Protein 2J2M (pdb70)

Structure (mmCIF, N/CA/C/O backbone):
data_2J2M
#
_entry.id   2J2M
#
_cell.length_a   94.267
_cell.length_b   131.935
_cell.length_c   110.642
_cell.angle_alpha   90.00
_cell.angle_beta   107.61
_cell.angle_gamma   90.00
#
_symmetry.space_group_name_H-M   'P 1 21 1'
#
loop_
_entity.id
_entity.type
_entity.pdbx_description
1 polymer CATALASE
2 non-polymer 'PROTOPORPHYRIN IX CONTAINING FE'
3 water water
#
loop_
_atom_site.group_PDB
_atom_site.id
_atom_site.type_symbol
_atom_site.label_atom_id
_atom_site.label_alt_id
_atom_site.label_comp_id
_atom_site.label_asym_id
_atom_site.label_entity_id
_atom_site.label_seq_id
_atom_site.pdbx_PDB_ins_code
_atom_site.Cartn_x
_atom_site.Cartn_y
_atom_site.Cartn_z
_atom_site.occupancy
_atom_site.B_iso_or_equiv
_atom_site.auth_seq_id
_atom_site.auth_comp_id
_atom_site.auth_asym_id
_atom_site.auth_atom_id
_atom_site.pdbx_PDB_model_num
ATOM 1 N N . LYS A 1 6 ? 37.122 -33.316 31.089 1.00 20.24 6 LYS A N 1
ATOM 2 C CA . LYS A 1 6 ? 36.759 -32.087 30.325 1.00 20.50 6 LYS A CA 1
ATOM 3 C C . LYS A 1 6 ? 38.022 -31.303 29.960 1.00 19.32 6 LYS A C 1
ATOM 4 O O . LYS A 1 6 ? 38.740 -30.820 30.850 1.00 19.25 6 LYS A O 1
ATOM 10 N N . LYS A 1 7 ? 38.294 -31.196 28.658 1.00 17.79 7 LYS A N 1
ATOM 11 C CA . LYS A 1 7 ? 39.467 -30.465 28.144 1.00 16.41 7 LYS A CA 1
ATOM 12 C C . LYS A 1 7 ? 39.252 -28.944 28.093 1.00 15.09 7 LYS A C 1
ATOM 13 O O . LYS A 1 7 ? 38.276 -28.465 27.504 1.00 14.07 7 LYS A O 1
ATOM 19 N N . LEU A 1 8 ? 40.183 -28.210 28.714 1.00 13.64 8 LEU A N 1
ATOM 20 C CA . LEU A 1 8 ? 40.316 -26.769 28.555 1.00 11.87 8 LEU A CA 1
ATOM 21 C C . LEU A 1 8 ? 40.681 -26.433 27.106 1.00 11.62 8 LEU A C 1
ATOM 22 O O . LEU A 1 8 ? 41.601 -27.042 26.538 1.00 11.04 8 LEU A O 1
ATOM 27 N N . THR A 1 9 ? 39.958 -25.472 26.514 1.00 10.72 9 THR A N 1
ATOM 28 C CA . THR A 1 9 ? 40.144 -25.102 25.103 1.00 10.31 9 THR A CA 1
ATOM 29 C C . THR A 1 9 ? 40.262 -23.590 24.989 1.00 10.60 9 THR A C 1
ATOM 30 O O . THR A 1 9 ? 39.928 -22.877 25.938 1.00 10.62 9 THR A O 1
ATOM 34 N N . THR A 1 10 ? 40.749 -23.118 23.835 1.00 10.52 10 THR A N 1
ATOM 35 C CA . THR A 1 10 ? 40.601 -21.718 23.408 1.00 10.46 10 THR A CA 1
ATOM 36 C C . THR A 1 10 ? 39.169 -21.497 22.865 1.00 10.77 10 THR A C 1
ATOM 37 O O . THR A 1 10 ? 38.392 -22.446 22.741 1.00 10.38 10 THR A O 1
ATOM 41 N N . ASN A 1 11 ? 38.818 -20.256 22.530 1.00 10.59 11 ASN A N 1
ATOM 42 C CA . ASN A 1 11 ? 37.476 -19.979 22.018 1.00 11.02 11 ASN A CA 1
ATOM 43 C C . ASN A 1 11 ? 37.319 -20.608 20.621 1.00 11.57 11 ASN A C 1
ATOM 44 O O . ASN A 1 11 ? 36.226 -20.584 20.042 1.00 10.75 11 ASN A O 1
ATOM 49 N N . GLN A 1 12 ? 38.443 -21.148 20.115 1.00 11.40 12 GLN A N 1
ATOM 50 C CA . GLN A 1 12 ? 38.540 -21.771 18.808 1.00 11.28 12 GLN A CA 1
ATOM 51 C C . GLN A 1 12 ? 38.346 -23.281 18.937 1.00 11.52 12 GLN A C 1
ATOM 52 O O . GLN A 1 12 ? 38.376 -23.991 17.935 1.00 11.96 12 GLN A O 1
ATOM 58 N N . GLY A 1 13 ? 38.139 -23.762 20.165 1.00 11.12 13 GLY A N 1
ATOM 59 C CA . GLY A 1 13 ? 38.022 -25.188 20.429 1.00 10.61 13 GLY A CA 1
ATOM 60 C C . GLY A 1 13 ? 39.303 -26.006 20.294 1.00 10.82 13 GLY A C 1
ATOM 61 O O . GLY A 1 13 ? 39.249 -27.239 20.217 1.00 10.93 13 GLY A O 1
ATOM 62 N N . VAL A 1 14 ? 40.451 -25.332 20.246 1.00 10.90 14 VAL A N 1
ATOM 63 C CA . VAL A 1 14 ? 41.748 -25.995 20.246 1.00 10.96 14 VAL A CA 1
ATOM 64 C C . VAL A 1 14 ? 42.102 -26.305 21.690 1.00 11.77 14 VAL A C 1
ATOM 65 O O . VAL A 1 14 ? 42.097 -25.390 22.521 1.00 12.89 14 VAL A O 1
ATOM 69 N N . PRO A 1 15 ? 42.424 -27.579 22.002 1.00 11.95 15 PRO A N 1
ATOM 70 C CA . PRO A 1 15 ? 42.816 -27.937 23.364 1.00 12.06 15 PRO A CA 1
ATOM 71 C C . PRO A 1 15 ? 44.081 -27.212 23.849 1.00 11.99 15 PRO A C 1
ATOM 72 O O . PRO A 1 15 ? 45.060 -27.142 23.134 1.00 11.98 15 PRO A O 1
ATOM 76 N N . ILE A 1 16 ? 44.034 -26.697 25.070 1.00 12.23 16 ILE A N 1
ATOM 77 C CA . ILE A 1 16 ? 45.170 -26.055 25.705 1.00 11.82 16 ILE A CA 1
ATOM 78 C C . ILE A 1 16 ? 46.057 -27.073 26.430 1.00 11.65 16 ILE A C 1
ATOM 79 O O . ILE A 1 16 ? 45.581 -27.879 27.227 1.00 11.67 16 ILE A O 1
ATOM 84 N N . GLY A 1 17 ? 47.354 -27.028 26.141 1.00 11.77 17 GLY A N 1
ATOM 85 C CA . GLY A 1 17 ? 48.319 -27.910 26.780 1.00 11.86 17 GLY A CA 1
ATOM 86 C C . GLY A 1 17 ? 48.938 -27.328 28.040 1.00 12.28 17 GLY A C 1
ATOM 87 O O . GLY A 1 17 ? 49.180 -28.049 29.020 1.00 12.20 17 GLY A O 1
ATOM 88 N N . ASP A 1 18 ? 49.202 -26.024 28.016 1.00 12.25 18 ASP A N 1
ATOM 89 C CA . ASP A 1 18 ? 49.848 -25.356 29.133 1.00 12.93 18 ASP A CA 1
ATOM 90 C C . ASP A 1 18 ? 49.107 -24.047 29.400 1.00 12.85 18 ASP A C 1
ATOM 91 O O . ASP A 1 18 ? 49.237 -23.070 28.657 1.00 13.25 18 ASP A O 1
ATOM 96 N N . ASN A 1 19 ? 48.316 -24.040 30.462 1.00 12.46 19 ASN A N 1
ATOM 97 C CA . ASN A 1 19 ? 47.562 -22.858 30.861 1.00 11.96 19 ASN A CA 1
ATOM 98 C C . ASN A 1 19 ? 48.283 -22.023 31.932 1.00 11.89 19 ASN A C 1
ATOM 99 O O . ASN A 1 19 ? 47.649 -21.228 32.629 1.00 11.65 19 ASN A O 1
ATOM 104 N N . GLN A 1 20 ? 49.603 -22.209 32.060 1.00 11.55 20 GLN A N 1
ATOM 105 C CA . GLN A 1 20 ? 50.385 -21.572 33.143 1.00 10.74 20 GLN A CA 1
ATOM 106 C C . GLN A 1 20 ? 51.528 -20.670 32.647 1.00 10.60 20 GLN A C 1
ATOM 107 O O . GLN A 1 20 ? 51.976 -19.771 33.365 1.00 10.15 20 GLN A O 1
ATOM 113 N N . ASN A 1 21 ? 52.008 -20.918 31.432 1.00 10.18 21 ASN A N 1
ATOM 114 C CA . ASN A 1 21 ? 53.175 -20.206 30.922 1.00 10.06 21 ASN A CA 1
ATOM 115 C C . ASN A 1 21 ? 52.921 -19.527 29.580 1.00 9.90 21 ASN A C 1
ATOM 116 O O . ASN A 1 21 ? 52.398 -20.146 28.646 1.00 9.90 21 ASN A O 1
ATOM 121 N N . SER A 1 22 ? 53.300 -18.257 29.473 1.00 9.40 22 SER A N 1
ATOM 122 C CA . SER A 1 22 ? 53.302 -17.589 28.175 1.00 9.10 22 SER A CA 1
ATOM 123 C C . SER A 1 22 ? 54.388 -18.172 27.271 1.00 9.46 22 SER A C 1
ATOM 124 O O . SER A 1 22 ? 55.353 -18.765 27.749 1.00 9.49 22 SER A O 1
ATOM 127 N N . ARG A 1 23 ? 54.220 -18.017 25.959 1.00 9.90 23 ARG A N 1
ATOM 128 C CA . ARG A 1 23 ? 55.272 -18.374 25.028 1.00 10.00 23 ARG A CA 1
ATOM 129 C C . ARG A 1 23 ? 56.274 -17.224 24.950 1.00 10.09 23 ARG A C 1
ATOM 130 O O . ARG A 1 23 ? 55.919 -16.110 24.586 1.00 9.87 23 ARG A O 1
ATOM 138 N N . THR A 1 24 ? 57.521 -17.505 25.310 1.00 10.25 24 THR A N 1
ATOM 139 C CA . THR A 1 24 ? 58.544 -16.460 25.407 1.00 10.24 24 THR A CA 1
ATOM 140 C C . THR A 1 24 ? 59.769 -16.756 24.556 1.00 10.46 24 THR A C 1
ATOM 141 O O . THR A 1 24 ? 60.015 -17.911 24.182 1.00 10.80 24 THR A O 1
ATOM 145 N N . ALA A 1 25 ? 60.535 -15.708 24.248 1.00 10.42 25 ALA A N 1
ATOM 146 C CA . ALA A 1 25 ? 61.706 -15.853 23.400 1.00 10.30 25 ALA A CA 1
ATOM 147 C C . ALA A 1 25 ? 62.880 -16.337 24.255 1.00 10.54 25 ALA A C 1
ATOM 148 O O . ALA A 1 25 ? 63.852 -15.612 24.499 1.00 10.23 25 ALA A O 1
ATOM 150 N N . GLY A 1 26 ? 62.770 -17.581 24.716 1.00 10.87 26 GLY A N 1
ATOM 151 C CA . GLY A 1 26 ? 63.695 -18.137 25.696 1.00 10.80 26 GLY A CA 1
ATOM 152 C C . GLY A 1 26 ? 63.024 -18.207 27.048 1.00 11.05 26 GLY A C 1
ATOM 153 O O . GLY A 1 26 ? 62.010 -17.536 27.293 1.00 11.61 26 GLY A O 1
ATOM 154 N N . ARG A 1 27 ? 63.586 -19.022 27.931 1.00 10.78 27 ARG A N 1
ATOM 155 C CA . ARG A 1 27 ? 63.038 -19.223 29.265 1.00 10.45 27 ARG A CA 1
ATOM 156 C C . ARG A 1 27 ? 62.905 -17.892 30.015 1.00 10.55 27 ARG A C 1
ATOM 157 O O . ARG A 1 27 ? 61.973 -17.718 30.782 1.00 9.88 27 ARG A O 1
ATOM 165 N N . ARG A 1 28 ? 63.850 -16.974 29.805 1.00 10.40 28 ARG A N 1
ATOM 166 C CA . ARG A 1 28 ? 63.833 -15.700 30.515 1.00 11.18 28 ARG A CA 1
ATOM 167 C C . ARG A 1 28 ? 63.805 -14.515 29.557 1.00 10.34 28 ARG A C 1
ATOM 168 O O . ARG A 1 28 ? 64.270 -13.421 29.892 1.00 10.86 28 ARG A O 1
ATOM 176 N N . GLY A 1 29 ? 63.255 -14.740 28.369 1.00 9.44 29 GLY A N 1
ATOM 177 C CA . GLY A 1 29 ? 63.155 -13.705 27.360 1.00 8.73 29 GLY A CA 1
ATOM 178 C C . GLY A 1 29 ? 61.759 -13.140 27.175 1.00 8.61 29 GLY A C 1
ATOM 179 O O . GLY A 1 29 ? 60.778 -13.644 27.735 1.00 9.21 29 GLY A O 1
ATOM 180 N N . PRO A 1 30 ? 61.641 -12.101 26.351 1.00 8.37 30 PRO A N 1
ATOM 181 C CA . PRO A 1 30 ? 60.329 -11.463 26.220 1.00 7.76 30 PRO A CA 1
ATOM 182 C C . PRO A 1 30 ? 59.239 -12.328 25.528 1.00 7.10 30 PRO A C 1
ATOM 183 O O . PRO A 1 30 ? 59.537 -13.288 24.812 1.00 6.89 30 PRO A O 1
ATOM 187 N N . THR A 1 31 ? 57.987 -11.964 25.792 1.00 6.51 31 THR A N 1
ATOM 188 C CA . THR A 1 31 ? 56.811 -12.664 25.333 1.00 5.87 31 THR A CA 1
ATOM 189 C C . THR A 1 31 ? 56.589 -12.463 23.829 1.00 6.31 31 THR A C 1
ATOM 190 O O . THR A 1 31 ? 56.906 -11.396 23.272 1.00 6.30 31 THR A O 1
ATOM 194 N N . LEU A 1 32 ? 56.065 -13.501 23.182 1.00 5.62 32 LEU A N 1
ATOM 195 C CA . LEU A 1 32 ? 55.872 -13.479 21.738 1.00 6.37 32 LEU A CA 1
ATOM 196 C C . LEU A 1 32 ? 54.482 -12.987 21.329 1.00 6.86 32 LEU A C 1
ATOM 197 O O . LEU A 1 32 ? 53.457 -13.363 21.936 1.00 6.71 32 LEU A O 1
ATOM 202 N N . LEU A 1 33 ? 54.458 -12.152 20.297 1.00 7.18 33 LEU A N 1
ATOM 203 C CA . LEU A 1 33 ? 53.198 -11.716 19.704 1.00 8.35 33 LEU A CA 1
ATOM 204 C C . LEU A 1 33 ? 52.385 -12.912 19.209 1.00 8.90 33 LEU A C 1
ATOM 205 O O . LEU A 1 33 ? 51.169 -12.835 19.138 1.00 9.44 33 LEU A O 1
ATOM 210 N N . GLU A 1 34 ? 53.060 -14.005 18.862 1.00 8.85 34 GLU A N 1
ATOM 211 C CA . GLU A 1 34 ? 52.373 -15.180 18.319 1.00 9.57 34 GLU A CA 1
ATOM 212 C C . GLU A 1 34 ? 51.674 -16.059 19.364 1.00 8.68 34 GLU A C 1
ATOM 213 O O . GLU A 1 34 ? 51.071 -17.056 19.006 1.00 8.66 34 GLU A O 1
ATOM 219 N N . ASP A 1 35 ? 51.738 -15.693 20.640 1.00 8.49 35 ASP A N 1
ATOM 220 C CA . ASP A 1 35 ? 50.998 -16.436 21.669 1.00 8.22 35 ASP A CA 1
ATOM 221 C C . ASP A 1 35 ? 49.493 -16.198 21.546 1.00 8.01 35 ASP A C 1
ATOM 222 O O . ASP A 1 35 ? 48.927 -15.435 22.318 1.00 8.55 35 ASP A O 1
ATOM 227 N N . TYR A 1 36 ? 48.856 -16.845 20.567 1.00 8.55 36 TYR A N 1
ATOM 228 C CA . TYR A 1 36 ? 47.417 -16.677 20.343 1.00 8.93 36 TYR A CA 1
ATOM 229 C C . TYR A 1 36 ? 46.630 -16.989 21.622 1.00 9.15 36 TYR A C 1
ATOM 230 O O . TYR A 1 36 ? 45.691 -16.264 21.981 1.00 9.61 36 TYR A O 1
ATOM 239 N N . GLN A 1 37 ? 47.028 -18.053 22.316 1.00 8.93 37 GLN A N 1
ATOM 240 C CA . GLN A 1 37 ? 46.297 -18.502 23.497 1.00 8.93 37 GLN A CA 1
ATOM 241 C C . GLN A 1 37 ? 46.258 -17.431 24.599 1.00 8.60 37 GLN A C 1
ATOM 242 O O . GLN A 1 37 ? 45.202 -17.167 25.184 1.00 7.98 37 GLN A O 1
ATOM 248 N N . LEU A 1 38 ? 47.411 -16.823 24.868 1.00 8.33 38 LEU A N 1
ATOM 249 C CA . LEU A 1 38 ? 47.504 -15.730 25.838 1.00 7.97 38 LEU A CA 1
ATOM 250 C C . LEU A 1 38 ? 46.670 -14.509 25.410 1.00 8.08 38 LEU A C 1
ATOM 251 O O . LEU A 1 38 ? 45.846 -14.004 26.179 1.00 7.15 38 LEU A O 1
ATOM 256 N N . ILE A 1 39 ? 46.894 -14.040 24.181 1.00 8.27 39 ILE A N 1
ATOM 257 C CA . ILE A 1 39 ? 46.243 -12.828 23.700 1.00 8.33 39 ILE A CA 1
ATOM 258 C C . ILE A 1 39 ? 44.721 -13.000 23.633 1.00 9.15 39 ILE A C 1
ATOM 259 O O . ILE A 1 39 ? 43.980 -12.092 24.010 1.00 9.61 39 ILE A O 1
ATOM 264 N N . GLU A 1 40 ? 44.253 -14.164 23.184 1.00 8.95 40 GLU A N 1
ATOM 265 C CA . GLU A 1 40 ? 42.815 -14.442 23.199 1.00 8.40 40 GLU A CA 1
ATOM 266 C C . GLU A 1 40 ? 42.261 -14.357 24.609 1.00 7.63 40 GLU A C 1
ATOM 267 O O . GLU A 1 40 ? 41.199 -13.795 24.817 1.00 8.41 40 GLU A O 1
ATOM 273 N N . LYS A 1 41 ? 42.987 -14.925 25.560 1.00 6.94 41 LYS A N 1
ATOM 274 C CA . LYS A 1 41 ? 42.587 -14.967 26.970 1.00 7.25 41 LYS A CA 1
ATOM 275 C C . LYS A 1 41 ? 42.610 -13.568 27.602 1.00 6.90 41 LYS A C 1
ATOM 276 O O . LYS A 1 41 ? 41.619 -13.146 28.211 1.00 7.40 41 LYS A O 1
ATOM 282 N N . ILE A 1 42 ? 43.733 -12.861 27.455 1.00 6.32 42 ILE A N 1
ATOM 283 C CA . ILE A 1 42 ? 43.864 -11.492 27.943 1.00 5.89 42 ILE A CA 1
ATOM 284 C C . ILE A 1 42 ? 42.918 -10.520 27.218 1.00 6.23 42 ILE A C 1
ATOM 285 O O . ILE A 1 42 ? 42.289 -9.666 27.868 1.00 6.35 42 ILE A O 1
ATOM 290 N N . ALA A 1 43 ? 42.818 -10.636 25.892 1.00 5.72 43 ALA A N 1
ATOM 291 C CA . ALA A 1 43 ? 41.922 -9.753 25.131 1.00 5.51 43 ALA A CA 1
ATOM 292 C C . ALA A 1 43 ? 40.458 -9.894 25.545 1.00 5.98 43 ALA A C 1
ATOM 293 O O . ALA A 1 43 ? 39.742 -8.887 25.608 1.00 6.80 43 ALA A O 1
ATOM 295 N N . HIS A 1 44 ? 40.001 -11.106 25.874 1.00 5.87 44 HIS A N 1
ATOM 296 C CA . HIS A 1 44 ? 38.608 -11.241 26.328 1.00 5.60 44 HIS A CA 1
ATOM 297 C C . HIS A 1 44 ? 38.427 -10.670 27.742 1.00 5.99 44 HIS A C 1
ATOM 298 O O . HIS A 1 44 ? 37.453 -9.972 28.026 1.00 5.51 44 HIS A O 1
ATOM 305 N N . PHE A 1 45 ? 39.379 -10.981 28.622 1.00 6.59 45 PHE A N 1
ATOM 306 C CA . PHE A 1 45 ? 39.437 -10.410 29.974 1.00 6.73 45 PHE A CA 1
ATOM 307 C C . PHE A 1 45 ? 39.309 -8.900 29.927 1.00 7.10 45 PHE A C 1
ATOM 308 O O . PHE A 1 45 ? 38.516 -8.328 30.678 1.00 7.41 45 PHE A O 1
ATOM 316 N N . ASP A 1 46 ? 40.080 -8.273 29.022 1.00 7.42 46 ASP A N 1
ATOM 317 C CA . ASP A 1 46 ? 40.090 -6.808 28.795 1.00 6.91 46 ASP A CA 1
ATOM 318 C C . ASP A 1 46 ? 38.730 -6.240 28.405 1.00 6.55 46 ASP A C 1
ATOM 319 O O . ASP A 1 46 ? 38.495 -5.036 28.538 1.00 6.47 46 ASP A O 1
ATOM 324 N N . ARG A 1 47 ? 37.843 -7.121 27.949 1.00 6.03 47 ARG A N 1
ATOM 325 C CA . ARG A 1 47 ? 36.555 -6.735 27.369 1.00 5.84 47 ARG A CA 1
ATOM 326 C C . ARG A 1 47 ? 35.337 -7.212 28.177 1.00 6.14 47 ARG A C 1
ATOM 327 O O . ARG A 1 47 ? 34.202 -7.124 27.695 1.00 6.54 47 ARG A O 1
ATOM 335 N N . GLU A 1 48 ? 35.574 -7.694 29.404 1.00 5.39 48 GLU A N 1
ATOM 336 C CA . GLU A 1 48 ? 34.535 -8.294 30.213 1.00 4.74 48 GLU A CA 1
ATOM 337 C C . GLU A 1 48 ? 33.458 -7.327 30.608 1.00 4.65 48 GLU A C 1
ATOM 338 O O . GLU A 1 48 ? 32.300 -7.724 30.684 1.00 3.39 48 GLU A O 1
ATOM 344 N N . ARG A 1 49 ? 33.856 -6.075 30.892 1.00 4.85 49 ARG A N 1
ATOM 345 C CA . ARG A 1 49 ? 32.947 -5.044 31.409 1.00 4.65 49 ARG A CA 1
ATOM 346 C C . ARG A 1 49 ? 32.094 -4.321 30.366 1.00 4.68 49 ARG A C 1
ATOM 347 O O . ARG A 1 49 ? 32.513 -4.064 29.232 1.00 4.68 49 ARG A O 1
ATOM 355 N N . VAL A 1 50 ? 30.876 -4.004 30.793 1.00 4.89 50 VAL A N 1
ATOM 356 C CA . VAL A 1 50 ? 29.912 -3.231 30.035 1.00 4.52 50 VAL A CA 1
ATOM 357 C C . VAL A 1 50 ? 29.491 -2.103 30.971 1.00 4.39 50 VAL A C 1
ATOM 358 O O . VAL A 1 50 ? 29.734 -2.197 32.159 1.00 3.18 50 VAL A O 1
ATOM 362 N N . PRO A 1 51 ? 28.834 -1.042 30.443 1.00 4.93 51 PRO A N 1
ATOM 363 C CA . PRO A 1 51 ? 28.348 0.049 31.304 1.00 4.25 51 PRO A CA 1
ATOM 364 C C . PRO A 1 51 ? 27.369 -0.454 32.374 1.00 4.81 51 PRO A C 1
ATOM 365 O O . PRO A 1 51 ? 26.541 -1.305 32.088 1.00 4.40 51 PRO A O 1
ATOM 369 N N . GLU A 1 52 ? 27.462 0.080 33.590 1.00 5.01 52 GLU A N 1
ATOM 370 C CA . GLU A 1 52 ? 26.472 -0.172 34.617 1.00 5.39 52 GLU A CA 1
ATOM 371 C C . GLU A 1 52 ? 25.208 0.646 34.270 1.00 4.93 52 GLU A C 1
ATOM 372 O O . GLU A 1 52 ? 25.253 1.514 33.397 1.00 5.14 52 GLU A O 1
ATOM 378 N N . ARG A 1 53 ? 24.081 0.330 34.908 1.00 3.82 53 ARG A N 1
ATOM 379 C CA . ARG A 1 53 ? 22.850 1.062 34.721 1.00 3.62 53 ARG A CA 1
ATOM 380 C C . ARG A 1 53 ? 23.080 2.524 35.086 1.00 4.27 53 ARG A C 1
ATOM 381 O O . ARG A 1 53 ? 23.769 2.825 36.077 1.00 4.74 53 ARG A O 1
ATOM 389 N N . VAL A 1 54 ? 22.503 3.437 34.313 1.00 4.40 54 VAL A N 1
ATOM 390 C CA . VAL A 1 54 ? 22.661 4.879 34.586 1.00 4.71 54 VAL A CA 1
ATOM 391 C C . VAL A 1 54 ? 22.209 5.193 36.012 1.00 5.05 54 VAL A C 1
ATOM 392 O O . VAL A 1 54 ? 22.888 5.956 36.747 1.00 5.72 54 VAL A O 1
ATOM 396 N N . VAL A 1 55 ? 21.079 4.588 36.413 1.00 4.33 55 VAL A N 1
ATOM 397 C CA . VAL A 1 55 ? 20.653 4.587 37.825 1.00 3.57 55 VAL A CA 1
ATOM 398 C C . VAL A 1 55 ? 20.273 3.156 38.165 1.00 3.96 55 VAL A C 1
ATOM 399 O O . VAL A 1 55 ? 20.062 2.342 37.273 1.00 3.82 55 VAL A O 1
ATOM 403 N N . HIS A 1 56 ? 20.198 2.849 39.450 1.00 4.32 56 HIS A N 1
ATOM 404 C CA . HIS A 1 56 ? 19.835 1.515 39.923 1.00 5.24 56 HIS A CA 1
ATOM 405 C C . HIS A 1 56 ? 20.857 0.474 39.542 1.00 5.54 56 HIS A C 1
ATOM 406 O O . HIS A 1 56 ? 20.488 -0.679 39.292 1.00 5.50 56 HIS A O 1
ATOM 413 N N . ALA A 1 57 ? 22.122 0.889 39.463 1.00 6.04 57 ALA A N 1
ATOM 414 C CA . ALA A 1 57 ? 23.235 -0.015 39.099 1.00 6.06 57 ALA A CA 1
ATOM 415 C C . ALA A 1 57 ? 23.439 -1.112 40.132 1.00 5.74 57 ALA A C 1
ATOM 416 O O . ALA A 1 57 ? 23.761 -2.256 39.779 1.00 6.36 57 ALA A O 1
ATOM 418 N N . ARG A 1 58 ? 23.272 -0.770 41.404 1.00 5.54 58 ARG A N 1
ATOM 419 C CA . ARG A 1 58 ? 23.409 -1.776 42.482 1.00 4.84 58 ARG A CA 1
ATOM 420 C C . ARG A 1 58 ? 22.105 -2.566 42.644 1.00 4.17 58 ARG A C 1
ATOM 421 O O . ARG A 1 58 ? 21.052 -1.997 42.907 1.00 3.96 58 ARG A O 1
ATOM 429 N N . GLY A 1 59 ? 22.174 -3.875 42.463 1.00 4.39 59 GLY A N 1
ATOM 430 C CA . GLY A 1 59 ? 20.975 -4.704 42.508 1.00 4.78 59 GLY A CA 1
ATOM 431 C C . GLY A 1 59 ? 21.143 -6.217 42.634 1.00 5.56 59 GLY A C 1
ATOM 432 O O . GLY A 1 59 ? 22.269 -6.751 42.590 1.00 4.64 59 GLY A O 1
ATOM 433 N N . PHE A 1 60 ? 19.991 -6.896 42.756 1.00 5.39 60 PHE A N 1
ATOM 434 C CA . PHE A 1 60 ? 19.908 -8.324 43.008 1.00 5.95 60 PHE A CA 1
ATOM 435 C C . PHE A 1 60 ? 18.718 -8.917 42.271 1.00 5.88 60 PHE A C 1
ATOM 436 O O . PHE A 1 60 ? 17.589 -8.436 42.417 1.00 6.55 60 PHE A O 1
ATOM 444 N N . GLY A 1 61 ? 18.967 -9.982 41.517 1.00 5.29 61 GLY A N 1
ATOM 445 C CA . GLY A 1 61 ? 17.931 -10.626 40.725 1.00 5.39 61 GLY A CA 1
ATOM 446 C C . GLY A 1 61 ? 17.717 -12.092 41.025 1.00 5.43 61 GLY A C 1
ATOM 447 O O . GLY A 1 61 ? 18.673 -12.829 41.345 1.00 4.03 61 GLY A O 1
ATOM 448 N N . ALA A 1 62 ? 16.451 -12.510 40.926 1.00 5.66 62 ALA A N 1
ATOM 449 C CA . ALA A 1 62 ? 16.090 -13.931 41.090 1.00 6.63 62 ALA A CA 1
ATOM 450 C C . ALA A 1 62 ? 14.920 -14.346 40.233 1.00 7.18 62 ALA A C 1
ATOM 451 O O . ALA A 1 62 ? 14.123 -13.503 39.799 1.00 8.64 62 ALA A O 1
ATOM 453 N N . HIS A 1 63 ? 14.846 -15.647 39.972 1.00 7.60 63 HIS A N 1
ATOM 454 C CA . HIS A 1 63 ? 13.754 -16.265 39.231 1.00 7.90 63 HIS A CA 1
ATOM 455 C C . HIS A 1 63 ? 12.652 -16.734 40.159 1.00 8.47 63 HIS A C 1
ATOM 456 O O . HIS A 1 63 ? 12.903 -17.096 41.313 1.00 9.13 63 HIS A O 1
ATOM 463 N N . GLY A 1 64 ? 11.433 -16.739 39.633 1.00 8.34 64 GLY A N 1
ATOM 464 C CA . GLY A 1 64 ? 10.308 -17.354 40.304 1.00 8.74 64 GLY A CA 1
ATOM 465 C C . GLY A 1 64 ? 9.095 -17.494 39.400 1.00 9.24 64 GLY A C 1
ATOM 466 O O . GLY A 1 64 ? 9.203 -17.569 38.161 1.00 9.04 64 GLY A O 1
ATOM 467 N N . VAL A 1 65 ? 7.929 -17.490 40.029 1.00 9.56 65 VAL A N 1
ATOM 468 C CA . VAL A 1 65 ? 6.690 -17.760 39.337 1.00 10.21 65 VAL A CA 1
ATOM 469 C C . VAL A 1 65 ? 5.657 -16.758 39.862 1.00 10.14 65 VAL A C 1
ATOM 470 O O . VAL A 1 65 ? 5.697 -16.397 41.035 1.00 9.76 65 VAL A O 1
ATOM 474 N N . PHE A 1 66 ? 4.776 -16.266 38.988 1.00 10.32 66 PHE A N 1
ATOM 475 C CA . PHE A 1 66 ? 3.627 -15.516 39.456 1.00 10.35 66 PHE A CA 1
ATOM 476 C C . PHE A 1 66 ? 2.360 -16.357 39.303 1.00 11.33 66 PHE A C 1
ATOM 477 O O . PHE A 1 66 ? 2.166 -17.000 38.270 1.00 10.93 66 PHE A O 1
ATOM 485 N N . LYS A 1 67 ? 1.512 -16.354 40.334 1.00 12.48 67 LYS A N 1
ATOM 486 C CA . LYS A 1 67 ? 0.297 -17.173 40.334 1.00 14.05 67 LYS A CA 1
ATOM 487 C C . LYS A 1 67 ? -0.954 -16.336 40.542 1.00 14.15 67 LYS A C 1
ATOM 488 O O . LYS A 1 67 ? -1.132 -15.691 41.581 1.00 12.61 67 LYS A O 1
ATOM 494 N N . VAL A 1 68 ? -1.811 -16.333 39.522 1.00 15.09 68 VAL A N 1
ATOM 495 C CA . VAL A 1 68 ? -3.032 -15.556 39.607 1.00 15.95 68 VAL A CA 1
ATOM 496 C C . VAL A 1 68 ? -4.091 -16.238 40.476 1.00 17.09 68 VAL A C 1
ATOM 497 O O . VAL A 1 68 ? -4.382 -17.440 40.323 1.00 17.45 68 VAL A O 1
ATOM 501 N N . LYS A 1 69 ? -4.598 -15.461 41.437 1.00 17.37 69 LYS A N 1
ATOM 502 C CA . LYS A 1 69 ? -5.598 -15.931 42.365 1.00 17.93 69 LYS A CA 1
ATOM 503 C C . LYS A 1 69 ? -7.008 -15.504 41.925 1.00 17.36 69 LYS A C 1
ATOM 504 O O . LYS A 1 69 ? -7.919 -16.314 41.931 1.00 17.55 69 LYS A O 1
ATOM 510 N N . ASN A 1 70 ? -7.159 -14.237 41.536 1.00 16.56 70 ASN A N 1
ATOM 511 C CA . ASN A 1 70 ? -8.420 -13.673 41.082 1.00 15.32 70 ASN A CA 1
ATOM 512 C C . ASN A 1 70 ? -8.324 -13.200 39.649 1.00 14.86 70 ASN A C 1
ATOM 513 O O . ASN A 1 70 ? -7.481 -12.357 39.304 1.00 14.66 70 ASN A O 1
ATOM 518 N N . SER A 1 71 ? -9.209 -13.746 38.822 1.00 14.57 71 SER A N 1
ATOM 519 C CA . SER A 1 71 ? -9.480 -13.248 37.478 1.00 14.19 71 SER A CA 1
ATOM 520 C C . SER A 1 71 ? -9.660 -11.736 37.453 1.00 13.86 71 SER A C 1
ATOM 521 O O . SER A 1 71 ? -10.251 -11.157 38.369 1.00 13.41 71 SER A O 1
ATOM 524 N N . MET A 1 72 ? -9.129 -11.110 36.408 1.00 13.94 72 MET A N 1
ATOM 525 C CA . MET A 1 72 ? -9.125 -9.651 36.265 1.00 14.39 72 MET A CA 1
ATOM 526 C C . MET A 1 72 ? -9.814 -9.269 34.955 1.00 14.88 72 MET A C 1
ATOM 527 O O . MET A 1 72 ? -9.706 -8.123 34.475 1.00 14.58 72 MET A O 1
ATOM 532 N N . LYS A 1 73 ? -10.548 -10.233 34.391 1.00 15.23 73 LYS A N 1
ATOM 533 C CA . LYS A 1 73 ? -11.202 -10.053 33.099 1.00 15.91 73 LYS A CA 1
ATOM 534 C C . LYS A 1 73 ? -12.182 -8.867 33.051 1.00 14.26 73 LYS A C 1
ATOM 535 O O . LYS A 1 73 ? -12.383 -8.286 32.000 1.00 14.26 73 LYS A O 1
ATOM 541 N N . LYS A 1 74 ? -12.795 -8.552 34.185 1.00 13.17 74 LYS A N 1
ATOM 542 C CA . LYS A 1 74 ? -13.600 -7.345 34.386 1.00 12.46 74 LYS A CA 1
ATOM 543 C C . LYS A 1 74 ? -12.855 -6.085 33.913 1.00 11.97 74 LYS A C 1
ATOM 544 O O . LYS A 1 74 ? -13.440 -5.218 33.260 1.00 12.36 74 LYS A O 1
ATOM 550 N N . TYR A 1 75 ? -11.559 -6.038 34.202 1.00 11.30 75 TYR A N 1
ATOM 551 C CA . TYR A 1 75 ? -10.695 -4.868 33.968 1.00 11.07 75 TYR A CA 1
ATOM 552 C C . TYR A 1 75 ? -9.699 -4.981 32.797 1.00 11.15 75 TYR A C 1
ATOM 553 O O . TYR A 1 75 ? -9.328 -3.975 32.202 1.00 11.46 75 TYR A O 1
ATOM 562 N N . THR A 1 76 ? -9.218 -6.184 32.515 1.00 10.87 76 THR A N 1
ATOM 563 C CA . THR A 1 76 ? -8.252 -6.347 31.464 1.00 11.57 76 THR A CA 1
ATOM 564 C C . THR A 1 76 ? -8.440 -7.654 30.730 1.00 12.11 76 THR A C 1
ATOM 565 O O . THR A 1 76 ? -8.850 -8.662 31.312 1.00 11.54 76 THR A O 1
ATOM 569 N N . LYS A 1 77 ? -8.103 -7.608 29.450 1.00 12.69 77 LYS A N 1
ATOM 570 C CA . LYS A 1 77 ? -8.132 -8.773 28.591 1.00 14.01 77 LYS A CA 1
ATOM 571 C C . LYS A 1 77 ? -6.722 -9.336 28.458 1.00 14.14 77 LYS A C 1
ATOM 572 O O . LYS A 1 77 ? -6.450 -10.077 27.512 1.00 15.50 77 LYS A O 1
ATOM 578 N N . ALA A 1 78 ? -5.832 -8.975 29.388 1.00 14.02 78 ALA A N 1
ATOM 579 C CA . ALA A 1 78 ? -4.499 -9.558 29.445 1.00 13.82 78 ALA A CA 1
ATOM 580 C C . ALA A 1 78 ? -4.650 -11.056 29.593 1.00 14.20 78 ALA A C 1
ATOM 581 O O . ALA A 1 78 ? -5.297 -11.516 30.550 1.00 14.44 78 ALA A O 1
ATOM 583 N N . ALA A 1 79 ? -4.067 -11.800 28.641 1.00 14.03 79 ALA A N 1
ATOM 584 C CA . ALA A 1 79 ? -4.176 -13.273 28.577 1.00 13.96 79 ALA A CA 1
ATOM 585 C C . ALA A 1 79 ? -3.854 -13.986 29.884 1.00 14.03 79 ALA A C 1
ATOM 586 O O . ALA A 1 79 ? -4.629 -14.850 30.329 1.00 14.46 79 ALA A O 1
ATOM 588 N N . PHE A 1 80 ? -2.736 -13.626 30.518 1.00 13.45 80 PHE A N 1
ATOM 589 C CA . PHE A 1 80 ? -2.333 -14.351 31.718 1.00 13.22 80 PHE A CA 1
ATOM 590 C C . PHE A 1 80 ? -3.262 -14.123 32.919 1.00 12.77 80 PHE A C 1
ATOM 591 O O . PHE A 1 80 ? -3.265 -14.906 33.860 1.00 11.57 80 PHE A O 1
ATOM 599 N N . LEU A 1 81 ? -4.070 -13.069 32.858 1.00 12.87 81 LEU A N 1
ATOM 600 C CA . LEU A 1 81 ? -4.898 -12.680 34.002 1.00 13.38 81 LEU A CA 1
ATOM 601 C C . LEU A 1 81 ? -6.359 -13.101 33.894 1.00 13.85 81 LEU A C 1
ATOM 602 O O . LEU A 1 81 ? -7.178 -12.709 34.726 1.00 14.22 81 LEU A O 1
ATOM 607 N N . GLN A 1 82 ? -6.685 -13.892 32.871 1.00 14.40 82 GLN A N 1
ATOM 608 C CA . GLN A 1 82 ? -8.068 -14.356 32.643 1.00 15.09 82 GLN A CA 1
ATOM 609 C C . GLN A 1 82 ? -8.589 -15.390 33.666 1.00 16.15 82 GLN A C 1
ATOM 610 O O . GLN A 1 82 ? -9.742 -15.301 34.098 1.00 15.67 82 GLN A O 1
ATOM 616 N N . GLU A 1 83 ? -7.740 -16.343 34.063 1.00 16.71 83 GLU A N 1
ATOM 617 C CA . GLU A 1 83 ? -8.195 -17.506 34.819 1.00 18.34 83 GLU A CA 1
ATOM 618 C C . GLU A 1 83 ? -7.382 -17.689 36.095 1.00 18.43 83 GLU A C 1
ATOM 619 O O . GLU A 1 83 ? -6.154 -17.678 36.059 1.00 17.73 83 GLU A O 1
ATOM 625 N N . GLU A 1 84 ? -8.055 -17.870 37.224 1.00 19.33 84 GLU A N 1
ATOM 626 C CA . GLU A 1 84 ? -7.313 -18.104 38.457 1.00 20.99 84 GLU A CA 1
ATOM 627 C C . GLU A 1 84 ? -6.511 -19.386 38.307 1.00 20.36 84 GLU A C 1
ATOM 628 O O . GLU A 1 84 ? -6.916 -20.291 37.587 1.00 20.52 84 GLU A O 1
ATOM 634 N N . GLY A 1 85 ? -5.350 -19.435 38.942 1.00 19.70 85 GLY A N 1
ATOM 635 C CA . GLY A 1 85 ? -4.537 -20.631 38.895 1.00 18.90 85 GLY A CA 1
ATOM 636 C C . GLY A 1 85 ? -3.459 -20.604 37.837 1.00 18.56 85 GLY A C 1
ATOM 637 O O . GLY A 1 85 ? -2.554 -21.439 37.869 1.00 17.87 85 GLY A O 1
ATOM 638 N N . THR A 1 86 ? -3.525 -19.661 36.894 1.00 18.20 86 THR A N 1
ATOM 639 C CA . THR A 1 86 ? -2.457 -19.626 35.879 1.00 17.92 86 THR A CA 1
ATOM 640 C C . THR A 1 86 ? -1.128 -19.151 36.498 1.00 16.91 86 THR A C 1
ATOM 641 O O . THR A 1 86 ? -1.119 -18.272 37.337 1.00 16.14 86 THR A O 1
ATOM 645 N N . GLU A 1 87 ? -0.031 -19.787 36.092 1.00 16.34 87 GLU A N 1
ATOM 646 C CA . GLU A 1 87 ? 1.294 -19.478 36.589 1.00 16.32 87 GLU A CA 1
ATOM 647 C C . GLU A 1 87 ? 2.149 -18.945 35.444 1.00 15.26 87 GLU A C 1
ATOM 648 O O . GLU A 1 87 ? 2.152 -19.489 34.343 1.00 14.93 87 GLU A O 1
ATOM 654 N N . VAL A 1 88 ? 2.879 -17.874 35.713 1.00 14.08 88 VAL A N 1
ATOM 655 C CA . VAL A 1 88 ? 3.757 -17.310 34.711 1.00 13.34 88 VAL A CA 1
ATOM 656 C C . VAL A 1 88 ? 5.171 -17.195 35.257 1.00 12.34 88 VAL A C 1
ATOM 657 O O . VAL A 1 88 ? 5.372 -16.720 36.382 1.00 12.35 88 VAL A O 1
ATOM 661 N N . PRO A 1 89 ? 6.163 -17.648 34.464 1.00 11.30 89 PRO A N 1
ATOM 662 C CA . PRO A 1 89 ? 7.544 -17.489 34.935 1.00 10.68 89 PRO A CA 1
ATOM 663 C C . PRO A 1 89 ? 7.827 -15.983 35.025 1.00 10.32 89 PRO A C 1
ATOM 664 O O . PRO A 1 89 ? 7.350 -15.221 34.174 1.00 9.95 89 PRO A O 1
ATOM 668 N N . VAL A 1 90 ? 8.538 -15.581 36.079 1.00 9.08 90 VAL A N 1
ATOM 669 C CA . VAL A 1 90 ? 9.031 -14.226 36.251 1.00 8.25 90 VAL A CA 1
ATOM 670 C C . VAL A 1 90 ? 10.531 -14.228 36.594 1.00 8.10 90 VAL A C 1
ATOM 671 O O . VAL A 1 90 ? 11.073 -15.190 37.179 1.00 6.69 90 VAL A O 1
ATOM 675 N N . PHE A 1 91 ? 11.188 -13.138 36.203 1.00 7.74 91 PHE A N 1
ATOM 676 C CA . PHE A 1 91 ? 12.517 -12.812 36.719 1.00 7.73 91 PHE A CA 1
ATOM 677 C C . PHE A 1 91 ? 12.414 -11.434 37.391 1.00 7.08 91 PHE A C 1
ATOM 678 O O . PHE A 1 91 ? 11.816 -10.516 36.849 1.00 6.92 91 PHE A O 1
ATOM 686 N N . ALA A 1 92 ? 12.943 -11.323 38.598 1.00 7.34 92 ALA A N 1
ATOM 687 C CA . ALA A 1 92 ? 12.841 -10.083 39.356 1.00 7.28 92 ALA A CA 1
ATOM 688 C C . ALA A 1 92 ? 14.207 -9.496 39.656 1.00 6.76 92 ALA A C 1
ATOM 689 O O . ALA A 1 92 ? 15.190 -10.232 39.756 1.00 7.95 92 ALA A O 1
ATOM 691 N N . ARG A 1 93 ? 14.265 -8.176 39.773 1.00 5.55 93 ARG A N 1
ATOM 692 C CA . ARG A 1 93 ? 15.494 -7.472 40.142 1.00 5.22 93 ARG A CA 1
ATOM 693 C C . ARG A 1 93 ? 15.131 -6.337 41.090 1.00 4.44 93 ARG A C 1
ATOM 694 O O . ARG A 1 93 ? 14.266 -5.521 40.784 1.00 4.38 93 ARG A O 1
ATOM 702 N N . PHE A 1 94 ? 15.803 -6.312 42.229 1.00 4.01 94 PHE A N 1
ATOM 703 C CA . PHE A 1 94 ? 15.638 -5.287 43.235 1.00 5.17 94 PHE A CA 1
ATOM 704 C C . PHE A 1 94 ? 16.943 -4.530 43.272 1.00 5.33 94 PHE A C 1
ATOM 705 O O . PHE A 1 94 ? 17.977 -5.072 42.923 1.00 5.59 94 PHE A O 1
ATOM 713 N N . SER A 1 95 ? 16.904 -3.274 43.680 1.00 6.48 95 SER A N 1
ATOM 714 C CA . SER A 1 95 ? 18.042 -2.382 43.450 1.00 7.26 95 SER A CA 1
ATOM 715 C C . SER A 1 95 ? 17.989 -1.167 44.344 1.00 7.60 95 SER A C 1
ATOM 716 O O . SER A 1 95 ? 16.938 -0.884 44.917 1.00 9.25 95 SER A O 1
ATOM 719 N N . THR A 1 96 ? 19.125 -0.488 44.518 1.00 7.34 96 THR A N 1
ATOM 720 C CA . THR A 1 96 ? 19.111 0.880 45.038 1.00 6.96 96 THR A CA 1
ATOM 721 C C . THR A 1 96 ? 19.066 1.789 43.824 1.00 6.91 96 THR A C 1
ATOM 722 O O . THR A 1 96 ? 18.797 1.295 42.748 1.00 7.37 96 THR A O 1
ATOM 726 N N . VAL A 1 97 ? 19.311 3.092 43.983 1.00 7.00 97 VAL A N 1
ATOM 727 C CA . VAL A 1 97 ? 19.178 4.052 42.873 1.00 6.64 97 VAL A CA 1
ATOM 728 C C . VAL A 1 97 ? 20.471 4.775 42.499 1.00 6.94 97 VAL A C 1
ATOM 729 O O . VAL A 1 97 ? 20.971 4.654 41.379 1.00 7.00 97 VAL A O 1
ATOM 733 N N . ILE A 1 98 ? 20.979 5.577 43.428 1.00 7.42 98 ILE A N 1
ATOM 734 C CA . ILE A 1 98 ? 21.908 6.625 43.064 1.00 7.71 98 ILE A CA 1
ATOM 735 C C . ILE A 1 98 ? 23.324 6.089 42.843 1.00 8.88 98 ILE A C 1
ATOM 736 O O . ILE A 1 98 ? 23.928 6.367 41.800 1.00 9.91 98 ILE A O 1
ATOM 741 N N . HIS A 1 99 ? 23.836 5.305 43.790 1.00 8.87 99 HIS A N 1
ATOM 742 C CA . HIS A 1 99 ? 25.219 4.883 43.719 1.00 9.72 99 HIS A CA 1
ATOM 743 C C . HIS A 1 99 ? 25.482 3.640 42.834 1.00 10.01 99 HIS A C 1
ATOM 744 O O . HIS A 1 99 ? 24.571 3.029 42.338 1.00 10.30 99 HIS A O 1
ATOM 751 N N . GLY A 1 100 ? 26.739 3.290 42.633 1.00 11.00 100 GLY A N 1
ATOM 752 C CA . GLY A 1 100 ? 27.116 2.345 41.587 1.00 12.56 100 GLY A CA 1
ATOM 753 C C . GLY A 1 100 ? 27.190 0.876 41.996 1.00 13.24 100 GLY A C 1
ATOM 754 O O . GLY A 1 100 ? 26.750 0.480 43.074 1.00 12.68 100 GLY A O 1
ATOM 755 N N . THR A 1 101 ? 27.750 0.071 41.100 1.00 14.13 101 THR A N 1
ATOM 756 C CA . THR A 1 101 ? 27.915 -1.360 41.326 1.00 14.46 101 THR A CA 1
ATOM 757 C C . THR A 1 101 ? 28.813 -1.416 42.548 1.00 13.89 101 THR A C 1
ATOM 758 O O . THR A 1 101 ? 29.762 -0.608 42.661 1.00 14.78 101 THR A O 1
ATOM 762 N N . HIS A 1 102 ? 28.500 -2.306 43.476 1.00 12.48 102 HIS A N 1
ATOM 763 C CA . HIS A 1 102 ? 29.299 -2.510 44.705 1.00 11.76 102 HIS A CA 1
ATOM 764 C C . HIS A 1 102 ? 29.193 -1.401 45.758 1.00 11.15 102 HIS A C 1
ATOM 765 O O . HIS A 1 102 ? 29.940 -1.361 46.733 1.00 12.39 102 HIS A O 1
ATOM 772 N N . SER A 1 103 ? 28.254 -0.500 45.553 1.00 10.20 103 SER A N 1
ATOM 773 C CA . SER A 1 103 ? 27.858 0.478 46.523 1.00 9.83 103 SER A CA 1
ATOM 774 C C . SER A 1 103 ? 27.136 -0.212 47.707 1.00 9.53 103 SER A C 1
ATOM 775 O O . SER A 1 103 ? 26.429 -1.215 47.519 1.00 8.74 103 SER A O 1
ATOM 778 N N . PRO A 1 104 ? 27.286 0.330 48.933 1.00 9.57 104 PRO A N 1
ATOM 779 C CA . PRO A 1 104 ? 26.627 -0.383 50.025 1.00 9.87 104 PRO A CA 1
ATOM 780 C C . PRO A 1 104 ? 25.110 -0.454 49.828 1.00 10.26 104 PRO A C 1
ATOM 781 O O . PRO A 1 104 ? 24.518 0.437 49.208 1.00 9.79 104 PRO A O 1
ATOM 785 N N . GLU A 1 105 ? 24.503 -1.532 50.320 1.00 10.14 105 GLU A N 1
ATOM 786 C CA . GLU A 1 105 ? 23.049 -1.651 50.284 1.00 10.36 105 GLU A CA 1
ATOM 787 C C . GLU A 1 105 ? 22.367 -1.016 51.518 1.00 10.74 105 GLU A C 1
ATOM 788 O O . GLU A 1 105 ? 21.165 -1.202 51.746 1.00 10.52 105 GLU A O 1
ATOM 794 N N . THR A 1 106 ? 23.137 -0.244 52.288 1.00 10.54 106 THR A N 1
ATOM 795 C CA . THR A 1 106 ? 22.638 0.357 53.518 1.00 11.10 106 THR A CA 1
ATOM 796 C C . THR A 1 106 ? 22.376 1.845 53.353 1.00 10.79 106 THR A C 1
ATOM 797 O O . THR A 1 106 ? 22.098 2.529 54.327 1.00 11.00 106 THR A O 1
ATOM 801 N N . LEU A 1 107 ? 22.483 2.352 52.130 1.00 10.58 107 LEU A N 1
ATOM 802 C CA . LEU A 1 107 ? 22.222 3.782 51.882 1.00 9.70 107 LEU A CA 1
ATOM 803 C C . LEU A 1 107 ? 20.741 4.073 51.737 1.00 9.50 107 LEU A C 1
ATOM 804 O O . LEU A 1 107 ? 19.962 3.208 51.283 1.00 9.28 107 LEU A O 1
ATOM 809 N N . ARG A 1 108 ? 20.382 5.302 52.106 1.00 8.68 108 ARG A N 1
ATOM 810 C CA . ARG A 1 108 ? 19.069 5.857 51.887 1.00 8.58 108 ARG A CA 1
ATOM 811 C C . ARG A 1 108 ? 18.799 6.075 50.390 1.00 8.55 108 ARG A C 1
ATOM 812 O O . ARG A 1 108 ? 19.547 6.779 49.691 1.00 8.69 108 ARG A O 1
ATOM 820 N N . ASP A 1 109 ? 17.721 5.485 49.895 1.00 8.28 109 ASP A N 1
ATOM 821 C CA . ASP A 1 109 ? 17.358 5.566 48.467 1.00 7.33 109 ASP A CA 1
ATOM 822 C C . ASP A 1 109 ? 16.026 4.900 48.332 1.00 6.88 109 ASP A C 1
ATOM 823 O O . ASP A 1 109 ? 15.687 4.021 49.147 1.00 6.46 109 ASP A O 1
ATOM 828 N N . PRO A 1 110 ? 15.253 5.295 47.303 1.00 6.69 110 PRO A N 1
ATOM 829 C CA . PRO A 1 110 ? 14.120 4.422 46.998 1.00 6.24 110 PRO A CA 1
ATOM 830 C C . PRO A 1 110 ? 14.745 3.073 46.675 1.00 7.29 110 PRO A C 1
ATOM 831 O O . PRO A 1 110 ? 15.954 3.003 46.405 1.00 7.39 110 PRO A O 1
ATOM 835 N N . ARG A 1 111 ? 13.964 1.999 46.744 1.00 7.50 111 ARG A N 1
ATOM 836 C CA . ARG A 1 111 ? 14.446 0.698 46.315 1.00 7.31 111 ARG A CA 1
ATOM 837 C C . ARG A 1 111 ? 13.669 0.250 45.087 1.00 6.97 111 ARG A C 1
ATOM 838 O O . ARG A 1 111 ? 12.440 0.130 45.153 1.00 6.12 111 ARG A O 1
ATOM 846 N N . GLY A 1 112 ? 14.391 -0.032 43.999 1.00 6.38 112 GLY A N 1
ATOM 847 C CA . GLY A 1 112 ? 13.788 -0.553 42.775 1.00 5.72 112 GLY A CA 1
ATOM 848 C C . GLY A 1 112 ? 13.173 -1.934 42.968 1.00 6.22 112 GLY A C 1
ATOM 849 O O . GLY A 1 112 ? 13.721 -2.776 43.700 1.00 5.73 112 GLY A O 1
ATOM 850 N N . PHE A 1 113 ? 12.037 -2.147 42.299 1.00 5.81 113 PHE A N 1
ATOM 851 C CA . PHE A 1 113 ? 11.240 -3.373 42.362 1.00 6.21 113 PHE A CA 1
ATOM 852 C C . PHE A 1 113 ? 10.768 -3.742 40.927 1.00 6.12 113 PHE A C 1
ATOM 853 O O . PHE A 1 113 ? 9.741 -3.265 40.441 1.00 5.82 113 PHE A O 1
ATOM 861 N N . SER A 1 114 ? 11.546 -4.571 40.246 1.00 5.96 114 SER A N 1
ATOM 862 C CA . SER A 1 114 ? 11.310 -4.863 38.836 1.00 5.54 114 SER A CA 1
ATOM 863 C C . SER A 1 114 ? 10.971 -6.350 38.629 1.00 5.85 114 SER A C 1
ATOM 864 O O . SER A 1 114 ? 11.671 -7.240 39.134 1.00 5.33 114 SER A O 1
ATOM 867 N N . VAL A 1 115 ? 9.915 -6.602 37.861 1.00 5.97 115 VAL A N 1
ATOM 868 C CA . VAL A 1 115 ? 9.451 -7.965 37.563 1.00 6.32 115 VAL A CA 1
ATOM 869 C C . VAL A 1 115 ? 9.090 -8.126 36.075 1.00 6.46 115 VAL A C 1
ATOM 870 O O . VAL A 1 115 ? 8.191 -7.451 35.563 1.00 6.02 115 VAL A O 1
ATOM 874 N N . LYS A 1 116 ? 9.828 -9.013 35.403 1.00 6.88 116 LYS A N 1
ATOM 875 C CA . LYS A 1 116 ? 9.582 -9.402 34.007 1.00 7.33 116 LYS A CA 1
ATOM 876 C C . LYS A 1 116 ? 8.721 -10.667 33.989 1.00 7.38 116 LYS A C 1
ATOM 877 O O . LYS A 1 116 ? 9.104 -11.702 34.574 1.00 7.22 116 LYS A O 1
ATOM 883 N N . PHE A 1 117 ? 7.565 -10.567 33.329 1.00 8.11 117 PHE A N 1
ATOM 884 C CA . PHE A 1 117 ? 6.585 -11.661 33.229 1.00 8.11 117 PHE A CA 1
ATOM 885 C C . PHE A 1 117 ? 6.686 -12.191 31.833 1.00 9.01 117 PHE A C 1
ATOM 886 O O . PHE A 1 117 ? 6.436 -11.460 30.884 1.00 9.58 117 PHE A O 1
ATOM 894 N N . TYR A 1 118 ? 7.056 -13.460 31.705 1.00 9.70 118 TYR A N 1
ATOM 895 C CA . TYR A 1 118 ? 7.195 -14.080 30.404 1.00 9.77 118 TYR A CA 1
ATOM 896 C C . TYR A 1 118 ? 5.886 -14.726 30.096 1.00 10.56 118 TYR A C 1
ATOM 897 O O . TYR A 1 118 ? 5.681 -15.885 30.384 1.00 10.66 118 TYR A O 1
ATOM 906 N N . THR A 1 119 ? 4.999 -13.930 29.515 1.00 12.00 119 THR A N 1
ATOM 907 C CA . THR A 1 119 ? 3.600 -14.278 29.235 1.00 13.27 119 THR A CA 1
ATOM 908 C C . THR A 1 119 ? 3.376 -14.977 27.874 1.00 13.21 119 THR A C 1
ATOM 909 O O . THR A 1 119 ? 4.178 -14.831 26.962 1.00 13.04 119 THR A O 1
ATOM 913 N N . GLU A 1 120 ? 2.266 -15.696 27.736 1.00 13.74 120 GLU A N 1
ATOM 914 C CA . GLU A 1 120 ? 1.894 -16.312 26.440 1.00 14.96 120 GLU A CA 1
ATOM 915 C C . GLU A 1 120 ? 1.658 -15.298 25.278 1.00 13.47 120 GLU A C 1
ATOM 916 O O . GLU A 1 120 ? 1.813 -15.645 24.111 1.00 12.92 120 GLU A O 1
ATOM 922 N N . GLU A 1 121 ? 1.319 -14.052 25.618 1.00 12.34 121 GLU A N 1
ATOM 923 C CA . GLU A 1 121 ? 1.169 -12.953 24.639 1.00 11.90 121 GLU A CA 1
ATOM 924 C C . GLU A 1 121 ? 2.282 -11.900 24.717 1.00 10.56 121 GLU A C 1
ATOM 925 O O . GLU A 1 121 ? 2.035 -10.716 24.448 1.00 10.00 121 GLU A O 1
ATOM 931 N N . GLY A 1 122 ? 3.492 -12.317 25.097 1.00 9.50 122 GLY A N 1
ATOM 932 C CA . GLY A 1 122 ? 4.619 -11.377 25.244 1.00 8.90 122 GLY A CA 1
ATOM 933 C C . GLY A 1 122 ? 5.109 -11.086 26.662 1.00 8.88 122 GLY A C 1
ATOM 934 O O . GLY A 1 122 ? 4.526 -11.544 27.670 1.00 8.01 122 GLY A O 1
ATOM 935 N N . ASN A 1 123 ? 6.208 -10.342 26.742 1.00 8.53 123 ASN A N 1
ATOM 936 C CA . ASN A 1 123 ? 6.722 -9.888 28.042 1.00 8.21 123 ASN A CA 1
ATOM 937 C C . ASN A 1 123 ? 5.995 -8.630 28.531 1.00 8.37 123 ASN A C 1
ATOM 938 O O . ASN A 1 123 ? 5.756 -7.687 27.746 1.00 8.15 123 ASN A O 1
ATOM 943 N N . TRP A 1 124 ? 5.653 -8.640 29.824 1.00 7.82 124 TRP A N 1
ATOM 944 C CA . TRP A 1 124 ? 5.223 -7.464 30.536 1.00 7.69 124 TRP A CA 1
ATOM 945 C C . TRP A 1 124 ? 6.230 -7.130 31.611 1.00 8.27 124 TRP A C 1
ATOM 946 O O . TRP A 1 124 ? 6.531 -7.969 32.491 1.00 9.98 124 TRP A O 1
ATOM 957 N N . ASP A 1 125 ? 6.741 -5.908 31.600 1.00 7.16 125 ASP A N 1
ATOM 958 C CA . ASP A 1 125 ? 7.628 -5.521 32.686 1.00 6.52 125 ASP A CA 1
ATOM 959 C C . ASP A 1 125 ? 6.888 -4.668 33.694 1.00 6.09 125 ASP A C 1
ATOM 960 O O . ASP A 1 125 ? 6.320 -3.644 33.310 1.00 6.32 125 ASP A O 1
ATOM 965 N N . PHE A 1 126 ? 6.856 -5.116 34.950 1.00 4.68 126 PHE A N 1
ATOM 966 C CA . PHE A 1 126 ? 6.574 -4.233 36.078 1.00 4.84 126 PHE A CA 1
ATOM 967 C C . PHE A 1 126 ? 7.887 -3.583 36.543 1.00 4.59 126 PHE A C 1
ATOM 968 O O . PHE A 1 126 ? 8.848 -4.277 36.858 1.00 4.86 126 PHE A O 1
ATOM 976 N N . VAL A 1 127 ? 7.940 -2.255 36.552 1.00 4.29 127 VAL A N 1
ATOM 977 C CA . VAL A 1 127 ? 9.172 -1.552 36.949 1.00 3.80 127 VAL A CA 1
ATOM 978 C C . VAL A 1 127 ? 8.763 -0.435 37.907 1.00 4.40 127 VAL A C 1
ATOM 979 O O . VAL A 1 127 ? 8.361 0.648 37.489 1.00 4.35 127 VAL A O 1
ATOM 983 N N . GLY A 1 128 ? 8.784 -0.744 39.199 1.00 5.42 128 GLY A N 1
ATOM 984 C CA . GLY A 1 128 ? 8.384 0.201 40.226 1.00 6.15 128 GLY A CA 1
ATOM 985 C C . GLY A 1 128 ? 9.462 0.405 41.290 1.00 7.15 128 GLY A C 1
ATOM 986 O O . GLY A 1 128 ? 10.578 -0.077 41.143 1.00 6.94 128 GLY A O 1
ATOM 987 N N . ASN A 1 129 ? 9.099 1.139 42.349 1.00 7.53 129 ASN A N 1
ATOM 988 C CA . ASN A 1 129 ? 9.921 1.358 43.539 1.00 7.65 129 ASN A CA 1
ATOM 989 C C . ASN A 1 129 ? 9.109 0.927 44.773 1.00 8.29 129 ASN A C 1
ATOM 990 O O . ASN A 1 129 ? 7.890 0.736 44.675 1.00 8.73 129 ASN A O 1
ATOM 995 N N . ASN A 1 130 ? 9.758 0.772 45.929 1.00 8.32 130 ASN A N 1
ATOM 996 C CA . ASN A 1 130 ? 9.005 0.477 47.148 1.00 8.22 130 ASN A CA 1
ATOM 997 C C . ASN A 1 130 ? 8.075 1.627 47.511 1.00 7.63 130 ASN A C 1
ATOM 998 O O . ASN A 1 130 ? 6.898 1.420 47.817 1.00 7.00 130 ASN A O 1
ATOM 1003 N N . LEU A 1 131 ? 8.614 2.837 47.405 1.00 7.74 131 LEU A N 1
ATOM 1004 C CA . LEU A 1 131 ? 7.926 4.053 47.792 1.00 7.63 131 LEU A CA 1
ATOM 1005 C C . LEU A 1 131 ? 6.884 4.409 46.732 1.00 7.56 131 LEU A C 1
ATOM 1006 O O . LEU A 1 131 ? 7.158 4.285 45.541 1.00 7.30 131 LEU A O 1
ATOM 1011 N N . PRO A 1 132 ? 5.680 4.805 47.178 1.00 7.70 132 PRO A N 1
ATOM 1012 C CA . PRO A 1 132 ? 4.493 4.914 46.341 1.00 8.07 132 PRO A CA 1
ATOM 1013 C C . PRO A 1 132 ? 4.399 6.202 45.502 1.00 7.92 132 PRO A C 1
ATOM 1014 O O . PRO A 1 132 ? 3.522 6.293 44.639 1.00 7.76 132 PRO A O 1
ATOM 1018 N N . VAL A 1 133 ? 5.319 7.148 45.717 1.00 7.46 133 VAL A N 1
ATOM 1019 C CA . VAL A 1 133 ? 5.346 8.392 44.938 1.00 6.72 133 VAL A CA 1
ATOM 1020 C C . VAL A 1 133 ? 6.748 8.686 44.411 1.00 7.18 133 VAL A C 1
ATOM 1021 O O . VAL A 1 133 ? 7.690 7.934 44.727 1.00 6.98 133 VAL A O 1
ATOM 1025 N N . PHE A 1 134 ? 6.870 9.746 43.588 1.00 7.08 134 PHE A N 1
ATOM 1026 C CA . PHE A 1 134 ? 8.160 10.220 43.091 1.00 6.88 134 PHE A CA 1
ATOM 1027 C C . PHE A 1 134 ? 8.439 11.700 43.382 1.00 7.65 134 PHE A C 1
ATOM 1028 O O . PHE A 1 134 ? 7.521 12.455 43.771 1.00 8.38 134 PHE A O 1
ATOM 1036 N N . PHE A 1 135 ? 9.701 12.107 43.209 1.00 6.97 135 PHE A N 1
ATOM 1037 C CA . PHE A 1 135 ? 10.124 13.482 43.504 1.00 7.08 135 PHE A CA 1
ATOM 1038 C C . PHE A 1 135 ? 9.551 14.489 42.505 1.00 7.32 135 PHE A C 1
ATOM 1039 O O . PHE A 1 135 ? 9.365 15.648 42.845 1.00 8.12 135 PHE A O 1
ATOM 1047 N N . ILE A 1 136 ? 9.286 14.039 41.283 1.00 7.05 136 ILE A N 1
ATOM 1048 C CA . ILE A 1 136 ? 9.007 14.905 40.125 1.00 7.12 136 ILE A CA 1
ATOM 1049 C C . ILE A 1 136 ? 7.851 14.311 39.300 1.00 7.45 136 ILE A C 1
ATOM 1050 O O . ILE A 1 136 ? 7.482 13.154 39.477 1.00 8.20 136 ILE A O 1
ATOM 1055 N N . ARG A 1 137 ? 7.274 15.090 38.408 1.00 8.32 137 ARG A N 1
ATOM 1056 C CA . ARG A 1 137 ? 6.092 14.624 37.676 1.00 9.75 137 ARG A CA 1
ATOM 1057 C C . ARG A 1 137 ? 6.203 14.704 36.152 1.00 9.85 137 ARG A C 1
ATOM 1058 O O . ARG A 1 137 ? 5.225 14.454 35.460 1.00 10.53 137 ARG A O 1
ATOM 1066 N N . ASP A 1 138 ? 7.386 15.064 35.647 1.00 9.90 138 ASP A N 1
ATOM 1067 C CA . ASP A 1 138 ? 7.637 15.158 34.210 1.00 9.44 138 ASP A CA 1
ATOM 1068 C C . ASP A 1 138 ? 9.078 14.674 33.937 1.00 9.31 138 ASP A C 1
ATOM 1069 O O . ASP A 1 138 ? 10.018 15.029 34.666 1.00 8.99 138 ASP A O 1
ATOM 1074 N N . ALA A 1 139 ? 9.230 13.867 32.883 1.00 9.04 139 ALA A N 1
ATOM 1075 C CA . ALA A 1 139 ? 10.488 13.233 32.527 1.00 8.50 139 ALA A CA 1
ATOM 1076 C C . ALA A 1 139 ? 11.568 14.265 32.199 1.00 8.67 139 ALA A C 1
ATOM 1077 O O . ALA A 1 139 ? 12.763 13.981 32.339 1.00 8.35 139 ALA A O 1
ATOM 1079 N N . MET A 1 140 ? 11.133 15.464 31.791 1.00 8.59 140 MET A N 1
ATOM 1080 C CA . MET A 1 140 ? 12.019 16.596 31.461 1.00 8.73 140 MET A CA 1
ATOM 1081 C C . MET A 1 140 ? 12.991 16.915 32.593 1.00 8.33 140 MET A C 1
ATOM 1082 O O . MET A 1 140 ? 14.096 17.409 32.344 1.00 8.36 140 MET A O 1
ATOM 1087 N N . LYS A 1 141 ? 12.586 16.620 33.830 1.00 7.66 141 LYS A N 1
ATOM 1088 C CA . LYS A 1 141 ? 13.398 16.978 34.996 1.00 6.79 141 LYS A CA 1
ATOM 1089 C C . LYS A 1 141 ? 14.280 15.871 35.512 1.00 6.46 141 LYS A C 1
ATOM 1090 O O . LYS A 1 141 ? 15.097 16.120 36.378 1.00 6.37 141 LYS A O 1
ATOM 1096 N N . PHE A 1 142 ? 14.117 14.660 34.981 1.00 6.59 142 PHE A N 1
ATOM 1097 C CA . PHE A 1 142 ? 14.758 13.464 35.559 1.00 7.19 142 PHE A CA 1
ATOM 1098 C C . PHE A 1 142 ? 16.302 13.507 35.536 1.00 6.87 142 PHE A C 1
ATOM 1099 O O . PHE A 1 142 ? 16.944 13.221 36.552 1.00 6.42 142 PHE A O 1
ATOM 1107 N N . PRO A 1 143 ? 16.901 13.865 34.376 1.00 6.87 143 PRO A N 1
ATOM 1108 C CA . PRO A 1 143 ? 18.371 14.023 34.378 1.00 7.18 143 PRO A CA 1
ATOM 1109 C C . PRO A 1 143 ? 18.862 15.023 35.418 1.00 7.20 143 PRO A C 1
ATOM 1110 O O . PRO A 1 143 ? 19.807 14.707 36.136 1.00 7.78 143 PRO A O 1
ATOM 1114 N N . ASP A 1 144 ? 18.186 16.169 35.548 1.00 7.16 144 ASP A N 1
ATOM 1115 C CA . ASP A 1 144 ? 18.510 17.159 36.574 1.00 7.80 144 ASP A CA 1
ATOM 1116 C C . ASP A 1 144 ? 18.439 16.601 37.991 1.00 8.14 144 ASP A C 1
ATOM 1117 O O . ASP A 1 144 ? 19.363 16.772 38.793 1.00 8.04 144 ASP A O 1
ATOM 1122 N N . MET A 1 145 ? 17.333 15.932 38.301 1.00 8.87 145 MET A N 1
ATOM 1123 C CA . MET A 1 145 ? 17.123 15.386 39.635 1.00 9.37 145 MET A CA 1
ATOM 1124 C C . MET A 1 145 ? 18.260 14.416 39.970 1.00 8.83 145 MET A C 1
ATOM 1125 O O . MET A 1 145 ? 18.899 14.542 41.003 1.00 9.38 145 MET A O 1
ATOM 1130 N N . VAL A 1 146 ? 18.494 13.457 39.076 1.00 8.53 146 VAL A N 1
ATOM 1131 C CA . VAL A 1 146 ? 19.551 12.454 39.203 1.00 7.84 146 VAL A CA 1
ATOM 1132 C C . VAL A 1 146 ? 20.926 13.087 39.322 1.00 7.73 146 VAL A C 1
ATOM 1133 O O . VAL A 1 146 ? 21.697 12.715 40.197 1.00 7.88 146 VAL A O 1
ATOM 1137 N N . HIS A 1 147 ? 21.226 14.061 38.461 1.00 7.75 147 HIS A N 1
ATOM 1138 C CA . HIS A 1 147 ? 22.512 14.786 38.527 1.00 7.25 147 HIS A CA 1
ATOM 1139 C C . HIS A 1 147 ? 22.706 15.454 39.850 1.00 7.15 147 HIS A C 1
ATOM 1140 O O . HIS A 1 147 ? 23.822 15.457 40.372 1.00 8.03 147 HIS A O 1
ATOM 1147 N N . SER A 1 148 ? 21.615 15.989 40.413 1.00 6.84 148 SER A N 1
ATOM 1148 C CA . SER A 1 148 ? 21.658 16.624 41.726 1.00 5.98 148 SER A CA 1
ATOM 1149 C C . SER A 1 148 ? 21.886 15.633 42.888 1.00 5.53 148 SER A C 1
ATOM 1150 O O . SER A 1 148 ? 22.473 15.973 43.907 1.00 5.48 148 SER A O 1
ATOM 1153 N N . LEU A 1 149 ? 21.395 14.418 42.730 1.00 5.63 149 LEU A N 1
ATOM 1154 C CA . LEU A 1 149 ? 21.449 13.418 43.792 1.00 5.82 149 LEU A CA 1
ATOM 1155 C C . LEU A 1 149 ? 22.729 12.620 43.667 1.00 6.55 149 LEU A C 1
ATOM 1156 O O . LEU A 1 149 ? 23.272 12.164 44.669 1.00 7.68 149 LEU A O 1
ATOM 1161 N N . LYS A 1 150 ? 23.217 12.463 42.435 1.00 6.24 150 LYS A N 1
ATOM 1162 C CA . LYS A 1 150 ? 24.461 11.739 42.167 1.00 6.31 150 LYS A CA 1
ATOM 1163 C C . LYS A 1 150 ? 25.645 12.391 42.869 1.00 6.64 150 LYS A C 1
ATOM 1164 O O . LYS A 1 150 ? 25.618 13.591 43.159 1.00 5.46 150 LYS A O 1
ATOM 1170 N N . PRO A 1 151 ? 26.694 11.594 43.158 1.00 6.84 151 PRO A N 1
ATOM 1171 C CA . PRO A 1 151 ? 27.908 12.192 43.660 1.00 6.70 151 PRO A CA 1
ATOM 1172 C C . PRO A 1 151 ? 28.253 13.474 42.923 1.00 7.16 151 PRO A C 1
ATOM 1173 O O . PRO A 1 151 ? 28.107 13.568 41.691 1.00 6.99 151 PRO A O 1
ATOM 1177 N N . ASP A 1 152 ? 28.683 14.463 43.689 1.00 8.07 152 ASP A N 1
ATOM 1178 C CA . ASP A 1 152 ? 29.287 15.683 43.148 1.00 9.07 152 ASP A CA 1
ATOM 1179 C C . ASP A 1 152 ? 30.317 15.318 42.075 1.00 8.83 152 ASP A C 1
ATOM 1180 O O . ASP A 1 152 ? 31.174 14.506 42.338 1.00 9.01 152 ASP A O 1
ATOM 1185 N N . PRO A 1 153 ? 30.207 15.906 40.867 1.00 9.14 153 PRO A N 1
ATOM 1186 C CA . PRO A 1 153 ? 31.012 15.555 39.687 1.00 9.38 153 PRO A CA 1
ATOM 1187 C C . PRO A 1 153 ? 32.507 15.882 39.781 1.00 10.21 153 PRO A C 1
ATOM 1188 O O . PRO A 1 153 ? 33.300 15.448 38.919 1.00 9.76 153 PRO A O 1
ATOM 1192 N N . ARG A 1 154 ? 32.870 16.645 40.814 1.00 10.72 154 ARG A N 1
ATOM 1193 C CA . ARG A 1 154 ? 34.259 16.967 41.129 1.00 11.12 154 ARG A CA 1
ATOM 1194 C C . ARG A 1 154 ? 34.771 16.084 42.273 1.00 11.14 154 ARG A C 1
ATOM 1195 O O . ARG A 1 154 ? 35.830 15.454 42.166 1.00 11.19 154 ARG A O 1
ATOM 1203 N N . THR A 1 155 ? 34.016 16.032 43.370 1.00 11.01 155 THR A N 1
ATOM 1204 C CA . THR A 1 155 ? 34.446 15.261 44.544 1.00 11.12 155 THR A CA 1
ATOM 1205 C C . THR A 1 155 ? 34.136 13.752 44.457 1.00 10.81 155 THR A C 1
ATOM 1206 O O . THR A 1 155 ? 34.765 12.940 45.149 1.00 11.11 155 THR A O 1
ATOM 1210 N N . ASN A 1 156 ? 33.187 13.375 43.606 1.00 9.81 156 ASN A N 1
ATOM 1211 C CA . ASN A 1 156 ? 32.699 11.982 43.559 1.00 9.64 156 ASN A CA 1
ATOM 1212 C C . ASN A 1 156 ? 32.021 11.520 44.849 1.00 9.15 156 ASN A C 1
ATOM 1213 O O . ASN A 1 156 ? 32.058 10.330 45.184 1.00 9.12 156 ASN A O 1
ATOM 1218 N N . ILE A 1 157 ? 31.405 12.458 45.570 1.00 8.53 157 ILE A N 1
ATOM 1219 C CA . ILE A 1 157 ? 30.780 12.154 46.848 1.00 8.37 157 ILE A CA 1
ATOM 1220 C C . ILE A 1 157 ? 29.420 12.831 46.853 1.00 8.49 157 ILE A C 1
ATOM 1221 O O . ILE A 1 157 ? 29.297 13.989 46.420 1.00 8.60 157 ILE A O 1
ATOM 1226 N N . GLN A 1 158 ? 28.390 12.102 47.284 1.00 7.63 158 GLN A N 1
ATOM 1227 C CA . GLN A 1 158 ? 27.040 12.658 47.309 1.00 7.41 158 GLN A CA 1
ATOM 1228 C C . GLN A 1 158 ? 26.992 13.836 48.267 1.00 6.92 158 GLN A C 1
ATOM 1229 O O . GLN A 1 158 ? 27.511 13.749 49.350 1.00 6.82 158 GLN A O 1
ATOM 1235 N N . ASP A 1 159 ? 26.361 14.930 47.873 1.00 7.24 159 ASP A N 1
ATOM 1236 C CA . ASP A 1 159 ? 26.345 16.115 48.731 1.00 7.63 159 ASP A CA 1
ATOM 1237 C C . ASP A 1 159 ? 24.924 16.650 48.810 1.00 7.51 159 ASP A C 1
ATOM 1238 O O . ASP A 1 159 ? 24.381 17.080 47.807 1.00 7.55 159 ASP A O 1
ATOM 1243 N N . PRO A 1 160 ? 24.318 16.600 50.014 1.00 7.90 160 PRO A N 1
ATOM 1244 C CA . PRO A 1 160 ? 22.978 17.097 50.258 1.00 8.05 160 PRO A CA 1
ATOM 1245 C C . PRO A 1 160 ? 22.814 18.562 49.898 1.00 8.48 160 PRO A C 1
ATOM 1246 O O . PRO A 1 160 ? 21.722 18.991 49.537 1.00 8.64 160 PRO A O 1
ATOM 1250 N N . ASP A 1 161 ? 23.881 19.337 50.010 1.00 9.21 161 ASP A N 1
ATOM 1251 C CA . ASP A 1 161 ? 23.820 20.736 49.594 1.00 9.96 161 ASP A CA 1
ATOM 1252 C C . ASP A 1 161 ? 23.368 20.838 48.136 1.00 9.88 161 ASP A C 1
ATOM 1253 O O . ASP A 1 161 ? 22.663 21.786 47.765 1.00 10.07 161 ASP A O 1
ATOM 1258 N N . ARG A 1 162 ? 23.761 19.852 47.324 1.00 9.35 162 ARG A N 1
ATOM 1259 C CA . ARG A 1 162 ? 23.428 19.828 45.905 1.00 9.47 162 ARG A CA 1
ATOM 1260 C C . ARG A 1 162 ? 21.975 19.355 45.617 1.00 10.01 162 ARG A C 1
ATOM 1261 O O . ARG A 1 162 ? 21.237 20.014 44.886 1.00 9.82 162 ARG A O 1
ATOM 1269 N N . TYR A 1 163 ? 21.568 18.227 46.206 1.00 9.81 163 TYR A N 1
ATOM 1270 C CA 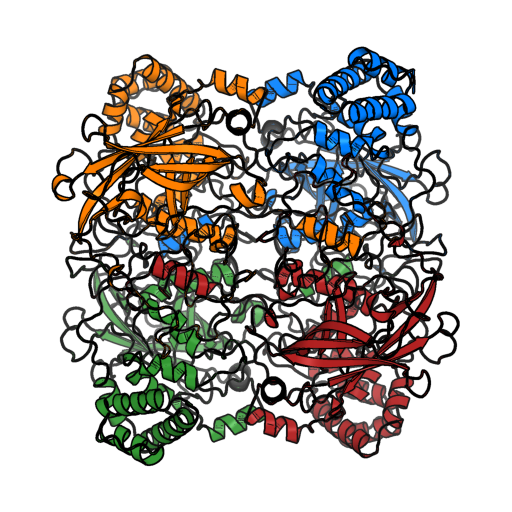. TYR A 1 163 ? 20.224 17.712 45.991 1.00 9.60 163 TYR A CA 1
ATOM 1271 C C . TYR A 1 163 ? 19.080 18.463 46.694 1.00 8.94 163 TYR A C 1
ATOM 1272 O O . TYR A 1 163 ? 17.988 18.593 46.133 1.00 8.03 163 TYR A O 1
ATOM 1281 N N . TRP A 1 164 ? 19.331 18.959 47.901 1.00 8.76 164 TRP A N 1
ATOM 1282 C CA . TRP A 1 164 ? 18.384 19.856 48.566 1.00 8.26 164 TRP A CA 1
ATOM 1283 C C . TRP A 1 164 ? 18.153 21.161 47.794 1.00 8.64 164 TRP A C 1
ATOM 1284 O O . TRP A 1 164 ? 17.047 21.698 47.850 1.00 8.15 164 TRP A O 1
ATOM 1295 N N . ASP A 1 165 ? 19.184 21.635 47.067 1.00 8.60 165 ASP A N 1
ATOM 1296 C CA . ASP A 1 165 ? 19.060 22.755 46.125 1.00 9.06 165 ASP A CA 1
ATOM 1297 C C . ASP A 1 165 ? 17.985 22.451 45.073 1.00 9.23 165 ASP A C 1
ATOM 1298 O O . ASP A 1 165 ? 16.972 23.155 44.987 1.00 10.00 165 ASP A O 1
ATOM 1303 N N . PHE A 1 166 ? 18.223 21.416 44.264 1.00 8.97 166 PHE A N 1
ATOM 1304 C CA . PHE A 1 166 ? 17.247 20.973 43.269 1.00 8.11 166 PHE A CA 1
ATOM 1305 C C . PHE A 1 166 ? 15.856 20.760 43.863 1.00 8.33 166 PHE A C 1
ATOM 1306 O O . PHE A 1 166 ? 14.869 21.270 43.334 1.00 8.32 166 PHE A O 1
ATOM 1314 N N . MET A 1 167 ? 15.790 20.011 44.964 1.00 9.17 167 MET A N 1
ATOM 1315 C CA . MET A 1 167 ? 14.508 19.613 45.574 1.00 9.22 167 MET A CA 1
ATOM 1316 C C . MET A 1 167 ? 13.667 20.778 46.113 1.00 9.36 167 MET A C 1
ATOM 1317 O O . MET A 1 167 ? 12.460 20.835 45.878 1.00 8.84 167 MET A O 1
ATOM 1322 N N . THR A 1 168 ? 14.308 21.702 46.828 1.00 9.56 168 THR A N 1
ATOM 1323 C CA . THR A 1 168 ? 13.607 22.889 47.372 1.00 9.16 168 THR A CA 1
ATOM 1324 C C . THR A 1 168 ? 13.030 23.742 46.255 1.00 9.84 168 THR A C 1
ATOM 1325 O O . THR A 1 168 ? 11.931 24.300 46.396 1.00 9.96 168 THR A O 1
ATOM 1329 N N . LEU A 1 169 ? 13.765 23.811 45.142 1.00 9.98 169 LEU A N 1
ATOM 1330 C CA . LEU A 1 169 ? 13.367 24.623 43.989 1.00 10.50 169 LEU A CA 1
ATOM 1331 C C . LEU A 1 169 ? 12.396 23.893 43.073 1.00 10.93 169 LEU A C 1
ATOM 1332 O O . LEU A 1 169 ? 11.840 24.487 42.154 1.00 11.30 169 LEU A O 1
ATOM 1337 N N . ARG A 1 170 ? 12.213 22.595 43.320 1.00 11.41 170 ARG A N 1
ATOM 1338 C CA . ARG A 1 170 ? 11.176 21.779 42.664 1.00 11.15 170 ARG A CA 1
ATOM 1339 C C . ARG A 1 170 ? 10.237 21.251 43.733 1.00 11.10 170 ARG A C 1
ATOM 1340 O O . ARG A 1 170 ? 10.296 20.063 44.086 1.00 11.54 170 ARG A O 1
ATOM 1348 N N . PRO A 1 171 ? 9.392 22.146 44.294 1.00 10.51 171 PRO A N 1
ATOM 1349 C CA . PRO A 1 171 ? 8.645 21.844 45.530 1.00 9.86 171 PRO A CA 1
ATOM 1350 C C . PRO A 1 171 ? 7.618 20.724 45.433 1.00 9.78 171 PRO A C 1
ATOM 1351 O O . PRO A 1 171 ? 7.163 20.250 46.472 1.00 10.01 171 PRO A O 1
ATOM 1355 N N . GLU A 1 172 ? 7.275 20.269 44.228 1.00 9.81 172 GLU A N 1
ATOM 1356 C CA . GLU A 1 172 ? 6.498 19.005 44.087 1.00 10.34 172 GLU A CA 1
ATOM 1357 C C . GLU A 1 172 ? 7.179 17.782 44.736 1.00 10.13 172 GLU A C 1
ATOM 1358 O O . GLU A 1 172 ? 6.540 16.750 44.973 1.00 10.48 172 GLU A O 1
ATOM 1364 N N . SER A 1 173 ? 8.475 17.904 45.007 1.00 10.15 173 SER A N 1
ATOM 1365 C CA . SER A 1 173 ? 9.259 16.840 45.630 1.00 10.35 173 SER A CA 1
ATOM 1366 C C . SER A 1 173 ? 8.952 16.632 47.117 1.00 10.15 173 SER A C 1
ATOM 1367 O O . SER A 1 173 ? 9.443 15.662 47.728 1.00 11.38 173 SER A O 1
ATOM 1370 N N . THR A 1 174 ? 8.157 17.525 47.696 1.00 9.28 174 THR A N 1
ATOM 1371 C CA . THR A 1 174 ? 7.874 17.511 49.129 1.00 9.15 174 THR A CA 1
ATOM 1372 C C . THR A 1 174 ? 7.315 16.153 49.588 1.00 9.35 174 THR A C 1
ATOM 1373 O O . THR A 1 174 ? 7.870 15.525 50.468 1.00 9.91 174 THR A O 1
ATOM 1377 N N . ASN A 1 175 ? 6.225 15.706 48.981 1.00 9.36 175 ASN A N 1
ATOM 1378 C CA . ASN A 1 175 ? 5.635 14.402 49.270 1.00 9.77 175 ASN A CA 1
ATOM 1379 C C . ASN A 1 175 ? 6.618 13.214 49.298 1.00 9.82 175 ASN A C 1
ATOM 1380 O O . ASN A 1 175 ? 6.572 12.409 50.216 1.00 8.90 175 ASN A O 1
ATOM 1385 N N . MET A 1 176 ? 7.481 13.100 48.280 1.00 10.03 176 MET A N 1
ATOM 1386 C CA . MET A 1 176 ? 8.510 12.062 48.232 1.00 9.79 176 MET A CA 1
ATOM 1387 C C . MET A 1 176 ? 9.507 12.207 49.395 1.00 10.62 176 MET A C 1
ATOM 1388 O O . MET A 1 176 ? 9.880 11.223 50.085 1.00 11.07 176 MET A O 1
ATOM 1393 N N . LEU A 1 177 ? 9.919 13.446 49.637 1.00 10.67 177 LEU A N 1
ATOM 1394 C CA . LEU A 1 177 ? 10.760 13.736 50.781 1.00 10.30 177 LEU A CA 1
ATOM 1395 C C . LEU A 1 177 ? 10.135 13.199 52.063 1.00 11.16 177 LEU A C 1
ATOM 1396 O O . LEU A 1 177 ? 10.848 12.613 52.864 1.00 11.89 177 LEU A O 1
ATOM 1401 N N . MET A 1 178 ? 8.813 13.362 52.244 1.00 11.54 178 MET A N 1
ATOM 1402 C CA . MET A 1 178 ? 8.106 12.813 53.415 1.00 11.89 178 MET A CA 1
ATOM 1403 C C . MET A 1 178 ? 8.282 11.311 53.583 1.00 12.18 178 MET A C 1
ATOM 1404 O O . MET A 1 178 ? 8.342 10.837 54.711 1.00 13.02 178 MET A O 1
ATOM 1409 N N . HIS A 1 179 ? 8.358 10.570 52.476 1.00 11.63 179 HIS A N 1
ATOM 1410 C CA . HIS A 1 179 ? 8.504 9.103 52.509 1.00 11.65 179 HIS A CA 1
ATOM 1411 C C . HIS A 1 179 ? 9.950 8.619 52.697 1.00 11.85 179 HIS A C 1
ATOM 1412 O O . HIS A 1 179 ? 10.233 7.699 53.463 1.00 11.62 179 HIS A O 1
ATOM 1419 N N . ILE A 1 180 ? 10.851 9.268 51.978 1.00 12.27 180 ILE A N 1
ATOM 1420 C CA . ILE A 1 180 ? 12.218 8.832 51.816 1.00 12.76 180 ILE A CA 1
ATOM 1421 C C . ILE A 1 180 ? 13.015 9.070 53.102 1.00 12.96 180 ILE A C 1
ATOM 1422 O O . ILE A 1 180 ? 13.956 8.327 53.421 1.00 12.44 180 ILE A O 1
ATOM 1427 N N . PHE A 1 181 ? 12.626 10.106 53.851 1.00 13.36 181 PHE A N 1
ATOM 1428 C CA . PHE A 1 181 ? 13.299 10.411 55.113 1.00 13.00 181 PHE A CA 1
ATOM 1429 C C . PHE A 1 181 ? 12.635 9.818 56.349 1.00 13.31 181 PHE A C 1
ATOM 1430 O O . PHE A 1 181 ? 13.069 10.103 57.467 1.00 14.53 181 PHE A O 1
ATOM 1438 N N . THR A 1 182 ? 11.605 8.987 56.169 1.00 13.07 182 THR A N 1
ATOM 1439 C CA . THR A 1 182 ? 11.233 8.035 57.215 1.00 13.51 182 THR A CA 1
ATOM 1440 C C . THR A 1 182 ? 12.314 6.940 57.219 1.00 13.75 182 THR A C 1
ATOM 1441 O O . THR A 1 182 ? 13.261 6.986 56.416 1.00 14.25 182 THR A O 1
ATOM 1445 N N . ASP A 1 183 ? 12.190 5.956 58.099 1.00 13.23 183 ASP A N 1
ATOM 1446 C CA . ASP A 1 183 ? 13.119 4.821 58.062 1.00 12.97 183 ASP A CA 1
ATOM 1447 C C . ASP A 1 183 ? 12.839 3.898 56.852 1.00 13.06 183 ASP A C 1
ATOM 1448 O O . ASP A 1 183 ? 13.680 3.039 56.501 1.00 13.60 183 ASP A O 1
ATOM 1453 N N . GLU A 1 184 ? 11.699 4.104 56.183 1.00 12.65 184 GLU A N 1
ATOM 1454 C CA . GLU A 1 184 ? 11.411 3.362 54.938 1.00 12.52 184 GLU A CA 1
ATOM 1455 C C . GLU A 1 184 ? 12.374 3.712 53.802 1.00 11.70 184 GLU A C 1
ATOM 1456 O O . GLU A 1 184 ? 12.409 3.032 52.759 1.00 11.68 184 GLU A O 1
ATOM 1462 N N . GLY A 1 185 ? 13.159 4.763 54.021 1.00 10.69 185 GLY A N 1
ATOM 1463 C CA . GLY A 1 185 ? 14.272 5.089 53.141 1.00 10.54 185 GLY A CA 1
ATOM 1464 C C . GLY A 1 185 ? 15.413 4.079 53.169 1.00 10.16 185 GLY A C 1
ATOM 1465 O O . GLY A 1 185 ? 16.199 4.024 52.236 1.00 10.51 185 GLY A O 1
ATOM 1466 N N . ILE A 1 186 ? 15.522 3.288 54.231 1.00 10.34 186 ILE A N 1
ATOM 1467 C CA . ILE A 1 186 ? 16.494 2.187 54.265 1.00 10.65 186 ILE A CA 1
ATOM 1468 C C . ILE A 1 186 ? 15.822 0.855 54.641 1.00 11.09 186 ILE A C 1
ATOM 1469 O O . ILE A 1 186 ? 15.806 0.485 55.813 1.00 11.72 186 ILE A O 1
ATOM 1474 N N . PRO A 1 187 ? 15.234 0.144 53.658 1.00 11.33 187 PRO A N 1
ATOM 1475 C CA . PRO A 1 187 ? 14.745 -1.206 53.954 1.00 11.97 187 PRO A CA 1
ATOM 1476 C C . PRO A 1 187 ? 15.832 -2.119 54.530 1.00 12.04 187 PRO A C 1
ATOM 1477 O O . PRO A 1 187 ? 17.009 -1.962 54.194 1.00 12.30 187 PRO A O 1
ATOM 1481 N N . ALA A 1 188 ? 15.435 -3.063 55.375 1.00 11.97 188 ALA A N 1
ATOM 1482 C CA . ALA A 1 188 ? 16.372 -4.006 55.992 1.00 12.82 188 ALA A CA 1
ATOM 1483 C C . ALA A 1 188 ? 16.843 -5.056 54.984 1.00 13.35 188 ALA A C 1
ATOM 1484 O O . ALA A 1 188 ? 17.956 -5.608 55.092 1.00 12.93 188 ALA A O 1
ATOM 1486 N N . SER A 1 189 ? 15.956 -5.368 54.041 1.00 13.36 189 SER A N 1
ATOM 1487 C CA . SER A 1 189 ? 16.363 -6.031 52.820 1.00 13.67 189 SER A CA 1
ATOM 1488 C C . SER A 1 189 ? 15.294 -5.987 51.730 1.00 13.16 189 SER A C 1
ATOM 1489 O O . SER A 1 189 ? 14.143 -5.549 51.936 1.00 12.59 189 SER A O 1
ATOM 1492 N N . TYR A 1 190 ? 15.726 -6.454 50.564 1.00 12.38 190 TYR A N 1
ATOM 1493 C CA . TYR A 1 190 ? 14.883 -6.605 49.399 1.00 12.16 190 TYR A CA 1
ATOM 1494 C C . TYR A 1 190 ? 13.608 -7.416 49.654 1.00 12.48 190 TYR A C 1
ATOM 1495 O O . TYR A 1 190 ? 12.553 -7.090 49.097 1.00 12.97 190 TYR A O 1
ATOM 1504 N N . ARG A 1 191 ? 13.698 -8.442 50.506 1.00 12.45 191 ARG A N 1
ATOM 1505 C CA . ARG A 1 191 ? 12.567 -9.327 50.764 1.00 13.14 191 ARG A CA 1
ATOM 1506 C C . ARG A 1 191 ? 11.631 -8.741 51.825 1.00 13.20 191 ARG A C 1
ATOM 1507 O O . ARG A 1 191 ? 10.494 -9.216 52.019 1.00 12.99 191 ARG A O 1
ATOM 1515 N N . LYS A 1 192 ? 12.100 -7.688 52.493 1.00 12.68 192 LYS A N 1
ATOM 1516 C CA . LYS A 1 192 ? 11.303 -7.043 53.530 1.00 12.22 192 LYS A CA 1
ATOM 1517 C C . LYS A 1 192 ? 10.862 -5.634 53.146 1.00 11.40 192 L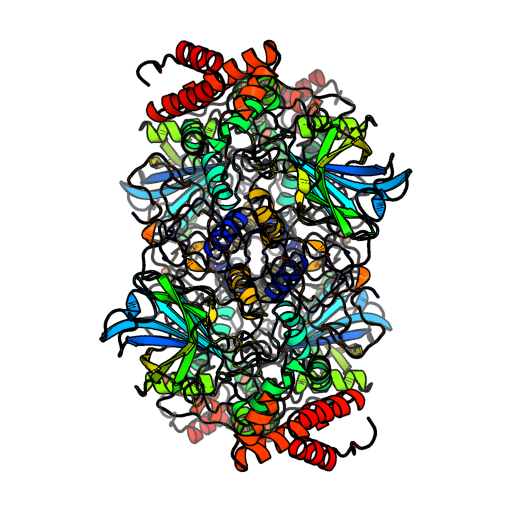YS A C 1
ATOM 1518 O O . LYS A 1 192 ? 10.904 -4.715 53.959 1.00 11.62 192 LYS A O 1
ATOM 1524 N N . MET A 1 193 ? 10.425 -5.490 51.904 1.00 10.46 193 MET A N 1
ATOM 1525 C CA . MET A 1 193 ? 9.956 -4.219 51.375 1.00 9.96 193 MET A CA 1
ATOM 1526 C C . MET A 1 193 ? 8.778 -4.432 50.440 1.00 9.70 193 MET A C 1
ATOM 1527 O O . MET A 1 193 ? 8.566 -5.528 49.898 1.00 10.06 193 MET A O 1
ATOM 1532 N N . ARG A 1 194 ? 8.025 -3.362 50.238 1.00 9.16 194 ARG A N 1
ATOM 1533 C CA . ARG A 1 194 ? 6.867 -3.388 49.358 1.00 8.58 194 ARG A CA 1
ATOM 1534 C C . ARG A 1 194 ? 7.263 -2.944 47.951 1.00 8.52 194 ARG A C 1
ATOM 1535 O O . ARG A 1 194 ? 8.440 -2.596 47.699 1.00 7.91 194 ARG A O 1
ATOM 1543 N N . GLY A 1 195 ? 6.285 -2.972 47.034 1.00 8.26 195 GLY A N 1
ATOM 1544 C CA . GLY A 1 195 ? 6.465 -2.481 45.666 1.00 7.61 195 GLY A CA 1
ATOM 1545 C C . GLY A 1 195 ? 5.295 -1.601 45.271 1.00 8.18 195 GLY A C 1
ATOM 1546 O O . GLY A 1 195 ? 4.186 -1.771 45.799 1.00 8.18 195 GLY A O 1
ATOM 1547 N N . SER A 1 196 ? 5.537 -0.664 44.341 1.00 7.95 196 SER A N 1
ATOM 1548 C CA . SER A 1 196 ? 4.535 0.305 43.922 1.00 7.78 196 SER A CA 1
ATOM 1549 C C . SER A 1 196 ? 4.726 0.655 42.447 1.00 8.77 196 SER A C 1
ATOM 1550 O O . SER A 1 196 ? 5.848 0.944 42.025 1.00 9.44 196 SER A O 1
ATOM 1553 N N . SER A 1 197 ? 3.656 0.620 41.649 1.00 8.83 197 SER A N 1
ATOM 1554 C CA . SER A 1 197 ? 3.788 1.073 40.250 1.00 8.60 197 SER A CA 1
ATOM 1555 C C . SER A 1 197 ? 4.131 2.554 40.206 1.00 8.15 197 SER A C 1
ATOM 1556 O O . SER A 1 197 ? 4.744 3.037 39.248 1.00 7.47 197 SER A O 1
ATOM 1559 N N . VAL A 1 198 ? 3.741 3.252 41.277 1.00 7.99 198 VAL A N 1
ATOM 1560 C CA . VAL A 1 198 ? 3.839 4.713 41.388 1.00 7.16 198 VAL A CA 1
ATOM 1561 C C . VAL A 1 198 ? 2.903 5.451 40.405 1.00 7.69 198 VAL A C 1
ATOM 1562 O O . VAL A 1 198 ? 2.093 6.281 40.839 1.00 8.04 198 VAL A O 1
ATOM 1566 N N . HIS A 1 199 ? 3.039 5.171 39.103 1.00 7.19 199 HIS A N 1
ATOM 1567 C CA . HIS A 1 199 ? 2.134 5.684 38.068 1.00 7.25 199 HIS A CA 1
ATOM 1568 C C . HIS A 1 199 ? 0.827 4.891 37.991 1.00 6.88 199 HIS A C 1
ATOM 1569 O O . HIS A 1 199 ? 0.780 3.716 38.366 1.00 6.79 199 HIS A O 1
ATOM 1576 N N . SER A 1 200 ? -0.220 5.546 37.483 1.00 6.47 200 SER A N 1
ATOM 1577 C CA . SER A 1 200 ? -1.381 4.864 36.978 1.00 6.35 200 SER A CA 1
ATOM 1578 C C . SER A 1 200 ? -0.998 4.326 35.606 1.00 6.71 200 SER A C 1
ATOM 1579 O O . SER A 1 200 ? -0.163 4.916 34.895 1.00 5.62 200 SER A O 1
ATOM 1582 N N . PHE A 1 201 ? -1.595 3.187 35.265 1.00 6.59 201 PHE A N 1
ATOM 1583 C CA . PHE A 1 201 ? -1.593 2.663 33.904 1.00 6.60 201 PHE A CA 1
ATOM 1584 C C . PHE A 1 201 ? -3.034 2.523 33.454 1.00 6.96 201 PHE A C 1
ATOM 1585 O O . PHE A 1 201 ? -3.982 2.876 34.210 1.00 6.87 201 PHE A O 1
ATOM 1593 N N . LYS A 1 202 ? -3.210 2.043 32.221 1.00 7.27 202 LYS A N 1
ATOM 1594 C CA . LYS A 1 202 ? -4.541 1.757 31.701 1.00 7.90 202 LYS A CA 1
ATOM 1595 C C . LYS A 1 202 ? -4.688 0.259 31.480 1.00 8.86 202 LYS A C 1
ATOM 1596 O O . LYS A 1 202 ? -3.809 -0.393 30.897 1.00 9.55 202 LYS A O 1
ATOM 1602 N N . TRP A 1 203 ? -5.799 -0.289 31.958 1.00 9.09 203 TRP A N 1
ATOM 1603 C CA . TRP A 1 203 ? -6.180 -1.644 31.617 1.00 8.89 203 TRP A CA 1
ATOM 1604 C C . TRP A 1 203 ? -7.477 -1.537 30.830 1.00 9.97 203 TRP A C 1
ATOM 1605 O O . TRP A 1 203 ? -8.402 -0.797 31.221 1.00 11.01 203 TRP A O 1
ATOM 1616 N N . VAL A 1 204 ? -7.518 -2.242 29.703 1.00 10.60 204 VAL A N 1
ATOM 1617 C CA . VAL A 1 204 ? -8.645 -2.257 28.791 1.00 10.64 204 VAL A CA 1
ATOM 1618 C C . VAL A 1 204 ? -9.160 -3.696 28.772 1.00 11.50 204 VAL A C 1
ATOM 1619 O O . VAL A 1 204 ? -8.351 -4.631 28.647 1.00 11.13 204 VAL A O 1
ATOM 1623 N N . ASN A 1 205 ? -10.481 -3.885 28.914 1.00 12.23 205 ASN A N 1
ATOM 1624 C CA . ASN A 1 205 ? -11.066 -5.238 28.812 1.00 12.86 205 ASN A CA 1
ATOM 1625 C C . ASN A 1 205 ? -11.477 -5.607 27.397 1.00 13.69 205 ASN A C 1
ATOM 1626 O O . ASN A 1 205 ? -11.238 -4.836 26.439 1.00 13.19 205 ASN A O 1
ATOM 1631 N N . ALA A 1 206 ? -12.083 -6.796 27.278 1.00 14.87 206 ALA A N 1
ATOM 1632 C CA . ALA A 1 206 ? -12.395 -7.410 25.989 1.00 15.82 206 ALA A CA 1
ATOM 1633 C C . ALA A 1 206 ? -13.393 -6.584 25.194 1.00 16.91 206 ALA A C 1
ATOM 1634 O O . ALA A 1 206 ? -13.460 -6.690 23.967 1.00 17.65 206 ALA A O 1
ATOM 1636 N N . HIS A 1 207 ? -14.158 -5.750 25.891 1.00 17.68 207 HIS A N 1
ATOM 1637 C CA . HIS A 1 207 ? -15.090 -4.854 25.222 1.00 18.62 207 HIS A CA 1
ATOM 1638 C C . HIS A 1 207 ? -14.552 -3.439 24.997 1.00 18.02 207 HIS A C 1
ATOM 1639 O O . HIS A 1 207 ? -15.237 -2.592 24.419 1.00 18.43 207 HIS A O 1
ATOM 1646 N N . GLY A 1 208 ? -13.321 -3.186 25.420 1.00 17.26 208 GLY A N 1
ATOM 1647 C CA . GLY A 1 208 ? -12.711 -1.887 25.168 1.00 16.26 208 GLY A CA 1
ATOM 1648 C C . GLY A 1 208 ? -13.031 -0.809 26.190 1.00 15.37 208 GLY A C 1
ATOM 1649 O O . GLY A 1 208 ? -12.814 0.369 25.932 1.00 15.55 208 GLY A O 1
ATOM 1650 N N . ASN A 1 209 ? -13.551 -1.209 27.350 1.00 14.50 209 ASN A N 1
ATOM 1651 C CA . ASN A 1 209 ? -13.638 -0.306 28.488 1.00 13.23 209 ASN A CA 1
ATOM 1652 C C . ASN A 1 209 ? -12.283 -0.152 29.157 1.00 12.49 209 ASN A C 1
ATOM 1653 O O . ASN A 1 209 ? -11.658 -1.148 29.567 1.00 11.91 209 ASN A O 1
ATOM 1658 N N . THR A 1 210 ? -11.837 1.088 29.305 1.00 11.51 210 THR A N 1
ATOM 1659 C CA . THR A 1 210 ? -10.556 1.307 29.996 1.00 10.64 210 THR A CA 1
ATOM 1660 C C . THR A 1 210 ? -10.716 1.876 31.396 1.00 10.18 210 THR A C 1
ATOM 1661 O O . THR A 1 210 ? -11.530 2.745 31.608 1.00 9.72 210 THR A O 1
ATOM 1665 N N . VAL A 1 211 ? -9.983 1.315 32.359 1.00 10.26 211 VAL A N 1
ATOM 1666 C CA . VAL A 1 211 ? -9.867 1.920 33.695 1.00 10.63 211 VAL A CA 1
ATOM 1667 C C . VAL A 1 211 ? -8.405 2.308 33.975 1.00 10.78 211 VAL A C 1
ATOM 1668 O O . VAL A 1 211 ? -7.482 1.706 33.408 1.00 11.80 211 VAL A O 1
ATOM 1672 N N . TYR A 1 212 ? -8.206 3.303 34.836 1.00 10.97 212 TYR A N 1
ATOM 1673 C CA . TYR A 1 212 ? -6.892 3.601 35.425 1.00 11.01 212 TYR A CA 1
ATOM 1674 C C . TYR A 1 212 ? -6.562 2.690 36.601 1.00 10.68 212 TYR A C 1
ATOM 1675 O O . TYR A 1 212 ? -7.371 2.503 37.512 1.00 9.55 212 TYR A O 1
ATOM 1684 N N . ILE A 1 213 ? -5.341 2.162 36.596 1.00 10.63 213 ILE A N 1
ATOM 1685 C CA . ILE A 1 213 ? -4.942 1.217 37.635 1.00 10.58 213 ILE A CA 1
ATOM 1686 C C . ILE A 1 213 ? -3.585 1.584 38.233 1.00 10.49 213 ILE A C 1
ATOM 1687 O O . ILE A 1 213 ? -2.709 2.099 37.533 1.00 10.25 213 ILE A O 1
ATOM 1692 N N . LYS A 1 214 ? -3.451 1.321 39.532 1.00 10.56 214 LYS A N 1
ATOM 1693 C CA . LYS A 1 214 ? -2.182 1.374 40.252 1.00 10.40 214 LYS A CA 1
ATOM 1694 C C . LYS A 1 214 ? -1.909 -0.079 40.703 1.00 10.58 214 LYS A C 1
ATOM 1695 O O . LYS A 1 214 ? -2.858 -0.872 40.941 1.00 9.52 214 LYS A O 1
ATOM 1701 N N . LEU A 1 215 ? -0.621 -0.422 40.806 1.00 10.28 215 LEU A N 1
ATOM 1702 C CA . LEU A 1 215 ? -0.207 -1.766 41.180 1.00 10.00 215 LEU A CA 1
ATOM 1703 C C . LEU A 1 215 ? 0.554 -1.728 42.479 1.00 10.06 215 LEU A C 1
ATOM 1704 O O . LEU A 1 215 ? 1.317 -0.801 42.721 1.00 10.65 215 LEU A O 1
ATOM 1709 N N . ARG A 1 216 ? 0.382 -2.777 43.274 1.00 9.97 216 ARG A N 1
ATOM 1710 C CA . ARG A 1 216 ? 0.766 -2.799 44.676 1.00 10.27 216 ARG A CA 1
ATOM 1711 C C . ARG A 1 216 ? 1.331 -4.180 45.069 1.00 9.73 216 ARG A C 1
ATOM 1712 O O . ARG A 1 216 ? 0.630 -5.189 44.952 1.00 9.82 216 ARG A O 1
ATOM 1720 N N . TRP A 1 217 ? 2.592 -4.234 45.497 1.00 8.88 217 TRP A N 1
ATOM 1721 C CA . TRP A 1 217 ? 3.156 -5.472 46.069 1.00 9.05 217 TRP A CA 1
ATOM 1722 C C . TRP A 1 217 ? 3.289 -5.395 47.591 1.00 9.32 217 TRP A C 1
ATOM 1723 O O . TRP A 1 217 ? 3.789 -4.400 48.121 1.00 8.89 217 TRP A O 1
ATOM 1734 N N . VAL A 1 218 ? 2.845 -6.451 48.280 1.00 10.43 218 VAL A N 1
ATOM 1735 C CA . VAL A 1 218 ? 2.800 -6.497 49.746 1.00 11.06 218 VAL A CA 1
ATOM 1736 C C . VAL A 1 218 ? 3.588 -7.728 50.178 1.00 12.07 218 VAL A C 1
ATOM 1737 O O . VAL A 1 218 ? 3.219 -8.830 49.809 1.00 12.36 218 VAL A O 1
ATOM 1741 N N . PRO A 1 219 ? 4.693 -7.553 50.947 1.00 13.04 219 PRO A N 1
ATOM 1742 C CA . PRO A 1 219 ? 5.553 -8.699 51.228 1.00 13.74 219 PRO A CA 1
ATOM 1743 C C . PRO A 1 219 ? 5.008 -9.594 52.320 1.00 15.11 219 PRO A C 1
ATOM 1744 O O . PRO A 1 219 ? 4.543 -9.094 53.347 1.00 15.80 219 PRO A O 1
ATOM 1748 N N . LYS A 1 220 ? 5.092 -10.905 52.128 1.00 16.17 220 LYS A N 1
ATOM 1749 C CA . LYS A 1 220 ? 4.655 -11.830 53.178 1.00 18.28 220 LYS A CA 1
ATOM 1750 C C . LYS A 1 220 ? 5.531 -11.722 54.454 1.00 18.43 220 LYS A C 1
ATOM 1751 O O . LYS A 1 220 ? 5.036 -11.942 55.559 1.00 18.49 220 LYS A O 1
ATOM 1757 N N . GLU A 1 221 ? 6.811 -11.361 54.279 1.00 18.57 221 GLU A N 1
ATOM 1758 C CA . GLU A 1 221 ? 7.750 -11.119 55.394 1.00 18.34 221 GLU A CA 1
ATOM 1759 C C . GLU A 1 221 ? 7.534 -9.778 56.111 1.00 17.58 221 GLU A C 1
ATOM 1760 O O . GLU A 1 221 ? 8.213 -9.499 57.104 1.00 18.39 221 GLU A O 1
ATOM 1766 N N . GLY A 1 222 ? 6.615 -8.949 55.622 1.00 16.13 222 GLY A N 1
ATOM 1767 C CA . GLY A 1 222 ? 6.415 -7.623 56.198 1.00 14.83 222 GLY A CA 1
ATOM 1768 C C . GLY A 1 222 ? 7.449 -6.601 55.730 1.00 14.30 222 GLY A C 1
ATOM 1769 O O . GLY A 1 222 ? 8.537 -6.964 55.265 1.00 13.51 222 GLY A O 1
ATOM 1770 N N . VAL A 1 223 ? 7.083 -5.326 55.831 1.00 13.64 223 VAL A N 1
ATOM 1771 C CA . VAL A 1 223 ? 7.987 -4.194 55.629 1.00 13.75 223 VAL A CA 1
ATOM 1772 C C . VAL A 1 223 ? 8.869 -3.997 56.869 1.00 14.28 223 VAL A C 1
ATOM 1773 O O . VAL A 1 223 ? 8.363 -3.672 57.953 1.00 14.46 223 VAL A O 1
ATOM 1777 N N . HIS A 1 224 ? 10.176 -4.194 56.721 1.00 13.91 224 HIS A N 1
ATOM 1778 C CA . HIS A 1 224 ? 11.096 -3.958 57.829 1.00 14.34 224 HIS A CA 1
ATOM 1779 C C . HIS A 1 224 ? 12.221 -2.994 57.420 1.00 14.11 224 HIS A C 1
ATOM 1780 O O . HIS A 1 224 ? 12.865 -3.180 56.398 1.00 15.01 224 HIS A O 1
ATOM 1787 N N . ASN A 1 225 ? 12.436 -1.959 58.218 1.00 13.84 225 ASN A N 1
ATOM 1788 C CA . ASN A 1 225 ? 13.372 -0.900 57.881 1.00 13.46 225 ASN A CA 1
ATOM 1789 C C . ASN A 1 225 ? 14.524 -0.821 58.874 1.00 13.64 225 ASN A C 1
ATOM 1790 O O . ASN A 1 225 ? 14.477 -1.442 59.943 1.00 13.38 225 ASN A O 1
ATOM 1795 N N . LEU A 1 226 ? 15.549 -0.039 58.526 1.00 13.42 226 LEU A N 1
ATOM 1796 C CA . LEU A 1 226 ? 16.650 0.232 59.440 1.00 13.36 226 LEU A CA 1
ATOM 1797 C C . LEU A 1 226 ? 16.638 1.707 59.803 1.00 13.72 226 LEU A C 1
ATOM 1798 O O . LEU A 1 226 ? 16.385 2.550 58.936 1.00 14.34 226 LEU A O 1
ATOM 1803 N N . SER A 1 227 ? 16.899 2.021 61.072 1.00 13.30 227 SER A N 1
ATOM 1804 C CA . SER A 1 227 ? 17.156 3.406 61.483 1.00 13.74 227 SER A CA 1
ATOM 1805 C C . SER A 1 227 ? 18.533 3.796 60.942 1.00 13.39 227 SER A C 1
ATOM 1806 O O . SER A 1 227 ? 19.287 2.918 60.517 1.00 13.83 227 SER A O 1
ATOM 1809 N N . ALA A 1 228 ? 18.874 5.082 60.962 1.00 12.89 228 ALA A N 1
ATOM 1810 C CA . ALA A 1 228 ? 20.208 5.524 60.516 1.00 13.36 228 ALA A CA 1
ATOM 1811 C C . ALA A 1 228 ? 21.377 4.808 61.227 1.00 13.65 228 ALA A C 1
ATOM 1812 O O . ALA A 1 228 ? 22.346 4.424 60.573 1.00 13.79 228 ALA A O 1
ATOM 1814 N N . ASP A 1 229 ? 21.276 4.617 62.543 1.00 14.40 229 ASP A N 1
ATOM 1815 C CA . ASP A 1 229 ? 22.342 3.982 63.316 1.00 15.39 229 ASP A CA 1
ATOM 1816 C C . ASP A 1 229 ? 22.448 2.494 63.060 1.00 15.54 229 ASP A C 1
ATOM 1817 O O . ASP A 1 229 ? 23.553 1.946 63.120 1.00 15.50 229 ASP A O 1
ATOM 1822 N N . GLU A 1 230 ? 21.305 1.840 62.821 1.00 15.55 230 GLU A N 1
ATOM 1823 C CA . GLU A 1 230 ? 21.273 0.432 62.413 1.00 16.43 230 GLU A CA 1
ATOM 1824 C C . GLU A 1 230 ? 21.950 0.260 61.052 1.00 15.91 230 GLU A C 1
ATOM 1825 O O . GLU A 1 230 ? 22.767 -0.651 60.865 1.00 15.60 230 GLU A O 1
ATOM 1831 N N . ALA A 1 231 ? 21.632 1.164 60.126 1.00 15.37 231 ALA A N 1
ATOM 1832 C CA . ALA A 1 231 ? 22.217 1.163 58.787 1.00 15.45 231 ALA A CA 1
ATOM 1833 C C . ALA A 1 231 ? 23.752 1.305 58.822 1.00 15.65 231 ALA A C 1
ATOM 1834 O O . ALA A 1 231 ? 24.457 0.606 58.099 1.00 15.02 231 ALA A O 1
ATOM 1836 N N . THR A 1 232 ? 24.246 2.198 59.676 1.00 15.89 232 THR A N 1
ATOM 1837 C CA . THR A 1 232 ? 25.671 2.395 59.888 1.00 17.04 232 THR A CA 1
ATOM 1838 C C . THR A 1 232 ? 26.333 1.134 60.453 1.00 17.36 232 THR A C 1
ATOM 1839 O O . THR A 1 232 ? 27.401 0.728 59.996 1.00 17.72 232 THR A O 1
ATOM 1843 N N . GLU A 1 233 ? 25.694 0.528 61.452 1.00 18.00 233 GLU A N 1
ATOM 1844 C CA . GLU A 1 233 ? 26.191 -0.691 62.073 1.00 18.96 233 GLU A CA 1
ATOM 1845 C C . GLU A 1 233 ? 26.322 -1.760 61.007 1.00 17.62 233 GLU A C 1
ATOM 1846 O O . GLU A 1 233 ? 27.382 -2.366 60.876 1.00 18.30 233 GLU A O 1
ATOM 1852 N N . VAL A 1 234 ? 25.267 -1.955 60.222 1.00 16.39 234 VAL A N 1
ATOM 1853 C CA . VAL A 1 234 ? 25.282 -2.968 59.165 1.00 15.30 234 VAL A CA 1
ATOM 1854 C C . VAL A 1 234 ? 26.350 -2.683 58.098 1.00 15.10 234 VAL A C 1
ATOM 1855 O O . VAL A 1 234 ? 27.094 -3.590 57.694 1.00 15.11 234 VAL A O 1
ATOM 1859 N N . GLN A 1 235 ? 26.434 -1.420 57.676 1.00 14.69 235 GLN A N 1
ATOM 1860 C CA . GLN A 1 235 ? 27.371 -0.994 56.627 1.00 14.02 235 GLN A CA 1
ATOM 1861 C C . GLN A 1 235 ? 28.812 -1.394 56.946 1.00 14.17 235 GLN A C 1
ATOM 1862 O O . GLN A 1 235 ? 29.547 -1.849 56.064 1.00 13.75 235 GLN A O 1
ATOM 1868 N N . GLY A 1 236 ? 29.196 -1.242 58.217 1.00 14.56 236 GLY A N 1
ATOM 1869 C CA . GLY A 1 236 ? 30.557 -1.527 58.661 1.00 15.08 236 GLY A CA 1
ATOM 1870 C C . GLY A 1 236 ? 30.921 -2.994 58.550 1.00 15.75 236 GLY A C 1
ATOM 1871 O O . GLY A 1 236 ? 32.077 -3.340 58.288 1.00 16.12 236 GLY A O 1
ATOM 1872 N N . LYS A 1 237 ? 29.926 -3.855 58.738 1.00 16.37 237 LYS A N 1
ATOM 1873 C CA . LYS A 1 237 ? 30.120 -5.296 58.665 1.00 17.05 237 LYS A CA 1
ATOM 1874 C C . LYS A 1 237 ? 29.881 -5.895 57.276 1.00 16.39 237 LYS A C 1
ATOM 1875 O O . LYS A 1 237 ? 30.577 -6.820 56.883 1.00 16.22 237 LYS A O 1
ATOM 1881 N N . ASP A 1 238 ? 28.900 -5.371 56.540 1.00 15.86 238 ASP A N 1
ATOM 1882 C CA . ASP A 1 238 ? 28.461 -5.970 55.270 1.00 15.21 238 ASP A CA 1
ATOM 1883 C C . ASP A 1 238 ? 27.946 -4.901 54.282 1.00 14.21 238 ASP A C 1
ATOM 1884 O O . ASP A 1 238 ? 26.862 -4.379 54.484 1.00 14.29 238 ASP A O 1
ATOM 1889 N N . PHE A 1 239 ? 28.711 -4.581 53.228 1.00 13.25 239 PHE A N 1
ATOM 1890 C CA . PHE A 1 239 ? 28.244 -3.636 52.173 1.00 12.21 239 PHE A CA 1
ATOM 1891 C C . PHE A 1 239 ? 27.366 -4.312 51.124 1.00 12.17 239 PHE A C 1
ATOM 1892 O O . PHE A 1 239 ? 26.839 -3.642 50.233 1.00 13.30 239 PHE A O 1
ATOM 1900 N N . ASN A 1 240 ? 27.186 -5.625 51.258 1.00 12.03 240 ASN A N 1
ATOM 1901 C CA . ASN A 1 240 ? 26.308 -6.418 50.394 1.00 11.65 240 ASN A CA 1
ATOM 1902 C C . ASN A 1 240 ? 25.146 -7.088 51.140 1.00 11.75 240 ASN A C 1
ATOM 1903 O O . ASN A 1 240 ? 24.765 -8.203 50.769 1.00 12.06 240 ASN A O 1
ATOM 1908 N N . HIS A 1 241 ? 24.581 -6.442 52.170 1.00 11.48 241 HIS A N 1
ATOM 1909 C CA . HIS A 1 241 ? 23.696 -7.165 53.110 1.00 11.53 241 HIS A CA 1
ATOM 1910 C C . HIS A 1 241 ? 22.376 -7.625 52.502 1.00 11.38 241 HIS A C 1
ATOM 1911 O O . HIS A 1 241 ? 21.946 -8.755 52.750 1.00 11.32 241 HIS A O 1
ATOM 1918 N N . ALA A 1 242 ? 21.746 -6.769 51.696 1.00 11.20 242 ALA A N 1
ATOM 1919 C CA . ALA A 1 242 ? 20.417 -7.079 51.176 1.00 10.62 242 ALA A CA 1
ATOM 1920 C C . ALA A 1 242 ? 20.506 -8.217 50.176 1.00 10.71 242 ALA A C 1
ATOM 1921 O O . ALA A 1 242 ? 19.710 -9.152 50.232 1.00 10.26 242 ALA A O 1
ATOM 1923 N N . SER A 1 243 ? 21.505 -8.142 49.295 1.00 11.16 243 SER A N 1
ATOM 1924 C CA . SER A 1 243 ? 21.800 -9.203 48.310 1.00 11.91 243 SER A CA 1
ATOM 1925 C C . SER A 1 243 ? 22.094 -10.532 49.010 1.00 11.85 243 SER A C 1
ATOM 1926 O O . SER A 1 243 ? 21.474 -11.547 48.701 1.00 11.96 243 SER A O 1
ATOM 1929 N N . ASN A 1 244 ? 23.061 -10.500 49.926 1.00 11.58 244 ASN A N 1
ATOM 1930 C CA . ASN A 1 244 ? 23.395 -11.618 50.791 1.00 12.12 244 ASN A CA 1
ATOM 1931 C C . ASN A 1 244 ? 22.170 -12.291 51.435 1.00 12.47 244 ASN A C 1
ATOM 1932 O O . ASN A 1 244 ? 21.987 -13.501 51.287 1.00 12.44 244 ASN A O 1
ATOM 1937 N N . ASP A 1 245 ? 21.345 -11.493 52.125 1.00 12.72 245 ASP A N 1
ATOM 1938 C CA . ASP A 1 245 ? 20.167 -11.979 52.847 1.00 13.73 245 ASP A CA 1
ATOM 1939 C C . ASP A 1 245 ? 19.119 -12.588 51.906 1.00 13.87 245 ASP A C 1
ATOM 1940 O O . ASP A 1 245 ? 18.556 -13.637 52.207 1.00 13.88 245 ASP A O 1
ATOM 1945 N N . THR A 1 246 ? 18.871 -11.929 50.768 1.00 13.80 246 THR A N 1
ATOM 1946 C CA . THR A 1 246 ? 17.893 -12.428 49.785 1.00 13.58 246 THR A CA 1
ATOM 1947 C C . THR A 1 246 ? 18.404 -13.673 49.059 1.00 13.88 246 THR A C 1
ATOM 1948 O O . THR A 1 246 ? 17.619 -14.601 48.760 1.00 13.63 246 THR A O 1
ATOM 1952 N N . PHE A 1 247 ? 19.703 -13.688 48.753 1.00 13.32 247 PHE A N 1
ATOM 1953 C CA . PHE A 1 247 ? 20.297 -14.899 48.192 1.00 13.81 247 PHE A CA 1
ATOM 1954 C C . PHE A 1 247 ? 20.218 -16.110 49.139 1.00 14.39 247 PHE A C 1
ATOM 1955 O O . PHE A 1 247 ? 19.846 -17.201 48.701 1.00 15.04 247 PHE A O 1
ATOM 1963 N N . GLN A 1 248 ? 20.564 -15.920 50.411 1.00 14.82 248 GLN A N 1
ATOM 1964 C CA . GLN A 1 248 ? 20.530 -17.004 51.400 1.00 16.01 248 GLN A CA 1
ATOM 1965 C C . GLN A 1 248 ? 19.112 -17.551 51.653 1.00 15.87 248 GLN A C 1
ATOM 1966 O O . GLN A 1 248 ? 18.912 -18.763 51.698 1.00 16.04 248 GLN A O 1
ATOM 1972 N N . ALA A 1 249 ? 18.142 -16.652 51.815 1.00 15.82 249 ALA A N 1
ATOM 1973 C CA . ALA A 1 249 ? 16.738 -17.022 51.979 1.00 16.06 249 ALA A CA 1
ATOM 1974 C C . ALA A 1 249 ? 16.224 -17.929 50.866 1.00 16.52 249 ALA A C 1
ATOM 1975 O O . ALA A 1 249 ? 15.507 -18.879 51.133 1.00 16.34 249 ALA A O 1
ATOM 1977 N N . ILE A 1 250 ? 16.570 -17.633 49.618 1.00 17.34 250 ILE A N 1
ATOM 1978 C CA . ILE A 1 250 ? 16.128 -18.483 48.499 1.00 18.49 250 ILE A CA 1
ATOM 1979 C C . ILE A 1 250 ? 16.872 -19.825 48.506 1.00 19.39 250 ILE A C 1
ATOM 1980 O O . ILE A 1 250 ? 16.277 -20.883 48.256 1.00 19.41 250 ILE A O 1
ATOM 1985 N N . GLU A 1 251 ? 18.168 -19.766 48.814 1.00 20.12 251 GLU A N 1
ATOM 1986 C CA . GLU A 1 251 ? 19.022 -20.944 48.831 1.00 21.04 251 GLU A CA 1
ATOM 1987 C C . GLU A 1 251 ? 18.621 -21.888 49.964 1.00 20.95 251 GLU A C 1
ATOM 1988 O O . GLU A 1 251 ? 18.752 -23.105 49.829 1.00 20.97 251 GLU A O 1
ATOM 1994 N N . ASN A 1 252 ? 18.144 -21.310 51.068 1.00 20.98 252 ASN A N 1
ATOM 1995 C CA . ASN A 1 252 ? 17.672 -22.059 52.242 1.00 21.24 252 ASN A CA 1
ATOM 1996 C C . ASN A 1 252 ? 16.211 -22.543 52.134 1.00 21.18 252 ASN A C 1
ATOM 1997 O O . ASN A 1 252 ? 15.718 -23.255 53.017 1.00 20.85 252 ASN A O 1
ATOM 2002 N N . GLY A 1 253 ? 15.516 -22.130 51.072 1.00 20.90 253 GLY A N 1
ATOM 2003 C CA . GLY A 1 253 ? 14.124 -22.522 50.857 1.00 19.96 253 GLY A CA 1
ATOM 2004 C C . GLY A 1 253 ? 13.132 -21.713 51.673 1.00 19.42 253 GLY A C 1
ATOM 2005 O O . GLY A 1 253 ? 12.010 -22.145 51.885 1.00 20.13 253 GLY A O 1
ATOM 2006 N N . ASP A 1 254 ? 13.539 -20.546 52.152 1.00 18.70 254 ASP A N 1
ATOM 2007 C CA . ASP A 1 254 ? 12.605 -19.582 52.742 1.00 17.89 254 ASP A CA 1
ATOM 2008 C C . ASP A 1 254 ? 12.285 -18.587 51.624 1.00 16.94 254 ASP A C 1
ATOM 2009 O O . ASP A 1 254 ? 12.759 -17.459 51.634 1.00 16.64 254 ASP A O 1
ATOM 2014 N N . PHE A 1 255 ? 11.509 -19.037 50.633 1.00 15.61 255 PHE A N 1
ATOM 2015 C CA . PHE A 1 255 ? 11.232 -18.267 49.419 1.00 14.03 255 PHE A CA 1
ATOM 2016 C C . PHE A 1 255 ? 10.520 -16.923 49.645 1.00 14.11 255 PHE A C 1
ATOM 2017 O O . PHE A 1 255 ? 9.415 -16.882 50.185 1.00 14.27 255 PHE A O 1
ATOM 2025 N N . PRO A 1 256 ? 11.146 -15.807 49.224 1.00 14.14 256 PRO A N 1
ATOM 2026 C CA . PRO A 1 256 ? 10.471 -14.510 49.315 1.00 13.67 256 PRO A CA 1
ATOM 2027 C C . PRO A 1 256 ? 9.177 -14.506 48.475 1.00 13.57 256 PRO A C 1
ATOM 2028 O O . PRO A 1 256 ? 9.193 -14.955 47.323 1.00 13.74 256 PRO A O 1
ATOM 2032 N N . GLU A 1 257 ? 8.082 -14.006 49.052 1.00 12.81 257 GLU A N 1
ATOM 2033 C CA . GLU A 1 257 ? 6.803 -13.967 48.388 1.00 13.01 257 GLU A CA 1
ATOM 2034 C C . GLU A 1 257 ? 6.193 -12.604 48.562 1.00 12.52 257 GLU A C 1
ATOM 2035 O O . GLU A 1 257 ? 6.385 -11.984 49.592 1.00 12.60 257 GLU A O 1
ATOM 2041 N N . TRP A 1 258 ? 5.453 -12.136 47.558 1.00 12.13 258 TRP A N 1
ATOM 2042 C CA . TRP A 1 258 ? 4.666 -10.918 47.692 1.00 12.21 258 TRP A CA 1
ATOM 2043 C C . TRP A 1 258 ? 3.290 -11.151 47.098 1.00 12.72 258 TRP A C 1
ATOM 2044 O O . TRP A 1 258 ? 3.142 -11.887 46.098 1.00 12.55 258 TRP A O 1
ATOM 2055 N N . ASP A 1 259 ? 2.287 -10.481 47.670 1.00 12.64 259 ASP A N 1
ATOM 2056 C CA . ASP A 1 259 ? 0.983 -10.391 47.018 1.00 13.31 259 ASP A CA 1
ATOM 2057 C C . ASP A 1 259 ? 0.809 -9.151 46.121 1.00 13.03 259 ASP A C 1
ATOM 2058 O O . ASP A 1 259 ? 1.219 -8.045 46.480 1.00 12.97 259 ASP A O 1
ATOM 2063 N N . LEU A 1 260 ? 0.215 -9.352 44.952 1.00 12.97 260 LEU A N 1
ATOM 2064 C CA . LEU A 1 260 ? -0.100 -8.247 44.013 1.00 12.79 260 LEU A CA 1
ATOM 2065 C C . LEU A 1 260 ? -1.561 -7.779 44.140 1.00 12.78 260 LEU A C 1
ATOM 2066 O O . LEU A 1 260 ? -2.494 -8.573 44.001 1.00 12.56 260 LEU A O 1
ATOM 2071 N N . PHE A 1 261 ? -1.736 -6.488 44.410 1.00 11.84 261 PHE A N 1
ATOM 2072 C CA . PHE A 1 261 ? -3.036 -5.887 44.479 1.00 11.24 261 PHE A CA 1
ATOM 2073 C C . PHE A 1 261 ? -3.133 -4.803 43.396 1.00 11.03 261 PHE A C 1
ATOM 2074 O O . PHE A 1 261 ? -2.113 -4.293 42.884 1.00 9.77 261 PHE A O 1
ATOM 2082 N N . VAL A 1 262 ? -4.379 -4.450 43.071 1.00 10.44 262 VAL A N 1
ATOM 2083 C CA . VAL A 1 262 ? -4.663 -3.499 42.032 1.00 9.79 262 VAL A CA 1
ATOM 2084 C C . VAL A 1 262 ? -5.632 -2.455 42.565 1.00 9.48 262 VAL A C 1
ATOM 2085 O O . VAL A 1 262 ? -6.601 -2.788 43.227 1.00 10.05 262 VAL A O 1
ATOM 2089 N N . GLN A 1 263 ? -5.342 -1.190 42.291 1.00 9.74 263 GLN A N 1
ATOM 2090 C CA . GLN A 1 263 ? -6.290 -0.096 42.526 1.00 9.49 263 GLN A CA 1
ATOM 2091 C C . GLN A 1 263 ? -6.863 0.399 41.204 1.00 9.72 263 GLN A C 1
ATOM 2092 O O . GLN A 1 263 ? -6.132 0.631 40.235 1.00 9.12 263 GLN A O 1
ATOM 2098 N N . VAL A 1 264 ? -8.185 0.559 41.196 1.00 10.50 264 VAL A N 1
ATOM 2099 C CA . VAL A 1 264 ? -8.947 0.879 39.997 1.00 10.68 264 VAL A CA 1
ATOM 2100 C C . VAL A 1 264 ? -9.740 2.182 40.152 1.00 10.88 264 VAL A C 1
ATOM 2101 O O . VAL A 1 264 ? -10.530 2.367 41.082 1.00 10.18 264 VAL A O 1
ATOM 2105 N N . LEU A 1 265 ? -9.502 3.069 39.200 1.00 11.31 265 LEU A N 1
ATOM 2106 C CA . LEU A 1 265 ? -10.070 4.390 39.171 1.00 12.10 265 LEU A CA 1
ATOM 2107 C C . LEU A 1 265 ? -10.656 4.617 37.793 1.00 12.28 265 LEU A C 1
ATOM 2108 O O . LEU A 1 265 ? -9.930 4.611 36.795 1.00 12.09 265 LEU A O 1
ATOM 2113 N N . ASP A 1 266 ? -11.968 4.821 37.745 1.00 12.72 266 ASP A N 1
ATOM 2114 C CA . ASP A 1 266 ? -12.658 5.008 36.482 1.00 13.13 266 ASP A CA 1
ATOM 2115 C C . ASP A 1 266 ? -12.254 6.358 35.874 1.00 13.51 266 ASP A C 1
ATOM 2116 O O . ASP A 1 266 ? -12.178 7.376 36.584 1.00 14.26 266 ASP A O 1
ATOM 2121 N N . PRO A 1 267 ? -11.949 6.376 34.567 1.00 13.63 267 PRO A N 1
ATOM 2122 C CA . PRO A 1 267 ? -11.574 7.649 33.931 1.00 13.92 267 PRO A CA 1
ATOM 2123 C C . PRO A 1 267 ? -12.562 8.813 34.146 1.00 13.71 267 PRO A C 1
ATOM 2124 O O . PRO A 1 267 ? -12.132 9.975 34.161 1.00 13.57 267 PRO A O 1
ATOM 2128 N N . ALA A 1 268 ? -13.842 8.503 34.370 1.00 13.56 268 ALA A N 1
ATOM 2129 C CA . ALA A 1 268 ? -14.856 9.555 34.543 1.00 13.65 268 ALA A CA 1
ATOM 2130 C C . ALA A 1 268 ? -14.767 10.219 35.897 1.00 14.29 268 ALA A C 1
ATOM 2131 O O . ALA A 1 268 ? -15.426 11.224 36.111 1.00 15.04 268 ALA A O 1
ATOM 2133 N N . ASP A 1 269 ? -13.937 9.682 36.793 1.00 14.78 269 ASP A N 1
ATOM 2134 C CA . ASP A 1 269 ? -13.840 10.182 38.155 1.00 15.69 269 ASP A CA 1
ATOM 2135 C C . ASP A 1 269 ? -12.571 11.003 38.452 1.00 16.03 269 ASP A C 1
ATOM 2136 O O . ASP A 1 269 ? -12.336 11.327 39.615 1.00 16.19 269 ASP A O 1
ATOM 2141 N N . VAL A 1 270 ? -11.761 11.326 37.440 1.00 16.78 270 VAL A N 1
ATOM 2142 C CA . VAL A 1 270 ? -10.396 11.886 37.667 1.00 17.48 270 VAL A CA 1
ATOM 2143 C C . VAL A 1 270 ? -10.326 13.299 38.268 1.00 18.37 270 VAL A C 1
ATOM 2144 O O . VAL A 1 270 ? -9.364 13.640 38.979 1.00 18.50 270 VAL A O 1
ATOM 2148 N N . GLU A 1 271 ? -11.356 14.096 38.001 1.00 19.25 271 GLU A N 1
ATOM 2149 C CA . GLU A 1 271 ? -11.492 15.443 38.554 1.00 20.59 271 GLU A CA 1
ATOM 2150 C C . GLU A 1 271 ? -11.998 15.446 40.006 1.00 19.84 271 GLU A C 1
ATOM 2151 O O . GLU A 1 271 ? -12.124 16.509 40.614 1.00 20.27 271 GLU A O 1
ATOM 2157 N N . ASN A 1 272 ? -12.285 14.267 40.553 1.00 19.34 272 ASN A N 1
ATOM 2158 C CA . ASN A 1 272 ? -12.942 14.138 41.864 1.00 19.26 272 ASN A CA 1
ATOM 2159 C C . ASN A 1 272 ? -12.069 14.327 43.134 1.00 19.31 272 ASN A C 1
ATOM 2160 O O . ASN A 1 272 ? -12.566 14.217 44.261 1.00 19.83 272 ASN A O 1
ATOM 2165 N N . PHE A 1 273 ? -10.782 14.611 42.966 1.00 18.86 273 PHE A N 1
ATOM 2166 C CA . PHE A 1 273 ? -9.867 14.656 44.093 1.00 18.51 273 PHE A CA 1
ATOM 2167 C C . PHE A 1 273 ? -9.248 16.047 44.170 1.00 18.51 273 PHE A C 1
ATOM 2168 O O . PHE A 1 273 ? -9.464 16.853 43.274 1.00 18.09 273 PHE A O 1
ATOM 2176 N N . ASP A 1 274 ? -8.478 16.329 45.230 1.00 18.53 274 ASP A N 1
ATOM 2177 C CA . ASP A 1 274 ? -7.809 17.625 45.351 1.00 18.63 274 ASP A CA 1
ATOM 2178 C C . ASP A 1 274 ? -6.426 17.536 44.712 1.00 18.43 274 ASP A C 1
ATOM 2179 O O . ASP A 1 274 ? -5.579 18.421 44.888 1.00 19.00 274 ASP A O 1
ATOM 2184 N N . PHE A 1 275 ? -6.220 16.450 43.966 1.00 17.61 275 PHE A N 1
ATOM 2185 C CA . PHE A 1 275 ? -4.985 16.185 43.263 1.00 16.45 275 PHE A CA 1
ATOM 2186 C C . PHE A 1 275 ? -5.307 15.582 41.885 1.00 16.28 275 PHE A C 1
ATOM 2187 O O . PHE A 1 275 ? -6.361 14.970 41.729 1.00 16.48 275 PHE A O 1
ATOM 2195 N N . ASP A 1 276 ? -4.424 15.778 40.901 1.00 15.57 276 ASP A N 1
ATOM 2196 C CA . ASP A 1 276 ? -4.478 15.050 39.629 1.00 15.45 276 ASP A CA 1
ATOM 2197 C C . ASP A 1 276 ? -3.973 13.597 39.791 1.00 16.00 276 ASP A C 1
ATOM 2198 O O . ASP A 1 276 ? -2.785 13.365 40.065 1.00 16.14 276 ASP A O 1
ATOM 2203 N N . PRO A 1 277 ? -4.875 12.608 39.628 1.00 15.94 277 PRO A N 1
ATOM 2204 C CA . PRO A 1 277 ? -4.493 11.193 39.812 1.00 16.03 277 PRO A CA 1
ATOM 2205 C C . PRO A 1 277 ? -3.372 10.660 38.886 1.00 15.50 277 PRO A C 1
ATOM 2206 O O . PRO A 1 277 ? -2.810 9.623 39.178 1.00 15.25 277 PRO A O 1
ATOM 2210 N N . LEU A 1 278 ? -3.087 11.377 37.795 1.00 15.23 278 LEU A N 1
ATOM 2211 C CA . LEU A 1 278 ? -1.978 11.150 36.852 1.00 14.50 278 LEU A CA 1
ATOM 2212 C C . LEU A 1 278 ? -0.653 11.830 37.267 1.00 13.75 278 LEU A C 1
ATOM 2213 O O . LEU A 1 278 ? 0.367 11.702 36.568 1.00 13.49 278 LEU A O 1
ATOM 2218 N N . ASP A 1 279 ? -0.681 12.591 38.359 1.00 12.34 279 ASP A N 1
ATOM 2219 C CA . ASP A 1 279 ? 0.531 13.211 38.921 1.00 11.17 279 ASP A CA 1
ATOM 2220 C C . ASP A 1 279 ? 1.334 12.158 39.732 1.00 9.86 279 ASP A C 1
ATOM 2221 O O . ASP A 1 279 ? 0.855 11.655 40.736 1.00 9.24 279 ASP A O 1
ATOM 2226 N N . ALA A 1 280 ? 2.560 11.862 39.310 1.00 8.92 280 ALA A N 1
ATOM 2227 C CA . ALA A 1 280 ? 3.418 10.874 39.994 1.00 8.54 280 ALA A CA 1
ATOM 2228 C C . ALA A 1 280 ? 3.970 11.274 41.388 1.00 8.57 280 ALA A C 1
ATOM 2229 O O . ALA A 1 280 ? 4.602 10.449 42.103 1.00 7.99 280 ALA A O 1
ATOM 2231 N N . THR A 1 281 ? 3.753 12.532 41.762 1.00 8.60 281 THR A N 1
ATOM 2232 C CA . THR A 1 281 ? 4.043 12.993 43.129 1.00 9.04 281 THR A CA 1
ATOM 2233 C C . THR A 1 281 ? 2.886 12.685 44.063 1.00 9.48 281 THR A C 1
ATOM 2234 O O . THR A 1 281 ? 2.949 13.028 45.261 1.00 10.98 281 THR A O 1
ATOM 2238 N N . LYS A 1 282 ? 1.853 12.016 43.534 1.00 8.94 282 LYS A N 1
ATOM 2239 C CA . LYS A 1 282 ? 0.607 11.750 44.282 1.00 8.94 282 LYS A CA 1
ATOM 2240 C C . LYS A 1 282 ? 0.346 10.268 44.528 1.00 8.56 282 LYS A C 1
ATOM 2241 O O . LYS A 1 282 ? 0.552 9.451 43.654 1.00 8.04 282 LYS A O 1
ATOM 2247 N N . ASP A 1 283 ? -0.108 9.951 45.736 1.00 8.83 283 ASP A N 1
ATOM 2248 C CA . ASP A 1 283 ? -0.483 8.595 46.131 1.00 9.57 283 ASP A CA 1
ATOM 2249 C C . ASP A 1 283 ? -2.005 8.415 46.076 1.00 10.03 283 ASP A C 1
ATOM 2250 O O . ASP A 1 283 ? -2.758 9.409 46.059 1.00 9.37 283 ASP A O 1
ATOM 2255 N N . TRP A 1 284 ? -2.431 7.148 45.990 1.00 10.26 284 TRP A N 1
ATOM 2256 C CA . TRP A 1 284 ? -3.842 6.769 46.046 1.00 10.89 284 TRP A CA 1
ATOM 2257 C C . TRP A 1 284 ? -3.952 5.992 47.306 1.00 11.71 284 TRP A C 1
ATOM 2258 O O . TRP A 1 284 ? -3.588 4.809 47.337 1.00 12.44 284 TRP A O 1
ATOM 2269 N N . PHE A 1 285 ? -4.435 6.653 48.345 1.00 12.38 285 PHE A N 1
ATOM 2270 C CA . PHE A 1 285 ? -4.531 6.040 49.658 1.00 13.45 285 PHE A CA 1
ATOM 2271 C C . PHE A 1 285 ? -5.477 4.849 49.601 1.00 14.22 285 PHE A C 1
ATOM 2272 O O . PHE A 1 285 ? -6.492 4.909 48.915 1.00 13.12 285 PHE A O 1
ATOM 2280 N N . GLU A 1 286 ? -5.112 3.764 50.290 1.00 15.90 286 GLU A N 1
ATOM 2281 C CA . GLU A 1 286 ? -5.930 2.544 50.299 1.00 17.74 286 GLU A CA 1
ATOM 2282 C C . GLU A 1 286 ? -7.312 2.882 50.837 1.00 18.66 286 GLU A C 1
ATOM 2283 O O . GLU A 1 286 ? -8.315 2.264 50.451 1.00 19.23 286 GLU A O 1
ATOM 2289 N N . ASP A 1 287 ? -7.321 3.885 51.715 1.00 19.80 287 ASP A N 1
ATOM 2290 C CA . ASP A 1 287 ? -8.502 4.509 52.294 1.00 21.14 287 ASP A CA 1
ATOM 2291 C C . ASP A 1 287 ? -9.454 5.050 51.243 1.00 20.32 287 ASP A C 1
ATOM 2292 O O . ASP A 1 287 ? -10.679 4.998 51.413 1.00 20.69 287 ASP A O 1
ATOM 2297 N N . VAL A 1 288 ? -8.899 5.637 50.193 1.00 19.13 288 VAL A N 1
ATOM 2298 C CA . VAL A 1 288 ? -9.754 6.269 49.209 1.00 18.60 288 VAL A CA 1
ATOM 2299 C C . VAL A 1 288 ? -10.020 5.332 48.030 1.00 18.23 288 VAL A C 1
ATOM 2300 O O . VAL A 1 288 ? -11.115 5.357 47.472 1.00 18.79 288 VAL A O 1
ATOM 2304 N N . ILE A 1 289 ? -9.037 4.508 47.674 1.00 17.18 289 ILE A N 1
ATOM 2305 C CA . ILE A 1 289 ? -9.196 3.514 46.618 1.00 17.39 289 ILE A CA 1
ATOM 2306 C C . ILE A 1 289 ? -8.674 2.121 47.049 1.00 17.36 289 ILE A C 1
ATOM 2307 O O . ILE A 1 289 ? -7.460 1.906 47.167 1.00 16.86 289 ILE A O 1
ATOM 2312 N N . PRO A 1 290 ? -9.602 1.158 47.232 1.00 17.02 290 PRO A N 1
ATOM 2313 C CA . PRO A 1 290 ? -9.267 -0.153 47.809 1.00 16.48 290 PRO A CA 1
ATOM 2314 C C . PRO A 1 290 ? -8.249 -0.942 46.964 1.00 15.89 290 PRO A C 1
ATOM 2315 O O . PRO A 1 290 ? -8.193 -0.779 45.735 1.00 15.84 290 PRO A O 1
ATOM 2319 N N . PHE A 1 291 ? -7.453 -1.773 47.634 1.00 14.94 291 PHE A N 1
ATOM 2320 C CA . PHE A 1 291 ? -6.587 -2.751 46.974 1.00 14.50 291 PHE A CA 1
ATOM 2321 C C . PHE A 1 291 ? -7.458 -3.968 46.626 1.00 13.76 291 PHE A C 1
ATOM 2322 O O . PHE A 1 291 ? -8.290 -4.393 47.418 1.00 13.61 291 PHE A O 1
ATOM 2330 N N . GLN A 1 292 ? -7.296 -4.522 45.437 1.00 13.31 292 GLN A N 1
ATOM 2331 C CA . GLN A 1 292 ? -8.005 -5.755 45.105 1.00 12.63 292 GLN A CA 1
ATOM 2332 C C . GLN A 1 292 ? -6.964 -6.798 44.753 1.00 12.38 292 GLN A C 1
ATOM 2333 O O . GLN A 1 292 ? -6.144 -6.577 43.862 1.00 12.50 292 GLN A O 1
ATOM 2339 N N . HIS A 1 293 ? -7.005 -7.925 45.457 1.00 12.55 293 HIS A N 1
ATOM 2340 C CA . HIS A 1 293 ? -6.020 -8.998 45.303 1.00 13.06 293 HIS A CA 1
ATOM 2341 C C . HIS A 1 293 ? -6.005 -9.561 43.897 1.00 12.42 293 HIS A C 1
ATOM 2342 O O . HIS A 1 293 ? -7.060 -9.829 43.335 1.00 13.36 293 HIS A O 1
ATOM 2349 N N . VAL A 1 294 ? -4.813 -9.713 43.329 1.00 11.56 294 VAL A N 1
ATOM 2350 C CA . VAL A 1 294 ? -4.635 -10.298 41.987 1.00 11.06 294 VAL A CA 1
ATOM 2351 C C . VAL A 1 294 ? -4.009 -11.707 42.097 1.00 11.18 294 VAL A C 1
ATOM 2352 O O . VAL A 1 294 ? -4.500 -12.689 41.528 1.00 10.80 294 VAL A O 1
ATOM 2356 N N . GLY A 1 295 ? -2.912 -11.788 42.839 1.00 11.17 295 GLY A N 1
ATOM 2357 C CA . GLY A 1 295 ? -2.148 -13.017 42.921 1.00 11.25 295 GLY A CA 1
ATOM 2358 C C . GLY A 1 295 ? -0.930 -12.831 43.786 1.00 11.00 295 GLY A C 1
ATOM 2359 O O . GLY A 1 295 ? -0.852 -11.878 44.572 1.00 10.65 295 GLY A O 1
ATOM 2360 N N . THR A 1 296 ? -0.001 -13.777 43.653 1.00 11.07 296 THR A N 1
ATOM 2361 C CA . THR A 1 296 ? 1.196 -13.832 44.471 1.00 10.83 296 THR A CA 1
ATOM 2362 C C . THR A 1 296 ? 2.453 -14.316 43.726 1.00 11.17 296 THR A C 1
ATOM 2363 O O . THR A 1 296 ? 2.423 -15.277 42.945 1.00 11.34 296 THR A O 1
ATOM 2367 N N . MET A 1 297 ? 3.551 -13.598 43.947 1.00 10.37 297 MET A N 1
ATOM 2368 C CA . MET A 1 297 ? 4.819 -13.953 43.356 1.00 9.54 297 MET A CA 1
ATOM 2369 C C . MET A 1 297 ? 5.670 -14.671 44.394 1.00 9.76 297 MET A C 1
ATOM 2370 O O . MET A 1 297 ? 5.767 -14.227 45.553 1.00 9.49 297 MET A O 1
ATOM 2375 N N . THR A 1 298 ? 6.277 -15.779 43.965 1.00 9.35 298 THR A N 1
ATOM 2376 C CA . THR A 1 298 ? 7.233 -16.527 44.765 1.00 9.20 298 THR A CA 1
ATOM 2377 C C . THR A 1 298 ? 8.561 -16.568 44.005 1.00 9.22 298 THR A C 1
ATOM 2378 O O . THR A 1 298 ? 8.591 -17.025 42.874 1.00 9.24 298 THR A O 1
ATOM 2382 N N . LEU A 1 299 ? 9.631 -16.046 44.602 1.00 9.12 299 LEU A N 1
ATOM 2383 C CA . LEU A 1 299 ? 10.989 -16.201 44.055 1.00 9.31 299 LEU A CA 1
ATOM 2384 C C . LEU A 1 299 ? 11.699 -17.434 44.681 1.00 9.58 299 LEU A C 1
ATOM 2385 O O . LEU A 1 299 ? 12.070 -17.445 45.855 1.00 7.97 299 LEU A O 1
ATOM 2390 N N . ASN A 1 300 ? 11.889 -18.465 43.866 1.00 10.55 300 ASN A N 1
ATOM 2391 C CA . ASN A 1 300 ? 12.314 -19.762 44.369 1.00 11.36 300 ASN A CA 1
ATOM 2392 C C . ASN A 1 300 ? 13.618 -20.319 43.752 1.00 11.93 300 ASN A C 1
ATOM 2393 O O . ASN A 1 300 ? 14.023 -21.440 44.048 1.00 12.83 300 ASN A O 1
ATOM 2398 N N . LYS A 1 301 ? 14.280 -19.533 42.917 1.00 11.59 301 LYS A N 1
ATOM 2399 C CA . LYS A 1 301 ? 15.495 -19.987 42.301 1.00 11.77 301 LYS A CA 1
ATOM 2400 C C . LYS A 1 301 ? 16.465 -18.841 42.114 1.00 11.41 301 LYS A C 1
ATOM 2401 O O . LYS A 1 301 ? 16.170 -17.865 41.437 1.00 11.77 301 LYS A O 1
ATOM 2407 N N . ASN A 1 302 ? 17.648 -18.972 42.688 1.00 10.83 302 ASN A N 1
ATOM 2408 C CA . ASN A 1 302 ? 18.679 -17.995 42.439 1.00 9.88 302 ASN A CA 1
ATOM 2409 C C . ASN A 1 302 ? 19.144 -18.026 40.981 1.00 9.61 302 ASN A C 1
ATOM 2410 O O . ASN A 1 302 ? 18.898 -18.990 40.260 1.00 9.63 302 ASN A O 1
ATOM 2415 N N . VAL A 1 303 ? 19.807 -16.963 40.538 1.00 9.17 303 VAL A N 1
ATOM 2416 C CA . VAL A 1 303 ? 20.465 -17.008 39.228 1.00 8.90 303 VAL A CA 1
ATOM 2417 C C . VAL A 1 303 ? 21.538 -18.111 39.182 1.00 9.39 303 VAL A C 1
ATOM 2418 O O . VAL A 1 303 ? 22.110 -18.486 40.219 1.00 8.95 303 VAL A O 1
ATOM 2422 N N . ASP A 1 304 ? 21.781 -18.632 37.986 1.00 9.77 304 ASP A N 1
ATOM 2423 C CA . ASP A 1 304 ? 22.979 -19.436 37.702 1.00 10.91 304 ASP A CA 1
ATOM 2424 C C . ASP A 1 304 ? 24.199 -18.546 37.496 1.00 10.89 304 ASP A C 1
ATOM 2425 O O . ASP A 1 304 ? 25.310 -18.911 37.865 1.00 12.11 304 ASP A O 1
ATOM 2430 N N . ASN A 1 305 ? 23.993 -17.372 36.902 1.00 9.98 305 ASN A N 1
ATOM 2431 C CA . ASN A 1 305 ? 25.091 -16.471 36.608 1.00 9.30 305 ASN A CA 1
ATOM 2432 C C . ASN A 1 305 ? 24.612 -15.022 36.667 1.00 9.18 305 ASN A C 1
ATOM 2433 O O . ASN A 1 305 ? 23.638 -14.629 35.982 1.00 9.03 305 ASN A O 1
ATOM 2438 N N . TYR A 1 306 ? 25.297 -14.226 37.478 1.00 8.10 306 TYR A N 1
ATOM 2439 C CA . TYR A 1 306 ? 24.826 -12.871 37.772 1.00 7.58 306 TYR A CA 1
ATOM 2440 C C . TYR A 1 306 ? 24.914 -11.973 36.528 1.00 6.74 306 TYR A C 1
ATOM 2441 O O . TYR A 1 306 ? 23.951 -11.320 36.154 1.00 5.33 306 TYR A O 1
ATOM 2450 N N . PHE A 1 307 ? 26.081 -11.973 35.889 1.00 7.26 307 PHE A N 1
ATOM 2451 C CA . PHE A 1 307 ? 26.290 -11.141 34.743 1.00 7.40 307 PHE A CA 1
ATOM 2452 C C . PHE A 1 307 ? 25.250 -11.367 33.646 1.00 8.33 307 PHE A C 1
ATOM 2453 O O . PHE A 1 307 ? 24.659 -10.391 33.150 1.00 8.42 307 PHE A O 1
ATOM 2461 N N . ALA A 1 308 ? 25.044 -12.638 33.280 1.00 8.46 308 ALA A N 1
ATOM 2462 C CA . ALA A 1 308 ? 24.162 -13.019 32.180 1.00 9.38 308 ALA A CA 1
ATOM 2463 C C . ALA A 1 308 ? 22.695 -12.878 32.525 1.00 9.86 308 ALA A C 1
ATOM 2464 O O . ALA A 1 308 ? 21.844 -12.846 31.630 1.00 10.93 308 ALA A O 1
ATOM 2466 N N . GLU A 1 309 ? 22.379 -12.809 33.806 1.00 9.64 309 GLU A N 1
ATOM 2467 C CA . GLU A 1 309 ? 20.981 -12.741 34.180 1.00 9.42 309 GLU A CA 1
ATOM 2468 C C . GLU A 1 309 ? 20.684 -11.396 34.806 1.00 9.37 309 GLU A C 1
ATOM 2469 O O . GLU A 1 309 ? 20.042 -10.572 34.176 1.00 9.98 309 GLU A O 1
ATOM 2475 N N . THR A 1 310 ? 21.180 -11.150 36.018 1.00 9.08 310 THR A N 1
ATOM 2476 C CA . THR A 1 310 ? 20.900 -9.904 36.723 1.00 8.14 310 THR A CA 1
ATOM 2477 C C . THR A 1 310 ? 21.479 -8.671 35.996 1.00 8.57 310 THR A C 1
ATOM 2478 O O . THR A 1 310 ? 20.790 -7.634 35.854 1.00 7.70 310 THR A O 1
ATOM 2482 N N . GLU A 1 311 ? 22.714 -8.773 35.510 1.00 8.17 311 GLU A N 1
ATOM 2483 C CA . GLU A 1 311 ? 23.329 -7.582 34.940 1.00 8.72 311 GLU A CA 1
ATOM 2484 C C . GLU A 1 311 ? 22.770 -7.295 33.549 1.00 8.97 311 GLU A C 1
ATOM 2485 O O . GLU A 1 311 ? 22.591 -6.142 33.188 1.00 9.67 311 GLU A O 1
ATOM 2491 N N . SER A 1 312 ? 22.445 -8.350 32.808 1.00 9.03 312 SER A N 1
ATOM 2492 C CA . SER A 1 312 ? 22.058 -8.237 31.401 1.00 8.74 312 SER A CA 1
ATOM 2493 C C . SER A 1 312 ? 20.549 -8.045 31.128 1.00 8.87 312 SER A C 1
ATOM 2494 O O . SER A 1 312 ? 20.172 -7.653 30.011 1.00 9.57 312 SER A O 1
ATOM 2497 N N . VAL A 1 313 ? 19.687 -8.327 32.107 1.00 7.78 313 VAL A N 1
ATOM 2498 C CA . VAL A 1 313 ? 18.276 -8.026 31.946 1.00 7.21 313 VAL A CA 1
ATOM 2499 C C . VAL A 1 313 ? 18.024 -6.533 31.719 1.00 7.60 313 VAL A C 1
ATOM 2500 O O . VAL A 1 313 ? 18.694 -5.677 32.303 1.00 7.81 313 VAL A O 1
ATOM 2504 N N . GLY A 1 314 ? 17.058 -6.237 30.863 1.00 7.28 314 GLY A N 1
ATOM 2505 C CA . GLY A 1 314 ? 16.499 -4.906 30.775 1.00 7.45 314 GLY A CA 1
ATOM 2506 C C . GLY A 1 314 ? 14.996 -4.926 30.949 1.00 7.55 314 GLY A C 1
ATOM 2507 O O . GLY A 1 314 ? 14.320 -5.803 30.409 1.00 8.02 314 GLY A O 1
ATOM 2508 N N . PHE A 1 315 ? 14.469 -3.969 31.715 1.00 7.54 315 PHE A N 1
ATOM 2509 C CA . PHE A 1 315 ? 13.028 -3.811 31.874 1.00 7.01 315 PHE A CA 1
ATOM 2510 C C . PHE A 1 315 ? 12.571 -2.429 31.397 1.00 7.12 315 PHE A C 1
ATOM 2511 O O . PHE A 1 315 ? 13.346 -1.475 31.385 1.00 6.90 315 PHE A O 1
ATOM 2519 N N . ASN A 1 316 ? 11.295 -2.327 31.037 1.00 7.22 316 ASN A N 1
ATOM 2520 C CA . ASN A 1 316 ? 10.692 -1.064 30.597 1.00 7.31 316 ASN A CA 1
ATOM 2521 C C . ASN A 1 316 ? 9.222 -1.079 30.995 1.00 7.14 316 ASN A C 1
ATOM 2522 O O . ASN A 1 316 ? 8.512 -2.008 30.629 1.00 7.10 316 ASN A O 1
ATOM 2527 N N . PRO A 1 317 ? 8.776 -0.080 31.786 1.00 7.64 317 PRO A N 1
ATOM 2528 C CA . PRO A 1 317 ? 7.354 -0.026 32.233 1.00 7.79 317 PRO A CA 1
ATOM 2529 C C . PRO A 1 317 ? 6.353 0.081 31.080 1.00 7.82 317 PRO A C 1
ATOM 2530 O O . PRO A 1 317 ? 5.179 -0.206 31.250 1.00 7.91 317 PRO A O 1
ATOM 2534 N N . GLY A 1 318 ? 6.815 0.509 29.917 1.00 8.07 318 GLY A N 1
ATOM 2535 C CA . GLY A 1 318 ? 5.942 0.580 28.773 1.00 7.92 318 GLY A CA 1
ATOM 2536 C C . GLY A 1 318 ? 6.103 -0.635 27.897 1.00 8.16 318 GLY A C 1
ATOM 2537 O O . GLY A 1 318 ? 5.671 -0.611 26.745 1.00 8.75 318 GLY A O 1
ATOM 2538 N N . VAL A 1 319 ? 6.765 -1.676 28.416 1.00 8.39 319 VAL A N 1
ATOM 2539 C CA . VAL A 1 319 ? 6.728 -3.007 27.808 1.00 8.56 319 VAL A CA 1
ATOM 2540 C C . VAL A 1 319 ? 5.511 -3.744 28.413 1.00 8.79 319 VAL A C 1
ATOM 2541 O O . VAL A 1 319 ? 5.571 -4.337 29.494 1.00 7.96 319 VAL A O 1
ATOM 2545 N N . LEU A 1 320 ? 4.389 -3.656 27.699 1.00 9.11 320 LEU A N 1
ATOM 2546 C CA . LEU A 1 320 ? 3.096 -4.123 28.219 1.00 9.37 320 LEU A CA 1
ATOM 2547 C C . LEU A 1 320 ? 2.485 -5.150 27.301 1.00 8.97 320 LEU A C 1
ATOM 2548 O O . LEU A 1 320 ? 2.798 -5.160 26.124 1.00 10.14 320 LEU A O 1
ATOM 2553 N N . VAL A 1 321 ? 1.610 -5.997 27.829 1.00 8.26 321 VAL A N 1
ATOM 2554 C CA . VAL A 1 321 ? 0.928 -6.997 27.011 1.00 7.99 321 VAL A CA 1
ATOM 2555 C C . VAL A 1 321 ? -0.453 -6.486 26.581 1.00 8.12 321 VAL A C 1
ATOM 2556 O O . VAL A 1 321 ? -0.944 -5.527 27.153 1.00 7.90 321 VAL A O 1
ATOM 2560 N N . PRO A 1 322 ? -1.072 -7.099 25.546 1.00 8.47 322 PRO A N 1
ATOM 2561 C CA . PRO A 1 322 ? -2.381 -6.544 25.145 1.00 8.38 322 PRO A CA 1
ATOM 2562 C C . PRO A 1 322 ? -3.331 -6.582 26.336 1.00 9.28 322 PRO A C 1
ATOM 2563 O O . PRO A 1 322 ? -3.317 -7.555 27.111 1.00 9.71 322 PRO A O 1
ATOM 2567 N N . GLY A 1 323 ? -4.119 -5.523 26.514 1.00 9.00 323 GLY A N 1
ATOM 2568 C CA . GLY A 1 323 ? -4.984 -5.396 27.675 1.00 8.25 323 GLY A CA 1
ATOM 2569 C C . GLY A 1 323 ? -4.413 -4.334 28.596 1.00 9.46 323 GLY A C 1
ATOM 2570 O O . GLY A 1 323 ? -5.038 -3.947 29.587 1.00 8.75 323 GLY A O 1
ATOM 2571 N N . MET A 1 324 ? -3.211 -3.856 28.253 1.00 9.99 324 MET A N 1
ATOM 2572 C CA . MET A 1 324 ? -2.475 -2.906 29.076 1.00 10.43 324 MET A CA 1
ATOM 2573 C C . MET A 1 324 ? -1.964 -1.771 28.224 1.00 10.49 324 MET A C 1
ATOM 2574 O O . MET A 1 324 ? -1.446 -2.010 27.135 1.00 10.53 324 MET A O 1
ATOM 2579 N N . LEU A 1 325 ? -2.112 -0.543 28.725 1.00 10.17 325 LEU A N 1
ATOM 2580 C CA . LEU A 1 325 ? -1.621 0.649 28.031 1.00 10.15 325 LEU A CA 1
ATOM 2581 C C . LEU A 1 325 ? -1.017 1.637 29.033 1.00 9.60 325 LEU A C 1
ATOM 2582 O O . LEU A 1 325 ? -1.380 1.615 30.195 1.00 9.40 325 LEU A O 1
ATOM 2587 N N . PRO A 1 326 ? -0.079 2.502 28.588 1.00 9.58 326 PRO A N 1
ATOM 2588 C CA . PRO A 1 326 ? 0.419 3.505 29.525 1.00 9.11 326 PRO A CA 1
ATOM 2589 C C . PRO A 1 326 ? -0.600 4.616 29.788 1.00 9.48 326 PRO A C 1
ATOM 2590 O O . PRO A 1 326 ? -1.437 4.907 28.931 1.00 8.80 326 PRO A O 1
ATOM 2594 N N . SER A 1 327 ? -0.536 5.220 30.976 1.00 9.57 327 SER A N 1
ATOM 2595 C CA . SER A 1 327 ? -1.284 6.430 31.207 1.00 9.96 327 SER A CA 1
ATOM 2596 C C . SER A 1 327 ? -0.547 7.660 30.662 1.00 10.17 327 SER A C 1
ATOM 2597 O O . SER A 1 327 ? 0.662 7.612 30.391 1.00 9.61 327 SER A O 1
ATOM 2600 N N . GLU A 1 328 ? -1.302 8.753 30.534 1.00 10.50 328 GLU A N 1
ATOM 2601 C CA . GLU A 1 328 ? -0.802 10.068 30.142 1.00 10.89 328 GLU A CA 1
ATOM 2602 C C . GLU A 1 328 ? 0.193 10.682 31.164 1.00 10.82 328 GLU A C 1
ATOM 2603 O O . GLU A 1 328 ? 0.891 11.657 30.861 1.00 10.86 328 GLU A O 1
ATOM 2609 N N . ASP A 1 329 ? 0.284 10.098 32.355 1.00 11.07 329 ASP A N 1
ATOM 2610 C CA . ASP A 1 329 ? 1.308 10.489 33.370 1.00 11.48 329 ASP A CA 1
ATOM 2611 C C . ASP A 1 329 ? 2.613 10.974 32.706 1.00 11.18 329 ASP A C 1
ATOM 2612 O O . ASP A 1 329 ? 3.278 10.200 32.004 1.00 11.72 329 ASP A O 1
ATOM 2617 N N . LYS A 1 330 ? 2.970 12.244 32.908 1.00 10.75 330 LYS A N 1
ATOM 2618 C CA . LYS A 1 330 ? 4.111 12.830 32.171 1.00 10.43 330 LYS A CA 1
ATOM 2619 C C . LYS A 1 330 ? 5.497 12.348 32.611 1.00 9.82 330 LYS A C 1
ATOM 2620 O O . LYS A 1 330 ? 6.467 12.466 31.862 1.00 10.17 330 LYS A O 1
ATOM 2626 N N . LEU A 1 331 ? 5.609 11.819 33.816 1.00 8.65 331 LEU A N 1
ATOM 2627 C CA . LEU A 1 331 ? 6.853 11.190 34.199 1.00 8.27 331 LEU A CA 1
ATOM 2628 C C . LEU A 1 331 ? 6.949 9.798 33.500 1.00 8.07 331 LEU A C 1
ATOM 2629 O O . LEU A 1 331 ? 7.955 9.480 32.876 1.00 7.44 331 LEU A O 1
ATOM 2634 N N . LEU A 1 332 ? 5.864 9.025 33.541 1.00 7.56 332 LEU A N 1
ATOM 2635 C CA . LEU A 1 332 ? 5.815 7.697 32.922 1.00 7.18 332 LEU A CA 1
ATOM 2636 C C . LEU A 1 332 ? 6.096 7.758 31.423 1.00 7.67 332 LEU A C 1
ATOM 2637 O O . LEU A 1 332 ? 6.820 6.909 30.867 1.00 7.91 332 LEU A O 1
ATOM 2642 N N . GLN A 1 333 ? 5.526 8.761 30.772 1.00 7.24 333 GLN A N 1
ATOM 2643 C CA . GLN A 1 333 ? 5.691 8.915 29.336 1.00 8.04 333 GLN A CA 1
ATOM 2644 C C . GLN A 1 333 ? 7.159 8.941 28.815 1.00 8.30 333 GLN A C 1
ATOM 2645 O O . GLN A 1 333 ? 7.458 8.384 27.737 1.00 8.69 333 GLN A O 1
ATOM 2651 N N . GLY A 1 334 ? 8.055 9.577 29.573 1.00 8.28 334 GLY A N 1
ATOM 2652 C CA . GLY A 1 334 ? 9.471 9.633 29.214 1.00 8.77 334 GLY A CA 1
ATOM 2653 C C . GLY A 1 334 ? 10.165 8.300 29.443 1.00 9.12 334 GLY A C 1
ATOM 2654 O O . GLY A 1 334 ? 11.029 7.890 28.667 1.00 9.20 334 GLY A O 1
ATOM 2655 N N . ARG A 1 335 ? 9.776 7.617 30.513 1.00 9.13 335 ARG A N 1
ATOM 2656 C CA . ARG A 1 335 ? 10.272 6.277 30.785 1.00 9.30 335 ARG A CA 1
ATOM 2657 C C . ARG A 1 335 ? 10.008 5.316 29.614 1.00 9.70 335 ARG A C 1
ATOM 2658 O O . ARG A 1 335 ? 10.902 4.529 29.244 1.00 10.76 335 ARG A O 1
ATOM 2666 N N . LEU A 1 336 ? 8.822 5.395 28.999 1.00 8.91 336 LEU A N 1
ATOM 2667 C CA . LEU A 1 336 ? 8.511 4.516 27.879 1.00 8.16 336 LEU A CA 1
ATOM 2668 C C . LEU A 1 336 ? 9.653 4.456 26.872 1.00 8.08 336 LEU A C 1
ATOM 2669 O O . LEU A 1 336 ? 9.999 3.379 26.403 1.00 8.17 336 LEU A O 1
ATOM 2674 N N . PHE A 1 337 ? 10.242 5.617 26.577 1.00 7.91 337 PHE A N 1
ATOM 2675 C CA . PHE A 1 337 ? 11.374 5.754 25.660 1.00 7.37 337 PHE A CA 1
ATOM 2676 C C . PHE A 1 337 ? 12.706 5.362 26.288 1.00 7.33 337 PHE A C 1
ATOM 2677 O O . PHE A 1 337 ? 13.492 4.634 25.685 1.00 7.45 337 PHE A O 1
ATOM 2685 N N . SER A 1 338 ? 12.943 5.872 27.488 1.00 7.57 338 SER A N 1
ATOM 2686 C CA . SER A 1 338 ? 14.268 5.900 28.119 1.00 7.49 338 SER A CA 1
ATOM 2687 C C . SER A 1 338 ? 14.887 4.536 28.335 1.00 7.40 338 SER A C 1
ATOM 2688 O O . SER A 1 338 ? 16.056 4.346 28.025 1.00 8.05 338 SER A O 1
ATOM 2691 N N . TYR A 1 339 ? 14.098 3.596 28.862 1.00 7.49 339 TYR A N 1
ATOM 2692 C CA . TYR A 1 339 ? 14.582 2.275 29.274 1.00 6.95 339 TYR A CA 1
ATOM 2693 C C . TYR A 1 339 ? 15.167 1.466 28.127 1.00 7.18 339 TYR A C 1
ATOM 2694 O O . TYR A 1 339 ? 16.341 1.081 28.177 1.00 7.98 339 TYR A O 1
ATOM 2703 N N . SER A 1 340 ? 14.359 1.239 27.097 1.00 6.70 340 SER A N 1
ATOM 2704 C CA . SER A 1 340 ? 14.763 0.496 25.921 1.00 7.24 340 SER A CA 1
ATOM 2705 C C . SER A 1 340 ? 15.892 1.229 25.195 1.00 7.13 340 SER A C 1
ATOM 2706 O O . SER A 1 340 ? 16.788 0.593 24.615 1.00 6.30 340 SER A O 1
ATOM 2709 N N . ASP A 1 341 ? 15.833 2.564 25.240 1.00 7.21 341 ASP A N 1
ATOM 2710 C CA . ASP A 1 341 ? 16.815 3.418 24.569 1.00 7.27 341 ASP A CA 1
ATOM 2711 C C . ASP A 1 341 ? 18.171 3.244 25.192 1.00 7.07 341 ASP A C 1
ATOM 2712 O O . ASP A 1 341 ? 19.146 3.119 24.486 1.00 6.82 341 ASP A O 1
ATOM 2717 N N . THR A 1 342 ? 18.224 3.267 26.524 1.00 7.58 342 THR A N 1
ATOM 2718 C CA . THR A 1 342 ? 19.476 3.076 27.255 1.00 7.56 342 THR A CA 1
ATOM 2719 C C . THR A 1 342 ? 19.988 1.641 27.163 1.00 7.71 342 THR A C 1
ATOM 2720 O O . THR A 1 342 ? 21.177 1.416 27.207 1.00 8.24 342 THR A O 1
ATOM 2724 N N . GLN A 1 343 ? 19.078 0.676 27.040 1.00 7.46 343 GLN A N 1
ATOM 2725 C CA . GLN A 1 343 ? 19.441 -0.727 26.909 1.00 6.64 343 GLN A CA 1
ATOM 2726 C C . GLN A 1 343 ? 20.088 -1.029 25.553 1.00 6.73 343 GLN A C 1
ATOM 2727 O O . GLN A 1 343 ? 20.967 -1.889 25.457 1.00 7.43 343 GLN A O 1
ATOM 2733 N N . ARG A 1 344 ? 19.695 -0.314 24.514 1.00 5.97 344 ARG A N 1
ATOM 2734 C CA . ARG A 1 344 ? 20.337 -0.494 23.199 1.00 5.64 344 ARG A CA 1
ATOM 2735 C C . ARG A 1 344 ? 21.819 -0.095 23.257 1.00 5.66 344 ARG A C 1
ATOM 2736 O O . ARG A 1 344 ? 22.648 -0.618 22.506 1.00 4.47 344 ARG A O 1
ATOM 2744 N N . HIS A 1 345 ? 22.132 0.820 24.179 1.00 5.67 345 HIS A N 1
ATOM 2745 C CA . HIS A 1 345 ? 23.503 1.262 24.400 1.00 5.83 345 HIS A CA 1
ATOM 2746 C C . HIS A 1 345 ? 24.178 0.347 25.430 1.00 5.62 345 HIS A C 1
ATOM 2747 O O . HIS A 1 345 ? 25.221 -0.238 25.154 1.00 6.10 345 HIS A O 1
ATOM 2754 N N . ARG A 1 346 ? 23.549 0.173 26.591 1.00 5.36 346 ARG A N 1
ATOM 2755 C CA . ARG A 1 346 ? 24.127 -0.617 27.684 1.00 5.02 346 ARG A CA 1
ATOM 2756 C C . ARG A 1 346 ? 24.302 -2.127 27.388 1.00 5.10 346 ARG A C 1
ATOM 2757 O O . ARG A 1 346 ? 25.290 -2.736 27.789 1.00 5.00 346 ARG A O 1
ATOM 2765 N N . ILE A 1 347 ? 23.341 -2.746 26.724 1.00 5.27 347 ILE A N 1
ATOM 2766 C CA . ILE A 1 347 ? 23.403 -4.193 26.580 1.00 5.84 347 ILE A CA 1
ATOM 2767 C C . ILE A 1 347 ? 23.692 -4.460 25.130 1.00 6.55 347 ILE A C 1
ATOM 2768 O O . ILE A 1 347 ? 24.436 -5.384 24.813 1.00 7.78 347 ILE A O 1
ATOM 2773 N N . GLY A 1 348 ? 23.100 -3.654 24.242 1.00 6.74 348 GLY A N 1
ATOM 2774 C CA . GLY A 1 348 ? 23.294 -3.811 22.803 1.00 6.68 348 GLY A CA 1
ATOM 2775 C C . GLY A 1 348 ? 22.015 -3.741 21.967 1.00 6.75 348 GLY A C 1
ATOM 2776 O O . GLY A 1 348 ? 20.912 -3.896 22.494 1.00 7.25 348 GLY A O 1
ATOM 2777 N N . PRO A 1 349 ? 22.160 -3.465 20.655 1.00 5.93 349 PRO A N 1
ATOM 2778 C CA . PRO A 1 349 ? 21.025 -3.392 19.742 1.00 5.83 349 PRO A CA 1
ATOM 2779 C C . PRO A 1 349 ? 20.131 -4.632 19.698 1.00 6.09 349 PRO A C 1
ATOM 2780 O O . PRO A 1 349 ? 18.915 -4.500 19.522 1.00 5.96 349 PRO A O 1
ATOM 2784 N N . ASN A 1 350 ? 20.717 -5.820 19.865 1.00 6.13 350 ASN A N 1
ATOM 2785 C CA . ASN A 1 350 ? 19.945 -7.054 19.872 1.00 5.43 350 ASN A CA 1
ATOM 2786 C C . ASN A 1 350 ? 19.753 -7.583 21.313 1.00 5.77 350 ASN A C 1
ATOM 2787 O O . ASN A 1 350 ? 19.661 -8.800 21.540 1.00 5.38 350 ASN A O 1
ATOM 2792 N N . TYR A 1 351 ? 19.682 -6.666 22.287 1.00 5.14 351 TYR A N 1
ATOM 2793 C CA . TYR A 1 351 ? 19.558 -7.051 23.671 1.00 4.99 351 TYR A CA 1
ATOM 2794 C C . TYR A 1 351 ? 18.366 -7.981 23.913 1.00 5.42 351 TYR A C 1
ATOM 2795 O O . TYR A 1 351 ? 18.431 -8.856 24.771 1.00 4.60 351 TYR A O 1
ATOM 2804 N N . GLN A 1 352 ? 17.294 -7.798 23.142 1.00 5.89 352 GLN A N 1
ATOM 2805 C CA . GLN A 1 352 ? 16.098 -8.635 23.265 1.00 6.96 352 GLN A CA 1
ATOM 2806 C C . GLN A 1 352 ? 16.284 -10.092 22.828 1.00 7.23 352 GLN A C 1
ATOM 2807 O O . GLN A 1 352 ? 15.393 -10.914 23.061 1.00 7.64 352 GLN A O 1
ATOM 2813 N N . GLN A 1 353 ? 17.428 -10.407 22.207 1.00 7.20 353 GLN A N 1
ATOM 2814 C CA . GLN A 1 353 ? 17.761 -11.785 21.831 1.00 6.75 353 GLN A CA 1
ATOM 2815 C C . GLN A 1 353 ? 18.472 -12.599 22.930 1.00 6.74 353 GLN A C 1
ATOM 2816 O O . GLN A 1 353 ? 18.589 -13.817 22.833 1.00 5.74 353 GLN A O 1
ATOM 2822 N N . LEU A 1 354 ? 18.978 -11.923 23.955 1.00 7.13 354 LEU A N 1
ATOM 2823 C CA . LEU A 1 354 ? 19.651 -12.588 25.072 1.00 7.03 354 LEU A CA 1
ATOM 2824 C C . LEU A 1 354 ? 18.703 -13.472 25.877 1.00 6.86 354 LEU A C 1
ATOM 2825 O O . LEU A 1 354 ? 17.593 -13.051 26.172 1.00 7.74 354 LEU A O 1
ATOM 2830 N N . PRO A 1 355 ? 19.137 -14.691 26.241 1.00 6.95 355 PRO A N 1
ATOM 2831 C CA . PRO A 1 355 ? 18.271 -15.608 27.029 1.00 7.70 355 PRO A CA 1
ATOM 2832 C C . PRO A 1 355 ? 17.393 -14.975 28.142 1.00 8.07 355 PRO A C 1
ATOM 2833 O O . PRO A 1 355 ? 16.194 -15.273 28.233 1.00 8.00 355 PRO A O 1
ATOM 2837 N N . ILE A 1 356 ? 17.970 -14.076 28.940 1.00 8.94 356 ILE A N 1
ATOM 2838 C CA . ILE A 1 356 ? 17.248 -13.460 30.055 1.00 8.65 356 ILE A CA 1
ATOM 2839 C C . ILE A 1 356 ? 16.155 -12.489 29.577 1.00 9.54 356 ILE A C 1
ATOM 2840 O O . ILE A 1 356 ? 15.190 -12.238 30.315 1.00 9.29 356 ILE A O 1
ATOM 2845 N N . ASN A 1 357 ? 16.291 -11.963 28.353 1.00 9.64 357 ASN A N 1
ATOM 2846 C CA . ASN A 1 357 ? 15.316 -10.997 27.836 1.00 10.86 357 ASN A CA 1
ATOM 2847 C C . ASN A 1 357 ? 14.299 -11.587 26.857 1.00 11.83 357 ASN A C 1
ATOM 2848 O O . ASN A 1 357 ? 13.229 -10.992 26.608 1.00 12.22 357 ASN A O 1
ATOM 2853 N N . CYS A 1 358 ? 14.635 -12.756 26.314 1.00 13.37 358 CYS A N 1
ATOM 2854 C CA . CYS A 1 358 ? 13.819 -13.433 25.306 1.00 12.99 358 CYS A CA 1
ATOM 2855 C C . CYS A 1 358 ? 12.396 -13.722 25.833 1.00 12.90 358 CYS A C 1
ATOM 2856 O O . CYS A 1 358 ? 12.233 -14.238 26.950 1.00 12.40 358 CYS A O 1
ATOM 2859 N N . PRO A 1 359 ? 11.358 -13.400 25.032 1.00 13.00 359 PRO A N 1
ATOM 2860 C CA . PRO A 1 359 ? 9.979 -13.725 25.434 1.00 12.85 359 PRO A CA 1
ATOM 2861 C C . PRO A 1 359 ? 9.766 -15.242 25.490 1.00 13.48 359 PRO A C 1
ATOM 2862 O O . PRO A 1 359 ? 10.575 -15.993 24.952 1.00 12.61 359 PRO A O 1
ATOM 2866 N N . PHE A 1 360 ? 8.700 -15.682 26.161 1.00 14.40 360 PHE A N 1
ATOM 2867 C CA . PHE A 1 360 ? 8.291 -17.071 26.099 1.00 15.36 360 PHE A CA 1
ATOM 2868 C C . PHE A 1 360 ? 7.558 -17.286 24.778 1.00 15.72 360 PHE A C 1
ATOM 2869 O O . PHE A 1 360 ? 7.650 -18.369 24.176 1.00 15.62 360 PHE A O 1
ATOM 2877 N N . ALA A 1 361 ? 6.813 -16.262 24.358 1.00 15.35 361 ALA A N 1
ATOM 2878 C CA . ALA A 1 361 ? 6.123 -16.249 23.072 1.00 15.74 361 ALA A CA 1
ATOM 2879 C C . ALA A 1 361 ? 7.136 -16.134 21.932 1.00 16.39 361 ALA A C 1
ATOM 2880 O O . ALA A 1 361 ? 8.111 -15.382 22.046 1.00 17.17 361 ALA A O 1
ATOM 2882 N N . GLN A 1 362 ? 6.916 -16.863 20.840 1.00 17.21 362 GLN A N 1
ATOM 2883 C CA . GLN A 1 362 ? 7.793 -16.781 19.672 1.00 17.08 362 GLN A CA 1
ATOM 2884 C C . GLN A 1 362 ? 7.795 -15.357 19.099 1.00 16.74 362 GLN A C 1
ATOM 2885 O O . GLN A 1 362 ? 6.775 -14.643 19.135 1.00 16.62 362 GLN A O 1
ATOM 2891 N N . VAL A 1 363 ? 8.966 -14.932 18.630 1.00 16.03 363 VAL A N 1
ATOM 2892 C CA . VAL A 1 363 ? 9.148 -13.602 18.030 1.00 15.02 363 VAL A CA 1
ATOM 2893 C C . VAL A 1 363 ? 9.220 -13.822 16.543 1.00 14.23 363 VAL A C 1
ATOM 2894 O O . VAL A 1 363 ? 10.083 -14.557 16.084 1.00 13.97 363 VAL A O 1
ATOM 2898 N N . ASN A 1 364 ? 8.302 -13.218 15.801 1.00 13.69 364 ASN A N 1
ATOM 2899 C CA . ASN A 1 364 ? 8.257 -13.389 14.346 1.00 13.73 364 ASN A CA 1
ATOM 2900 C C . ASN A 1 364 ? 8.053 -12.063 13.658 1.00 13.38 364 ASN A C 1
ATOM 2901 O O . ASN A 1 364 ? 6.922 -11.557 13.599 1.00 13.25 364 ASN A O 1
ATOM 2906 N N . ASN A 1 365 ? 9.144 -11.491 13.145 1.00 12.96 365 ASN A N 1
ATOM 2907 C CA . ASN A 1 365 ? 9.046 -10.219 12.426 1.00 11.67 365 ASN A CA 1
ATOM 2908 C C . ASN A 1 365 ? 10.097 -9.985 11.351 1.00 11.40 365 ASN A C 1
ATOM 2909 O O . ASN A 1 365 ? 10.900 -10.861 11.031 1.00 10.86 365 ASN A O 1
ATOM 2914 N N . TYR A 1 366 ? 10.084 -8.765 10.826 1.00 11.26 366 TYR A N 1
ATOM 2915 C CA . TYR A 1 366 ? 10.871 -8.372 9.680 1.00 10.40 366 TYR A CA 1
ATOM 2916 C C . TYR A 1 366 ? 12.107 -7.546 10.044 1.00 10.37 366 TYR A C 1
ATOM 2917 O O . TYR A 1 366 ? 12.771 -7.019 9.149 1.00 10.53 366 TYR A O 1
ATOM 2926 N N . GLN A 1 367 ? 12.406 -7.434 11.346 1.00 9.20 367 GLN A N 1
ATOM 2927 C CA . GLN A 1 367 ? 13.619 -6.778 11.819 1.00 9.45 367 GLN A CA 1
ATOM 2928 C C . GLN A 1 367 ? 14.836 -7.668 11.536 1.00 9.59 367 GLN A C 1
ATOM 2929 O O . GLN A 1 367 ? 14.748 -8.908 11.607 1.00 9.68 367 GLN A O 1
ATOM 2935 N N . ARG A 1 368 ? 15.974 -7.038 11.235 1.00 9.06 368 ARG A N 1
ATOM 2936 C CA . ARG A 1 368 ? 17.144 -7.771 10.772 1.00 8.68 368 ARG A CA 1
ATOM 2937 C C . ARG A 1 368 ? 18.441 -7.153 11.269 1.00 8.64 368 ARG A C 1
ATOM 2938 O O . ARG A 1 368 ? 18.502 -5.957 11.558 1.00 7.69 368 ARG A O 1
ATOM 2946 N N . ASP A 1 369 ? 19.489 -7.981 11.315 1.00 8.81 369 ASP A N 1
ATOM 2947 C CA . ASP A 1 369 ? 20.881 -7.519 11.448 1.00 8.93 369 ASP A CA 1
ATOM 2948 C C . ASP A 1 369 ? 21.193 -6.958 12.844 1.00 8.49 369 ASP A C 1
ATOM 2949 O O . ASP A 1 369 ? 20.709 -7.505 13.852 1.00 8.43 369 ASP A O 1
ATOM 2954 N N . GLY A 1 370 ? 21.979 -5.876 12.906 1.00 7.88 370 GLY A N 1
ATOM 2955 C CA . GLY A 1 370 ? 22.460 -5.325 14.186 1.00 7.50 370 GLY A CA 1
ATOM 2956 C C . GLY A 1 370 ? 23.575 -6.171 14.808 1.00 7.81 370 GLY A C 1
ATOM 2957 O O . GLY A 1 370 ? 23.637 -7.396 14.606 1.00 7.70 370 GLY A O 1
ATOM 2958 N N . ALA A 1 371 ? 24.459 -5.526 15.573 1.00 7.50 371 ALA A N 1
ATOM 2959 C CA . ALA A 1 371 ? 25.645 -6.180 16.121 1.00 7.15 371 ALA A CA 1
ATOM 2960 C C . ALA A 1 371 ? 25.292 -7.459 16.878 1.00 7.10 371 ALA A C 1
ATOM 2961 O O . ALA A 1 371 ? 24.297 -7.532 17.600 1.00 6.31 371 ALA A O 1
ATOM 2963 N N . MET A 1 372 ? 26.130 -8.469 16.681 1.00 7.69 372 MET A N 1
ATOM 2964 C CA . MET A 1 372 ? 26.024 -9.730 17.376 1.00 8.16 372 MET A CA 1
ATOM 2965 C C . MET A 1 372 ? 24.641 -10.344 17.161 1.00 8.45 372 MET A C 1
ATOM 2966 O O . MET A 1 372 ? 23.886 -10.519 18.115 1.00 8.40 372 MET A O 1
ATOM 2971 N N . PRO A 1 373 ? 24.314 -10.666 15.894 1.00 8.69 373 PRO A N 1
ATOM 2972 C CA . PRO A 1 373 ? 23.005 -11.129 15.461 1.00 9.66 373 PRO A CA 1
ATOM 2973 C C . PRO A 1 373 ? 22.730 -12.614 15.763 1.00 10.52 373 PRO A C 1
ATOM 2974 O O . PRO A 1 373 ? 22.353 -13.374 14.871 1.00 10.88 373 PRO A O 1
ATOM 2978 N N . PHE A 1 374 ? 22.873 -13.009 17.017 1.00 12.46 374 PHE A N 1
ATOM 2979 C CA . PHE A 1 374 ? 22.779 -14.428 17.387 1.00 14.37 374 PHE A CA 1
ATOM 2980 C C . PHE A 1 374 ? 21.503 -15.203 16.981 1.00 14.28 374 PHE A C 1
ATOM 2981 O O . PHE A 1 374 ? 21.599 -16.377 16.629 1.00 13.60 374 PHE A O 1
ATOM 2989 N N . LYS A 1 375 ? 20.335 -14.552 17.054 1.00 14.73 375 LYS A N 1
ATOM 2990 C CA . LYS A 1 375 ? 19.037 -15.150 16.686 1.00 15.01 375 LYS A CA 1
ATOM 2991 C C . LYS A 1 375 ? 18.436 -14.491 15.421 1.00 14.67 375 LYS A C 1
ATOM 2992 O O . LYS A 1 375 ? 17.204 -14.283 15.315 1.00 14.35 375 LYS A O 1
ATOM 2998 N N . GLN A 1 376 ? 19.310 -14.135 14.483 1.00 13.87 376 GLN A N 1
ATOM 2999 C CA . GLN A 1 376 ? 18.892 -13.635 13.170 1.00 13.20 376 GLN A CA 1
ATOM 3000 C C . GLN A 1 376 ? 17.816 -14.537 12.545 1.00 13.18 376 GLN A C 1
ATOM 3001 O O . GLN A 1 376 ? 18.011 -15.747 12.412 1.00 12.84 376 GLN A O 1
ATOM 3007 N N . GLN A 1 377 ? 16.679 -13.946 12.188 1.00 13.59 377 GLN A N 1
ATOM 3008 C CA . GLN A 1 377 ? 15.652 -14.643 11.402 1.00 14.39 377 GLN A CA 1
ATOM 3009 C C . GLN A 1 377 ? 16.176 -14.745 9.973 1.00 14.15 377 GLN A C 1
ATOM 3010 O O . GLN A 1 377 ? 16.613 -13.764 9.385 1.00 14.32 377 GLN A O 1
ATOM 3016 N N . THR A 1 378 ? 16.166 -15.946 9.421 1.00 14.89 378 THR A N 1
ATOM 3017 C CA . THR A 1 378 ? 16.869 -16.189 8.164 1.00 15.17 378 THR A CA 1
ATOM 3018 C C . THR A 1 378 ? 16.035 -16.078 6.879 1.00 15.01 378 THR A C 1
ATOM 3019 O O . THR A 1 378 ? 16.602 -16.075 5.782 1.00 15.26 378 THR A O 1
ATOM 3023 N N . SER A 1 379 ? 14.714 -15.998 6.991 1.00 14.99 379 SER A N 1
ATOM 3024 C CA . SER A 1 379 ? 13.895 -15.841 5.785 1.00 15.69 379 SER A CA 1
ATOM 3025 C C . SER A 1 379 ? 14.377 -14.616 5.032 1.00 15.76 379 SER A C 1
ATOM 3026 O O . SER A 1 379 ? 14.614 -13.565 5.640 1.00 15.85 379 SER A O 1
ATOM 3029 N N . SER A 1 380 ? 14.504 -14.748 3.714 1.00 15.78 380 SER A N 1
ATOM 3030 C CA . SER A 1 380 ? 14.946 -13.636 2.871 1.00 16.03 380 SER A CA 1
ATOM 3031 C C . SER A 1 380 ? 13.844 -12.576 2.745 1.00 15.17 380 SER A C 1
ATOM 3032 O O . SER A 1 380 ? 14.104 -11.438 2.408 1.00 15.14 380 SER A O 1
ATOM 3035 N N . VAL A 1 381 ? 12.614 -12.977 3.052 1.00 14.98 381 VAL A N 1
ATOM 3036 C CA . VAL A 1 381 ? 11.468 -12.078 3.105 1.00 14.07 381 VAL A CA 1
ATOM 3037 C C . VAL A 1 381 ? 11.508 -11.237 4.371 1.00 14.07 381 VAL A C 1
ATOM 3038 O O . VAL A 1 381 ? 10.918 -11.596 5.411 1.00 13.52 381 VAL A O 1
ATOM 3042 N N . ASN A 1 382 ? 12.190 -10.096 4.257 1.00 13.94 382 ASN A N 1
ATOM 3043 C CA . ASN A 1 382 ? 12.377 -9.170 5.377 1.00 13.92 382 ASN A CA 1
ATOM 3044 C C . ASN A 1 382 ? 11.544 -7.869 5.257 1.00 14.14 382 ASN A C 1
ATOM 3045 O O . ASN A 1 382 ? 11.872 -6.839 5.852 1.00 13.95 382 ASN A O 1
ATOM 3050 N N . TYR A 1 383 ? 10.453 -7.929 4.496 1.00 14.25 383 TYR A N 1
ATOM 3051 C CA . TYR A 1 383 ? 9.604 -6.749 4.284 1.00 14.40 383 TYR A CA 1
ATOM 3052 C C . TYR A 1 383 ? 8.149 -7.162 4.358 1.00 13.91 383 TYR A C 1
ATOM 3053 O O . TYR A 1 383 ? 7.813 -8.270 3.938 1.00 14.35 383 TYR A O 1
ATOM 3062 N N . GLU A 1 384 ? 7.304 -6.277 4.894 1.00 13.22 384 GLU A N 1
ATOM 3063 C CA . GLU A 1 384 ? 5.838 -6.455 4.934 1.00 12.83 384 GLU A CA 1
ATOM 3064 C C . GLU A 1 384 ? 5.142 -5.150 4.522 1.00 13.04 384 GLU A C 1
ATOM 3065 O O . GLU A 1 384 ? 5.590 -4.075 4.895 1.00 13.38 384 GLU A O 1
ATOM 3071 N N . PRO A 1 385 ? 4.061 -5.220 3.731 1.00 13.28 385 PRO A N 1
ATOM 3072 C CA . PRO A 1 385 ? 3.421 -6.383 3.105 1.00 13.63 385 PRO A CA 1
ATOM 3073 C C . PRO A 1 385 ? 4.316 -7.093 2.091 1.00 13.53 385 PRO A C 1
ATOM 3074 O O . PRO A 1 385 ? 5.260 -6.510 1.555 1.00 13.35 385 PRO A O 1
ATOM 3078 N N . ASN A 1 386 ? 4.020 -8.370 1.897 1.00 14.38 386 ASN A N 1
ATOM 3079 C CA . ASN A 1 386 ? 4.659 -9.214 0.895 1.00 15.14 386 ASN A CA 1
ATOM 3080 C C . ASN A 1 386 ? 3.592 -10.178 0.340 1.00 15.52 386 ASN A C 1
ATOM 3081 O O . ASN A 1 386 ? 2.440 -10.146 0.814 1.00 14.86 386 ASN A O 1
ATOM 3086 N N . ARG A 1 387 ? 3.976 -11.009 -0.637 1.00 16.22 387 ARG A N 1
ATOM 3087 C CA . ARG A 1 387 ? 3.059 -11.916 -1.346 1.00 17.54 387 ARG A CA 1
ATOM 3088 C C . ARG A 1 387 ? 2.857 -13.282 -0.687 1.00 18.96 387 ARG A C 1
ATOM 3089 O O . ARG A 1 387 ? 1.989 -14.065 -1.094 1.00 19.48 387 ARG A O 1
ATOM 3097 N N . TYR A 1 388 ? 3.666 -13.579 0.316 1.00 20.16 388 TYR A N 1
ATOM 3098 C CA . TYR A 1 388 ? 3.737 -14.927 0.848 1.00 20.59 388 TYR A CA 1
ATOM 3099 C C . TYR A 1 388 ? 2.797 -15.071 2.037 1.00 21.41 388 TYR A C 1
ATOM 3100 O O . TYR A 1 388 ? 2.785 -14.247 2.954 1.00 21.78 388 TYR A O 1
ATOM 3109 N N . GLN A 1 389 ? 1.983 -16.114 1.999 1.00 22.23 389 GLN A N 1
ATOM 3110 C CA . GLN A 1 389 ? 0.947 -16.319 3.004 1.00 23.15 389 GLN A CA 1
ATOM 3111 C C . GLN A 1 389 ? 1.509 -16.888 4.305 1.00 22.49 389 GLN A C 1
ATOM 3112 O O . GLN A 1 389 ? 0.907 -16.704 5.352 1.00 21.88 389 GLN A O 1
ATOM 3118 N N . ASP A 1 390 ? 2.650 -17.573 4.225 1.00 22.38 390 ASP A N 1
ATOM 3119 C CA . ASP A 1 390 ? 3.243 -18.218 5.390 1.00 22.93 390 ASP A CA 1
ATOM 3120 C C . ASP A 1 390 ? 4.255 -17.372 6.166 1.00 21.84 390 ASP A C 1
ATOM 3121 O O . ASP A 1 390 ? 4.818 -17.835 7.163 1.00 21.94 390 ASP A O 1
ATOM 3126 N N . GLU A 1 391 ? 4.465 -16.125 5.754 1.00 20.41 391 GLU A N 1
ATOM 3127 C CA . GLU A 1 391 ? 5.308 -15.221 6.563 1.00 19.00 391 GLU A CA 1
ATOM 3128 C C . GLU A 1 391 ? 4.454 -14.484 7.608 1.00 17.61 391 GLU A C 1
ATOM 3129 O O . GLU A 1 391 ? 3.215 -14.525 7.540 1.00 17.42 391 GLU A O 1
ATOM 3135 N N . PRO A 1 392 ? 5.101 -13.861 8.617 1.00 16.58 392 PRO A N 1
ATOM 3136 C CA . PRO A 1 392 ? 4.337 -13.171 9.676 1.00 15.27 392 PRO A CA 1
ATOM 3137 C C . PRO A 1 392 ? 3.355 -12.083 9.189 1.00 14.46 392 PRO A C 1
ATOM 3138 O O . PRO A 1 392 ? 3.722 -11.198 8.401 1.00 14.41 392 PRO A O 1
ATOM 3142 N N . LYS A 1 393 ? 2.119 -12.151 9.672 1.00 13.08 393 LYS A N 1
ATOM 3143 C CA . LYS A 1 393 ? 1.102 -11.158 9.350 1.00 12.53 393 LYS A CA 1
ATOM 3144 C C . LYS A 1 393 ? 0.533 -10.511 10.608 1.00 12.38 393 LYS A C 1
ATOM 3145 O O . LYS A 1 393 ? 0.466 -11.139 11.665 1.00 11.18 393 LYS A O 1
ATOM 3151 N N . GLN A 1 394 ? 0.107 -9.256 10.473 1.00 12.60 394 GLN A N 1
ATOM 3152 C CA . GLN A 1 394 ? -0.619 -8.558 11.534 1.00 13.53 394 GLN A CA 1
ATOM 3153 C C . GLN A 1 394 ? -1.938 -9.266 11.877 1.00 13.34 394 GLN A C 1
ATOM 3154 O O . GLN A 1 394 ? -2.568 -9.834 11.014 1.00 12.86 394 GLN A O 1
ATOM 3160 N N . THR A 1 395 ? -2.324 -9.207 13.153 1.00 13.82 395 THR A N 1
ATOM 3161 C CA . THR A 1 395 ? -3.547 -9.783 13.666 1.00 13.71 395 THR A CA 1
ATOM 3162 C C . THR A 1 395 ? -4.392 -8.615 14.189 1.00 14.61 395 THR A C 1
ATOM 3163 O O . THR A 1 395 ? -4.253 -8.217 15.330 1.00 14.85 395 THR A O 1
ATOM 3167 N N . PRO A 1 396 ? -5.254 -8.037 13.323 1.00 15.89 396 PRO A N 1
ATOM 3168 C CA . PRO A 1 396 ? -6.019 -6.799 13.599 1.00 16.19 396 PRO A CA 1
ATOM 3169 C C . PRO A 1 396 ? -6.695 -6.720 14.961 1.00 17.04 396 PRO A C 1
ATOM 3170 O O . PRO A 1 396 ? -6.788 -5.624 15.531 1.00 17.50 396 PRO A O 1
ATOM 3174 N N . GLU A 1 397 ? -7.137 -7.859 15.497 1.00 17.91 397 GLU A N 1
ATOM 3175 C CA . GLU A 1 397 ? -7.773 -7.898 16.824 1.00 18.88 397 GLU A CA 1
ATOM 3176 C C . GLU A 1 397 ? -6.782 -7.508 17.915 1.00 17.73 397 GLU A C 1
ATOM 3177 O O . GLU A 1 397 ? -7.147 -7.282 19.067 1.00 17.59 397 GLU A O 1
ATOM 3183 N N . TYR A 1 398 ? -5.516 -7.414 17.550 1.00 17.39 398 TYR A N 1
ATOM 3184 C CA . TYR A 1 398 ? -4.497 -7.056 18.541 1.00 17.12 398 TYR A CA 1
ATOM 3185 C C . TYR A 1 398 ? -4.112 -5.570 18.545 1.00 16.87 398 TYR A C 1
ATOM 3186 O O . TYR A 1 398 ? -3.321 -5.148 19.380 1.00 17.14 398 TYR A O 1
ATOM 3195 N N . THR A 1 399 ? -4.680 -4.790 17.619 1.00 16.29 399 THR A N 1
ATOM 3196 C CA . THR A 1 399 ? -4.453 -3.354 17.554 1.00 16.36 399 THR A CA 1
ATOM 3197 C C . THR A 1 399 ? -4.868 -2.708 18.864 1.00 16.34 399 THR A C 1
ATOM 3198 O O . THR A 1 399 ? -5.900 -3.058 19.437 1.00 15.11 399 THR A O 1
ATOM 3202 N N . GLU A 1 400 ? -4.025 -1.792 19.336 1.00 17.31 400 GLU A N 1
ATOM 3203 C CA . GLU A 1 400 ? -4.272 -1.024 20.568 1.00 18.42 400 GLU A CA 1
ATOM 3204 C C . GLU A 1 400 ? -5.415 -0.066 20.298 1.00 19.01 400 GLU A C 1
ATOM 3205 O O . GLU A 1 400 ? -5.350 0.725 19.356 1.00 19.26 400 GLU A O 1
ATOM 3211 N N . ASP A 1 401 ? -6.470 -0.133 21.107 1.00 20.03 401 ASP A N 1
ATOM 3212 C CA . ASP A 1 401 ? -7.616 0.734 20.854 1.00 20.92 401 ASP A CA 1
ATOM 3213 C C . ASP A 1 401 ? -7.291 2.207 21.018 1.00 19.91 401 ASP A C 1
ATOM 3214 O O . ASP A 1 401 ? -6.318 2.585 21.702 1.00 19.72 401 ASP A O 1
ATOM 3219 N N . THR A 1 402 ? -8.072 3.022 20.305 1.00 18.71 402 THR A N 1
ATOM 3220 C CA . THR A 1 402 ? -8.026 4.473 20.438 1.00 16.87 402 THR A CA 1
ATOM 3221 C C . THR A 1 402 ? -8.249 4.870 21.908 1.00 16.28 402 THR A C 1
ATOM 3222 O O . THR A 1 402 ? -8.943 4.188 22.647 1.00 15.74 402 THR A O 1
ATOM 3226 N N . GLN A 1 403 ? -7.644 5.973 22.324 1.00 16.27 403 GLN A N 1
ATOM 3227 C CA . GLN A 1 403 ? -7.895 6.534 23.647 1.00 16.19 403 GLN A CA 1
ATOM 3228 C C . GLN A 1 403 ? -8.338 7.996 23.467 1.00 16.51 403 GLN A C 1
ATOM 3229 O O . GLN A 1 403 ? -8.110 8.557 22.401 1.00 16.43 403 GLN A O 1
ATOM 3235 N N . PRO A 1 404 ? -8.978 8.609 24.484 1.00 16.52 404 PRO A N 1
ATOM 3236 C CA . PRO A 1 404 ? -9.488 9.974 24.284 1.00 16.81 404 PRO A CA 1
ATOM 3237 C C . PRO A 1 404 ? -8.435 11.059 24.346 1.00 17.02 404 PRO A C 1
ATOM 3238 O O . PRO A 1 404 ? -7.421 10.907 25.016 1.00 16.93 404 PRO A O 1
ATOM 3242 N N . LEU A 1 405 ? -8.696 12.152 23.634 1.00 17.88 405 LEU A N 1
ATOM 3243 C CA . LEU A 1 405 ? -7.943 13.401 23.776 1.00 18.35 405 LEU A CA 1
ATOM 3244 C C . LEU A 1 405 ? -8.896 14.461 24.270 1.00 18.94 405 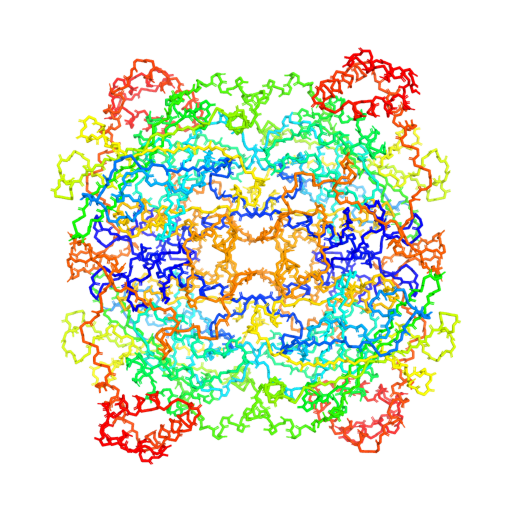LEU A C 1
ATOM 3245 O O . LEU A 1 405 ? -10.023 14.560 23.758 1.00 19.67 405 LEU A O 1
ATOM 3250 N N . HIS A 1 406 ? -8.436 15.271 25.216 1.00 18.88 406 HIS A N 1
ATOM 3251 C CA . HIS A 1 406 ? -9.293 16.228 25.907 1.00 19.62 406 HIS A CA 1
ATOM 3252 C C . HIS A 1 406 ? -8.864 17.703 25.762 1.00 19.50 406 HIS A C 1
ATOM 3253 O O . HIS A 1 406 ? -9.299 18.545 26.528 1.00 20.20 406 HIS A O 1
ATOM 3260 N N . ASP A 1 407 ? -8.002 18.014 24.807 1.00 19.39 407 ASP A N 1
ATOM 3261 C CA . ASP A 1 407 ? -7.516 19.381 24.644 1.00 19.07 407 ASP A CA 1
ATOM 3262 C C . ASP A 1 407 ? -7.488 19.765 23.169 1.00 18.80 407 ASP A C 1
ATOM 3263 O O . ASP A 1 407 ? -7.405 18.883 22.283 1.00 18.25 407 ASP A O 1
ATOM 3268 N N . ASP A 1 408 ? -7.578 21.078 22.924 1.00 18.42 408 ASP A N 1
ATOM 3269 C CA . ASP A 1 408 ? -7.540 21.645 21.578 1.00 18.31 408 ASP A CA 1
ATOM 3270 C C . ASP A 1 408 ? -6.150 22.129 21.153 1.00 18.06 408 ASP A C 1
ATOM 3271 O O . ASP A 1 408 ? -5.946 22.550 19.996 1.00 18.27 408 ASP A O 1
ATOM 3276 N N . ILE A 1 409 ? -5.179 22.047 22.064 1.00 16.78 409 ILE A N 1
ATOM 3277 C CA . ILE A 1 409 ? -3.817 22.460 21.729 1.00 15.44 409 ILE A CA 1
ATOM 3278 C C . ILE A 1 409 ? -2.798 21.416 22.157 1.00 15.24 409 ILE A C 1
ATOM 3279 O O . ILE A 1 409 ? -3.027 20.652 23.091 1.00 14.55 409 ILE A O 1
ATOM 3284 N N . HIS A 1 410 ? -1.671 21.368 21.451 1.00 14.96 410 HIS A N 1
ATOM 3285 C CA . HIS A 1 410 ? -0.517 20.624 21.969 1.00 14.31 410 HIS A CA 1
ATOM 3286 C C . HIS A 1 410 ? 0.625 21.587 22.195 1.00 13.86 410 HIS A C 1
ATOM 3287 O O . HIS A 1 410 ? 0.747 22.578 21.466 1.00 13.71 410 HIS A O 1
ATOM 3294 N N . GLY A 1 411 ? 1.404 21.314 23.245 1.00 13.27 411 GLY A N 1
ATOM 3295 C CA . GLY A 1 411 ? 2.551 22.138 23.632 1.00 13.24 411 GLY A CA 1
ATOM 3296 C C . GLY A 1 411 ? 3.053 21.830 25.038 1.00 13.31 411 GLY A C 1
ATOM 3297 O O . GLY A 1 411 ? 2.627 20.831 25.663 1.00 12.91 411 GLY A O 1
ATOM 3298 N N . ARG A 1 412 ? 3.953 22.690 25.532 1.00 13.10 412 ARG A N 1
ATOM 3299 C CA . ARG A 1 412 ? 4.538 22.558 26.878 1.00 12.84 412 ARG A CA 1
ATOM 3300 C C . ARG A 1 412 ? 3.611 23.209 27.890 1.00 13.47 412 ARG A C 1
ATOM 3301 O O . ARG A 1 412 ? 3.642 24.436 28.089 1.00 13.00 412 ARG A O 1
ATOM 3309 N N . LEU A 1 413 ? 2.791 22.373 28.531 1.00 13.94 413 LEU A N 1
ATOM 3310 C CA . LEU A 1 413 ? 1.643 22.832 29.312 1.00 14.28 413 LEU A CA 1
ATOM 3311 C C . LEU A 1 413 ? 1.566 22.093 30.634 1.00 15.11 413 LEU A C 1
ATOM 3312 O O . LEU A 1 413 ? 1.105 20.952 30.684 1.00 15.68 413 LEU A O 1
ATOM 3317 N N . GLU A 1 414 ? 1.991 22.758 31.704 1.00 16.02 414 GLU A N 1
ATOM 3318 C CA . GLU A 1 414 ? 1.973 22.189 33.044 1.00 17.11 414 GLU A CA 1
ATOM 3319 C C . GLU A 1 414 ? 0.557 21.932 33.542 1.00 17.64 414 GLU A C 1
ATOM 3320 O O . GLU A 1 414 ? -0.338 22.779 33.364 1.00 19.03 414 GLU A O 1
ATOM 3326 N N . ILE A 1 415 ? 0.357 20.788 34.189 1.00 17.76 415 ILE A N 1
ATOM 3327 C CA . ILE A 1 415 ? -0.951 20.444 34.761 1.00 18.05 415 ILE A CA 1
ATOM 3328 C C . ILE A 1 415 ? -1.474 21.529 35.722 1.00 19.44 415 ILE A C 1
ATOM 3329 O O . ILE A 1 415 ? -0.696 22.240 36.336 1.00 18.97 415 ILE A O 1
ATOM 3334 N N . GLU A 1 416 ? -2.796 21.631 35.838 1.00 21.26 416 GLU A N 1
ATOM 3335 C CA . GLU A 1 416 ? -3.450 22.700 36.613 1.00 22.75 416 GLU A CA 1
ATOM 3336 C C . GLU A 1 416 ? -3.386 22.515 38.131 1.00 22.20 416 GLU A C 1
ATOM 3337 O O . GLU A 1 416 ? -2.955 23.424 38.836 1.00 22.87 416 GLU A O 1
ATOM 3343 N N . LYS A 1 417 ? -3.822 21.370 38.655 1.00 21.73 417 LYS A N 1
ATOM 3344 C CA . LYS A 1 417 ? -3.790 21.233 40.117 1.00 20.72 417 LYS A CA 1
ATOM 3345 C C . LYS A 1 417 ? -2.595 20.452 40.637 1.00 20.43 417 LYS A C 1
ATOM 3346 O O . LYS A 1 417 ? -2.598 19.209 40.734 1.00 20.50 417 LYS A O 1
ATOM 3352 N N . THR A 1 418 ? -1.572 21.227 40.979 1.00 19.36 418 THR A N 1
ATOM 3353 C CA . THR A 1 418 ? -0.285 20.696 41.384 1.00 18.13 418 THR A CA 1
ATOM 3354 C C . THR A 1 418 ? -0.321 20.196 42.796 1.00 17.34 418 THR A C 1
ATOM 3355 O O . THR A 1 418 ? 0.232 19.156 43.084 1.00 17.32 418 THR A O 1
ATOM 3359 N N . ASN A 1 419 ? -0.981 20.938 43.675 1.00 16.97 419 ASN A N 1
ATOM 3360 C CA . ASN A 1 419 ? -1.132 20.533 45.070 1.00 16.46 419 ASN A CA 1
ATOM 3361 C C . ASN A 1 419 ? 0.188 19.942 45.602 1.00 15.96 419 ASN A C 1
ATOM 3362 O O . ASN A 1 419 ? 0.256 18.765 46.005 1.00 15.71 419 ASN A O 1
ATOM 3367 N N . ASN A 1 420 ? 1.226 20.779 45.577 1.00 14.87 420 ASN A N 1
ATOM 3368 C CA . ASN A 1 420 ? 2.591 20.395 45.953 1.00 14.56 420 ASN A CA 1
ATOM 3369 C C . ASN A 1 420 ? 2.795 20.024 47.428 1.00 14.18 420 ASN A C 1
ATOM 3370 O O . ASN A 1 420 ? 3.751 19.293 47.761 1.00 14.03 420 ASN A O 1
ATOM 3375 N N . PHE A 1 421 ? 1.910 20.529 48.293 1.00 13.43 421 PHE A N 1
ATOM 3376 C CA . PHE A 1 421 ? 2.102 20.491 49.753 1.00 12.86 421 PHE A CA 1
ATOM 3377 C C . PHE A 1 421 ? 0.954 19.807 50.505 1.00 12.96 421 PHE A C 1
ATOM 3378 O O . PHE A 1 421 ? 1.132 19.321 51.628 1.00 12.95 421 PHE A O 1
ATOM 3386 N N . GLY A 1 422 ? -0.217 19.770 49.874 1.00 13.34 422 GLY A N 1
ATOM 3387 C CA . GLY A 1 422 ? -1.444 19.313 50.516 1.00 13.13 422 GLY A CA 1
ATOM 3388 C C . GLY A 1 422 ? -1.380 17.838 50.816 1.00 13.58 422 GLY A C 1
ATOM 3389 O O . GLY A 1 422 ? -1.613 17.423 51.962 1.00 14.30 422 GLY A O 1
ATOM 3390 N N . GLN A 1 423 ? -1.061 17.028 49.805 1.00 13.18 423 GLN A N 1
ATOM 3391 C CA . GLN A 1 423 ? -1.019 15.586 50.039 1.00 12.68 423 GLN A CA 1
ATOM 3392 C C . GLN A 1 423 ? 0.170 15.168 50.924 1.00 12.63 423 GLN A C 1
ATOM 3393 O O . GLN A 1 423 ? 0.039 14.272 51.784 1.00 12.42 423 GLN A O 1
ATOM 3399 N N . ALA A 1 424 ? 1.311 15.828 50.710 1.00 12.49 424 ALA A N 1
ATOM 3400 C CA . ALA A 1 424 ? 2.483 15.681 51.577 1.00 12.87 424 ALA A CA 1
ATOM 3401 C C . ALA A 1 424 ? 2.111 15.867 53.051 1.00 12.90 424 ALA A C 1
ATOM 3402 O O . ALA A 1 424 ? 2.513 15.067 53.909 1.00 12.49 424 ALA A O 1
ATOM 3404 N N . GLY A 1 425 ? 1.327 16.910 53.335 1.00 13.29 425 GLY A N 1
ATOM 3405 C CA . GLY A 1 425 ? 0.806 17.135 54.690 1.00 13.63 425 GLY A CA 1
ATOM 3406 C C . GLY A 1 425 ? -0.019 15.973 55.202 1.00 14.04 425 GLY A C 1
ATOM 3407 O O . GLY A 1 425 ? 0.222 15.485 56.301 1.00 14.07 425 GLY A O 1
ATOM 3408 N N . GLU A 1 426 ? -0.993 15.527 54.406 1.00 14.79 426 GLU A N 1
ATOM 3409 C CA . GLU A 1 426 ? -1.808 14.353 54.745 1.00 16.04 426 GLU A CA 1
ATOM 3410 C C . GLU A 1 426 ? -0.943 13.133 55.026 1.00 15.72 426 GLU A C 1
ATOM 3411 O O . GLU A 1 426 ? -1.177 12.428 56.007 1.00 16.22 426 GLU A O 1
ATOM 3417 N N . VAL A 1 427 ? 0.060 12.891 54.174 1.00 15.48 427 VAL A N 1
ATOM 3418 C CA . VAL A 1 427 ? 1.021 11.801 54.406 1.00 14.78 427 VAL A CA 1
ATOM 3419 C C . VAL A 1 427 ? 1.701 11.971 55.760 1.00 15.14 427 VAL A C 1
ATOM 3420 O O . VAL A 1 427 ? 1.777 11.008 56.531 1.00 15.19 427 VAL A O 1
ATOM 3424 N N . TYR A 1 428 ? 2.169 13.180 56.076 1.00 15.16 428 TYR A N 1
ATOM 3425 C CA . TYR A 1 428 ? 2.767 13.388 57.399 1.00 15.98 428 TYR A CA 1
ATOM 3426 C C . TYR A 1 428 ? 1.796 13.003 58.546 1.00 16.36 428 TYR A C 1
ATOM 3427 O O . TYR A 1 428 ? 2.156 12.233 59.456 1.00 16.26 428 TYR A O 1
ATOM 3436 N N . ARG A 1 429 ? 0.569 13.520 58.478 1.00 16.43 429 ARG A N 1
ATOM 3437 C CA . ARG A 1 429 ? -0.415 13.310 59.544 1.00 17.23 429 ARG A CA 1
ATOM 3438 C C . ARG A 1 429 ? -0.944 11.874 59.626 1.00 17.82 429 ARG A C 1
ATOM 3439 O O . ARG A 1 429 ? -1.397 11.446 60.682 1.00 17.12 429 ARG A O 1
ATOM 3447 N N . ARG A 1 430 ? -0.847 11.127 58.522 1.00 18.45 430 ARG A N 1
ATOM 3448 C CA . ARG A 1 430 ? -1.164 9.696 58.526 1.00 18.88 430 ARG A CA 1
ATOM 3449 C C . ARG A 1 430 ? -0.127 8.802 59.243 1.00 19.23 430 ARG A C 1
ATOM 3450 O O . ARG A 1 430 ? -0.394 7.629 59.500 1.00 18.88 430 ARG A O 1
ATOM 3458 N N . MET A 1 431 ? 1.036 9.366 59.572 1.00 19.88 431 MET A N 1
ATOM 3459 C CA . MET A 1 431 ? 2.147 8.620 60.205 1.00 20.73 431 MET A CA 1
ATOM 3460 C C . MET A 1 431 ? 1.927 8.416 61.706 1.00 21.50 431 MET A C 1
ATOM 3461 O O . MET A 1 431 ? 1.332 9.271 62.364 1.00 21.13 431 MET A O 1
ATOM 3466 N N . THR A 1 432 ? 2.441 7.307 62.246 1.00 22.41 432 THR A N 1
ATOM 3467 C CA . THR A 1 432 ? 2.512 7.130 63.690 1.00 23.76 432 THR A CA 1
ATOM 3468 C C . THR A 1 432 ? 3.550 8.106 64.264 1.00 24.86 432 THR A C 1
ATOM 3469 O O . THR A 1 432 ? 4.349 8.682 63.520 1.00 24.87 432 THR A O 1
ATOM 3473 N N . GLU A 1 433 ? 3.542 8.275 65.585 1.00 26.00 433 GLU A N 1
ATOM 3474 C CA . GLU A 1 433 ? 4.491 9.150 66.269 1.00 27.61 433 GLU A CA 1
ATOM 3475 C C . GLU A 1 433 ? 5.947 8.723 66.043 1.00 26.77 433 GLU A C 1
ATOM 3476 O O . GLU A 1 433 ? 6.822 9.566 65.833 1.00 26.82 433 GLU A O 1
ATOM 3482 N N . GLU A 1 434 ? 6.189 7.416 66.080 1.00 26.63 434 GLU A N 1
ATOM 3483 C CA . GLU A 1 434 ? 7.505 6.846 65.805 1.00 26.51 434 GLU A CA 1
ATOM 3484 C C . GLU A 1 434 ? 8.002 7.258 64.411 1.00 25.42 434 GLU A C 1
ATOM 3485 O O . GLU A 1 434 ? 9.141 7.699 64.265 1.00 25.35 434 GLU A O 1
ATOM 3491 N N . GLU A 1 435 ? 7.141 7.124 63.401 1.00 24.11 435 GLU A N 1
ATOM 3492 C CA . GLU A 1 435 ? 7.464 7.551 62.037 1.00 23.17 435 GLU A CA 1
ATOM 3493 C C . GLU A 1 435 ? 7.755 9.061 61.950 1.00 22.25 435 GLU A C 1
ATOM 3494 O O . GLU A 1 435 ? 8.735 9.475 61.312 1.00 21.99 435 GLU A O 1
ATOM 3500 N N . GLN A 1 436 ? 6.923 9.871 62.607 1.00 21.14 436 GLN A N 1
ATOM 3501 C CA . GLN A 1 436 ? 7.096 11.322 62.596 1.00 20.90 436 GLN A CA 1
ATOM 3502 C C . GLN A 1 436 ? 8.388 11.760 63.274 1.00 20.51 436 GLN A C 1
ATOM 3503 O O . GLN A 1 436 ? 8.997 12.749 62.866 1.00 20.48 436 GLN A O 1
ATOM 3509 N N . MET A 1 437 ? 8.798 11.024 64.306 1.00 20.17 437 MET A N 1
ATOM 3510 C CA . MET A 1 437 ? 10.039 11.326 65.012 1.00 20.42 437 MET A CA 1
ATOM 3511 C C . MET A 1 437 ? 11.273 10.859 64.218 1.00 19.10 437 MET A C 1
ATOM 3512 O O . MET A 1 437 ? 12.281 11.569 64.172 1.00 18.78 437 MET A O 1
ATOM 3517 N N . ALA A 1 438 ? 11.177 9.689 63.582 1.00 17.47 438 ALA A N 1
ATOM 3518 C CA . ALA A 1 438 ? 12.214 9.211 62.656 1.00 16.39 438 ALA A CA 1
ATOM 3519 C C . ALA A 1 438 ? 12.413 10.200 61.515 1.00 15.39 438 ALA A C 1
ATOM 3520 O O . ALA A 1 438 ? 13.550 10.521 61.163 1.00 15.20 438 ALA A O 1
ATOM 3522 N N . LEU A 1 439 ? 11.304 10.684 60.952 1.00 14.73 439 LEU A N 1
ATOM 3523 C CA . LEU A 1 439 ? 11.349 11.629 59.831 1.00 14.20 439 LEU A CA 1
ATOM 3524 C C . LEU A 1 439 ? 12.061 12.920 60.218 1.00 14.47 439 LEU A C 1
ATOM 3525 O O . LEU A 1 439 ? 12.884 13.427 59.457 1.00 14.28 439 LEU A O 1
ATOM 3530 N N . LEU A 1 440 ? 11.733 13.444 61.401 1.00 14.95 440 LEU A N 1
ATOM 3531 C CA . LEU A 1 440 ? 12.349 14.670 61.910 1.00 15.12 440 LEU A CA 1
ATOM 3532 C C . LEU A 1 440 ? 13.850 14.488 62.122 1.00 15.06 440 LEU A C 1
ATOM 3533 O O . LEU A 1 440 ? 14.632 15.307 61.670 1.00 15.88 440 LEU A O 1
ATOM 3538 N N . ASN A 1 441 ? 14.260 13.404 62.767 1.00 15.47 441 ASN A N 1
ATOM 3539 C CA . ASN A 1 441 ? 15.688 13.174 62.999 1.00 16.21 441 ASN A CA 1
ATOM 3540 C C . ASN A 1 441 ? 16.495 12.969 61.705 1.00 15.71 441 ASN A C 1
ATOM 3541 O O . ASN A 1 441 ? 17.617 13.460 61.599 1.00 15.69 441 ASN A O 1
ATOM 3546 N N . ASN A 1 442 ? 15.914 12.289 60.714 1.00 15.08 442 ASN A N 1
ATOM 3547 C CA . ASN A 1 442 ? 16.584 12.095 59.414 1.00 14.71 442 ASN A CA 1
ATOM 3548 C C . ASN A 1 442 ? 16.694 13.384 58.582 1.00 13.84 442 ASN A C 1
ATOM 3549 O O . ASN A 1 442 ? 17.744 13.678 58.021 1.00 12.96 442 ASN A O 1
ATOM 3554 N N . LEU A 1 443 ? 15.602 14.146 58.523 1.00 13.68 443 LEU A N 1
ATOM 3555 C CA . LEU A 1 443 ? 15.593 15.466 57.872 1.00 13.86 443 LEU A CA 1
ATOM 3556 C C . LEU A 1 443 ? 16.589 16.438 58.494 1.00 13.83 443 LEU A C 1
ATOM 3557 O O . LEU A 1 443 ? 17.333 17.132 57.788 1.00 14.14 443 LEU A O 1
ATOM 3562 N N . VAL A 1 444 ? 16.591 16.486 59.814 1.00 13.47 444 VAL A N 1
ATOM 3563 C CA . VAL A 1 444 ? 17.498 17.367 60.515 1.00 14.01 444 VAL A CA 1
ATOM 3564 C C . VAL A 1 444 ? 18.949 16.975 60.196 1.00 14.53 444 VAL A C 1
ATOM 3565 O O . VAL A 1 444 ? 19.712 17.809 59.688 1.00 14.77 444 VAL A O 1
ATOM 3569 N N . ASN A 1 445 ? 19.306 15.716 60.453 1.00 14.74 445 ASN A N 1
ATOM 3570 C CA . ASN A 1 445 ? 20.626 15.179 60.079 1.00 16.10 445 ASN A CA 1
ATOM 3571 C C . ASN A 1 445 ? 21.066 15.486 58.651 1.00 15.80 445 ASN A C 1
ATOM 3572 O O . ASN A 1 445 ? 22.250 15.696 58.401 1.00 16.04 445 ASN A O 1
ATOM 3577 N N . ASP A 1 446 ? 20.111 15.482 57.721 1.00 15.63 446 ASP A N 1
ATOM 3578 C CA . ASP A 1 446 ? 20.395 15.772 56.326 1.00 15.17 446 ASP A CA 1
ATOM 3579 C C . ASP A 1 446 ? 20.503 17.275 56.057 1.00 15.08 446 ASP A C 1
ATOM 3580 O O . ASP A 1 446 ? 21.387 17.730 55.296 1.00 14.76 446 ASP A O 1
ATOM 3585 N N . LEU A 1 447 ? 19.614 18.057 56.678 1.00 14.67 447 LEU A N 1
ATOM 3586 C CA . LEU A 1 447 ? 19.642 19.509 56.454 1.00 14.28 447 LEU A CA 1
ATOM 3587 C C . LEU A 1 447 ? 20.801 20.199 57.161 1.00 14.18 447 LEU A C 1
ATOM 3588 O O . LEU A 1 447 ? 21.221 21.273 56.744 1.00 14.59 447 LEU A O 1
ATOM 3593 N N . GLN A 1 448 ? 21.333 19.568 58.205 1.00 14.82 448 GLN A N 1
ATOM 3594 C CA . GLN A 1 448 ? 22.539 20.063 58.895 1.00 16.00 448 GLN A CA 1
ATOM 3595 C C . GLN A 1 448 ? 23.749 20.060 57.968 1.00 15.72 448 GLN A C 1
ATOM 3596 O O . GLN A 1 448 ? 24.735 20.753 58.244 1.00 16.19 448 GLN A O 1
ATOM 3602 N N . GLN A 1 449 ? 23.662 19.285 56.877 1.00 15.13 449 GLN A N 1
ATOM 3603 C CA . GLN A 1 449 ? 24.746 19.158 55.899 1.00 14.39 449 GLN A CA 1
ATOM 3604 C C . GLN A 1 449 ? 24.641 20.125 54.713 1.00 13.97 449 GLN A C 1
ATOM 3605 O O . GLN A 1 449 ? 25.564 20.193 53.896 1.00 13.83 449 GLN A O 1
ATOM 3611 N N . VAL A 1 450 ? 23.520 20.843 54.608 1.00 13.32 450 VAL A N 1
ATOM 3612 C CA . VAL A 1 450 ? 23.337 21.897 53.602 1.00 13.12 450 VAL A CA 1
ATOM 3613 C C . VAL A 1 450 ? 24.131 23.144 54.047 1.00 13.63 450 VAL A C 1
ATOM 3614 O O . VAL A 1 450 ? 24.155 23.463 55.236 1.00 13.65 450 VAL A O 1
ATOM 3618 N N . ARG A 1 451 ? 24.788 23.826 53.105 1.00 13.83 451 ARG A N 1
ATOM 3619 C CA . ARG A 1 451 ? 25.747 24.898 53.440 1.00 14.64 451 ARG A CA 1
ATOM 3620 C C . ARG A 1 451 ? 25.260 26.259 52.938 1.00 15.16 451 ARG A C 1
ATOM 3621 O O . ARG A 1 451 ? 25.974 27.258 53.013 1.00 15.00 451 ARG A O 1
ATOM 3629 N N . HIS A 1 452 ? 24.040 26.282 52.413 1.00 15.93 452 HIS A N 1
ATOM 3630 C CA . HIS A 1 452 ? 23.451 27.497 51.903 1.00 16.54 452 HIS A CA 1
ATOM 3631 C C . HIS A 1 452 ? 22.168 27.729 52.666 1.00 17.27 452 HIS A C 1
ATOM 3632 O O . HIS A 1 452 ? 21.227 26.935 52.574 1.00 16.62 452 HIS A O 1
ATOM 3639 N N . GLU A 1 453 ? 22.144 28.825 53.427 1.00 18.12 453 GLU A N 1
ATOM 3640 C CA . GLU A 1 453 ? 21.013 29.158 54.294 1.00 19.72 453 GLU A CA 1
ATOM 3641 C C . GLU A 1 453 ? 19.655 29.231 53.559 1.00 18.40 453 GLU A C 1
ATOM 3642 O O . GLU A 1 453 ? 18.667 28.654 54.020 1.00 18.47 453 GLU A O 1
ATOM 3648 N N . ASN A 1 454 ? 19.614 29.922 52.425 1.00 17.23 454 ASN A N 1
ATOM 3649 C CA . ASN A 1 454 ? 18.369 30.045 51.661 1.00 16.78 454 ASN A CA 1
ATOM 3650 C C . ASN A 1 454 ? 17.716 28.682 51.323 1.00 16.19 454 ASN A C 1
ATOM 3651 O O . ASN A 1 454 ? 16.487 28.534 51.395 1.00 16.25 454 ASN A O 1
ATOM 3656 N N . THR A 1 455 ? 18.543 27.693 50.984 1.00 14.99 455 THR A N 1
ATOM 3657 C CA . THR A 1 455 ? 18.063 26.334 50.722 1.00 14.39 455 THR A CA 1
ATOM 3658 C C . THR A 1 455 ? 17.422 25.707 51.965 1.00 14.38 455 THR A C 1
ATOM 3659 O O . THR A 1 455 ? 16.325 25.149 51.878 1.00 14.58 455 THR A O 1
ATOM 3663 N N . VAL A 1 456 ? 18.091 25.814 53.117 1.00 14.40 456 VAL A N 1
ATOM 3664 C CA . VAL A 1 456 ? 17.515 25.342 54.392 1.00 14.39 456 VAL A CA 1
ATOM 3665 C C . VAL A 1 456 ? 16.165 26.001 54.702 1.00 14.85 456 VAL A C 1
ATOM 3666 O O . VAL A 1 456 ? 15.186 25.297 54.944 1.00 15.02 456 VAL A O 1
ATOM 3670 N N . LEU A 1 457 ? 16.128 27.341 54.675 1.00 15.27 457 LEU A N 1
ATOM 3671 C CA . LEU A 1 457 ? 14.903 28.143 54.839 1.00 15.66 457 LEU A CA 1
ATOM 3672 C C . LEU A 1 457 ? 13.788 27.643 53.910 1.00 15.79 457 LEU A C 1
ATOM 3673 O O . LEU A 1 457 ? 12.650 27.405 54.346 1.00 15.95 457 LEU A O 1
ATOM 3678 N N . LEU A 1 458 ? 14.124 27.481 52.630 1.00 15.81 458 LEU A N 1
ATOM 3679 C CA . LEU A 1 458 ? 13.162 27.005 51.641 1.00 16.36 458 LEU A CA 1
ATOM 3680 C C . LEU A 1 458 ? 12.700 25.584 51.974 1.00 15.97 458 LEU A C 1
ATOM 3681 O O . LEU A 1 458 ? 11.529 25.269 51.821 1.00 15.99 458 LEU A O 1
ATOM 3686 N N . ALA A 1 459 ? 13.610 24.726 52.432 1.00 15.60 459 ALA A N 1
ATOM 3687 C CA . ALA A 1 459 ? 13.206 23.365 52.786 1.00 15.32 459 ALA A CA 1
ATOM 3688 C C . ALA A 1 459 ? 12.184 23.388 53.916 1.00 15.24 459 ALA A C 1
ATOM 3689 O O . ALA A 1 459 ? 11.138 22.770 53.801 1.00 14.55 459 ALA A O 1
ATOM 3691 N N . ILE A 1 460 ? 12.480 24.144 54.980 1.00 15.75 460 ILE A N 1
ATOM 3692 C CA . ILE A 1 460 ? 11.597 24.242 56.149 1.00 15.86 460 ILE A CA 1
ATOM 3693 C C . ILE A 1 460 ? 10.259 24.843 55.742 1.00 15.80 460 ILE A C 1
ATOM 3694 O O . ILE A 1 460 ? 9.217 24.369 56.172 1.00 15.61 460 ILE A O 1
ATOM 3699 N N . CYS A 1 461 ? 10.297 25.870 54.897 1.00 16.31 461 CYS A N 1
ATOM 3700 C CA . CYS A 1 461 ? 9.069 26.468 54.363 1.00 17.12 461 CYS A CA 1
ATOM 3701 C C . CYS A 1 461 ? 8.212 25.481 53.573 1.00 16.39 461 CYS A C 1
ATOM 3702 O O . CYS A 1 461 ? 7.000 25.428 53.784 1.00 16.64 461 CYS A O 1
ATOM 3705 N N . ASN A 1 462 ? 8.831 24.703 52.684 1.00 15.67 462 ASN A N 1
ATOM 3706 C CA . ASN A 1 462 ? 8.108 23.674 51.932 1.00 15.20 462 ASN A CA 1
ATOM 3707 C C . ASN A 1 462 ? 7.433 22.670 52.878 1.00 15.25 462 ASN A C 1
ATOM 3708 O O . ASN A 1 462 ? 6.248 22.398 52.745 1.00 15.45 462 ASN A O 1
ATOM 3713 N N . PHE A 1 463 ? 8.177 22.141 53.840 1.00 14.98 463 PHE A N 1
ATOM 3714 C CA . PHE A 1 463 ? 7.589 21.277 54.857 1.00 15.41 463 PHE A CA 1
ATOM 3715 C C . PHE A 1 463 ? 6.495 21.964 55.712 1.00 15.87 463 PHE A C 1
ATOM 3716 O O . PHE A 1 463 ? 5.460 21.351 56.027 1.00 15.10 463 PHE A O 1
ATOM 3724 N N . TYR A 1 464 ? 6.717 23.236 56.064 1.00 16.46 464 TYR A N 1
ATOM 3725 C CA . TYR A 1 464 ? 5.748 24.002 56.862 1.00 16.95 464 TYR A CA 1
ATOM 3726 C C . TYR A 1 464 ? 4.377 24.050 56.174 1.00 16.45 464 TYR A C 1
ATOM 3727 O O . TYR A 1 464 ? 3.372 23.773 56.798 1.00 15.60 464 TYR A O 1
ATOM 3736 N N . ARG A 1 465 ? 4.367 24.380 54.883 1.00 16.90 465 ARG A N 1
ATOM 3737 C CA . ARG A 1 465 ? 3.145 24.431 54.063 1.00 17.51 465 ARG A CA 1
ATOM 3738 C C . ARG A 1 465 ? 2.378 23.115 54.024 1.00 17.35 465 ARG A C 1
ATOM 3739 O O . ARG A 1 465 ? 1.162 23.101 53.834 1.00 16.77 465 ARG A O 1
ATOM 3747 N N . ALA A 1 466 ? 3.119 22.017 54.158 1.00 17.68 466 ALA A N 1
ATOM 3748 C CA . ALA A 1 466 ? 2.546 20.685 54.193 1.00 17.94 466 ALA A CA 1
ATOM 3749 C C . ALA A 1 466 ? 1.932 20.440 55.563 1.00 18.00 466 ALA A C 1
ATOM 3750 O O . ALA A 1 466 ? 0.780 20.033 55.681 1.00 17.76 466 ALA A O 1
ATOM 3752 N N . ASP A 1 467 ? 2.719 20.695 56.598 1.00 18.11 467 ASP A N 1
ATOM 3753 C CA . ASP A 1 467 ? 2.240 20.586 57.948 1.00 18.56 467 ASP A CA 1
ATOM 3754 C C . ASP A 1 467 ? 2.977 21.597 58.810 1.00 18.44 467 ASP A C 1
ATOM 3755 O O . ASP A 1 467 ? 4.205 21.555 58.910 1.00 19.38 467 ASP A O 1
ATOM 3760 N N . ALA A 1 468 ? 2.217 22.490 59.432 1.00 17.96 468 ALA A N 1
ATOM 3761 C CA . ALA A 1 468 ? 2.758 23.600 60.210 1.00 17.51 468 ALA A CA 1
ATOM 3762 C C . ALA A 1 468 ? 3.600 23.149 61.398 1.00 17.27 468 ALA A C 1
ATOM 3763 O O . ALA A 1 468 ? 4.640 23.743 61.662 1.00 17.58 468 ALA A O 1
ATOM 3765 N N . SER A 1 469 ? 3.168 22.103 62.104 1.00 17.26 469 SER A N 1
ATOM 3766 C CA . SER A 1 469 ? 3.919 21.624 63.272 1.00 17.61 469 SER A CA 1
ATOM 3767 C C . SER A 1 469 ? 5.244 20.952 62.903 1.00 17.40 469 SER A C 1
ATOM 3768 O O . SER A 1 469 ? 6.241 21.131 63.610 1.00 18.31 469 SER A O 1
ATOM 3771 N N . LEU A 1 470 ? 5.273 20.204 61.797 1.00 16.87 470 LEU A N 1
ATOM 3772 C CA . LEU A 1 470 ? 6.542 19.663 61.300 1.00 15.77 470 LEU A CA 1
ATOM 3773 C C . LEU A 1 470 ? 7.508 20.797 60.978 1.00 16.00 470 LEU A C 1
ATOM 3774 O O . LEU A 1 470 ? 8.690 20.740 61.343 1.00 15.52 470 LEU A O 1
ATOM 3779 N N . GLY A 1 471 ? 7.006 21.808 60.270 1.00 16.18 471 GLY A N 1
ATOM 3780 C CA . GLY A 1 471 ? 7.818 22.959 59.909 1.00 17.25 471 GLY A CA 1
ATOM 3781 C C . GLY A 1 471 ? 8.351 23.694 61.132 1.00 17.76 471 GLY A C 1
ATOM 3782 O O . GLY A 1 471 ? 9.494 24.143 61.128 1.00 17.63 471 GLY A O 1
ATOM 3783 N N . GLU A 1 472 ? 7.526 23.806 62.175 1.00 18.22 472 GLU A N 1
ATOM 3784 C CA . GLU A 1 472 ? 7.956 24.407 63.442 1.00 20.04 472 GLU A CA 1
ATOM 3785 C C . GLU A 1 472 ? 9.068 23.598 64.133 1.00 19.26 472 GLU A C 1
ATOM 3786 O O . GLU A 1 472 ? 10.057 24.166 64.619 1.00 19.57 472 GLU A O 1
ATOM 3792 N N . LYS A 1 473 ? 8.902 22.278 64.182 1.00 18.66 473 LYS A N 1
ATOM 3793 C CA . LYS A 1 473 ? 9.918 21.408 64.776 1.00 18.14 473 LYS A CA 1
ATOM 3794 C C . LYS A 1 473 ? 11.252 21.489 64.044 1.00 17.76 473 LYS A C 1
ATOM 3795 O O . LYS A 1 473 ? 12.292 21.617 64.674 1.00 17.27 473 LYS A O 1
ATOM 3801 N N . LEU A 1 474 ? 11.204 21.450 62.714 1.00 17.95 474 LEU A N 1
ATOM 3802 C CA . LEU A 1 474 ? 12.399 21.589 61.883 1.00 17.95 474 LEU A CA 1
ATOM 3803 C C . LEU A 1 474 ? 13.079 22.938 62.123 1.00 18.30 474 LEU A C 1
ATOM 3804 O O . LEU A 1 474 ? 14.296 23.014 62.219 1.00 17.91 474 LEU A O 1
ATOM 3809 N N . SER A 1 475 ? 12.270 23.989 62.207 1.00 19.16 475 SER A N 1
ATOM 3810 C CA . SER A 1 475 ? 12.723 25.352 62.499 1.00 20.50 475 SER A CA 1
ATOM 3811 C C . SER A 1 475 ? 13.480 25.439 63.827 1.00 20.97 475 SER A C 1
ATOM 3812 O O . SER A 1 475 ? 14.524 26.072 63.904 1.00 20.69 475 SER A O 1
ATOM 3815 N N . GLU A 1 476 ? 12.939 24.796 64.861 1.00 22.05 476 GLU A N 1
ATOM 3816 C CA . GLU A 1 476 ? 13.548 24.789 66.185 1.00 23.35 476 GLU A CA 1
ATOM 3817 C C . GLU A 1 476 ? 14.851 24.012 66.185 1.00 23.29 476 GLU A C 1
ATOM 3818 O O . GLU A 1 476 ? 15.872 24.508 66.672 1.00 23.26 476 GLU A O 1
ATOM 3824 N N . ALA A 1 477 ? 14.818 22.809 65.613 1.00 23.48 477 ALA A N 1
ATOM 3825 C CA . ALA A 1 477 ? 15.986 21.936 65.586 1.00 23.86 477 ALA A CA 1
ATOM 3826 C C . ALA A 1 477 ? 17.140 22.494 64.744 1.00 24.41 477 ALA A C 1
ATOM 3827 O O . ALA A 1 477 ? 18.272 22.082 64.923 1.00 24.31 477 ALA A O 1
ATOM 3829 N N . LEU A 1 478 ? 16.861 23.463 63.874 1.00 25.65 478 LEU A N 1
ATOM 3830 C CA . LEU A 1 478 ? 17.827 23.860 62.832 1.00 26.81 478 LEU A CA 1
ATOM 3831 C C . LEU A 1 478 ? 18.837 25.024 62.983 1.00 27.49 478 LEU A C 1
ATOM 3832 O O . LEU A 1 478 ? 19.721 25.109 62.154 1.00 28.74 478 LEU A O 1
ATOM 3837 N N . ASN A 1 479 ? 18.744 25.974 63.910 1.00 28.52 479 ASN A N 1
ATOM 3838 C CA . ASN A 1 479 ? 17.573 26.644 64.403 1.00 29.02 479 ASN A CA 1
ATOM 3839 C C . ASN A 1 479 ? 17.452 27.834 63.444 1.00 29.06 479 ASN A C 1
ATOM 3840 O O . ASN A 1 479 ? 18.331 28.700 63.400 1.00 28.42 479 ASN A O 1
ATOM 3845 N N . VAL A 1 480 ? 16.394 27.852 62.645 1.00 29.54 480 VAL A N 1
ATOM 3846 C CA . VAL A 1 480 ? 16.188 28.886 61.633 1.00 30.15 480 VAL A CA 1
ATOM 3847 C C . VAL A 1 480 ? 14.766 29.433 61.792 1.00 30.76 480 VAL A C 1
ATOM 3848 O O . VAL A 1 480 ? 13.799 28.676 61.650 1.00 30.77 480 VAL A O 1
ATOM 3852 N N . ASP A 1 481 ? 14.619 30.724 62.101 1.00 31.24 481 ASP A N 1
ATOM 3853 C CA . ASP A 1 481 ? 13.258 31.246 62.284 1.00 31.87 481 ASP A CA 1
ATOM 3854 C C . ASP A 1 481 ? 12.591 31.582 60.958 1.00 31.16 481 ASP A C 1
ATOM 3855 O O . ASP A 1 481 ? 13.099 32.366 60.159 1.00 30.76 481 ASP A O 1
ATOM 3860 N N . ILE A 1 482 ? 11.454 30.935 60.745 1.00 30.62 482 ILE A N 1
ATOM 3861 C CA . ILE A 1 482 ? 10.662 31.068 59.530 1.00 30.42 482 ILE A CA 1
ATOM 3862 C C . ILE A 1 482 ? 9.518 32.052 59.735 1.00 30.11 482 ILE A C 1
ATOM 3863 O O . ILE A 1 482 ? 8.803 32.371 58.787 1.00 29.78 482 ILE A O 1
ATOM 3868 N N . LYS A 1 483 ? 9.358 32.509 60.979 1.00 30.00 483 LYS A N 1
ATOM 3869 C CA . LYS A 1 483 ? 8.321 33.478 61.377 1.00 30.11 483 LYS A CA 1
ATOM 3870 C C . LYS A 1 483 ? 8.277 34.742 60.517 1.00 29.26 483 LYS A C 1
ATOM 3871 O O . LYS A 1 483 ? 7.192 35.120 60.078 1.00 29.33 483 LYS A O 1
ATOM 3877 N N . PRO A 1 484 ? 9.447 35.400 60.280 1.00 28.45 484 PRO A N 1
ATOM 3878 C CA . PRO A 1 484 ? 9.494 36.596 59.418 1.00 27.73 484 PRO A CA 1
ATOM 3879 C C . PRO A 1 484 ? 8.905 36.341 58.039 1.00 27.36 484 PRO A C 1
ATOM 3880 O O . PRO A 1 484 ? 8.399 37.260 57.398 1.00 26.94 484 PRO A O 1
ATOM 3884 N N . PHE A 1 485 ? 8.986 35.091 57.595 1.00 27.06 485 PHE A N 1
ATOM 3885 C CA . PHE A 1 485 ? 8.403 34.655 56.332 1.00 26.53 485 PHE A CA 1
ATOM 3886 C C . PHE A 1 485 ? 7.097 33.935 56.680 1.00 26.89 485 PHE A C 1
ATOM 3887 O O . PHE A 1 485 ? 6.326 33.556 55.805 1.00 27.48 485 PHE A O 1
ATOM 3895 N N . LYS B 1 6 ? 23.645 33.814 30.924 1.00 22.05 6 LYS B N 1
ATOM 3896 C CA . LYS B 1 6 ? 23.981 32.620 30.088 1.00 22.46 6 LYS B CA 1
ATOM 3897 C C . LYS B 1 6 ? 22.746 31.789 29.731 1.00 20.73 6 LYS B C 1
ATOM 3898 O O . LYS B 1 6 ? 22.052 31.274 30.614 1.00 20.74 6 LYS B O 1
ATOM 3904 N N . LYS B 1 7 ? 22.501 31.660 28.432 1.00 19.19 7 LYS B N 1
ATOM 3905 C CA . LYS B 1 7 ? 21.358 30.907 27.896 1.00 18.05 7 LYS B CA 1
ATOM 3906 C C . LYS B 1 7 ? 21.569 29.390 27.902 1.00 16.73 7 LYS B C 1
ATOM 3907 O O . LYS B 1 7 ? 22.558 28.878 27.360 1.00 16.15 7 LYS B O 1
ATOM 3913 N N . LEU B 1 8 ? 20.622 28.693 28.531 1.00 15.46 8 LEU B N 1
ATOM 3914 C CA . LEU B 1 8 ? 20.445 27.252 28.391 1.00 13.93 8 LEU B CA 1
ATOM 3915 C C . LEU B 1 8 ? 20.089 26.906 26.942 1.00 13.88 8 LEU B C 1
ATOM 3916 O O . LEU B 1 8 ? 19.162 27.493 26.362 1.00 13.76 8 LEU B O 1
ATOM 3921 N N . THR B 1 9 ? 20.835 25.962 26.365 1.00 13.05 9 THR B N 1
ATOM 3922 C CA . THR B 1 9 ? 20.668 25.547 24.976 1.00 12.31 9 THR B CA 1
ATOM 3923 C C . THR B 1 9 ? 20.613 24.014 24.840 1.00 12.47 9 THR B C 1
ATOM 3924 O O . THR B 1 9 ? 21.056 23.289 25.731 1.00 12.36 9 THR B O 1
ATOM 3928 N N . THR B 1 10 ? 20.069 23.537 23.720 1.00 11.55 10 THR B N 1
ATOM 3929 C CA . THR B 1 10 ? 20.197 22.152 23.327 1.00 11.54 10 THR B CA 1
ATOM 3930 C C . THR B 1 10 ? 21.643 21.925 22.807 1.00 11.74 10 THR B C 1
ATOM 3931 O O . THR B 1 10 ? 22.429 22.874 22.748 1.00 11.75 10 THR B O 1
ATOM 3935 N N . ASN B 1 11 ? 21.990 20.689 22.428 1.00 11.08 11 ASN B N 1
ATOM 3936 C CA . ASN B 1 11 ? 23.312 20.400 21.868 1.00 11.16 11 ASN B CA 1
ATOM 3937 C C . ASN B 1 11 ? 23.446 20.975 20.458 1.00 11.77 11 ASN B C 1
ATOM 3938 O O . ASN B 1 11 ? 24.534 20.958 19.865 1.00 11.50 11 ASN B O 1
ATOM 3943 N N . GLN B 1 12 ? 22.314 21.445 19.930 1.00 11.66 12 GLN B N 1
ATOM 3944 C CA . GLN B 1 12 ? 22.242 22.129 18.648 1.00 11.47 12 GLN B CA 1
ATOM 3945 C C . GLN B 1 12 ? 22.493 23.646 18.770 1.00 11.32 12 GLN B C 1
ATOM 3946 O O . GLN B 1 12 ? 22.558 24.339 17.771 1.00 11.45 12 GLN B O 1
ATOM 3952 N N . GLY B 1 13 ? 22.639 24.164 19.983 1.00 11.33 13 GLY B N 1
ATOM 3953 C CA . GLY B 1 13 ? 22.868 25.591 20.144 1.00 11.22 13 GLY B CA 1
ATOM 3954 C C . GLY B 1 13 ? 21.600 26.436 20.123 1.00 11.56 13 GLY B C 1
ATOM 3955 O O . GLY B 1 13 ? 21.665 27.683 20.039 1.00 11.23 13 GLY B O 1
ATOM 3956 N N . VAL B 1 14 ? 20.447 25.770 20.217 1.00 11.50 14 VAL B N 1
ATOM 3957 C CA . VAL B 1 14 ? 19.148 26.448 20.208 1.00 11.50 14 VAL B CA 1
ATOM 3958 C C . VAL B 1 14 ? 18.748 26.805 21.636 1.00 11.86 14 VAL B C 1
ATOM 3959 O O . VAL B 1 14 ? 18.718 25.913 22.493 1.00 12.56 14 VAL B O 1
ATOM 3963 N N . PRO B 1 15 ? 18.443 28.100 21.907 1.00 11.51 15 PRO B N 1
ATOM 3964 C CA . PRO B 1 15 ? 18.004 28.460 23.258 1.00 11.20 15 PRO B CA 1
ATOM 3965 C C . PRO B 1 15 ? 16.739 27.697 23.669 1.00 11.22 15 PRO B C 1
ATOM 3966 O O . PRO B 1 15 ? 15.791 27.616 22.891 1.00 11.45 15 PRO B O 1
ATOM 3970 N N . ILE B 1 16 ? 16.764 27.121 24.870 1.00 11.18 16 ILE B N 1
ATOM 3971 C CA . ILE B 1 16 ? 15.612 26.488 25.507 1.00 10.49 16 ILE B CA 1
ATOM 3972 C C . ILE B 1 16 ? 14.809 27.568 26.256 1.00 10.74 16 ILE B C 1
ATOM 3973 O O . ILE B 1 16 ? 15.371 28.439 26.939 1.00 11.39 16 ILE B O 1
ATOM 3978 N N . GLY B 1 17 ? 13.493 27.514 26.110 1.00 10.39 17 GLY B N 1
ATOM 3979 C CA . GLY B 1 17 ? 12.607 28.439 26.769 1.00 9.93 17 GLY B CA 1
ATOM 3980 C C . GLY B 1 17 ? 11.921 27.825 27.955 1.00 10.09 17 GLY B C 1
ATOM 3981 O O . GLY B 1 17 ? 11.694 28.508 28.957 1.00 10.37 17 GLY B O 1
ATOM 3982 N N . ASP B 1 18 ? 11.580 26.537 27.847 1.00 10.39 18 ASP B N 1
ATOM 3983 C CA . ASP B 1 18 ? 10.968 25.786 28.962 1.00 10.60 18 ASP B CA 1
ATOM 3984 C C . ASP B 1 18 ? 11.697 24.448 29.214 1.00 10.36 18 ASP B C 1
ATOM 3985 O O . ASP B 1 18 ? 11.549 23.497 28.453 1.00 9.88 18 ASP B O 1
ATOM 3990 N N . ASN B 1 19 ? 12.472 24.394 30.295 1.00 11.07 19 ASN B N 1
ATOM 3991 C CA . ASN B 1 19 ? 13.242 23.196 30.696 1.00 11.34 19 ASN B CA 1
ATOM 3992 C C . ASN B 1 19 ? 12.529 22.410 31.778 1.00 11.44 19 ASN B C 1
ATOM 3993 O O . ASN B 1 19 ? 13.155 21.596 32.486 1.00 11.76 19 ASN B O 1
ATOM 3998 N N . GLN B 1 20 ? 11.224 22.659 31.911 1.00 11.07 20 GLN B N 1
ATOM 3999 C CA . GLN B 1 20 ? 10.420 22.077 32.988 1.00 10.68 20 GLN B CA 1
ATOM 4000 C C . GLN B 1 20 ? 9.287 21.187 32.476 1.00 10.47 20 GLN B C 1
ATOM 4001 O O . GLN B 1 20 ? 8.863 20.287 33.183 1.00 10.48 20 GLN B O 1
ATOM 4007 N N . ASN B 1 21 ? 8.787 21.453 31.267 1.00 10.43 21 ASN B N 1
ATOM 4008 C CA . ASN B 1 21 ? 7.654 20.706 30.705 1.00 10.53 21 ASN B CA 1
ATOM 4009 C C . ASN B 1 21 ? 7.915 20.021 29.353 1.00 10.69 21 ASN B C 1
ATOM 4010 O O . ASN B 1 21 ? 8.426 20.636 28.402 1.00 9.67 21 ASN B O 1
ATOM 4015 N N . SER B 1 22 ? 7.546 18.743 29.274 1.00 10.89 22 SER B N 1
ATOM 4016 C CA . SER B 1 22 ? 7.526 18.019 27.993 1.00 10.99 22 SER B CA 1
ATOM 4017 C C . SER B 1 22 ? 6.429 18.572 27.082 1.00 11.02 22 SER B C 1
ATOM 4018 O O . SER B 1 22 ? 5.422 19.091 27.564 1.00 10.91 22 SER B O 1
ATOM 4021 N N . ARG B 1 23 ? 6.623 18.462 25.771 1.00 11.21 23 ARG B N 1
ATOM 4022 C CA . ARG B 1 23 ? 5.555 18.782 24.839 1.00 11.63 23 ARG B CA 1
ATOM 4023 C C . ARG B 1 23 ? 4.604 17.576 24.758 1.00 11.73 23 ARG B C 1
ATOM 4024 O O . ARG B 1 23 ? 5.014 16.467 24.433 1.00 11.77 23 ARG B O 1
ATOM 4032 N N . THR B 1 24 ? 3.340 17.816 25.087 1.00 11.94 24 THR B N 1
ATOM 4033 C CA . THR B 1 24 ? 2.337 16.778 25.202 1.00 12.30 24 THR B CA 1
ATOM 4034 C C . THR B 1 24 ? 1.089 17.101 24.367 1.00 12.63 24 THR B C 1
ATOM 4035 O O . THR B 1 24 ? 0.783 18.279 24.089 1.00 12.95 24 THR B O 1
ATOM 4039 N N . ALA B 1 25 ? 0.366 16.052 23.971 1.00 12.06 25 ALA B N 1
ATOM 4040 C CA . ALA B 1 25 ? -0.811 16.218 23.159 1.00 11.63 25 ALA B CA 1
ATOM 4041 C C . ALA B 1 25 ? -1.955 16.694 24.060 1.00 11.84 25 ALA B C 1
ATOM 4042 O O . ALA B 1 25 ? -2.894 15.943 24.354 1.00 11.61 25 ALA B O 1
ATOM 4044 N N . GLY B 1 26 ? -1.854 17.955 24.487 1.00 12.11 26 GLY B N 1
ATOM 4045 C CA . GLY B 1 26 ? -2.765 18.547 25.466 1.00 11.59 26 GLY B CA 1
ATOM 4046 C C . GLY B 1 26 ? -2.130 18.645 26.844 1.00 11.87 26 GLY B C 1
ATOM 4047 O O . GLY B 1 26 ? -1.154 17.957 27.136 1.00 12.37 26 GLY B O 1
ATOM 4048 N N . ARG B 1 27 ? -2.699 19.494 27.696 1.00 11.63 27 ARG B N 1
ATOM 4049 C CA . ARG B 1 27 ? -2.223 19.691 29.037 1.00 11.29 27 ARG B CA 1
ATOM 4050 C C . ARG B 1 27 ? -2.126 18.377 29.844 1.00 11.40 27 ARG B C 1
ATOM 4051 O O . ARG B 1 27 ? -1.184 18.191 30.618 1.00 10.72 27 ARG B O 1
ATOM 4059 N N . ARG B 1 28 ? -3.096 17.482 29.678 1.00 11.03 28 ARG B N 1
ATOM 4060 C CA . ARG B 1 28 ? -3.076 16.221 30.418 1.00 11.62 28 ARG B CA 1
ATOM 4061 C C . ARG B 1 28 ? -3.000 14.994 29.491 1.00 11.25 28 ARG B C 1
ATOM 4062 O O . ARG B 1 28 ? -3.376 13.878 29.882 1.00 11.57 28 ARG B O 1
ATOM 4070 N N . GLY B 1 29 ? -2.501 15.212 28.274 1.00 11.00 29 GLY B N 1
ATOM 4071 C CA . GLY B 1 29 ? -2.392 14.167 27.257 1.00 10.28 29 GLY B CA 1
ATOM 4072 C C . GLY B 1 29 ? -0.990 13.629 27.070 1.00 10.15 29 GLY B C 1
ATOM 4073 O O . GLY B 1 29 ? -0.047 14.084 27.705 1.00 10.82 29 GLY B O 1
ATOM 4074 N N . PRO B 1 30 ? -0.829 12.677 26.161 1.00 10.19 30 PRO B N 1
ATOM 4075 C CA . PRO B 1 30 ? 0.464 11.982 26.029 1.00 10.08 30 PRO B CA 1
ATOM 4076 C C . PRO B 1 30 ? 1.592 12.787 25.313 1.00 9.62 30 PRO B C 1
ATOM 4077 O O . PRO B 1 30 ? 1.319 13.714 24.564 1.00 9.25 30 PRO B O 1
ATOM 4081 N N . THR B 1 31 ? 2.840 12.407 25.585 1.00 9.09 31 THR B N 1
ATOM 4082 C CA . THR B 1 31 ? 4.032 13.138 25.189 1.00 8.51 31 THR B CA 1
ATOM 4083 C C . THR B 1 31 ? 4.237 12.946 23.684 1.00 8.79 31 THR B C 1
ATOM 4084 O O . THR B 1 31 ? 3.901 11.891 23.135 1.00 8.59 31 THR B O 1
ATOM 4088 N N . LEU B 1 32 ? 4.803 13.962 23.033 1.00 8.47 32 LEU B N 1
ATOM 4089 C CA . LEU B 1 32 ? 5.020 13.944 21.591 1.00 8.55 32 LEU B CA 1
ATOM 4090 C C . LEU B 1 32 ? 6.428 13.495 21.188 1.00 8.88 32 LEU B C 1
ATOM 4091 O O . LEU B 1 32 ? 7.442 13.959 21.734 1.00 8.73 32 LEU B O 1
ATOM 4096 N N . LEU B 1 33 ? 6.480 12.596 20.213 1.00 8.74 33 LEU B N 1
ATOM 4097 C CA . LEU B 1 33 ? 7.744 12.172 19.640 1.00 9.13 33 LEU B CA 1
ATOM 4098 C C . LEU B 1 33 ? 8.559 13.383 19.127 1.00 9.79 33 LEU B C 1
ATOM 4099 O O . LEU B 1 33 ? 9.788 13.336 19.045 1.00 10.22 33 LEU B O 1
ATOM 4104 N N . GLU B 1 34 ? 7.874 14.465 18.773 1.00 9.41 34 GLU B N 1
ATOM 4105 C CA . GLU B 1 34 ? 8.567 15.632 18.248 1.00 9.66 34 GLU B CA 1
ATOM 4106 C C . GLU B 1 34 ? 9.219 16.510 19.298 1.00 9.06 34 GLU B C 1
ATOM 4107 O O . GLU B 1 34 ? 9.785 17.537 18.953 1.00 9.29 34 GLU B O 1
ATOM 4113 N N . ASP B 1 35 ? 9.140 16.138 20.568 1.00 8.73 35 ASP B N 1
ATOM 4114 C CA . ASP B 1 35 ? 9.855 16.916 21.594 1.00 8.10 35 ASP B CA 1
ATOM 4115 C C . ASP B 1 35 ? 11.361 16.650 21.475 1.00 8.32 35 ASP B C 1
ATOM 4116 O O . ASP B 1 35 ? 11.933 15.835 22.225 1.00 8.06 35 ASP B O 1
ATOM 4121 N N . TYR B 1 36 ? 11.989 17.329 20.509 1.00 8.61 36 TYR B N 1
ATOM 4122 C CA . TYR B 1 36 ? 13.410 17.120 20.230 1.00 9.04 36 TYR B CA 1
ATOM 4123 C C . TYR B 1 36 ? 14.244 17.414 21.467 1.00 9.48 36 TYR B C 1
ATOM 4124 O O . TYR B 1 36 ? 15.215 16.699 21.738 1.00 10.24 36 TYR B O 1
ATOM 4133 N N . GLN B 1 37 ? 13.847 18.452 22.207 1.00 9.16 37 GLN B N 1
ATOM 4134 C CA . GLN B 1 37 ? 14.575 18.931 23.377 1.00 9.07 37 GLN B CA 1
ATOM 4135 C C . GLN B 1 37 ? 14.613 17.843 24.459 1.00 8.97 37 GLN B C 1
ATOM 4136 O O . GLN B 1 37 ? 15.674 17.572 25.024 1.00 8.80 37 GLN B O 1
ATOM 4142 N N . LEU B 1 38 ? 13.455 17.226 24.733 1.00 8.82 38 LEU B N 1
ATOM 4143 C CA . LEU B 1 38 ? 13.340 16.160 25.731 1.00 8.09 38 LEU B CA 1
ATOM 4144 C C . LEU B 1 38 ? 14.178 14.943 25.340 1.00 8.51 38 LEU B C 1
ATOM 4145 O O . LEU B 1 38 ? 14.931 14.409 26.148 1.00 7.81 38 LEU B O 1
ATOM 4150 N N . ILE B 1 39 ? 14.050 14.525 24.082 1.00 9.38 39 ILE B N 1
ATOM 4151 C CA . ILE B 1 39 ? 14.667 13.293 23.610 1.00 9.34 39 ILE B CA 1
ATOM 4152 C C . ILE B 1 39 ? 16.178 13.425 23.537 1.00 10.35 39 ILE B C 1
ATOM 4153 O O . ILE B 1 39 ? 16.898 12.507 23.961 1.00 11.11 39 ILE B O 1
ATOM 4158 N N . GLU B 1 40 ? 16.675 14.569 23.059 1.00 10.08 40 GLU B N 1
ATOM 4159 C CA . GLU B 1 40 ? 18.123 14.825 23.089 1.00 9.64 40 GLU B CA 1
ATOM 4160 C C . GLU B 1 40 ? 18.655 14.740 24.505 1.00 8.95 40 GLU B C 1
ATOM 4161 O O . GLU B 1 40 ? 19.685 14.143 24.744 1.00 9.61 40 GLU B O 1
ATOM 4167 N N . LYS B 1 41 ? 17.936 15.346 25.433 1.00 8.74 41 LYS B N 1
ATOM 4168 C CA . LYS B 1 41 ? 18.295 15.347 26.847 1.00 9.57 41 LYS B CA 1
ATOM 4169 C C . LYS B 1 41 ? 18.271 13.942 27.487 1.00 9.09 41 LYS B C 1
ATOM 4170 O O . LYS B 1 41 ? 19.274 13.514 28.075 1.00 9.79 41 LYS B O 1
ATOM 4176 N N . ILE B 1 42 ? 17.134 13.248 27.404 1.00 8.13 42 ILE B N 1
ATOM 4177 C CA . ILE B 1 42 ? 17.017 11.903 27.965 1.00 7.74 42 ILE B CA 1
ATOM 4178 C C . ILE B 1 42 ? 17.962 10.936 27.266 1.00 7.80 42 ILE B C 1
ATOM 4179 O O . ILE B 1 42 ? 18.561 10.069 27.905 1.00 8.24 42 ILE B O 1
ATOM 4184 N N . ALA B 1 43 ? 18.096 11.092 25.954 1.00 7.43 43 ALA B N 1
ATOM 4185 C CA . ALA B 1 43 ? 18.895 10.161 25.163 1.00 7.22 43 ALA B CA 1
ATOM 4186 C C . ALA B 1 43 ? 20.384 10.300 25.454 1.00 6.72 43 ALA B C 1
ATOM 4187 O O . ALA B 1 43 ? 21.122 9.332 25.304 1.00 7.08 43 ALA B O 1
ATOM 4189 N N . HIS B 1 44 ? 20.819 11.481 25.892 1.00 6.10 44 HIS B N 1
ATOM 4190 C CA . HIS B 1 44 ? 22.229 11.643 26.262 1.00 5.62 44 HIS B CA 1
ATOM 4191 C C . HIS B 1 44 ? 22.462 11.132 27.679 1.00 5.74 44 HIS B C 1
ATOM 4192 O O . HIS B 1 44 ? 23.498 10.536 27.989 1.00 5.65 44 HIS B O 1
ATOM 4199 N N . PHE B 1 45 ? 21.489 11.410 28.542 1.00 5.76 45 PHE B N 1
ATOM 4200 C CA . PHE B 1 45 ? 21.444 10.853 29.887 1.00 5.61 45 PHE B CA 1
ATOM 4201 C C . PHE B 1 45 ? 21.479 9.343 29.855 1.00 5.56 45 PHE B C 1
ATOM 4202 O O . PHE B 1 45 ? 22.110 8.741 30.704 1.00 5.30 45 PHE B O 1
ATOM 4210 N N . ASP B 1 46 ? 20.799 8.746 28.860 1.00 6.05 46 ASP B N 1
ATOM 4211 C CA . ASP B 1 46 ? 20.717 7.280 28.710 1.00 5.82 46 ASP B CA 1
ATOM 4212 C C . ASP B 1 46 ? 22.068 6.679 28.357 1.00 5.10 46 ASP B C 1
ATOM 4213 O O . ASP B 1 46 ? 22.250 5.489 28.476 1.00 5.09 46 ASP B O 1
ATOM 4218 N N . ARG B 1 47 ? 23.004 7.535 27.942 1.00 5.39 47 ARG B N 1
ATOM 4219 C CA . ARG B 1 47 ? 24.302 7.152 27.361 1.00 5.31 47 ARG B CA 1
ATOM 4220 C C . ARG B 1 47 ? 25.525 7.650 28.157 1.00 5.30 47 ARG B C 1
ATOM 4221 O O . ARG B 1 47 ? 26.680 7.502 27.704 1.00 4.54 47 ARG B O 1
ATOM 4229 N N . GLU B 1 48 ? 25.261 8.223 29.345 1.00 5.00 48 GLU B N 1
ATOM 4230 C CA . GLU B 1 48 ? 26.300 8.795 30.224 1.00 4.71 48 GLU B CA 1
ATOM 4231 C C . GLU B 1 48 ? 27.373 7.818 30.622 1.00 4.32 48 GLU B C 1
ATOM 4232 O O . GLU B 1 48 ? 28.536 8.192 30.719 1.00 3.21 48 GLU B O 1
ATOM 4238 N N . ARG B 1 49 ? 26.956 6.579 30.878 1.00 4.49 49 ARG B N 1
ATOM 4239 C CA . ARG B 1 49 ? 27.854 5.518 31.378 1.00 5.03 49 ARG B CA 1
ATOM 4240 C C . ARG B 1 49 ? 28.679 4.769 30.333 1.00 5.09 49 ARG B C 1
ATOM 4241 O O . ARG B 1 49 ? 28.251 4.520 29.204 1.00 5.31 49 ARG B O 1
ATOM 4249 N N . VAL B 1 50 ? 29.892 4.432 30.761 1.00 5.90 50 VAL B N 1
ATOM 4250 C CA . VAL B 1 50 ? 30.875 3.685 29.992 1.00 5.41 50 VAL B CA 1
ATOM 4251 C C . VAL B 1 50 ? 31.320 2.551 30.923 1.00 5.21 50 VAL B C 1
ATOM 4252 O O . VAL B 1 50 ? 31.058 2.622 32.106 1.00 4.83 50 VAL B O 1
ATOM 4256 N N . PRO B 1 51 ? 31.979 1.495 30.395 1.00 5.44 51 PRO B N 1
ATOM 4257 C CA . PRO B 1 51 ? 32.422 0.387 31.253 1.00 5.11 51 PRO B CA 1
ATOM 4258 C C . PRO B 1 51 ? 33.392 0.852 32.349 1.00 6.32 51 PRO B C 1
ATOM 4259 O O . PRO B 1 51 ? 34.235 1.729 32.088 1.00 5.52 51 PRO B O 1
ATOM 4263 N N . GLU B 1 52 ? 33.291 0.277 33.559 1.00 6.05 52 GLU B N 1
ATOM 4264 C CA . GLU B 1 52 ? 34.277 0.581 34.576 1.00 6.33 52 GLU B CA 1
ATOM 4265 C C . GLU B 1 52 ? 35.533 -0.232 34.240 1.00 6.07 52 GLU B C 1
ATOM 4266 O O . GLU B 1 52 ? 35.463 -1.177 33.431 1.00 5.89 52 GLU B O 1
ATOM 4272 N N . ARG B 1 53 ? 36.672 0.146 34.837 1.00 4.96 53 ARG B N 1
ATOM 4273 C CA . ARG B 1 53 ? 37.919 -0.625 34.724 1.00 4.22 53 ARG B CA 1
ATOM 4274 C C . ARG B 1 53 ? 37.702 -2.090 35.113 1.00 4.07 53 ARG B C 1
ATOM 4275 O O . ARG B 1 53 ? 37.054 -2.384 36.131 1.00 4.04 53 ARG B O 1
ATOM 4283 N N . VAL B 1 54 ? 38.218 -3.010 34.304 1.00 4.36 54 VAL B N 1
ATOM 4284 C CA . VAL B 1 54 ? 38.111 -4.449 34.634 1.00 4.71 54 VAL B CA 1
ATOM 4285 C C . VAL B 1 54 ? 38.602 -4.733 36.054 1.00 4.58 54 VAL B C 1
ATOM 4286 O O . VAL B 1 54 ? 37.920 -5.439 36.806 1.00 4.85 54 VAL B O 1
ATOM 4290 N N . VAL B 1 55 ? 39.747 -4.140 36.430 1.00 4.17 55 VAL B N 1
ATOM 4291 C CA . VAL B 1 55 ? 40.180 -4.114 37.838 1.00 3.29 55 VAL B CA 1
ATOM 4292 C C . VAL B 1 55 ? 40.546 -2.678 38.153 1.00 3.61 55 VAL B C 1
ATOM 4293 O O . VAL B 1 55 ? 40.747 -1.886 37.247 1.00 3.52 55 VAL B O 1
ATOM 4297 N N . HIS B 1 56 ? 40.660 -2.359 39.437 1.00 4.38 56 HIS B N 1
ATOM 4298 C CA . HIS B 1 56 ? 40.994 -1.004 39.929 1.00 4.53 56 HIS B CA 1
ATOM 4299 C C . HIS B 1 56 ? 39.963 0.032 39.531 1.00 4.77 56 HIS B C 1
ATOM 4300 O O . HIS B 1 56 ? 40.318 1.202 39.322 1.00 4.96 56 HIS B O 1
ATOM 4307 N N . ALA B 1 57 ? 38.705 -0.395 39.401 1.00 5.21 57 ALA B N 1
ATOM 4308 C CA . ALA B 1 57 ? 37.597 0.520 39.051 1.00 5.77 57 ALA B CA 1
ATOM 4309 C C . ALA B 1 57 ? 37.387 1.615 40.119 1.00 5.51 57 ALA B C 1
ATOM 4310 O O . ALA B 1 57 ? 37.080 2.751 39.795 1.00 6.17 57 ALA B O 1
ATOM 4312 N N . ARG B 1 58 ? 37.565 1.272 41.388 1.00 5.73 58 ARG B N 1
ATOM 4313 C CA . ARG B 1 58 ? 37.426 2.259 42.460 1.00 5.40 58 ARG B CA 1
ATOM 4314 C C . ARG B 1 58 ? 38.729 3.076 42.624 1.00 4.88 58 ARG B C 1
ATOM 4315 O O . ARG B 1 58 ? 39.763 2.542 42.959 1.00 4.23 58 ARG B O 1
ATOM 4323 N N . GLY B 1 59 ? 38.659 4.374 42.356 1.00 5.24 59 GLY B N 1
ATOM 4324 C CA . GLY B 1 59 ? 39.853 5.218 42.371 1.00 6.38 59 GLY B CA 1
ATOM 4325 C C . GLY B 1 59 ? 39.641 6.718 42.581 1.00 6.79 59 GLY B C 1
ATOM 4326 O O . GLY B 1 59 ? 38.500 7.207 42.622 1.00 6.60 59 GLY B O 1
ATOM 4327 N N . PHE B 1 60 ? 40.762 7.435 42.681 1.00 6.92 60 PHE B N 1
ATOM 4328 C CA . PHE B 1 60 ? 40.808 8.866 42.952 1.00 7.27 60 PHE B CA 1
ATOM 4329 C C . PHE B 1 60 ? 41.983 9.471 42.206 1.00 7.56 60 PHE B C 1
ATOM 4330 O O . PHE B 1 60 ? 43.115 8.999 42.346 1.00 8.73 60 PHE B O 1
ATOM 4338 N N . GLY B 1 61 ? 41.743 10.537 41.448 1.00 7.75 61 GLY B N 1
ATOM 4339 C CA . GLY B 1 61 ? 42.808 11.186 40.671 1.00 6.96 61 GLY B CA 1
ATOM 4340 C C . GLY B 1 61 ? 43.041 12.633 41.043 1.00 7.03 61 GLY B C 1
ATOM 4341 O O . GLY B 1 61 ? 42.099 13.330 41.467 1.00 6.66 61 GLY B O 1
ATOM 4342 N N . ALA B 1 62 ? 44.295 13.077 40.883 1.00 7.00 62 ALA B N 1
ATOM 4343 C CA . ALA B 1 62 ? 44.669 14.501 41.018 1.00 7.48 62 ALA B CA 1
ATOM 4344 C C . ALA B 1 62 ? 45.871 14.899 40.169 1.00 8.07 62 ALA B C 1
ATOM 4345 O O . ALA B 1 62 ? 46.701 14.055 39.799 1.00 8.81 62 ALA B O 1
ATOM 4347 N N . HIS B 1 63 ? 45.951 16.196 39.871 1.00 8.28 63 HIS B N 1
ATOM 4348 C CA . HIS B 1 63 ? 47.071 16.796 39.155 1.00 8.43 63 HIS B CA 1
ATOM 4349 C C . HIS B 1 63 ? 48.211 17.269 40.056 1.00 8.88 63 HIS B C 1
ATOM 4350 O O . HIS B 1 63 ? 48.003 17.630 41.229 1.00 9.29 63 HIS B O 1
ATOM 4357 N N . GLY B 1 64 ? 49.408 17.308 39.481 1.00 8.51 64 GLY B N 1
ATOM 4358 C CA . GLY B 1 64 ? 50.549 17.850 40.166 1.00 9.14 64 GLY B CA 1
ATOM 4359 C C . GLY B 1 64 ? 51.798 17.871 39.321 1.00 9.83 64 GLY B C 1
ATOM 4360 O O . GLY B 1 64 ? 51.744 17.835 38.082 1.00 10.54 64 GLY B O 1
ATOM 4361 N N . VAL B 1 65 ? 52.936 17.902 40.004 1.00 9.90 65 VAL B N 1
ATOM 4362 C CA . VAL B 1 65 ? 54.215 18.177 39.371 1.00 10.20 65 VAL B CA 1
ATOM 4363 C C . VAL B 1 65 ? 55.243 17.206 39.930 1.00 10.33 65 VAL B C 1
ATOM 4364 O O . VAL B 1 65 ? 55.197 16.842 41.105 1.00 10.40 65 VAL B O 1
ATOM 4368 N N . PHE B 1 66 ? 56.112 16.722 39.054 1.00 10.63 66 PHE B N 1
ATOM 4369 C CA . PHE B 1 66 ? 57.275 15.982 39.494 1.00 10.62 66 PHE B CA 1
ATOM 4370 C C . PHE B 1 66 ? 58.522 16.852 39.321 1.00 11.14 66 PHE B C 1
ATOM 4371 O O . PHE B 1 66 ? 58.721 17.499 38.268 1.00 10.54 66 PHE B O 1
ATOM 4379 N N . LYS B 1 67 ? 59.343 16.878 40.366 1.00 11.79 67 LYS B N 1
ATOM 4380 C CA . LYS B 1 67 ? 60.579 17.657 40.340 1.00 13.16 67 LYS B CA 1
ATOM 4381 C C . LYS B 1 67 ? 61.811 16.765 40.500 1.00 13.07 67 LYS B C 1
ATOM 4382 O O . LYS B 1 67 ? 61.962 16.051 41.497 1.00 12.27 67 LYS B O 1
ATOM 4388 N N . VAL B 1 68 ? 62.661 16.773 39.480 1.00 13.66 68 VAL B N 1
ATOM 4389 C CA . VAL B 1 68 ? 63.885 15.997 39.554 1.00 14.61 68 VAL B CA 1
ATOM 4390 C C . VAL B 1 68 ? 64.963 16.711 40.401 1.00 15.97 68 VAL B C 1
ATOM 4391 O O . VAL B 1 68 ? 65.333 17.870 40.152 1.00 16.17 68 VAL B O 1
ATOM 4395 N N . LYS B 1 69 ? 65.389 16.007 41.448 1.00 16.72 69 LYS B N 1
ATOM 4396 C CA . LYS B 1 69 ? 66.361 16.468 42.411 1.00 17.68 69 LYS B CA 1
ATOM 4397 C C . LYS B 1 69 ? 67.781 16.057 41.980 1.00 17.83 69 LYS B C 1
ATOM 4398 O O . LYS B 1 69 ? 68.723 16.828 42.128 1.00 18.58 69 LYS B O 1
ATOM 4404 N N . ASN B 1 70 ? 67.916 14.853 41.429 1.00 17.23 70 ASN B N 1
ATOM 4405 C CA . ASN B 1 70 ? 69.206 14.294 41.028 1.00 16.56 70 ASN B CA 1
ATOM 4406 C C . ASN B 1 70 ? 69.139 13.758 39.604 1.00 15.99 70 ASN B C 1
ATOM 4407 O O . ASN B 1 70 ? 68.301 12.895 39.288 1.00 15.31 70 ASN B O 1
ATOM 4412 N N . SER B 1 71 ? 70.028 14.288 38.761 1.00 15.63 71 SER B N 1
ATOM 4413 C CA . SER B 1 71 ? 70.320 13.760 37.424 1.00 15.25 71 SER B CA 1
ATOM 4414 C C . SER B 1 71 ? 70.498 12.242 37.398 1.00 14.20 71 SER B C 1
ATOM 4415 O O . SER B 1 71 ? 71.108 11.668 38.279 1.00 14.32 71 SER B O 1
ATOM 4418 N N . MET B 1 72 ? 69.937 11.604 36.385 1.00 13.90 72 MET B N 1
ATOM 4419 C CA . MET B 1 72 ? 69.946 10.149 36.252 1.00 13.40 72 MET B CA 1
ATOM 4420 C C . MET B 1 72 ? 70.655 9.780 34.972 1.00 13.46 72 MET B C 1
ATOM 4421 O O . MET B 1 72 ? 70.558 8.634 34.512 1.00 13.63 72 MET B O 1
ATOM 4426 N N . LYS B 1 73 ? 71.407 10.739 34.424 1.00 13.47 73 LYS B N 1
ATOM 4427 C CA . LYS B 1 73 ? 72.071 10.564 33.141 1.00 13.90 73 LYS B CA 1
ATOM 4428 C C . LYS B 1 73 ? 73.021 9.370 33.104 1.00 13.23 73 LYS B C 1
ATOM 4429 O O . LYS B 1 73 ? 73.218 8.762 32.065 1.00 13.54 73 LYS B O 1
ATOM 4435 N N . LYS B 1 74 ? 73.602 9.057 34.243 1.00 12.94 74 LYS B N 1
ATOM 4436 C CA . LYS B 1 74 ? 74.394 7.838 34.428 1.00 13.13 74 LYS B CA 1
ATOM 4437 C C . LYS B 1 74 ? 73.663 6.579 33.936 1.00 12.61 74 LYS B C 1
ATOM 4438 O O . LYS B 1 74 ? 74.288 5.693 33.353 1.00 13.06 74 LYS B O 1
ATOM 4444 N N . TYR B 1 75 ? 72.343 6.538 34.129 1.00 12.15 75 TYR B N 1
ATOM 4445 C CA . TYR B 1 75 ? 71.539 5.317 33.909 1.00 11.51 75 TYR B CA 1
ATOM 4446 C C . TYR B 1 75 ? 70.538 5.421 32.775 1.00 11.20 75 TYR B C 1
ATOM 4447 O O . TYR B 1 75 ? 70.204 4.417 32.154 1.00 11.54 75 TYR B O 1
ATOM 4456 N N . THR B 1 76 ? 70.015 6.616 32.544 1.00 10.89 76 THR B N 1
ATOM 4457 C CA . THR B 1 76 ? 69.085 6.811 31.448 1.00 10.75 76 THR B CA 1
ATOM 4458 C C . THR B 1 76 ? 69.278 8.126 30.699 1.00 11.50 76 THR B C 1
ATOM 4459 O O . THR B 1 76 ? 69.647 9.173 31.277 1.00 10.90 76 THR B O 1
ATOM 4463 N N . LYS B 1 77 ? 68.988 8.059 29.405 1.00 11.44 77 LYS B N 1
ATOM 4464 C CA . LYS B 1 77 ? 69.017 9.235 28.557 1.00 12.30 77 LYS B CA 1
ATOM 4465 C C . LYS B 1 77 ? 67.617 9.864 28.441 1.00 12.23 77 LYS B C 1
ATOM 4466 O O . LYS B 1 77 ? 67.439 10.759 27.624 1.00 13.15 77 LYS B O 1
ATOM 4472 N N . ALA B 1 78 ? 66.647 9.386 29.234 1.00 11.87 78 ALA B N 1
ATOM 4473 C CA . ALA B 1 78 ? 65.326 10.026 29.347 1.00 11.78 78 ALA B CA 1
ATOM 4474 C C . ALA B 1 78 ? 65.479 11.532 29.546 1.00 11.52 78 ALA B C 1
ATOM 4475 O O . ALA B 1 78 ? 66.133 11.958 30.511 1.00 11.02 78 ALA B O 1
ATOM 4477 N N . ALA B 1 79 ? 64.901 12.311 28.618 1.00 11.47 79 ALA B N 1
ATOM 4478 C CA . ALA B 1 79 ? 65.090 13.777 28.558 1.00 11.92 79 ALA B CA 1
ATOM 4479 C C . ALA B 1 79 ? 64.764 14.488 29.878 1.00 11.99 79 ALA B C 1
ATOM 4480 O O . ALA B 1 79 ? 65.565 15.302 30.371 1.00 11.71 79 ALA B O 1
ATOM 4482 N N . PHE B 1 80 ? 63.634 14.139 30.487 1.00 11.76 80 PHE B N 1
ATOM 4483 C CA . PHE B 1 80 ? 63.237 14.835 31.710 1.00 11.69 80 PHE B CA 1
ATOM 4484 C C . PHE B 1 80 ? 64.157 14.592 32.917 1.00 11.61 80 PHE B C 1
ATOM 4485 O O . PHE B 1 80 ? 64.152 15.369 33.849 1.00 10.87 80 PHE B O 1
ATOM 4493 N N . LEU B 1 81 ? 64.956 13.529 32.877 1.00 12.01 81 LEU B N 1
ATOM 4494 C CA . LEU B 1 81 ? 65.768 13.123 34.027 1.00 12.38 81 LEU B CA 1
ATOM 4495 C C . LEU B 1 81 ? 67.241 13.593 33.964 1.00 13.23 81 LEU B C 1
ATOM 4496 O O . LEU B 1 81 ? 68.045 13.291 34.850 1.00 12.33 81 LEU B O 1
ATOM 4501 N N . GLN B 1 82 ? 67.576 14.350 32.917 1.00 14.85 82 GLN B N 1
ATOM 4502 C CA . GLN B 1 82 ? 68.954 14.863 32.696 1.00 16.35 82 GLN B CA 1
ATOM 4503 C C . GLN B 1 82 ? 69.420 15.941 33.699 1.00 17.42 82 GLN B C 1
ATOM 4504 O O . GLN B 1 82 ? 70.575 15.943 34.118 1.00 17.04 82 GLN B O 1
ATOM 4510 N N . GLU B 1 83 ? 68.517 16.846 34.068 1.00 18.79 83 GLU B N 1
ATOM 4511 C CA . GLU B 1 83 ? 68.904 18.057 34.790 1.00 20.49 83 GLU B CA 1
ATOM 4512 C C . GLU B 1 83 ? 68.118 18.220 36.080 1.00 20.28 83 GLU B C 1
ATOM 4513 O O . GLU B 1 83 ? 66.884 18.226 36.085 1.00 19.71 83 GLU B O 1
ATOM 4519 N N . GLU B 1 84 ? 68.858 18.345 37.173 1.00 20.93 84 GLU B N 1
ATOM 4520 C CA . GLU B 1 84 ? 68.300 18.707 38.464 1.00 21.80 84 GLU B CA 1
ATOM 4521 C C . GLU B 1 84 ? 67.380 19.927 38.268 1.00 20.28 84 GLU B C 1
ATOM 4522 O O . GLU B 1 84 ? 67.715 20.847 37.534 1.00 20.39 84 GLU B O 1
ATOM 4528 N N . GLY B 1 85 ? 66.197 19.894 38.868 1.00 19.42 85 GLY B N 1
ATOM 4529 C CA . GLY B 1 85 ? 65.291 21.042 38.841 1.00 18.04 85 GLY B CA 1
ATOM 4530 C C . GLY B 1 85 ? 64.246 21.086 37.743 1.00 16.82 85 GLY B C 1
ATOM 4531 O O . GLY B 1 85 ? 63.331 21.896 37.799 1.00 16.28 85 GLY B O 1
ATOM 4532 N N . THR B 1 86 ? 64.383 20.247 36.726 1.00 16.43 86 THR B N 1
ATOM 4533 C CA . THR B 1 86 ? 63.338 20.165 35.693 1.00 15.78 86 THR B CA 1
ATOM 4534 C C . THR B 1 86 ? 62.032 19.632 36.304 1.00 15.58 86 THR B C 1
ATOM 4535 O O . THR B 1 86 ? 62.053 18.735 37.150 1.00 13.95 86 THR B O 1
ATOM 4539 N N . GLU B 1 87 ? 60.928 20.271 35.908 1.00 15.21 87 GLU B N 1
ATOM 4540 C CA . GLU B 1 87 ? 59.606 19.985 36.422 1.00 15.39 87 GLU B CA 1
ATOM 4541 C C . GLU B 1 87 ? 58.728 19.466 35.308 1.00 14.13 87 GLU B C 1
ATOM 4542 O O . GLU B 1 87 ? 58.680 20.056 34.232 1.00 13.96 87 GLU B O 1
ATOM 4548 N N . VAL B 1 88 ? 58.029 18.367 35.579 1.00 12.93 88 VAL B N 1
ATOM 4549 C CA . VAL B 1 88 ? 57.092 17.808 34.615 1.00 12.47 88 VAL B CA 1
ATOM 4550 C C . VAL B 1 88 ? 55.673 17.701 35.200 1.00 12.03 88 VAL B C 1
ATOM 4551 O O . VAL B 1 88 ? 55.493 17.264 36.352 1.00 11.77 88 VAL B O 1
ATOM 4555 N N . PRO B 1 89 ? 54.658 18.130 34.419 1.00 11.66 89 PRO B N 1
ATOM 4556 C CA . PRO B 1 89 ? 53.270 17.939 34.882 1.00 11.06 89 PRO B CA 1
ATOM 4557 C C . PRO B 1 89 ? 52.952 16.443 35.030 1.00 10.73 89 PRO B C 1
ATOM 4558 O O . PRO B 1 89 ? 53.441 15.619 34.246 1.00 10.33 89 PRO B O 1
ATOM 4562 N N . VAL B 1 90 ? 52.195 16.102 36.074 1.00 10.15 90 VAL B N 1
ATOM 4563 C CA . VAL B 1 90 ? 51.709 14.741 36.257 1.00 9.69 90 VAL B CA 1
ATOM 4564 C C . VAL B 1 90 ? 50.210 14.719 36.568 1.00 9.38 90 VAL B C 1
ATOM 4565 O O . VAL B 1 90 ? 49.657 15.675 37.119 1.00 8.21 90 VAL B O 1
ATOM 4569 N N . PHE B 1 91 ? 49.573 13.611 36.187 1.00 9.13 91 PHE B N 1
ATOM 4570 C CA . PHE B 1 91 ? 48.245 13.256 36.693 1.00 8.72 91 PHE B CA 1
ATOM 4571 C C . PHE B 1 91 ? 48.375 11.898 37.402 1.00 8.51 91 PHE B C 1
ATOM 4572 O O . PHE B 1 91 ? 48.898 10.943 36.840 1.00 8.78 91 PHE B O 1
ATOM 4580 N N . ALA B 1 92 ? 47.946 11.829 38.652 1.00 8.42 92 ALA B N 1
ATOM 4581 C CA . ALA B 1 92 ? 48.042 10.579 39.390 1.00 8.38 92 ALA B CA 1
ATOM 4582 C C . ALA B 1 92 ? 46.649 9.986 39.655 1.00 8.56 92 ALA B C 1
ATOM 4583 O O . ALA B 1 92 ? 45.669 10.733 39.805 1.00 9.23 92 ALA B O 1
ATOM 4585 N N . ARG B 1 93 ? 46.564 8.657 39.691 1.00 7.10 93 ARG B N 1
ATOM 4586 C CA . ARG B 1 93 ? 45.341 8.001 40.112 1.00 6.59 93 ARG B CA 1
ATOM 4587 C C . ARG B 1 93 ? 45.707 6.874 41.079 1.00 5.92 93 ARG B C 1
ATOM 4588 O O . ARG B 1 93 ? 46.592 6.061 40.781 1.00 6.39 93 ARG B O 1
ATOM 4596 N N . PHE B 1 94 ? 45.039 6.856 42.226 1.00 4.49 94 PHE B N 1
ATOM 4597 C CA . PHE B 1 94 ? 45.181 5.816 43.215 1.00 4.68 94 PHE B CA 1
ATOM 4598 C C . PHE B 1 94 ? 43.867 5.082 43.276 1.00 4.52 94 PHE B C 1
ATOM 4599 O O . PHE B 1 94 ? 42.820 5.652 42.970 1.00 4.25 94 PHE B O 1
ATOM 4607 N N . SER B 1 95 ? 43.911 3.826 43.692 1.00 5.22 95 SER B N 1
ATOM 4608 C CA . SER B 1 95 ? 42.772 2.927 43.503 1.00 6.16 95 SER B CA 1
ATOM 4609 C C . SER B 1 95 ? 42.832 1.689 44.384 1.00 7.00 95 SER B C 1
ATOM 4610 O O . SER B 1 95 ? 43.904 1.324 44.864 1.00 8.21 95 SER B O 1
ATOM 4613 N N . THR B 1 96 ? 41.698 1.022 44.577 1.00 6.88 96 THR B N 1
ATOM 4614 C CA . THR B 1 96 ? 41.716 -0.329 45.114 1.00 7.38 96 THR B CA 1
ATOM 4615 C C . THR B 1 96 ? 41.802 -1.262 43.894 1.00 7.62 96 THR B C 1
ATOM 4616 O O . THR B 1 96 ? 42.176 -0.798 42.826 1.00 8.15 96 THR B O 1
ATOM 4620 N N . VAL B 1 97 ? 41.464 -2.546 44.034 1.00 7.69 97 VAL B N 1
ATOM 4621 C CA . VAL B 1 97 ? 41.673 -3.499 42.946 1.00 7.85 97 VAL B CA 1
ATOM 4622 C C . VAL B 1 97 ? 40.391 -4.219 42.493 1.00 7.98 97 VAL B C 1
ATOM 4623 O O . VAL B 1 97 ? 39.948 -4.095 41.337 1.00 7.82 97 VAL B O 1
ATOM 4627 N N . ILE B 1 98 ? 39.808 -4.976 43.416 1.00 7.83 98 ILE B N 1
ATOM 4628 C CA . ILE B 1 98 ? 38.872 -6.031 43.060 1.00 8.01 98 ILE B CA 1
ATOM 4629 C C . ILE B 1 98 ? 37.453 -5.533 42.869 1.00 8.17 98 ILE B C 1
ATOM 4630 O O . ILE B 1 98 ? 36.813 -5.862 41.880 1.00 8.79 98 ILE B O 1
ATOM 4635 N N . HIS B 1 99 ? 36.962 -4.728 43.789 1.00 8.17 99 HIS B N 1
ATOM 4636 C CA . HIS B 1 99 ? 35.579 -4.331 43.685 1.00 9.32 99 HIS B CA 1
ATOM 4637 C C . HIS B 1 99 ? 35.334 -3.127 42.745 1.00 9.97 99 HIS B C 1
ATOM 4638 O O . HIS B 1 99 ? 36.268 -2.479 42.292 1.00 9.87 99 HIS B O 1
ATOM 4645 N N . GLY B 1 100 ? 34.066 -2.867 42.444 1.00 10.95 100 GLY B N 1
ATOM 4646 C CA . GLY B 1 100 ? 33.678 -1.875 41.452 1.00 11.85 100 GLY B CA 1
ATOM 4647 C C . GLY B 1 100 ? 33.516 -0.448 41.959 1.00 12.50 100 GLY B C 1
ATOM 4648 O O . GLY B 1 100 ? 33.796 -0.122 43.114 1.00 11.96 100 GLY B O 1
ATOM 4649 N N . THR B 1 101 ? 33.068 0.404 41.051 1.00 13.09 101 THR B N 1
ATOM 4650 C CA . THR B 1 101 ? 32.864 1.811 41.315 1.00 13.11 101 THR B CA 1
ATOM 4651 C C . THR B 1 101 ? 32.018 1.883 42.586 1.00 12.80 101 THR B C 1
ATOM 4652 O O . THR B 1 101 ? 31.132 1.037 42.797 1.00 13.66 101 THR B O 1
ATOM 4656 N N . HIS B 1 102 ? 32.307 2.842 43.453 1.00 12.34 102 HIS B N 1
ATOM 4657 C CA . HIS B 1 102 ? 31.503 3.070 44.681 1.00 12.01 102 HIS B CA 1
ATOM 4658 C C . HIS B 1 102 ? 31.602 1.947 45.726 1.00 11.41 102 HIS B C 1
ATOM 4659 O O . HIS B 1 102 ? 30.871 1.906 46.703 1.00 11.82 102 HIS B O 1
ATOM 4666 N N . SER B 1 103 ? 32.557 1.065 45.518 1.00 10.65 103 SER B N 1
ATOM 4667 C CA . SER B 1 103 ? 32.990 0.067 46.474 1.00 10.55 103 SER B CA 1
ATOM 4668 C C . SER B 1 103 ? 33.624 0.738 47.720 1.00 9.64 103 SER B C 1
ATOM 4669 O O . SER B 1 103 ? 34.231 1.800 47.608 1.00 9.17 103 SER B O 1
ATOM 4672 N N . PRO B 1 104 ? 33.481 0.132 48.915 1.00 9.11 104 PRO B N 1
ATOM 4673 C CA . PRO B 1 104 ? 34.148 0.798 50.016 1.00 8.98 104 PRO B CA 1
ATOM 4674 C C . PRO B 1 104 ? 35.669 0.890 49.804 1.00 9.05 104 PRO B C 1
ATOM 4675 O O . PRO B 1 104 ? 36.274 0.053 49.128 1.00 8.53 104 PRO B O 1
ATOM 4679 N N . GLU B 1 105 ? 36.252 1.948 50.354 1.00 9.17 105 GLU B N 1
ATOM 4680 C CA . GLU B 1 105 ? 37.684 2.140 50.308 1.00 9.30 105 GLU B CA 1
ATOM 4681 C C . GLU B 1 105 ? 38.401 1.523 51.515 1.00 9.14 105 GLU B C 1
ATOM 4682 O O . GLU B 1 105 ? 39.598 1.704 51.666 1.00 8.69 105 GLU B O 1
ATOM 4688 N N . THR B 1 106 ? 37.662 0.756 52.325 1.00 9.31 106 THR B N 1
ATOM 4689 C CA . THR B 1 106 ? 38.173 0.155 53.571 1.00 9.81 106 THR B CA 1
ATOM 4690 C C . THR B 1 106 ? 38.487 -1.338 53.439 1.00 9.53 106 THR B C 1
ATOM 4691 O O . THR B 1 106 ? 38.852 -2.007 54.414 1.00 8.88 106 THR B O 1
ATOM 4695 N N . LEU B 1 107 ? 38.326 -1.847 52.223 1.00 9.28 107 LEU B N 1
ATOM 4696 C CA . LEU B 1 107 ? 38.578 -3.251 51.909 1.00 8.15 107 LEU B CA 1
ATOM 4697 C C . LEU B 1 107 ? 40.059 -3.559 51.745 1.00 7.64 107 LEU B C 1
ATOM 4698 O O . LEU B 1 107 ? 40.844 -2.712 51.324 1.00 7.19 107 LEU B O 1
ATOM 4703 N N . ARG B 1 108 ? 40.406 -4.799 52.072 1.00 7.78 108 ARG B N 1
ATOM 4704 C CA . ARG B 1 108 ? 41.734 -5.360 51.910 1.00 8.02 108 ARG B CA 1
ATOM 4705 C C . ARG B 1 108 ? 42.034 -5.651 50.435 1.00 7.84 108 ARG B C 1
ATOM 4706 O O . ARG B 1 108 ? 41.329 -6.396 49.784 1.00 8.22 108 ARG B O 1
ATOM 4714 N N . ASP B 1 109 ? 43.122 -5.098 49.931 1.00 7.94 109 ASP B N 1
ATOM 4715 C CA . ASP B 1 109 ? 43.439 -5.109 48.499 1.00 7.05 109 ASP B CA 1
ATOM 4716 C C . ASP B 1 109 ? 44.775 -4.431 48.372 1.00 6.53 109 ASP B C 1
ATOM 4717 O O . ASP B 1 109 ? 45.145 -3.569 49.209 1.00 5.82 109 ASP B O 1
ATOM 4722 N N . PRO B 1 110 ? 45.530 -4.803 47.335 1.00 6.35 110 PRO B N 1
ATOM 4723 C CA . PRO B 1 110 ? 46.668 -3.930 47.035 1.00 6.20 110 PRO B CA 1
ATOM 4724 C C . PRO B 1 110 ? 46.075 -2.556 46.693 1.00 6.81 110 PRO B C 1
ATOM 4725 O O . PRO B 1 110 ? 44.869 -2.445 46.452 1.00 6.59 110 PRO B O 1
ATOM 4729 N N . ARG B 1 111 ? 46.887 -1.504 46.702 1.00 7.11 111 ARG B N 1
ATOM 4730 C CA . ARG B 1 111 ? 46.389 -0.187 46.291 1.00 6.48 111 ARG B CA 1
ATOM 4731 C C . ARG B 1 111 ? 47.185 0.261 45.091 1.00 6.36 111 ARG B C 1
ATOM 4732 O O . ARG B 1 111 ? 48.412 0.312 45.151 1.00 5.75 111 ARG B O 1
ATOM 4740 N N . GLY B 1 112 ? 46.478 0.582 44.006 1.00 5.86 112 GLY B N 1
ATOM 4741 C CA . GLY B 1 112 ? 47.111 1.044 42.788 1.00 5.26 112 GLY B CA 1
ATOM 4742 C C . GLY B 1 112 ? 47.694 2.441 42.953 1.00 5.60 112 GLY B C 1
ATOM 4743 O O . GLY B 1 112 ? 47.128 3.285 43.673 1.00 4.78 112 GLY B O 1
ATOM 4744 N N . PHE B 1 113 ? 48.821 2.661 42.273 1.00 4.67 113 PHE B N 1
ATOM 4745 C CA . PHE B 1 113 ? 49.588 3.894 42.343 1.00 5.06 113 PHE B CA 1
ATOM 4746 C C . PHE B 1 113 ? 50.024 4.214 40.916 1.00 4.46 113 PHE B C 1
ATOM 4747 O O . PHE B 1 113 ? 51.019 3.711 40.442 1.00 4.53 113 PHE B O 1
ATOM 4755 N N . SER B 1 114 ? 49.251 5.029 40.221 1.00 5.06 114 SER B N 1
ATOM 4756 C CA . SER B 1 114 ? 49.499 5.303 38.805 1.00 5.61 114 SER B CA 1
ATOM 4757 C C . SER B 1 114 ? 49.847 6.770 38.601 1.00 6.29 114 SER B C 1
ATOM 4758 O O . SER B 1 114 ? 49.184 7.654 39.153 1.00 7.28 114 SER B O 1
ATOM 4761 N N . VAL B 1 115 ? 50.876 7.026 37.803 1.00 7.09 115 VAL B N 1
ATOM 4762 C CA . VAL B 1 115 ? 51.327 8.398 37.521 1.00 7.52 115 VAL B CA 1
ATOM 4763 C C . VAL B 1 115 ? 51.687 8.584 36.042 1.00 7.95 115 VAL B C 1
ATOM 4764 O O . VAL B 1 115 ? 52.573 7.894 35.505 1.00 7.91 115 VAL B O 1
ATOM 4768 N N . LYS B 1 116 ? 50.980 9.512 35.400 1.00 8.00 116 LYS B N 1
ATOM 4769 C CA . LYS B 1 116 ? 51.238 9.896 34.022 1.00 8.19 116 LYS B CA 1
ATOM 4770 C C . LYS B 1 116 ? 52.143 11.127 34.009 1.00 8.72 116 LYS B C 1
ATOM 4771 O O . LYS B 1 116 ? 51.789 12.161 34.593 1.00 9.01 116 LYS B O 1
ATOM 4777 N N . PHE B 1 117 ? 53.296 11.008 33.354 1.00 8.97 117 PHE B N 1
ATOM 4778 C CA . PHE B 1 117 ? 54.258 12.124 33.196 1.00 9.14 117 PHE B CA 1
ATOM 4779 C C . PHE B 1 117 ? 54.143 12.666 31.797 1.00 9.31 117 PHE B C 1
ATOM 4780 O O . PHE B 1 117 ? 54.358 11.930 30.846 1.00 9.92 117 PHE B O 1
ATOM 4788 N N . TYR B 1 118 ? 53.811 13.942 31.672 1.00 9.37 118 TYR B N 1
ATOM 4789 C CA . TYR B 1 118 ? 53.680 14.556 30.358 1.00 9.63 118 TYR B CA 1
ATOM 4790 C C . TYR B 1 118 ? 54.984 15.213 30.029 1.00 10.89 118 TYR B C 1
ATOM 4791 O O . TYR B 1 118 ? 55.248 16.353 30.412 1.00 11.21 118 TYR B O 1
ATOM 4800 N N . THR B 1 119 ? 55.796 14.469 29.292 1.00 12.84 119 THR B N 1
ATOM 4801 C CA . THR B 1 119 ? 57.220 14.743 29.109 1.00 13.63 119 THR B CA 1
ATOM 4802 C C . THR B 1 119 ? 57.432 15.448 27.782 1.00 13.81 119 THR B C 1
ATOM 4803 O O . THR B 1 119 ? 56.607 15.332 26.888 1.00 13.64 119 THR B O 1
ATOM 4807 N N . GLU B 1 120 ? 58.541 16.171 27.665 1.00 14.48 120 GLU B N 1
ATOM 4808 C CA . GLU B 1 120 ? 58.963 16.780 26.400 1.00 16.05 120 GLU B CA 1
ATOM 4809 C C . GLU B 1 120 ? 59.253 15.748 25.271 1.00 15.15 120 GLU B C 1
ATOM 4810 O O . GLU B 1 120 ? 59.280 16.108 24.095 1.00 15.23 120 GLU B O 1
ATOM 4816 N N . GLU B 1 121 ? 59.462 14.479 25.627 1.00 14.06 121 GLU B N 1
ATOM 4817 C CA . GLU B 1 121 ? 59.643 13.410 24.630 1.00 13.35 121 GLU B CA 1
ATOM 4818 C C . GLU B 1 121 ? 58.547 12.334 24.685 1.00 12.19 121 GLU B C 1
ATOM 4819 O O . GLU B 1 121 ? 58.805 11.150 24.414 1.00 10.95 121 GLU B O 1
ATOM 4825 N N . GLY B 1 122 ? 57.335 12.757 25.059 1.00 11.04 122 GLY B N 1
ATOM 4826 C CA . GLY B 1 122 ? 56.196 11.856 25.212 1.00 9.83 122 GLY B CA 1
ATOM 4827 C C . GLY B 1 122 ? 55.699 11.594 26.628 1.00 9.86 122 GLY B C 1
ATOM 4828 O O . GLY B 1 122 ? 56.277 12.068 27.634 1.00 8.57 122 GLY B O 1
ATOM 4829 N N . ASN B 1 123 ? 54.604 10.839 26.716 1.00 9.47 123 ASN B N 1
ATOM 4830 C CA . ASN B 1 123 ? 54.101 10.414 28.019 1.00 9.08 123 ASN B CA 1
ATOM 4831 C C . ASN B 1 123 ? 54.822 9.174 28.545 1.00 9.07 123 ASN B C 1
ATOM 4832 O O . ASN B 1 123 ? 55.094 8.226 27.784 1.00 8.92 123 ASN B O 1
ATOM 4837 N N . TRP B 1 124 ? 55.165 9.214 29.836 1.00 8.64 124 TRP B N 1
ATOM 4838 C CA . TRP B 1 124 ? 55.578 8.027 30.564 1.00 8.80 124 TRP B CA 1
ATOM 4839 C C . TRP B 1 124 ? 54.554 7.724 31.647 1.00 9.24 124 TRP B C 1
ATOM 4840 O O . TRP B 1 124 ? 54.156 8.610 32.417 1.00 10.15 124 TRP B O 1
ATOM 4851 N N . ASP B 1 125 ? 54.123 6.473 31.715 1.00 8.92 125 ASP B N 1
ATOM 4852 C CA . ASP B 1 125 ? 53.240 6.057 32.788 1.00 8.73 125 ASP B CA 1
ATOM 4853 C C . ASP B 1 125 ? 53.995 5.203 33.784 1.00 8.66 125 ASP B C 1
ATOM 4854 O O . ASP B 1 125 ? 54.524 4.151 33.415 1.00 8.95 125 ASP B O 1
ATOM 4859 N N . PHE B 1 126 ? 54.019 5.636 35.044 1.00 7.99 126 PHE B N 1
ATOM 4860 C CA . PHE B 1 126 ? 54.269 4.716 36.159 1.00 7.51 126 PHE B CA 1
ATOM 4861 C C . PHE B 1 126 ? 52.944 4.078 36.580 1.00 7.48 126 PHE B C 1
ATOM 4862 O O . PHE B 1 126 ? 51.974 4.785 36.859 1.00 7.49 126 PHE B O 1
ATOM 4870 N N . VAL B 1 127 ? 52.888 2.744 36.577 1.00 6.84 127 VAL B N 1
ATOM 4871 C CA . VAL B 1 127 ? 51.674 2.028 36.978 1.00 6.15 127 VAL B CA 1
ATOM 4872 C C . VAL B 1 127 ? 52.087 0.931 37.963 1.00 6.86 127 VAL B C 1
ATOM 4873 O O . VAL B 1 127 ? 52.440 -0.176 37.553 1.00 6.93 127 VAL B O 1
ATOM 4877 N N . GLY B 1 128 ? 52.089 1.262 39.255 1.00 6.88 128 GLY B N 1
ATOM 4878 C CA . GLY B 1 128 ? 52.490 0.330 40.284 1.00 7.29 128 GLY B CA 1
ATOM 4879 C C . GLY B 1 128 ? 51.404 0.128 41.338 1.00 8.28 128 GLY B C 1
ATOM 4880 O O . GLY B 1 128 ? 50.269 0.612 41.178 1.00 8.52 128 GLY B O 1
ATOM 4881 N N . ASN B 1 129 ? 51.758 -0.589 42.408 1.00 7.81 129 ASN B N 1
ATOM 4882 C CA . ASN B 1 129 ? 50.878 -0.814 43.548 1.00 8.20 129 ASN B CA 1
ATOM 4883 C C . ASN B 1 129 ? 51.682 -0.379 44.751 1.00 8.14 129 ASN B C 1
ATOM 4884 O O . ASN B 1 129 ? 52.892 -0.232 44.633 1.00 8.17 129 ASN B O 1
ATOM 4889 N N . ASN B 1 130 ? 51.039 -0.198 45.904 1.00 7.65 130 ASN B N 1
ATOM 4890 C CA . ASN B 1 130 ? 51.786 0.033 47.126 1.00 7.49 130 ASN B CA 1
ATOM 4891 C C . ASN B 1 130 ? 52.688 -1.139 47.510 1.00 7.17 130 ASN B C 1
ATOM 4892 O O . ASN B 1 130 ? 53.877 -0.934 47.767 1.00 7.41 130 ASN B O 1
ATOM 4897 N N . LEU B 1 131 ? 52.133 -2.350 47.522 1.00 6.59 131 LEU B N 1
ATOM 4898 C CA . LEU B 1 131 ? 52.891 -3.552 47.886 1.00 6.86 131 LEU B CA 1
ATOM 4899 C C . LEU B 1 131 ? 53.948 -3.881 46.815 1.00 6.45 131 LEU B C 1
ATOM 4900 O O . LEU B 1 131 ? 53.689 -3.672 45.632 1.00 6.10 131 LEU B O 1
ATOM 4905 N N . PRO B 1 132 ? 55.139 -4.361 47.242 1.00 6.32 132 PRO B N 1
ATOM 4906 C CA . PRO B 1 132 ? 56.341 -4.463 46.402 1.00 6.69 132 PRO B CA 1
ATOM 4907 C C . PRO B 1 132 ? 56.475 -5.749 45.583 1.00 6.88 132 PRO B C 1
ATOM 4908 O O . PRO B 1 132 ? 57.456 -5.913 44.839 1.00 6.96 132 PRO B O 1
ATOM 4912 N N . VAL B 1 133 ? 55.489 -6.641 45.710 1.00 6.95 133 VAL B N 1
ATOM 4913 C CA . VAL B 1 133 ? 55.488 -7.891 44.980 1.00 6.61 133 VAL B CA 1
ATOM 4914 C C . VAL B 1 133 ? 54.076 -8.184 44.457 1.00 6.90 133 VAL B C 1
ATOM 4915 O O . VAL B 1 133 ? 53.122 -7.488 44.817 1.00 6.40 133 VAL B O 1
ATOM 4919 N N . PHE B 1 134 ? 53.954 -9.207 43.600 1.00 6.94 134 PHE B N 1
ATOM 4920 C CA . PHE B 1 134 ? 52.653 -9.666 43.138 1.00 6.80 134 PHE B CA 1
ATOM 4921 C C . PHE B 1 134 ? 52.392 -11.146 43.447 1.00 6.93 134 PHE B C 1
ATOM 4922 O O . PHE B 1 134 ? 53.316 -11.886 43.807 1.00 7.27 134 PHE B O 1
ATOM 4930 N N . PHE B 1 135 ? 51.132 -11.555 43.301 1.00 6.81 135 PHE B N 1
ATOM 4931 C CA . PHE B 1 135 ? 50.697 -12.935 43.583 1.00 7.06 135 PHE B CA 1
ATOM 4932 C C . PHE B 1 135 ? 51.216 -13.975 42.572 1.00 6.93 135 PHE B C 1
ATOM 4933 O O . PHE B 1 135 ? 51.265 -15.165 42.875 1.00 6.75 135 PHE B O 1
ATOM 4941 N N . ILE B 1 136 ? 51.551 -13.534 41.361 1.00 7.05 136 ILE B N 1
ATOM 4942 C CA . ILE B 1 136 ? 51.846 -14.441 40.240 1.00 7.49 136 ILE B CA 1
ATOM 4943 C C . ILE B 1 136 ? 52.989 -13.874 39.404 1.00 8.37 136 ILE B C 1
ATOM 4944 O O . ILE B 1 136 ? 53.353 -12.703 39.561 1.00 9.61 136 ILE B O 1
ATOM 4949 N N . ARG B 1 137 ? 53.558 -14.669 38.512 1.00 8.49 137 ARG B N 1
ATOM 4950 C CA . ARG B 1 137 ? 54.753 -14.210 37.824 1.00 9.43 137 ARG B CA 1
ATOM 4951 C C . ARG B 1 137 ? 54.698 -14.235 36.295 1.00 9.61 137 ARG B C 1
ATOM 4952 O O . ARG B 1 137 ? 55.720 -14.005 35.636 1.00 10.22 137 ARG B O 1
ATOM 4960 N N . ASP B 1 138 ? 53.507 -14.491 35.754 1.00 8.81 138 ASP B N 1
ATOM 4961 C CA . ASP B 1 138 ? 53.303 -14.640 34.318 1.00 8.40 138 ASP B CA 1
ATOM 4962 C C . ASP B 1 138 ? 51.871 -14.147 34.004 1.00 8.50 138 ASP B C 1
ATOM 4963 O O . ASP B 1 138 ? 50.914 -14.466 34.730 1.00 8.49 138 ASP B O 1
ATOM 4968 N N . ALA B 1 139 ? 51.730 -13.368 32.938 1.00 7.35 139 ALA B N 1
ATOM 4969 C CA . ALA B 1 139 ? 50.438 -12.803 32.560 1.00 6.97 139 ALA B CA 1
ATOM 4970 C C . ALA B 1 139 ? 49.356 -13.862 32.273 1.00 6.99 139 ALA B C 1
ATOM 4971 O O . ALA B 1 139 ? 48.151 -13.594 32.426 1.00 6.96 139 ALA B O 1
ATOM 4973 N N . MET B 1 140 ? 49.786 -15.059 31.868 1.00 6.75 140 MET B N 1
ATOM 4974 C CA . MET B 1 140 ? 48.868 -16.166 31.553 1.00 6.73 140 MET B CA 1
ATOM 4975 C C . MET B 1 140 ? 47.886 -16.429 32.687 1.00 6.46 140 MET B C 1
ATOM 4976 O O . MET B 1 140 ? 46.772 -16.897 32.443 1.00 6.73 140 MET B O 1
ATOM 4981 N N . LYS B 1 141 ? 48.290 -16.121 33.921 1.00 6.14 141 LYS B N 1
ATOM 4982 C CA . LYS B 1 141 ? 47.478 -16.477 35.089 1.00 6.04 141 LYS B CA 1
ATOM 4983 C C . LYS B 1 141 ? 46.586 -15.365 35.625 1.00 6.09 141 LYS B C 1
ATOM 4984 O O . LYS B 1 141 ? 45.833 -15.602 36.563 1.00 6.33 141 LYS B O 1
ATOM 4990 N N . PHE B 1 142 ? 46.669 -14.165 35.042 1.00 6.30 142 PHE B N 1
ATOM 4991 C CA . PHE B 1 142 ? 46.030 -12.974 35.634 1.00 6.81 142 PHE B CA 1
ATOM 4992 C C . PHE B 1 142 ? 44.493 -13.008 35.655 1.00 6.72 142 PHE B C 1
ATOM 4993 O O . PHE B 1 142 ? 43.871 -12.692 36.695 1.00 6.57 142 PHE B O 1
ATOM 5001 N N . PRO B 1 143 ? 43.877 -13.380 34.512 1.00 6.41 143 PRO B N 1
ATOM 5002 C CA . PRO B 1 143 ? 42.428 -13.506 34.482 1.00 6.35 143 PRO B CA 1
ATOM 5003 C C . PRO B 1 143 ? 41.940 -14.478 35.520 1.00 6.26 143 PRO B C 1
ATOM 5004 O O . PRO B 1 143 ? 40.988 -14.161 36.226 1.00 6.26 143 PRO B O 1
ATOM 5008 N N . ASP B 1 144 ? 42.607 -15.625 35.635 1.00 6.63 144 ASP B N 1
ATOM 5009 C CA . ASP B 1 144 ? 42.286 -16.633 36.635 1.00 7.43 144 ASP B CA 1
ATOM 5010 C C . ASP B 1 144 ? 42.391 -16.060 38.040 1.00 7.82 144 ASP B C 1
ATOM 5011 O O . ASP B 1 144 ? 41.450 -16.154 38.838 1.00 7.72 144 ASP B O 1
ATOM 5016 N N . MET B 1 145 ? 43.532 -15.443 38.346 1.00 8.41 145 MET B N 1
ATOM 5017 C CA . MET B 1 145 ? 43.725 -14.873 39.672 1.00 9.14 145 MET B CA 1
ATOM 5018 C C . MET B 1 145 ? 42.589 -13.898 39.964 1.00 8.84 145 MET B C 1
ATOM 5019 O O . MET B 1 145 ? 41.927 -14.019 40.985 1.00 9.30 145 MET B O 1
ATOM 5024 N N . VAL B 1 146 ? 42.354 -12.961 39.045 1.00 8.72 146 VAL B N 1
ATOM 5025 C CA . VAL B 1 146 ? 41.300 -11.952 39.194 1.00 8.43 146 VAL B CA 1
ATOM 5026 C C . VAL B 1 146 ? 39.900 -12.558 39.319 1.00 8.61 146 VAL B C 1
ATOM 5027 O O . VAL B 1 146 ? 39.093 -12.116 40.138 1.00 8.79 146 VAL B O 1
ATOM 5031 N N . HIS B 1 147 ? 39.614 -13.584 38.524 1.00 8.53 147 HIS B N 1
ATOM 5032 C CA . HIS B 1 147 ? 38.333 -14.318 38.650 1.00 8.58 147 HIS B CA 1
ATOM 5033 C C . HIS B 1 147 ? 38.107 -14.966 40.002 1.00 8.87 147 HIS B C 1
ATOM 5034 O O . HIS B 1 147 ? 36.980 -15.022 40.483 1.00 9.01 147 HIS B O 1
ATOM 5041 N N . SER B 1 148 ? 39.189 -15.464 40.599 1.00 9.16 148 SER B N 1
ATOM 5042 C CA . SER B 1 148 ? 39.113 -16.135 41.871 1.00 8.67 148 SER B CA 1
ATOM 5043 C C . SER B 1 148 ? 38.884 -15.114 43.006 1.00 8.36 148 SER B C 1
ATOM 5044 O O . SER B 1 148 ? 38.182 -15.407 43.983 1.00 8.60 148 SER B O 1
ATOM 5047 N N . LEU B 1 149 ? 39.471 -13.926 42.853 1.00 7.91 149 LEU B N 1
ATOM 5048 C CA . LEU B 1 149 ? 39.348 -12.839 43.840 1.00 7.34 149 LEU B CA 1
ATOM 5049 C C . LEU B 1 149 ? 38.062 -12.043 43.673 1.00 7.63 149 LEU B C 1
ATOM 5050 O O . LEU B 1 149 ? 37.504 -11.560 44.662 1.00 8.31 149 LEU B O 1
ATOM 5055 N N . LYS B 1 150 ? 37.592 -11.892 42.436 1.00 6.82 150 LYS B N 1
ATOM 5056 C CA . LYS B 1 150 ? 36.313 -11.212 42.177 1.00 7.25 150 LYS B CA 1
ATOM 5057 C C . LYS B 1 150 ? 35.112 -11.870 42.887 1.00 6.93 150 LYS B C 1
ATOM 5058 O O . LYS B 1 150 ? 35.157 -13.055 43.212 1.00 6.04 150 LYS B O 1
ATOM 5064 N N . PRO B 1 151 ? 34.053 -11.090 43.165 1.00 6.72 151 PRO B N 1
ATOM 5065 C CA . PRO B 1 151 ? 32.823 -11.694 43.665 1.00 6.61 151 PRO B CA 1
ATOM 5066 C C . PRO B 1 151 ? 32.479 -12.992 42.953 1.00 6.66 151 PRO B C 1
ATOM 5067 O O . PRO B 1 151 ? 32.627 -13.108 41.725 1.00 6.39 151 PRO B O 1
ATOM 5071 N N . ASP B 1 152 ? 32.058 -13.977 43.735 1.00 7.49 152 ASP B N 1
ATOM 5072 C CA . ASP B 1 152 ? 31.504 -15.206 43.193 1.00 8.08 152 ASP B CA 1
ATOM 5073 C C . ASP B 1 152 ? 30.485 -14.792 42.137 1.00 8.11 152 ASP B C 1
ATOM 5074 O O . ASP B 1 152 ? 29.683 -13.915 42.405 1.00 8.45 152 ASP B O 1
ATOM 5079 N N . PRO B 1 153 ? 30.547 -15.395 40.925 1.00 8.47 153 PRO B N 1
ATOM 5080 C CA . PRO B 1 153 ? 29.736 -14.946 39.777 1.00 8.56 153 PRO B CA 1
ATOM 5081 C C . PRO B 1 153 ? 28.256 -15.354 39.839 1.00 9.19 153 PRO B C 1
ATOM 5082 O O . PRO B 1 153 ? 27.488 -15.036 38.921 1.00 9.20 153 PRO B O 1
ATOM 5086 N N . ARG B 1 154 ? 27.880 -16.049 40.910 1.00 9.29 154 ARG B N 1
ATOM 5087 C CA . ARG B 1 154 ? 26.498 -16.367 41.210 1.00 9.75 154 ARG B CA 1
ATOM 5088 C C . ARG B 1 154 ? 25.977 -15.487 42.372 1.00 10.09 154 ARG B C 1
ATOM 5089 O O . ARG B 1 154 ? 24.872 -14.907 42.291 1.00 10.25 154 ARG B O 1
ATOM 5097 N N . THR B 1 155 ? 26.761 -15.381 43.453 1.00 9.83 155 THR B N 1
ATOM 5098 C CA . THR B 1 155 ? 26.301 -14.635 44.656 1.00 9.58 155 THR B CA 1
ATOM 5099 C C . THR B 1 155 ? 26.624 -13.157 44.548 1.00 8.75 155 THR B C 1
ATOM 5100 O O . THR B 1 155 ? 26.029 -12.352 45.239 1.00 8.51 155 THR B O 1
ATOM 5104 N N . ASN B 1 156 ? 27.544 -12.800 43.654 1.00 8.28 156 ASN B N 1
ATOM 5105 C CA . ASN B 1 156 ? 28.057 -11.426 43.588 1.00 8.13 156 ASN B CA 1
ATOM 5106 C C . ASN B 1 156 ? 28.753 -10.987 44.891 1.00 7.89 156 ASN B C 1
ATOM 5107 O O . ASN B 1 156 ? 28.763 -9.788 45.257 1.00 6.71 156 ASN B O 1
ATOM 5112 N N . ILE B 1 157 ? 29.339 -11.969 45.588 1.00 7.99 157 ILE B N 1
ATOM 5113 C CA . ILE B 1 157 ? 30.047 -11.696 46.849 1.00 8.37 157 ILE B CA 1
ATOM 5114 C C . ILE B 1 157 ? 31.390 -12.399 46.844 1.00 8.16 157 ILE B C 1
ATOM 5115 O O . ILE B 1 157 ? 31.498 -13.556 46.422 1.00 8.14 157 ILE B O 1
ATOM 5120 N N . GLN B 1 158 ? 32.422 -11.664 47.250 1.00 7.82 158 GLN B N 1
ATOM 5121 C CA . GLN B 1 158 ? 33.775 -12.189 47.294 1.00 7.66 158 GLN B CA 1
ATOM 5122 C C . GLN B 1 158 ? 33.812 -13.335 48.289 1.00 7.63 158 GLN B C 1
ATOM 5123 O O . GLN B 1 158 ? 33.202 -13.262 49.344 1.00 8.18 158 GLN B O 1
ATOM 5129 N N . ASP B 1 159 ? 34.521 -14.393 47.959 1.00 7.27 159 ASP B N 1
ATOM 5130 C CA . ASP B 1 159 ? 34.501 -15.558 48.816 1.00 7.88 159 ASP B CA 1
ATOM 5131 C C . ASP B 1 159 ? 35.921 -16.101 48.902 1.00 7.68 159 ASP B C 1
ATOM 5132 O O . ASP B 1 159 ? 36.489 -16.514 47.898 1.00 7.48 159 ASP B O 1
ATOM 5137 N N . PRO B 1 160 ? 36.508 -16.050 50.104 1.00 7.82 160 PRO B N 1
ATOM 5138 C CA . PRO B 1 160 ? 37.856 -16.552 50.363 1.00 8.07 160 PRO B CA 1
ATOM 5139 C C . PRO B 1 160 ? 38.030 -18.030 49.998 1.00 8.14 160 PRO B C 1
ATOM 5140 O O . PRO B 1 160 ? 39.134 -18.468 49.678 1.00 8.25 160 PRO B O 1
ATOM 5144 N N . ASP B 1 161 ? 36.946 -18.788 50.022 1.00 8.33 161 ASP B N 1
ATOM 5145 C CA . ASP B 1 161 ? 37.025 -20.195 49.650 1.00 8.70 161 ASP B CA 1
ATOM 5146 C C . ASP B 1 161 ? 37.463 -20.332 48.191 1.00 8.70 161 ASP B C 1
ATOM 5147 O O . ASP B 1 161 ? 38.099 -21.318 47.819 1.00 9.33 161 ASP B O 1
ATOM 5152 N N . ARG B 1 162 ? 37.117 -19.334 47.369 1.00 8.21 162 ARG B N 1
ATOM 5153 C CA . ARG B 1 162 ? 37.418 -19.345 45.954 1.00 7.37 162 ARG B CA 1
ATOM 5154 C C . ARG B 1 162 ? 38.853 -18.866 45.706 1.00 7.60 162 ARG B C 1
ATOM 5155 O O . ARG B 1 162 ? 39.637 -19.552 45.043 1.00 6.91 162 ARG B O 1
ATOM 5163 N N . TYR B 1 163 ? 39.211 -17.711 46.270 1.00 7.61 163 TYR B N 1
ATOM 5164 C CA . TYR B 1 163 ? 40.560 -17.170 46.068 1.00 7.50 163 TYR B CA 1
ATOM 5165 C C . TYR B 1 163 ? 41.691 -17.913 46.799 1.00 7.01 163 TYR B C 1
ATOM 5166 O O . TYR B 1 163 ? 42.812 -17.971 46.301 1.00 6.39 163 TYR B O 1
ATOM 5175 N N . TRP B 1 164 ? 41.389 -18.525 47.942 1.00 7.15 164 TRP B N 1
ATOM 5176 C CA . TRP B 1 164 ? 42.359 -19.425 48.588 1.00 7.25 164 TRP B CA 1
ATOM 5177 C C . TRP B 1 164 ? 42.570 -20.706 47.794 1.00 7.76 164 TRP B C 1
ATOM 5178 O O . TRP B 1 164 ? 43.664 -21.263 47.812 1.00 7.33 164 TRP B O 1
ATOM 5189 N N . ASP B 1 165 ? 41.526 -21.160 47.096 1.00 8.29 165 ASP B N 1
ATOM 5190 C CA . ASP B 1 165 ? 41.659 -22.299 46.193 1.00 9.07 165 ASP B CA 1
ATOM 5191 C C . ASP B 1 165 ? 42.774 -22.010 45.181 1.00 9.14 165 ASP B C 1
ATOM 5192 O O . ASP B 1 165 ? 43.804 -22.690 45.180 1.00 9.55 165 ASP B O 1
ATOM 5197 N N . PHE B 1 166 ? 42.570 -20.986 44.351 1.00 9.08 166 PHE B N 1
ATOM 5198 C CA . PHE B 1 166 ? 43.570 -20.530 43.382 1.00 8.50 166 PHE B CA 1
ATOM 5199 C C . PHE B 1 166 ? 44.946 -20.273 44.011 1.00 8.78 166 PHE B C 1
ATOM 5200 O O . PHE B 1 166 ? 45.962 -20.730 43.482 1.00 8.51 166 PHE B O 1
ATOM 5208 N N . MET B 1 167 ? 44.978 -19.525 45.120 1.00 8.92 167 MET B N 1
ATOM 5209 C CA . MET B 1 167 ? 46.248 -19.085 45.698 1.00 9.08 167 MET B CA 1
ATOM 5210 C C . MET B 1 167 ? 47.093 -20.242 46.213 1.00 9.21 167 MET B C 1
ATOM 5211 O O . MET B 1 167 ? 48.276 -20.334 45.904 1.00 9.34 167 MET B O 1
ATOM 5216 N N . THR B 1 168 ? 46.482 -21.138 46.982 1.00 9.02 168 THR B N 1
ATOM 5217 C CA . THR B 1 168 ? 47.197 -22.313 47.507 1.00 8.44 168 THR B CA 1
ATOM 5218 C C . THR B 1 168 ? 47.774 -23.169 46.369 1.00 8.68 168 THR B C 1
ATOM 5219 O O . THR B 1 168 ? 48.898 -23.666 46.462 1.00 8.58 168 THR B O 1
ATOM 5223 N N . LEU B 1 169 ? 47.010 -23.304 45.288 1.00 8.94 169 LEU B N 1
ATOM 5224 C CA . LEU B 1 169 ? 47.411 -24.113 44.126 1.00 9.75 169 LEU B CA 1
ATOM 5225 C C . LEU B 1 169 ? 48.397 -23.376 43.222 1.00 10.59 169 LEU B C 1
ATOM 5226 O O . LEU B 1 169 ? 48.967 -23.958 42.300 1.00 11.06 169 LEU B O 1
ATOM 5231 N N . ARG B 1 170 ? 48.599 -22.092 43.497 1.00 10.93 170 ARG B N 1
ATOM 5232 C CA . ARG B 1 170 ? 49.624 -21.326 42.829 1.00 11.45 170 ARG B CA 1
ATOM 5233 C C . ARG B 1 170 ? 50.557 -20.760 43.897 1.00 11.19 170 ARG B C 1
ATOM 5234 O O . ARG B 1 170 ? 50.504 -19.547 44.206 1.00 11.71 170 ARG B O 1
ATOM 5242 N N . PRO B 1 171 ? 51.408 -21.635 44.484 1.00 10.56 171 PRO B N 1
ATOM 5243 C CA . PRO B 1 171 ? 52.159 -21.293 45.701 1.00 9.67 171 PRO B CA 1
ATOM 5244 C C . PRO B 1 171 ? 53.185 -20.173 45.548 1.00 9.31 171 PRO B C 1
ATOM 5245 O O . PRO B 1 171 ? 53.670 -19.685 46.561 1.00 9.41 171 PRO B O 1
ATOM 5249 N N . GLU B 1 172 ? 53.488 -19.740 44.323 1.00 9.18 172 GLU B N 1
ATOM 5250 C CA . GLU B 1 172 ? 54.303 -18.524 44.122 1.00 9.49 172 GLU B CA 1
ATOM 5251 C C . GLU B 1 172 ? 53.661 -17.274 44.743 1.00 9.85 172 GLU B C 1
ATOM 5252 O O . GLU B 1 172 ? 54.322 -16.231 44.898 1.00 10.09 172 GLU B O 1
ATOM 5258 N N . SER B 1 173 ? 52.372 -17.389 45.067 1.00 9.62 173 SER B N 1
ATOM 5259 C CA . SER B 1 173 ? 51.581 -16.313 45.668 1.00 9.92 173 SER B CA 1
ATOM 5260 C C . SER B 1 173 ? 51.929 -16.050 47.129 1.00 10.03 173 SER B C 1
ATOM 5261 O O . SER B 1 173 ? 51.537 -15.031 47.698 1.00 10.48 173 SER B O 1
ATOM 5264 N N . THR B 1 174 ? 52.661 -16.975 47.736 1.00 10.57 174 THR B N 1
ATOM 5265 C CA . THR B 1 174 ? 52.891 -16.975 49.179 1.00 10.47 174 THR B CA 1
ATOM 5266 C C . THR B 1 174 ? 53.489 -15.649 49.658 1.00 10.87 174 THR B C 1
ATOM 5267 O O . THR B 1 174 ? 52.994 -15.052 50.612 1.00 11.54 174 THR B O 1
ATOM 5271 N N . ASN B 1 175 ? 54.532 -15.180 48.981 1.00 10.82 175 ASN B N 1
ATOM 5272 C CA . ASN B 1 175 ? 55.170 -13.904 49.308 1.00 11.12 175 ASN B CA 1
ATOM 5273 C C . ASN B 1 175 ? 54.205 -12.699 49.383 1.00 11.13 175 ASN B C 1
ATOM 5274 O O . ASN B 1 175 ? 54.294 -11.907 50.315 1.00 11.14 175 ASN B O 1
ATOM 5279 N N . MET B 1 176 ? 53.314 -12.561 48.395 1.00 11.09 176 MET B N 1
ATOM 5280 C CA . MET B 1 176 ? 52.297 -11.499 48.370 1.00 10.83 176 MET B CA 1
ATOM 5281 C C . MET B 1 176 ? 51.297 -11.627 49.515 1.00 11.28 176 MET B C 1
ATOM 5282 O O . MET B 1 176 ? 50.931 -10.637 50.147 1.00 11.94 176 MET B O 1
ATOM 5287 N N . LEU B 1 177 ? 50.869 -12.855 49.790 1.00 11.41 177 LEU B N 1
ATOM 5288 C CA . LEU B 1 177 ? 49.993 -13.147 50.917 1.00 11.23 177 LEU B CA 1
ATOM 5289 C C . LEU B 1 177 ? 50.597 -12.631 52.216 1.00 11.72 177 LEU B C 1
ATOM 5290 O O . LEU B 1 177 ? 49.878 -12.050 53.030 1.00 11.28 177 LEU B O 1
ATOM 5295 N N . MET B 1 178 ? 51.914 -12.835 52.399 1.00 11.94 178 MET B N 1
ATOM 5296 C CA . MET B 1 178 ? 52.642 -12.293 53.556 1.00 12.29 178 MET B CA 1
ATOM 5297 C C . MET B 1 178 ? 52.502 -10.775 53.696 1.00 12.02 178 MET B C 1
ATOM 5298 O O . MET B 1 178 ? 52.610 -10.244 54.797 1.00 12.16 178 MET B O 1
ATOM 5303 N N . HIS B 1 179 ? 52.296 -10.086 52.581 1.00 11.21 179 HIS B N 1
ATOM 5304 C CA . HIS B 1 179 ? 52.281 -8.619 52.586 1.00 10.98 179 HIS B CA 1
ATOM 5305 C C . HIS B 1 179 ? 50.878 -8.080 52.809 1.00 10.59 179 HIS B C 1
ATOM 5306 O O . HIS B 1 179 ? 50.654 -7.178 53.632 1.00 9.44 179 HIS B O 1
ATOM 5313 N N . ILE B 1 180 ? 49.959 -8.684 52.059 1.00 10.44 180 ILE B N 1
ATOM 5314 C CA . ILE B 1 180 ? 48.612 -8.223 51.863 1.00 10.73 180 ILE B CA 1
ATOM 5315 C C . ILE B 1 180 ? 47.836 -8.489 53.145 1.00 10.99 180 ILE B C 1
ATOM 5316 O O . ILE B 1 180 ? 46.901 -7.759 53.468 1.00 10.97 180 ILE B O 1
ATOM 5321 N N . PHE B 1 181 ? 48.238 -9.529 53.887 1.00 11.13 181 PHE B N 1
ATOM 5322 C CA . PHE B 1 181 ? 47.554 -9.877 55.131 1.00 11.00 181 PHE B CA 1
ATOM 5323 C C . PHE B 1 181 ? 48.169 -9.270 56.395 1.00 11.68 181 PHE B C 1
ATOM 5324 O O . PHE B 1 181 ? 47.674 -9.523 57.506 1.00 12.33 181 PHE B O 1
ATOM 5332 N N . THR B 1 182 ? 49.207 -8.441 56.239 1.00 11.56 182 THR B N 1
ATOM 5333 C CA . THR B 1 182 ? 49.553 -7.500 57.299 1.00 12.53 182 THR B CA 1
ATOM 5334 C C . THR B 1 182 ? 48.481 -6.409 57.292 1.00 12.95 182 THR B C 1
ATOM 5335 O O . THR B 1 182 ? 47.527 -6.470 56.502 1.00 13.76 182 THR B O 1
ATOM 5339 N N . ASP B 1 183 ? 48.617 -5.402 58.144 1.00 13.07 183 ASP B N 1
ATOM 5340 C CA . ASP B 1 183 ? 47.666 -4.286 58.103 1.00 13.33 183 ASP B CA 1
ATOM 5341 C C . ASP B 1 183 ? 47.897 -3.407 56.860 1.00 13.27 183 ASP B C 1
ATOM 5342 O O . ASP B 1 183 ? 47.047 -2.558 56.510 1.00 13.46 183 ASP B O 1
ATOM 5347 N N . GLU B 1 184 ? 49.030 -3.615 56.180 1.00 12.84 184 GLU B N 1
ATOM 5348 C CA . GLU B 1 184 ? 49.302 -2.875 54.942 1.00 13.10 184 GLU B CA 1
ATOM 5349 C C . GLU B 1 184 ? 48.352 -3.281 53.815 1.00 12.23 184 GLU B C 1
ATOM 5350 O O . GLU B 1 184 ? 48.307 -2.620 52.765 1.00 11.98 184 GLU B O 1
ATOM 5356 N N . GLY B 1 185 ? 47.598 -4.363 54.045 1.00 11.16 185 GLY B N 1
ATOM 5357 C CA . GLY B 1 185 ? 46.462 -4.690 53.204 1.00 10.07 185 GLY B CA 1
ATOM 5358 C C . GLY B 1 185 ? 45.389 -3.602 53.182 1.00 9.76 185 GLY B C 1
ATOM 5359 O O . GLY B 1 185 ? 44.599 -3.545 52.242 1.00 9.29 185 GLY B O 1
ATOM 5360 N N . ILE B 1 186 ? 45.342 -2.757 54.217 1.00 9.67 186 ILE B N 1
ATOM 5361 C CA . ILE B 1 186 ? 44.373 -1.658 54.275 1.00 9.98 186 ILE B CA 1
ATOM 5362 C C . ILE B 1 186 ? 45.012 -0.297 54.626 1.00 10.60 186 ILE B C 1
ATOM 5363 O O . ILE B 1 186 ? 44.968 0.143 55.789 1.00 11.17 186 ILE B O 1
ATOM 5368 N N . PRO B 1 187 ? 45.601 0.385 53.630 1.00 10.38 187 PRO B N 1
ATOM 5369 C CA . PRO B 1 187 ? 46.128 1.711 53.940 1.00 10.66 187 PRO B CA 1
ATOM 5370 C C . PRO B 1 187 ? 45.036 2.657 54.501 1.00 10.57 187 PRO B C 1
ATOM 5371 O O . PRO B 1 187 ? 43.868 2.503 54.145 1.00 9.99 187 PRO B O 1
ATOM 5375 N N . ALA B 1 188 ? 45.426 3.598 55.370 1.00 10.22 188 ALA B N 1
ATOM 5376 C CA . ALA B 1 188 ? 44.492 4.567 55.974 1.00 10.80 188 ALA B CA 1
ATOM 5377 C C . ALA B 1 188 ? 44.023 5.599 54.958 1.00 10.98 188 ALA B C 1
ATOM 5378 O O . ALA B 1 188 ? 42.918 6.147 55.076 1.00 10.73 188 ALA B O 1
ATOM 5380 N N . SER B 1 189 ? 44.875 5.870 53.972 1.00 11.19 189 SER B N 1
ATOM 5381 C CA . SER B 1 189 ? 44.452 6.603 52.787 1.00 11.65 189 SER B CA 1
ATOM 5382 C C . SER B 1 189 ? 45.497 6.545 51.692 1.00 11.59 189 SER B C 1
ATOM 5383 O O . SER B 1 189 ? 46.630 6.071 51.893 1.00 12.33 189 SER B O 1
ATOM 5386 N N . TYR B 1 190 ? 45.097 7.029 50.527 1.00 11.10 190 TYR B N 1
ATOM 5387 C CA . TYR B 1 190 ? 45.983 7.143 49.379 1.00 11.14 190 TYR B CA 1
ATOM 5388 C C . TYR B 1 190 ? 47.253 7.971 49.638 1.00 11.63 190 TYR B C 1
ATOM 5389 O O . TYR B 1 190 ? 48.313 7.660 49.093 1.00 12.25 190 TYR B O 1
ATOM 5398 N N . ARG B 1 191 ? 47.158 8.997 50.481 1.00 11.89 191 ARG B N 1
ATOM 5399 C CA . ARG B 1 191 ? 48.301 9.880 50.740 1.00 12.97 191 ARG B CA 1
ATOM 5400 C C . ARG B 1 191 ? 49.221 9.296 51.827 1.00 12.46 191 ARG B C 1
ATOM 5401 O O . ARG B 1 191 ? 50.309 9.817 52.072 1.00 12.51 191 ARG B O 1
ATOM 5409 N N . LYS B 1 192 ? 48.783 8.206 52.461 1.00 11.69 192 LYS B N 1
ATOM 5410 C CA . LYS B 1 192 ? 49.543 7.586 53.550 1.00 10.89 192 LYS B CA 1
ATOM 5411 C C . LYS B 1 192 ? 50.017 6.163 53.200 1.00 10.42 192 LYS B C 1
ATOM 5412 O O . LYS B 1 192 ? 50.000 5.252 54.032 1.00 10.11 192 LYS B O 1
ATOM 5418 N N . MET B 1 193 ? 50.459 6.008 51.952 1.00 9.63 193 MET B N 1
ATOM 5419 C CA . MET B 1 193 ? 50.917 4.730 51.409 1.00 8.53 193 MET B CA 1
ATOM 5420 C C . MET B 1 193 ? 52.097 4.922 50.488 1.00 7.98 193 MET B C 1
ATOM 5421 O O . MET B 1 193 ? 52.344 6.010 49.960 1.00 8.00 193 MET B O 1
ATOM 5426 N N . ARG B 1 194 ? 52.819 3.840 50.281 1.00 7.98 194 ARG B N 1
ATOM 5427 C CA . ARG B 1 194 ? 53.976 3.844 49.400 1.00 7.46 194 ARG B CA 1
ATOM 5428 C C . ARG B 1 194 ? 53.534 3.414 48.005 1.00 7.24 194 ARG B C 1
ATOM 5429 O O . ARG B 1 194 ? 52.339 3.089 47.783 1.00 6.58 194 ARG B O 1
ATOM 5437 N N . GLY B 1 195 ? 54.490 3.448 47.067 1.00 7.00 195 GLY B N 1
ATOM 5438 C CA . GLY B 1 195 ? 54.314 2.882 45.725 1.00 6.90 195 GLY B CA 1
ATOM 5439 C C . GLY B 1 195 ? 55.531 2.070 45.306 1.00 7.69 195 GLY B C 1
ATOM 5440 O O . GLY B 1 195 ? 56.675 2.350 45.735 1.00 7.78 195 GLY B O 1
ATOM 5441 N N . SER B 1 196 ? 55.294 1.064 44.463 1.00 6.89 196 SER B N 1
ATOM 5442 C CA . SER B 1 196 ? 56.337 0.141 44.063 1.00 7.03 196 SER B CA 1
ATOM 5443 C C . SER B 1 196 ? 56.141 -0.174 42.589 1.00 7.82 196 SER B C 1
ATOM 5444 O O . SER B 1 196 ? 54.988 -0.410 42.144 1.00 7.74 196 SER B O 1
ATOM 5447 N N . SER B 1 197 ? 57.229 -0.178 41.810 1.00 7.09 197 SER B N 1
ATOM 5448 C CA . SER B 1 197 ? 57.070 -0.595 40.408 1.00 7.03 197 SER B CA 1
ATOM 5449 C C . SER B 1 197 ? 56.750 -2.103 40.318 1.00 7.13 197 SER B C 1
ATOM 5450 O O . SER B 1 197 ? 56.172 -2.573 39.321 1.00 6.45 197 SER B O 1
ATOM 5453 N N . VAL B 1 198 ? 57.068 -2.823 41.401 1.00 6.96 198 VAL B N 1
ATOM 5454 C CA . VAL B 1 198 ? 56.977 -4.294 41.489 1.00 6.75 198 VAL B CA 1
ATOM 5455 C C . VAL B 1 198 ? 57.942 -4.951 40.469 1.00 7.67 198 VAL B C 1
ATOM 5456 O O . VAL B 1 198 ? 58.837 -5.719 40.854 1.00 8.18 198 VAL B O 1
ATOM 5460 N N . HIS B 1 199 ? 57.755 -4.649 39.187 1.00 7.30 199 HIS B N 1
ATOM 5461 C CA . HIS B 1 199 ? 58.641 -5.134 38.133 1.00 7.89 199 HIS B CA 1
ATOM 5462 C C . HIS B 1 199 ? 59.959 -4.365 38.063 1.00 8.27 199 HIS B C 1
ATOM 5463 O O . HIS B 1 199 ? 60.017 -3.164 38.400 1.00 8.17 199 HIS B O 1
ATOM 5470 N N . SER B 1 200 ? 61.000 -5.038 37.565 1.00 7.83 200 SER B N 1
ATOM 5471 C CA . SER B 1 200 ? 62.134 -4.312 37.112 1.00 8.31 200 SER B CA 1
ATOM 5472 C C . SER B 1 200 ? 61.780 -3.831 35.707 1.00 9.10 200 SER B C 1
ATOM 5473 O O . SER B 1 200 ? 60.957 -4.436 35.016 1.00 9.35 200 SER B O 1
ATOM 5476 N N . PHE B 1 201 ? 62.419 -2.740 35.311 1.00 9.09 201 PHE B N 1
ATOM 5477 C CA . PHE B 1 201 ? 62.376 -2.215 33.968 1.00 9.04 201 PHE B CA 1
ATOM 5478 C C . PHE B 1 201 ? 63.819 -2.045 33.537 1.00 9.33 201 PHE B C 1
ATOM 5479 O O . PHE B 1 201 ? 64.756 -2.394 34.283 1.00 10.29 201 PHE B O 1
ATOM 5487 N N . LYS B 1 202 ? 64.025 -1.540 32.332 1.00 9.56 202 LYS B N 1
ATOM 5488 C CA . LYS B 1 202 ? 65.376 -1.301 31.845 1.00 9.73 202 LYS B CA 1
ATOM 5489 C C . LYS B 1 202 ? 65.559 0.181 31.566 1.00 9.97 202 LYS B C 1
ATOM 5490 O O . LYS B 1 202 ? 64.702 0.841 30.966 1.00 10.00 202 LYS B O 1
ATOM 5496 N N . TRP B 1 203 ? 66.691 0.705 32.001 1.00 10.11 203 TRP B N 1
ATOM 5497 C CA . TRP B 1 203 ? 67.053 2.070 31.675 1.00 9.96 203 TRP B CA 1
ATOM 5498 C C . TRP B 1 203 ? 68.315 1.994 30.851 1.00 10.85 203 TRP B C 1
ATOM 5499 O O . TRP B 1 203 ? 69.237 1.244 31.183 1.00 10.64 203 TRP B O 1
ATOM 5510 N N . VAL B 1 204 ? 68.331 2.765 29.770 1.00 11.99 204 VAL B N 1
ATOM 5511 C CA . VAL B 1 204 ? 69.402 2.751 28.800 1.00 13.05 204 VAL B CA 1
ATOM 5512 C C . VAL B 1 204 ? 69.916 4.171 28.745 1.00 14.04 204 VAL B C 1
ATOM 5513 O O . VAL B 1 204 ? 69.109 5.096 28.575 1.00 14.69 204 VAL B O 1
ATOM 5517 N N . ASN B 1 205 ? 71.236 4.348 28.900 1.00 14.53 205 ASN B N 1
ATOM 5518 C CA . ASN B 1 205 ? 71.854 5.681 28.865 1.00 14.56 205 ASN B CA 1
ATOM 5519 C C . ASN B 1 205 ? 72.300 6.068 27.453 1.00 14.87 205 ASN B C 1
ATOM 5520 O O . ASN B 1 205 ? 72.151 5.272 26.522 1.00 14.61 205 ASN B O 1
ATOM 5525 N N . ALA B 1 206 ? 72.861 7.275 27.305 1.00 15.64 206 ALA B N 1
ATOM 5526 C CA . ALA B 1 206 ? 73.292 7.806 25.988 1.00 16.57 206 ALA B CA 1
ATOM 5527 C C . ALA B 1 206 ? 74.277 6.911 25.234 1.00 17.30 206 ALA B C 1
ATOM 5528 O O . ALA B 1 206 ? 74.409 7.011 24.011 1.00 18.16 206 ALA B O 1
ATOM 5530 N N . HIS B 1 207 ? 74.979 6.044 25.950 1.00 18.19 207 HIS B N 1
ATOM 5531 C CA . HIS B 1 207 ? 75.929 5.161 25.283 1.00 19.02 207 HIS B CA 1
ATOM 5532 C C . HIS B 1 207 ? 75.410 3.767 24.931 1.00 18.33 207 HIS B C 1
ATOM 5533 O O . HIS B 1 207 ? 76.121 2.967 24.293 1.00 18.47 207 HIS B O 1
ATOM 5540 N N . GLY B 1 208 ? 74.158 3.502 25.294 1.00 16.71 208 GLY B N 1
ATOM 5541 C CA . GLY B 1 208 ? 73.565 2.202 25.036 1.00 15.16 208 GLY B CA 1
ATOM 5542 C C . GLY B 1 208 ? 73.811 1.180 26.130 1.00 13.84 208 GLY B C 1
ATOM 5543 O O . GLY B 1 208 ? 73.523 0.007 25.953 1.00 14.40 208 GLY B O 1
ATOM 5544 N N . ASN B 1 209 ? 74.347 1.616 27.262 1.00 12.70 209 ASN B N 1
ATOM 5545 C CA . ASN B 1 209 ? 74.428 0.747 28.430 1.00 12.01 209 ASN B CA 1
ATOM 5546 C C . ASN B 1 209 ? 73.076 0.648 29.125 1.00 11.00 209 ASN B C 1
ATOM 5547 O O . ASN B 1 209 ? 72.410 1.666 29.369 1.00 10.58 209 ASN B O 1
ATOM 5552 N N . THR B 1 210 ? 72.673 -0.573 29.442 1.00 9.99 210 THR B N 1
ATOM 5553 C CA . THR B 1 210 ? 71.395 -0.771 30.126 1.00 9.43 210 THR B CA 1
ATOM 5554 C C . THR B 1 210 ? 71.553 -1.340 31.521 1.00 8.65 210 THR B C 1
ATOM 5555 O O . THR B 1 210 ? 72.424 -2.145 31.750 1.00 9.51 210 THR B O 1
ATOM 5559 N N . VAL B 1 211 ? 70.739 -0.884 32.462 1.00 8.05 211 VAL B N 1
ATOM 5560 C CA . VAL B 1 211 ? 70.681 -1.495 33.786 1.00 7.45 211 VAL B CA 1
ATOM 5561 C C . VAL B 1 211 ? 69.236 -1.846 34.052 1.00 8.15 211 VAL B C 1
ATOM 5562 O O . VAL B 1 211 ? 68.341 -1.222 33.474 1.00 9.10 211 VAL B O 1
ATOM 5566 N N . TYR B 1 212 ? 69.002 -2.828 34.917 1.00 8.62 212 TYR B N 1
ATOM 5567 C CA . TYR B 1 212 ? 67.665 -3.094 35.472 1.00 9.24 212 TYR B CA 1
ATOM 5568 C C . TYR B 1 212 ? 67.355 -2.185 36.651 1.00 9.59 212 TYR B C 1
ATOM 5569 O O . TYR B 1 212 ? 68.151 -2.033 37.571 1.00 9.49 212 TYR B O 1
ATOM 5578 N N . ILE B 1 213 ? 66.168 -1.605 36.644 1.00 10.03 213 ILE B N 1
ATOM 5579 C CA . ILE B 1 213 ? 65.830 -0.679 37.709 1.00 10.00 213 ILE B CA 1
ATOM 5580 C C . ILE B 1 213 ? 64.526 -1.096 38.326 1.00 10.06 213 ILE B C 1
ATOM 5581 O O . ILE B 1 213 ? 63.688 -1.694 37.655 1.00 9.45 213 ILE B O 1
ATOM 5586 N N . LYS B 1 214 ? 64.380 -0.784 39.609 1.00 10.34 214 LYS B N 1
ATOM 5587 C CA . LYS B 1 214 ? 63.086 -0.848 40.266 1.00 10.89 214 LYS B CA 1
ATOM 5588 C C . LYS B 1 214 ? 62.782 0.580 40.750 1.00 11.13 214 LYS B C 1
ATOM 5589 O O . LYS B 1 214 ? 63.726 1.363 41.012 1.00 10.21 214 LYS B O 1
ATOM 5595 N N . LEU B 1 215 ? 61.482 0.915 40.829 1.00 11.07 215 LEU B N 1
ATOM 5596 C CA . LEU B 1 215 ? 61.024 2.260 41.242 1.00 10.97 215 LEU B CA 1
ATOM 5597 C C . LEU B 1 215 ? 60.262 2.232 42.544 1.00 10.46 215 LEU B C 1
ATOM 5598 O O . LEU B 1 215 ? 59.474 1.327 42.792 1.00 10.97 215 LEU B O 1
ATOM 5603 N N . ARG B 1 216 ? 60.473 3.271 43.338 1.00 10.01 216 ARG B N 1
ATOM 5604 C CA . ARG B 1 216 ? 60.040 3.328 44.718 1.00 9.80 216 ARG B CA 1
ATOM 5605 C C . ARG B 1 216 ? 59.448 4.708 45.058 1.00 9.12 216 ARG B C 1
ATOM 5606 O O . ARG B 1 216 ? 60.095 5.750 44.844 1.00 8.61 216 ARG B O 1
ATOM 5614 N N . TRP B 1 217 ? 58.226 4.717 45.583 1.00 8.13 217 TRP B N 1
ATOM 5615 C CA . TRP B 1 217 ? 57.610 5.958 46.088 1.00 7.84 217 TRP B CA 1
ATOM 5616 C C . TRP B 1 217 ? 57.482 5.922 47.606 1.00 7.53 217 TRP B C 1
ATOM 5617 O O . TRP B 1 217 ? 56.944 4.964 48.134 1.00 7.26 217 TRP B O 1
ATOM 5628 N N . VAL B 1 218 ? 58.000 6.953 48.290 1.00 8.08 218 VAL B N 1
ATOM 5629 C CA . VAL B 1 218 ? 58.030 7.045 49.767 1.00 8.27 218 VAL B CA 1
ATOM 5630 C C . VAL B 1 218 ? 57.216 8.274 50.182 1.00 9.35 218 VAL B C 1
ATOM 5631 O O . VAL B 1 218 ? 57.518 9.388 49.752 1.00 9.10 218 VAL B O 1
ATOM 5635 N N . PRO B 1 219 ? 56.149 8.075 50.983 1.00 10.29 219 PRO B N 1
ATOM 5636 C CA . PRO B 1 219 ? 55.278 9.212 51.255 1.00 11.37 219 PRO B CA 1
ATOM 5637 C C . PRO B 1 219 ? 55.803 10.106 52.379 1.00 13.05 219 PRO B C 1
ATOM 5638 O O . PRO B 1 219 ? 56.248 9.603 53.425 1.00 13.26 219 PRO B O 1
ATOM 5642 N N . LYS B 1 220 ? 55.757 11.419 52.151 1.00 14.53 220 LYS B N 1
ATOM 5643 C CA . LYS B 1 220 ? 56.136 12.408 53.156 1.00 17.20 220 LYS B CA 1
ATOM 5644 C C . LYS B 1 220 ? 55.281 12.205 54.414 1.00 17.19 220 LYS B C 1
ATOM 5645 O O . LYS B 1 220 ? 55.799 12.243 55.536 1.00 17.39 220 LYS B O 1
ATOM 5651 N N . GLU B 1 221 ? 53.982 11.976 54.195 1.00 17.27 221 GLU B N 1
ATOM 5652 C CA . GLU B 1 221 ? 53.000 11.643 55.251 1.00 17.66 221 GLU B CA 1
ATOM 5653 C C . GLU B 1 221 ? 53.241 10.320 56.002 1.00 17.09 221 GLU B C 1
ATOM 5654 O O . GLU B 1 221 ? 52.579 10.067 57.014 1.00 17.70 221 GLU B O 1
ATOM 5660 N N . GLY B 1 222 ? 54.159 9.483 55.526 1.00 16.16 222 GLY B N 1
ATOM 5661 C CA . GLY B 1 222 ? 54.396 8.185 56.168 1.00 15.10 222 GLY B CA 1
ATOM 5662 C C . GLY B 1 222 ? 53.394 7.122 55.731 1.00 14.61 222 GLY B C 1
ATOM 5663 O O . GLY B 1 222 ? 52.339 7.438 55.198 1.00 14.71 222 GLY B O 1
ATOM 5664 N N . VAL B 1 223 ? 53.741 5.860 55.947 1.00 14.01 223 VAL B N 1
ATOM 5665 C CA . VAL B 1 223 ? 52.844 4.745 55.724 1.00 13.76 223 VAL B CA 1
ATOM 5666 C C . VAL B 1 223 ? 51.959 4.585 56.962 1.00 14.59 223 VAL B C 1
ATOM 5667 O O . VAL B 1 223 ? 52.477 4.341 58.068 1.00 14.71 223 VAL B O 1
ATOM 5671 N N . HIS B 1 224 ? 50.640 4.729 56.787 1.00 14.05 224 HIS B N 1
ATOM 5672 C CA . HIS B 1 224 ? 49.710 4.509 57.886 1.00 14.36 224 HIS B CA 1
ATOM 5673 C C . HIS B 1 224 ? 48.576 3.562 57.464 1.00 14.23 224 HIS B C 1
ATOM 5674 O O . HIS B 1 224 ? 47.928 3.762 56.434 1.00 15.23 224 HIS B O 1
ATOM 5681 N N . ASN B 1 225 ? 48.340 2.548 58.277 1.00 13.08 225 ASN B N 1
ATOM 5682 C CA . ASN B 1 225 ? 47.407 1.507 57.964 1.00 12.87 225 ASN B CA 1
ATOM 5683 C C . ASN B 1 225 ? 46.275 1.462 58.978 1.00 12.91 225 ASN B C 1
ATOM 5684 O O . ASN B 1 225 ? 46.305 2.172 60.000 1.00 12.89 225 ASN B O 1
ATOM 5689 N N . LEU B 1 226 ? 45.285 0.622 58.671 1.00 12.63 226 LEU B N 1
ATOM 5690 C CA . LEU B 1 226 ? 44.148 0.355 59.533 1.00 12.68 226 LEU B CA 1
ATOM 5691 C C . LEU B 1 226 ? 44.129 -1.131 59.799 1.00 13.07 226 LEU B C 1
ATOM 5692 O O . LEU B 1 226 ? 44.371 -1.927 58.889 1.00 13.25 226 LEU B O 1
ATOM 5697 N N . SER B 1 227 ? 43.852 -1.501 61.050 1.00 13.23 227 SER B N 1
ATOM 5698 C CA . SER B 1 227 ? 43.600 -2.887 61.424 1.00 13.13 227 SER B CA 1
ATOM 5699 C C . SER B 1 227 ? 42.208 -3.249 60.930 1.00 13.68 227 SER B C 1
ATOM 5700 O O . SER B 1 227 ? 41.463 -2.360 60.471 1.00 13.98 227 SER B O 1
ATOM 5703 N N . ALA B 1 228 ? 41.833 -4.525 61.035 1.00 13.87 228 ALA B N 1
ATOM 5704 C CA . ALA B 1 228 ? 40.517 -4.964 60.550 1.00 14.52 228 ALA B CA 1
ATOM 5705 C C . ALA B 1 228 ? 39.334 -4.270 61.259 1.00 15.13 228 ALA B C 1
ATOM 5706 O O . ALA B 1 228 ? 38.360 -3.875 60.612 1.00 15.72 228 ALA B O 1
ATOM 5708 N N . ASP B 1 229 ? 39.427 -4.115 62.576 1.00 16.07 229 ASP B N 1
ATOM 5709 C CA . ASP B 1 229 ? 38.388 -3.453 63.366 1.00 17.05 229 ASP B CA 1
ATOM 5710 C C . ASP B 1 229 ? 38.319 -1.959 63.081 1.00 17.43 229 ASP B C 1
ATOM 5711 O O . ASP B 1 229 ? 37.223 -1.389 63.040 1.00 17.56 229 ASP B O 1
ATOM 5716 N N . GLU B 1 230 ? 39.484 -1.321 62.910 1.00 17.04 230 GLU B N 1
ATOM 5717 C CA . GLU B 1 230 ? 39.521 0.077 62.506 1.00 17.28 230 GLU B CA 1
ATOM 5718 C C . GLU B 1 230 ? 38.844 0.262 61.148 1.00 16.94 230 GLU B C 1
ATOM 5719 O O . GLU B 1 230 ? 38.057 1.200 60.957 1.00 16.42 230 GLU B O 1
ATOM 5725 N N . ALA B 1 231 ? 39.136 -0.658 60.226 1.00 16.17 231 ALA B N 1
ATOM 5726 C CA . ALA B 1 231 ? 38.577 -0.605 58.880 1.00 15.94 231 ALA B CA 1
ATOM 5727 C C . ALA B 1 231 ? 37.060 -0.775 58.919 1.00 15.55 231 ALA B C 1
ATOM 5728 O O . ALA B 1 231 ? 36.344 -0.095 58.208 1.00 14.61 231 ALA B O 1
ATOM 5730 N N . THR B 1 232 ? 36.592 -1.691 59.761 1.00 15.96 232 THR B N 1
ATOM 5731 C CA . THR B 1 232 ? 35.163 -1.890 60.013 1.00 16.50 232 THR B CA 1
ATOM 5732 C C . THR B 1 232 ? 34.471 -0.612 60.544 1.00 16.27 232 THR B C 1
ATOM 5733 O O . THR B 1 232 ? 33.417 -0.205 60.040 1.00 16.13 232 THR B O 1
ATOM 5737 N N . GLU B 1 233 ? 35.074 0.014 61.550 1.00 16.57 233 GLU B N 1
ATOM 5738 C CA . GLU B 1 233 ? 34.570 1.280 62.080 1.00 17.19 233 GLU B CA 1
ATOM 5739 C C . GLU B 1 233 ? 34.525 2.373 61.017 1.00 16.16 233 GLU B C 1
ATOM 5740 O O . GLU B 1 233 ? 33.519 3.067 60.895 1.00 16.92 233 GLU B O 1
ATOM 5746 N N . VAL B 1 234 ? 35.595 2.539 60.246 1.00 15.08 234 VAL B N 1
ATOM 5747 C CA . VAL B 1 234 ? 35.578 3.559 59.202 1.00 14.13 234 VAL B CA 1
ATOM 5748 C C . VAL B 1 234 ? 34.494 3.249 58.148 1.00 13.80 234 VAL B C 1
ATOM 5749 O O . VAL B 1 234 ? 33.730 4.136 57.760 1.00 13.44 234 VAL B O 1
ATOM 5753 N N . GLN B 1 235 ? 34.409 1.983 57.733 1.00 13.51 235 GLN B N 1
ATOM 5754 C CA . GLN B 1 235 ? 33.456 1.546 56.695 1.00 13.56 235 GLN B CA 1
ATOM 5755 C C . GLN B 1 235 ? 31.988 1.932 56.970 1.00 13.57 235 GLN B C 1
ATOM 5756 O O . GLN B 1 235 ? 31.260 2.333 56.053 1.00 13.05 235 GLN B O 1
ATOM 5762 N N . GLY B 1 236 ? 31.571 1.830 58.231 1.00 13.65 236 GLY B N 1
ATOM 5763 C CA . GLY B 1 236 ? 30.200 2.136 58.608 1.00 14.45 236 GLY B CA 1
ATOM 5764 C C . GLY B 1 236 ? 29.831 3.597 58.457 1.00 14.97 236 GLY B C 1
ATOM 5765 O O . GLY B 1 236 ? 28.693 3.910 58.149 1.00 14.90 236 GLY B O 1
ATOM 5766 N N . LYS B 1 237 ? 30.809 4.471 58.677 1.00 15.77 237 LYS B N 1
ATOM 5767 C CA . LYS B 1 237 ? 30.663 5.921 58.615 1.00 16.84 237 LYS B CA 1
ATOM 5768 C C . LYS B 1 237 ? 30.918 6.537 57.219 1.00 16.76 237 LYS B C 1
ATOM 5769 O O . LYS B 1 237 ? 30.238 7.494 56.814 1.00 16.20 237 LYS B O 1
ATOM 5775 N N . ASP B 1 238 ? 31.906 5.998 56.491 1.00 15.68 238 ASP B N 1
ATOM 5776 C CA . ASP B 1 238 ? 32.329 6.577 55.214 1.00 14.52 238 ASP B CA 1
ATOM 5777 C C . ASP B 1 238 ? 32.858 5.485 54.254 1.00 13.51 238 ASP B C 1
ATOM 5778 O O . ASP B 1 238 ? 33.919 4.904 54.495 1.00 13.36 238 ASP B O 1
ATOM 5783 N N . PHE B 1 239 ? 32.127 5.209 53.176 1.00 12.64 239 PHE B N 1
ATOM 5784 C CA . PHE B 1 239 ? 32.588 4.246 52.146 1.00 12.19 239 PHE B CA 1
ATOM 5785 C C . PHE B 1 239 ? 33.444 4.918 51.061 1.00 12.41 239 PHE B C 1
ATOM 5786 O O . PHE B 1 239 ? 33.938 4.244 50.131 1.00 12.88 239 PHE B O 1
ATOM 5794 N N . ASN B 1 240 ? 33.642 6.226 51.207 1.00 12.12 240 ASN B N 1
ATOM 5795 C CA . ASN B 1 240 ? 34.531 6.989 50.332 1.00 12.07 240 ASN B CA 1
ATOM 5796 C C . ASN B 1 240 ? 35.685 7.644 51.092 1.00 12.27 240 ASN B C 1
ATOM 5797 O O . ASN B 1 240 ? 36.133 8.717 50.703 1.00 12.78 240 ASN B O 1
ATOM 5802 N N . HIS B 1 241 ? 36.189 7.012 52.152 1.00 12.43 241 HIS B N 1
ATOM 5803 C CA . HIS B 1 241 ? 37.044 7.737 53.104 1.00 12.14 241 HIS B CA 1
ATOM 5804 C C . HIS B 1 241 ? 38.350 8.199 52.489 1.00 11.89 241 HIS B C 1
ATOM 5805 O O . HIS B 1 241 ? 38.800 9.315 52.769 1.00 11.69 241 HIS B O 1
ATOM 5812 N N . ALA B 1 242 ? 38.952 7.360 51.647 1.00 11.57 242 ALA B N 1
ATOM 5813 C CA . ALA B 1 242 ? 40.285 7.654 51.132 1.00 11.42 242 ALA B CA 1
ATOM 5814 C C . ALA B 1 242 ? 40.243 8.760 50.090 1.00 11.86 242 ALA B C 1
ATOM 5815 O O . ALA B 1 242 ? 41.088 9.660 50.098 1.00 12.07 242 ALA B O 1
ATOM 5817 N N . SER B 1 243 ? 39.262 8.676 49.190 1.00 11.65 243 SER B N 1
ATOM 5818 C CA . SER B 1 243 ? 38.964 9.739 48.229 1.00 11.55 243 SER B CA 1
ATOM 5819 C C . SER B 1 243 ? 38.644 11.047 48.944 1.00 11.57 243 SER B C 1
ATOM 5820 O O . SER B 1 243 ? 39.141 12.101 48.551 1.00 11.52 243 SER B O 1
ATOM 5823 N N . ASN B 1 244 ? 37.786 10.960 49.962 1.00 11.41 244 ASN B N 1
ATOM 5824 C CA . ASN B 1 244 ? 37.383 12.095 50.776 1.00 11.97 244 ASN B CA 1
ATOM 5825 C C . ASN B 1 244 ? 38.614 12.783 51.378 1.00 12.05 244 ASN B C 1
ATOM 5826 O O . ASN B 1 244 ? 38.808 13.984 51.199 1.00 12.12 244 ASN B O 1
ATOM 5831 N N . ASP B 1 245 ? 39.441 11.995 52.068 1.00 12.18 245 ASP B N 1
ATOM 5832 C CA . ASP B 1 245 ? 40.625 12.481 52.782 1.00 13.00 245 ASP B CA 1
ATOM 5833 C C . ASP B 1 245 ? 41.671 13.111 51.859 1.00 12.73 245 ASP B C 1
ATOM 5834 O O . ASP B 1 245 ? 42.244 14.141 52.187 1.00 12.20 245 ASP B O 1
ATOM 5839 N N . THR B 1 246 ? 41.929 12.471 50.718 1.00 12.61 246 THR B N 1
ATOM 5840 C CA . THR B 1 246 ? 42.926 12.973 49.770 1.00 12.65 246 THR B CA 1
ATOM 5841 C C . THR B 1 246 ? 42.429 14.239 49.057 1.00 12.78 246 THR B C 1
ATOM 5842 O O . THR B 1 246 ? 43.221 15.172 48.828 1.00 12.08 246 THR B O 1
ATOM 5846 N N . PHE B 1 247 ? 41.137 14.272 48.707 1.00 12.56 247 PHE B N 1
ATOM 5847 C CA . PHE B 1 247 ? 40.563 15.469 48.071 1.00 12.73 247 PHE B CA 1
ATOM 5848 C C . PHE B 1 247 ? 40.607 16.654 49.040 1.00 13.64 247 PHE B C 1
ATOM 5849 O O . PHE B 1 247 ? 40.994 17.768 48.642 1.00 14.34 247 PHE B O 1
ATOM 5857 N N . GLN B 1 248 ? 40.208 16.431 50.292 1.00 13.79 248 GLN B N 1
ATOM 5858 C CA . GLN B 1 248 ? 40.264 17.500 51.293 1.00 15.00 248 GLN B CA 1
ATOM 5859 C C . GLN B 1 248 ? 41.696 17.994 51.582 1.00 15.02 248 GLN B C 1
ATOM 5860 O O . GLN B 1 248 ? 41.908 19.200 51.678 1.00 15.54 248 GLN B O 1
ATOM 5866 N N . ALA B 1 249 ? 42.663 17.086 51.725 1.00 14.40 249 ALA B N 1
ATOM 5867 C CA . ALA B 1 249 ? 44.054 17.504 51.915 1.00 14.87 249 ALA B CA 1
ATOM 5868 C C . ALA B 1 249 ? 44.515 18.486 50.844 1.00 15.13 249 ALA B C 1
ATOM 5869 O O . ALA B 1 249 ? 45.097 19.521 51.155 1.00 15.33 249 ALA B O 1
ATOM 5871 N N . ILE B 1 250 ? 44.269 18.148 49.580 1.00 15.09 250 ILE B N 1
ATOM 5872 C CA . ILE B 1 250 ? 44.662 19.005 48.478 1.00 15.01 250 ILE B CA 1
ATOM 5873 C C . ILE B 1 250 ? 43.914 20.337 48.517 1.00 15.87 250 ILE B C 1
ATOM 5874 O O . ILE B 1 250 ? 44.511 21.400 48.300 1.00 15.75 250 ILE B O 1
ATOM 5879 N N . GLU B 1 251 ? 42.614 20.268 48.813 1.00 16.53 251 GLU B N 1
ATOM 5880 C CA . GLU B 1 251 ? 41.746 21.438 48.817 1.00 17.26 251 GLU B CA 1
ATOM 5881 C C . GLU B 1 251 ? 42.131 22.412 49.937 1.00 17.28 251 GLU B C 1
ATOM 5882 O O . GLU B 1 251 ? 42.020 23.626 49.778 1.00 17.60 251 GLU B O 1
ATOM 5888 N N . ASN B 1 252 ? 42.596 21.863 51.054 1.00 17.75 252 ASN B N 1
ATOM 5889 C CA . ASN B 1 252 ? 43.096 22.643 52.190 1.00 18.41 252 ASN B CA 1
ATOM 5890 C C . ASN B 1 252 ? 44.541 23.137 52.049 1.00 18.33 252 ASN B C 1
ATOM 5891 O O . ASN B 1 252 ? 45.022 23.875 52.896 1.00 18.17 252 ASN B O 1
ATOM 5896 N N . GLY B 1 253 ? 45.228 22.719 50.990 1.00 18.35 253 GLY B N 1
ATOM 5897 C CA . GLY B 1 253 ? 46.616 23.123 50.758 1.00 18.52 253 GLY B CA 1
ATOM 5898 C C . GLY B 1 253 ? 47.636 22.247 51.470 1.00 18.59 253 GLY B C 1
ATOM 5899 O O . GLY B 1 253 ? 48.802 22.621 51.598 1.00 19.20 253 GLY B O 1
ATOM 5900 N N . ASP B 1 254 ? 47.199 21.089 51.951 1.00 18.12 254 ASP B N 1
ATOM 5901 C CA . ASP B 1 254 ? 48.119 20.117 52.540 1.00 18.04 254 ASP B CA 1
ATOM 5902 C C . ASP B 1 254 ? 48.444 19.052 51.483 1.00 17.11 254 ASP B C 1
ATOM 5903 O O . ASP B 1 254 ? 47.940 17.928 51.524 1.00 17.30 254 ASP B O 1
ATOM 5908 N N . PHE B 1 255 ? 49.298 19.427 50.537 1.00 15.49 255 PHE B N 1
ATOM 5909 C CA . PHE B 1 255 ? 49.527 18.634 49.356 1.00 13.32 255 PHE B CA 1
ATOM 5910 C C . PHE B 1 255 ? 50.242 17.313 49.642 1.00 12.87 255 PHE B C 1
ATOM 5911 O O . PHE B 1 255 ? 51.328 17.312 50.195 1.00 12.35 255 PHE B O 1
ATOM 5919 N N . PRO B 1 256 ? 49.628 16.180 49.253 1.00 12.55 256 PRO B N 1
ATOM 5920 C CA . PRO B 1 256 ? 50.347 14.914 49.329 1.00 12.36 256 PRO B CA 1
ATOM 5921 C C . PRO B 1 256 ? 51.670 14.952 48.516 1.00 12.44 256 PRO B C 1
ATOM 5922 O O . PRO B 1 256 ? 51.686 15.393 47.366 1.00 11.93 256 PRO B O 1
ATOM 5926 N N . GLU B 1 257 ? 52.761 14.505 49.131 1.00 12.38 257 GLU B N 1
ATOM 5927 C CA . GLU B 1 257 ? 54.035 14.444 48.452 1.00 13.42 257 GLU B CA 1
ATOM 5928 C C . GLU B 1 257 ? 54.664 13.069 48.550 1.00 12.44 257 GLU B C 1
ATOM 5929 O O . GLU B 1 257 ? 54.556 12.392 49.571 1.00 11.86 257 GLU B O 1
ATOM 5935 N N . TRP B 1 258 ? 55.350 12.669 47.490 1.00 11.92 258 TRP B N 1
ATOM 5936 C CA . TRP B 1 258 ? 56.148 11.470 47.556 1.00 11.89 258 TRP B CA 1
ATOM 5937 C C . TRP B 1 258 ? 57.534 11.733 46.993 1.00 12.21 258 TRP B C 1
ATOM 5938 O O . TRP B 1 258 ? 57.695 12.468 46.012 1.00 11.85 258 TRP B O 1
ATOM 5949 N N . ASP B 1 259 ? 58.539 11.105 47.601 1.00 12.51 259 ASP B N 1
ATOM 5950 C CA . ASP B 1 259 ? 59.846 11.004 46.968 1.00 12.81 259 ASP B CA 1
ATOM 5951 C C . ASP B 1 259 ? 59.967 9.743 46.118 1.00 12.49 259 ASP B C 1
ATOM 5952 O O . ASP B 1 259 ? 59.579 8.645 46.551 1.00 11.56 259 ASP B O 1
ATOM 5957 N N . LEU B 1 260 ? 60.479 9.932 44.902 1.00 12.03 260 LEU B N 1
ATOM 5958 C CA . LEU B 1 260 ? 60.814 8.826 43.998 1.00 12.06 260 LEU B CA 1
ATOM 5959 C C . LEU B 1 260 ? 62.259 8.344 44.191 1.00 12.21 260 LEU B C 1
ATOM 5960 O O . LEU B 1 260 ? 63.202 9.134 44.165 1.00 12.66 260 LEU B O 1
ATOM 5965 N N . PHE B 1 261 ? 62.414 7.045 44.394 1.00 12.11 261 PHE B N 1
ATOM 5966 C CA . PHE B 1 261 ? 63.714 6.418 44.468 1.00 12.05 261 PHE B CA 1
ATOM 5967 C C . PHE B 1 261 ? 63.818 5.337 43.397 1.00 11.93 261 PHE B C 1
ATOM 5968 O O . PHE B 1 261 ? 62.802 4.797 42.923 1.00 11.40 261 PHE B O 1
ATOM 5976 N N . VAL B 1 262 ? 65.064 5.015 43.039 1.00 11.82 262 VAL B N 1
ATOM 5977 C CA . VAL B 1 262 ? 65.370 3.989 42.076 1.00 10.66 262 VAL B CA 1
ATOM 5978 C C . VAL B 1 262 ? 66.428 3.068 42.644 1.00 10.50 262 VAL B C 1
ATOM 5979 O O . VAL B 1 262 ? 67.335 3.507 43.348 1.00 10.74 262 VAL B O 1
ATOM 5983 N N . GLN B 1 263 ? 66.289 1.787 42.324 1.00 10.83 263 GLN B N 1
ATOM 5984 C CA . GLN B 1 263 ? 67.244 0.728 42.654 1.00 10.55 263 GLN B CA 1
ATOM 5985 C C . GLN B 1 263 ? 67.811 0.224 41.332 1.00 10.83 263 GLN B C 1
ATOM 5986 O O . GLN B 1 263 ? 67.068 0.084 40.351 1.00 10.42 263 GLN B O 1
ATOM 5992 N N . VAL B 1 264 ? 69.121 -0.023 41.313 1.00 10.88 264 VAL B N 1
ATOM 5993 C CA . VAL B 1 264 ? 69.850 -0.369 40.093 1.00 11.13 264 VAL B CA 1
ATOM 5994 C C . VAL B 1 264 ? 70.624 -1.683 40.236 1.00 10.91 264 VAL B C 1
ATOM 5995 O O . VAL B 1 264 ? 71.405 -1.874 41.169 1.00 10.47 264 VAL B O 1
ATOM 5999 N N . LEU B 1 265 ? 70.380 -2.579 39.295 1.00 10.62 265 LEU B N 1
ATOM 6000 C CA . LEU B 1 265 ? 71.006 -3.881 39.266 1.00 11.30 265 LEU B CA 1
ATOM 6001 C C . LEU B 1 265 ? 71.601 -4.093 37.888 1.00 11.64 265 LEU B C 1
ATOM 6002 O O . LEU B 1 265 ? 70.888 -4.001 36.874 1.00 11.27 265 LEU B O 1
ATOM 6007 N N . ASP B 1 266 ? 72.901 -4.369 37.846 1.00 11.69 266 ASP B N 1
ATOM 6008 C CA . ASP B 1 266 ? 73.580 -4.542 36.572 1.00 12.41 266 ASP B CA 1
ATOM 6009 C C . ASP B 1 266 ? 73.112 -5.871 35.982 1.00 12.83 266 ASP B C 1
ATOM 6010 O O . ASP B 1 266 ? 73.009 -6.874 36.711 1.00 13.28 266 ASP B O 1
ATOM 6015 N N . PRO B 1 267 ? 72.807 -5.897 34.677 1.00 13.03 267 PRO B N 1
ATOM 6016 C CA . PRO B 1 267 ? 72.388 -7.178 34.067 1.00 13.82 267 PRO B CA 1
ATOM 6017 C C . PRO B 1 267 ? 73.381 -8.349 34.286 1.00 14.35 267 PRO B C 1
ATOM 6018 O O . PRO B 1 267 ? 72.957 -9.534 34.316 1.00 14.16 267 PRO B O 1
ATOM 6022 N N . ALA B 1 268 ? 74.665 -8.029 34.501 1.00 14.00 268 ALA B N 1
ATOM 6023 C CA . ALA B 1 268 ? 75.651 -9.085 34.758 1.00 13.94 268 ALA B CA 1
ATOM 6024 C C . ALA B 1 268 ? 75.570 -9.723 36.143 1.00 14.35 268 ALA B C 1
ATOM 6025 O O . ALA B 1 268 ? 76.244 -10.729 36.382 1.00 14.73 268 ALA B O 1
ATOM 6027 N N . ASP B 1 269 ? 74.727 -9.189 37.034 1.00 14.80 269 ASP B N 1
ATOM 6028 C CA . ASP B 1 269 ? 74.586 -9.736 38.392 1.00 15.35 269 ASP B CA 1
ATOM 6029 C C . ASP B 1 269 ? 73.320 -10.541 38.668 1.00 15.80 269 ASP B C 1
ATOM 6030 O O . ASP B 1 269 ? 73.122 -10.997 39.808 1.00 16.46 269 ASP B O 1
ATOM 6035 N N . VAL B 1 270 ? 72.471 -10.733 37.662 1.00 16.20 270 VAL B N 1
ATOM 6036 C CA . VAL B 1 270 ? 71.137 -11.364 37.870 1.00 16.60 270 VAL B CA 1
ATOM 6037 C C . VAL B 1 270 ? 71.146 -12.820 38.410 1.00 17.54 270 VAL B C 1
ATOM 6038 O O . VAL B 1 270 ? 70.166 -13.281 39.017 1.00 17.40 270 VAL B O 1
ATOM 6042 N N . GLU B 1 271 ? 72.249 -13.533 38.189 1.00 18.13 271 GLU B N 1
ATOM 6043 C CA . GLU B 1 271 ? 72.364 -14.927 38.616 1.00 19.38 271 GLU B CA 1
ATOM 6044 C C . GLU B 1 271 ? 72.833 -15.030 40.066 1.00 18.59 271 GLU B C 1
ATOM 6045 O O . GLU B 1 271 ? 72.905 -16.126 40.623 1.00 18.95 271 GLU B O 1
ATOM 6051 N N . ASN B 1 272 ? 73.125 -13.877 40.665 1.00 18.33 272 ASN B N 1
ATOM 6052 C CA . ASN B 1 272 ? 73.793 -13.769 41.959 1.00 17.78 272 ASN B CA 1
ATOM 6053 C C . ASN B 1 272 ? 72.902 -13.923 43.196 1.00 17.61 272 ASN B C 1
ATOM 6054 O O . ASN B 1 272 ? 73.381 -13.815 44.326 1.00 17.81 272 ASN B O 1
ATOM 6059 N N . PHE B 1 273 ? 71.616 -14.181 42.998 1.00 17.07 273 PHE B N 1
ATOM 6060 C CA . PHE B 1 273 ? 70.674 -14.199 44.116 1.00 16.20 273 PHE B CA 1
ATOM 6061 C C . PHE B 1 273 ? 70.049 -15.583 44.272 1.00 16.31 273 PHE B C 1
ATOM 6062 O O . PHE B 1 273 ? 70.210 -16.437 43.401 1.00 15.81 273 PHE B O 1
ATOM 6070 N N . ASP B 1 274 ? 69.342 -15.813 45.384 1.00 16.72 274 ASP B N 1
ATOM 6071 C CA . ASP B 1 274 ? 68.626 -17.072 45.557 1.00 17.16 274 ASP B CA 1
ATOM 6072 C C . ASP B 1 274 ? 67.235 -16.990 44.907 1.00 17.00 274 ASP B C 1
ATOM 6073 O O . ASP B 1 274 ? 66.412 -17.887 45.061 1.00 17.70 274 ASP B O 1
ATOM 6078 N N . PHE B 1 275 ? 67.003 -15.909 44.167 1.00 16.73 275 PHE B N 1
ATOM 6079 C CA . PHE B 1 275 ? 65.772 -15.694 43.425 1.00 16.54 275 PHE B CA 1
ATOM 6080 C C . PHE B 1 275 ? 66.086 -15.120 42.028 1.00 16.43 275 PHE B C 1
ATOM 6081 O O . PHE B 1 275 ? 67.143 -14.520 41.846 1.00 16.72 275 PHE B O 1
ATOM 6089 N N . ASP B 1 276 ? 65.180 -15.320 41.064 1.00 15.50 276 ASP B N 1
ATOM 6090 C CA . ASP B 1 276 ? 65.215 -14.630 39.779 1.00 15.00 276 ASP B CA 1
ATOM 6091 C C . ASP B 1 276 ? 64.743 -13.170 39.913 1.00 14.96 276 ASP B C 1
ATOM 6092 O O . ASP B 1 276 ? 63.575 -12.904 40.200 1.00 14.54 276 ASP B O 1
ATOM 6097 N N . PRO B 1 277 ? 65.659 -12.211 39.702 1.00 14.80 277 PRO B N 1
ATOM 6098 C CA . PRO B 1 277 ? 65.320 -10.801 39.948 1.00 15.07 277 PRO B CA 1
ATOM 6099 C C . PRO B 1 277 ? 64.157 -10.238 39.113 1.00 14.81 277 PRO B C 1
ATOM 6100 O O . PRO B 1 277 ? 63.635 -9.179 39.447 1.00 14.47 277 PRO B O 1
ATOM 6104 N N . LEU B 1 278 ? 63.779 -10.977 38.064 1.00 14.66 278 LEU B N 1
ATOM 6105 C CA . LEU B 1 278 ? 62.707 -10.676 37.111 1.00 14.05 278 LEU B CA 1
ATOM 6106 C C . LEU B 1 278 ? 61.367 -11.375 37.447 1.00 13.40 278 LEU B C 1
ATOM 6107 O O . LEU B 1 278 ? 60.380 -11.249 36.695 1.00 13.69 278 LEU B O 1
ATOM 6112 N N . ASP B 1 279 ? 61.370 -12.152 38.528 1.00 11.87 279 ASP B N 1
ATOM 6113 C CA . ASP B 1 279 ? 60.188 -12.787 39.092 1.00 10.48 279 ASP B CA 1
ATOM 6114 C C . ASP B 1 279 ? 59.444 -11.717 39.911 1.00 10.13 279 ASP B C 1
ATOM 6115 O O . ASP B 1 279 ? 59.968 -11.222 40.918 1.00 9.13 279 ASP B O 1
ATOM 6120 N N . ALA B 1 280 ? 58.225 -11.376 39.476 1.00 9.89 280 ALA B N 1
ATOM 6121 C CA . ALA B 1 280 ? 57.382 -10.353 40.122 1.00 9.25 280 ALA B CA 1
ATOM 6122 C C . ALA B 1 280 ? 56.863 -10.751 41.522 1.00 8.85 280 ALA B C 1
ATOM 6123 O O . ALA B 1 280 ? 56.226 -9.948 42.224 1.00 7.33 280 ALA B O 1
ATOM 6125 N N . THR B 1 281 ? 57.112 -12.001 41.908 1.00 8.81 281 THR B N 1
ATOM 6126 C CA . THR B 1 281 ? 56.827 -12.436 43.287 1.00 9.28 281 THR B CA 1
ATOM 6127 C C . THR B 1 281 ? 58.005 -12.120 44.201 1.00 9.50 281 THR B C 1
ATOM 6128 O O . THR B 1 281 ? 57.947 -12.369 45.408 1.00 10.73 281 THR B O 1
ATOM 6132 N N . LYS B 1 282 ? 59.065 -11.552 43.627 1.00 9.17 282 LYS B N 1
ATOM 6133 C CA . LYS B 1 282 ? 60.289 -11.219 44.377 1.00 8.89 282 LYS B CA 1
ATOM 6134 C C . LYS B 1 282 ? 60.521 -9.710 44.630 1.00 8.52 282 LYS B C 1
ATOM 6135 O O . LYS B 1 282 ? 60.360 -8.891 43.738 1.00 6.83 282 LYS B O 1
ATOM 6141 N N . ASP B 1 283 ? 60.878 -9.389 45.877 1.00 8.80 283 ASP B N 1
ATOM 6142 C CA . ASP B 1 283 ? 61.261 -8.046 46.292 1.00 9.84 283 ASP B CA 1
ATOM 6143 C C . ASP B 1 283 ? 62.775 -7.920 46.179 1.00 10.53 283 ASP B C 1
ATOM 6144 O O . ASP B 1 283 ? 63.498 -8.942 46.151 1.00 10.30 283 ASP B O 1
ATOM 6149 N N . TRP B 1 284 ? 63.223 -6.672 46.052 1.00 10.25 284 TRP B N 1
ATOM 6150 C CA . TRP B 1 284 ? 64.630 -6.323 46.089 1.00 10.92 284 TRP B CA 1
ATOM 6151 C C . TRP B 1 284 ? 64.786 -5.522 47.358 1.00 11.53 284 TRP B C 1
ATOM 6152 O O . TRP B 1 284 ? 64.466 -4.336 47.389 1.00 11.57 284 TRP B O 1
ATOM 6163 N N . PHE B 1 285 ? 65.262 -6.164 48.410 1.00 12.37 285 PHE B N 1
ATOM 6164 C CA . PHE B 1 285 ? 65.311 -5.518 49.714 1.00 13.12 285 PHE B CA 1
ATOM 6165 C C . PHE B 1 285 ? 66.219 -4.306 49.670 1.00 13.56 285 PHE B C 1
ATOM 6166 O O . PHE B 1 285 ? 67.225 -4.322 48.959 1.00 12.73 285 PHE B O 1
ATOM 6174 N N . GLU B 1 286 ? 65.834 -3.242 50.387 1.00 14.35 286 GLU B N 1
ATOM 6175 C CA . GLU B 1 286 ? 66.626 -2.004 50.396 1.00 15.29 286 GLU B CA 1
ATOM 6176 C C . GLU B 1 286 ? 68.054 -2.243 50.867 1.00 15.27 286 GLU B C 1
ATOM 6177 O O . GLU B 1 286 ? 68.983 -1.590 50.377 1.00 16.03 286 GLU B O 1
ATOM 6183 N N . ASP B 1 287 ? 68.219 -3.188 51.789 1.00 15.18 287 ASP B N 1
ATOM 6184 C CA . ASP B 1 287 ? 69.536 -3.555 52.305 1.00 16.38 287 ASP B CA 1
ATOM 6185 C C . ASP B 1 287 ? 70.352 -4.416 51.342 1.00 16.07 287 ASP B C 1
ATOM 6186 O O . ASP B 1 287 ? 71.564 -4.552 51.537 1.00 16.53 287 ASP B O 1
ATOM 6191 N N . VAL B 1 288 ? 69.720 -5.009 50.325 1.00 15.59 288 VAL B N 1
ATOM 6192 C CA . VAL B 1 288 ? 70.500 -5.688 49.298 1.00 14.98 288 VAL B CA 1
ATOM 6193 C C . VAL B 1 288 ? 70.833 -4.762 48.103 1.00 14.84 288 VAL B C 1
ATOM 6194 O O . VAL B 1 288 ? 71.982 -4.720 47.651 1.00 14.81 288 VAL B O 1
ATOM 6198 N N . ILE B 1 289 ? 69.854 -3.999 47.624 1.00 14.56 289 ILE B N 1
ATOM 6199 C CA . ILE B 1 289 ? 70.090 -3.005 46.575 1.00 14.39 289 ILE B CA 1
ATOM 6200 C C . ILE B 1 289 ? 69.602 -1.636 47.082 1.00 14.87 289 ILE B C 1
ATOM 6201 O O . ILE B 1 289 ? 68.405 -1.451 47.324 1.00 14.24 289 ILE B O 1
ATOM 6206 N N . PRO B 1 290 ? 70.539 -0.669 47.242 1.00 15.22 290 PRO B N 1
ATOM 6207 C CA . PRO B 1 290 ? 70.180 0.624 47.863 1.00 15.02 290 PRO B CA 1
ATOM 6208 C C . PRO B 1 290 ? 69.182 1.428 47.021 1.00 15.03 290 PRO B C 1
ATOM 6209 O O . PRO B 1 290 ? 69.172 1.301 45.787 1.00 15.70 290 PRO B O 1
ATOM 6213 N N . PHE B 1 291 ? 68.342 2.221 47.687 1.00 14.47 291 PHE B N 1
ATOM 6214 C CA . PHE B 1 291 ? 67.435 3.165 47.033 1.00 14.40 291 PHE B CA 1
ATOM 6215 C C . PHE B 1 291 ? 68.239 4.426 46.666 1.00 13.94 291 PHE B C 1
ATOM 6216 O O . PHE B 1 291 ? 68.988 4.929 47.483 1.00 13.62 291 PHE B O 1
ATOM 6224 N N . GLN B 1 292 ? 68.084 4.957 45.456 1.00 13.52 292 GLN B N 1
ATOM 6225 C CA . GLN B 1 292 ? 68.745 6.226 45.125 1.00 12.92 292 GLN B CA 1
ATOM 6226 C C . GLN B 1 292 ? 67.746 7.318 44.743 1.00 12.96 292 GLN B C 1
ATOM 6227 O O . GLN B 1 292 ? 66.960 7.167 43.781 1.00 12.55 292 GLN B O 1
ATOM 6233 N N . HIS B 1 293 ? 67.795 8.416 45.491 1.00 13.11 293 HIS B N 1
ATOM 6234 C CA . HIS B 1 293 ? 66.837 9.496 45.340 1.00 13.99 293 HIS B CA 1
ATOM 6235 C C . HIS B 1 293 ? 66.801 10.012 43.926 1.00 13.68 293 HIS B C 1
ATOM 6236 O O . HIS B 1 293 ? 67.847 10.223 43.311 1.00 14.52 293 HIS B O 1
ATOM 6243 N N . VAL B 1 294 ? 65.593 10.180 43.400 1.00 13.43 294 VAL B N 1
ATOM 6244 C CA . VAL B 1 294 ? 65.413 10.725 42.055 1.00 13.28 294 VAL B CA 1
ATOM 6245 C C . VAL B 1 294 ? 64.784 12.118 42.113 1.00 13.21 294 VAL B C 1
ATOM 6246 O O . VAL B 1 294 ? 65.313 13.062 41.555 1.00 13.79 294 VAL B O 1
ATOM 6250 N N . GLY B 1 295 ? 63.653 12.236 42.791 1.00 13.26 295 GLY B N 1
ATOM 6251 C CA . GLY B 1 295 ? 62.971 13.521 42.913 1.00 13.08 295 GLY B CA 1
ATOM 6252 C C . GLY B 1 295 ? 61.755 13.401 43.798 1.00 12.69 295 GLY B C 1
ATOM 6253 O O . GLY B 1 295 ? 61.617 12.428 44.551 1.00 12.14 295 GLY B O 1
ATOM 6254 N N . THR B 1 296 ? 60.889 14.409 43.718 1.00 12.73 296 THR B N 1
ATOM 6255 C CA . THR B 1 296 ? 59.646 14.404 44.477 1.00 12.60 296 THR B CA 1
ATOM 6256 C C . THR B 1 296 ? 58.401 14.761 43.639 1.00 12.27 296 THR B C 1
ATOM 6257 O O . THR B 1 296 ? 58.438 15.605 42.730 1.00 12.19 296 THR B O 1
ATOM 6261 N N . MET B 1 297 ? 57.302 14.081 43.937 1.00 11.39 297 MET B N 1
ATOM 6262 C CA . MET B 1 297 ? 56.027 14.407 43.338 1.00 10.56 297 MET B CA 1
ATOM 6263 C C . MET B 1 297 ? 55.188 15.166 44.353 1.00 10.63 297 MET B C 1
ATOM 6264 O O . MET B 1 297 ? 55.089 14.760 45.514 1.00 10.64 297 MET B O 1
ATOM 6269 N N . THR B 1 298 ? 54.569 16.256 43.906 1.00 10.46 298 THR B N 1
ATOM 6270 C CA . THR B 1 298 ? 53.612 17.002 44.723 1.00 10.09 298 THR B CA 1
ATOM 6271 C C . THR B 1 298 ? 52.268 17.020 43.996 1.00 9.93 298 THR B C 1
ATOM 6272 O O . THR B 1 298 ? 52.216 17.370 42.811 1.00 9.63 298 THR B O 1
ATOM 6276 N N . LEU B 1 299 ? 51.203 16.619 44.688 1.00 9.12 299 LEU B N 1
ATOM 6277 C CA . LEU B 1 299 ? 49.860 16.693 44.134 1.00 9.03 299 LEU B CA 1
ATOM 6278 C C . LEU B 1 299 ? 49.134 17.920 44.724 1.00 9.90 299 LEU B C 1
ATOM 6279 O O . LEU B 1 299 ? 48.780 17.946 45.912 1.00 8.89 299 LEU B O 1
ATOM 6284 N N . ASN B 1 300 ? 48.931 18.931 43.877 1.00 10.27 300 ASN B N 1
ATOM 6285 C CA . ASN B 1 300 ? 48.492 20.228 44.333 1.00 11.54 300 ASN B CA 1
ATOM 6286 C C . ASN B 1 300 ? 47.186 20.752 43.735 1.00 12.47 300 ASN B C 1
ATOM 6287 O O . ASN B 1 300 ? 46.770 21.862 44.047 1.00 14.05 300 ASN B O 1
ATOM 6292 N N . LYS B 1 301 ? 46.529 19.962 42.895 1.00 12.46 301 LYS B N 1
ATOM 6293 C CA . LYS B 1 301 ? 45.344 20.439 42.216 1.00 12.39 301 LYS B CA 1
ATOM 6294 C C . LYS B 1 301 ? 44.342 19.313 41.976 1.00 11.70 301 LYS B C 1
ATOM 6295 O O . LYS B 1 301 ? 44.605 18.337 41.269 1.00 12.00 301 LYS B O 1
ATOM 6301 N N . ASN B 1 302 ? 43.179 19.449 42.578 1.00 10.97 302 ASN B N 1
ATOM 6302 C CA . ASN B 1 302 ? 42.134 18.488 42.347 1.00 9.90 302 ASN B CA 1
ATOM 6303 C C . ASN B 1 302 ? 41.660 18.598 40.904 1.00 10.24 302 ASN B C 1
ATOM 6304 O O . ASN B 1 302 ? 41.928 19.593 40.216 1.00 10.16 302 ASN B O 1
ATOM 6309 N N . VAL B 1 303 ? 40.962 17.568 40.455 1.00 9.67 303 VAL B N 1
ATOM 6310 C CA . VAL B 1 303 ? 40.335 17.588 39.154 1.00 9.85 303 VAL B CA 1
ATOM 6311 C C . VAL B 1 303 ? 39.244 18.669 39.106 1.00 10.56 303 VAL B C 1
ATOM 6312 O O . VAL B 1 303 ? 38.669 19.020 40.134 1.00 10.18 303 VAL B O 1
ATOM 6316 N N . ASP B 1 304 ? 38.967 19.194 37.916 1.00 11.74 304 ASP B N 1
ATOM 6317 C CA . ASP B 1 304 ? 37.734 19.953 37.676 1.00 12.53 304 ASP B CA 1
ATOM 6318 C C . ASP B 1 304 ? 36.559 19.009 37.458 1.00 12.94 304 ASP B C 1
ATOM 6319 O O . ASP B 1 304 ? 35.434 19.311 37.851 1.00 14.06 304 ASP B O 1
ATOM 6324 N N . ASN B 1 305 ? 36.811 17.872 36.804 1.00 12.12 305 ASN B N 1
ATOM 6325 C CA . ASN B 1 305 ? 35.753 16.934 36.507 1.00 10.97 305 ASN B CA 1
ATOM 6326 C C . ASN B 1 305 ? 36.253 15.498 36.565 1.00 10.68 305 ASN B C 1
ATOM 6327 O O . ASN B 1 305 ? 37.129 15.107 35.791 1.00 11.01 305 ASN B O 1
ATOM 6332 N N . TYR B 1 306 ? 35.672 14.722 37.474 1.00 9.86 306 TYR B N 1
ATOM 6333 C CA . TYR B 1 306 ? 36.044 13.330 37.702 1.00 9.18 306 TYR B CA 1
ATOM 6334 C C . TYR B 1 306 ? 35.908 12.438 36.448 1.00 8.59 306 TYR B C 1
ATOM 6335 O O . TYR B 1 306 ? 36.813 11.672 36.093 1.00 6.18 306 TYR B O 1
ATOM 6344 N N . PHE B 1 307 ? 34.763 12.548 35.782 1.00 9.31 307 PHE B N 1
ATOM 6345 C CA . PHE B 1 307 ? 34.516 11.698 34.640 1.00 9.58 307 PHE B CA 1
ATOM 6346 C C . PHE B 1 307 ? 35.556 11.902 33.540 1.00 10.33 307 PHE B C 1
ATOM 6347 O O . PHE B 1 307 ? 36.117 10.916 33.017 1.00 11.71 307 PHE B O 1
ATOM 6355 N N . ALA B 1 308 ? 35.809 13.162 33.185 1.00 9.63 308 ALA B N 1
ATOM 6356 C CA . ALA B 1 308 ? 36.693 13.466 32.070 1.00 9.72 308 ALA B CA 1
ATOM 6357 C C . ALA B 1 308 ? 38.165 13.312 32.444 1.00 9.82 308 ALA B C 1
ATOM 6358 O O . ALA B 1 308 ? 39.036 13.229 31.569 1.00 10.01 308 ALA B O 1
ATOM 6360 N N . GLU B 1 309 ? 38.456 13.270 33.733 1.00 9.47 309 GLU B N 1
ATOM 6361 C CA . GLU B 1 309 ? 39.838 13.230 34.136 1.00 9.59 309 GLU B CA 1
ATOM 6362 C C . GLU B 1 309 ? 40.158 11.868 34.729 1.00 9.85 309 GLU B C 1
ATOM 6363 O O . GLU B 1 309 ? 40.718 11.007 34.039 1.00 10.43 309 GLU B O 1
ATOM 6369 N N . THR B 1 310 ? 39.753 11.644 35.976 1.00 10.13 310 THR B N 1
ATOM 6370 C CA . THR B 1 310 ? 40.003 10.386 36.680 1.00 9.36 310 THR B CA 1
ATOM 6371 C C . THR B 1 310 ? 39.401 9.156 35.988 1.00 9.23 310 THR B C 1
ATOM 6372 O O . THR B 1 310 ? 40.054 8.111 35.913 1.00 9.13 310 THR B O 1
ATOM 6376 N N . GLU B 1 311 ? 38.171 9.261 35.487 1.00 9.01 311 GLU B N 1
ATOM 6377 C CA . GLU B 1 311 ? 37.540 8.079 34.912 1.00 9.15 311 GLU B CA 1
ATOM 6378 C C . GLU B 1 311 ? 38.141 7.729 33.540 1.00 8.90 311 GLU B C 1
ATOM 6379 O O . GLU B 1 311 ? 38.389 6.565 33.260 1.00 9.35 311 GLU B O 1
ATOM 6385 N N . SER B 1 312 ? 38.418 8.753 32.735 1.00 8.43 312 SER B N 1
ATOM 6386 C CA . SER B 1 312 ? 38.812 8.616 31.330 1.00 7.26 312 SER B CA 1
ATOM 6387 C C . SER B 1 312 ? 40.325 8.530 31.087 1.00 7.51 312 SER B C 1
ATOM 6388 O O . SER B 1 312 ? 40.769 8.278 29.947 1.00 8.02 312 SER B O 1
ATOM 6391 N N . VAL B 1 313 ? 41.128 8.776 32.115 1.00 6.71 313 VAL B N 1
ATOM 6392 C CA . VAL B 1 313 ? 42.559 8.555 31.953 1.00 6.07 313 VAL B CA 1
ATOM 6393 C C . VAL B 1 313 ? 42.822 7.059 31.707 1.00 6.88 313 VAL B C 1
ATOM 6394 O O . VAL B 1 313 ? 42.142 6.191 32.277 1.00 6.59 313 VAL B O 1
ATOM 6398 N N . GLY B 1 314 ? 43.778 6.774 30.823 1.00 7.07 314 GLY B N 1
ATOM 6399 C CA . GLY B 1 314 ? 44.346 5.439 30.711 1.00 7.61 314 GLY B CA 1
ATOM 6400 C C . GLY B 1 314 ? 45.853 5.456 30.921 1.00 7.82 314 GLY B C 1
ATOM 6401 O O . GLY B 1 314 ? 46.552 6.316 30.368 1.00 8.15 314 GLY B O 1
ATOM 6402 N N . PHE B 1 315 ? 46.354 4.511 31.725 1.00 7.72 315 PHE B N 1
ATOM 6403 C CA . PHE B 1 315 ? 47.794 4.325 31.905 1.00 7.44 315 PHE B CA 1
ATOM 6404 C C . PHE B 1 315 ? 48.255 2.959 31.404 1.00 7.64 315 PHE B C 1
ATOM 6405 O O . PHE B 1 315 ? 47.479 2.001 31.411 1.00 7.91 315 PHE B O 1
ATOM 6413 N N . ASN B 1 316 ? 49.526 2.868 31.006 1.00 7.73 316 ASN B N 1
ATOM 6414 C CA . ASN B 1 316 ? 50.140 1.584 30.621 1.00 8.23 316 ASN B CA 1
ATOM 6415 C C . ASN B 1 316 ? 51.600 1.581 31.039 1.00 7.46 316 ASN B C 1
ATOM 6416 O O . ASN B 1 316 ? 52.314 2.500 30.663 1.00 8.33 316 ASN B O 1
ATOM 6421 N N . PRO B 1 317 ? 52.044 0.579 31.828 1.00 6.76 317 PRO B N 1
ATOM 6422 C CA . PRO B 1 317 ? 53.454 0.588 32.261 1.00 6.80 317 PRO B CA 1
ATOM 6423 C C . PRO B 1 317 ? 54.467 0.481 31.103 1.00 6.44 317 PRO B C 1
ATOM 6424 O O . PRO B 1 317 ? 55.629 0.855 31.267 1.00 6.01 317 PRO B O 1
ATOM 6428 N N . GLY B 1 318 ? 54.001 0.001 29.951 1.00 6.15 318 GLY B N 1
ATOM 6429 C CA . GLY B 1 318 ? 54.815 -0.118 28.772 1.00 5.65 318 GLY B CA 1
ATOM 6430 C C . GLY B 1 318 ? 54.737 1.126 27.921 1.00 6.27 318 GLY B C 1
ATOM 6431 O O . GLY B 1 318 ? 55.257 1.140 26.791 1.00 6.25 318 GLY B O 1
ATOM 6432 N N . VAL B 1 319 ? 54.058 2.156 28.429 1.00 6.53 319 VAL B N 1
ATOM 6433 C CA . VAL B 1 319 ? 54.104 3.488 27.811 1.00 7.66 319 VAL B CA 1
ATOM 6434 C C . VAL B 1 319 ? 55.323 4.209 28.429 1.00 8.57 319 VAL B C 1
ATOM 6435 O O . VAL B 1 319 ? 55.257 4.772 29.530 1.00 8.29 319 VAL B O 1
ATOM 6439 N N . LEU B 1 320 ? 56.450 4.128 27.719 1.00 9.44 320 LEU B N 1
ATOM 6440 C CA . LEU B 1 320 ? 57.752 4.565 28.257 1.00 9.67 320 LEU B CA 1
ATOM 6441 C C . LEU B 1 320 ? 58.366 5.608 27.355 1.00 9.35 320 LEU B C 1
ATOM 6442 O O . LEU B 1 320 ? 58.018 5.678 26.192 1.00 10.15 320 LEU B O 1
ATOM 6447 N N . VAL B 1 321 ? 59.254 6.436 27.890 1.00 9.05 321 VAL B N 1
ATOM 6448 C CA . VAL B 1 321 ? 59.960 7.420 27.073 1.00 8.78 321 VAL B CA 1
ATOM 6449 C C . VAL B 1 321 ? 61.332 6.889 26.635 1.00 8.68 321 VAL B C 1
ATOM 6450 O O . VAL B 1 321 ? 61.841 5.945 27.224 1.00 8.05 321 VAL B O 1
ATOM 6454 N N . PRO B 1 322 ? 61.931 7.493 25.587 1.00 8.82 322 PRO B N 1
ATOM 6455 C CA . PRO B 1 322 ? 63.287 7.045 25.236 1.00 8.49 322 PRO B CA 1
ATOM 6456 C C . PRO B 1 322 ? 64.211 7.105 26.447 1.00 8.50 322 PRO B C 1
ATOM 6457 O O . PRO B 1 322 ? 64.154 8.046 27.221 1.00 9.04 322 PRO B O 1
ATOM 6461 N N . GLY B 1 323 ? 65.041 6.085 26.619 1.00 9.06 323 GLY B N 1
ATOM 6462 C CA . GLY B 1 323 ? 65.853 5.930 27.819 1.00 8.11 323 GLY B CA 1
ATOM 6463 C C . GLY B 1 323 ? 65.307 4.822 28.699 1.00 8.80 323 GLY B C 1
ATOM 6464 O O . GLY B 1 323 ? 65.965 4.414 29.647 1.00 8.82 323 GLY B O 1
ATOM 6465 N N . MET B 1 324 ? 64.114 4.324 28.349 1.00 9.00 324 MET B N 1
ATOM 6466 C CA . MET B 1 324 ? 63.360 3.340 29.131 1.00 9.82 324 MET B CA 1
ATOM 6467 C C . MET B 1 324 ? 62.802 2.210 28.265 1.00 9.00 324 MET B C 1
ATOM 6468 O O . MET B 1 324 ? 62.287 2.436 27.172 1.00 8.91 324 MET B O 1
ATOM 6473 N N . LEU B 1 325 ? 62.894 0.993 28.786 1.00 8.83 325 LEU B N 1
ATOM 6474 C CA . LEU B 1 325 ? 62.407 -0.199 28.107 1.00 8.90 325 LEU B CA 1
ATOM 6475 C C . LEU B 1 325 ? 61.850 -1.171 29.125 1.00 7.98 325 LEU B C 1
ATOM 6476 O O . LEU B 1 325 ? 62.268 -1.148 30.277 1.00 7.75 325 LEU B O 1
ATOM 6481 N N . PRO B 1 326 ? 60.922 -2.049 28.696 1.00 7.90 326 PRO B N 1
ATOM 6482 C CA . PRO B 1 326 ? 60.382 -3.046 29.630 1.00 7.68 326 PRO B CA 1
ATOM 6483 C C . PRO B 1 326 ? 61.408 -4.167 29.875 1.00 7.92 326 PRO B C 1
ATOM 6484 O O . PRO B 1 326 ? 62.256 -4.427 29.015 1.00 7.26 326 PRO B O 1
ATOM 6488 N N . SER B 1 327 ? 61.335 -4.797 31.048 1.00 7.85 327 SER B N 1
ATOM 6489 C CA . SER B 1 327 ? 62.143 -5.972 31.333 1.00 8.43 327 SER B CA 1
ATOM 6490 C C . SER B 1 327 ? 61.425 -7.166 30.755 1.00 8.71 327 SER B C 1
ATOM 6491 O O . SER B 1 327 ? 60.233 -7.093 30.474 1.00 8.51 327 SER B O 1
ATOM 6494 N N . GLU B 1 328 ? 62.147 -8.273 30.621 1.00 9.55 328 GLU B N 1
ATOM 6495 C CA . GLU B 1 328 ? 61.549 -9.518 30.179 1.00 10.40 328 GLU B CA 1
ATOM 6496 C C . GLU B 1 328 ? 60.648 -10.233 31.230 1.00 9.82 328 GLU B C 1
ATOM 6497 O O . GLU B 1 328 ? 60.107 -11.284 30.940 1.00 9.83 328 GLU B O 1
ATOM 6503 N N . ASP B 1 329 ? 60.433 -9.617 32.400 1.00 9.67 329 ASP B N 1
ATOM 6504 C CA . ASP B 1 329 ? 59.402 -10.036 33.391 1.00 9.86 329 ASP B CA 1
ATOM 6505 C C . ASP B 1 329 ? 58.108 -10.488 32.715 1.00 10.03 329 ASP B C 1
ATOM 6506 O O . ASP B 1 329 ? 57.436 -9.693 32.045 1.00 10.06 329 ASP B O 1
ATOM 6511 N N . LYS B 1 330 ? 57.758 -11.764 32.879 1.00 10.09 330 LYS B N 1
ATOM 6512 C CA . LYS B 1 330 ? 56.616 -12.361 32.156 1.00 9.51 330 LYS B CA 1
ATOM 6513 C C . LYS B 1 330 ? 55.275 -11.815 32.638 1.00 9.13 330 LYS B C 1
ATOM 6514 O O . LYS B 1 330 ? 54.280 -11.853 31.893 1.00 9.06 330 LYS B O 1
ATOM 6520 N N . LEU B 1 331 ? 55.228 -11.306 33.869 1.00 7.56 331 LEU B N 1
ATOM 6521 C CA . LEU B 1 331 ? 54.017 -10.631 34.297 1.00 6.96 331 LEU B CA 1
ATOM 6522 C C . LEU B 1 331 ? 53.888 -9.274 33.574 1.00 7.18 331 LEU B C 1
ATOM 6523 O O . LEU B 1 331 ? 52.852 -8.980 32.988 1.00 7.09 331 LEU B O 1
ATOM 6528 N N . LEU B 1 332 ? 54.957 -8.480 33.600 1.00 7.14 332 LEU B N 1
ATOM 6529 C CA . LEU B 1 332 ? 55.009 -7.169 32.965 1.00 7.19 332 LEU B CA 1
ATOM 6530 C C . LEU B 1 332 ? 54.695 -7.252 31.470 1.00 7.85 332 LEU B C 1
ATOM 6531 O O . LEU B 1 332 ? 53.973 -6.380 30.919 1.00 8.92 332 LEU B O 1
ATOM 6536 N N . GLN B 1 333 ? 55.189 -8.313 30.830 1.00 7.29 333 GLN B N 1
ATOM 6537 C CA . GLN B 1 333 ? 55.037 -8.520 29.392 1.00 7.28 333 GLN B CA 1
ATOM 6538 C C . GLN B 1 333 ? 53.596 -8.515 28.861 1.00 7.93 333 GLN B C 1
ATOM 6539 O O . GLN B 1 333 ? 53.317 -7.903 27.804 1.00 8.37 333 GLN B O 1
ATOM 6545 N N . GLY B 1 334 ? 52.698 -9.212 29.561 1.00 7.56 334 GLY B N 1
ATOM 6546 C CA . GLY B 1 334 ? 51.287 -9.220 29.218 1.00 7.62 334 GLY B CA 1
ATOM 6547 C C . GLY B 1 334 ? 50.655 -7.866 29.480 1.00 8.29 334 GLY B C 1
ATOM 6548 O O . GLY B 1 334 ? 49.786 -7.428 28.726 1.00 8.71 334 GLY B O 1
ATOM 6549 N N . ARG B 1 335 ? 51.113 -7.173 30.525 1.00 8.44 335 ARG B N 1
ATOM 6550 C CA . ARG B 1 335 ? 50.606 -5.820 30.817 1.00 8.21 335 ARG B CA 1
ATOM 6551 C C . ARG B 1 335 ? 50.905 -4.819 29.691 1.00 8.44 335 ARG B C 1
ATOM 6552 O O . ARG B 1 335 ? 50.087 -3.923 29.417 1.00 8.86 335 ARG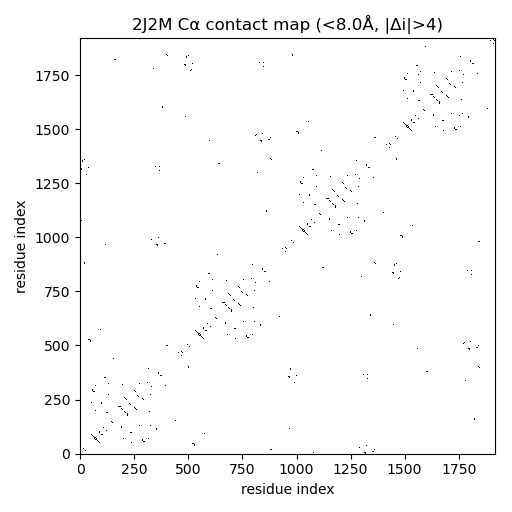 B O 1
ATOM 6560 N N . LEU B 1 336 ? 52.057 -4.955 29.035 1.00 7.98 336 LEU B N 1
ATOM 6561 C CA . LEU B 1 336 ? 52.370 -4.080 27.903 1.00 7.31 336 LEU B CA 1
ATOM 6562 C C . LEU B 1 336 ? 51.213 -4.054 26.889 1.00 7.61 336 LEU B C 1
ATOM 6563 O O . LEU B 1 336 ? 50.821 -2.981 26.409 1.00 7.81 336 LEU B O 1
ATOM 6568 N N . PHE B 1 337 ? 50.665 -5.231 26.582 1.00 7.54 337 PHE B N 1
ATOM 6569 C CA . PHE B 1 337 ? 49.539 -5.367 25.663 1.00 7.20 337 PHE B CA 1
ATOM 6570 C C . PHE B 1 337 ? 48.230 -4.899 26.276 1.00 7.11 337 PHE B C 1
ATOM 6571 O O . PHE B 1 337 ? 47.502 -4.105 25.678 1.00 7.40 337 PHE B O 1
ATOM 6579 N N . SER B 1 338 ? 47.938 -5.421 27.462 1.00 7.17 338 SER B N 1
ATOM 6580 C CA . SER B 1 338 ? 46.603 -5.377 28.073 1.00 7.38 338 SER B CA 1
ATOM 6581 C C . SER B 1 338 ? 45.980 -3.993 28.338 1.00 6.83 338 SER B C 1
ATOM 6582 O O . SER B 1 338 ? 44.814 -3.759 28.012 1.00 7.18 338 SER B O 1
ATOM 6585 N N . TYR B 1 339 ? 46.746 -3.090 28.940 1.00 6.46 339 TYR B N 1
ATOM 6586 C CA . TYR B 1 339 ? 46.254 -1.753 29.324 1.00 6.36 339 TYR B CA 1
ATOM 6587 C C . TYR B 1 339 ? 45.676 -0.953 28.160 1.00 6.55 339 TYR B C 1
ATOM 6588 O O . TYR B 1 339 ? 44.529 -0.537 28.209 1.00 7.34 339 TYR B O 1
ATOM 6597 N N . SER B 1 340 ? 46.463 -0.788 27.100 1.00 6.91 340 SER B N 1
ATOM 6598 C CA . SER B 1 340 ? 46.055 -0.077 25.907 1.00 6.85 340 SER B CA 1
ATOM 6599 C C . SER B 1 340 ? 44.956 -0.861 25.183 1.00 6.63 340 SER B C 1
ATOM 6600 O O . SER B 1 340 ? 44.103 -0.272 24.496 1.00 5.44 340 SER B O 1
ATOM 6603 N N . ASP B 1 341 ? 44.986 -2.186 25.325 1.00 6.28 341 ASP B N 1
ATOM 6604 C CA . ASP B 1 341 ? 43.981 -3.029 24.681 1.00 6.47 341 ASP B CA 1
ATOM 6605 C C . ASP B 1 341 ? 42.607 -2.771 25.289 1.00 6.07 341 ASP B C 1
ATOM 6606 O O . ASP B 1 341 ? 41.661 -2.482 24.590 1.00 4.86 341 ASP B O 1
ATOM 6611 N N . THR B 1 342 ? 42.530 -2.851 26.610 1.00 6.25 342 THR B N 1
ATOM 6612 C CA . THR B 1 342 ? 41.282 -2.617 27.323 1.00 6.26 342 THR B CA 1
ATOM 6613 C C . THR B 1 342 ? 40.764 -1.177 27.164 1.00 6.62 342 THR B C 1
ATOM 6614 O O . THR B 1 342 ? 39.561 -0.963 27.038 1.00 7.66 342 THR B O 1
ATOM 6618 N N . GLN B 1 343 ? 41.668 -0.201 27.167 1.00 6.47 343 GLN B N 1
ATOM 6619 C CA . GLN B 1 343 ? 41.318 1.210 26.984 1.00 6.49 343 GLN B CA 1
ATOM 6620 C C . GLN B 1 343 ? 40.692 1.507 25.595 1.00 7.21 343 GLN B C 1
ATOM 6621 O O . GLN B 1 343 ? 39.755 2.299 25.489 1.00 7.83 343 GLN B O 1
ATOM 6627 N N . ARG B 1 344 ? 41.184 0.857 24.545 1.00 6.95 344 ARG B N 1
ATOM 6628 C CA . ARG B 1 344 ? 40.530 0.935 23.239 1.00 7.12 344 ARG B CA 1
ATOM 6629 C C . ARG B 1 344 ? 39.036 0.576 23.327 1.00 7.50 344 ARG B C 1
ATOM 6630 O O . ARG B 1 344 ? 38.201 1.165 22.622 1.00 7.15 344 ARG B O 1
ATOM 6638 N N . HIS B 1 345 ? 38.715 -0.369 24.214 1.00 7.00 345 HIS B N 1
ATOM 6639 C CA . HIS B 1 345 ? 37.333 -0.804 24.434 1.00 6.98 345 HIS B CA 1
ATOM 6640 C C . HIS B 1 345 ? 36.625 0.086 25.455 1.00 5.94 345 HIS B C 1
ATOM 6641 O O . HIS B 1 345 ? 35.570 0.619 25.183 1.00 5.50 345 HIS B O 1
ATOM 6648 N N . ARG B 1 346 ? 37.250 0.285 26.605 1.00 5.50 346 ARG B N 1
ATOM 6649 C CA . ARG B 1 346 ? 36.664 1.050 27.708 1.00 4.98 346 ARG B CA 1
ATOM 6650 C C . ARG B 1 346 ? 36.512 2.573 27.435 1.00 5.34 346 ARG B C 1
ATOM 6651 O O . ARG B 1 346 ? 35.530 3.206 27.849 1.00 4.36 346 ARG B O 1
ATOM 6659 N N . ILE B 1 347 ? 37.506 3.169 26.789 1.00 5.57 347 ILE B N 1
ATOM 6660 C CA . ILE B 1 347 ? 37.467 4.602 26.580 1.00 5.62 347 ILE B CA 1
ATOM 6661 C C . ILE B 1 347 ? 37.121 4.877 25.128 1.00 6.13 347 ILE B C 1
ATOM 6662 O O . ILE B 1 347 ? 36.250 5.701 24.841 1.00 6.45 347 ILE B O 1
ATOM 6667 N N . GLY B 1 348 ? 37.807 4.192 24.206 1.00 6.59 348 GLY B N 1
ATOM 6668 C CA . GLY B 1 348 ? 37.540 4.349 22.788 1.00 6.60 348 GLY B CA 1
ATOM 6669 C C . GLY B 1 348 ? 38.789 4.245 21.956 1.00 7.26 348 GLY B C 1
ATOM 6670 O O . GLY B 1 348 ? 39.878 4.490 22.467 1.00 8.82 348 GLY B O 1
ATOM 6671 N N . PRO B 1 349 ? 38.653 3.855 20.672 1.00 6.71 349 PRO B N 1
ATOM 6672 C CA . PRO B 1 349 ? 39.799 3.768 19.780 1.00 6.64 349 PRO B CA 1
ATOM 6673 C C . PRO B 1 349 ? 40.680 5.018 19.750 1.00 7.35 349 PRO B C 1
ATOM 6674 O O . PRO B 1 349 ? 41.907 4.907 19.568 1.00 7.48 349 PRO B O 1
ATOM 6678 N N . ASN B 1 350 ? 40.066 6.190 19.916 1.00 7.39 350 ASN B N 1
ATOM 6679 C CA . ASN B 1 350 ? 40.807 7.449 19.893 1.00 7.45 350 ASN B CA 1
ATOM 6680 C C . ASN B 1 350 ? 41.034 8.003 21.325 1.00 7.88 350 ASN B C 1
ATOM 6681 O O . ASN B 1 350 ? 41.112 9.219 21.533 1.00 7.50 350 ASN B O 1
ATOM 6686 N N . TYR B 1 351 ? 41.163 7.092 22.300 1.00 7.91 351 TYR B N 1
ATOM 6687 C CA . TYR B 1 351 ? 41.302 7.476 23.702 1.00 7.88 351 TYR B CA 1
ATOM 6688 C C . TYR B 1 351 ? 42.493 8.402 23.946 1.00 7.96 351 TYR B C 1
ATOM 6689 O O . TYR B 1 351 ? 42.415 9.302 24.773 1.00 7.71 351 TYR B O 1
ATOM 6698 N N . GLN B 1 352 ? 43.583 8.188 23.212 1.00 8.41 352 GLN B N 1
ATOM 6699 C CA . GLN B 1 352 ? 44.759 9.072 23.285 1.00 8.75 352 GLN B CA 1
ATOM 6700 C C . GLN B 1 352 ? 44.526 10.529 22.856 1.00 9.42 352 GLN B C 1
ATOM 6701 O O . GLN B 1 352 ? 45.410 11.372 23.048 1.00 9.78 352 GLN B O 1
ATOM 6707 N N . GLN B 1 353 ? 43.347 10.822 22.288 1.00 9.67 353 GLN B N 1
ATOM 6708 C CA . GLN B 1 353 ? 43.004 12.175 21.829 1.00 9.35 353 GLN B CA 1
ATOM 6709 C C . GLN B 1 353 ? 42.333 13.007 22.925 1.00 8.81 353 GLN B C 1
ATOM 6710 O O . GLN B 1 353 ? 42.245 14.221 22.814 1.00 7.95 353 GLN B O 1
ATOM 6716 N N . LEU B 1 354 ? 41.858 12.352 23.985 1.00 8.67 354 LEU B N 1
ATOM 6717 C CA . LEU B 1 354 ? 41.211 13.064 25.102 1.00 7.99 354 LEU B CA 1
ATOM 6718 C C . LEU B 1 354 ? 42.214 13.881 25.900 1.00 7.60 354 LEU B C 1
ATOM 6719 O O . LEU B 1 354 ? 43.334 13.416 26.110 1.00 7.98 354 LEU B O 1
ATOM 6724 N N . PRO B 1 355 ? 41.829 15.107 26.309 1.00 7.33 355 PRO B N 1
ATOM 6725 C CA . PRO B 1 355 ? 42.679 16.044 27.089 1.00 7.59 355 PRO B CA 1
ATOM 6726 C C . PRO B 1 355 ? 43.549 15.433 28.215 1.00 7.92 355 PRO B C 1
ATOM 6727 O O . PRO B 1 355 ? 44.726 15.770 28.342 1.00 7.83 355 PRO B O 1
ATOM 6731 N N . ILE B 1 356 ? 42.964 14.541 29.010 1.00 8.60 356 ILE B N 1
ATOM 6732 C CA . ILE B 1 356 ? 43.666 13.875 30.087 1.00 8.59 356 ILE B CA 1
ATOM 6733 C C . ILE B 1 356 ? 44.720 12.877 29.574 1.00 9.74 356 ILE B C 1
ATOM 6734 O O . ILE B 1 356 ? 45.744 12.652 30.251 1.00 10.45 356 ILE B O 1
ATOM 6739 N N . ASN B 1 357 ? 44.510 12.310 28.382 1.00 9.34 357 ASN B N 1
ATOM 6740 C CA . ASN B 1 357 ? 45.497 11.376 27.830 1.00 9.83 357 ASN B CA 1
ATOM 6741 C C . ASN B 1 357 ? 46.509 11.974 26.852 1.00 10.61 357 ASN B C 1
ATOM 6742 O O . ASN B 1 357 ? 47.551 11.376 26.553 1.00 10.09 357 ASN B O 1
ATOM 6747 N N . CYS B 1 358 ? 46.175 13.151 26.346 1.00 12.54 358 CYS B N 1
ATOM 6748 C CA . CYS B 1 358 ? 46.948 13.812 25.320 1.00 12.62 358 CYS B CA 1
ATOM 6749 C C . CYS B 1 358 ? 48.367 14.141 25.802 1.00 12.30 358 CYS B C 1
ATOM 6750 O O . CYS B 1 358 ? 48.539 14.680 26.897 1.00 11.84 358 CYS B O 1
ATOM 6753 N N . PRO B 1 359 ? 49.390 13.820 24.981 1.00 12.23 359 PRO B N 1
ATOM 6754 C CA . PRO B 1 359 ? 50.788 14.169 25.318 1.00 12.29 359 PRO B CA 1
ATOM 6755 C C . PRO B 1 359 ? 51.019 15.680 25.464 1.00 12.58 359 PRO B C 1
ATOM 6756 O O . PRO B 1 359 ? 50.267 16.453 24.903 1.00 11.49 359 PRO B O 1
ATOM 6760 N N . PHE B 1 360 ? 52.057 16.082 26.208 1.00 13.77 360 PHE B N 1
ATOM 6761 C CA . PHE B 1 360 ? 52.555 17.456 26.120 1.00 15.17 360 PHE B CA 1
ATOM 6762 C C . PHE B 1 360 ? 53.215 17.681 24.750 1.00 15.43 360 PHE B C 1
ATOM 6763 O O . PHE B 1 360 ? 52.927 18.675 24.067 1.00 15.13 360 PHE B O 1
ATOM 6771 N N . ALA B 1 361 ? 54.092 16.746 24.375 1.00 15.16 361 ALA B N 1
ATOM 6772 C CA . ALA B 1 361 ? 54.782 16.753 23.097 1.00 15.65 361 ALA B CA 1
ATOM 6773 C C . ALA B 1 361 ? 53.763 16.634 21.971 1.00 16.31 361 ALA B C 1
ATOM 6774 O O . ALA B 1 361 ? 52.713 16.021 22.146 1.00 17.07 361 ALA B O 1
ATOM 6776 N N . GLN B 1 362 ? 54.062 17.212 20.815 1.00 17.17 362 GLN B N 1
ATOM 6777 C CA . GLN B 1 362 ? 53.114 17.169 19.718 1.00 17.00 362 GLN B CA 1
ATOM 6778 C C . GLN B 1 362 ? 53.055 15.768 19.128 1.00 16.18 362 GLN B C 1
ATOM 6779 O O . GLN B 1 362 ? 54.040 15.029 19.150 1.00 16.68 362 GLN B O 1
ATOM 6785 N N . VAL B 1 363 ? 51.867 15.392 18.665 1.00 14.87 363 VAL B N 1
ATOM 6786 C CA . VAL B 1 363 ? 51.641 14.115 18.005 1.00 13.50 363 VAL B CA 1
ATOM 6787 C C . VAL B 1 363 ? 51.546 14.330 16.504 1.00 12.70 363 VAL B C 1
ATOM 6788 O O . VAL B 1 363 ? 50.674 15.057 16.044 1.00 12.31 363 VAL B O 1
ATOM 6792 N N . ASN B 1 364 ? 52.447 13.687 15.763 1.00 11.96 364 ASN B N 1
ATOM 6793 C CA . ASN B 1 364 ? 52.536 13.824 14.309 1.00 11.81 364 ASN B CA 1
ATOM 6794 C C . ASN B 1 364 ? 52.791 12.474 13.679 1.00 11.31 364 ASN B C 1
ATOM 6795 O O . ASN B 1 364 ? 53.907 11.953 13.747 1.00 11.50 364 ASN B O 1
ATOM 6800 N N . ASN B 1 365 ? 51.769 11.899 13.063 1.00 10.44 365 ASN B N 1
ATOM 6801 C CA . ASN B 1 365 ? 51.948 10.628 12.394 1.00 9.75 365 ASN B CA 1
ATOM 6802 C C . ASN B 1 365 ? 50.905 10.377 11.348 1.00 9.50 365 ASN B C 1
ATOM 6803 O O . ASN B 1 365 ? 50.114 11.262 11.015 1.00 9.80 365 ASN B O 1
ATOM 6808 N N . TYR B 1 366 ? 50.882 9.140 10.872 1.00 9.48 366 TYR B N 1
ATOM 6809 C CA . TYR B 1 366 ? 50.061 8.753 9.732 1.00 9.33 366 TYR B CA 1
ATOM 6810 C C . TYR B 1 366 ? 48.793 7.967 10.051 1.00 9.13 366 TYR B C 1
ATOM 6811 O O . TYR B 1 366 ? 48.092 7.559 9.127 1.00 8.86 366 TYR B O 1
ATOM 6820 N N . GLN B 1 367 ? 48.498 7.773 11.346 1.00 8.64 367 GLN B N 1
ATOM 6821 C CA . GLN B 1 367 ? 47.238 7.155 11.782 1.00 8.93 367 GLN B CA 1
ATOM 6822 C C . GLN B 1 367 ? 46.020 8.065 11.481 1.00 9.17 367 GLN B C 1
ATOM 6823 O O . GLN B 1 367 ? 46.129 9.295 11.558 1.00 9.34 367 GLN B O 1
ATOM 6829 N N . ARG B 1 368 ? 44.871 7.457 11.162 1.00 8.49 368 ARG B N 1
ATOM 6830 C CA . ARG B 1 368 ? 43.677 8.184 10.755 1.00 8.44 368 ARG B CA 1
ATOM 6831 C C . ARG B 1 368 ? 42.374 7.553 11.239 1.00 8.56 368 ARG B C 1
ATOM 6832 O O . ARG B 1 368 ? 42.314 6.370 11.561 1.00 8.87 368 ARG B O 1
ATOM 6840 N N . ASP B 1 369 ? 41.325 8.367 11.271 1.00 8.71 369 ASP B N 1
ATOM 6841 C CA . ASP B 1 369 ? 39.952 7.893 11.401 1.00 9.02 369 ASP B CA 1
ATOM 6842 C C . ASP B 1 369 ? 39.682 7.294 12.798 1.00 9.36 369 ASP B C 1
ATOM 6843 O O . ASP B 1 369 ? 40.205 7.793 13.811 1.00 9.56 369 ASP B O 1
ATOM 6848 N N . GLY B 1 370 ? 38.868 6.244 12.864 1.00 9.06 370 GLY B N 1
ATOM 6849 C CA . GLY B 1 370 ? 38.422 5.719 14.151 1.00 9.16 370 GLY B CA 1
ATOM 6850 C C . GLY B 1 370 ? 37.308 6.602 14.727 1.00 9.47 370 GLY B C 1
ATOM 6851 O O . GLY B 1 370 ? 37.246 7.813 14.442 1.00 9.03 370 GLY B O 1
ATOM 6852 N N . ALA B 1 371 ? 36.442 5.988 15.538 1.00 8.93 371 ALA B N 1
ATOM 6853 C CA . ALA B 1 371 ? 35.270 6.639 16.084 1.00 9.34 371 ALA B CA 1
ATOM 6854 C C . ALA B 1 371 ? 35.633 7.911 16.867 1.00 9.68 371 ALA B C 1
ATOM 6855 O O . ALA B 1 371 ? 36.605 7.942 17.625 1.00 9.71 371 ALA B O 1
ATOM 6857 N N . MET B 1 372 ? 34.839 8.953 16.651 1.00 9.67 372 MET B N 1
ATOM 6858 C CA . MET B 1 372 ? 34.976 10.223 17.334 1.00 10.27 372 MET B CA 1
ATOM 6859 C C . MET B 1 372 ? 36.356 10.830 17.086 1.00 10.77 372 MET B C 1
ATOM 6860 O O . MET B 1 372 ? 37.141 11.025 18.027 1.00 10.11 372 MET B O 1
ATOM 6865 N N . PRO B 1 373 ? 36.645 11.149 15.805 1.00 11.30 373 PRO B N 1
ATOM 6866 C CA . PRO B 1 373 ? 37.961 11.603 15.387 1.00 11.66 373 PRO B CA 1
ATOM 6867 C C . PRO B 1 373 ? 38.171 13.092 15.654 1.00 12.40 373 PRO B C 1
ATOM 6868 O O . PRO B 1 373 ? 38.460 13.841 14.734 1.00 13.11 373 PRO B O 1
ATOM 6872 N N . PHE B 1 374 ? 38.052 13.509 16.909 1.00 13.57 374 PHE B N 1
ATOM 6873 C CA . PHE B 1 374 ? 38.173 14.922 17.291 1.00 14.82 374 PHE B CA 1
ATOM 6874 C C . PHE B 1 374 ? 39.429 15.633 16.834 1.00 14.93 374 PHE B C 1
ATOM 6875 O O . PHE B 1 374 ? 39.375 16.809 16.461 1.00 14.67 374 PHE B O 1
ATOM 6883 N N . LYS B 1 375 ? 40.555 14.925 16.935 1.00 15.07 375 LYS B N 1
ATOM 6884 C CA . LYS B 1 375 ? 41.871 15.467 16.644 1.00 15.39 375 LYS B CA 1
ATOM 6885 C C . LYS B 1 375 ? 42.425 14.889 15.364 1.00 14.82 375 LYS B C 1
ATOM 6886 O O . LYS B 1 375 ? 43.640 14.799 15.198 1.00 14.62 375 LYS B O 1
ATOM 6892 N N . GLN B 1 376 ? 41.531 14.493 14.461 1.00 14.56 376 GLN B N 1
ATOM 6893 C CA . GLN B 1 376 ? 41.926 14.008 13.133 1.00 14.24 376 GLN B CA 1
ATOM 6894 C C . GLN B 1 376 ? 43.044 14.874 12.547 1.00 14.46 376 GLN B C 1
ATOM 6895 O O . GLN B 1 376 ? 42.901 16.100 12.465 1.00 14.25 376 GLN B O 1
ATOM 6901 N N . GLN B 1 377 ? 44.149 14.243 12.152 1.00 14.45 377 GLN B N 1
ATOM 6902 C CA . GLN B 1 377 ? 45.185 14.942 11.391 1.00 15.05 377 GLN B CA 1
ATOM 6903 C C . GLN B 1 377 ? 44.704 15.091 9.956 1.00 15.30 377 GLN B C 1
ATOM 6904 O O . GLN B 1 377 ? 44.400 14.093 9.310 1.00 15.91 377 GLN B O 1
ATOM 6910 N N . THR B 1 378 ? 44.645 16.322 9.448 1.00 15.67 378 THR B N 1
ATOM 6911 C CA . THR B 1 378 ? 44.029 16.575 8.133 1.00 16.41 378 THR B CA 1
ATOM 6912 C C . THR B 1 378 ? 44.889 16.372 6.879 1.00 16.51 378 THR B C 1
ATOM 6913 O O . THR B 1 378 ? 44.339 16.278 5.780 1.00 17.40 378 THR B O 1
ATOM 6917 N N . SER B 1 379 ? 46.207 16.319 7.008 1.00 16.36 379 SER B N 1
ATOM 6918 C CA . SER B 1 379 ? 47.044 16.111 5.827 1.00 17.09 379 SER B CA 1
ATOM 6919 C C . SER B 1 379 ? 46.614 14.862 5.051 1.00 17.44 379 SER B C 1
ATOM 6920 O O . SER B 1 379 ? 46.397 13.806 5.650 1.00 17.43 379 SER B O 1
ATOM 6923 N N . SER B 1 380 ? 46.510 14.985 3.725 1.00 17.54 380 SER B N 1
ATOM 6924 C CA . SER B 1 380 ? 46.072 13.872 2.889 1.00 17.94 380 SER B CA 1
ATOM 6925 C C . SER B 1 380 ? 47.194 12.846 2.673 1.00 17.84 380 SER B C 1
ATOM 6926 O O . SER B 1 380 ? 46.946 11.716 2.221 1.00 18.19 380 SER B O 1
ATOM 6929 N N . VAL B 1 381 ? 48.420 13.240 3.010 1.00 17.44 381 VAL B N 1
ATOM 6930 C CA . VAL B 1 381 ? 49.541 12.313 3.038 1.00 16.82 381 VAL B CA 1
ATOM 6931 C C . VAL B 1 381 ? 49.450 11.473 4.311 1.00 17.18 381 VAL B C 1
ATOM 6932 O O . VAL B 1 381 ? 50.011 11.843 5.361 1.00 16.85 381 VAL B O 1
ATOM 6936 N N . ASN B 1 382 ? 48.743 10.344 4.213 1.00 16.82 382 ASN B N 1
ATOM 6937 C CA . ASN B 1 382 ? 48.532 9.455 5.371 1.00 16.83 382 ASN B CA 1
ATOM 6938 C C . ASN B 1 382 ? 49.334 8.133 5.322 1.00 16.74 382 ASN B C 1
ATOM 6939 O O . ASN B 1 382 ? 49.006 7.183 6.020 1.00 17.27 382 ASN B O 1
ATOM 6944 N N . TYR B 1 383 ? 50.387 8.098 4.509 1.00 16.44 383 TYR B N 1
ATOM 6945 C CA . TYR B 1 383 ? 51.236 6.909 4.313 1.00 15.83 383 TYR B CA 1
ATOM 6946 C C . TYR B 1 383 ? 52.685 7.371 4.383 1.00 15.82 383 TYR B C 1
ATOM 6947 O O . TYR B 1 383 ? 52.987 8.531 4.031 1.00 15.97 383 TYR B O 1
ATOM 6956 N N . GLU B 1 384 ? 53.568 6.473 4.826 1.00 15.29 384 GLU B N 1
ATOM 6957 C CA . GLU B 1 384 ? 55.009 6.728 4.921 1.00 15.26 384 GLU B CA 1
ATOM 6958 C C . GLU B 1 384 ? 55.723 5.431 4.541 1.00 15.64 384 GLU B C 1
ATOM 6959 O O . GLU B 1 384 ? 55.294 4.369 4.973 1.00 15.39 384 GLU B O 1
ATOM 6965 N N . PRO B 1 385 ? 56.814 5.493 3.751 1.00 16.16 385 PRO B N 1
ATOM 6966 C CA . PRO B 1 385 ? 57.526 6.634 3.160 1.00 16.57 385 PRO B CA 1
ATOM 6967 C C . PRO B 1 385 ? 56.699 7.398 2.139 1.00 16.87 385 PRO B C 1
ATOM 6968 O O . PRO B 1 385 ? 55.774 6.857 1.545 1.00 17.01 385 PRO B O 1
ATOM 6972 N N . ASN B 1 386 ? 57.013 8.675 1.990 1.00 17.87 386 ASN B N 1
ATOM 6973 C CA . ASN B 1 386 ? 56.373 9.522 0.991 1.00 18.55 386 ASN B CA 1
ATOM 6974 C C . ASN B 1 386 ? 57.392 10.545 0.441 1.00 19.12 386 ASN B C 1
ATOM 6975 O O . ASN B 1 386 ? 58.549 10.575 0.909 1.00 19.11 386 ASN B O 1
ATOM 6980 N N . ARG B 1 387 ? 56.973 11.365 -0.528 1.00 19.66 387 ARG B N 1
ATOM 6981 C CA . ARG B 1 387 ? 57.891 12.235 -1.294 1.00 20.66 387 ARG B CA 1
ATOM 6982 C C . ARG B 1 387 ? 58.141 13.603 -0.660 1.00 21.65 387 ARG B C 1
ATOM 6983 O O . ARG B 1 387 ? 59.004 14.358 -1.125 1.00 22.29 387 ARG B O 1
ATOM 6991 N N . TYR B 1 388 ? 57.394 13.923 0.393 1.00 22.53 388 TYR B N 1
ATOM 6992 C CA . TYR B 1 388 ? 57.355 15.289 0.926 1.00 22.69 388 TYR B CA 1
ATOM 6993 C C . TYR B 1 388 ? 58.263 15.438 2.113 1.00 23.21 388 TYR B C 1
ATOM 6994 O O . TYR B 1 388 ? 58.176 14.679 3.071 1.00 23.30 388 TYR B O 1
ATOM 7003 N N . GLN B 1 389 ? 59.141 16.428 2.045 1.00 24.00 389 GLN B N 1
ATOM 7004 C CA . GLN B 1 389 ? 60.114 16.657 3.097 1.00 24.67 389 GLN B CA 1
ATOM 7005 C C . GLN B 1 389 ? 59.522 17.311 4.356 1.00 23.76 389 GLN B C 1
ATOM 7006 O O . GLN B 1 389 ? 60.128 17.271 5.409 1.00 23.35 389 GLN B O 1
ATOM 7012 N N . ASP B 1 390 ? 58.332 17.896 4.239 1.00 23.69 390 ASP B N 1
ATOM 7013 C CA . ASP B 1 390 ? 57.682 18.580 5.349 1.00 23.01 390 ASP B CA 1
ATOM 7014 C C . ASP B 1 390 ? 56.781 17.645 6.171 1.00 22.33 390 ASP B C 1
ATOM 7015 O O . ASP B 1 390 ? 56.343 18.001 7.273 1.00 22.27 390 ASP B O 1
ATOM 7020 N N . GLU B 1 391 ? 56.515 16.443 5.661 1.00 21.02 391 GLU B N 1
ATOM 7021 C CA . GLU B 1 391 ? 55.642 15.512 6.394 1.00 19.59 391 GLU B CA 1
ATOM 7022 C C . GLU B 1 391 ? 56.425 14.783 7.500 1.00 18.52 391 GLU B C 1
ATOM 7023 O O . GLU B 1 391 ? 57.662 14.776 7.457 1.00 18.29 391 GLU B O 1
ATOM 7029 N N . PRO B 1 392 ? 55.723 14.215 8.514 1.00 17.18 392 PRO B N 1
ATOM 7030 C CA . PRO B 1 392 ? 56.455 13.610 9.638 1.00 15.91 392 PRO B CA 1
ATOM 7031 C C . PRO B 1 392 ? 57.480 12.580 9.185 1.00 15.22 392 PRO B C 1
ATOM 7032 O O . PRO B 1 392 ? 57.163 11.693 8.384 1.00 15.00 392 PRO B O 1
ATOM 7036 N N . LYS B 1 393 ? 58.702 12.702 9.691 1.00 14.16 393 LYS B N 1
ATOM 7037 C CA . LYS B 1 393 ? 59.752 11.727 9.389 1.00 13.56 393 LYS B CA 1
ATOM 7038 C C . LYS B 1 393 ? 60.302 11.032 10.656 1.00 13.20 393 LYS B C 1
ATOM 7039 O O . LYS B 1 393 ? 60.299 11.604 11.769 1.00 12.27 393 LYS B O 1
ATOM 7045 N N . GLN B 1 394 ? 60.788 9.807 10.473 1.00 12.77 394 GLN B N 1
ATOM 7046 C CA . GLN B 1 394 ? 61.452 9.076 11.569 1.00 12.95 394 GLN B CA 1
ATOM 7047 C C . GLN B 1 394 ? 62.794 9.716 11.937 1.00 12.54 394 GLN B C 1
ATOM 7048 O O . GLN B 1 394 ? 63.436 10.326 11.100 1.00 11.54 394 GLN B O 1
ATOM 7054 N N . THR B 1 395 ? 63.203 9.554 13.197 1.00 13.07 395 THR B N 1
ATOM 7055 C CA . THR B 1 395 ? 64.404 10.179 13.726 1.00 13.04 395 THR B CA 1
ATOM 7056 C C . THR B 1 395 ? 65.291 9.069 14.295 1.00 14.20 395 THR B C 1
ATOM 7057 O O . THR B 1 395 ? 65.239 8.792 15.488 1.00 14.80 395 THR B O 1
ATOM 7061 N N . PRO B 1 396 ? 66.101 8.413 13.430 1.00 15.40 396 PRO B N 1
ATOM 7062 C CA . PRO B 1 396 ? 66.829 7.144 13.740 1.00 16.15 396 PRO B CA 1
ATOM 7063 C C . PRO B 1 396 ? 67.589 7.081 15.079 1.00 17.24 396 PRO B C 1
ATOM 7064 O O . PRO B 1 396 ? 67.786 5.976 15.616 1.00 17.42 396 PRO B O 1
ATOM 7068 N N . GLU B 1 397 ? 67.999 8.236 15.609 1.00 17.45 397 GLU B N 1
ATOM 7069 C CA . GLU B 1 397 ? 68.625 8.298 16.927 1.00 18.53 397 GLU B CA 1
ATOM 7070 C C . GLU B 1 397 ? 67.660 7.800 18.016 1.00 18.36 397 GLU B C 1
ATOM 7071 O O . GLU B 1 397 ? 68.080 7.325 19.081 1.00 18.10 397 GLU B O 1
ATOM 7077 N N . TYR B 1 398 ? 66.365 7.858 17.734 1.00 18.29 398 TYR B N 1
ATOM 7078 C CA . TYR B 1 398 ? 65.359 7.434 18.728 1.00 18.33 398 TYR B CA 1
ATOM 7079 C C . TYR B 1 398 ? 65.022 5.936 18.671 1.00 18.27 398 TYR B C 1
ATOM 7080 O O . TYR B 1 398 ? 64.207 5.457 19.449 1.00 18.97 398 TYR B O 1
ATOM 7089 N N . THR B 1 399 ? 65.644 5.207 17.748 1.00 18.26 399 THR B N 1
ATOM 7090 C CA . THR B 1 399 ? 65.382 3.792 17.586 1.00 18.04 399 THR B CA 1
ATOM 7091 C C . THR B 1 399 ? 65.755 3.071 18.870 1.00 18.30 399 THR B C 1
ATOM 7092 O O . THR B 1 399 ? 66.826 3.310 19.435 1.00 17.87 399 THR B O 1
ATOM 7096 N N . GLU B 1 400 ? 64.850 2.222 19.340 1.00 18.62 400 GLU B N 1
ATOM 7097 C CA . GLU B 1 400 ? 65.105 1.455 20.549 1.00 19.73 400 GLU B CA 1
ATOM 7098 C C . GLU B 1 400 ? 66.241 0.481 20.292 1.00 20.33 400 GLU B C 1
ATOM 7099 O O . GLU B 1 400 ? 66.186 -0.351 19.368 1.00 19.59 400 GLU B O 1
ATOM 7105 N N . ASP B 1 401 ? 67.266 0.595 21.130 1.00 20.89 401 ASP B N 1
ATOM 7106 C CA . ASP B 1 401 ? 68.466 -0.222 21.015 1.00 21.99 401 ASP B CA 1
ATOM 7107 C C . ASP B 1 401 ? 68.157 -1.710 21.142 1.00 21.26 401 ASP B C 1
ATOM 7108 O O . ASP B 1 401 ? 67.183 -2.119 21.783 1.00 20.90 401 ASP B O 1
ATOM 7113 N N . THR B 1 402 ? 68.987 -2.514 20.485 1.00 20.38 402 THR B N 1
ATOM 7114 C CA . THR B 1 402 ? 68.882 -3.953 20.558 1.00 18.78 402 THR B CA 1
ATOM 7115 C C . THR B 1 402 ? 69.146 -4.394 21.999 1.00 18.42 402 THR B C 1
ATOM 7116 O O . THR B 1 402 ? 69.851 -3.721 22.744 1.00 17.67 402 THR B O 1
ATOM 7120 N N . GLN B 1 403 ? 68.569 -5.524 22.395 1.00 18.10 403 GLN B N 1
ATOM 7121 C CA . GLN B 1 403 ? 68.833 -6.084 23.719 1.00 17.49 403 GLN B CA 1
ATOM 7122 C C . GLN B 1 403 ? 69.272 -7.538 23.550 1.00 17.54 403 GLN B C 1
ATOM 7123 O O . GLN B 1 403 ? 69.117 -8.092 22.472 1.00 17.53 403 GLN B O 1
ATOM 7129 N N . PRO B 1 404 ? 69.836 -8.157 24.600 1.00 17.82 404 PRO B N 1
ATOM 7130 C CA . PRO B 1 404 ? 70.276 -9.554 24.448 1.00 17.76 404 PRO B CA 1
ATOM 7131 C C . PRO B 1 404 ? 69.185 -10.622 24.463 1.00 17.90 404 PRO B C 1
ATOM 7132 O O . PRO B 1 404 ? 68.156 -10.477 25.107 1.00 17.41 404 PRO B O 1
ATOM 7136 N N . LEU B 1 405 ? 69.430 -11.684 23.712 1.00 18.76 405 LEU B N 1
ATOM 7137 C CA . LEU B 1 405 ? 68.698 -12.928 23.849 1.00 19.93 405 LEU B CA 1
ATOM 7138 C C . LEU B 1 405 ? 69.658 -13.917 24.487 1.00 20.67 405 LEU B C 1
ATOM 7139 O O . LEU B 1 405 ? 70.858 -13.807 24.285 1.00 21.53 405 LEU B O 1
ATOM 7144 N N . HIS B 1 406 ? 69.147 -14.870 25.260 1.00 21.10 406 HIS B N 1
ATOM 7145 C CA . HIS B 1 406 ? 70.025 -15.744 26.043 1.00 21.55 406 HIS B CA 1
ATOM 7146 C C . HIS B 1 406 ? 69.666 -17.230 25.939 1.00 21.44 406 HIS B C 1
ATOM 7147 O O . HIS B 1 406 ? 70.174 -18.053 26.710 1.00 22.47 406 HIS B O 1
ATOM 7154 N N . ASP B 1 407 ? 68.787 -17.584 25.017 1.00 20.58 407 ASP B N 1
ATOM 7155 C CA . ASP B 1 407 ? 68.367 -18.970 24.901 1.00 19.91 407 ASP B CA 1
ATOM 7156 C C . ASP B 1 407 ? 68.430 -19.350 23.430 1.00 19.57 407 ASP B C 1
ATOM 7157 O O . ASP B 1 407 ? 68.535 -18.466 22.560 1.00 19.45 407 ASP B O 1
ATOM 7162 N N . ASP B 1 408 ? 68.387 -20.650 23.149 1.00 19.00 408 ASP B N 1
ATOM 7163 C CA . ASP B 1 408 ? 68.391 -21.115 21.761 1.00 18.79 408 ASP B CA 1
ATOM 7164 C C . ASP B 1 408 ? 67.034 -21.695 21.349 1.00 18.26 408 ASP B C 1
ATOM 7165 O O . ASP B 1 408 ? 66.875 -22.274 20.259 1.00 18.20 408 ASP B O 1
ATOM 7170 N N . ILE B 1 409 ? 66.046 -21.535 22.227 1.00 17.48 409 ILE B N 1
ATOM 7171 C CA . ILE B 1 409 ? 64.680 -21.950 21.919 1.00 16.24 409 ILE B CA 1
ATOM 7172 C C . ILE B 1 409 ? 63.685 -20.902 22.379 1.00 15.99 409 ILE B C 1
ATOM 7173 O O . ILE B 1 409 ? 63.951 -20.144 23.313 1.00 15.51 409 ILE B O 1
ATOM 7178 N N . HIS B 1 410 ? 62.550 -20.843 21.684 1.00 15.67 410 HIS B N 1
ATOM 7179 C CA . HIS B 1 410 ? 61.375 -20.165 22.213 1.00 14.51 410 HIS B CA 1
ATOM 7180 C C . HIS B 1 410 ? 60.236 -21.171 22.401 1.00 14.24 410 HIS B C 1
ATOM 7181 O O . HIS B 1 410 ? 60.142 -22.151 21.650 1.00 14.03 410 HIS B O 1
ATOM 7188 N N . GLY B 1 411 ? 59.401 -20.924 23.416 1.00 13.43 411 GLY B N 1
ATOM 7189 C CA . GLY B 1 411 ? 58.263 -21.770 23.746 1.00 12.81 411 GLY B CA 1
ATOM 7190 C C . GLY B 1 411 ? 57.770 -21.450 25.142 1.00 13.20 411 GLY B C 1
ATOM 7191 O O . GLY B 1 411 ? 58.172 -20.417 25.729 1.00 12.74 411 GLY B O 1
ATOM 7192 N N . ARG B 1 412 ? 56.908 -22.321 25.680 1.00 12.75 412 ARG B N 1
ATOM 7193 C CA . ARG B 1 412 ? 56.345 -22.140 27.037 1.00 12.80 412 ARG B CA 1
ATOM 7194 C C . ARG B 1 412 ? 57.275 -22.759 28.082 1.00 13.68 412 ARG B C 1
ATOM 7195 O O . ARG B 1 412 ? 57.290 -23.978 28.277 1.00 13.35 412 ARG B O 1
ATOM 7203 N N . LEU B 1 413 ? 58.035 -21.904 28.770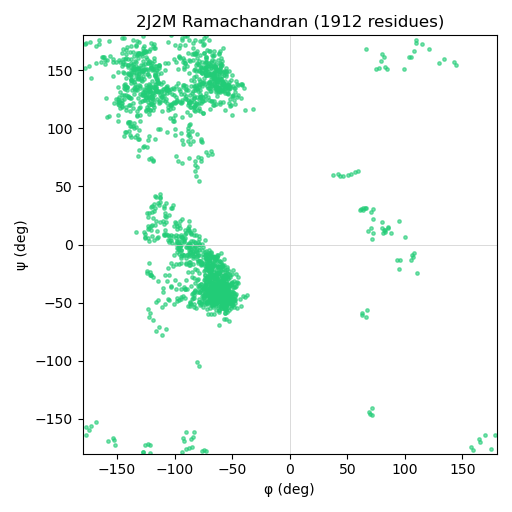 1.00 14.64 413 LEU B N 1
ATOM 7204 C CA . LEU B 1 413 ? 59.236 -22.335 29.490 1.00 15.26 413 LEU B CA 1
ATOM 7205 C C . LEU B 1 413 ? 59.359 -21.636 30.842 1.00 16.15 413 LEU B C 1
ATOM 7206 O O . LEU B 1 413 ? 59.855 -20.502 30.915 1.00 16.08 413 LEU B O 1
ATOM 7211 N N . GLU B 1 414 ? 58.926 -22.323 31.905 1.00 16.73 414 GLU B N 1
ATOM 7212 C CA . GLU B 1 414 ? 58.901 -21.760 33.249 1.00 17.85 414 GLU B CA 1
ATOM 7213 C C . GLU B 1 414 ? 60.301 -21.446 33.740 1.00 17.55 414 GLU B C 1
ATOM 7214 O O . GLU B 1 414 ? 61.205 -22.259 33.598 1.00 17.55 414 GLU B O 1
ATOM 7220 N N . ILE B 1 415 ? 60.475 -20.265 34.320 1.00 18.06 415 ILE B N 1
ATOM 7221 C CA . ILE B 1 415 ? 61.763 -19.895 34.938 1.00 18.64 415 ILE B CA 1
ATOM 7222 C C . ILE B 1 415 ? 62.224 -20.957 35.948 1.00 19.68 415 ILE B C 1
ATOM 7223 O O . ILE B 1 415 ? 61.406 -21.613 36.597 1.00 19.46 415 ILE B O 1
ATOM 7228 N N . GLU B 1 416 ? 63.532 -21.107 36.094 1.00 21.15 416 GLU B N 1
ATOM 7229 C CA . GLU B 1 416 ? 64.074 -22.216 36.886 1.00 22.66 416 GLU B CA 1
ATOM 7230 C C . GLU B 1 416 ? 64.167 -22.008 38.398 1.00 22.22 416 GLU B C 1
ATOM 7231 O O . GLU B 1 416 ? 63.771 -22.901 39.153 1.00 23.29 416 GLU B O 1
ATOM 7237 N N . LYS B 1 417 ? 64.664 -20.867 38.867 1.00 21.39 417 LYS B N 1
ATOM 7238 C CA . LYS B 1 417 ? 64.671 -20.678 40.326 1.00 20.65 417 LYS B CA 1
ATOM 7239 C C . LYS B 1 417 ? 63.428 -19.937 40.834 1.00 19.88 417 LYS B C 1
ATOM 7240 O O . LYS B 1 417 ? 63.378 -18.709 40.919 1.00 20.40 417 LYS B O 1
ATOM 7246 N N . THR B 1 418 ? 62.409 -20.725 41.147 1.00 18.65 418 THR B N 1
ATOM 7247 C CA . THR B 1 418 ? 61.116 -20.210 41.531 1.00 17.33 418 THR B CA 1
ATOM 7248 C C . THR B 1 418 ? 61.149 -19.681 42.949 1.00 16.91 418 THR B C 1
ATOM 7249 O O . THR B 1 418 ? 60.544 -18.655 43.231 1.00 16.64 418 THR B O 1
ATOM 7253 N N . ASN B 1 419 ? 61.876 -20.370 43.829 1.00 16.52 419 ASN B N 1
ATOM 7254 C CA . ASN B 1 419 ? 62.010 -19.972 45.236 1.00 16.02 419 ASN B CA 1
ATOM 7255 C C . ASN B 1 419 ? 60.677 -19.391 45.782 1.00 15.63 419 ASN B C 1
ATOM 7256 O O . ASN B 1 419 ? 60.617 -18.225 46.218 1.00 15.67 419 ASN B O 1
ATOM 7261 N N . ASN B 1 420 ? 59.623 -20.218 45.747 1.00 14.36 420 ASN B N 1
ATOM 7262 C CA . ASN B 1 420 ? 58.258 -19.801 46.093 1.00 14.14 420 ASN B CA 1
ATOM 7263 C C . ASN B 1 420 ? 58.015 -19.452 47.573 1.00 13.77 420 ASN B C 1
ATOM 7264 O O . ASN B 1 420 ? 57.042 -18.736 47.897 1.00 12.67 420 ASN B O 1
ATOM 7269 N N . PHE B 1 421 ? 58.892 -19.977 48.441 1.00 13.60 421 PHE B N 1
ATOM 7270 C CA . PHE B 1 421 ? 58.717 -19.966 49.899 1.00 13.31 421 PHE B CA 1
ATOM 7271 C C . PHE B 1 421 ? 59.837 -19.265 50.656 1.00 14.03 421 PHE B C 1
ATOM 7272 O O . PHE B 1 421 ? 59.620 -18.730 51.763 1.00 14.41 421 PHE B O 1
ATOM 7280 N N . GLY B 1 422 ? 61.023 -19.251 50.052 1.00 14.23 422 GLY B N 1
ATOM 7281 C CA . GLY B 1 422 ? 62.235 -18.772 50.707 1.00 14.62 422 GLY B CA 1
ATOM 7282 C C . GLY B 1 422 ? 62.144 -17.302 51.003 1.00 15.42 422 GLY B C 1
ATOM 7283 O O . GLY B 1 422 ? 62.194 -16.901 52.174 1.00 16.20 422 GLY B O 1
ATOM 7284 N N . GLN B 1 423 ? 61.978 -16.488 49.956 1.00 15.46 423 GLN B N 1
ATOM 7285 C CA . GLN B 1 423 ? 61.844 -15.044 50.171 1.00 15.32 423 GLN B CA 1
ATOM 7286 C C . GLN B 1 423 ? 60.640 -14.666 51.047 1.00 14.75 423 GLN B C 1
ATOM 7287 O O . GLN B 1 423 ? 60.747 -13.779 51.903 1.00 14.75 423 GLN B O 1
ATOM 7293 N N . ALA B 1 424 ? 59.513 -15.348 50.835 1.00 14.34 424 ALA B N 1
ATOM 7294 C CA . ALA B 1 424 ? 58.342 -15.216 51.713 1.00 13.94 424 ALA B CA 1
ATOM 7295 C C . ALA B 1 424 ? 58.740 -15.396 53.178 1.00 13.89 424 ALA B C 1
ATOM 7296 O O . ALA B 1 424 ? 58.279 -14.655 54.050 1.00 13.02 424 ALA B O 1
ATOM 7298 N N . GLY B 1 425 ? 59.625 -16.370 53.431 1.00 14.57 425 GLY B N 1
ATOM 7299 C CA . GLY B 1 425 ? 60.143 -16.625 54.779 1.00 14.54 425 GLY B CA 1
ATOM 7300 C C . GLY B 1 425 ? 60.872 -15.422 55.326 1.00 15.08 425 GLY B C 1
ATOM 7301 O O . GLY B 1 425 ? 60.549 -14.947 56.416 1.00 15.79 425 GLY B O 1
ATOM 7302 N N . GLU B 1 426 ? 61.832 -14.906 54.554 1.00 15.36 426 GLU B N 1
ATOM 7303 C CA . GLU B 1 426 ? 62.607 -13.706 54.927 1.00 16.15 426 GLU B CA 1
ATOM 7304 C C . GLU B 1 426 ? 61.728 -12.482 55.176 1.00 15.85 426 GLU B C 1
ATOM 7305 O O . GLU B 1 426 ? 61.994 -11.696 56.088 1.00 16.39 426 GLU B O 1
ATOM 7311 N N . VAL B 1 427 ? 60.686 -12.318 54.361 1.00 15.69 427 VAL B N 1
ATOM 7312 C CA . VAL B 1 427 ? 59.749 -11.208 54.526 1.00 14.69 427 VAL B CA 1
ATOM 7313 C C . VAL B 1 427 ? 59.099 -11.336 55.884 1.00 14.50 427 VAL B C 1
ATOM 7314 O O . VAL B 1 427 ? 59.042 -10.365 56.636 1.00 15.00 427 VAL B O 1
ATOM 7318 N N . TYR B 1 428 ? 58.640 -12.538 56.224 1.00 14.56 428 TYR B N 1
ATOM 7319 C CA . TYR B 1 428 ? 58.041 -12.756 57.542 1.00 14.68 428 TYR B CA 1
ATOM 7320 C C . TYR B 1 428 ? 59.024 -12.448 58.674 1.00 14.97 428 TYR B C 1
ATOM 7321 O O . TYR B 1 428 ? 58.676 -11.765 59.650 1.00 14.76 428 TYR B O 1
ATOM 7330 N N . ARG B 1 429 ? 60.245 -12.962 58.529 1.00 15.18 429 ARG B N 1
ATOM 7331 C CA . ARG B 1 429 ? 61.301 -12.770 59.522 1.00 15.84 429 ARG B CA 1
ATOM 7332 C C . ARG B 1 429 ? 61.805 -11.335 59.611 1.00 16.43 429 ARG B C 1
ATOM 7333 O O . ARG B 1 429 ? 62.319 -10.953 60.643 1.00 16.04 429 ARG B O 1
ATOM 7341 N N . ARG B 1 430 ? 61.609 -10.535 58.551 1.00 17.43 430 ARG B N 1
ATOM 7342 C CA . ARG B 1 430 ? 61.907 -9.085 58.573 1.00 18.07 430 ARG B CA 1
ATOM 7343 C C . ARG B 1 430 ? 60.858 -8.236 59.288 1.00 18.59 430 ARG B C 1
ATOM 7344 O O . ARG B 1 430 ? 61.112 -7.079 59.617 1.00 18.83 430 ARG B O 1
ATOM 7352 N N . MET B 1 431 ? 59.689 -8.812 59.539 1.00 19.17 431 MET B N 1
ATOM 7353 C CA . MET B 1 431 ? 58.583 -8.090 60.181 1.00 19.56 431 MET B CA 1
ATOM 7354 C C . MET B 1 431 ? 58.839 -7.834 61.659 1.00 20.62 431 MET B C 1
ATOM 7355 O O . MET B 1 431 ? 59.490 -8.637 62.326 1.00 20.60 431 MET B O 1
ATOM 7360 N N . THR B 1 432 ? 58.296 -6.733 62.175 1.00 21.51 432 THR B N 1
ATOM 7361 C CA . THR B 1 432 ? 58.207 -6.553 63.618 1.00 22.55 432 THR B CA 1
ATOM 7362 C C . THR B 1 432 ? 57.238 -7.601 64.204 1.00 23.52 432 THR B C 1
ATOM 7363 O O . THR B 1 432 ? 56.490 -8.256 63.480 1.00 23.47 432 THR B O 1
ATOM 7367 N N . GLU B 1 433 ? 57.263 -7.747 65.521 1.00 24.82 433 GLU B N 1
ATOM 7368 C CA . GLU B 1 433 ? 56.373 -8.657 66.226 1.00 26.45 433 GLU B CA 1
ATOM 7369 C C . GLU B 1 433 ? 54.889 -8.246 66.106 1.00 25.78 433 GLU B C 1
ATOM 7370 O O . GLU B 1 433 ? 54.012 -9.100 65.987 1.00 25.65 433 GLU B O 1
ATOM 7376 N N . GLU B 1 434 ? 54.631 -6.942 66.107 1.00 25.69 434 GLU B N 1
ATOM 7377 C CA . GLU B 1 434 ? 53.286 -6.410 65.907 1.00 25.82 434 GLU B CA 1
ATOM 7378 C C . GLU B 1 434 ? 52.796 -6.732 64.487 1.00 24.92 434 GLU B C 1
ATOM 7379 O O . GLU B 1 434 ? 51.677 -7.220 64.324 1.00 24.62 434 GLU B O 1
ATOM 7385 N N . GLU B 1 435 ? 53.635 -6.486 63.472 1.00 23.70 435 GLU B N 1
ATOM 7386 C CA . GLU B 1 435 ? 53.324 -6.900 62.093 1.00 22.89 435 GLU B CA 1
ATOM 7387 C C . GLU B 1 435 ? 53.029 -8.391 62.021 1.00 22.11 435 GLU B C 1
ATOM 7388 O O . GLU B 1 435 ? 52.044 -8.797 61.397 1.00 21.66 435 GLU B O 1
ATOM 7394 N N . GLN B 1 436 ? 53.859 -9.198 62.691 1.00 21.55 436 GLN B N 1
ATOM 7395 C CA . GLN B 1 436 ? 53.654 -10.651 62.732 1.00 21.33 436 GLN B CA 1
ATOM 7396 C C . GLN B 1 436 ? 52.354 -11.099 63.411 1.00 21.21 436 GLN B C 1
ATOM 7397 O O . GLN B 1 436 ? 51.742 -12.062 62.967 1.00 21.10 436 GLN B O 1
ATOM 7403 N N . MET B 1 437 ? 51.943 -10.410 64.475 1.00 21.41 437 MET B N 1
ATOM 7404 C CA . MET B 1 437 ? 50.672 -10.697 65.150 1.00 22.87 437 MET B CA 1
ATOM 7405 C C . MET B 1 437 ? 49.478 -10.320 64.255 1.00 20.95 437 MET B C 1
ATOM 7406 O O . MET B 1 437 ? 48.558 -11.125 64.064 1.00 20.73 437 MET B O 1
ATOM 7411 N N . ALA B 1 438 ? 49.506 -9.105 63.707 1.00 19.76 438 ALA B N 1
ATOM 7412 C CA . ALA B 1 438 ? 48.509 -8.652 62.718 1.00 18.78 438 ALA B CA 1
ATOM 7413 C C . ALA B 1 438 ? 48.373 -9.633 61.553 1.00 18.04 438 ALA B C 1
ATOM 7414 O O . ALA B 1 438 ? 47.256 -10.016 61.191 1.00 18.20 438 ALA B O 1
ATOM 7416 N N . LEU B 1 439 ? 49.505 -10.052 60.979 1.00 17.03 439 LEU B N 1
ATOM 7417 C CA . LEU B 1 439 ? 49.484 -11.023 59.878 1.00 16.07 439 LEU B CA 1
ATOM 7418 C C . LEU B 1 439 ? 48.723 -12.287 60.269 1.00 15.74 439 LEU B C 1
ATOM 7419 O O . LEU B 1 439 ? 47.899 -12.774 59.510 1.00 15.25 439 LEU B O 1
ATOM 7424 N N . LEU B 1 440 ? 49.007 -12.795 61.466 1.00 15.63 440 LEU B N 1
ATOM 7425 C CA . LEU B 1 440 ? 48.407 -14.026 61.961 1.00 15.50 440 LEU B CA 1
ATOM 7426 C C . LEU B 1 440 ? 46.921 -13.827 62.182 1.00 15.24 440 LEU B C 1
ATOM 7427 O O . LEU B 1 440 ? 46.114 -14.638 61.737 1.00 15.42 440 LEU B O 1
ATOM 7432 N N . ASN B 1 441 ? 46.555 -12.730 62.835 1.00 15.52 441 ASN B N 1
ATOM 7433 C CA . ASN B 1 441 ? 45.146 -12.434 63.055 1.00 16.13 441 ASN B CA 1
ATOM 7434 C C . ASN B 1 441 ? 44.379 -12.374 61.733 1.00 15.60 441 ASN B C 1
ATOM 7435 O O . ASN B 1 441 ? 43.298 -12.950 61.629 1.00 15.70 441 ASN B O 1
ATOM 7440 N N . ASN B 1 442 ? 44.943 -11.689 60.736 1.00 14.50 442 ASN B N 1
ATOM 7441 C CA . ASN B 1 442 ? 44.267 -11.480 59.456 1.00 14.05 442 ASN B CA 1
ATOM 7442 C C . ASN B 1 442 ? 44.128 -12.768 58.641 1.00 13.71 442 ASN B C 1
ATOM 7443 O O . ASN B 1 442 ? 43.045 -13.062 58.133 1.00 13.52 442 ASN B O 1
ATOM 7448 N N . LEU B 1 443 ? 45.215 -13.535 58.547 1.00 13.26 443 LEU B N 1
ATOM 7449 C CA . LEU B 1 443 ? 45.200 -14.850 57.903 1.00 13.34 443 LEU B CA 1
ATOM 7450 C C . LEU B 1 443 ? 44.186 -15.795 58.544 1.00 13.49 443 LEU B C 1
ATOM 7451 O O . LEU B 1 443 ? 43.481 -16.521 57.840 1.00 13.09 443 LEU B O 1
ATOM 7456 N N . VAL B 1 444 ? 44.142 -15.806 59.876 1.00 13.58 444 VAL B N 1
ATOM 7457 C CA . VAL B 1 444 ? 43.257 -16.715 60.591 1.00 13.99 444 VAL B CA 1
ATOM 7458 C C . VAL B 1 444 ? 41.816 -16.301 60.326 1.00 14.24 444 VAL B C 1
ATOM 7459 O O . VAL B 1 444 ? 41.004 -17.131 59.908 1.00 14.40 444 VAL B O 1
ATOM 7463 N N . ASN B 1 445 ? 41.512 -15.020 60.516 1.00 14.42 445 ASN B N 1
ATOM 7464 C CA . ASN B 1 445 ? 40.190 -14.499 60.141 1.00 15.56 445 ASN B CA 1
ATOM 7465 C C . ASN B 1 445 ? 39.774 -14.883 58.703 1.00 15.00 445 ASN B C 1
ATOM 7466 O O . ASN B 1 445 ? 38.618 -15.217 58.456 1.00 15.33 445 ASN B O 1
ATOM 7471 N N . ASP B 1 446 ? 40.726 -14.835 57.773 1.00 14.47 446 ASP B N 1
ATOM 7472 C CA . ASP B 1 446 ? 40.464 -15.186 56.382 1.00 14.34 446 ASP B CA 1
ATOM 7473 C C . ASP B 1 446 ? 40.309 -16.686 56.141 1.00 13.92 446 ASP B C 1
ATOM 7474 O O . ASP B 1 446 ? 39.403 -17.114 55.407 1.00 13.62 446 ASP B O 1
ATOM 7479 N N . LEU B 1 447 ? 41.181 -17.484 56.759 1.00 13.52 447 LEU B N 1
ATOM 7480 C CA . LEU B 1 447 ? 41.158 -18.931 56.537 1.00 13.43 447 LEU B CA 1
ATOM 7481 C C . LEU B 1 447 ? 40.026 -19.662 57.282 1.00 13.64 447 LEU B C 1
ATOM 7482 O O . LEU B 1 447 ? 39.676 -20.770 56.917 1.00 14.07 447 LEU B O 1
ATOM 7487 N N . GLN B 1 448 ? 39.437 -19.027 58.294 1.00 14.08 448 GLN B N 1
ATOM 7488 C CA . GLN B 1 448 ? 38.253 -19.561 58.964 1.00 14.33 448 GLN B CA 1
ATOM 7489 C C . GLN B 1 448 ? 37.032 -19.513 58.046 1.00 14.58 448 GLN B C 1
ATOM 7490 O O . GLN B 1 448 ? 36.011 -20.156 58.328 1.00 14.59 448 GLN B O 1
ATOM 7496 N N . GLN B 1 449 ? 37.129 -18.731 56.967 1.00 14.14 449 GLN B N 1
ATOM 7497 C CA . GLN B 1 449 ? 36.034 -18.591 55.999 1.00 13.97 449 GLN B CA 1
ATOM 7498 C C . GLN B 1 449 ? 36.208 -19.529 54.790 1.00 12.90 449 GLN B C 1
ATOM 7499 O O . GLN B 1 449 ? 35.342 -19.593 53.932 1.00 12.08 449 GLN B O 1
ATOM 7505 N N . VAL B 1 450 ? 37.327 -20.253 54.727 1.00 12.29 450 VAL B N 1
ATOM 7506 C CA . VAL B 1 450 ? 37.504 -21.282 53.708 1.00 11.83 450 VAL B CA 1
ATOM 7507 C C . VAL B 1 450 ? 36.696 -22.537 54.141 1.00 12.48 450 VAL B C 1
ATOM 7508 O O . VAL B 1 450 ? 36.638 -22.854 55.328 1.00 12.51 450 VAL B O 1
ATOM 7512 N N . ARG B 1 451 ? 36.043 -23.212 53.196 1.00 12.75 451 ARG B N 1
ATOM 7513 C CA . ARG B 1 451 ? 35.061 -24.264 53.546 1.00 13.71 451 ARG B CA 1
ATOM 7514 C C . ARG B 1 451 ? 35.526 -25.654 53.084 1.00 14.32 451 ARG B C 1
ATOM 7515 O O . ARG B 1 451 ? 34.796 -26.634 53.181 1.00 14.35 451 ARG B O 1
ATOM 7523 N N . HIS B 1 452 ? 36.753 -25.720 52.581 1.00 14.95 452 HIS B N 1
ATOM 7524 C CA . HIS B 1 452 ? 37.315 -26.947 52.081 1.00 15.75 452 HIS B CA 1
ATOM 7525 C C . HIS B 1 452 ? 38.574 -27.234 52.888 1.00 16.74 452 HIS B C 1
ATOM 7526 O O . HIS B 1 452 ? 39.488 -26.399 52.933 1.00 17.14 452 HIS B O 1
ATOM 7533 N N . GLU B 1 453 ? 38.608 -28.387 53.561 1.00 17.60 453 GLU B N 1
ATOM 7534 C CA . GLU B 1 453 ? 39.735 -28.724 54.451 1.00 18.27 453 GLU B CA 1
ATOM 7535 C C . GLU B 1 453 ? 41.096 -28.756 53.708 1.00 16.84 453 GLU B C 1
ATOM 7536 O O . GLU B 1 453 ? 42.101 -28.252 54.220 1.00 16.40 453 GLU B O 1
ATOM 7542 N N . ASN B 1 454 ? 41.114 -29.324 52.506 1.00 15.75 454 ASN B N 1
ATOM 7543 C CA . ASN B 1 454 ? 42.362 -29.460 51.750 1.00 15.53 454 ASN B CA 1
ATOM 7544 C C . ASN B 1 454 ? 43.059 -28.116 51.418 1.00 14.94 454 ASN B C 1
ATOM 7545 O O . ASN B 1 454 ? 44.298 -28.009 51.430 1.00 15.06 454 ASN B O 1
ATOM 7550 N N . THR B 1 455 ? 42.253 -27.100 51.146 1.00 13.72 455 THR B N 1
ATOM 7551 C CA . THR B 1 455 ? 42.751 -25.767 50.879 1.00 13.26 455 THR B CA 1
ATOM 7552 C C . THR B 1 455 ? 43.375 -25.160 52.144 1.00 13.28 455 THR B C 1
ATOM 7553 O O . THR B 1 455 ? 44.471 -24.603 52.088 1.00 13.00 455 THR B O 1
ATOM 7557 N N . VAL B 1 456 ? 42.686 -25.260 53.279 1.00 13.37 456 VAL B N 1
ATOM 7558 C CA . VAL B 1 456 ? 43.249 -24.760 54.544 1.00 14.08 456 VAL B CA 1
ATOM 7559 C C . VAL B 1 456 ? 44.597 -25.441 54.868 1.00 14.47 456 VAL B C 1
ATOM 7560 O O . VAL B 1 456 ? 45.574 -24.773 55.165 1.00 14.10 456 VAL B O 1
ATOM 7564 N N . LEU B 1 457 ? 44.642 -26.764 54.742 1.00 15.21 457 LEU B N 1
ATOM 7565 C CA . LEU B 1 457 ? 45.873 -27.534 54.894 1.00 15.42 457 LEU B CA 1
ATOM 7566 C C . LEU B 1 457 ? 46.967 -27.052 53.942 1.00 15.36 457 LEU B C 1
ATOM 7567 O O . LEU B 1 457 ? 48.120 -26.904 54.344 1.00 15.76 457 LEU B O 1
ATOM 7572 N N . LEU B 1 458 ? 46.617 -26.835 52.674 1.00 15.30 458 LEU B N 1
ATOM 7573 C CA . LEU B 1 458 ? 47.604 -26.372 51.685 1.00 15.09 458 LEU B CA 1
ATOM 7574 C C . LEU B 1 458 ? 48.159 -24.995 52.066 1.00 14.27 458 LEU B C 1
ATOM 7575 O O . LEU B 1 458 ? 49.370 -24.768 51.991 1.00 13.87 458 LEU B O 1
ATOM 7580 N N . ALA B 1 459 ? 47.261 -24.088 52.459 1.00 13.18 459 ALA B N 1
ATOM 7581 C CA . ALA B 1 459 ? 47.631 -22.741 52.867 1.00 12.18 459 ALA B CA 1
ATOM 7582 C C . ALA B 1 459 ? 48.610 -22.816 54.022 1.00 11.66 459 ALA B C 1
ATOM 7583 O O . ALA B 1 459 ? 49.683 -22.224 53.951 1.00 11.05 459 ALA B O 1
ATOM 7585 N N . ILE B 1 460 ? 48.248 -23.582 55.056 1.00 11.67 460 ILE B N 1
ATOM 7586 C CA . ILE B 1 460 ? 49.096 -23.772 56.244 1.00 11.99 460 ILE B CA 1
ATOM 7587 C C . ILE B 1 460 ? 50.475 -24.364 55.877 1.00 12.19 460 ILE B C 1
ATOM 7588 O O . ILE B 1 460 ? 51.498 -23.839 56.307 1.00 11.76 460 ILE B O 1
ATOM 7593 N N . CYS B 1 461 ? 50.490 -25.417 55.061 1.00 12.56 461 CYS B N 1
ATOM 7594 C CA . CYS B 1 461 ? 51.737 -25.966 54.518 1.00 14.02 461 CYS B CA 1
ATOM 7595 C C . CYS B 1 461 ? 52.560 -24.950 53.705 1.00 13.88 461 CYS B C 1
ATOM 7596 O O . CYS B 1 461 ? 53.790 -24.911 53.803 1.00 14.08 461 CYS B O 1
ATOM 7599 N N . ASN B 1 462 ? 51.889 -24.122 52.914 1.00 14.00 462 ASN B N 1
ATOM 7600 C CA . ASN B 1 462 ? 52.589 -23.105 52.148 1.00 13.79 462 ASN B CA 1
ATOM 7601 C C . ASN B 1 462 ? 53.276 -22.103 53.094 1.00 13.84 462 ASN B C 1
ATOM 7602 O O . ASN B 1 462 ? 54.447 -21.771 52.912 1.00 13.64 462 ASN B O 1
ATOM 7607 N N . PHE B 1 463 ? 52.574 -21.667 54.130 1.00 13.98 463 PHE B N 1
ATOM 7608 C CA . PHE B 1 463 ? 53.187 -20.754 55.088 1.00 14.93 463 PHE B CA 1
ATOM 7609 C C . PHE B 1 463 ? 54.312 -21.410 55.920 1.00 15.57 463 PHE B C 1
ATOM 7610 O O . PHE B 1 463 ? 55.392 -20.819 56.097 1.00 15.00 463 PHE B O 1
ATOM 7618 N N . TYR B 1 464 ? 54.065 -22.644 56.372 1.00 16.19 464 TYR B N 1
ATOM 7619 C CA . TYR B 1 464 ? 55.071 -23.452 57.070 1.00 16.68 464 TYR B CA 1
ATOM 7620 C C . TYR B 1 464 ? 56.398 -23.529 56.309 1.00 16.23 464 TYR B C 1
ATOM 7621 O O . TYR B 1 464 ? 57.449 -23.341 56.884 1.00 15.65 464 TYR B O 1
ATOM 7630 N N . ARG B 1 465 ? 56.332 -23.804 55.010 1.00 16.85 465 ARG B N 1
ATOM 7631 C CA . ARG B 1 465 ? 57.529 -23.891 54.163 1.00 17.38 465 ARG B CA 1
ATOM 7632 C C . ARG B 1 465 ? 58.356 -22.608 54.136 1.00 16.98 465 ARG B C 1
ATOM 7633 O O . ARG B 1 465 ? 59.579 -22.656 53.954 1.00 16.56 465 ARG B O 1
ATOM 7641 N N . ALA B 1 466 ? 57.668 -21.476 54.289 1.00 16.89 466 ALA B N 1
ATOM 7642 C CA . ALA B 1 466 ? 58.305 -20.174 54.366 1.00 17.08 466 ALA B CA 1
ATOM 7643 C C . ALA B 1 466 ? 58.919 -19.946 55.745 1.00 17.10 466 ALA B C 1
ATOM 7644 O O . ALA B 1 466 ? 60.085 -19.551 55.872 1.00 16.93 466 ALA B O 1
ATOM 7646 N N . ASP B 1 467 ? 58.112 -20.177 56.771 1.00 16.83 467 ASP B N 1
ATOM 7647 C CA . ASP B 1 467 ? 58.558 -20.053 58.140 1.00 16.96 467 ASP B CA 1
ATOM 7648 C C . ASP B 1 467 ? 57.819 -21.039 59.040 1.00 16.98 467 ASP B C 1
ATOM 7649 O O . ASP B 1 467 ? 56.582 -20.992 59.164 1.00 17.75 467 ASP B O 1
ATOM 7654 N N . ALA B 1 468 ? 58.588 -21.922 59.669 1.00 16.88 468 ALA B N 1
ATOM 7655 C CA . ALA B 1 468 ? 58.043 -22.976 60.519 1.00 16.86 468 ALA B CA 1
ATOM 7656 C C . ALA B 1 468 ? 57.154 -22.442 61.657 1.00 16.79 468 ALA B C 1
ATOM 7657 O O . ALA B 1 468 ? 56.010 -22.873 61.787 1.00 17.34 468 ALA B O 1
ATOM 7659 N N . SER B 1 469 ? 57.639 -21.484 62.442 1.00 16.72 469 SER B N 1
ATOM 7660 C CA . SER B 1 469 ? 56.807 -20.921 63.528 1.00 17.36 469 SER B CA 1
ATOM 7661 C C . SER B 1 469 ? 55.494 -20.260 63.081 1.00 17.33 469 SER B C 1
ATOM 7662 O O . SER B 1 469 ? 54.510 -20.332 63.815 1.00 17.97 469 SER B O 1
ATOM 7665 N N . LEU B 1 470 ? 55.470 -19.615 61.907 1.00 16.77 470 LEU B N 1
ATOM 7666 C CA . LEU B 1 470 ? 54.204 -19.150 61.323 1.00 16.38 470 LEU B CA 1
ATOM 7667 C C . LEU B 1 470 ? 53.294 -20.329 60.991 1.00 16.72 470 LEU B C 1
ATOM 7668 O O . LEU B 1 470 ? 52.105 -20.311 61.286 1.00 16.20 470 LEU B O 1
ATOM 7673 N N . GLY B 1 471 ? 53.865 -21.347 60.356 1.00 17.83 471 GLY B N 1
ATOM 7674 C CA . GLY B 1 471 ? 53.118 -22.567 60.051 1.00 19.10 471 GLY B CA 1
ATOM 7675 C C . GLY B 1 471 ? 52.499 -23.204 61.286 1.00 19.25 471 GLY B C 1
ATOM 7676 O O . GLY B 1 471 ? 51.352 -23.644 61.238 1.00 18.89 471 GLY B O 1
ATOM 7677 N N . GLU B 1 472 ? 53.259 -23.244 62.384 1.00 19.52 472 GLU B N 1
ATOM 7678 C CA . GLU B 1 472 ? 52.771 -23.814 63.638 1.00 20.99 472 GLU B CA 1
ATOM 7679 C C . GLU B 1 472 ? 51.672 -22.942 64.257 1.00 20.42 472 GLU B C 1
ATOM 7680 O O . GLU B 1 472 ? 50.624 -23.447 64.677 1.00 20.78 472 GLU B O 1
ATOM 7686 N N . LYS B 1 473 ? 51.917 -21.637 64.314 1.00 20.01 473 LYS B N 1
ATOM 7687 C CA . LYS B 1 473 ? 50.955 -20.699 64.876 1.00 20.09 473 LYS B CA 1
ATOM 7688 C C . LYS B 1 473 ? 49.604 -20.768 64.149 1.00 20.19 473 LYS B C 1
ATOM 7689 O O . LYS B 1 473 ? 48.555 -20.870 64.783 1.00 19.46 473 LYS B O 1
ATOM 7695 N N . LEU B 1 474 ? 49.648 -20.762 62.816 1.00 20.38 474 LEU B N 1
ATOM 7696 C CA . LEU B 1 474 ? 48.460 -20.986 61.999 1.00 20.21 474 LEU B CA 1
ATOM 7697 C C . LEU B 1 474 ? 47.781 -22.338 62.307 1.00 20.74 474 LEU B C 1
ATOM 7698 O O . LEU B 1 474 ? 46.563 -22.412 62.484 1.00 19.76 474 LEU B O 1
ATOM 7703 N N . SER B 1 475 ? 48.583 -23.398 62.369 1.00 21.52 475 SER B N 1
ATOM 7704 C CA . SER B 1 475 ? 48.085 -24.746 62.637 1.00 22.88 475 SER B CA 1
ATOM 7705 C C . SER B 1 475 ? 47.332 -24.827 63.964 1.00 23.93 475 SER B C 1
ATOM 7706 O O . SER B 1 475 ? 46.250 -25.397 64.023 1.00 23.92 475 SER B O 1
ATOM 7709 N N . GLU B 1 476 ? 47.910 -24.235 65.008 1.00 25.57 476 GLU B N 1
ATOM 7710 C CA . GLU B 1 476 ? 47.329 -24.210 66.350 1.00 27.41 476 GLU B CA 1
ATOM 7711 C C . GLU B 1 476 ? 46.013 -23.437 66.356 1.00 27.48 476 GLU B C 1
ATOM 7712 O O . GLU B 1 476 ? 44.986 -23.925 66.873 1.00 27.43 476 GLU B O 1
ATOM 7718 N N . ALA B 1 477 ? 46.049 -22.241 65.764 1.00 27.68 477 ALA B N 1
ATOM 7719 C CA . ALA B 1 477 ? 44.897 -21.337 65.732 1.00 28.12 477 ALA B CA 1
ATOM 7720 C C . ALA B 1 477 ? 43.741 -21.846 64.863 1.00 28.63 477 ALA B C 1
ATOM 7721 O O . ALA B 1 477 ? 42.591 -21.450 65.069 1.00 28.30 477 ALA B O 1
ATOM 7723 N N . LEU B 1 478 ? 44.039 -22.752 63.930 1.00 29.63 478 LEU B N 1
ATOM 7724 C CA . LEU B 1 478 ? 43.049 -23.156 62.925 1.00 30.75 478 LEU B CA 1
ATOM 7725 C C . LEU B 1 478 ? 41.890 -24.149 63.175 1.00 31.79 478 LEU B C 1
ATOM 7726 O O . LEU B 1 478 ? 40.841 -23.897 62.588 1.00 33.33 478 LEU B O 1
ATOM 7731 N N . ASN B 1 479 ? 41.958 -25.251 63.937 1.00 32.48 479 ASN B N 1
ATOM 7732 C CA . ASN B 1 479 ? 43.092 -25.980 64.495 1.00 32.98 479 ASN B CA 1
ATOM 7733 C C . ASN B 1 479 ? 43.301 -27.175 63.559 1.00 32.90 479 ASN B C 1
ATOM 7734 O O . ASN B 1 479 ? 42.461 -28.085 63.509 1.00 32.24 479 ASN B O 1
ATOM 7739 N N . VAL B 1 480 ? 44.402 -27.190 62.818 1.00 32.89 480 VAL B N 1
ATOM 7740 C CA . VAL B 1 480 ? 44.592 -28.184 61.767 1.00 32.65 480 VAL B CA 1
ATOM 7741 C C . VAL B 1 480 ? 45.948 -28.843 61.963 1.00 32.91 480 VAL B C 1
ATOM 7742 O O . VAL B 1 480 ? 46.959 -28.149 62.095 1.00 33.26 480 VAL B O 1
ATOM 7746 N N . ASP B 1 481 ? 45.975 -30.173 61.992 1.00 32.82 481 ASP B N 1
ATOM 7747 C CA . ASP B 1 481 ? 47.227 -30.892 62.218 1.00 32.83 481 ASP B CA 1
ATOM 7748 C C . ASP B 1 481 ? 48.026 -31.053 60.936 1.00 32.30 481 ASP B C 1
ATOM 7749 O O . ASP B 1 481 ? 47.592 -31.712 59.990 1.00 32.11 481 ASP B O 1
ATOM 7754 N N . ILE B 1 482 ? 49.199 -30.435 60.926 1.00 31.86 482 ILE B N 1
ATOM 7755 C CA . ILE B 1 482 ? 50.106 -30.473 59.780 1.00 31.77 482 ILE B CA 1
ATOM 7756 C C . ILE B 1 482 ? 51.245 -31.467 59.961 1.00 31.60 482 ILE B C 1
ATOM 7757 O O . ILE B 1 482 ? 51.999 -31.708 59.022 1.00 31.26 482 ILE B O 1
ATOM 7762 N N . LYS B 1 483 ? 51.372 -32.016 61.169 1.00 31.80 483 LYS B N 1
ATOM 7763 C CA . LYS B 1 483 ? 52.455 -32.948 61.494 1.00 32.47 483 LYS B CA 1
ATOM 7764 C C . LYS B 1 483 ? 52.498 -34.143 60.532 1.00 31.78 483 LYS B C 1
ATOM 7765 O O . LYS B 1 483 ? 53.549 -34.390 59.949 1.00 31.64 483 LYS B O 1
ATOM 7771 N N . PRO B 1 484 ? 51.352 -34.853 60.327 1.00 31.43 484 PRO B N 1
ATOM 7772 C CA . PRO B 1 484 ? 51.325 -36.009 59.412 1.00 31.13 484 PRO B CA 1
ATOM 7773 C C . PRO B 1 484 ? 51.942 -35.708 58.046 1.00 31.30 484 PRO B C 1
ATOM 7774 O O . PRO B 1 484 ? 52.353 -36.624 57.333 1.00 31.26 484 PRO B O 1
ATOM 7778 N N . PHE B 1 485 ? 51.986 -34.425 57.693 1.00 31.20 485 PHE B N 1
ATOM 7779 C CA . PHE B 1 485 ? 52.654 -33.953 56.487 1.00 30.97 485 PHE B CA 1
ATOM 7780 C C . PHE B 1 485 ? 53.873 -33.138 56.935 1.00 31.08 485 PHE B C 1
ATOM 7781 O O . PHE B 1 485 ? 54.905 -33.111 56.269 1.00 31.27 485 PHE B O 1
ATOM 7789 N N . LYS C 1 6 ? 1.450 -17.748 11.042 1.00 20.04 6 LYS C N 1
ATOM 7790 C CA . LYS C 1 6 ? 2.463 -17.003 11.841 1.00 20.13 6 LYS C CA 1
ATOM 7791 C C . LYS C 1 6 ? 2.025 -15.581 12.177 1.00 18.83 6 LYS C C 1
ATOM 7792 O O . LYS C 1 6 ? 1.795 -14.768 11.277 1.00 18.35 6 LYS C O 1
ATOM 7798 N N . LYS C 1 7 ? 1.927 -15.287 13.472 1.00 17.50 7 LYS C N 1
ATOM 7799 C CA . LYS C 1 7 ? 1.615 -13.938 13.947 1.00 17.11 7 LYS C CA 1
ATOM 7800 C C . LYS C 1 7 ? 2.855 -13.043 13.926 1.00 16.23 7 LYS C C 1
ATOM 7801 O O . LYS C 1 7 ? 3.931 -13.458 14.371 1.00 17.06 7 LYS C O 1
ATOM 7807 N N . LEU C 1 8 ? 2.702 -11.842 13.362 1.00 14.26 8 LEU C N 1
ATOM 7808 C CA . LEU C 1 8 ? 3.700 -10.792 13.414 1.00 12.53 8 LEU C CA 1
ATOM 7809 C C . LEU C 1 8 ? 3.802 -10.270 14.848 1.00 12.27 8 LEU C C 1
ATOM 7810 O O . LEU C 1 8 ? 2.781 -9.997 15.457 1.00 12.51 8 LEU C O 1
ATOM 7815 N N . THR C 1 9 ? 5.021 -10.135 15.379 1.00 11.63 9 THR C N 1
ATOM 7816 C CA . THR C 1 9 ? 5.237 -9.710 16.783 1.00 11.32 9 THR C CA 1
ATOM 7817 C C . THR C 1 9 ? 6.345 -8.656 16.962 1.00 10.97 9 THR C C 1
ATOM 7818 O O . THR C 1 9 ? 7.301 -8.609 16.186 1.00 10.83 9 THR C O 1
ATOM 7822 N N . THR C 1 10 ? 6.214 -7.819 17.990 1.00 10.56 10 THR C N 1
ATOM 7823 C CA . THR C 1 10 ? 7.365 -7.043 18.512 1.00 10.55 10 THR C CA 1
ATOM 7824 C C . THR C 1 10 ? 8.480 -8.003 19.016 1.00 10.74 10 THR C C 1
ATOM 7825 O O . THR C 1 10 ? 8.241 -9.216 19.225 1.00 10.72 10 THR C O 1
ATOM 7829 N N . ASN C 1 11 ? 9.676 -7.464 19.251 1.00 10.52 11 ASN C N 1
ATOM 7830 C CA . ASN C 1 11 ? 10.764 -8.238 19.880 1.00 10.30 11 ASN C CA 1
ATOM 7831 C C . ASN C 1 11 ? 10.404 -8.753 21.276 1.00 10.47 11 ASN C C 1
ATOM 7832 O O . ASN C 1 11 ? 11.168 -9.511 21.881 1.00 10.61 11 ASN C O 1
ATOM 7837 N N . GLN C 1 12 ? 9.248 -8.317 21.786 1.00 10.41 12 GLN C N 1
ATOM 7838 C CA . GLN C 1 12 ? 8.754 -8.689 23.119 1.00 10.04 12 GLN C CA 1
ATOM 7839 C C . GLN C 1 12 ? 7.770 -9.854 23.039 1.00 9.71 12 GLN C C 1
ATOM 7840 O O . GLN C 1 12 ? 7.289 -10.320 24.062 1.00 10.65 12 GLN C O 1
ATOM 7846 N N . GLY C 1 13 ? 7.480 -10.333 21.840 1.00 8.99 13 GLY C N 1
ATOM 7847 C CA . GLY C 1 13 ? 6.526 -11.427 21.681 1.00 8.14 13 GLY C CA 1
ATOM 7848 C C . GLY C 1 13 ? 5.078 -10.979 21.746 1.00 7.41 13 GLY C C 1
ATOM 7849 O O . GLY C 1 13 ? 4.198 -11.793 21.895 1.00 7.13 13 GLY C O 1
ATOM 7850 N N . VAL C 1 14 ? 4.830 -9.676 21.644 1.00 7.88 14 VAL C N 1
ATOM 7851 C CA . VAL C 1 14 ? 3.451 -9.161 21.589 1.00 7.48 14 VAL C CA 1
ATOM 7852 C C . VAL C 1 14 ? 3.005 -9.139 20.130 1.00 7.87 14 VAL C C 1
ATOM 7853 O O . VAL C 1 14 ? 3.699 -8.555 19.288 1.00 8.46 14 VAL C O 1
ATOM 7857 N N . PRO C 1 15 ? 1.869 -9.807 19.824 1.00 7.71 15 PRO C N 1
ATOM 7858 C CA . PRO C 1 15 ? 1.325 -9.840 18.495 1.00 7.82 15 PRO C CA 1
ATOM 7859 C C . PRO C 1 15 ? 0.958 -8.419 18.065 1.00 9.03 15 PRO C C 1
ATOM 7860 O O . PRO C 1 15 ? 0.296 -7.706 18.838 1.00 9.66 15 PRO C O 1
ATOM 7864 N N . ILE C 1 16 ? 1.394 -8.027 16.860 1.00 8.84 16 ILE C N 1
ATOM 7865 C CA . ILE C 1 16 ? 1.098 -6.729 16.263 1.00 9.07 16 ILE C CA 1
ATOM 7866 C C . ILE C 1 16 ? -0.280 -6.690 15.545 1.00 9.66 16 ILE C C 1
ATOM 7867 O O . ILE C 1 16 ? -0.543 -7.502 14.628 1.00 9.20 16 ILE C O 1
ATOM 7872 N N . GLY C 1 17 ? -1.145 -5.760 15.970 1.00 9.38 17 GLY C N 1
ATOM 7873 C CA . GLY C 1 17 ? -2.426 -5.515 15.307 1.00 9.93 17 GLY C CA 1
ATOM 7874 C C . GLY C 1 17 ? -2.326 -4.730 13.997 1.00 11.08 17 GLY C C 1
ATOM 7875 O O . GLY C 1 17 ? -2.978 -5.066 13.012 1.00 12.22 17 GLY C O 1
ATOM 7876 N N . ASP C 1 18 ? -1.529 -3.671 13.971 1.00 11.36 18 ASP C N 1
ATOM 7877 C CA . ASP C 1 18 ? -1.483 -2.775 12.824 1.00 11.94 18 ASP C CA 1
ATOM 7878 C C . ASP C 1 18 ? -0.044 -2.376 12.527 1.00 11.54 18 ASP C C 1
ATOM 7879 O O . ASP C 1 18 ? 0.525 -1.533 13.215 1.00 12.13 18 ASP C O 1
ATOM 7884 N N . ASN C 1 19 ? 0.530 -3.004 11.508 1.00 11.03 19 ASN C N 1
ATOM 7885 C CA . ASN C 1 19 ? 1.894 -2.756 11.066 1.00 10.21 19 ASN C CA 1
ATOM 7886 C C . ASN C 1 19 ? 2.015 -1.654 10.042 1.00 9.87 19 ASN C C 1
ATOM 7887 O O . ASN C 1 19 ? 3.052 -1.539 9.384 1.00 10.63 19 ASN C O 1
ATOM 7892 N N . GLN C 1 20 ? 0.975 -0.855 9.859 1.00 10.02 20 GLN C N 1
ATOM 7893 C CA . GLN C 1 20 ? 1.009 0.153 8.788 1.00 10.32 20 GLN C CA 1
ATOM 7894 C C . GLN C 1 20 ? 0.800 1.586 9.293 1.00 10.23 20 GLN C C 1
ATOM 7895 O O . GLN C 1 20 ? 1.083 2.541 8.567 1.00 9.50 20 GLN C O 1
ATOM 7901 N N . ASN C 1 21 ? 0.300 1.745 10.522 1.00 10.15 21 ASN C N 1
ATOM 7902 C CA . ASN C 1 21 ? 0.016 3.097 11.007 1.00 10.65 21 ASN C CA 1
ATOM 7903 C C . ASN C 1 21 ? 0.658 3.411 12.337 1.00 11.14 21 ASN C C 1
ATOM 7904 O O . ASN C 1 21 ? 0.574 2.608 13.269 1.00 11.71 21 ASN C O 1
ATOM 7909 N N . SER C 1 22 ? 1.279 4.592 12.410 1.00 10.89 22 SER C N 1
ATOM 7910 C CA . SER C 1 22 ? 1.821 5.131 13.649 1.00 10.64 22 SER C CA 1
ATOM 7911 C C . SER C 1 22 ? 0.664 5.533 14.556 1.00 11.17 22 SER C C 1
ATOM 7912 O O . SER C 1 22 ? -0.448 5.828 14.083 1.00 11.07 22 SER C O 1
ATOM 7915 N N . ARG C 1 23 ? 0.914 5.522 15.859 1.00 11.35 23 ARG C N 1
ATOM 7916 C CA . ARG C 1 23 ? -0.060 6.048 16.791 1.00 11.67 23 ARG C CA 1
ATOM 7917 C C . ARG C 1 23 ? 0.179 7.567 16.891 1.00 12.26 23 ARG C C 1
ATOM 7918 O O . ARG C 1 23 ? 1.298 8.023 17.220 1.00 12.33 23 ARG C O 1
ATOM 7926 N N . THR C 1 24 ? -0.874 8.328 16.590 1.00 11.92 24 THR C N 1
ATOM 7927 C CA . THR C 1 24 ? -0.782 9.771 16.458 1.00 12.06 24 THR C CA 1
ATOM 7928 C C . THR C 1 24 ? -1.825 10.420 17.339 1.00 12.49 24 THR C C 1
ATOM 7929 O O . THR C 1 24 ? -2.827 9.767 17.693 1.00 12.82 24 THR C O 1
ATOM 7933 N N . ALA C 1 25 ? -1.598 11.690 17.696 1.00 12.18 25 ALA C N 1
ATOM 7934 C CA . ALA C 1 25 ? -2.558 12.440 18.492 1.00 12.15 25 ALA C CA 1
ATOM 7935 C C . ALA C 1 25 ? -3.638 12.980 17.561 1.00 12.59 25 ALA C C 1
ATOM 7936 O O . ALA C 1 25 ? -3.711 14.171 17.266 1.00 12.01 25 ALA C O 1
ATOM 7938 N N . GLY C 1 26 ? -4.476 12.066 17.089 1.00 12.95 26 GLY C N 1
ATOM 7939 C CA . GLY C 1 26 ? -5.456 12.395 16.081 1.00 13.41 26 GLY C CA 1
ATOM 7940 C C . GLY C 1 26 ? -5.095 11.809 14.743 1.00 13.92 26 GLY C C 1
ATOM 7941 O O . GLY C 1 26 ? -3.968 11.344 14.523 1.00 13.62 26 GLY C O 1
ATOM 7942 N N . ARG C 1 27 ? -6.074 11.837 13.844 1.00 14.70 27 ARG C N 1
ATOM 7943 C CA . ARG C 1 27 ? -5.971 11.148 12.574 1.00 14.80 27 ARG C CA 1
ATOM 7944 C C . ARG C 1 27 ? -4.994 11.875 11.701 1.00 14.64 27 ARG C C 1
ATOM 7945 O O . ARG C 1 27 ? -4.352 11.262 10.848 1.00 15.06 27 ARG C O 1
ATOM 7953 N N . ARG C 1 28 ? -4.876 13.182 11.922 1.00 14.74 28 ARG C N 1
ATOM 7954 C CA . ARG C 1 28 ? -3.897 14.007 11.186 1.00 14.64 28 ARG C CA 1
ATOM 7955 C C . ARG C 1 28 ? -2.983 14.741 12.168 1.00 14.89 28 ARG C C 1
ATOM 7956 O O . ARG C 1 28 ? -2.448 15.820 11.859 1.00 15.24 28 ARG C O 1
ATOM 7964 N N . GLY C 1 29 ? -2.817 14.139 13.351 1.00 13.94 29 GLY C N 1
ATOM 7965 C CA . GLY C 1 29 ? -2.025 14.705 14.438 1.00 12.54 29 GLY C CA 1
ATOM 7966 C C . GLY C 1 29 ? -0.627 14.097 14.536 1.00 11.45 29 GLY C C 1
ATOM 7967 O O . GLY C 1 29 ? -0.322 13.124 13.836 1.00 10.98 29 GLY C O 1
ATOM 7968 N N . PRO C 1 30 ? 0.218 14.684 15.405 1.00 10.42 30 PRO C N 1
ATOM 7969 C CA . PRO C 1 30 ? 1.618 14.324 15.687 1.00 9.72 30 PRO C CA 1
ATOM 7970 C C . PRO C 1 30 ? 1.760 12.944 16.358 1.00 9.31 30 PRO C C 1
ATOM 7971 O O . PRO C 1 30 ? 0.902 12.546 17.162 1.00 9.22 30 PRO C O 1
ATOM 7975 N N . THR C 1 31 ? 2.834 12.237 16.017 1.00 8.68 31 THR C N 1
ATOM 7976 C CA . THR C 1 31 ? 3.126 10.907 16.563 1.00 8.30 31 THR C CA 1
ATOM 7977 C C . THR C 1 31 ? 3.483 10.872 18.068 1.00 8.33 31 THR C C 1
ATOM 7978 O O . THR C 1 31 ? 4.193 11.741 18.593 1.00 7.22 31 THR C O 1
ATOM 7982 N N . LEU C 1 32 ? 2.978 9.837 18.736 1.00 8.58 32 LEU C N 1
ATOM 7983 C CA . LEU C 1 32 ? 3.124 9.652 20.183 1.00 8.85 32 LEU C CA 1
ATOM 7984 C C . LEU C 1 32 ? 4.395 8.900 20.591 1.00 9.37 32 LEU C C 1
ATOM 7985 O O . LEU C 1 32 ? 4.712 7.856 20.037 1.00 9.24 32 LEU C O 1
ATOM 7990 N N . LEU C 1 33 ? 5.098 9.435 21.586 1.00 9.30 33 LEU C N 1
ATOM 7991 C CA . LEU C 1 33 ? 6.297 8.790 22.118 1.00 9.49 33 LEU C CA 1
ATOM 7992 C C . LEU C 1 33 ? 5.992 7.397 22.726 1.00 10.12 33 LEU C C 1
ATOM 7993 O O . LEU C 1 33 ? 6.862 6.522 22.791 1.00 10.48 33 LEU C O 1
ATOM 7998 N N . GLU C 1 34 ? 4.747 7.191 23.139 1.00 10.31 34 GLU C N 1
ATOM 7999 C CA . GLU C 1 34 ? 4.305 5.888 23.6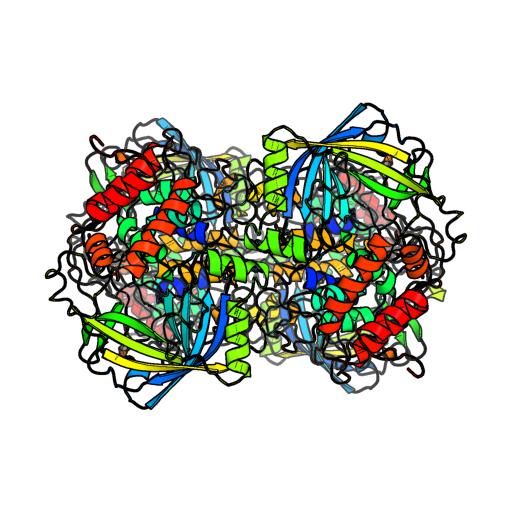17 1.00 10.48 34 GLU C CA 1
ATOM 8000 C C . GLU C 1 34 ? 4.080 4.838 22.512 1.00 10.15 34 GLU C C 1
ATOM 8001 O O . GLU C 1 34 ? 3.755 3.691 22.804 1.00 10.19 34 GLU C O 1
ATOM 8007 N N . ASP C 1 35 ? 4.259 5.206 21.247 1.00 9.89 35 ASP C N 1
ATOM 8008 C CA . ASP C 1 35 ? 4.244 4.180 20.186 1.00 9.37 35 ASP C CA 1
ATOM 8009 C C . ASP C 1 35 ? 5.483 3.248 20.281 1.00 8.78 35 ASP C C 1
ATOM 8010 O O . ASP C 1 35 ? 6.472 3.437 19.566 1.00 8.62 35 ASP C O 1
ATOM 8015 N N . TYR C 1 36 ? 5.412 2.264 21.185 1.00 8.76 36 TYR C N 1
ATOM 8016 C CA . TYR C 1 36 ? 6.533 1.369 21.500 1.00 9.07 36 TYR C CA 1
ATOM 8017 C C . TYR C 1 36 ? 6.899 0.516 20.309 1.00 10.23 36 TYR C C 1
ATOM 8018 O O . TYR C 1 36 ? 8.075 0.289 20.036 1.00 10.96 36 TYR C O 1
ATOM 8027 N N . GLN C 1 37 ? 5.873 -0.010 19.638 1.00 10.96 37 GLN C N 1
ATOM 8028 C CA . GLN C 1 37 ? 6.036 -0.797 18.425 1.00 10.99 37 GLN C CA 1
ATOM 8029 C C . GLN C 1 37 ? 6.814 -0.033 17.346 1.00 10.91 37 GLN C C 1
ATOM 8030 O O . GLN C 1 37 ? 7.747 -0.590 16.721 1.00 10.42 37 GLN C O 1
ATOM 8036 N N . LEU C 1 38 ? 6.419 1.225 17.126 1.00 10.37 38 LEU C N 1
ATOM 8037 C CA . LEU C 1 38 ? 7.098 2.087 16.143 1.00 10.65 38 LEU C CA 1
ATOM 8038 C C . LEU C 1 38 ? 8.547 2.339 16.531 1.00 9.96 38 LEU C C 1
ATOM 8039 O O . LEU C 1 38 ? 9.458 2.204 15.709 1.00 9.84 38 LEU C O 1
ATOM 8044 N N . ILE C 1 39 ? 8.748 2.711 17.793 1.00 9.74 39 ILE C N 1
ATOM 8045 C CA . ILE C 1 39 ? 10.079 3.067 18.274 1.00 9.22 39 ILE C CA 1
ATOM 8046 C C . ILE C 1 39 ? 11.009 1.857 18.337 1.00 9.85 39 ILE C C 1
ATOM 8047 O O . ILE C 1 39 ? 12.161 1.962 17.922 1.00 10.34 39 ILE C O 1
ATOM 8052 N N . GLU C 1 40 ? 10.512 0.704 18.794 1.00 9.95 40 GLU C N 1
ATOM 8053 C CA . GLU C 1 40 ? 11.323 -0.519 18.743 1.00 10.79 40 GLU C CA 1
ATOM 8054 C C . GLU C 1 40 ? 11.801 -0.835 17.314 1.00 10.50 40 GLU C C 1
ATOM 8055 O O . GLU C 1 40 ? 12.999 -1.046 17.077 1.00 10.82 40 GLU C O 1
ATOM 8061 N N . LYS C 1 41 ? 10.847 -0.832 16.384 1.00 10.19 41 LYS C N 1
ATOM 8062 C CA . LYS C 1 41 ? 11.067 -1.155 14.976 1.00 9.94 41 LYS C CA 1
ATOM 8063 C C . LYS C 1 41 ? 12.086 -0.202 14.294 1.00 9.03 41 LYS C C 1
ATOM 8064 O O . LYS C 1 41 ? 13.057 -0.641 13.671 1.00 7.88 41 LYS C O 1
ATOM 8070 N N . ILE C 1 42 ? 11.852 1.096 14.434 1.00 8.57 42 ILE C N 1
ATOM 8071 C CA . ILE C 1 42 ? 12.734 2.117 13.878 1.00 8.21 42 ILE C CA 1
ATOM 8072 C C . ILE C 1 42 ? 14.118 2.100 14.576 1.00 7.71 42 ILE C C 1
ATOM 8073 O O . ILE C 1 42 ? 15.167 2.165 13.922 1.00 6.95 42 ILE C O 1
ATOM 8078 N N . ALA C 1 43 ? 14.119 2.043 15.909 1.00 6.96 43 ALA C N 1
ATOM 8079 C CA . ALA C 1 43 ? 15.398 1.999 16.642 1.00 6.69 43 ALA C CA 1
ATOM 8080 C C . ALA C 1 43 ? 16.273 0.797 16.246 1.00 5.97 43 ALA C C 1
ATOM 8081 O O . ALA C 1 43 ? 17.495 0.937 16.147 1.00 4.68 43 ALA C O 1
ATOM 8083 N N . HIS C 1 44 ? 15.654 -0.372 16.024 1.00 6.18 44 HIS C N 1
ATOM 8084 C CA . HIS C 1 44 ? 16.435 -1.528 15.567 1.00 6.62 44 HIS C CA 1
ATOM 8085 C C . HIS C 1 44 ? 16.957 -1.311 14.155 1.00 6.74 44 HIS C C 1
ATOM 8086 O O . HIS C 1 44 ? 18.161 -1.532 13.876 1.00 6.86 44 HIS C O 1
ATOM 8093 N N . PHE C 1 45 ? 16.046 -0.885 13.278 1.00 6.54 45 PHE C N 1
ATOM 8094 C CA . PHE C 1 45 ? 16.406 -0.433 11.944 1.00 6.96 45 PHE C CA 1
ATOM 8095 C C . PHE C 1 45 ? 17.583 0.535 12.012 1.00 6.60 45 PHE C C 1
ATOM 8096 O O . PHE C 1 45 ? 18.523 0.433 11.204 1.00 6.87 45 PHE C O 1
ATOM 8104 N N . ASP C 1 46 ? 17.531 1.455 12.973 1.00 5.93 46 ASP C N 1
ATOM 8105 C CA . ASP C 1 46 ? 18.596 2.462 13.177 1.00 6.65 46 ASP C CA 1
ATOM 8106 C C . ASP C 1 46 ? 20.000 1.873 13.520 1.00 6.53 46 ASP C C 1
ATOM 8107 O O . ASP C 1 46 ? 21.022 2.574 13.441 1.00 6.75 46 ASP C O 1
ATOM 8112 N N . ARG C 1 47 ? 20.028 0.597 13.882 1.00 6.13 47 ARG C N 1
ATOM 8113 C CA . ARG C 1 47 ? 21.200 -0.040 14.433 1.00 6.80 47 ARG C CA 1
ATOM 8114 C C . ARG C 1 47 ? 21.607 -1.254 13.598 1.00 7.60 47 ARG C C 1
ATOM 8115 O O . ARG C 1 47 ? 22.441 -2.056 14.010 1.00 8.01 47 ARG C O 1
ATOM 8123 N N . GLU C 1 48 ? 21.047 -1.375 12.399 1.00 8.16 48 GLU C N 1
ATOM 8124 C CA . GLU C 1 48 ? 21.301 -2.566 11.594 1.00 8.55 48 GLU C CA 1
ATOM 8125 C C . GLU C 1 48 ? 22.768 -2.750 11.248 1.00 8.25 48 GLU C C 1
ATOM 8126 O O . GLU C 1 48 ? 23.243 -3.892 11.218 1.00 7.58 48 GLU C O 1
ATOM 8132 N N . ARG C 1 49 ? 23.458 -1.628 11.008 1.00 7.90 49 ARG C N 1
ATOM 8133 C CA . ARG C 1 49 ? 24.817 -1.626 10.434 1.00 7.78 49 ARG C CA 1
ATOM 8134 C C . ARG C 1 49 ? 25.955 -1.744 11.435 1.00 8.24 49 ARG C C 1
ATOM 8135 O O . ARG C 1 49 ? 25.873 -1.254 12.567 1.00 7.97 49 ARG C O 1
ATOM 8143 N N . VAL C 1 50 ? 27.024 -2.403 10.980 1.00 8.30 50 VAL C N 1
ATOM 8144 C CA . VAL C 1 50 ? 28.245 -2.567 11.751 1.00 8.34 50 VAL C CA 1
ATOM 8145 C C . VAL C 1 50 ? 29.416 -2.101 10.877 1.00 8.04 50 VAL C C 1
ATOM 8146 O O . VAL C 1 50 ? 29.245 -1.935 9.690 1.00 7.17 50 VAL C O 1
ATOM 8150 N N . PRO C 1 51 ? 30.613 -1.894 11.457 1.00 8.85 51 PRO C N 1
ATOM 8151 C CA . PRO C 1 51 ? 31.699 -1.414 10.590 1.00 9.16 51 PRO C CA 1
ATOM 8152 C C . PRO C 1 51 ? 32.057 -2.475 9.565 1.00 9.73 51 PRO C C 1
ATOM 8153 O O . PRO C 1 51 ? 31.928 -3.686 9.853 1.00 9.92 51 PRO C O 1
ATOM 8157 N N . GLU C 1 52 ? 32.467 -2.039 8.373 1.00 9.27 52 GLU C N 1
ATOM 8158 C CA . GLU C 1 52 ? 32.907 -2.994 7.363 1.00 9.54 52 GLU C CA 1
ATOM 8159 C C . GLU C 1 52 ? 34.363 -3.370 7.680 1.00 9.09 52 GLU C C 1
ATOM 8160 O O . GLU C 1 52 ? 35.036 -2.716 8.481 1.00 8.54 52 GLU C O 1
ATOM 8166 N N . ARG C 1 53 ? 34.826 -4.449 7.081 1.00 9.33 53 ARG C N 1
ATOM 8167 C CA . ARG C 1 53 ? 36.217 -4.844 7.225 1.00 9.75 53 ARG C CA 1
ATOM 8168 C C . ARG C 1 53 ? 37.141 -3.706 6.771 1.00 10.61 53 ARG C C 1
ATOM 8169 O O . ARG C 1 53 ? 36.896 -3.069 5.737 1.00 10.66 53 ARG C O 1
ATOM 8177 N N . VAL C 1 54 ? 38.189 -3.429 7.552 1.00 11.18 54 VAL C N 1
ATOM 8178 C CA . VAL C 1 54 ? 39.037 -2.268 7.258 1.00 11.47 54 VAL C CA 1
ATOM 8179 C C . VAL C 1 54 ? 39.659 -2.451 5.865 1.00 11.88 54 VAL C C 1
ATOM 8180 O O . VAL C 1 54 ? 39.875 -1.474 5.143 1.00 11.78 54 VAL C O 1
ATOM 8184 N N . VAL C 1 55 ? 39.893 -3.725 5.509 1.00 11.89 55 VAL C N 1
ATOM 8185 C CA . VAL C 1 55 ? 40.241 -4.169 4.162 1.00 11.67 55 VAL C CA 1
ATOM 8186 C C . VAL C 1 55 ? 39.430 -5.435 3.831 1.00 12.33 55 VAL C C 1
ATOM 8187 O O . VAL C 1 55 ? 38.995 -6.160 4.749 1.00 12.53 55 VAL C O 1
ATOM 8191 N N . HIS C 1 56 ? 39.226 -5.672 2.527 1.00 12.20 56 HIS C N 1
ATOM 8192 C CA . HIS C 1 56 ? 38.462 -6.796 1.982 1.00 12.61 56 HIS C CA 1
ATOM 8193 C C . HIS C 1 56 ? 36.987 -6.703 2.335 1.00 13.34 56 HIS C C 1
ATOM 8194 O O . HIS C 1 56 ? 36.303 -7.732 2.483 1.00 13.68 56 HIS C O 1
ATOM 8201 N N . ALA C 1 57 ? 36.485 -5.474 2.448 1.00 13.65 57 ALA C N 1
ATOM 8202 C CA . ALA C 1 57 ? 35.097 -5.267 2.825 1.00 13.61 57 ALA C CA 1
ATOM 8203 C C . ALA C 1 57 ? 34.207 -5.977 1.830 1.00 13.89 57 ALA C C 1
ATOM 8204 O O . ALA C 1 57 ? 33.158 -6.531 2.201 1.00 14.52 57 ALA C O 1
ATOM 8206 N N . ARG C 1 58 ? 34.629 -5.974 0.568 1.00 13.78 58 ARG C N 1
ATOM 8207 C CA . ARG C 1 58 ? 33.781 -6.484 -0.502 1.00 13.74 58 ARG C CA 1
ATOM 8208 C C . ARG C 1 58 ? 34.092 -7.950 -0.692 1.00 13.90 58 ARG C C 1
ATOM 8209 O O . ARG C 1 58 ? 35.266 -8.344 -0.804 1.00 13.90 58 ARG C O 1
ATOM 8217 N N . GLY C 1 59 ? 33.037 -8.756 -0.699 1.00 13.92 59 GLY C N 1
ATOM 8218 C CA . GLY C 1 59 ? 33.196 -10.198 -0.654 1.00 14.23 59 GLY C CA 1
ATOM 8219 C C . GLY C 1 59 ? 31.936 -11.034 -0.817 1.00 14.17 59 GLY C C 1
ATOM 8220 O O . GLY C 1 59 ? 30.814 -10.516 -0.885 1.00 13.31 59 GLY C O 1
ATOM 8221 N N . PHE C 1 60 ? 32.165 -12.346 -0.883 1.00 13.97 60 PHE C N 1
ATOM 8222 C CA . PHE C 1 60 ? 31.134 -13.331 -1.102 1.00 14.20 60 PHE C CA 1
ATOM 8223 C C . PHE C 1 60 ? 31.480 -14.573 -0.277 1.00 14.05 60 PHE C C 1
ATOM 8224 O O . PHE C 1 60 ? 32.628 -15.000 -0.282 1.00 14.40 60 PHE C O 1
ATOM 8232 N N . GLY C 1 61 ? 30.492 -15.175 0.392 1.00 13.96 61 GLY C N 1
ATOM 8233 C CA . GLY C 1 61 ? 30.718 -16.412 1.145 1.00 13.49 61 GLY C CA 1
ATOM 8234 C C . GLY C 1 61 ? 29.863 -17.614 0.761 1.00 13.54 61 GLY C C 1
ATOM 8235 O O . GLY C 1 61 ? 28.805 -17.467 0.188 1.00 12.98 61 GLY C O 1
ATOM 8236 N N . ALA C 1 62 ? 30.335 -18.817 1.078 1.00 13.89 62 ALA C N 1
ATOM 8237 C CA . ALA C 1 62 ? 29.503 -20.010 0.984 1.00 14.19 62 ALA C CA 1
ATOM 8238 C C . ALA C 1 62 ? 30.080 -21.213 1.745 1.00 14.50 62 ALA C C 1
ATOM 8239 O O . ALA C 1 62 ? 31.292 -21.303 1.992 1.00 14.24 62 ALA C O 1
ATOM 8241 N N . HIS C 1 63 ? 29.184 -22.136 2.097 1.00 14.88 63 HIS C N 1
ATOM 8242 C CA . HIS C 1 63 ? 29.517 -23.351 2.838 1.00 14.78 63 HIS C CA 1
ATOM 8243 C C . HIS C 1 63 ? 29.945 -24.454 1.883 1.00 15.08 63 HIS C C 1
ATOM 8244 O O . HIS C 1 63 ? 29.582 -24.459 0.692 1.00 15.08 63 HIS C O 1
ATOM 8251 N N . GLY C 1 64 ? 30.691 -25.416 2.407 1.00 15.20 64 GLY C N 1
ATOM 8252 C CA . GLY C 1 64 ? 31.108 -26.538 1.606 1.00 15.33 64 GLY C CA 1
ATOM 8253 C C . GLY C 1 64 ? 31.796 -27.585 2.434 1.00 15.64 64 GLY C C 1
ATOM 8254 O O . GLY C 1 64 ? 31.586 -27.662 3.635 1.00 15.54 64 GLY C O 1
ATOM 8255 N N . VAL C 1 65 ? 32.630 -28.383 1.784 1.00 16.11 65 VAL C N 1
ATOM 8256 C CA . VAL C 1 65 ? 33.284 -29.497 2.448 1.00 17.27 65 VAL C CA 1
ATOM 8257 C C . VAL C 1 65 ? 34.740 -29.567 1.992 1.00 17.44 65 VAL C C 1
ATOM 8258 O O . VAL C 1 65 ? 35.057 -29.202 0.873 1.00 17.62 65 VAL C O 1
ATOM 8262 N N . PHE C 1 66 ? 35.632 -29.974 2.886 1.00 18.25 66 PHE C N 1
ATOM 8263 C CA . PHE C 1 66 ? 36.979 -30.332 2.484 1.00 18.94 66 PHE C CA 1
ATOM 8264 C C . PHE C 1 66 ? 37.191 -31.824 2.653 1.00 19.68 66 PHE C C 1
ATOM 8265 O O . PHE C 1 66 ? 36.949 -32.383 3.717 1.00 19.76 66 PHE C O 1
ATOM 8273 N N . LYS C 1 67 ? 37.639 -32.464 1.585 1.00 21.30 67 LYS C N 1
ATOM 8274 C CA . LYS C 1 67 ? 37.881 -33.902 1.589 1.00 22.95 67 LYS C CA 1
ATOM 8275 C C . LYS C 1 67 ? 39.384 -34.126 1.510 1.00 23.33 67 LYS C C 1
ATOM 8276 O O . LYS C 1 67 ? 40.010 -33.768 0.506 1.00 23.44 67 LYS C O 1
ATOM 8282 N N . VAL C 1 68 ? 39.976 -34.700 2.555 1.00 23.81 68 VAL C N 1
ATOM 8283 C CA . VAL C 1 68 ? 41.393 -35.014 2.447 1.00 24.86 68 VAL C CA 1
ATOM 8284 C C . VAL C 1 68 ? 41.603 -36.285 1.619 1.00 25.59 68 VAL C C 1
ATOM 8285 O O . VAL C 1 68 ? 40.987 -37.330 1.875 1.00 25.44 68 VAL C O 1
ATOM 8289 N N . LYS C 1 69 ? 42.449 -36.152 0.603 1.00 26.38 69 LYS C N 1
ATOM 8290 C CA . LYS C 1 69 ? 42.757 -37.247 -0.302 1.00 27.77 69 LYS C CA 1
ATOM 8291 C C . LYS C 1 69 ? 44.020 -38.007 0.121 1.00 27.55 69 LYS C C 1
ATOM 8292 O O . LYS C 1 69 ? 44.070 -39.222 0.022 1.00 27.72 69 LYS C O 1
ATOM 8298 N N . ASN C 1 70 ? 45.023 -37.284 0.610 1.00 27.59 70 ASN C N 1
ATOM 8299 C CA . ASN C 1 70 ? 46.303 -37.879 0.971 1.00 27.29 70 ASN C CA 1
ATOM 8300 C C . ASN C 1 70 ? 46.633 -37.594 2.427 1.00 27.26 70 ASN C C 1
ATOM 8301 O O . ASN C 1 70 ? 46.493 -36.449 2.872 1.00 27.53 70 ASN C O 1
ATOM 8306 N N . SER C 1 71 ? 47.065 -38.623 3.163 1.00 26.74 71 SER C N 1
ATOM 8307 C CA . SER C 1 71 ? 47.437 -38.471 4.572 1.00 26.43 71 SER C CA 1
ATOM 8308 C C . SER C 1 71 ? 48.681 -37.619 4.737 1.00 26.63 71 SER C C 1
ATOM 8309 O O . SER C 1 71 ? 49.652 -37.786 3.990 1.00 27.12 71 SER C O 1
ATOM 8312 N N . MET C 1 72 ? 48.657 -36.721 5.724 1.00 26.60 72 MET C N 1
ATOM 8313 C CA . MET C 1 72 ? 49.772 -35.786 5.942 1.00 26.40 72 MET C CA 1
ATOM 8314 C C . MET C 1 72 ? 50.608 -36.105 7.191 1.00 26.19 72 MET C C 1
ATOM 8315 O O . MET C 1 72 ? 51.443 -35.297 7.618 1.00 26.13 72 MET C O 1
ATOM 8320 N N . LYS C 1 73 ? 50.382 -37.298 7.745 1.00 25.80 73 LYS C N 1
ATOM 8321 C CA . LYS C 1 73 ? 51.136 -37.835 8.881 1.00 25.84 73 LYS C CA 1
ATOM 8322 C C . LYS C 1 73 ? 52.635 -37.496 8.867 1.00 25.25 73 LYS C C 1
ATOM 8323 O O . LYS C 1 73 ? 53.200 -37.127 9.901 1.00 25.38 73 LYS C O 1
ATOM 8329 N N . LYS C 1 74 ? 53.257 -37.618 7.694 1.00 24.62 74 LYS C N 1
ATOM 8330 C CA . LYS C 1 74 ? 54.685 -37.341 7.494 1.00 24.29 74 LYS C CA 1
ATOM 8331 C C . LYS C 1 74 ? 55.091 -35.993 8.066 1.00 22.76 74 LYS C C 1
ATOM 8332 O O . LYS C 1 74 ? 56.126 -35.877 8.702 1.00 22.64 74 LYS C O 1
ATOM 8338 N N . TYR C 1 75 ? 54.252 -34.986 7.833 1.00 21.67 75 TYR C N 1
ATOM 8339 C CA . TYR C 1 75 ? 54.616 -33.584 8.038 1.00 20.49 75 TYR C CA 1
ATOM 8340 C C . TYR C 1 75 ? 53.963 -32.911 9.238 1.00 19.55 75 TYR C C 1
ATOM 8341 O O . TYR C 1 75 ? 54.519 -31.966 9.796 1.00 19.04 75 TYR C O 1
ATOM 8350 N N . THR C 1 76 ? 52.795 -33.405 9.632 1.00 18.38 76 THR C N 1
ATOM 8351 C CA . THR C 1 76 ? 52.003 -32.764 10.669 1.00 17.71 76 THR C CA 1
ATOM 8352 C C . THR C 1 76 ? 51.165 -33.753 11.485 1.00 17.76 76 THR C C 1
ATOM 8353 O O . THR C 1 76 ? 50.710 -34.791 10.985 1.00 17.85 76 THR C O 1
ATOM 8357 N N . LYS C 1 77 ? 50.949 -33.427 12.747 1.00 17.48 77 LYS C N 1
ATOM 8358 C CA . LYS C 1 77 ? 50.096 -34.253 13.570 1.00 17.28 77 LYS C CA 1
ATOM 8359 C C . LYS C 1 77 ? 48.633 -33.786 13.545 1.00 16.71 77 LYS C C 1
ATOM 8360 O O . LYS C 1 77 ? 47.797 -34.364 14.235 1.00 16.73 77 LYS C O 1
ATOM 8366 N N . ALA C 1 78 ? 48.329 -32.782 12.724 1.00 16.12 78 ALA C N 1
ATOM 8367 C CA . ALA C 1 78 ? 46.981 -32.229 12.640 1.00 16.40 78 ALA C CA 1
ATOM 8368 C C . ALA C 1 78 ? 45.934 -33.334 12.419 1.00 16.66 78 ALA C C 1
ATOM 8369 O O . ALA C 1 78 ? 45.995 -34.047 11.413 1.00 16.76 78 ALA C O 1
ATOM 8371 N N . ALA C 1 79 ? 44.984 -33.462 13.351 1.00 16.60 79 ALA C N 1
ATOM 8372 C CA . ALA C 1 79 ? 44.048 -34.612 13.382 1.00 16.81 79 ALA C CA 1
ATOM 8373 C C . ALA C 1 79 ? 43.284 -34.872 12.077 1.00 16.72 79 ALA C C 1
ATOM 8374 O O . ALA C 1 79 ? 43.223 -36.007 11.626 1.00 16.45 79 ALA C O 1
ATOM 8376 N N . PHE C 1 80 ? 42.730 -33.820 11.474 1.00 17.23 80 PHE C N 1
ATOM 8377 C CA . PHE C 1 80 ? 41.883 -33.950 10.281 1.00 17.51 80 PHE C CA 1
ATOM 8378 C C . PHE C 1 80 ? 42.657 -34.415 9.043 1.00 17.95 80 PHE C C 1
ATOM 8379 O O . PHE C 1 80 ? 42.065 -34.909 8.076 1.00 17.40 80 PHE C O 1
ATOM 8387 N N . LEU C 1 81 ? 43.974 -34.240 9.110 1.00 18.48 81 LEU C N 1
ATOM 8388 C CA . LEU C 1 81 ? 44.908 -34.544 8.033 1.00 19.49 81 LEU C CA 1
ATOM 8389 C C . LEU C 1 81 ? 45.556 -35.938 8.175 1.00 20.53 81 LEU C C 1
ATOM 8390 O O . LEU C 1 81 ? 46.394 -36.332 7.351 1.00 21.46 81 LEU C O 1
ATOM 8395 N N . GLN C 1 82 ? 45.154 -36.693 9.193 1.00 21.14 82 GLN C N 1
ATOM 8396 C CA . GLN C 1 82 ? 45.761 -37.997 9.469 1.00 22.26 82 GLN C CA 1
ATOM 8397 C C . GLN C 1 82 ? 45.302 -39.162 8.541 1.00 23.51 82 GLN C C 1
ATOM 8398 O O . GLN C 1 82 ? 46.093 -40.064 8.209 1.00 23.43 82 GLN C O 1
ATOM 8404 N N . GLU C 1 83 ? 44.038 -39.119 8.121 1.00 24.55 83 GLU C N 1
ATOM 8405 C CA . GLU C 1 83 ? 43.416 -40.214 7.385 1.00 25.56 83 GLU C CA 1
ATOM 8406 C C . GLU C 1 83 ? 42.778 -39.725 6.104 1.00 25.67 83 GLU C C 1
ATOM 8407 O O . GLU C 1 83 ? 42.015 -38.765 6.117 1.00 25.33 83 GLU C O 1
ATOM 8413 N N . GLU C 1 84 ? 43.111 -40.388 4.997 1.00 26.30 84 GLU C N 1
ATOM 8414 C CA . GLU C 1 84 ? 42.451 -40.174 3.714 1.00 26.89 84 GLU C CA 1
ATOM 8415 C C . GLU C 1 84 ? 40.953 -40.390 3.866 1.00 26.23 84 GLU C C 1
ATOM 8416 O O . GLU C 1 84 ? 40.513 -41.295 4.581 1.00 25.88 84 GLU C O 1
ATOM 8422 N N . GLY C 1 85 ? 40.172 -39.550 3.195 1.00 25.89 85 GLY C N 1
ATOM 8423 C CA . GLY C 1 85 ? 38.728 -39.681 3.225 1.00 25.55 85 GLY C CA 1
ATOM 8424 C C . GLY C 1 85 ? 38.019 -38.829 4.262 1.00 25.60 85 GLY C C 1
ATOM 8425 O O . GLY C 1 85 ? 36.821 -38.569 4.103 1.00 25.57 85 GLY C O 1
ATOM 8426 N N . THR C 1 86 ? 38.724 -38.388 5.314 1.00 25.15 86 THR C N 1
ATOM 8427 C CA . THR C 1 86 ? 38.075 -37.513 6.316 1.00 25.31 86 THR C CA 1
ATOM 8428 C C . THR C 1 86 ? 37.535 -36.208 5.687 1.00 24.40 86 THR C C 1
ATOM 8429 O O . THR C 1 86 ? 38.175 -35.601 4.825 1.00 23.97 86 THR C O 1
ATOM 8433 N N . GLU C 1 87 ? 36.338 -35.824 6.119 1.00 23.57 87 GLU C N 1
ATOM 8434 C CA . GLU C 1 87 ? 35.635 -34.661 5.593 1.00 23.36 87 GLU C CA 1
ATOM 8435 C C . GLU C 1 87 ? 35.446 -33.629 6.691 1.00 21.74 87 GLU C C 1
ATOM 8436 O O . GLU C 1 87 ? 35.043 -33.947 7.814 1.00 21.56 87 GLU C O 1
ATOM 8442 N N . VAL C 1 88 ? 35.746 -32.384 6.362 1.00 20.28 88 VAL C N 1
ATOM 8443 C CA . VAL C 1 88 ? 35.582 -31.293 7.306 1.00 18.68 88 VAL C CA 1
ATOM 8444 C C . VAL C 1 88 ? 34.670 -30.231 6.678 1.00 17.46 88 VAL C C 1
ATOM 8445 O O . VAL C 1 88 ? 34.892 -29.835 5.525 1.00 16.72 88 VAL C O 1
ATOM 8449 N N . PRO C 1 89 ? 33.627 -29.784 7.428 1.00 16.37 89 PRO C N 1
ATOM 8450 C CA . PRO C 1 89 ? 32.814 -28.675 6.923 1.00 15.21 89 PRO C CA 1
ATOM 8451 C C . PRO C 1 89 ? 33.683 -27.419 6.841 1.00 14.82 89 PRO C C 1
ATOM 8452 O O . PRO C 1 89 ? 34.599 -27.222 7.683 1.00 13.86 89 PRO C O 1
ATOM 8456 N N . VAL C 1 90 ? 33.437 -26.607 5.809 1.00 13.71 90 VAL C N 1
ATOM 8457 C CA . VAL C 1 90 ? 34.168 -25.358 5.659 1.00 13.12 90 VAL C CA 1
ATOM 8458 C C . VAL C 1 90 ? 33.238 -24.178 5.369 1.00 13.20 90 VAL C C 1
ATOM 8459 O O . VAL C 1 90 ? 32.059 -24.349 5.035 1.00 12.56 90 VAL C O 1
ATOM 8463 N N . PHE C 1 91 ? 33.775 -22.975 5.544 1.00 12.83 91 PHE C N 1
ATOM 8464 C CA . PHE C 1 91 ? 33.082 -21.779 5.113 1.00 12.79 91 PHE C CA 1
ATOM 8465 C C . PHE C 1 91 ? 34.134 -20.862 4.503 1.00 12.46 91 PHE C C 1
ATOM 8466 O O . PHE C 1 91 ? 35.178 -20.591 5.108 1.00 12.72 91 PHE C O 1
ATOM 8474 N N . ALA C 1 92 ? 33.867 -20.420 3.284 1.00 11.80 92 ALA C N 1
ATOM 8475 C CA . ALA C 1 92 ? 34.855 -19.692 2.526 1.00 11.17 92 ALA C CA 1
ATOM 8476 C C . ALA C 1 92 ? 34.334 -18.303 2.277 1.00 10.89 92 ALA C C 1
ATOM 8477 O O . ALA C 1 92 ? 33.131 -18.106 2.123 1.00 10.64 92 ALA C O 1
ATOM 8479 N N . ARG C 1 93 ? 35.241 -17.338 2.256 1.00 10.60 93 ARG C N 1
ATOM 8480 C CA . ARG C 1 93 ? 34.897 -16.009 1.791 1.00 10.75 93 ARG C CA 1
ATOM 8481 C C . ARG C 1 93 ? 35.992 -15.545 0.857 1.00 10.85 93 ARG C C 1
ATOM 8482 O O . ARG C 1 93 ? 37.184 -15.688 1.145 1.00 10.10 93 ARG C O 1
ATOM 8490 N N . PHE C 1 94 ? 35.560 -15.024 -0.284 1.00 11.62 94 PHE C N 1
ATOM 8491 C CA . PHE C 1 94 ? 36.455 -14.468 -1.289 1.00 12.75 94 PHE C CA 1
ATOM 8492 C C . PHE C 1 94 ? 36.161 -12.980 -1.345 1.00 13.28 94 PHE C C 1
ATOM 8493 O O . PHE C 1 94 ? 35.044 -12.577 -1.018 1.00 13.77 94 PHE C O 1
ATOM 8501 N N . SER C 1 95 ? 37.152 -12.188 -1.767 1.00 13.61 95 SER C N 1
ATOM 8502 C CA . SER C 1 95 ? 37.123 -10.741 -1.616 1.00 14.07 95 SER C CA 1
ATOM 8503 C C . SER C 1 95 ? 38.068 -9.960 -2.542 1.00 14.48 95 SER C C 1
ATOM 8504 O O . SER C 1 95 ? 39.103 -10.477 -3.013 1.00 14.29 95 SER C O 1
ATOM 8507 N N . THR C 1 96 ? 37.700 -8.702 -2.778 1.00 14.04 96 THR C N 1
ATOM 8508 C CA . THR C 1 96 ? 38.638 -7.705 -3.252 1.00 13.98 96 THR C CA 1
ATOM 8509 C C . THR C 1 96 ? 39.347 -7.114 -2.005 1.00 14.84 96 THR C C 1
ATOM 8510 O O . THR C 1 96 ? 39.250 -7.693 -0.904 1.00 15.74 96 THR C O 1
ATOM 8514 N N . VAL C 1 97 ? 40.075 -6.004 -2.148 1.00 14.78 97 VAL C N 1
ATOM 8515 C CA . VAL C 1 97 ? 40.889 -5.528 -1.033 1.00 14.63 97 VAL C CA 1
ATOM 8516 C C . VAL C 1 97 ? 40.596 -4.096 -0.579 1.00 14.60 97 VAL C C 1
ATOM 8517 O O . VAL C 1 97 ? 40.299 -3.871 0.597 1.00 13.88 97 VAL C O 1
ATOM 8521 N N . ILE C 1 98 ? 40.679 -3.141 -1.502 1.00 14.32 98 ILE C N 1
ATOM 8522 C CA . ILE C 1 98 ? 40.795 -1.729 -1.131 1.00 14.48 98 ILE C CA 1
ATOM 8523 C C . ILE C 1 98 ? 39.441 -1.037 -0.891 1.00 15.21 98 ILE C C 1
ATOM 8524 O O . ILE C 1 98 ? 39.222 -0.426 0.161 1.00 15.28 98 ILE C O 1
ATOM 8529 N N . HIS C 1 99 ? 38.536 -1.142 -1.863 1.00 15.50 99 HIS C N 1
ATOM 8530 C CA . HIS C 1 99 ? 37.260 -0.436 -1.785 1.00 16.08 99 HIS C CA 1
ATOM 8531 C C . HIS C 1 99 ? 36.213 -1.141 -0.896 1.00 16.20 99 HIS C C 1
ATOM 8532 O O . HIS C 1 99 ? 36.371 -2.294 -0.493 1.00 15.71 99 HIS C O 1
ATOM 8539 N N . GLY C 1 100 ? 35.155 -0.413 -0.570 1.00 17.08 100 GLY C N 1
ATOM 8540 C CA . GLY C 1 100 ? 34.244 -0.843 0.471 1.00 17.96 100 GLY C CA 1
ATOM 8541 C C . GLY C 1 100 ? 33.197 -1.833 0.015 1.00 18.75 100 GLY C C 1
ATOM 8542 O O . GLY C 1 100 ? 33.327 -2.500 -1.021 1.00 19.31 100 GLY C O 1
ATOM 8543 N N . THR C 1 101 ? 32.157 -1.923 0.823 1.00 19.25 101 THR C N 1
ATOM 8544 C CA . THR C 1 101 ? 30.978 -2.710 0.547 1.00 19.99 101 THR C CA 1
ATOM 8545 C C . THR C 1 101 ? 30.277 -2.155 -0.740 1.00 20.49 101 THR C C 1
ATOM 8546 O O . THR C 1 101 ? 30.169 -0.929 -0.924 1.00 20.97 101 THR C O 1
ATOM 8550 N N . HIS C 1 102 ? 29.857 -3.042 -1.647 1.00 20.13 102 HIS C N 1
ATOM 8551 C CA . HIS C 1 102 ? 29.170 -2.643 -2.904 1.00 20.02 102 HIS C CA 1
ATOM 8552 C C . HIS C 1 102 ? 30.060 -1.975 -3.963 1.00 19.65 102 HIS C C 1
ATOM 8553 O O . HIS C 1 102 ? 29.593 -1.479 -4.971 1.00 19.26 102 HIS C O 1
ATOM 8560 N N . SER C 1 103 ? 31.347 -1.934 -3.659 1.00 19.77 103 SER C N 1
ATOM 8561 C CA . SER C 1 103 ? 32.449 -1.744 -4.586 1.00 19.36 103 SER C CA 1
ATOM 8562 C C . SER C 1 103 ? 32.308 -2.656 -5.823 1.00 19.11 103 SER C C 1
ATOM 8563 O O . SER C 1 103 ? 31.982 -3.829 -5.684 1.00 18.93 103 SER C O 1
ATOM 8566 N N . PRO C 1 104 ? 32.519 -2.119 -7.037 1.00 18.96 104 PRO C N 1
ATOM 8567 C CA . PRO C 1 104 ? 32.650 -3.003 -8.197 1.00 18.71 104 PRO C CA 1
ATOM 8568 C C . PRO C 1 104 ? 33.629 -4.148 -7.986 1.00 18.75 104 PRO C C 1
ATOM 8569 O O . PRO C 1 104 ? 34.729 -3.931 -7.458 1.00 18.64 104 PRO C O 1
ATOM 8573 N N . GLU C 1 105 ? 33.237 -5.350 -8.424 1.00 18.73 105 GLU C N 1
ATOM 8574 C CA . GLU C 1 105 ? 34.118 -6.537 -8.394 1.00 18.86 105 GLU C CA 1
ATOM 8575 C C . GLU C 1 105 ? 35.060 -6.708 -9.629 1.00 18.77 105 GLU C C 1
ATOM 8576 O O . GLU C 1 105 ? 35.761 -7.724 -9.795 1.00 17.82 105 GLU C O 1
ATOM 8582 N N . THR C 1 106 ? 35.097 -5.669 -10.455 1.00 18.67 106 THR C N 1
ATOM 8583 C CA . THR C 1 106 ? 35.889 -5.631 -11.681 1.00 18.74 106 THR C CA 1
ATOM 8584 C C . THR C 1 106 ? 37.160 -4.807 -11.492 1.00 18.81 106 THR C C 1
ATOM 8585 O O . THR C 1 106 ? 37.945 -4.639 -12.441 1.00 18.42 106 THR C O 1
ATOM 8589 N N . LEU C 1 107 ? 37.363 -4.293 -10.271 1.00 18.54 107 LEU C N 1
ATOM 8590 C CA . LEU C 1 107 ? 38.560 -3.489 -9.956 1.00 18.57 107 LEU C CA 1
ATOM 8591 C C . LEU C 1 107 ? 39.846 -4.329 -9.853 1.00 18.78 107 LEU C C 1
ATOM 8592 O O . LEU C 1 107 ? 39.798 -5.526 -9.524 1.00 19.14 107 LEU C O 1
ATOM 8597 N N . ARG C 1 108 ? 40.986 -3.703 -10.136 1.00 18.38 108 ARG C N 1
ATOM 8598 C CA . ARG C 1 108 ? 42.275 -4.364 -9.998 1.00 18.18 108 ARG C CA 1
ATOM 8599 C C . ARG C 1 108 ? 42.658 -4.422 -8.514 1.00 18.39 108 ARG C C 1
ATOM 8600 O O . ARG C 1 108 ? 42.773 -3.392 -7.838 1.00 18.09 108 ARG C O 1
ATOM 8608 N N . ASP C 1 109 ? 42.870 -5.638 -8.025 1.00 18.17 109 ASP C N 1
ATOM 8609 C CA . ASP C 1 109 ? 43.202 -5.888 -6.626 1.00 17.51 109 ASP C CA 1
ATOM 8610 C C . ASP C 1 109 ? 43.662 -7.338 -6.506 1.00 16.87 109 ASP C C 1
ATOM 8611 O O . ASP C 1 109 ? 43.302 -8.176 -7.335 1.00 16.91 109 ASP C O 1
ATOM 8616 N N . PRO C 1 110 ? 44.452 -7.649 -5.468 1.00 16.43 110 PRO C N 1
ATOM 8617 C CA . PRO C 1 110 ? 44.530 -9.064 -5.158 1.00 16.11 110 PRO C CA 1
ATOM 8618 C C . PRO C 1 110 ? 43.115 -9.521 -4.795 1.00 16.09 110 PRO C C 1
ATOM 8619 O O . PRO C 1 110 ? 42.238 -8.671 -4.570 1.00 15.93 110 PRO C O 1
ATOM 8623 N N . ARG C 1 111 ? 42.884 -10.834 -4.772 1.00 15.55 111 ARG C N 1
ATOM 8624 C CA . ARG C 1 111 ? 41.612 -11.381 -4.318 1.00 14.46 111 ARG C CA 1
ATOM 8625 C C . ARG C 1 111 ? 41.837 -12.282 -3.126 1.00 13.96 111 ARG C C 1
ATOM 8626 O O . ARG C 1 111 ? 42.692 -13.165 -3.150 1.00 13.48 111 ARG C O 1
ATOM 8634 N N . GLY C 1 112 ? 41.068 -12.031 -2.071 1.00 13.53 112 GLY C N 1
ATOM 8635 C CA . GLY C 1 112 ? 41.181 -12.783 -0.848 1.00 12.06 112 GLY C CA 1
ATOM 8636 C C . GLY C 1 112 ? 40.652 -14.181 -1.019 1.00 11.88 112 GLY C C 1
ATOM 8637 O O . GLY C 1 112 ? 39.744 -14.436 -1.810 1.00 11.72 112 GLY C O 1
ATOM 8638 N N . PHE C 1 113 ? 41.233 -15.094 -0.268 1.00 11.18 113 PHE C N 1
ATOM 8639 C CA . PHE C 1 113 ? 40.848 -16.464 -0.363 1.00 11.87 113 PHE C CA 1
ATOM 8640 C C . PHE C 1 113 ? 40.904 -17.002 1.058 1.00 12.07 113 PHE C C 1
ATOM 8641 O O . PHE C 1 113 ? 41.977 -17.375 1.540 1.00 12.58 113 PHE C O 1
ATOM 8649 N N . SER C 1 114 ? 39.752 -17.032 1.721 1.00 11.66 114 SER C N 1
ATOM 8650 C CA . SER C 1 114 ? 39.684 -17.409 3.136 1.00 11.86 114 SER C CA 1
ATOM 8651 C C . SER C 1 114 ? 38.780 -18.609 3.398 1.00 11.37 114 SER C C 1
ATOM 8652 O O . SER C 1 114 ? 37.633 -18.664 2.913 1.00 10.50 114 SER C O 1
ATOM 8655 N N . VAL C 1 115 ? 39.308 -19.555 4.180 1.00 10.84 115 VAL C N 1
ATOM 8656 C CA . VAL C 1 115 ? 38.627 -20.800 4.473 1.00 10.41 115 VAL C CA 1
ATOM 8657 C C . VAL C 1 115 ? 38.726 -21.161 5.938 1.00 10.84 115 VAL C C 1
ATOM 8658 O O . VAL C 1 115 ? 39.823 -21.329 6.484 1.00 10.92 115 VAL C O 1
ATOM 8662 N N . LYS C 1 116 ? 37.573 -21.313 6.575 1.00 11.05 116 LYS C N 1
ATOM 8663 C CA . LYS C 1 116 ? 37.527 -21.721 7.975 1.00 11.18 116 LYS C CA 1
ATOM 8664 C C . LYS C 1 116 ? 37.231 -23.210 7.978 1.00 11.66 116 LYS C C 1
ATOM 8665 O O . LYS C 1 116 ? 36.217 -23.631 7.425 1.00 12.28 116 LYS C O 1
ATOM 8671 N N . PHE C 1 117 ? 38.113 -24.001 8.581 1.00 11.80 117 PHE C N 1
ATOM 8672 C CA . PHE C 1 117 ? 37.918 -25.445 8.681 1.00 11.79 117 PHE C CA 1
ATOM 8673 C C . PHE C 1 117 ? 37.435 -25.754 10.069 1.00 12.05 117 PHE C C 1
ATOM 8674 O O . PHE C 1 117 ? 38.167 -25.511 11.031 1.00 11.87 117 PHE C O 1
ATOM 8682 N N . TYR C 1 118 ? 36.219 -26.297 10.185 1.00 12.46 118 TYR C N 1
ATOM 8683 C CA . TYR C 1 118 ? 35.669 -26.677 11.505 1.00 12.63 118 TYR C CA 1
ATOM 8684 C C . TYR C 1 118 ? 36.094 -28.084 11.890 1.00 13.02 118 TYR C C 1
ATOM 8685 O O . TYR C 1 118 ? 35.426 -29.085 11.577 1.00 13.45 118 TYR C O 1
ATOM 8694 N N . THR C 1 119 ? 37.204 -28.136 12.611 1.00 13.82 119 THR C N 1
ATOM 8695 C CA . THR C 1 119 ? 37.949 -29.366 12.885 1.00 14.43 119 THR C CA 1
ATOM 8696 C C . THR C 1 119 ? 37.614 -30.007 14.246 1.00 14.99 119 THR C C 1
ATOM 8697 O O . THR C 1 119 ? 37.248 -29.317 15.209 1.00 14.97 119 THR C O 1
ATOM 8701 N N . GLU C 1 120 ? 37.753 -31.330 14.303 1.00 15.79 120 GLU C N 1
ATOM 8702 C CA . GLU C 1 120 ? 37.681 -32.129 15.532 1.00 16.84 120 GLU C CA 1
ATOM 8703 C C . GLU C 1 120 ? 38.570 -31.597 16.671 1.00 16.57 120 GLU C C 1
ATOM 8704 O O . GLU C 1 120 ? 38.305 -31.859 17.851 1.00 16.60 120 GLU C O 1
ATOM 8710 N N . GLU C 1 121 ? 39.637 -30.882 16.325 1.00 16.00 121 GLU C N 1
ATOM 8711 C CA . GLU C 1 121 ? 40.513 -30.281 17.337 1.00 15.94 121 GLU C CA 1
ATOM 8712 C C . GLU C 1 121 ? 40.551 -28.751 17.249 1.00 15.17 121 GLU C C 1
ATOM 8713 O O . GLU C 1 121 ? 41.553 -28.122 17.575 1.00 15.22 121 GLU C O 1
ATOM 8719 N N . GLY C 1 122 ? 39.462 -28.158 16.780 1.00 14.61 122 GLY C N 1
ATOM 8720 C CA . GLY C 1 122 ? 39.343 -26.715 16.771 1.00 14.38 122 GLY C CA 1
ATOM 8721 C C . GLY C 1 122 ? 39.267 -26.096 15.401 1.00 13.90 122 GLY C C 1
ATOM 8722 O O . GLY C 1 122 ? 39.425 -26.770 14.401 1.00 14.51 122 GLY C O 1
ATOM 8723 N N . ASN C 1 123 ? 38.999 -24.800 15.342 1.00 13.51 123 ASN C N 1
ATOM 8724 C CA . ASN C 1 123 ? 38.949 -24.136 14.044 1.00 12.98 123 ASN C CA 1
ATOM 8725 C C . ASN C 1 123 ? 40.335 -23.824 13.499 1.00 12.40 123 ASN C C 1
ATOM 8726 O O . ASN C 1 123 ? 41.248 -23.473 14.262 1.00 11.74 123 ASN C O 1
ATOM 8731 N N . TRP C 1 124 ? 40.475 -23.975 12.184 1.00 11.98 124 TRP C N 1
ATOM 8732 C CA . TRP C 1 124 ? 41.668 -23.541 11.465 1.00 12.22 124 TRP C CA 1
ATOM 8733 C C . TRP C 1 124 ? 41.252 -22.629 10.317 1.00 11.58 124 TRP C C 1
ATOM 8734 O O . TRP C 1 124 ? 40.418 -22.994 9.492 1.00 11.00 124 TRP C O 1
ATOM 8745 N N . ASP C 1 125 ? 41.823 -21.430 10.298 1.00 11.46 125 ASP C N 1
ATOM 8746 C CA . ASP C 1 125 ? 41.567 -20.461 9.231 1.00 11.14 125 ASP C CA 1
ATOM 8747 C C . ASP C 1 125 ? 42.753 -20.428 8.270 1.00 11.08 125 ASP C C 1
ATOM 8748 O O . ASP C 1 125 ? 43.903 -20.192 8.674 1.00 10.43 125 ASP C O 1
ATOM 8753 N N . PHE C 1 126 ? 42.461 -20.722 7.009 1.00 10.95 126 PHE C N 1
ATOM 8754 C CA . PHE C 1 126 ? 43.359 -20.417 5.929 1.00 11.15 126 PHE C CA 1
ATOM 8755 C C . PHE C 1 126 ? 42.937 -19.038 5.490 1.00 11.44 126 PHE C C 1
ATOM 8756 O O . PHE C 1 126 ? 41.766 -18.820 5.186 1.00 11.87 126 PHE C O 1
ATOM 8764 N N . VAL C 1 127 ? 43.882 -18.106 5.453 1.00 11.76 127 VAL C N 1
ATOM 8765 C CA . VAL C 1 127 ? 43.599 -16.751 5.005 1.00 11.97 127 VAL C CA 1
ATOM 8766 C C . VAL C 1 127 ? 44.682 -16.328 4.018 1.00 13.04 127 VAL C C 1
ATOM 8767 O O . VAL C 1 127 ? 45.755 -15.863 4.419 1.00 13.53 127 VAL C O 1
ATOM 8771 N N . GLY C 1 128 ? 44.398 -16.519 2.728 1.00 13.49 128 GLY C N 1
ATOM 8772 C CA . GLY C 1 128 ? 45.324 -16.169 1.656 1.00 14.43 128 GLY C CA 1
ATOM 8773 C C . GLY C 1 128 ? 44.713 -15.278 0.582 1.00 15.28 128 GLY C C 1
ATOM 8774 O O . GLY C 1 128 ? 43.551 -14.853 0.697 1.00 15.24 128 GLY C O 1
ATOM 8775 N N . ASN C 1 129 ? 45.516 -14.965 -0.440 1.00 15.47 129 ASN C N 1
ATOM 8776 C CA . ASN C 1 129 ? 45.073 -14.229 -1.633 1.00 15.89 129 ASN C CA 1
ATOM 8777 C C . ASN C 1 129 ? 45.283 -15.133 -2.850 1.00 16.31 129 ASN C C 1
ATOM 8778 O O . ASN C 1 129 ? 45.929 -16.184 -2.743 1.00 16.11 129 ASN C O 1
ATOM 8783 N N . ASN C 1 130 ? 44.774 -14.729 -4.010 1.00 16.66 130 ASN C N 1
ATOM 8784 C CA . ASN C 1 130 ? 45.058 -15.471 -5.236 1.00 17.51 130 ASN C CA 1
ATOM 8785 C C . ASN C 1 130 ? 46.551 -15.418 -5.575 1.00 18.12 130 ASN C C 1
ATOM 8786 O O . ASN C 1 130 ? 47.203 -16.457 -5.801 1.00 18.14 130 ASN C O 1
ATOM 8791 N N . LEU C 1 131 ? 47.092 -14.202 -5.523 1.00 18.36 131 LEU C N 1
ATOM 8792 C CA . LEU C 1 131 ? 48.467 -13.925 -5.894 1.00 18.18 131 LEU C CA 1
ATOM 8793 C C . LEU C 1 131 ? 49.446 -14.510 -4.879 1.00 18.31 131 LEU C C 1
ATOM 8794 O O . LEU C 1 131 ? 49.180 -14.466 -3.684 1.00 18.91 131 LEU C O 1
ATOM 8799 N N . PRO C 1 132 ? 50.561 -15.101 -5.359 1.00 18.23 132 PRO C N 1
ATOM 8800 C CA . PRO C 1 132 ? 51.515 -15.848 -4.495 1.00 17.83 132 PRO C CA 1
ATOM 8801 C C . PRO C 1 132 ? 52.515 -15.043 -3.651 1.00 16.96 132 PRO C C 1
ATOM 8802 O O . PRO C 1 132 ? 53.243 -15.624 -2.849 1.00 16.65 132 PRO C O 1
ATOM 8806 N N . VAL C 1 133 ? 52.540 -13.729 -3.818 1.00 16.60 133 VAL C N 1
ATOM 8807 C CA . VAL C 1 133 ? 53.469 -12.867 -3.071 1.00 15.94 133 VAL C CA 1
ATOM 8808 C C . VAL C 1 133 ? 52.739 -11.619 -2.568 1.00 15.76 133 VAL C C 1
ATOM 8809 O O . VAL C 1 133 ? 51.558 -11.425 -2.893 1.00 15.50 133 VAL C O 1
ATOM 8813 N N . PHE C 1 134 ? 53.441 -10.774 -1.800 1.00 15.18 134 PHE C N 1
ATOM 8814 C CA . PHE C 1 134 ? 52.865 -9.508 -1.305 1.00 15.11 134 PHE C CA 1
ATOM 8815 C C . PHE C 1 134 ? 53.803 -8.284 -1.446 1.00 15.14 134 PHE C C 1
ATOM 8816 O O . PHE C 1 134 ? 55.014 -8.439 -1.608 1.00 15.50 134 PHE C O 1
ATOM 8824 N N . PHE C 1 135 ? 53.235 -7.081 -1.373 1.00 14.80 135 PHE C N 1
ATOM 8825 C CA . PHE C 1 135 ? 53.964 -5.832 -1.640 1.00 14.47 135 PHE C CA 1
ATOM 8826 C C . PHE C 1 135 ? 55.080 -5.553 -0.628 1.00 14.31 135 PHE C C 1
ATOM 8827 O O . PHE C 1 135 ? 56.079 -4.893 -0.951 1.00 13.87 135 PHE C O 1
ATOM 8835 N N . ILE C 1 136 ? 54.893 -6.026 0.609 1.00 13.99 136 ILE C N 1
ATOM 8836 C CA . ILE C 1 136 ? 55.813 -5.686 1.709 1.00 13.15 136 ILE C CA 1
ATOM 8837 C C . ILE C 1 136 ? 56.196 -6.922 2.507 1.00 13.36 136 ILE C C 1
ATOM 8838 O O . ILE C 1 136 ? 55.623 -7.992 2.285 1.00 12.54 136 ILE C O 1
ATOM 8843 N N . ARG C 1 137 ? 57.164 -6.790 3.423 1.00 13.61 137 ARG C N 1
ATOM 8844 C CA . ARG C 1 137 ? 57.581 -7.960 4.213 1.00 14.02 137 ARG C CA 1
ATOM 8845 C C . ARG C 1 137 ? 57.536 -7.796 5.726 1.00 13.89 137 ARG C C 1
ATOM 8846 O O . ARG C 1 137 ? 57.981 -8.679 6.472 1.00 14.23 137 ARG C O 1
ATOM 8854 N N . ASP C 1 138 ? 57.000 -6.672 6.179 1.00 13.08 138 ASP C N 1
ATOM 8855 C CA . ASP C 1 138 ? 56.892 -6.432 7.597 1.00 12.36 138 ASP C CA 1
ATOM 8856 C C . ASP C 1 138 ? 55.572 -5.727 7.888 1.00 12.09 138 ASP C C 1
ATOM 8857 O O . ASP C 1 138 ? 55.269 -4.693 7.283 1.00 11.81 138 ASP C O 1
ATOM 8862 N N . ALA C 1 139 ? 54.813 -6.281 8.834 1.00 11.62 139 ALA C N 1
ATOM 8863 C CA . ALA C 1 139 ? 53.540 -5.696 9.289 1.00 11.39 139 ALA C CA 1
ATOM 8864 C C . ALA C 1 139 ? 53.600 -4.196 9.628 1.00 11.13 139 ALA C C 1
ATOM 8865 O O . ALA C 1 139 ? 52.613 -3.477 9.455 1.00 10.67 139 ALA C O 1
ATOM 8867 N N . MET C 1 140 ? 54.757 -3.738 10.105 1.00 11.16 140 MET C N 1
ATOM 8868 C CA . MET C 1 140 ? 54.995 -2.325 10.393 1.00 11.63 140 MET C CA 1
ATOM 8869 C C . MET C 1 140 ? 54.529 -1.414 9.233 1.00 12.02 140 MET C C 1
ATOM 8870 O O . MET C 1 140 ? 54.034 -0.321 9.460 1.00 12.26 140 MET C O 1
ATOM 8875 N N . LYS C 1 141 ? 54.635 -1.909 7.999 1.00 12.38 141 LYS C N 1
ATOM 8876 C CA . LYS C 1 141 ? 54.331 -1.111 6.814 1.00 12.53 141 LYS C CA 1
ATOM 8877 C C . LYS C 1 141 ? 52.904 -1.223 6.286 1.00 12.65 141 LYS C C 1
ATOM 8878 O O . LYS C 1 141 ? 52.524 -0.459 5.386 1.00 13.02 141 LYS C O 1
ATOM 8884 N N . PHE C 1 142 ? 52.128 -2.165 6.824 1.00 12.26 142 PHE C N 1
ATOM 8885 C CA . PHE C 1 142 ? 50.770 -2.436 6.317 1.00 11.96 142 PHE C CA 1
ATOM 8886 C C . PHE C 1 142 ? 49.779 -1.261 6.349 1.00 12.04 142 PHE C C 1
ATOM 8887 O O . PHE C 1 142 ? 49.065 -1.057 5.369 1.00 12.36 142 PHE C O 1
ATOM 8895 N N . PRO C 1 143 ? 49.685 -0.524 7.478 1.00 12.17 143 PRO C N 1
ATOM 8896 C CA . PRO C 1 143 ? 48.784 0.645 7.468 1.00 12.37 143 PRO C CA 1
ATOM 8897 C C . PRO C 1 143 ? 49.182 1.712 6.427 1.00 12.34 143 PRO C C 1
ATOM 8898 O O . PRO C 1 143 ? 48.317 2.261 5.738 1.00 12.43 143 PRO C O 1
ATOM 8902 N N . ASP C 1 144 ? 50.479 1.978 6.308 1.00 12.13 144 ASP C N 1
ATOM 8903 C CA . ASP C 1 144 ? 51.016 2.864 5.280 1.00 11.79 144 ASP C CA 1
ATOM 8904 C C . ASP C 1 144 ? 50.654 2.400 3.870 1.00 12.07 144 ASP C C 1
ATOM 8905 O O . ASP C 1 144 ? 50.121 3.170 3.073 1.00 12.08 144 ASP C O 1
ATOM 8910 N N . MET C 1 145 ? 50.919 1.132 3.574 1.00 12.57 145 MET C N 1
ATOM 8911 C CA . MET C 1 145 ? 50.601 0.564 2.264 1.00 13.43 145 MET C CA 1
ATOM 8912 C C . MET C 1 145 ? 49.101 0.662 1.938 1.00 13.19 145 MET C C 1
ATOM 8913 O O . MET C 1 145 ? 48.723 1.058 0.828 1.00 13.57 145 MET C O 1
ATOM 8918 N N . VAL C 1 146 ? 48.262 0.288 2.902 1.00 12.76 146 VAL C N 1
ATOM 8919 C CA . VAL C 1 146 ? 46.814 0.375 2.746 1.00 12.07 146 VAL C CA 1
ATOM 8920 C C . VAL C 1 146 ? 46.409 1.842 2.534 1.00 12.25 146 VAL C C 1
ATOM 8921 O O . VAL C 1 146 ? 45.679 2.145 1.590 1.00 11.90 146 VAL C O 1
ATOM 8925 N N . HIS C 1 147 ? 46.901 2.749 3.381 1.00 11.49 147 HIS C N 1
ATOM 8926 C CA . HIS C 1 147 ? 46.552 4.170 3.236 1.00 12.02 147 HIS C CA 1
ATOM 8927 C C . HIS C 1 147 ? 46.947 4.740 1.850 1.00 12.13 147 HIS C C 1
ATOM 8928 O O . HIS C 1 147 ? 46.298 5.658 1.345 1.00 12.55 147 HIS C O 1
ATOM 8935 N N . SER C 1 148 ? 48.009 4.211 1.247 1.00 11.88 148 SER C N 1
ATOM 8936 C CA . SER C 1 148 ? 48.446 4.734 -0.037 1.00 12.37 148 SER C CA 1
ATOM 8937 C C . SER C 1 148 ? 47.525 4.258 -1.159 1.00 12.14 148 SER C C 1
ATOM 8938 O O . SER C 1 148 ? 47.238 5.016 -2.075 1.00 12.19 148 SER C O 1
ATOM 8941 N N . LEU C 1 149 ? 47.060 3.010 -1.051 1.00 12.16 149 LEU C N 1
ATOM 8942 C CA . LEU C 1 149 ? 46.155 2.391 -2.025 1.00 11.86 149 LEU C CA 1
ATOM 8943 C C . LEU C 1 149 ? 44.699 2.822 -1.843 1.00 12.31 149 LEU C C 1
ATOM 8944 O O . LEU C 1 149 ? 43.933 2.871 -2.809 1.00 11.55 149 LEU C O 1
ATOM 8949 N N . LYS C 1 150 ? 44.332 3.132 -0.597 1.00 12.84 150 LYS C N 1
ATOM 8950 C CA . LYS C 1 150 ? 42.989 3.586 -0.256 1.00 13.46 150 LYS C CA 1
ATOM 8951 C C . LYS C 1 150 ? 42.667 4.909 -0.942 1.00 13.59 150 LYS C C 1
ATOM 8952 O O . LYS C 1 150 ? 43.563 5.708 -1.190 1.00 13.15 150 LYS C O 1
ATOM 8958 N N . PRO C 1 151 ? 41.378 5.136 -1.248 1.00 14.03 151 PRO C N 1
ATOM 8959 C CA . PRO C 1 151 ? 40.959 6.420 -1.765 1.00 14.43 151 PRO C CA 1
ATOM 8960 C C . PRO C 1 151 ? 41.672 7.558 -1.051 1.00 14.65 151 PRO C C 1
ATOM 8961 O O . PRO C 1 151 ? 41.788 7.537 0.178 1.00 15.20 151 PRO C O 1
ATOM 8965 N N . ASP C 1 152 ? 42.162 8.522 -1.819 1.00 14.56 152 ASP C N 1
ATOM 8966 C CA . ASP C 1 152 ? 42.675 9.773 -1.273 1.00 15.09 152 ASP C CA 1
ATOM 8967 C C . ASP C 1 152 ? 41.695 10.306 -0.212 1.00 15.00 152 ASP C C 1
ATOM 8968 O O . ASP C 1 152 ? 40.503 10.406 -0.471 1.00 14.86 152 ASP C O 1
ATOM 8973 N N . PRO C 1 153 ? 42.195 10.630 0.995 1.00 15.50 153 PRO C N 1
ATOM 8974 C CA . PRO C 1 153 ? 41.311 10.972 2.133 1.00 15.67 153 PRO C CA 1
ATOM 8975 C C . PRO C 1 153 ? 40.570 12.312 2.025 1.00 15.50 153 PRO C C 1
ATOM 8976 O O . PRO C 1 153 ? 39.727 12.621 2.867 1.00 15.14 153 PRO C O 1
ATOM 8980 N N . ARG C 1 154 ? 40.904 13.099 1.010 1.00 16.00 154 ARG C N 1
ATOM 8981 C CA . ARG C 1 154 ? 40.153 14.301 0.671 1.00 16.36 154 ARG C CA 1
ATOM 8982 C C . ARG C 1 154 ? 39.141 14.056 -0.470 1.00 16.07 154 ARG C C 1
ATOM 8983 O O . ARG C 1 154 ? 37.971 14.422 -0.351 1.00 16.20 154 ARG C O 1
ATOM 8991 N N . THR C 1 155 ? 39.588 13.432 -1.560 1.00 15.79 155 THR C N 1
ATOM 8992 C CA . THR C 1 155 ? 38.750 13.241 -2.753 1.00 16.06 155 THR C CA 1
ATOM 8993 C C . THR C 1 155 ? 37.824 12.027 -2.652 1.00 15.77 155 THR C C 1
ATOM 8994 O O . THR C 1 155 ? 36.751 12.008 -3.260 1.00 15.95 155 THR C O 1
ATOM 8998 N N . ASN C 1 156 ? 38.252 11.021 -1.897 1.00 15.64 156 ASN C N 1
ATOM 8999 C CA . ASN C 1 156 ? 37.557 9.735 -1.791 1.00 15.83 156 ASN C CA 1
ATOM 9000 C C . ASN C 1 156 ? 37.642 8.900 -3.066 1.00 16.14 156 ASN C C 1
ATOM 9001 O O . ASN C 1 156 ? 36.769 8.065 -3.334 1.00 16.06 156 ASN C O 1
ATOM 9006 N N . ILE C 1 157 ? 38.722 9.108 -3.827 1.00 16.54 157 ILE C N 1
ATOM 9007 C CA . ILE C 1 157 ? 38.994 8.346 -5.051 1.00 16.65 157 ILE C CA 1
ATOM 9008 C C . ILE C 1 157 ? 40.438 7.872 -5.041 1.00 16.49 157 ILE C C 1
ATOM 9009 O O . ILE C 1 157 ? 41.350 8.655 -4.734 1.00 16.27 157 ILE C O 1
ATOM 9014 N N . GLN C 1 158 ? 40.642 6.591 -5.365 1.00 16.12 158 GLN C N 1
ATOM 9015 C CA . GLN C 1 158 ? 41.991 6.009 -5.399 1.00 15.87 158 GLN C CA 1
ATOM 9016 C C . GLN C 1 158 ? 42.851 6.728 -6.424 1.00 15.82 158 GLN C C 1
ATOM 9017 O O . GLN C 1 158 ? 42.407 6.994 -7.548 1.00 15.62 158 GLN C O 1
ATOM 9023 N N . ASP C 1 159 ? 44.080 7.042 -6.025 1.00 15.81 159 ASP C N 1
ATOM 9024 C CA . ASP C 1 159 ? 44.970 7.851 -6.840 1.00 16.02 159 ASP C CA 1
ATOM 9025 C C . ASP C 1 159 ? 46.341 7.205 -6.976 1.00 16.40 159 ASP C C 1
ATOM 9026 O O . ASP C 1 159 ? 47.110 7.140 -5.991 1.00 16.54 159 ASP C O 1
ATOM 9031 N N . PRO C 1 160 ? 46.661 6.739 -8.205 1.00 16.31 160 PRO C N 1
ATOM 9032 C CA . PRO C 1 160 ? 47.949 6.121 -8.530 1.00 16.41 160 PRO C CA 1
ATOM 9033 C C . PRO C 1 160 ? 49.145 6.974 -8.088 1.00 16.81 160 PRO C C 1
ATOM 9034 O O . PRO C 1 160 ? 50.170 6.436 -7.652 1.00 16.90 160 PRO C O 1
ATOM 9038 N N . ASP C 1 161 ? 49.003 8.296 -8.163 1.00 17.26 161 ASP C N 1
ATOM 9039 C CA . ASP C 1 161 ? 50.068 9.204 -7.716 1.00 17.50 161 ASP C CA 1
ATOM 9040 C C . ASP C 1 161 ? 50.493 8.959 -6.252 1.00 16.87 161 ASP C C 1
ATOM 9041 O O . ASP C 1 161 ? 51.654 9.157 -5.889 1.00 16.68 161 ASP C O 1
ATOM 9046 N N . ARG C 1 162 ? 49.535 8.515 -5.436 1.00 16.42 162 ARG C N 1
ATOM 9047 C CA . ARG C 1 162 ? 49.747 8.276 -4.005 1.00 15.36 162 ARG C CA 1
ATOM 9048 C C . ARG C 1 162 ? 50.366 6.903 -3.762 1.00 14.97 162 ARG C C 1
ATOM 9049 O O . ARG C 1 162 ? 51.401 6.797 -3.131 1.00 14.55 162 ARG C O 1
ATOM 9057 N N . TYR C 1 163 ? 49.747 5.849 -4.282 1.00 15.24 163 TYR C N 1
ATOM 9058 C CA . TYR C 1 163 ? 50.290 4.503 -4.059 1.00 15.63 163 TYR C CA 1
ATOM 9059 C C . TYR C 1 163 ? 51.563 4.142 -4.843 1.00 15.19 163 TYR C C 1
ATOM 9060 O O . TYR C 1 163 ? 52.336 3.324 -4.385 1.00 14.56 163 TYR C O 1
ATOM 9069 N N . TRP C 1 164 ? 51.792 4.760 -6.003 1.00 15.31 164 TRP C N 1
ATOM 9070 C CA . TRP C 1 164 ? 53.094 4.611 -6.661 1.00 15.32 164 TRP C CA 1
ATOM 9071 C C . TRP C 1 164 ? 54.210 5.268 -5.852 1.00 15.53 164 TRP C C 1
ATOM 9072 O O . TRP C 1 164 ? 55.368 4.795 -5.831 1.00 15.73 164 TRP C O 1
ATOM 9083 N N . ASP C 1 165 ? 53.853 6.351 -5.175 1.00 15.25 165 ASP C N 1
ATOM 9084 C CA . ASP C 1 165 ? 54.772 7.026 -4.273 1.00 15.49 165 ASP C CA 1
ATOM 9085 C C . ASP C 1 165 ? 55.272 6.023 -3.208 1.00 15.28 165 ASP C C 1
ATOM 9086 O O . ASP C 1 165 ? 56.474 5.800 -3.072 1.00 15.08 165 ASP C O 1
ATOM 9091 N N . PHE C 1 166 ? 54.340 5.390 -2.493 1.00 15.41 166 PHE C N 1
ATOM 9092 C CA . PHE C 1 166 ? 54.695 4.424 -1.454 1.00 14.98 166 PHE C CA 1
ATOM 9093 C C . PHE C 1 166 ? 55.469 3.242 -2.045 1.00 15.70 166 PHE C C 1
ATOM 9094 O O . PHE C 1 166 ? 56.496 2.830 -1.491 1.00 15.90 166 PHE C O 1
ATOM 9102 N N . MET C 1 167 ? 54.954 2.689 -3.146 1.00 16.06 167 MET C N 1
ATOM 9103 C CA . MET C 1 167 ? 55.501 1.465 -3.723 1.00 16.90 167 MET C CA 1
ATOM 9104 C C . MET C 1 167 ? 56.906 1.644 -4.330 1.00 16.91 167 MET C C 1
ATOM 9105 O O . MET C 1 167 ? 57.767 0.763 -4.194 1.00 16.37 167 MET C O 1
ATOM 9110 N N . THR C 1 168 ? 57.130 2.777 -4.994 1.00 16.96 168 THR C N 1
ATOM 9111 C CA . THR C 1 168 ? 58.475 3.103 -5.496 1.00 16.94 168 THR C CA 1
ATOM 9112 C C . THR C 1 168 ? 59.443 3.340 -4.342 1.00 17.70 168 THR C C 1
ATOM 9113 O O . THR C 1 168 ? 60.620 3.002 -4.430 1.00 18.00 168 THR C O 1
ATOM 9117 N N . LEU C 1 169 ? 58.953 3.923 -3.253 1.00 18.38 169 LEU C N 1
ATOM 9118 C CA . LEU C 1 169 ? 59.833 4.252 -2.146 1.00 18.99 169 LEU C CA 1
ATOM 9119 C C . LEU C 1 169 ? 60.044 3.055 -1.249 1.00 19.60 169 LEU C C 1
ATOM 9120 O O . LEU C 1 169 ? 60.918 3.069 -0.356 1.00 19.79 169 LEU C O 1
ATOM 9125 N N . ARG C 1 170 ? 59.254 2.010 -1.505 1.00 19.87 170 ARG C N 1
ATOM 9126 C CA . ARG C 1 170 ? 59.431 0.717 -0.852 1.00 20.31 170 ARG C CA 1
ATOM 9127 C C . ARG C 1 170 ? 59.684 -0.381 -1.904 1.00 20.75 170 ARG C C 1
ATOM 9128 O O . ARG C 1 170 ? 58.785 -1.199 -2.213 1.00 20.90 170 ARG C O 1
ATOM 9136 N N . PRO C 1 171 ? 60.912 -0.393 -2.473 1.00 20.59 171 PRO C N 1
ATOM 9137 C CA . PRO C 1 171 ? 61.230 -1.203 -3.660 1.00 20.29 171 PRO C CA 1
ATOM 9138 C C . PRO C 1 171 ? 60.926 -2.694 -3.564 1.00 19.57 171 PRO C C 1
ATOM 9139 O O . PRO C 1 171 ? 60.802 -3.331 -4.609 1.00 19.79 171 PRO C O 1
ATOM 9143 N N . GLU C 1 172 ? 60.779 -3.234 -2.351 1.00 18.57 172 GLU C N 1
ATOM 9144 C CA . GLU C 1 172 ? 60.426 -4.652 -2.154 1.00 17.91 172 GLU C CA 1
ATOM 9145 C C . GLU C 1 172 ? 59.092 -5.057 -2.806 1.00 17.73 172 GLU C C 1
ATOM 9146 O O . GLU C 1 172 ? 58.828 -6.247 -3.024 1.00 17.47 172 GLU C O 1
ATOM 9152 N N . SER C 1 173 ? 58.279 -4.049 -3.127 1.00 17.55 173 SER C N 1
ATOM 9153 C CA . SER C 1 173 ? 56.989 -4.201 -3.799 1.00 17.41 173 SER C CA 1
ATOM 9154 C C . SER C 1 173 ? 57.073 -4.626 -5.263 1.00 17.83 173 SER C C 1
ATOM 9155 O O . SER C 1 173 ? 56.055 -5.015 -5.854 1.00 17.83 173 SER C O 1
ATOM 9158 N N . THR C 1 174 ? 58.277 -4.542 -5.840 1.00 17.88 174 THR C N 1
ATOM 9159 C CA . THR C 1 174 ? 58.483 -4.763 -7.274 1.00 17.81 174 THR C CA 1
ATOM 9160 C C . THR C 1 174 ? 57.891 -6.103 -7.732 1.00 17.77 174 THR C C 1
ATOM 9161 O O . THR C 1 174 ? 57.147 -6.153 -8.708 1.00 17.38 174 THR C O 1
ATOM 9165 N N . ASN C 1 175 ? 58.191 -7.173 -7.003 1.00 18.12 175 ASN C N 1
ATOM 9166 C CA . ASN C 1 175 ? 57.693 -8.490 -7.375 1.00 18.93 175 ASN C CA 1
ATOM 9167 C C . ASN C 1 175 ? 56.165 -8.565 -7.441 1.00 19.33 175 ASN C C 1
ATOM 9168 O O . ASN C 1 175 ? 55.599 -9.096 -8.409 1.00 19.43 175 ASN C O 1
ATOM 9173 N N . MET C 1 176 ? 55.506 -8.009 -6.425 1.00 19.66 176 MET C N 1
ATOM 9174 C CA . MET C 1 176 ? 54.057 -7.988 -6.376 1.00 19.93 176 MET C CA 1
ATOM 9175 C C . MET C 1 176 ? 53.486 -7.154 -7.509 1.00 19.86 176 MET C C 1
ATOM 9176 O O . MET C 1 176 ? 52.486 -7.532 -8.113 1.00 19.26 176 MET C O 1
ATOM 9181 N N . LEU C 1 177 ? 54.136 -6.032 -7.807 1.00 20.70 177 LEU C N 1
ATOM 9182 C CA . LEU C 1 177 ? 53.764 -5.198 -8.960 1.00 21.17 177 LEU C CA 1
ATOM 9183 C C . LEU C 1 177 ? 53.786 -5.985 -10.286 1.00 21.87 177 LEU C C 1
ATOM 9184 O O . LEU C 1 177 ? 52.894 -5.806 -11.116 1.00 22.11 177 LEU C O 1
ATOM 9189 N N . MET C 1 178 ? 54.762 -6.886 -10.458 1.00 22.30 178 MET C N 1
ATOM 9190 C CA . MET C 1 178 ? 54.791 -7.787 -11.629 1.00 22.63 178 MET C CA 1
ATOM 9191 C C . MET C 1 178 ? 53.515 -8.610 -11.796 1.00 22.66 178 MET C C 1
ATOM 9192 O O . MET C 1 178 ? 52.996 -8.744 -12.911 1.00 22.66 178 MET C O 1
ATOM 9197 N N . HIS C 1 179 ? 53.026 -9.164 -10.684 1.00 22.74 179 HIS C N 1
ATOM 9198 C CA . HIS C 1 179 ? 51.845 -10.038 -10.693 1.00 22.15 179 HIS C CA 1
ATOM 9199 C C . HIS C 1 179 ? 50.566 -9.237 -10.846 1.00 22.24 179 HIS C C 1
ATOM 9200 O O . HIS C 1 179 ? 49.717 -9.556 -11.683 1.00 22.52 179 HIS C O 1
ATOM 9207 N N . ILE C 1 180 ? 50.449 -8.190 -10.038 1.00 22.35 180 ILE C N 1
ATOM 9208 C CA . ILE C 1 180 ? 49.215 -7.433 -9.885 1.00 22.76 180 ILE C CA 1
ATOM 9209 C C . ILE C 1 180 ? 48.830 -6.707 -11.180 1.00 22.72 180 ILE C C 1
ATOM 9210 O O . ILE C 1 180 ? 47.645 -6.499 -11.456 1.00 22.80 180 ILE C O 1
ATOM 9215 N N . PHE C 1 181 ? 49.830 -6.347 -11.983 1.00 22.89 181 PHE C N 1
ATOM 9216 C CA . PHE C 1 181 ? 49.578 -5.636 -13.239 1.00 23.24 181 PHE C CA 1
ATOM 9217 C C . PHE C 1 181 ? 49.589 -6.517 -14.478 1.00 23.39 181 PHE C C 1
ATOM 9218 O O . PHE C 1 181 ? 49.529 -6.007 -15.592 1.00 23.95 181 PHE C O 1
ATOM 9226 N N . THR C 1 182 ? 49.648 -7.833 -14.298 1.00 23.52 182 THR C N 1
ATOM 9227 C CA . THR C 1 182 ? 49.209 -8.716 -15.369 1.00 23.52 182 THR C CA 1
ATOM 9228 C C . THR C 1 182 ? 47.691 -8.675 -15.340 1.00 24.02 182 THR C C 1
ATOM 9229 O O . THR C 1 182 ? 47.090 -7.943 -14.539 1.00 24.26 182 THR C O 1
ATOM 9233 N N . ASP C 1 183 ? 47.054 -9.452 -16.205 1.00 24.20 183 ASP C N 1
ATOM 9234 C CA . ASP C 1 183 ? 45.607 -9.531 -16.168 1.00 24.32 183 ASP C CA 1
ATOM 9235 C C . ASP C 1 183 ? 45.105 -10.345 -14.958 1.00 23.80 183 ASP C C 1
ATOM 9236 O O . ASP C 1 183 ? 43.901 -10.354 -14.672 1.00 23.84 183 ASP C O 1
ATOM 9241 N N . GLU C 1 184 ? 46.015 -11.003 -14.238 1.00 23.09 184 GLU C N 1
ATOM 9242 C CA . GLU C 1 184 ? 45.623 -11.717 -13.017 1.00 22.98 184 GLU C CA 1
ATOM 9243 C C . GLU C 1 184 ? 45.221 -10.758 -11.889 1.00 22.77 184 GLU C C 1
ATOM 9244 O O . GLU C 1 184 ? 44.654 -11.189 -10.884 1.00 22.98 184 GLU C O 1
ATOM 9250 N N . GLY C 1 185 ? 45.494 -9.464 -12.089 1.00 22.48 185 GLY C N 1
ATOM 9251 C CA . GLY C 1 185 ? 44.973 -8.373 -11.246 1.00 21.91 185 GLY C CA 1
ATOM 9252 C C . GLY C 1 185 ? 43.458 -8.220 -11.285 1.00 21.61 185 GLY C C 1
ATOM 9253 O O . GLY C 1 185 ? 42.858 -7.673 -10.361 1.00 22.01 185 GLY C O 1
ATOM 9254 N N . ILE C 1 186 ? 42.826 -8.692 -12.357 1.00 21.13 186 ILE C N 1
ATOM 9255 C CA . ILE C 1 186 ? 41.364 -8.740 -12.409 1.00 20.46 186 ILE C CA 1
ATOM 9256 C C . ILE C 1 186 ? 40.863 -10.154 -12.761 1.00 20.46 186 ILE C C 1
ATOM 9257 O O . ILE C 1 186 ? 40.601 -10.444 -13.928 1.00 20.97 186 ILE C O 1
ATOM 9262 N N . PRO C 1 187 ? 40.728 -11.036 -11.753 1.00 19.90 187 PRO C N 1
ATOM 9263 C CA . PRO C 1 187 ? 40.119 -12.338 -12.009 1.00 19.62 187 PRO C CA 1
ATOM 9264 C C . PRO C 1 187 ? 38.710 -12.220 -12.590 1.00 19.46 187 PRO C C 1
ATOM 9265 O O . PRO C 1 187 ? 37.963 -11.292 -12.235 1.00 19.02 187 PRO C O 1
ATOM 9269 N N . ALA C 1 188 ? 38.362 -13.162 -13.472 1.00 19.06 188 ALA C N 1
ATOM 9270 C CA . ALA C 1 188 ? 37.042 -13.174 -14.121 1.00 18.82 188 ALA C CA 1
ATOM 9271 C C . ALA C 1 188 ? 35.937 -13.450 -13.106 1.00 18.43 188 ALA C C 1
ATOM 9272 O O . ALA C 1 188 ? 34.871 -12.873 -13.183 1.00 17.97 188 ALA C O 1
ATOM 9274 N N . SER C 1 189 ? 36.228 -14.337 -12.156 1.00 18.79 189 SER C N 1
ATOM 9275 C CA . SER C 1 189 ? 35.328 -14.674 -11.064 1.00 18.89 189 SER C CA 1
ATOM 9276 C C . SER C 1 189 ? 36.085 -15.357 -9.907 1.00 19.00 189 SER C C 1
ATOM 9277 O O . SER C 1 189 ? 37.204 -15.868 -10.072 1.00 18.74 189 SER C O 1
ATOM 9280 N N . TYR C 1 190 ? 35.443 -15.352 -8.740 1.00 19.00 190 TYR C N 1
ATOM 9281 C CA . TYR C 1 190 ? 35.931 -16.014 -7.536 1.00 19.15 190 TYR C CA 1
ATOM 9282 C C . TYR C 1 190 ? 36.179 -17.507 -7.770 1.00 19.60 190 TYR C C 1
ATOM 9283 O O . TYR C 1 190 ? 37.106 -18.094 -7.189 1.00 19.65 190 TYR C O 1
ATOM 9292 N N . ARG C 1 191 ? 35.358 -18.118 -8.628 1.00 19.80 191 ARG C N 1
ATOM 9293 C CA . ARG C 1 191 ? 35.528 -19.546 -8.945 1.00 20.15 191 ARG C CA 1
ATOM 9294 C C . ARG C 1 191 ? 36.652 -19.795 -9.941 1.00 19.43 191 ARG C C 1
ATOM 9295 O O . ARG C 1 191 ? 37.015 -20.940 -10.186 1.00 19.30 191 ARG C O 1
ATOM 9303 N N . LYS C 1 192 ? 37.197 -18.726 -10.516 1.00 19.37 192 LYS C N 1
ATOM 9304 C CA . LYS C 1 192 ? 38.199 -18.858 -11.601 1.00 19.59 192 LYS C CA 1
ATOM 9305 C C . LYS C 1 192 ? 39.543 -18.275 -11.198 1.00 18.99 192 LYS C C 1
ATOM 9306 O O . LYS C 1 192 ? 40.202 -17.582 -11.967 1.00 19.32 192 LYS C O 1
ATOM 9312 N N . MET C 1 193 ? 39.924 -18.557 -9.962 1.00 18.45 193 MET C N 1
ATOM 9313 C CA . MET C 1 193 ? 41.138 -18.023 -9.387 1.00 17.32 193 MET C CA 1
ATOM 9314 C C . MET C 1 193 ? 41.782 -19.075 -8.485 1.00 17.25 193 MET C C 1
ATOM 9315 O O . MET C 1 193 ? 41.114 -19.997 -7.993 1.00 16.70 193 MET C O 1
ATOM 9320 N N . ARG C 1 194 ? 43.091 -18.939 -8.311 1.00 16.99 194 ARG C N 1
ATOM 9321 C CA . ARG C 1 194 ? 43.863 -19.810 -7.445 1.00 16.94 194 ARG C CA 1
ATOM 9322 C C . ARG C 1 194 ? 43.859 -19.265 -6.017 1.00 16.74 194 ARG C C 1
ATOM 9323 O O . ARG C 1 194 ? 43.325 -18.188 -5.757 1.00 16.65 194 ARG C O 1
ATOM 9331 N N . GLY C 1 195 ? 44.456 -20.009 -5.094 1.00 16.81 195 GLY C N 1
ATOM 9332 C CA . GLY C 1 195 ? 44.683 -19.500 -3.740 1.00 16.39 195 GLY C CA 1
ATOM 9333 C C . GLY C 1 195 ? 46.124 -19.732 -3.328 1.00 16.29 195 GLY C C 1
ATOM 9334 O O . GLY C 1 195 ? 46.740 -20.724 -3.737 1.00 15.76 195 GLY C O 1
ATOM 9335 N N . SER C 1 196 ? 46.659 -18.810 -2.528 1.00 15.70 196 SER C N 1
ATOM 9336 C CA . SER C 1 196 ? 48.043 -18.887 -2.062 1.00 15.64 196 SER C CA 1
ATOM 9337 C C . SER C 1 196 ? 48.100 -18.506 -0.580 1.00 15.43 196 SER C C 1
ATOM 9338 O O . SER C 1 196 ? 47.429 -17.560 -0.145 1.00 15.18 196 SER C O 1
ATOM 9341 N N . SER C 1 197 ? 48.903 -19.241 0.187 1.00 14.62 197 SER C N 1
ATOM 9342 C CA . SER C 1 197 ? 49.108 -18.911 1.585 1.00 14.64 197 SER C CA 1
ATOM 9343 C C . SER C 1 197 ? 49.997 -17.659 1.693 1.00 14.86 197 SER C C 1
ATOM 9344 O O . SER C 1 197 ? 49.981 -16.954 2.703 1.00 14.65 197 SER C O 1
ATOM 9347 N N . VAL C 1 198 ? 50.763 -17.405 0.627 1.00 14.91 198 VAL C N 1
ATOM 9348 C CA . VAL C 1 198 ? 51.761 -16.326 0.546 1.00 14.18 198 VAL C CA 1
ATOM 9349 C C . VAL C 1 198 ? 52.918 -16.576 1.520 1.00 14.36 198 VAL C C 1
ATOM 9350 O O . VAL C 1 198 ? 54.050 -16.780 1.093 1.00 14.46 198 VAL C O 1
ATOM 9354 N N . HIS C 1 199 ? 52.637 -16.608 2.819 1.00 14.06 199 HIS C N 1
ATOM 9355 C CA . HIS C 1 199 ? 53.668 -16.971 3.810 1.00 13.98 199 HIS C CA 1
ATOM 9356 C C . HIS C 1 199 ? 53.857 -18.482 3.863 1.00 14.02 199 HIS C C 1
ATOM 9357 O O . HIS C 1 199 ? 52.965 -19.256 3.486 1.00 13.63 199 HIS C O 1
ATOM 9364 N N . SER C 1 200 ? 55.024 -18.894 4.349 1.00 14.21 200 SER C N 1
ATOM 9365 C CA . SER C 1 200 ? 55.202 -20.245 4.827 1.00 14.45 200 SER C CA 1
ATOM 9366 C C . SER C 1 200 ? 54.717 -20.308 6.275 1.00 14.41 200 SER C C 1
ATOM 9367 O O . SER C 1 200 ? 54.625 -19.275 6.964 1.00 14.27 200 SER C O 1
ATOM 9370 N N . PHE C 1 201 ? 54.404 -21.524 6.710 1.00 13.69 201 PHE C N 1
ATOM 9371 C CA . PHE C 1 201 ? 53.941 -21.828 8.049 1.00 13.20 201 PHE C CA 1
ATOM 9372 C C . PHE C 1 201 ? 54.755 -23.034 8.482 1.00 13.86 201 PHE C C 1
ATOM 9373 O O . PHE C 1 201 ? 55.465 -23.634 7.670 1.00 13.82 201 PHE C O 1
ATOM 9381 N N . LYS C 1 202 ? 54.653 -23.411 9.749 1.00 14.28 202 LYS C N 1
ATOM 9382 C CA . LYS C 1 202 ? 55.359 -24.594 10.203 1.00 14.63 202 LYS C CA 1
ATOM 9383 C C . LYS C 1 202 ? 54.364 -25.688 10.474 1.00 15.38 202 LYS C C 1
ATOM 9384 O O . LYS C 1 202 ? 53.332 -25.460 11.121 1.00 15.38 202 LYS C O 1
ATOM 9390 N N . TRP C 1 203 ? 54.678 -26.879 9.976 1.00 15.82 203 TRP C N 1
ATOM 9391 C CA . TRP C 1 203 ? 53.942 -28.069 10.357 1.00 16.36 203 TRP C CA 1
ATOM 9392 C C . TRP C 1 203 ? 54.831 -28.960 11.208 1.00 16.56 203 TRP C C 1
ATOM 9393 O O . TRP C 1 203 ? 56.021 -29.112 10.919 1.00 17.03 203 TRP C O 1
ATOM 9404 N N . VAL C 1 204 ? 54.249 -29.545 12.248 1.00 16.65 204 VAL C N 1
ATOM 9405 C CA . VAL C 1 204 ? 54.994 -30.336 13.237 1.00 17.49 204 VAL C CA 1
ATOM 9406 C C . VAL C 1 204 ? 54.344 -31.708 13.368 1.00 17.79 204 VAL C C 1
ATOM 9407 O O . VAL C 1 204 ? 53.135 -31.802 13.576 1.00 18.08 204 VAL C O 1
ATOM 9411 N N . ASN C 1 205 ? 55.137 -32.764 13.245 1.00 18.44 205 ASN C N 1
ATOM 9412 C CA . ASN C 1 205 ? 54.589 -34.122 13.214 1.00 19.27 205 ASN C CA 1
ATOM 9413 C C . ASN C 1 205 ? 54.653 -34.740 14.600 1.00 19.93 205 ASN C C 1
ATOM 9414 O O . ASN C 1 205 ? 55.271 -34.170 15.500 1.00 20.29 205 ASN C O 1
ATOM 9419 N N . ALA C 1 206 ? 53.995 -35.880 14.778 1.00 20.95 206 ALA C N 1
ATOM 9420 C CA . ALA C 1 206 ? 53.925 -36.547 16.085 1.00 22.24 206 ALA C CA 1
ATOM 9421 C C . ALA C 1 206 ? 55.308 -36.753 16.682 1.00 22.90 206 ALA C C 1
ATOM 9422 O O . ALA C 1 206 ? 55.474 -36.659 17.890 1.00 23.02 206 ALA C O 1
ATOM 9424 N N . HIS C 1 207 ? 56.289 -37.008 15.812 1.00 24.13 207 HIS C N 1
ATOM 9425 C CA . HIS C 1 207 ? 57.686 -37.220 16.190 1.00 25.09 207 HIS C CA 1
ATOM 9426 C C . HIS C 1 207 ? 58.389 -35.948 16.668 1.00 24.99 207 HIS C C 1
ATOM 9427 O O . HIS C 1 207 ? 59.412 -36.030 17.350 1.00 25.49 207 HIS C O 1
ATOM 9434 N N . GLY C 1 208 ? 57.863 -34.773 16.312 1.00 24.59 208 GLY C N 1
ATOM 9435 C CA . GLY C 1 208 ? 58.461 -33.507 16.754 1.00 23.69 208 GLY C CA 1
ATOM 9436 C C . GLY C 1 208 ? 59.347 -32.785 15.746 1.00 23.29 208 GLY C C 1
ATOM 9437 O O . GLY C 1 208 ? 59.968 -31.767 16.083 1.00 23.27 208 GLY C O 1
ATOM 9438 N N . ASN C 1 209 ? 59.400 -33.297 14.513 1.00 22.24 209 ASN C N 1
ATOM 9439 C CA . ASN C 1 209 ? 60.085 -32.613 13.424 1.00 21.43 209 ASN C CA 1
ATOM 9440 C C . ASN C 1 209 ? 59.181 -31.560 12.799 1.00 20.38 209 ASN C C 1
ATOM 9441 O O . ASN C 1 209 ? 57.973 -31.775 12.601 1.00 20.19 209 ASN C O 1
ATOM 9446 N N . THR C 1 210 ? 59.770 -30.424 12.464 1.00 19.01 210 THR C N 1
ATOM 9447 C CA . THR C 1 210 ? 59.002 -29.347 11.870 1.00 18.42 210 THR C CA 1
ATOM 9448 C C . THR C 1 210 ? 59.530 -29.009 10.489 1.00 18.40 210 THR C C 1
ATOM 9449 O O . THR C 1 210 ? 60.742 -29.037 10.252 1.00 18.67 210 THR C O 1
ATOM 9453 N N . VAL C 1 211 ? 58.604 -28.724 9.577 1.00 17.63 211 VAL C N 1
ATOM 9454 C CA . VAL C 1 211 ? 58.962 -28.297 8.244 1.00 17.12 211 VAL C CA 1
ATOM 9455 C C . VAL C 1 211 ? 58.265 -26.980 7.921 1.00 17.28 211 VAL C C 1
ATOM 9456 O O . VAL C 1 211 ? 57.197 -26.685 8.461 1.00 17.47 211 VAL C O 1
ATOM 9460 N N . TYR C 1 212 ? 58.893 -26.171 7.071 1.00 17.42 212 TYR C N 1
ATOM 9461 C CA . TYR C 1 212 ? 58.229 -25.011 6.504 1.00 17.17 212 TYR C CA 1
ATOM 9462 C C . TYR C 1 212 ? 57.331 -25.458 5.389 1.00 17.06 212 TYR C C 1
ATOM 9463 O O . TYR C 1 212 ? 57.710 -26.308 4.576 1.00 17.51 212 TYR C O 1
ATOM 9472 N N . ILE C 1 213 ? 56.131 -24.890 5.349 1.00 16.81 213 ILE C N 1
ATOM 9473 C CA . ILE C 1 213 ? 55.171 -25.240 4.318 1.00 16.43 213 ILE C CA 1
ATOM 9474 C C . ILE C 1 213 ? 54.540 -24.009 3.705 1.00 16.64 213 ILE C C 1
ATOM 9475 O O . ILE C 1 213 ? 54.402 -22.984 4.361 1.00 16.83 213 ILE C O 1
ATOM 9480 N N . LYS C 1 214 ? 54.146 -24.138 2.442 1.00 16.92 214 LYS C N 1
ATOM 9481 C CA . LYS C 1 214 ? 53.346 -23.139 1.749 1.00 16.98 214 LYS C CA 1
ATOM 9482 C C . LYS C 1 214 ? 52.114 -23.882 1.246 1.00 17.36 214 LYS C C 1
ATOM 9483 O O . LYS C 1 214 ? 52.194 -25.078 0.945 1.00 17.62 214 LYS C O 1
ATOM 9489 N N . LEU C 1 215 ? 50.973 -23.198 1.195 1.00 17.55 215 LEU C N 1
ATOM 9490 C CA . LEU C 1 215 ? 49.723 -23.834 0.779 1.00 17.97 215 LEU C CA 1
ATOM 9491 C C . LEU C 1 215 ? 49.242 -23.274 -0.525 1.00 17.98 215 LEU C C 1
ATOM 9492 O O . LEU C 1 215 ? 49.477 -22.115 -0.837 1.00 17.76 215 LEU C O 1
ATOM 9497 N N . ARG C 1 216 ? 48.514 -24.106 -1.258 1.00 18.77 216 ARG C N 1
ATOM 9498 C CA . ARG C 1 216 ? 48.174 -23.823 -2.636 1.00 18.84 216 ARG C CA 1
ATOM 9499 C C . ARG C 1 216 ? 46.787 -24.303 -3.029 1.00 19.06 216 ARG C C 1
ATOM 9500 O O . ARG C 1 216 ? 46.474 -25.467 -2.865 1.00 18.87 216 ARG C O 1
ATOM 9508 N N . TRP C 1 217 ? 45.962 -23.398 -3.556 1.00 19.95 217 TRP C N 1
ATOM 9509 C CA . TRP C 1 217 ? 44.627 -23.754 -4.069 1.00 20.53 217 TRP C CA 1
ATOM 9510 C C . TRP C 1 217 ? 44.592 -23.660 -5.592 1.00 21.11 217 TRP C C 1
ATOM 9511 O O . TRP C 1 217 ? 45.018 -22.648 -6.176 1.00 20.76 217 TRP C O 1
ATOM 9522 N N . VAL C 1 218 ? 44.082 -24.721 -6.220 1.00 21.51 218 VAL C N 1
ATOM 9523 C CA . VAL C 1 218 ? 44.049 -24.839 -7.681 1.00 22.37 218 VAL C CA 1
ATOM 9524 C C . VAL C 1 218 ? 42.597 -25.023 -8.165 1.00 22.74 218 VAL C C 1
ATOM 9525 O O . VAL C 1 218 ? 41.927 -25.997 -7.789 1.00 22.99 218 VAL C O 1
ATOM 9529 N N . PRO C 1 219 ? 42.108 -24.088 -8.998 1.00 22.95 219 PRO C N 1
ATOM 9530 C CA . PRO C 1 219 ? 40.704 -24.108 -9.402 1.00 23.97 219 PRO C CA 1
ATOM 9531 C C . PRO C 1 219 ? 40.375 -25.192 -10.447 1.00 25.15 219 PRO C C 1
ATOM 9532 O O . PRO C 1 219 ? 41.031 -25.272 -11.497 1.00 25.27 219 PRO C O 1
ATOM 9536 N N . LYS C 1 220 ? 39.367 -26.019 -10.159 1.00 26.38 220 LYS C N 1
ATOM 9537 C CA . LYS C 1 220 ? 38.903 -27.014 -11.138 1.00 28.10 220 LYS C CA 1
ATOM 9538 C C . LYS C 1 220 ? 38.482 -26.313 -12.428 1.00 28.16 220 LYS C C 1
ATOM 9539 O O . LYS C 1 220 ? 38.763 -26.820 -13.516 1.00 28.45 220 LYS C O 1
ATOM 9545 N N . GLU C 1 221 ? 37.855 -25.136 -12.286 1.00 28.22 221 GLU C N 1
ATOM 9546 C CA . GLU C 1 221 ? 37.402 -24.305 -13.418 1.00 28.11 221 GLU C CA 1
ATOM 9547 C C . GLU C 1 221 ? 38.532 -23.496 -14.066 1.00 27.63 221 GLU C C 1
ATOM 9548 O O . GLU C 1 221 ? 38.269 -22.639 -14.921 1.00 27.23 221 GLU C O 1
ATOM 9554 N N . GLY C 1 222 ? 39.777 -23.751 -13.641 1.00 27.23 222 GLY C N 1
ATOM 9555 C CA . GLY C 1 222 ? 40.963 -23.039 -14.153 1.00 26.50 222 GLY C CA 1
ATOM 9556 C C . GLY C 1 222 ? 41.010 -21.554 -13.791 1.00 26.42 222 GLY C C 1
ATOM 9557 O O . GLY C 1 222 ? 40.025 -20.982 -13.314 1.00 26.18 222 GLY C O 1
ATOM 9558 N N . VAL C 1 223 ? 42.165 -20.932 -14.020 1.00 25.94 223 VAL C N 1
ATOM 9559 C CA . VAL C 1 223 ? 42.369 -19.518 -13.742 1.00 25.58 223 VAL C CA 1
ATOM 9560 C C . VAL C 1 223 ? 41.926 -18.715 -14.970 1.00 25.89 223 VAL C C 1
ATOM 9561 O O . VAL C 1 223 ? 42.435 -18.933 -16.065 1.00 25.90 223 VAL C O 1
ATOM 9565 N N . HIS C 1 224 ? 40.975 -17.801 -14.790 1.00 25.74 224 HIS C N 1
ATOM 9566 C CA . HIS C 1 224 ? 40.510 -16.945 -15.885 1.00 25.79 224 HIS C CA 1
ATOM 9567 C C . HIS C 1 224 ? 40.504 -15.476 -15.468 1.00 25.46 224 HIS C C 1
ATOM 9568 O O . HIS C 1 224 ? 40.087 -15.134 -14.361 1.00 24.86 224 HIS C O 1
ATOM 9575 N N . ASN C 1 225 ? 40.985 -14.618 -16.371 1.00 25.48 225 ASN C N 1
ATOM 9576 C CA . ASN C 1 225 ? 41.235 -13.211 -16.067 1.00 25.53 225 ASN C CA 1
ATOM 9577 C C . ASN C 1 225 ? 40.546 -12.265 -17.035 1.00 25.98 225 ASN C C 1
ATOM 9578 O O . ASN C 1 225 ? 40.050 -12.686 -18.078 1.00 26.47 225 ASN C O 1
ATOM 9583 N N . LEU C 1 226 ? 40.489 -10.990 -16.674 1.00 26.12 226 LEU C N 1
ATOM 9584 C CA . LEU C 1 226 ? 39.879 -9.986 -17.540 1.00 26.55 226 LEU C CA 1
ATOM 9585 C C . LEU C 1 226 ? 40.867 -8.872 -17.855 1.00 27.13 226 LEU C C 1
ATOM 9586 O O . LEU C 1 226 ? 41.445 -8.273 -16.943 1.00 27.58 226 LEU C O 1
ATOM 9591 N N . SER C 1 227 ? 41.050 -8.599 -19.142 1.00 27.46 227 SER C N 1
ATOM 9592 C CA . SER C 1 227 ? 41.799 -7.435 -19.584 1.00 28.14 227 SER C CA 1
ATOM 9593 C C . SER C 1 227 ? 41.110 -6.218 -18.992 1.00 28.27 227 SER C C 1
ATOM 9594 O O . SER C 1 227 ? 39.989 -6.331 -18.471 1.00 28.94 227 SER C O 1
ATOM 9597 N N . ALA C 1 228 ? 41.765 -5.061 -19.084 1.00 28.33 228 ALA C N 1
ATOM 9598 C CA . ALA C 1 228 ? 41.187 -3.803 -18.625 1.00 28.29 228 ALA C CA 1
ATOM 9599 C C . ALA C 1 228 ? 39.837 -3.550 -19.314 1.00 28.44 228 ALA C C 1
ATOM 9600 O O . ALA C 1 228 ? 38.803 -3.460 -18.661 1.00 28.26 228 ALA C O 1
ATOM 9602 N N . ASP C 1 229 ? 39.854 -3.485 -20.640 1.00 28.69 229 ASP C N 1
ATOM 9603 C CA . ASP C 1 229 ? 38.649 -3.213 -21.421 1.00 28.88 229 ASP C CA 1
ATOM 9604 C C . ASP C 1 229 ? 37.509 -4.189 -21.122 1.00 28.11 229 ASP C C 1
ATOM 9605 O O . ASP C 1 229 ? 36.361 -3.773 -20.989 1.00 28.07 229 ASP C O 1
ATOM 9610 N N . GLU C 1 230 ? 37.830 -5.473 -21.014 1.00 27.69 230 GLU C N 1
ATOM 9611 C CA . GLU C 1 230 ? 36.846 -6.474 -20.622 1.00 28.04 230 GLU C CA 1
ATOM 9612 C C . GLU C 1 230 ? 36.253 -6.170 -19.246 1.00 27.15 230 GLU C C 1
ATOM 9613 O O . GLU C 1 230 ? 35.045 -6.297 -19.059 1.00 27.22 230 GLU C O 1
ATOM 9619 N N . ALA C 1 231 ? 37.097 -5.773 -18.287 1.00 26.36 231 ALA C N 1
ATOM 9620 C CA . ALA C 1 231 ? 36.611 -5.424 -16.949 1.00 25.53 231 ALA C CA 1
ATOM 9621 C C . ALA C 1 231 ? 35.716 -4.170 -16.995 1.00 25.11 231 ALA C C 1
ATOM 9622 O O . ALA C 1 231 ? 34.728 -4.088 -16.260 1.00 24.88 231 ALA C O 1
ATOM 9624 N N . THR C 1 232 ? 36.061 -3.218 -17.868 1.00 24.46 232 THR C N 1
ATOM 9625 C CA . THR C 1 232 ? 35.269 -2.009 -18.102 1.00 24.46 232 THR C CA 1
ATOM 9626 C C . THR C 1 232 ? 33.906 -2.348 -18.692 1.00 24.58 232 THR C C 1
ATOM 9627 O O . THR C 1 232 ? 32.911 -1.711 -18.358 1.00 24.58 232 THR C O 1
ATOM 9631 N N . GLU C 1 233 ? 33.849 -3.352 -19.565 1.00 24.72 233 GLU C N 1
ATOM 9632 C CA . GLU C 1 233 ? 32.574 -3.733 -20.149 1.00 25.11 233 GLU C CA 1
ATOM 9633 C C . GLU C 1 233 ? 31.673 -4.331 -19.083 1.00 24.03 233 GLU C C 1
ATOM 9634 O O . GLU C 1 233 ? 30.522 -3.917 -18.936 1.00 23.60 233 GLU C O 1
ATOM 9640 N N . VAL C 1 234 ? 32.209 -5.291 -18.341 1.00 23.18 234 VAL C N 1
ATOM 9641 C CA . VAL C 1 234 ? 31.444 -5.984 -17.311 1.00 22.83 234 VAL C CA 1
ATOM 9642 C C . VAL C 1 234 ? 30.932 -4.991 -16.275 1.00 22.40 234 VAL C C 1
ATOM 9643 O O . VAL C 1 234 ? 29.762 -5.025 -15.884 1.00 21.75 234 VAL C O 1
ATOM 9647 N N . GLN C 1 235 ? 31.810 -4.068 -15.890 1.00 22.50 235 GLN C N 1
ATOM 9648 C CA . GLN C 1 235 ? 31.541 -3.124 -14.807 1.00 22.46 235 GLN C CA 1
ATOM 9649 C C . GLN C 1 235 ? 30.316 -2.237 -15.057 1.00 23.06 235 GLN C C 1
ATOM 9650 O O . GLN C 1 235 ? 29.557 -1.976 -14.131 1.00 23.42 235 GLN C O 1
ATOM 9656 N N . GLY C 1 236 ? 30.131 -1.798 -16.303 1.00 23.98 236 GLY C N 1
ATOM 9657 C CA . GLY C 1 236 ? 28.980 -0.977 -16.698 1.00 24.71 236 GLY C CA 1
ATOM 9658 C C . GLY C 1 236 ? 27.628 -1.667 -16.543 1.00 25.64 236 GLY C C 1
ATOM 9659 O O . GLY C 1 236 ? 26.604 -1.003 -16.306 1.00 25.78 236 GLY C O 1
ATOM 9660 N N . LYS C 1 237 ? 27.606 -2.993 -16.658 1.00 26.12 237 LYS C N 1
ATOM 9661 C CA . LYS C 1 237 ? 26.338 -3.723 -16.564 1.00 27.17 237 LYS C CA 1
ATOM 9662 C C . LYS C 1 237 ? 26.107 -4.503 -15.270 1.00 27.07 237 LYS C C 1
ATOM 9663 O O . LYS C 1 237 ? 24.966 -4.829 -14.947 1.00 27.39 237 LYS C O 1
ATOM 9669 N N . ASP C 1 238 ? 27.185 -4.794 -14.539 1.00 26.79 238 ASP C N 1
ATOM 9670 C CA . ASP C 1 238 ? 27.115 -5.528 -13.273 1.00 25.70 238 ASP C CA 1
ATOM 9671 C C . ASP C 1 238 ? 28.337 -5.248 -12.370 1.00 25.07 238 ASP C C 1
ATOM 9672 O O . ASP C 1 238 ? 29.455 -5.683 -12.674 1.00 24.67 238 ASP C O 1
ATOM 9677 N N . PHE C 1 239 ? 28.101 -4.530 -11.265 1.00 24.10 239 PHE C N 1
ATOM 9678 C CA . PHE C 1 239 ? 29.136 -4.251 -10.250 1.00 23.08 239 PHE C CA 1
ATOM 9679 C C . PHE C 1 239 ? 29.285 -5.339 -9.175 1.00 22.39 239 PHE C C 1
ATOM 9680 O O . PHE C 1 239 ? 30.253 -5.323 -8.389 1.00 22.77 239 PHE C O 1
ATOM 9688 N N . ASN C 1 240 ? 28.349 -6.290 -9.171 1.00 21.22 240 ASN C N 1
ATOM 9689 C CA . ASN C 1 240 ? 28.422 -7.470 -8.300 1.00 20.43 240 ASN C CA 1
ATOM 9690 C C . ASN C 1 240 ? 28.635 -8.725 -9.093 1.00 20.17 240 ASN C C 1
ATOM 9691 O O . ASN C 1 240 ? 28.021 -9.725 -8.766 1.00 20.18 240 ASN C O 1
ATOM 9696 N N . HIS C 1 241 ? 29.475 -8.683 -10.130 1.00 19.96 241 HIS C N 1
ATOM 9697 C CA . HIS C 1 241 ? 29.517 -9.755 -11.131 1.00 19.75 241 HIS C CA 1
ATOM 9698 C C . HIS C 1 241 ? 30.069 -11.081 -10.584 1.00 20.34 241 HIS C C 1
ATOM 9699 O O . HIS C 1 241 ? 29.585 -12.177 -10.947 1.00 20.26 241 HIS C O 1
ATOM 9706 N N . ALA C 1 242 ? 31.087 -10.977 -9.725 1.00 20.32 242 ALA C N 1
ATOM 9707 C CA . ALA C 1 242 ? 31.783 -12.161 -9.239 1.00 20.48 242 ALA C CA 1
ATOM 9708 C C . ALA C 1 242 ? 30.949 -12.854 -8.157 1.00 20.79 242 ALA C C 1
ATOM 9709 O O . ALA C 1 242 ? 30.850 -14.093 -8.150 1.00 20.60 242 ALA C O 1
ATOM 9711 N N . SER C 1 243 ? 30.341 -12.058 -7.268 1.00 20.50 243 SER C N 1
ATOM 9712 C CA . SER C 1 243 ? 29.367 -12.581 -6.303 1.00 20.98 243 SER C CA 1
ATOM 9713 C C . SER C 1 243 ? 28.175 -13.223 -7.018 1.00 20.91 243 SER C C 1
ATOM 9714 O O . SER C 1 243 ? 27.686 -14.262 -6.583 1.00 20.35 243 SER C O 1
ATOM 9717 N N . ASN C 1 244 ? 27.709 -12.587 -8.097 1.00 20.84 244 ASN C N 1
ATOM 9718 C CA . ASN C 1 244 ? 26.544 -13.045 -8.833 1.00 21.54 244 ASN C CA 1
ATOM 9719 C C . ASN C 1 244 ? 26.827 -14.378 -9.493 1.00 21.98 244 ASN C C 1
ATOM 9720 O O . ASN C 1 244 ? 26.051 -15.318 -9.370 1.00 22.42 244 ASN C O 1
ATOM 9725 N N . ASP C 1 245 ? 27.964 -14.457 -10.178 1.00 22.41 245 ASP C N 1
ATOM 9726 C CA . ASP C 1 245 ? 28.401 -15.678 -10.847 1.00 22.35 245 ASP C CA 1
ATOM 9727 C C . ASP C 1 245 ? 28.571 -16.837 -9.869 1.00 22.23 245 ASP C C 1
ATOM 9728 O O . ASP C 1 245 ? 28.107 -17.941 -10.126 1.00 22.39 245 ASP C O 1
ATOM 9733 N N . THR C 1 246 ? 29.255 -16.586 -8.753 1.00 22.16 246 THR C N 1
ATOM 9734 C CA . THR C 1 246 ? 29.553 -17.641 -7.788 1.00 21.46 246 THR C CA 1
ATOM 9735 C C . THR C 1 246 ? 28.289 -18.091 -7.061 1.00 20.42 246 THR C C 1
ATOM 9736 O O . THR C 1 246 ? 28.136 -19.284 -6.797 1.00 20.15 246 THR C O 1
ATOM 9740 N N . PHE C 1 247 ? 27.388 -17.156 -6.763 1.00 19.49 247 PHE C N 1
ATOM 9741 C CA . PHE C 1 247 ? 26.086 -17.520 -6.170 1.00 19.42 247 PHE C CA 1
ATOM 9742 C C . PHE C 1 247 ? 25.328 -18.487 -7.101 1.00 19.75 247 PHE C C 1
ATOM 9743 O O . PHE C 1 247 ? 24.893 -19.572 -6.682 1.00 18.46 247 PHE C O 1
ATOM 9751 N N . GLN C 1 248 ? 25.194 -18.058 -8.357 1.00 20.85 248 GLN C N 1
ATOM 9752 C CA . GLN C 1 248 ? 24.414 -18.748 -9.372 1.00 22.22 248 GLN C CA 1
ATOM 9753 C C . GLN C 1 248 ? 24.996 -20.123 -9.686 1.00 22.39 248 GLN C C 1
ATOM 9754 O O . GLN C 1 248 ? 24.253 -21.100 -9.834 1.00 22.56 248 GLN C O 1
ATOM 9760 N N . ALA C 1 249 ? 26.318 -20.194 -9.750 1.00 22.25 249 ALA C N 1
ATOM 9761 C CA . ALA C 1 249 ? 27.002 -21.448 -9.978 1.00 22.82 249 ALA C CA 1
ATOM 9762 C C . ALA C 1 249 ? 26.586 -22.507 -8.957 1.00 23.40 249 ALA C C 1
ATOM 9763 O O . ALA C 1 249 ? 26.227 -23.625 -9.324 1.00 23.34 249 ALA C O 1
ATOM 9765 N N . ILE C 1 250 ? 26.624 -22.145 -7.680 1.00 24.39 250 ILE C N 1
ATOM 9766 C CA . ILE C 1 250 ? 26.302 -23.076 -6.592 1.00 25.39 250 ILE C CA 1
ATOM 9767 C C . ILE C 1 250 ? 24.839 -23.525 -6.676 1.00 25.81 250 ILE C C 1
ATOM 9768 O O . ILE C 1 250 ? 24.537 -24.721 -6.631 1.00 25.64 250 ILE C O 1
ATOM 9773 N N . GLU C 1 251 ? 23.955 -22.541 -6.822 1.00 26.59 251 GLU C N 1
ATOM 9774 C CA . GLU C 1 251 ? 22.510 -22.732 -6.940 1.00 27.44 251 GLU C CA 1
ATOM 9775 C C . GLU C 1 251 ? 22.120 -23.585 -8.161 1.00 27.62 251 GLU C C 1
ATOM 9776 O O . GLU C 1 251 ? 21.133 -24.327 -8.122 1.00 27.61 251 GLU C O 1
ATOM 9782 N N . ASN C 1 252 ? 22.903 -23.486 -9.236 1.00 27.65 252 ASN C N 1
ATOM 9783 C CA . ASN C 1 252 ? 22.705 -24.339 -10.413 1.00 27.82 252 ASN C CA 1
ATOM 9784 C C . ASN C 1 252 ? 23.326 -25.728 -10.286 1.00 27.49 252 ASN C C 1
ATOM 9785 O O . ASN C 1 252 ? 23.209 -26.538 -11.195 1.00 27.41 252 ASN C O 1
ATOM 9790 N N . GLY C 1 253 ? 23.984 -25.987 -9.156 1.00 27.38 253 GLY C N 1
ATOM 9791 C CA . GLY C 1 253 ? 24.625 -27.274 -8.885 1.00 26.73 253 GLY C CA 1
ATOM 9792 C C . GLY C 1 253 ? 25.988 -27.410 -9.530 1.00 26.46 253 GLY C C 1
ATOM 9793 O O . GLY C 1 253 ? 26.550 -28.502 -9.592 1.00 26.33 253 GLY C O 1
ATOM 9794 N N . ASP C 1 254 ? 26.527 -26.298 -10.011 1.00 26.37 254 ASP C N 1
ATOM 9795 C CA . ASP C 1 254 ? 27.860 -26.300 -10.604 1.00 26.74 254 ASP C CA 1
ATOM 9796 C C . ASP C 1 254 ? 28.911 -25.931 -9.532 1.00 25.89 254 ASP C C 1
ATOM 9797 O O . ASP C 1 254 ? 29.510 -24.850 -9.576 1.00 26.38 254 ASP C O 1
ATOM 9802 N N . PHE C 1 255 ? 29.126 -26.841 -8.578 1.00 24.79 255 PHE C N 1
ATOM 9803 C CA . PHE C 1 255 ? 29.898 -26.530 -7.362 1.00 23.83 255 PHE C CA 1
ATOM 9804 C C . PHE C 1 255 ? 31.373 -26.221 -7.652 1.00 23.36 255 PHE C C 1
ATOM 9805 O O . PHE C 1 255 ? 32.094 -27.063 -8.191 1.00 23.35 255 PHE C O 1
ATOM 9813 N N . PRO C 1 256 ? 31.823 -25.004 -7.293 1.00 22.73 256 PRO C N 1
ATOM 9814 C CA . PRO C 1 256 ? 33.241 -24.649 -7.387 1.00 22.24 256 PRO C CA 1
ATOM 9815 C C . PRO C 1 256 ? 34.074 -25.589 -6.536 1.00 21.93 256 PRO C C 1
ATOM 9816 O O . PRO C 1 256 ? 33.685 -25.917 -5.417 1.00 21.75 256 PRO C O 1
ATOM 9820 N N . GLU C 1 257 ? 35.183 -26.060 -7.095 1.00 21.79 257 GLU C N 1
ATOM 9821 C CA . GLU C 1 257 ? 36.114 -26.929 -6.384 1.00 21.72 257 GLU C CA 1
ATOM 9822 C C . GLU C 1 257 ? 37.515 -26.386 -6.586 1.00 20.81 257 GLU C C 1
ATOM 9823 O O . GLU C 1 257 ? 37.790 -25.726 -7.588 1.00 20.22 257 GLU C O 1
ATOM 9829 N N . TRP C 1 258 ? 38.377 -26.635 -5.603 1.00 20.33 258 TRP C N 1
ATOM 9830 C CA . TRP C 1 258 ? 39.807 -26.366 -5.707 1.00 20.15 258 TRP C CA 1
ATOM 9831 C C . TRP C 1 258 ? 40.505 -27.550 -5.080 1.00 20.44 258 TRP C C 1
ATOM 9832 O O . TRP C 1 258 ? 39.975 -28.150 -4.123 1.00 20.66 258 TRP C O 1
ATOM 9843 N N . ASP C 1 259 ? 41.676 -27.897 -5.614 1.00 20.48 259 ASP C N 1
ATOM 9844 C CA . ASP C 1 259 ? 42.530 -28.875 -4.963 1.00 20.87 259 ASP C CA 1
ATOM 9845 C C . ASP C 1 259 ? 43.575 -28.131 -4.152 1.00 20.76 259 ASP C C 1
ATOM 9846 O O . ASP C 1 259 ? 44.123 -27.116 -4.601 1.00 20.74 259 ASP C O 1
ATOM 9851 N N . LEU C 1 260 ? 43.837 -28.641 -2.953 1.00 20.39 260 LEU C N 1
ATOM 9852 C CA . LEU C 1 260 ? 44.842 -28.076 -2.080 1.00 19.77 260 LEU C CA 1
ATOM 9853 C C . LEU C 1 260 ? 46.134 -28.867 -2.184 1.00 19.81 260 LEU C C 1
ATOM 9854 O O . LEU C 1 260 ? 46.123 -30.097 -2.167 1.00 19.62 260 LEU C O 1
ATOM 9859 N N . PHE C 1 261 ? 47.240 -28.129 -2.252 1.00 19.95 261 PHE C N 1
ATOM 9860 C CA . PHE C 1 261 ? 48.583 -28.662 -2.332 1.00 19.84 261 PHE C CA 1
ATOM 9861 C C . PHE C 1 261 ? 49.464 -27.974 -1.300 1.00 20.22 261 PHE C C 1
ATOM 9862 O O . PHE C 1 261 ? 49.301 -26.789 -1.005 1.00 20.22 261 PHE C O 1
ATOM 9870 N N . VAL C 1 262 ? 50.425 -28.722 -0.778 1.00 20.73 262 VAL C N 1
ATOM 9871 C CA . VAL C 1 262 ? 51.433 -28.195 0.121 1.00 20.80 262 VAL C CA 1
ATOM 9872 C C . VAL C 1 262 ? 52.839 -28.276 -0.497 1.00 21.18 262 VAL C C 1
ATOM 9873 O O . VAL C 1 262 ? 53.181 -29.235 -1.205 1.00 21.08 262 VAL C O 1
ATOM 9877 N N . GLN C 1 263 ? 53.632 -27.240 -0.241 1.00 21.22 263 GLN C N 1
ATOM 9878 C CA . GLN C 1 263 ? 55.039 -27.241 -0.581 1.00 21.23 263 GLN C CA 1
ATOM 9879 C C . GLN C 1 263 ? 55.850 -27.380 0.696 1.00 21.36 263 GLN C C 1
ATOM 9880 O O . GLN C 1 263 ? 55.562 -26.701 1.681 1.00 21.77 263 GLN C O 1
ATOM 9886 N N . VAL C 1 264 ? 56.848 -28.263 0.681 1.00 21.30 264 VAL C N 1
ATOM 9887 C CA . VAL C 1 264 ? 57.604 -28.609 1.890 1.00 21.23 264 VAL C CA 1
ATOM 9888 C C . VAL C 1 264 ? 59.088 -28.258 1.788 1.00 21.52 264 VAL C C 1
ATOM 9889 O O . VAL C 1 264 ? 59.776 -28.604 0.815 1.00 21.81 264 VAL C O 1
ATOM 9893 N N . LEU C 1 265 ? 59.557 -27.549 2.812 1.00 21.75 265 LEU C N 1
ATOM 9894 C CA . LEU C 1 265 ? 60.936 -27.104 2.913 1.00 21.52 265 LEU C CA 1
ATOM 9895 C C . LEU C 1 265 ? 61.498 -27.434 4.287 1.00 21.89 265 LEU C C 1
ATOM 9896 O O . LEU C 1 265 ? 60.918 -27.074 5.326 1.00 21.50 265 LEU C O 1
ATOM 9901 N N . ASP C 1 266 ? 62.628 -28.130 4.288 1.00 22.30 266 ASP C N 1
ATOM 9902 C CA . ASP C 1 266 ? 63.298 -28.452 5.529 1.00 22.94 266 ASP C CA 1
ATOM 9903 C C . ASP C 1 266 ? 63.896 -27.179 6.084 1.00 22.98 266 ASP C C 1
ATOM 9904 O O . ASP C 1 266 ? 64.488 -26.426 5.330 1.00 22.90 266 ASP C O 1
ATOM 9909 N N . PRO C 1 267 ? 63.729 -26.921 7.400 1.00 23.51 267 PRO C N 1
ATOM 9910 C CA . PRO C 1 267 ? 64.371 -25.741 8.016 1.00 23.75 267 PRO C CA 1
ATOM 9911 C C . PRO C 1 267 ? 65.896 -25.726 7.812 1.00 24.12 267 PRO C C 1
ATOM 9912 O O . PRO C 1 267 ? 66.505 -24.659 7.838 1.00 24.28 267 PRO C O 1
ATOM 9916 N N . ALA C 1 268 ? 66.504 -26.891 7.594 1.00 24.59 268 ALA C N 1
ATOM 9917 C CA . ALA C 1 268 ? 67.958 -26.949 7.380 1.00 25.38 268 ALA C CA 1
ATOM 9918 C C . ALA C 1 268 ? 68.374 -26.369 6.024 1.00 25.66 268 ALA C C 1
ATOM 9919 O O . ALA C 1 268 ? 69.510 -25.945 5.849 1.00 25.85 268 ALA C O 1
ATOM 9921 N N . ASP C 1 269 ? 67.436 -26.322 5.085 1.00 26.38 269 ASP C N 1
ATOM 9922 C CA . ASP C 1 269 ? 67.717 -25.894 3.718 1.00 27.15 269 ASP C CA 1
ATOM 9923 C C . ASP C 1 269 ? 67.316 -24.445 3.386 1.00 27.66 269 ASP C C 1
ATOM 9924 O O . ASP C 1 269 ? 67.261 -24.090 2.203 1.00 27.67 269 ASP C O 1
ATOM 9929 N N . VAL C 1 270 ? 67.068 -23.614 4.409 1.00 28.13 270 VAL C N 1
ATOM 9930 C CA . VAL C 1 270 ? 66.556 -22.242 4.205 1.00 28.44 270 VAL C CA 1
ATOM 9931 C C . VAL C 1 270 ? 67.558 -21.253 3.596 1.00 29.16 270 VAL C C 1
ATOM 9932 O O . VAL C 1 270 ? 67.152 -20.296 2.938 1.00 29.35 270 VAL C O 1
ATOM 9936 N N . GLU C 1 271 ? 68.852 -21.464 3.815 1.00 29.68 271 GLU C N 1
ATOM 9937 C CA . GLU C 1 271 ? 69.847 -20.511 3.314 1.00 30.56 271 GLU C CA 1
ATOM 9938 C C . GLU C 1 271 ? 70.436 -20.904 1.950 1.00 30.58 271 GLU C C 1
ATOM 9939 O O . GLU C 1 271 ? 71.431 -20.333 1.509 1.00 30.52 271 GLU C O 1
ATOM 9945 N N . ASN C 1 272 ? 69.775 -21.858 1.288 1.00 30.72 272 ASN C N 1
ATOM 9946 C CA . ASN C 1 272 ? 70.195 -22.431 0.003 1.00 30.59 272 ASN C CA 1
ATOM 9947 C C . ASN C 1 272 ? 69.559 -21.751 -1.220 1.00 30.11 272 ASN C C 1
ATOM 9948 O O . ASN C 1 272 ? 69.478 -22.357 -2.309 1.00 30.11 272 ASN C O 1
ATOM 9953 N N . PHE C 1 273 ? 69.098 -20.513 -1.042 1.00 28.98 273 PHE C N 1
ATOM 9954 C CA . PHE C 1 273 ? 68.372 -19.790 -2.090 1.00 28.00 273 PHE C CA 1
ATOM 9955 C C . PHE C 1 273 ? 68.940 -18.383 -2.244 1.00 27.24 273 PHE C C 1
ATOM 9956 O O . PHE C 1 273 ? 69.647 -17.896 -1.367 1.00 27.00 273 PHE C O 1
ATOM 9964 N N . ASP C 1 274 ? 68.624 -17.714 -3.343 1.00 26.69 274 ASP C N 1
ATOM 9965 C CA . ASP C 1 274 ? 69.054 -16.324 -3.513 1.00 26.68 274 ASP C CA 1
ATOM 9966 C C . ASP C 1 274 ? 68.041 -15.335 -2.902 1.00 26.59 274 ASP C C 1
ATOM 9967 O O . ASP C 1 274 ? 68.061 -14.122 -3.191 1.00 26.48 274 ASP C O 1
ATOM 9972 N N . PHE C 1 275 ? 67.161 -15.876 -2.059 1.00 26.17 275 PHE C N 1
ATOM 9973 C CA . PHE C 1 275 ? 66.114 -15.116 -1.391 1.00 25.66 275 PHE C CA 1
ATOM 9974 C C . PHE C 1 275 ? 65.846 -15.753 -0.027 1.00 25.11 275 PHE C C 1
ATOM 9975 O O . PHE C 1 275 ? 66.180 -16.930 0.189 1.00 25.16 275 PHE C O 1
ATOM 9983 N N . ASP C 1 276 ? 65.257 -14.977 0.884 1.00 24.02 276 ASP C N 1
ATOM 9984 C CA . ASP C 1 276 ? 64.824 -15.499 2.187 1.00 23.27 276 ASP C CA 1
ATOM 9985 C C . ASP C 1 276 ? 63.440 -16.151 2.044 1.00 22.28 276 ASP C C 1
ATOM 9986 O O . ASP C 1 276 ? 62.485 -15.477 1.672 1.00 22.28 276 ASP C O 1
ATOM 9991 N N . PRO C 1 277 ? 63.332 -17.463 2.326 1.00 21.47 277 PRO C N 1
ATOM 9992 C CA . PRO C 1 277 ? 62.058 -18.188 2.149 1.00 20.84 277 PRO C CA 1
ATOM 9993 C C . PRO C 1 277 ? 60.939 -17.682 3.057 1.00 20.31 277 PRO C C 1
ATOM 9994 O O . PRO C 1 277 ? 59.772 -17.956 2.804 1.00 19.68 277 PRO C O 1
ATOM 9998 N N . LEU C 1 278 ? 61.311 -16.943 4.101 1.00 19.96 278 LEU C N 1
ATOM 9999 C CA . LEU C 1 278 ? 60.362 -16.328 5.020 1.00 19.59 278 LEU C CA 1
ATOM 10000 C C . LEU C 1 278 ? 60.016 -14.889 4.632 1.00 18.84 278 LEU C C 1
ATOM 10001 O O . LEU C 1 278 ? 59.308 -14.202 5.372 1.00 18.94 278 LEU C O 1
ATOM 10006 N N . ASP C 1 279 ? 60.512 -14.453 3.474 1.00 17.86 279 ASP C N 1
ATOM 10007 C CA . ASP C 1 279 ? 60.253 -13.116 2.923 1.00 17.27 279 ASP C CA 1
ATOM 10008 C C . ASP C 1 279 ? 58.934 -13.147 2.134 1.00 16.89 279 ASP C C 1
ATOM 10009 O O . ASP C 1 279 ? 58.826 -13.867 1.137 1.00 16.71 279 ASP C O 1
ATOM 10014 N N . ALA C 1 280 ? 57.942 -12.360 2.564 1.00 16.52 280 ALA C N 1
ATOM 10015 C CA . ALA C 1 280 ? 56.589 -12.433 1.972 1.00 16.62 280 ALA C CA 1
ATOM 10016 C C . ALA C 1 280 ? 56.492 -11.872 0.538 1.00 16.36 280 ALA C C 1
ATOM 10017 O O . ALA C 1 280 ? 55.475 -12.032 -0.137 1.00 15.63 280 ALA C O 1
ATOM 10019 N N . THR C 1 281 ? 57.569 -11.226 0.087 1.00 16.55 281 THR C N 1
ATOM 10020 C CA . THR C 1 281 ? 57.667 -10.711 -1.273 1.00 16.16 281 THR C CA 1
ATOM 10021 C C . THR C 1 281 ? 58.275 -11.775 -2.220 1.00 17.04 281 THR C C 1
ATOM 10022 O O . THR C 1 281 ? 58.594 -11.466 -3.379 1.00 17.49 281 THR C O 1
ATOM 10026 N N . LYS C 1 282 ? 58.417 -13.017 -1.745 1.00 16.72 282 LYS C N 1
ATOM 10027 C CA . LYS C 1 282 ? 59.057 -14.083 -2.533 1.00 17.28 282 LYS C CA 1
ATOM 10028 C C . LYS C 1 282 ? 58.171 -15.334 -2.729 1.00 17.53 282 LYS C C 1
ATOM 10029 O O . LYS C 1 282 ? 57.550 -15.835 -1.787 1.00 17.95 282 LYS C O 1
ATOM 10035 N N . ASP C 1 283 ? 58.146 -15.843 -3.954 1.00 17.63 283 ASP C N 1
ATOM 10036 C CA . ASP C 1 283 ? 57.386 -17.041 -4.295 1.00 18.15 283 ASP C CA 1
ATOM 10037 C C . ASP C 1 283 ? 58.282 -18.272 -4.121 1.00 18.47 283 ASP C C 1
ATOM 10038 O O . ASP C 1 283 ? 59.513 -18.150 -4.125 1.00 18.47 283 ASP C O 1
ATOM 10043 N N . TRP C 1 284 ? 57.658 -19.428 -3.901 1.00 18.81 284 TRP C N 1
ATOM 10044 C CA . TRP C 1 284 ? 58.327 -20.729 -3.944 1.00 19.85 284 TRP C CA 1
ATOM 10045 C C . TRP C 1 284 ? 57.862 -21.386 -5.231 1.00 20.70 284 TRP C C 1
ATOM 10046 O O . TRP C 1 284 ? 56.765 -21.969 -5.281 1.00 20.14 284 TRP C O 1
ATOM 10057 N N . PHE C 1 285 ? 58.682 -21.267 -6.272 1.00 22.11 285 PHE C N 1
ATOM 10058 C CA . PHE C 1 285 ? 58.355 -21.810 -7.594 1.00 22.91 285 PHE C CA 1
ATOM 10059 C C . PHE C 1 285 ? 58.132 -23.312 -7.543 1.00 23.54 285 PHE C C 1
ATOM 10060 O O . PHE C 1 285 ? 58.868 -24.043 -6.865 1.00 22.73 285 PHE C O 1
ATOM 10068 N N . GLU C 1 286 ? 57.102 -23.755 -8.264 1.00 24.91 286 GLU C N 1
ATOM 10069 C CA . GLU C 1 286 ? 56.727 -25.162 -8.300 1.00 26.61 286 GLU C CA 1
ATOM 10070 C C . GLU C 1 286 ? 57.896 -26.045 -8.741 1.00 27.38 286 GLU C C 1
ATOM 10071 O O . GLU C 1 286 ? 58.093 -27.149 -8.208 1.00 27.83 286 GLU C O 1
ATOM 10077 N N . ASP C 1 287 ? 58.670 -25.541 -9.703 1.00 28.10 287 ASP C N 1
ATOM 10078 C CA . ASP C 1 287 ? 59.854 -26.248 -10.202 1.00 28.74 287 ASP C CA 1
ATOM 10079 C C . ASP C 1 287 ? 61.005 -26.318 -9.186 1.00 28.73 287 ASP C C 1
ATOM 10080 O O . ASP C 1 287 ? 61.901 -27.162 -9.323 1.00 29.18 287 ASP C O 1
ATOM 10085 N N . VAL C 1 288 ? 60.990 -25.456 -8.165 1.00 28.33 288 VAL C N 1
ATOM 10086 C CA . VAL C 1 288 ? 62.010 -25.552 -7.109 1.00 27.61 288 VAL C CA 1
ATOM 10087 C C . VAL C 1 288 ? 61.516 -26.383 -5.908 1.00 26.93 288 VAL C C 1
ATOM 10088 O O . VAL C 1 288 ? 62.239 -27.253 -5.414 1.00 26.64 288 VAL C O 1
ATOM 10092 N N . ILE C 1 289 ? 60.283 -26.132 -5.465 1.00 25.94 289 ILE C N 1
ATOM 10093 C CA . ILE C 1 289 ? 59.641 -26.949 -4.428 1.00 25.06 289 ILE C CA 1
ATOM 10094 C C . ILE C 1 289 ? 58.297 -27.474 -4.966 1.00 24.57 289 ILE C C 1
ATOM 10095 O O . ILE C 1 289 ? 57.394 -26.682 -5.240 1.00 24.38 289 ILE C O 1
ATOM 10100 N N . PRO C 1 290 ? 58.175 -28.807 -5.137 1.00 24.06 290 PRO C N 1
ATOM 10101 C CA . PRO C 1 290 ? 56.986 -29.410 -5.754 1.00 23.83 290 PRO C CA 1
ATOM 10102 C C . PRO C 1 290 ? 55.690 -29.257 -4.937 1.00 23.42 290 PRO C C 1
ATOM 10103 O O . PRO C 1 290 ? 55.727 -29.252 -3.696 1.00 23.29 290 PRO C O 1
ATOM 10107 N N . PHE C 1 291 ? 54.571 -29.124 -5.650 1.00 22.62 291 PHE C N 1
ATOM 10108 C CA . PHE C 1 291 ? 53.236 -29.188 -5.067 1.00 22.58 291 PHE C CA 1
ATOM 10109 C C . PHE C 1 291 ? 52.878 -30.648 -4.732 1.00 22.82 291 PHE C C 1
ATOM 10110 O O . PHE C 1 291 ? 52.927 -31.507 -5.614 1.00 23.01 291 PHE C O 1
ATOM 10118 N N . GLN C 1 292 ? 52.534 -30.929 -3.469 1.00 22.82 292 GLN C N 1
ATOM 10119 C CA . GLN C 1 292 ? 52.033 -32.258 -3.065 1.00 22.52 292 GLN C CA 1
ATOM 10120 C C . GLN C 1 292 ? 50.546 -32.216 -2.713 1.00 22.34 292 GLN C C 1
ATOM 10121 O O . GLN C 1 292 ? 50.125 -31.450 -1.841 1.00 21.88 292 GLN C O 1
ATOM 10127 N N . HIS C 1 293 ? 49.759 -33.062 -3.378 1.00 22.23 293 HIS C N 1
ATOM 10128 C CA . HIS C 1 293 ? 48.305 -33.069 -3.210 1.00 21.85 293 HIS C CA 1
ATOM 10129 C C . HIS C 1 293 ? 47.868 -33.433 -1.789 1.00 21.48 293 HIS C C 1
ATOM 10130 O O . HIS C 1 293 ? 48.400 -34.372 -1.176 1.00 21.20 293 HIS C O 1
ATOM 10137 N N . VAL C 1 294 ? 46.900 -32.673 -1.282 1.00 20.76 294 VAL C N 1
ATOM 10138 C CA . VAL C 1 294 ? 46.382 -32.853 0.077 1.00 20.35 294 VAL C CA 1
ATOM 10139 C C . VAL C 1 294 ? 44.916 -33.310 0.034 1.00 19.94 294 VAL C C 1
ATOM 10140 O O . VAL C 1 294 ? 44.531 -34.257 0.713 1.00 20.02 294 VAL C O 1
ATOM 10144 N N . GLY C 1 295 ? 44.113 -32.629 -0.774 1.00 19.21 295 GLY C N 1
ATOM 10145 C CA . GLY C 1 295 ? 42.704 -32.921 -0.868 1.00 18.80 295 GLY C CA 1
ATOM 10146 C C . GLY C 1 295 ? 41.991 -31.840 -1.652 1.00 18.87 295 GLY C C 1
ATOM 10147 O O . GLY C 1 295 ? 42.623 -31.050 -2.354 1.00 18.56 295 GLY C O 1
ATOM 10148 N N . THR C 1 296 ? 40.667 -31.808 -1.537 1.00 18.66 296 THR C N 1
ATOM 10149 C CA . THR C 1 296 ? 39.862 -30.948 -2.402 1.00 19.28 296 THR C CA 1
ATOM 10150 C C . THR C 1 296 ? 38.680 -30.315 -1.668 1.00 19.06 296 THR C C 1
ATOM 10151 O O . THR C 1 296 ? 37.986 -30.974 -0.879 1.00 18.85 296 THR C O 1
ATOM 10155 N N . MET C 1 297 ? 38.488 -29.024 -1.915 1.00 18.50 297 MET C N 1
ATOM 10156 C CA . MET C 1 297 ? 37.375 -28.293 -1.336 1.00 18.24 297 MET C CA 1
ATOM 10157 C C . MET C 1 297 ? 36.278 -28.143 -2.376 1.00 17.66 297 MET C C 1
ATOM 10158 O O . MET C 1 297 ? 36.547 -27.778 -3.519 1.00 17.37 297 MET C O 1
ATOM 10163 N N . THR C 1 298 ? 35.044 -28.406 -1.961 1.00 17.32 298 THR C N 1
ATOM 10164 C CA . THR C 1 298 ? 33.873 -28.237 -2.820 1.00 17.65 298 THR C CA 1
ATOM 10165 C C . THR C 1 298 ? 32.859 -27.308 -2.149 1.00 17.59 298 THR C C 1
ATOM 10166 O O . THR C 1 298 ? 32.447 -27.551 -1.010 1.00 17.63 298 THR C O 1
ATOM 10170 N N . LEU C 1 299 ? 32.457 -26.255 -2.846 1.00 17.23 299 LEU C N 1
ATOM 10171 C CA . LEU C 1 299 ? 31.509 -25.309 -2.275 1.00 17.69 299 LEU C CA 1
ATOM 10172 C C . LEU C 1 299 ? 30.094 -25.568 -2.793 1.00 18.04 299 LEU C C 1
ATOM 10173 O O . LEU C 1 299 ? 29.750 -25.223 -3.934 1.00 18.16 299 LEU C O 1
ATOM 10178 N N . ASN C 1 300 ? 29.272 -26.132 -1.913 1.00 18.29 300 ASN C N 1
ATOM 10179 C CA . ASN C 1 300 ? 28.026 -26.743 -2.296 1.00 19.07 300 ASN C CA 1
ATOM 10180 C C . ASN C 1 300 ? 26.784 -26.182 -1.618 1.00 19.51 300 ASN C C 1
ATOM 10181 O O . ASN C 1 300 ? 25.724 -26.824 -1.660 1.00 19.72 300 ASN C O 1
ATOM 10186 N N . LYS C 1 301 ? 26.913 -25.021 -0.969 1.00 19.48 301 LYS C N 1
ATOM 10187 C CA . LYS C 1 301 ? 25.745 -24.348 -0.383 1.00 19.74 301 LYS C CA 1
ATOM 10188 C C . LYS C 1 301 ? 25.934 -22.844 -0.119 1.00 19.33 301 LYS C C 1
ATOM 10189 O O . LYS C 1 301 ? 26.887 -22.399 0.555 1.00 19.06 301 LYS C O 1
ATOM 10195 N N . ASN C 1 302 ? 24.998 -22.073 -0.662 1.00 18.21 302 ASN C N 1
ATOM 10196 C CA . ASN C 1 302 ? 24.948 -20.652 -0.412 1.00 17.39 302 ASN C CA 1
ATOM 10197 C C . ASN C 1 302 ? 24.472 -20.393 1.015 1.00 16.44 302 ASN C C 1
ATOM 10198 O O . ASN C 1 302 ? 23.751 -21.195 1.591 1.00 16.05 302 ASN C O 1
ATOM 10203 N N . VAL C 1 303 ? 24.898 -19.263 1.562 1.00 15.70 303 VAL C N 1
ATOM 10204 C CA . VAL C 1 303 ? 24.505 -18.815 2.888 1.00 14.71 303 VAL C CA 1
ATOM 10205 C C . VAL C 1 303 ? 22.993 -18.704 2.914 1.00 14.64 303 VAL C C 1
ATOM 10206 O O . VAL C 1 303 ? 22.378 -18.448 1.873 1.00 15.08 303 VAL C O 1
ATOM 10210 N N . ASP C 1 304 ? 22.400 -18.955 4.082 1.00 14.08 304 ASP C N 1
ATOM 10211 C CA . ASP C 1 304 ? 20.984 -18.657 4.341 1.00 14.01 304 ASP C CA 1
ATOM 10212 C C . ASP C 1 304 ? 20.816 -17.151 4.468 1.00 12.78 304 ASP C C 1
ATOM 10213 O O . ASP C 1 304 ? 19.829 -16.597 4.037 1.00 12.79 304 ASP C O 1
ATOM 10218 N N . ASN C 1 305 ? 21.800 -16.502 5.076 1.00 11.60 305 ASN C N 1
ATOM 10219 C CA . ASN C 1 305 ? 21.743 -15.081 5.323 1.00 10.80 305 ASN C CA 1
ATOM 10220 C C . ASN C 1 305 ? 23.154 -14.494 5.280 1.00 10.52 305 ASN C C 1
ATOM 10221 O O . ASN C 1 305 ? 24.051 -14.925 5.973 1.00 10.53 305 ASN C O 1
ATOM 10226 N N . TYR C 1 306 ? 23.330 -13.527 4.407 1.00 10.87 306 TYR C N 1
ATOM 10227 C CA . TYR C 1 306 ? 24.609 -12.944 4.113 1.00 10.49 306 TYR C CA 1
ATOM 10228 C C . TYR C 1 306 ? 25.152 -12.239 5.344 1.00 10.26 306 TYR C C 1
ATOM 10229 O O . TYR C 1 306 ? 26.287 -12.482 5.713 1.00 10.54 306 TYR C O 1
ATOM 10238 N N . PHE C 1 307 ? 24.346 -11.381 5.983 1.00 10.34 307 PHE C N 1
ATOM 10239 C CA . PHE C 1 307 ? 24.802 -10.629 7.162 1.00 10.41 307 PHE C CA 1
ATOM 10240 C C . PHE C 1 307 ? 25.327 -11.486 8.280 1.00 10.25 307 PHE C C 1
ATOM 10241 O O . PHE C 1 307 ? 26.389 -11.208 8.794 1.00 10.75 307 PHE C O 1
ATOM 10249 N N . ALA C 1 308 ? 24.574 -12.500 8.682 1.00 10.24 308 ALA C N 1
ATOM 10250 C CA . ALA C 1 308 ? 24.955 -13.284 9.864 1.00 10.58 308 ALA C CA 1
ATOM 10251 C C . ALA C 1 308 ? 26.032 -14.287 9.483 1.00 10.94 308 ALA C C 1
ATOM 10252 O O . ALA C 1 308 ? 26.698 -14.836 10.354 1.00 11.16 308 ALA C O 1
ATOM 10254 N N . GLU C 1 309 ? 26.231 -14.498 8.182 1.00 10.92 309 GLU C N 1
ATOM 10255 C CA . GLU C 1 309 ? 27.237 -15.474 7.732 1.00 11.51 309 GLU C CA 1
ATOM 10256 C C . GLU C 1 309 ? 28.486 -14.792 7.122 1.00 10.96 309 GLU C C 1
ATOM 10257 O O . GLU C 1 309 ? 29.544 -14.733 7.765 1.00 10.79 309 GLU C O 1
ATOM 10263 N N . THR C 1 310 ? 28.336 -14.232 5.925 1.00 10.67 310 THR C N 1
ATOM 10264 C CA . THR C 1 310 ? 29.444 -13.635 5.196 1.00 10.18 310 THR C CA 1
ATOM 10265 C C . THR C 1 310 ? 29.977 -12.329 5.809 1.00 10.31 310 THR C C 1
ATOM 10266 O O . THR C 1 310 ? 31.205 -12.118 5.869 1.00 10.30 310 THR C O 1
ATOM 10270 N N . GLU C 1 311 ? 29.077 -11.475 6.275 1.00 9.52 311 GLU C N 1
ATOM 10271 C CA . GLU C 1 311 ? 29.501 -10.259 6.982 1.00 9.87 311 GLU C CA 1
ATOM 10272 C C . GLU C 1 311 ? 30.084 -10.546 8.398 1.00 8.99 311 GLU C C 1
ATOM 10273 O O . GLU C 1 311 ? 31.097 -9.980 8.781 1.00 9.09 311 GLU C O 1
ATOM 10279 N N . SER C 1 312 ? 29.466 -11.457 9.135 1.00 8.16 312 SER C N 1
ATOM 10280 C CA . SER C 1 312 ? 29.809 -11.662 10.518 1.00 7.55 312 SER C CA 1
ATOM 10281 C C . SER C 1 312 ? 30.958 -12.644 10.776 1.00 7.61 312 SER C C 1
ATOM 10282 O O . SER C 1 312 ? 31.404 -12.780 11.907 1.00 7.67 312 SER C O 1
ATOM 10285 N N . VAL C 1 313 ? 31.446 -13.326 9.747 1.00 7.42 313 VAL C N 1
ATOM 10286 C CA . VAL C 1 313 ? 32.565 -14.241 9.939 1.00 6.48 313 VAL C CA 1
ATOM 10287 C C . VAL C 1 313 ? 33.893 -13.505 10.137 1.00 7.05 313 VAL C C 1
ATOM 10288 O O . VAL C 1 313 ? 34.182 -12.540 9.435 1.00 6.18 313 VAL C O 1
ATOM 10292 N N . GLY C 1 314 ? 34.697 -13.996 11.082 1.00 7.37 314 GLY C N 1
ATOM 10293 C CA . GLY C 1 314 ? 36.072 -13.534 11.254 1.00 8.16 314 GLY C CA 1
ATOM 10294 C C . GLY C 1 314 ? 37.031 -14.657 10.919 1.00 8.43 314 GLY C C 1
ATOM 10295 O O . GLY C 1 314 ? 36.764 -15.790 11.265 1.00 9.15 314 GLY C O 1
ATOM 10296 N N . PHE C 1 315 ? 38.128 -14.339 10.231 1.00 8.44 315 PHE C N 1
ATOM 10297 C CA . PHE C 1 315 ? 39.228 -15.282 9.985 1.00 8.54 315 PHE C CA 1
ATOM 10298 C C . PHE C 1 315 ? 40.537 -14.742 10.564 1.00 8.91 315 PHE C C 1
ATOM 10299 O O . PHE C 1 315 ? 40.719 -13.537 10.644 1.00 9.16 315 PHE C O 1
ATOM 10307 N N . ASN C 1 316 ? 41.452 -15.637 10.935 1.00 8.91 316 ASN C N 1
ATOM 10308 C CA . ASN C 1 316 ? 42.799 -15.248 11.344 1.00 9.33 316 ASN C CA 1
ATOM 10309 C C . ASN C 1 316 ? 43.816 -16.317 10.914 1.00 9.60 316 ASN C C 1
ATOM 10310 O O . ASN C 1 316 ? 43.712 -17.477 11.332 1.00 9.86 316 ASN C O 1
ATOM 10315 N N . PRO C 1 317 ? 44.797 -15.942 10.061 1.00 10.03 317 PRO C N 1
ATOM 10316 C CA . PRO C 1 317 ? 45.854 -16.902 9.652 1.00 10.19 317 PRO C CA 1
ATOM 10317 C C . PRO C 1 317 ? 46.539 -17.554 10.858 1.00 10.38 317 PRO C C 1
ATOM 10318 O O . PRO C 1 317 ? 47.114 -18.644 10.740 1.00 10.55 317 PRO C O 1
ATOM 10322 N N . GLY C 1 318 ? 46.465 -16.884 12.008 1.00 10.55 318 GLY C N 1
ATOM 10323 C CA . GLY C 1 318 ? 47.052 -17.389 13.240 1.00 10.51 318 GLY C CA 1
ATOM 10324 C C . GLY C 1 318 ? 46.125 -18.298 14.016 1.00 10.70 318 GLY C C 1
ATOM 10325 O O . GLY C 1 318 ? 46.484 -18.787 15.093 1.00 10.80 318 GLY C O 1
ATOM 10326 N N . VAL C 1 319 ? 44.928 -18.529 13.473 1.00 10.93 319 VAL C N 1
ATOM 10327 C CA . VAL C 1 319 ? 44.001 -19.497 14.065 1.00 11.07 319 VAL C CA 1
ATOM 10328 C C . VAL C 1 319 ? 44.334 -20.852 13.456 1.00 11.19 319 VAL C C 1
ATOM 10329 O O . VAL C 1 319 ? 43.983 -21.139 12.313 1.00 11.93 319 VAL C O 1
ATOM 10333 N N . LEU C 1 320 ? 45.068 -21.647 14.228 1.00 11.31 320 LEU C N 1
ATOM 10334 C CA . LEU C 1 320 ? 45.695 -22.884 13.761 1.00 11.80 320 LEU C CA 1
ATOM 10335 C C . LEU C 1 320 ? 45.313 -24.042 14.667 1.00 11.86 320 LEU C C 1
ATOM 10336 O O . LEU C 1 320 ? 45.087 -23.845 15.852 1.00 12.54 320 LEU C O 1
ATOM 10341 N N . VAL C 1 321 ? 45.257 -25.247 14.113 1.00 11.80 321 VAL C N 1
ATOM 10342 C CA . VAL C 1 321 ? 45.001 -26.458 14.907 1.00 11.44 321 VAL C CA 1
ATOM 10343 C C . VAL C 1 321 ? 46.338 -27.069 15.332 1.00 11.76 321 VAL C C 1
ATOM 10344 O O . VAL C 1 321 ? 47.371 -26.731 14.749 1.00 11.85 321 VAL C O 1
ATOM 10348 N N . PRO C 1 322 ? 46.335 -27.928 16.375 1.00 12.09 322 PRO C N 1
ATOM 10349 C CA . PRO C 1 322 ? 47.587 -28.602 16.786 1.00 12.18 322 PRO C CA 1
ATOM 10350 C C . PRO C 1 322 ? 48.226 -29.325 15.613 1.00 12.21 322 PRO C C 1
ATOM 10351 O O . PRO C 1 322 ? 47.536 -29.993 14.833 1.00 12.14 322 PRO C O 1
ATOM 10355 N N . GLY C 1 323 ? 49.537 -29.177 15.482 1.00 12.40 323 GLY C N 1
ATOM 10356 C CA . GLY C 1 323 ? 50.241 -29.674 14.307 1.00 11.95 323 GLY C CA 1
ATOM 10357 C C . GLY C 1 323 ? 50.663 -28.532 13.418 1.00 12.06 323 GLY C C 1
ATOM 10358 O O . GLY C 1 323 ? 51.441 -28.741 12.483 1.00 11.67 323 GLY C O 1
ATOM 10359 N N . MET C 1 324 ? 50.150 -27.327 13.703 1.00 11.87 324 MET C N 1
ATOM 10360 C CA . MET C 1 324 ? 50.479 -26.144 12.898 1.00 12.24 324 MET C CA 1
ATOM 10361 C C . MET C 1 324 ? 50.938 -24.987 13.752 1.00 12.23 324 MET C C 1
ATOM 10362 O O . MET C 1 324 ? 50.402 -24.751 14.827 1.00 12.33 324 MET C O 1
ATOM 10367 N N . LEU C 1 325 ? 51.934 -24.266 13.247 1.00 12.17 325 LEU C N 1
ATOM 10368 C CA . LEU C 1 325 ? 52.476 -23.084 13.900 1.00 11.96 325 LEU C CA 1
ATOM 10369 C C . LEU C 1 325 ? 52.786 -22.013 12.846 1.00 11.66 325 LEU C C 1
ATOM 10370 O O . LEU C 1 325 ? 53.016 -22.337 11.678 1.00 11.82 325 LEU C O 1
ATOM 10375 N N . PRO C 1 326 ? 52.790 -20.729 13.248 1.00 11.08 326 PRO C N 1
ATOM 10376 C CA . PRO C 1 326 ? 53.172 -19.712 12.266 1.00 10.48 326 PRO C CA 1
ATOM 10377 C C . PRO C 1 326 ? 54.687 -19.733 12.001 1.00 10.92 326 PRO C C 1
ATOM 10378 O O . PRO C 1 326 ? 55.459 -20.121 12.869 1.00 10.50 326 PRO C O 1
ATOM 10382 N N . SER C 1 327 ? 55.119 -19.341 10.808 1.00 11.18 327 SER C N 1
ATOM 10383 C CA . SER C 1 327 ? 56.533 -19.119 10.617 1.00 12.20 327 SER C CA 1
ATOM 10384 C C . SER C 1 327 ? 56.949 -17.790 11.256 1.00 12.81 327 SER C C 1
ATOM 10385 O O . SER C 1 327 ? 56.110 -17.024 11.761 1.00 13.19 327 SER C O 1
ATOM 10388 N N . GLU C 1 328 ? 58.244 -17.511 11.236 1.00 13.33 328 GLU C N 1
ATOM 10389 C CA . GLU C 1 328 ? 58.707 -16.220 11.733 1.00 14.52 328 GLU C CA 1
ATOM 10390 C C . GLU C 1 328 ? 58.606 -15.075 10.682 1.00 14.47 328 GLU C C 1
ATOM 10391 O O . GLU C 1 328 ? 59.091 -13.969 10.895 1.00 15.37 328 GLU C O 1
ATOM 10397 N N . ASP C 1 329 ? 57.889 -15.333 9.585 1.00 14.60 329 ASP C N 1
ATOM 10398 C CA . ASP C 1 329 ? 57.638 -14.322 8.542 1.00 14.39 329 ASP C CA 1
ATOM 10399 C C . ASP C 1 329 ? 57.066 -13.030 9.177 1.00 14.42 329 ASP C C 1
ATOM 10400 O O . ASP C 1 329 ? 55.995 -13.051 9.806 1.00 15.01 329 ASP C O 1
ATOM 10405 N N . LYS C 1 330 ? 57.793 -11.922 9.021 1.00 13.79 330 LYS C N 1
ATOM 10406 C CA . LYS C 1 330 ? 57.513 -10.671 9.731 1.00 13.04 330 LYS C CA 1
ATOM 10407 C C . LYS C 1 330 ? 56.221 -10.001 9.324 1.00 12.87 330 LYS C C 1
ATOM 10408 O O . LYS C 1 330 ? 55.701 -9.150 10.040 1.00 13.40 330 LYS C O 1
ATOM 10414 N N . LEU C 1 331 ? 55.686 -10.384 8.178 1.00 12.67 331 LEU C N 1
ATOM 10415 C CA . LEU C 1 331 ? 54.404 -9.845 7.744 1.00 11.83 331 LEU C CA 1
ATOM 10416 C C . LEU C 1 331 ? 53.269 -10.673 8.393 1.00 11.67 331 LEU C C 1
ATOM 10417 O O . LEU C 1 331 ? 52.263 -10.119 8.891 1.00 11.53 331 LEU C O 1
ATOM 10422 N N . LEU C 1 332 ? 53.460 -11.991 8.399 1.00 10.99 332 LEU C N 1
ATOM 10423 C CA . LEU C 1 332 ? 52.513 -12.916 8.985 1.00 11.11 332 LEU C CA 1
ATOM 10424 C C . LEU C 1 332 ? 52.322 -12.618 10.474 1.00 11.56 332 LEU C C 1
ATOM 10425 O O . LEU C 1 332 ? 51.195 -12.647 10.998 1.00 11.93 332 LEU C O 1
ATOM 10430 N N . GLN C 1 333 ? 53.437 -12.341 11.146 1.00 11.45 333 GLN C N 1
ATOM 10431 C CA . GLN C 1 333 ? 53.458 -12.157 12.587 1.00 11.49 333 GLN C CA 1
ATOM 10432 C C . GLN C 1 333 ? 52.536 -11.030 13.109 1.00 11.19 333 GLN C C 1
ATOM 10433 O O . GLN C 1 333 ? 51.921 -11.165 14.171 1.00 11.21 333 GLN C O 1
ATOM 10439 N N . GLY C 1 334 ? 52.431 -9.938 12.363 1.00 10.69 334 GLY C N 1
ATOM 10440 C CA . GLY C 1 334 ? 51.476 -8.881 12.701 1.00 10.66 334 GLY C CA 1
ATOM 10441 C C . GLY C 1 334 ? 50.029 -9.281 12.428 1.00 10.29 334 GLY C C 1
ATOM 10442 O O . GLY C 1 334 ? 49.105 -8.862 13.150 1.00 10.45 334 GLY C O 1
ATOM 10443 N N . ARG C 1 335 ? 49.833 -10.083 11.381 1.00 9.80 335 ARG C N 1
ATOM 10444 C CA . ARG C 1 335 ? 48.524 -10.647 11.058 1.00 9.32 335 ARG C CA 1
ATOM 10445 C C . ARG C 1 335 ? 47.979 -11.515 12.194 1.00 9.40 335 ARG C C 1
ATOM 10446 O O . ARG C 1 335 ? 46.770 -11.502 12.439 1.00 10.00 335 ARG C O 1
ATOM 10454 N N . LEU C 1 336 ? 48.855 -12.252 12.890 1.00 8.58 336 LEU C N 1
ATOM 10455 C CA . LEU C 1 336 ? 48.437 -13.066 14.044 1.00 8.57 336 LEU C CA 1
ATOM 10456 C C . LEU C 1 336 ? 47.670 -12.232 15.067 1.00 9.04 336 LEU C C 1
ATOM 10457 O O . LEU C 1 336 ? 46.702 -12.712 15.652 1.00 8.46 336 LEU C O 1
ATOM 10462 N N . PHE C 1 337 ? 48.126 -10.995 15.271 1.00 9.19 337 PHE C N 1
ATOM 10463 C CA . PHE C 1 337 ? 47.490 -10.071 16.188 1.00 10.15 337 PHE C CA 1
ATOM 10464 C C . PHE C 1 337 ? 46.289 -9.395 15.550 1.00 10.46 337 PHE C C 1
ATOM 10465 O O . PHE C 1 337 ? 45.188 -9.450 16.079 1.00 10.47 337 PHE C O 1
ATOM 10473 N N . SER C 1 338 ? 46.534 -8.775 14.401 1.00 10.95 338 SER C N 1
ATOM 10474 C CA . SER C 1 338 ? 45.593 -7.897 13.732 1.00 11.28 338 SER C CA 1
ATOM 10475 C C . SER C 1 338 ? 44.172 -8.417 13.589 1.00 11.35 338 SER C C 1
ATOM 10476 O O . SER C 1 338 ? 43.213 -7.692 13.848 1.00 12.13 338 SER C O 1
ATOM 10479 N N . TYR C 1 339 ? 44.034 -9.659 13.149 1.00 11.31 339 TYR C N 1
ATOM 10480 C CA . TYR C 1 339 ? 42.752 -10.129 12.643 1.00 11.32 339 TYR C CA 1
ATOM 10481 C C . TYR C 1 339 ? 41.753 -10.237 13.779 1.00 10.81 339 TYR C C 1
ATOM 10482 O O . TYR C 1 339 ? 40.671 -9.664 13.719 1.00 10.18 339 TYR C O 1
ATOM 10491 N N . SER C 1 340 ? 42.140 -10.974 14.814 1.00 10.60 340 SER C N 1
ATOM 10492 C CA . SER C 1 340 ? 41.299 -11.182 15.969 1.00 10.15 340 SER C CA 1
ATOM 10493 C C . SER C 1 340 ? 41.106 -9.871 16.735 1.00 9.69 340 SER C C 1
ATOM 10494 O O . SER C 1 340 ? 40.099 -9.678 17.391 1.00 8.96 340 SER C O 1
ATOM 10497 N N . ASP C 1 341 ? 42.078 -8.968 16.645 1.00 9.61 341 ASP C N 1
ATOM 10498 C CA . ASP C 1 341 ? 41.954 -7.677 17.313 1.00 9.10 341 ASP C CA 1
ATOM 10499 C C . ASP C 1 341 ? 40.846 -6.834 16.634 1.00 8.99 341 ASP C C 1
ATOM 10500 O O . ASP C 1 341 ? 40.026 -6.211 17.321 1.00 8.85 341 ASP C O 1
ATOM 10505 N N . THR C 1 342 ? 40.807 -6.846 15.299 1.00 8.31 342 THR C N 1
ATOM 10506 C CA . THR C 1 342 ? 39.831 -6.043 14.559 1.00 7.94 342 THR C CA 1
ATOM 10507 C C . THR C 1 342 ? 38.420 -6.615 14.659 1.00 7.89 342 THR C C 1
ATOM 10508 O O . THR C 1 342 ? 37.420 -5.867 14.694 1.00 7.55 342 THR C O 1
ATOM 10512 N N . GLN C 1 343 ? 38.350 -7.937 14.759 1.00 7.92 343 GLN C N 1
ATOM 10513 C CA . GLN C 1 343 ? 37.070 -8.659 14.917 1.00 8.15 343 GLN C CA 1
ATOM 10514 C C . GLN C 1 343 ? 36.360 -8.340 16.235 1.00 8.32 343 GLN C C 1
ATOM 10515 O O . GLN C 1 343 ? 35.139 -8.159 16.264 1.00 8.43 343 GLN C O 1
ATOM 10521 N N . ARG C 1 344 ? 37.137 -8.273 17.313 1.00 9.13 344 ARG C N 1
ATOM 10522 C CA . ARG C 1 344 ? 36.682 -7.807 18.643 1.00 9.67 344 ARG C CA 1
ATOM 10523 C C . ARG C 1 344 ? 36.049 -6.413 18.538 1.00 9.84 344 ARG C C 1
ATOM 10524 O O . ARG C 1 344 ? 35.006 -6.132 19.134 1.00 10.02 344 ARG C O 1
ATOM 10532 N N . HIS C 1 345 ? 36.677 -5.543 17.758 1.00 10.15 345 HIS C N 1
ATOM 10533 C CA . HIS C 1 345 ? 36.061 -4.254 17.428 1.00 9.99 345 HIS C CA 1
ATOM 10534 C C . HIS C 1 345 ? 34.869 -4.347 16.440 1.00 10.06 345 HIS C C 1
ATOM 10535 O O . HIS C 1 345 ? 33.772 -3.836 16.721 1.00 10.33 345 HIS C O 1
ATOM 10542 N N . ARG C 1 346 ? 35.103 -4.958 15.274 1.00 9.35 346 ARG C N 1
ATOM 10543 C CA . ARG C 1 346 ? 34.132 -4.950 14.157 1.00 8.73 346 ARG C CA 1
ATOM 10544 C C . ARG C 1 346 ? 32.866 -5.763 14.460 1.00 9.25 346 ARG C C 1
ATOM 10545 O O . ARG C 1 346 ? 31.736 -5.332 14.157 1.00 9.44 346 ARG C O 1
ATOM 10553 N N . ILE C 1 347 ? 33.073 -6.956 15.016 1.00 9.00 347 ILE C N 1
ATOM 10554 C CA . ILE C 1 347 ? 31.997 -7.890 15.296 1.00 8.43 347 ILE C CA 1
ATOM 10555 C C . ILE C 1 347 ? 31.564 -7.817 16.750 1.00 8.11 347 ILE C C 1
ATOM 10556 O O . ILE C 1 347 ? 30.376 -7.947 17.034 1.00 8.59 347 ILE C O 1
ATOM 10561 N N . GLY C 1 348 ? 32.519 -7.645 17.665 1.00 7.63 348 GLY C N 1
ATOM 10562 C CA . GLY C 1 348 ? 32.221 -7.613 19.112 1.00 6.79 348 GLY C CA 1
ATOM 10563 C C . GLY C 1 348 ? 33.104 -8.537 19.966 1.00 6.49 348 GLY C C 1
ATOM 10564 O O . GLY C 1 348 ? 33.670 -9.509 19.464 1.00 6.59 348 GLY C O 1
ATOM 10565 N N . PRO C 1 349 ? 33.250 -8.223 21.261 1.00 5.71 349 PRO C N 1
ATOM 10566 C CA . PRO C 1 349 ? 34.089 -9.039 22.134 1.00 5.20 349 PRO C CA 1
ATOM 10567 C C . PRO C 1 349 ? 33.783 -10.546 22.087 1.00 5.40 349 PRO C C 1
ATOM 10568 O O . PRO C 1 349 ? 34.711 -11.378 22.200 1.00 4.81 349 PRO C O 1
ATOM 10572 N N . ASN C 1 350 ? 32.513 -10.889 21.890 1.00 4.68 350 ASN C N 1
ATOM 10573 C CA . ASN C 1 350 ? 32.086 -12.274 21.952 1.00 4.40 350 ASN C CA 1
ATOM 10574 C C . ASN C 1 350 ? 31.809 -12.884 20.579 1.00 5.10 350 ASN C C 1
ATOM 10575 O O . ASN C 1 350 ? 31.061 -13.872 20.458 1.00 5.07 350 ASN C O 1
ATOM 10580 N N . TYR C 1 351 ? 32.471 -12.320 19.558 1.00 5.20 351 TYR C N 1
ATOM 10581 C CA . TYR C 1 351 ? 32.342 -12.760 18.161 1.00 5.66 351 TYR C CA 1
ATOM 10582 C C . TYR C 1 351 ? 32.512 -14.294 17.923 1.00 6.35 351 TYR C C 1
ATOM 10583 O O . TYR C 1 351 ? 31.873 -14.858 17.013 1.00 5.03 351 TYR C O 1
ATOM 10592 N N . GLN C 1 352 ? 33.355 -14.947 18.737 1.00 7.17 352 GLN C N 1
ATOM 10593 C CA . GLN C 1 352 ? 33.576 -16.404 18.610 1.00 8.38 352 GLN C CA 1
ATOM 10594 C C . GLN C 1 352 ? 32.353 -17.246 19.036 1.00 9.33 352 GLN C C 1
ATOM 10595 O O . GLN C 1 352 ? 32.285 -18.464 18.760 1.00 9.36 352 GLN C O 1
ATOM 10601 N N . GLN C 1 353 ? 31.400 -16.581 19.704 1.00 10.00 353 GLN C N 1
ATOM 10602 C CA . GLN C 1 353 ? 30.152 -17.203 20.127 1.00 9.89 353 GLN C CA 1
ATOM 10603 C C . GLN C 1 353 ? 29.120 -17.298 19.013 1.00 10.28 353 GLN C C 1
ATOM 10604 O O . GLN C 1 353 ? 28.226 -18.133 19.090 1.00 11.21 353 GLN C O 1
ATOM 10610 N N . LEU C 1 354 ? 29.228 -16.465 17.976 1.00 10.60 354 LEU C N 1
ATOM 10611 C CA . LEU C 1 354 ? 28.223 -16.455 16.900 1.00 10.30 354 LEU C CA 1
ATOM 10612 C C . LEU C 1 354 ? 28.285 -17.740 16.110 1.00 10.13 354 LEU C C 1
ATOM 10613 O O . LEU C 1 354 ? 29.373 -18.250 15.904 1.00 10.22 354 LEU C O 1
ATOM 10618 N N . PRO C 1 355 ? 27.125 -18.254 15.638 1.00 10.28 355 PRO C N 1
ATOM 10619 C CA . PRO C 1 355 ? 27.086 -19.532 14.899 1.00 10.42 355 PRO C CA 1
ATOM 10620 C C . PRO C 1 355 ? 28.111 -19.685 13.757 1.00 10.60 355 PRO C C 1
ATOM 10621 O O . PRO C 1 355 ? 28.707 -20.758 13.614 1.00 10.35 355 PRO C O 1
ATOM 10625 N N . ILE C 1 356 ? 28.319 -18.642 12.957 1.00 10.54 356 ILE C N 1
ATOM 10626 C CA . ILE C 1 356 ? 29.239 -18.756 11.818 1.00 10.20 356 ILE C CA 1
ATOM 10627 C C . ILE C 1 356 ? 30.704 -18.938 12.275 1.00 10.76 356 ILE C C 1
ATOM 10628 O O . ILE C 1 356 ? 31.541 -19.516 11.546 1.00 9.95 356 ILE C O 1
ATOM 10633 N N . ASN C 1 357 ? 31.008 -18.435 13.477 1.00 11.44 357 ASN C N 1
ATOM 10634 C CA . ASN C 1 357 ? 32.369 -18.499 14.014 1.00 11.96 357 ASN C CA 1
ATOM 10635 C C . ASN C 1 357 ? 32.572 -19.635 14.992 1.00 12.75 357 ASN C C 1
ATOM 10636 O O . ASN C 1 357 ? 33.709 -20.012 15.296 1.00 11.91 357 ASN C O 1
ATOM 10641 N N . CYS C 1 358 ? 31.462 -20.171 15.484 1.00 14.46 358 CYS C N 1
ATOM 10642 C CA . CYS C 1 358 ? 31.513 -21.166 16.548 1.00 15.53 358 CYS C CA 1
ATOM 10643 C C . CYS C 1 358 ? 32.223 -22.445 16.063 1.00 15.42 358 CYS C C 1
ATOM 10644 O O . CYS C 1 358 ? 31.939 -22.925 14.961 1.00 15.58 358 CYS C O 1
ATOM 10647 N N . PRO C 1 359 ? 33.169 -22.974 16.863 1.00 15.28 359 PRO C N 1
ATOM 10648 C CA . PRO C 1 359 ? 33.807 -24.248 16.519 1.00 15.44 359 PRO C CA 1
ATOM 10649 C C . PRO C 1 359 ? 32.843 -25.435 16.468 1.00 15.74 359 PRO C C 1
ATOM 10650 O O . PRO C 1 359 ? 31.748 -25.383 17.034 1.00 15.59 359 PRO C O 1
ATOM 10654 N N . PHE C 1 360 ? 33.244 -26.486 15.756 1.00 16.50 360 PHE C N 1
ATOM 10655 C CA . PHE C 1 360 ? 32.613 -27.793 15.897 1.00 16.45 360 PHE C CA 1
ATOM 10656 C C . PHE C 1 360 ? 33.048 -28.397 17.243 1.00 15.98 360 PHE C C 1
ATOM 10657 O O . PHE C 1 360 ? 32.206 -28.882 17.995 1.00 15.85 360 PHE C O 1
ATOM 10665 N N . ALA C 1 361 ? 34.353 -28.393 17.533 1.00 15.60 361 ALA C N 1
ATOM 10666 C CA . ALA C 1 361 ? 34.839 -28.841 18.850 1.00 15.43 361 ALA C CA 1
ATOM 10667 C C . ALA C 1 361 ? 34.204 -28.003 19.976 1.00 15.65 361 ALA C C 1
ATOM 10668 O O . ALA C 1 361 ? 34.010 -26.799 19.844 1.00 15.49 361 ALA C O 1
ATOM 10670 N N . GLN C 1 362 ? 33.849 -28.657 21.068 1.00 15.83 362 GLN C N 1
ATOM 10671 C CA . GLN C 1 362 ? 33.238 -27.961 22.184 1.00 16.91 362 GLN C CA 1
ATOM 10672 C C . GLN C 1 362 ? 34.249 -26.964 22.821 1.00 15.75 362 GLN C C 1
ATOM 10673 O O . GLN C 1 362 ? 35.463 -27.206 22.829 1.00 15.39 362 GLN C O 1
ATOM 10679 N N . VAL C 1 363 ? 33.737 -25.817 23.264 1.00 14.52 363 VAL C N 1
ATOM 10680 C CA . VAL C 1 363 ? 34.543 -24.794 23.936 1.00 13.30 363 VAL C CA 1
ATOM 10681 C C . VAL C 1 363 ? 34.348 -24.929 25.438 1.00 12.88 363 VAL C C 1
ATOM 10682 O O . VAL C 1 363 ? 33.234 -24.853 25.911 1.00 13.61 363 VAL C O 1
ATOM 10686 N N . ASN C 1 364 ? 35.424 -25.129 26.182 1.00 12.07 364 ASN C N 1
ATOM 10687 C CA . ASN C 1 364 ? 35.342 -25.215 27.640 1.00 11.70 364 ASN C CA 1
ATOM 10688 C C . ASN C 1 364 ? 36.512 -24.481 28.288 1.00 11.05 364 ASN C C 1
ATOM 10689 O O . ASN C 1 364 ? 37.647 -24.979 28.271 1.00 10.59 364 ASN C O 1
ATOM 10694 N N . ASN C 1 365 ? 36.247 -23.305 28.851 1.00 9.67 365 ASN C N 1
ATOM 10695 C CA . ASN C 1 365 ? 37.320 -22.537 29.479 1.00 8.84 365 ASN C CA 1
ATOM 10696 C C . ASN C 1 365 ? 36.867 -21.608 30.605 1.00 8.10 365 ASN C C 1
ATOM 10697 O O . ASN C 1 365 ? 35.756 -21.707 31.072 1.00 7.59 365 ASN C O 1
ATOM 10702 N N . TYR C 1 366 ? 37.749 -20.722 31.049 1.00 8.36 366 TYR C N 1
ATOM 10703 C CA . TYR C 1 366 ? 37.483 -19.899 32.226 1.00 8.12 366 TYR C CA 1
ATOM 10704 C C . TYR C 1 366 ? 37.212 -18.440 31.865 1.00 8.27 366 TYR C C 1
ATOM 10705 O O . TYR C 1 366 ? 37.072 -17.579 32.739 1.00 8.43 366 TYR C O 1
ATOM 10714 N N . GLN C 1 367 ? 37.068 -18.183 30.566 1.00 8.52 367 GLN C N 1
ATOM 10715 C CA . GLN C 1 367 ? 36.736 -16.846 30.080 1.00 9.16 367 GLN C CA 1
ATOM 10716 C C . GLN C 1 367 ? 35.281 -16.562 30.394 1.00 8.66 367 GLN C C 1
ATOM 10717 O O . GLN C 1 367 ? 34.470 -17.493 30.418 1.00 8.11 367 GLN C O 1
ATOM 10723 N N . ARG C 1 368 ? 34.956 -15.289 30.633 1.00 8.67 368 ARG C N 1
ATOM 10724 C CA . ARG C 1 368 ? 33.584 -14.897 30.953 1.00 8.75 368 ARG C CA 1
ATOM 10725 C C . ARG C 1 368 ? 33.179 -13.483 30.599 1.00 8.93 368 ARG C C 1
ATOM 10726 O O . ARG C 1 368 ? 34.009 -12.609 30.454 1.00 9.92 368 ARG C O 1
ATOM 10734 N N . ASP C 1 369 ? 31.867 -13.275 30.497 1.00 9.00 369 ASP C N 1
ATOM 10735 C CA . ASP C 1 369 ? 31.261 -11.960 30.385 1.00 8.36 369 ASP C CA 1
ATOM 10736 C C . ASP C 1 369 ? 31.549 -11.345 29.001 1.00 8.27 369 ASP C C 1
ATOM 10737 O O . ASP C 1 369 ? 31.649 -12.059 28.005 1.00 8.05 369 ASP C O 1
ATOM 10742 N N . GLY C 1 370 ? 31.694 -10.025 28.942 1.00 7.48 370 GLY C N 1
ATOM 10743 C CA . GLY C 1 370 ? 31.756 -9.347 27.670 1.00 6.88 370 GLY C CA 1
ATOM 10744 C C . GLY C 1 370 ? 30.359 -9.106 27.126 1.00 6.87 370 GLY C C 1
ATOM 10745 O O . GLY C 1 370 ? 29.410 -9.842 27.430 1.00 5.85 370 GLY C O 1
ATOM 10746 N N . ALA C 1 371 ? 30.253 -8.059 26.316 1.00 7.30 371 ALA C N 1
ATOM 10747 C CA . ALA C 1 371 ? 29.032 -7.686 25.605 1.00 7.75 371 ALA C CA 1
ATOM 10748 C C . ALA C 1 371 ? 28.351 -8.871 24.974 1.00 8.03 371 ALA C C 1
ATOM 10749 O O . ALA C 1 371 ? 29.012 -9.748 24.379 1.00 8.89 371 ALA C O 1
ATOM 10751 N N . MET C 1 372 ? 27.027 -8.881 25.123 1.00 8.13 372 MET C N 1
ATOM 10752 C CA . MET C 1 372 ? 26.131 -9.850 24.501 1.00 8.58 372 MET C CA 1
ATOM 10753 C C . MET C 1 372 ? 26.534 -11.297 24.779 1.00 8.11 372 MET C C 1
ATOM 10754 O O . MET C 1 372 ? 26.802 -12.039 23.850 1.00 8.21 372 MET C O 1
ATOM 10759 N N . PRO C 1 373 ? 26.561 -11.701 26.061 1.00 8.00 373 PRO C N 1
ATOM 10760 C CA . PRO C 1 373 ? 27.187 -12.975 26.455 1.00 8.17 373 PRO C CA 1
ATOM 10761 C C . PRO C 1 373 ? 26.216 -14.131 26.179 1.00 8.69 373 PRO C C 1
ATOM 10762 O O . PRO C 1 373 ? 25.721 -14.790 27.086 1.00 8.32 373 PRO C O 1
ATOM 10766 N N . PHE C 1 374 ? 25.951 -14.370 24.910 1.00 10.28 374 PHE C N 1
ATOM 10767 C CA . PHE C 1 374 ? 24.886 -15.279 24.534 1.00 11.32 374 PHE C CA 1
ATOM 10768 C C . PHE C 1 374 ? 25.162 -16.722 24.960 1.00 10.70 374 PHE C C 1
ATOM 10769 O O . PHE C 1 374 ? 24.249 -17.456 25.332 1.00 9.64 374 PHE C O 1
ATOM 10777 N N . LYS C 1 375 ? 26.434 -17.106 24.904 1.00 10.59 375 LYS C N 1
ATOM 10778 C CA . LYS C 1 375 ? 26.850 -18.464 25.240 1.00 10.56 375 LYS C CA 1
ATOM 10779 C C . LYS C 1 375 ? 27.628 -18.534 26.549 1.00 10.36 375 LYS C C 1
ATOM 10780 O O . LYS C 1 375 ? 28.493 -19.366 26.683 1.00 10.72 375 LYS C O 1
ATOM 10786 N N . GLN C 1 376 ? 27.298 -17.670 27.513 1.00 10.36 376 GLN C N 1
ATOM 10787 C CA . GLN C 1 376 ? 27.972 -17.641 28.815 1.00 10.20 376 GLN C CA 1
ATOM 10788 C C . GLN C 1 376 ? 28.077 -19.018 29.475 1.00 10.59 376 GLN C C 1
ATOM 10789 O O . GLN C 1 376 ? 27.064 -19.727 29.627 1.00 10.03 376 GLN C O 1
ATOM 10795 N N . GLN C 1 377 ? 29.297 -19.396 29.872 1.00 10.84 377 GLN C N 1
ATOM 10796 C CA . GLN C 1 377 ? 29.470 -20.643 30.605 1.00 10.89 377 GLN C CA 1
ATOM 10797 C C . GLN C 1 377 ? 29.039 -20.419 32.047 1.00 11.70 377 GLN C C 1
ATOM 10798 O O . GLN C 1 377 ? 29.493 -19.467 32.704 1.00 11.80 377 GLN C O 1
ATOM 10804 N N . THR C 1 378 ? 28.131 -21.273 32.527 1.00 11.93 378 THR C N 1
ATOM 10805 C CA . THR C 1 378 ? 27.433 -20.987 33.762 1.00 13.19 378 THR C CA 1
ATOM 10806 C C . THR C 1 378 ? 28.155 -21.390 35.037 1.00 13.03 378 THR C C 1
ATOM 10807 O O . THR C 1 378 ? 27.908 -20.796 36.083 1.00 13.43 378 THR C O 1
ATOM 10811 N N . SER C 1 379 ? 29.064 -22.358 34.957 1.00 12.48 379 SER C N 1
ATOM 10812 C CA . SER C 1 379 ? 29.772 -22.837 36.153 1.00 12.06 379 SER C CA 1
ATOM 10813 C C . SER C 1 379 ? 30.452 -21.673 36.914 1.00 12.24 379 SER C C 1
ATOM 10814 O O . SER C 1 379 ? 31.163 -20.864 36.314 1.00 12.41 379 SER C O 1
ATOM 10817 N N . SER C 1 380 ? 30.234 -21.591 38.222 1.00 11.51 380 SER C N 1
ATOM 10818 C CA . SER C 1 380 ? 30.826 -20.531 39.007 1.00 12.08 380 SER C CA 1
ATOM 10819 C C . SER C 1 380 ? 32.369 -20.659 39.189 1.00 11.78 380 SER C C 1
ATOM 10820 O O . SER C 1 380 ? 33.033 -19.718 39.635 1.00 11.20 380 SER C O 1
ATOM 10823 N N . VAL C 1 381 ? 32.919 -21.826 38.842 1.00 11.49 381 VAL C N 1
ATOM 10824 C CA . VAL C 1 381 ? 34.370 -22.039 38.818 1.00 10.82 381 VAL C CA 1
ATOM 10825 C C . VAL C 1 381 ? 34.964 -21.383 37.552 1.00 10.86 381 VAL C C 1
ATOM 10826 O O . VAL C 1 381 ? 35.068 -21.996 36.469 1.00 10.23 381 VAL C O 1
ATOM 10830 N N . ASN C 1 382 ? 35.349 -20.119 37.706 1.00 10.42 382 ASN C N 1
ATOM 10831 C CA . ASN C 1 382 ? 35.847 -19.338 36.586 1.00 10.18 382 ASN C CA 1
ATOM 10832 C C . ASN C 1 382 ? 37.351 -19.051 36.678 1.00 9.64 382 ASN C C 1
ATOM 10833 O O . ASN C 1 382 ? 37.854 -18.149 36.016 1.00 9.64 382 ASN C O 1
ATOM 10838 N N . TYR C 1 383 ? 38.063 -19.848 37.478 1.00 9.64 383 TYR C N 1
ATOM 10839 C CA . TYR C 1 383 ? 39.511 -19.688 37.695 1.00 9.23 383 TYR C CA 1
ATOM 10840 C C . TYR C 1 383 ? 40.206 -21.041 37.590 1.00 9.35 383 TYR C C 1
ATOM 10841 O O . TYR C 1 383 ? 39.626 -22.075 37.943 1.00 9.66 383 TYR C O 1
ATOM 10850 N N . GLU C 1 384 ? 41.443 -21.040 37.103 1.00 9.55 384 GLU C N 1
ATOM 10851 C CA . GLU C 1 384 ? 42.245 -22.270 37.012 1.00 9.89 384 GLU C CA 1
ATOM 10852 C C . GLU C 1 384 ? 43.665 -21.893 37.358 1.00 10.02 384 GLU C C 1
ATOM 10853 O O . GLU C 1 384 ? 44.164 -20.931 36.804 1.00 10.55 384 GLU C O 1
ATOM 10859 N N . PRO C 1 385 ? 44.339 -22.663 38.234 1.00 10.15 385 PRO C N 1
ATOM 10860 C CA . PRO C 1 385 ? 43.917 -23.943 38.804 1.00 10.66 385 PRO C CA 1
ATOM 10861 C C . PRO C 1 385 ? 42.779 -23.845 39.832 1.00 10.53 385 PRO C C 1
ATOM 10862 O O . PRO C 1 385 ? 42.593 -22.803 40.441 1.00 10.35 385 PRO C O 1
ATOM 10866 N N . ASN C 1 386 ? 42.015 -24.928 39.953 1.00 11.00 386 ASN C N 1
ATOM 10867 C CA . ASN C 1 386 ? 40.960 -25.091 40.956 1.00 11.79 386 ASN C CA 1
ATOM 10868 C C . ASN C 1 386 ? 40.928 -26.537 41.493 1.00 11.83 386 ASN C C 1
ATOM 10869 O O . ASN C 1 386 ? 41.575 -27.439 40.947 1.00 11.63 386 ASN C O 1
ATOM 10874 N N . ARG C 1 387 ? 40.156 -26.749 42.552 1.00 12.26 387 ARG C N 1
ATOM 10875 C CA . ARG C 1 387 ? 40.075 -28.042 43.234 1.00 12.67 387 ARG C CA 1
ATOM 10876 C C . ARG C 1 387 ? 39.125 -29.081 42.584 1.00 13.09 387 ARG C C 1
ATOM 10877 O O . ARG C 1 387 ? 38.968 -30.177 43.111 1.00 12.57 387 ARG C O 1
ATOM 10885 N N . TYR C 1 388 ? 38.488 -28.740 41.467 1.00 14.26 388 TYR C N 1
ATOM 10886 C CA . TYR C 1 388 ? 37.372 -29.571 40.946 1.00 15.54 388 TYR C CA 1
ATOM 10887 C C . TYR C 1 388 ? 37.774 -30.414 39.755 1.00 16.43 388 TYR C C 1
ATOM 10888 O O . TYR C 1 388 ? 38.006 -29.891 38.674 1.00 17.16 388 TYR C O 1
ATOM 10897 N N . GLN C 1 389 ? 37.866 -31.722 39.960 1.00 17.84 389 GLN C N 1
ATOM 10898 C CA . GLN C 1 389 ? 38.317 -32.645 38.911 1.00 19.21 389 GLN C CA 1
ATOM 10899 C C . GLN C 1 389 ? 37.499 -32.573 37.620 1.00 19.00 389 GLN C C 1
ATOM 10900 O O . GLN C 1 389 ? 38.007 -32.895 36.549 1.00 18.44 389 GLN C O 1
ATOM 10906 N N . ASP C 1 390 ? 36.244 -32.150 37.749 1.00 18.91 390 ASP C N 1
ATOM 10907 C CA . ASP C 1 390 ? 35.266 -32.168 36.669 1.00 19.56 390 ASP C CA 1
ATOM 10908 C C . ASP C 1 390 ? 35.251 -30.883 35.812 1.00 18.49 390 ASP C C 1
ATOM 10909 O O . ASP C 1 390 ? 34.580 -30.831 34.772 1.00 18.17 390 ASP C O 1
ATOM 10914 N N . GLU C 1 391 ? 35.975 -29.851 36.238 1.00 16.99 391 GLU C N 1
ATOM 10915 C CA . GLU C 1 391 ? 36.034 -28.615 35.453 1.00 15.92 391 GLU C CA 1
ATOM 10916 C C . GLU C 1 391 ? 37.117 -28.734 34.386 1.00 14.48 391 GLU C C 1
ATOM 10917 O O . GLU C 1 391 ? 37.944 -29.614 34.478 1.00 14.26 391 GLU C O 1
ATOM 10923 N N . PRO C 1 392 ? 37.104 -27.857 33.363 1.00 14.18 392 PRO C N 1
ATOM 10924 C CA . PRO C 1 392 ? 38.104 -27.997 32.287 1.00 13.53 392 PRO C CA 1
ATOM 10925 C C . PRO C 1 392 ? 39.535 -28.034 32.809 1.00 13.15 392 PRO C C 1
ATOM 10926 O O . PRO C 1 392 ? 39.884 -27.268 33.722 1.00 13.09 392 PRO C O 1
ATOM 10930 N N . LYS C 1 393 ? 40.341 -28.940 32.252 1.00 12.34 393 LYS C N 1
ATOM 10931 C CA . LYS C 1 393 ? 41.752 -29.069 32.634 1.00 11.70 393 LYS C CA 1
ATOM 10932 C C . LYS C 1 393 ? 42.632 -29.032 31.387 1.00 11.31 393 LYS C C 1
ATOM 10933 O O . LYS C 1 393 ? 42.204 -29.452 30.314 1.00 10.73 393 LYS C O 1
ATOM 10939 N N . GLN C 1 394 ? 43.851 -28.515 31.531 1.00 11.32 394 GLN C N 1
ATOM 10940 C CA . GLN C 1 394 ? 44.822 -28.512 30.438 1.00 11.95 394 GLN C CA 1
ATOM 10941 C C . GLN C 1 394 ? 45.212 -29.954 30.069 1.00 12.08 394 GLN C C 1
ATOM 10942 O O . GLN C 1 394 ? 45.150 -30.848 30.910 1.00 11.63 394 GLN C O 1
ATOM 10948 N N . THR C 1 395 ? 45.595 -30.159 28.812 1.00 12.90 395 THR C N 1
ATOM 10949 C CA . THR C 1 395 ? 46.000 -31.475 28.307 1.00 13.56 395 THR C CA 1
ATOM 10950 C C . THR C 1 395 ? 47.419 -31.367 27.728 1.00 14.38 395 THR C C 1
ATOM 10951 O O . THR C 1 395 ? 47.590 -31.063 26.557 1.00 14.30 395 THR C O 1
ATOM 10955 N N . PRO C 1 396 ? 48.443 -31.599 28.573 1.00 15.58 396 PRO C N 1
ATOM 10956 C CA . PRO C 1 396 ? 49.869 -31.347 28.288 1.00 16.46 396 PRO C CA 1
ATOM 10957 C C . PRO C 1 396 ? 50.377 -31.802 26.925 1.00 17.56 396 PRO C C 1
ATOM 10958 O O . PRO C 1 396 ? 51.248 -31.148 26.359 1.00 17.63 396 PRO C O 1
ATOM 10962 N N . GLU C 1 397 ? 49.834 -32.900 26.407 1.00 18.89 397 GLU C N 1
ATOM 10963 C CA . GLU C 1 397 ? 50.260 -33.455 25.117 1.00 20.70 397 GLU C CA 1
ATOM 10964 C C . GLU C 1 397 ? 49.908 -32.481 23.986 1.00 20.26 397 GLU C C 1
ATOM 10965 O O . GLU C 1 397 ? 50.448 -32.573 22.869 1.00 19.75 397 GLU C O 1
ATOM 10971 N N . TYR C 1 398 ? 49.012 -31.539 24.289 1.00 19.87 398 TYR C N 1
ATOM 10972 C CA . TYR C 1 398 ? 48.665 -30.506 23.322 1.00 19.67 398 TYR C CA 1
ATOM 10973 C C . TYR C 1 398 ? 49.554 -29.261 23.395 1.00 19.44 398 TYR C C 1
ATOM 10974 O O . TYR C 1 398 ? 49.406 -28.363 22.589 1.00 18.91 398 TYR C O 1
ATOM 10983 N N . THR C 1 399 ? 50.493 -29.222 24.339 1.00 19.94 399 THR C N 1
ATOM 10984 C CA . THR C 1 399 ? 51.360 -28.055 24.501 1.00 20.28 399 THR C CA 1
ATOM 10985 C C . THR C 1 399 ? 52.157 -27.819 23.234 1.00 20.82 399 THR C C 1
ATOM 10986 O O . THR C 1 399 ? 52.877 -28.708 22.785 1.00 20.89 399 THR C O 1
ATOM 10990 N N . GLU C 1 400 ? 52.018 -26.628 22.649 1.00 21.56 400 GLU C N 1
ATOM 10991 C CA . GLU C 1 400 ? 52.783 -26.281 21.441 1.00 22.23 400 GLU C CA 1
ATOM 10992 C C . GLU C 1 400 ? 54.253 -26.531 21.698 1.00 22.18 400 GLU C C 1
ATOM 10993 O O . GLU C 1 400 ? 54.779 -26.211 22.761 1.00 22.00 400 GLU C O 1
ATOM 10999 N N . ASP C 1 401 ? 54.912 -27.122 20.722 1.00 22.63 401 ASP C N 1
ATOM 11000 C CA . ASP C 1 401 ? 56.308 -27.506 20.894 1.00 23.83 401 ASP C CA 1
ATOM 11001 C C . ASP C 1 401 ? 57.261 -26.297 20.895 1.00 22.56 401 ASP C C 1
ATOM 11002 O O . ASP C 1 401 ? 56.921 -25.194 20.429 1.00 22.41 401 ASP C O 1
ATOM 11007 N N . THR C 1 402 ? 58.457 -26.500 21.422 1.00 21.18 402 THR C N 1
ATOM 11008 C CA . THR C 1 402 ? 59.472 -25.456 21.331 1.00 20.37 402 THR C CA 1
ATOM 11009 C C . THR C 1 402 ? 60.019 -25.348 19.901 1.00 19.63 402 THR C C 1
ATOM 11010 O O . THR C 1 402 ? 59.902 -26.295 19.132 1.00 19.50 402 THR C O 1
ATOM 11014 N N . GLN C 1 403 ? 60.566 -24.180 19.553 1.00 18.94 403 GLN C N 1
ATOM 11015 C CA . GLN C 1 403 ? 61.139 -23.903 18.225 1.00 18.78 403 GLN C CA 1
ATOM 11016 C C . GLN C 1 403 ? 62.469 -23.150 18.376 1.00 18.97 403 GLN C C 1
ATOM 11017 O O . GLN C 1 403 ? 62.647 -22.387 19.335 1.00 18.93 403 GLN C O 1
ATOM 11023 N N . PRO C 1 404 ? 63.419 -23.375 17.444 1.00 19.22 404 PRO C N 1
ATOM 11024 C CA . PRO C 1 404 ? 64.762 -22.801 17.611 1.00 19.15 404 PRO C CA 1
ATOM 11025 C C . PRO C 1 404 ? 64.823 -21.268 17.616 1.00 19.13 404 PRO C C 1
ATOM 11026 O O . PRO C 1 404 ? 64.045 -20.623 16.939 1.00 18.21 404 PRO C O 1
ATOM 11030 N N . LEU C 1 405 ? 65.731 -20.703 18.411 1.00 19.66 405 LEU C N 1
ATOM 11031 C CA . LEU C 1 405 ? 66.124 -19.291 18.260 1.00 20.14 405 LEU C CA 1
ATOM 11032 C C . LEU C 1 405 ? 67.525 -19.209 17.652 1.00 20.17 405 LEU C C 1
ATOM 11033 O O . LEU C 1 405 ? 68.451 -19.858 18.136 1.00 20.23 405 LEU C O 1
ATOM 11038 N N . HIS C 1 406 ? 67.687 -18.397 16.612 1.00 20.40 406 HIS C N 1
ATOM 11039 C CA . HIS C 1 406 ? 68.979 -18.298 15.924 1.00 20.70 406 HIS C CA 1
ATOM 11040 C C . HIS C 1 406 ? 69.707 -16.957 16.023 1.00 20.63 406 HIS C C 1
ATOM 11041 O O . HIS C 1 406 ? 70.371 -16.560 15.061 1.00 21.84 406 HIS C O 1
ATOM 11048 N N . ASP C 1 407 ? 69.626 -16.260 17.149 1.00 19.69 407 ASP C N 1
ATOM 11049 C CA . ASP C 1 407 ? 70.283 -14.954 17.248 1.00 18.94 407 ASP C CA 1
ATOM 11050 C C . ASP C 1 407 ? 70.559 -14.621 18.699 1.00 18.52 407 ASP C C 1
ATOM 11051 O O . ASP C 1 407 ? 69.956 -15.205 19.594 1.00 18.68 407 ASP C O 1
ATOM 11056 N N . ASP C 1 408 ? 71.449 -13.668 18.948 1.00 17.58 408 ASP C N 1
ATOM 11057 C CA . ASP C 1 408 ? 71.719 -13.302 20.331 1.00 17.13 408 ASP C CA 1
ATOM 11058 C C . ASP C 1 408 ? 71.188 -11.927 20.743 1.00 15.93 408 ASP C C 1
ATOM 11059 O O . ASP C 1 408 ? 71.490 -11.426 21.827 1.00 14.97 408 ASP C O 1
ATOM 11064 N N . ILE C 1 409 ? 70.395 -11.317 19.862 1.00 15.32 409 ILE C N 1
ATOM 11065 C CA . ILE C 1 409 ? 69.805 -10.010 20.144 1.00 14.43 409 ILE C CA 1
ATOM 11066 C C . ILE C 1 409 ? 68.384 -9.958 19.656 1.00 15.01 409 ILE C C 1
ATOM 11067 O O . ILE C 1 409 ? 68.029 -10.612 18.665 1.00 16.11 409 ILE C O 1
ATOM 11072 N N . HIS C 1 410 ? 67.547 -9.217 20.366 1.00 14.46 410 HIS C N 1
ATOM 11073 C CA . HIS C 1 410 ? 66.255 -8.842 19.797 1.00 13.99 410 HIS C CA 1
ATOM 11074 C C . HIS C 1 410 ? 66.261 -7.367 19.457 1.00 14.02 410 HIS C C 1
ATOM 11075 O O . HIS C 1 410 ? 67.048 -6.613 20.010 1.00 13.71 410 HIS C O 1
ATOM 11082 N N . GLY C 1 411 ? 65.403 -6.969 18.523 1.00 14.61 411 GLY C N 1
ATOM 11083 C CA . GLY C 1 411 ? 65.350 -5.581 18.078 1.00 14.75 411 GLY C CA 1
ATOM 11084 C C . GLY C 1 411 ? 64.754 -5.415 16.700 1.00 14.84 411 GLY C C 1
ATOM 11085 O O . GLY C 1 411 ? 64.264 -6.381 16.093 1.00 15.57 411 GLY C O 1
ATOM 11086 N N . ARG C 1 412 ? 64.798 -4.180 16.214 1.00 14.65 412 ARG C N 1
ATOM 11087 C CA . ARG C 1 412 ? 64.314 -3.815 14.879 1.00 14.41 412 ARG C CA 1
ATOM 11088 C C . ARG C 1 412 ? 65.425 -4.030 13.883 1.00 14.60 412 ARG C C 1
ATOM 11089 O O . ARG C 1 412 ? 66.365 -3.240 13.788 1.00 14.46 412 ARG C O 1
ATOM 11097 N N . LEU C 1 413 ? 65.307 -5.120 13.138 1.00 15.40 413 LEU C N 1
ATOM 11098 C CA . LEU C 1 413 ? 66.437 -5.708 12.418 1.00 15.37 413 LEU C CA 1
ATOM 11099 C C . LEU C 1 413 ? 66.018 -6.297 11.071 1.00 15.65 413 LEU C C 1
ATOM 11100 O O . LEU C 1 413 ? 65.582 -7.442 10.998 1.00 14.90 413 LEU C O 1
ATOM 11105 N N . GLU C 1 414 ? 66.137 -5.494 10.016 1.00 16.56 414 GLU C N 1
ATOM 11106 C CA . GLU C 1 414 ? 65.850 -5.941 8.653 1.00 18.00 414 GLU C CA 1
ATOM 11107 C C . GLU C 1 414 ? 66.657 -7.180 8.246 1.00 17.69 414 GLU C C 1
ATOM 11108 O O . GLU C 1 414 ? 67.841 -7.279 8.521 1.00 17.92 414 GLU C O 1
ATOM 11114 N N . ILE C 1 415 ? 65.994 -8.108 7.580 1.00 18.40 415 ILE C N 1
ATOM 11115 C CA . ILE C 1 415 ? 66.626 -9.295 7.012 1.00 19.59 415 ILE C CA 1
ATOM 11116 C C . ILE C 1 415 ? 67.792 -8.951 6.061 1.00 20.93 415 ILE C C 1
ATOM 11117 O O . ILE C 1 415 ? 67.770 -7.919 5.360 1.00 20.80 415 ILE C O 1
ATOM 11122 N N . GLU C 1 416 ? 68.809 -9.815 6.035 1.00 22.52 416 GLU C N 1
ATOM 11123 C CA . GLU C 1 416 ? 69.958 -9.596 5.151 1.00 23.81 416 GLU C CA 1
ATOM 11124 C C . GLU C 1 416 ? 69.584 -9.746 3.677 1.00 24.04 416 GLU C C 1
ATOM 11125 O O . GLU C 1 416 ? 69.754 -8.795 2.895 1.00 24.90 416 GLU C O 1
ATOM 11131 N N . LYS C 1 417 ? 69.100 -10.917 3.266 1.00 24.00 417 LYS C N 1
ATOM 11132 C CA . LYS C 1 417 ? 68.924 -11.123 1.814 1.00 24.16 417 LYS C CA 1
ATOM 11133 C C . LYS C 1 417 ? 67.578 -10.623 1.274 1.00 24.00 417 LYS C C 1
ATOM 11134 O O . LYS C 1 417 ? 66.604 -11.378 1.171 1.00 23.98 417 LYS C O 1
ATOM 11140 N N . THR C 1 418 ? 67.544 -9.342 0.930 1.00 23.51 418 THR C N 1
ATOM 11141 C CA . THR C 1 418 ? 66.318 -8.719 0.467 1.00 23.49 418 THR C CA 1
ATOM 11142 C C . THR C 1 418 ? 65.958 -9.134 -0.951 1.00 23.20 418 THR C C 1
ATOM 11143 O O . THR C 1 418 ? 64.811 -9.462 -1.218 1.00 23.79 418 THR C O 1
ATOM 11147 N N . ASN C 1 419 ? 66.940 -9.132 -1.853 1.00 22.75 419 ASN C N 1
ATOM 11148 C CA . ASN C 1 419 ? 66.724 -9.499 -3.248 1.00 21.47 419 ASN C CA 1
ATOM 11149 C C . ASN C 1 419 ? 65.432 -8.858 -3.775 1.00 20.71 419 ASN C C 1
ATOM 11150 O O . ASN C 1 419 ? 64.520 -9.547 -4.215 1.00 20.80 419 ASN C O 1
ATOM 11155 N N . ASN C 1 420 ? 65.370 -7.530 -3.719 1.00 19.88 420 ASN C N 1
ATOM 11156 C CA . ASN C 1 420 ? 64.166 -6.785 -4.095 1.00 19.98 420 ASN C CA 1
ATOM 11157 C C . ASN C 1 420 ? 63.791 -6.848 -5.582 1.00 20.66 420 ASN C C 1
ATOM 11158 O O . ASN C 1 420 ? 62.646 -6.531 -5.942 1.00 20.64 420 ASN C O 1
ATOM 11163 N N . PHE C 1 421 ? 64.756 -7.226 -6.431 1.00 21.01 421 PHE C N 1
ATOM 11164 C CA . PHE C 1 421 ? 64.581 -7.179 -7.892 1.00 20.90 421 PHE C CA 1
ATOM 11165 C C . PHE C 1 421 ? 64.806 -8.502 -8.679 1.00 20.92 421 PHE C C 1
ATOM 11166 O O . PHE C 1 421 ? 64.245 -8.664 -9.766 1.00 21.31 421 PHE C O 1
ATOM 11174 N N . GLY C 1 422 ? 65.595 -9.431 -8.138 1.00 20.85 422 GLY C N 1
ATOM 11175 C CA . GLY C 1 422 ? 66.001 -10.659 -8.854 1.00 21.68 422 GLY C CA 1
ATOM 11176 C C . GLY C 1 422 ? 64.887 -11.633 -9.219 1.00 22.24 422 GLY C C 1
ATOM 11177 O O . GLY C 1 422 ? 64.728 -12.021 -10.386 1.00 22.20 422 GLY C O 1
ATOM 11178 N N . GLN C 1 423 ? 64.101 -12.017 -8.215 1.00 22.52 423 GLN C N 1
ATOM 11179 C CA . GLN C 1 423 ? 62.930 -12.859 -8.431 1.00 22.35 423 GLN C CA 1
ATOM 11180 C C . GLN C 1 423 ? 61.833 -12.110 -9.205 1.00 22.33 423 GLN C C 1
ATOM 11181 O O . GLN C 1 423 ? 61.155 -12.699 -10.041 1.00 22.38 423 GLN C O 1
ATOM 11187 N N . ALA C 1 424 ? 61.687 -10.808 -8.953 1.00 22.34 424 ALA C N 1
ATOM 11188 C CA . ALA C 1 424 ? 60.782 -9.968 -9.745 1.00 22.43 424 ALA C CA 1
ATOM 11189 C C . ALA C 1 424 ? 61.122 -10.095 -11.231 1.00 22.67 424 ALA C C 1
ATOM 11190 O O . ALA C 1 424 ? 60.223 -10.157 -12.096 1.00 22.15 424 ALA C O 1
ATOM 11192 N N . GLY C 1 425 ? 62.427 -10.151 -11.504 1.00 22.98 425 GLY C N 1
ATOM 11193 C CA . GLY C 1 425 ? 62.949 -10.418 -12.839 1.00 23.63 425 GLY C CA 1
ATOM 11194 C C . GLY C 1 425 ? 62.645 -11.825 -13.317 1.00 23.90 425 GLY C C 1
ATOM 11195 O O . GLY C 1 425 ? 62.132 -12.009 -14.429 1.00 24.06 425 GLY C O 1
ATOM 11196 N N . GLU C 1 426 ? 62.978 -12.813 -12.487 1.00 24.45 426 GLU C N 1
ATOM 11197 C CA . GLU C 1 426 ? 62.659 -14.220 -12.763 1.00 25.14 426 GLU C CA 1
ATOM 11198 C C . GLU C 1 426 ? 61.183 -14.380 -13.154 1.00 25.44 426 GLU C C 1
ATOM 11199 O O . GLU C 1 426 ? 60.871 -14.964 -14.202 1.00 25.78 426 GLU C O 1
ATOM 11205 N N . VAL C 1 427 ? 60.290 -13.839 -12.318 1.00 25.48 427 VAL C N 1
ATOM 11206 C CA . VAL C 1 427 ? 58.834 -13.893 -12.539 1.00 25.40 427 VAL C CA 1
ATOM 11207 C C . VAL C 1 427 ? 58.421 -13.344 -13.913 1.00 25.56 427 VAL C C 1
ATOM 11208 O O . VAL C 1 427 ? 57.634 -13.979 -14.625 1.00 25.41 427 VAL C O 1
ATOM 11212 N N . TYR C 1 428 ? 58.945 -12.172 -14.267 1.00 26.19 428 TYR C N 1
ATOM 11213 C CA . TYR C 1 428 ? 58.748 -11.586 -15.599 1.00 27.15 428 TYR C CA 1
ATOM 11214 C C . TYR C 1 428 ? 59.219 -12.502 -16.740 1.00 27.85 428 TYR C C 1
ATOM 11215 O O . TYR C 1 428 ? 58.465 -12.731 -17.690 1.00 28.26 428 TYR C O 1
ATOM 11224 N N . ARG C 1 429 ? 60.444 -13.025 -16.647 1.00 28.21 429 ARG C N 1
ATOM 11225 C CA . ARG C 1 429 ? 60.967 -13.894 -17.704 1.00 29.03 429 ARG C CA 1
ATOM 11226 C C . ARG C 1 429 ? 60.312 -15.283 -17.696 1.00 29.62 429 ARG C C 1
ATOM 11227 O O . ARG C 1 429 ? 60.557 -16.097 -18.597 1.00 29.88 429 ARG C O 1
ATOM 11235 N N . ARG C 1 430 ? 59.467 -15.546 -16.698 1.00 29.82 430 ARG C N 1
ATOM 11236 C CA . ARG C 1 430 ? 58.649 -16.772 -16.677 1.00 30.15 430 ARG C CA 1
ATOM 11237 C C . ARG C 1 430 ? 57.319 -16.607 -17.407 1.00 30.22 430 ARG C C 1
ATOM 11238 O O . ARG C 1 430 ? 56.676 -17.589 -17.769 1.00 29.50 430 ARG C O 1
ATOM 11246 N N . MET C 1 431 ? 56.916 -15.359 -17.619 1.00 31.29 431 MET C N 1
ATOM 11247 C CA . MET C 1 431 ? 55.646 -15.066 -18.283 1.00 32.48 431 MET C CA 1
ATOM 11248 C C . MET C 1 431 ? 55.694 -15.444 -19.765 1.00 33.33 431 MET C C 1
ATOM 11249 O O . MET C 1 431 ? 56.777 -15.511 -20.363 1.00 33.35 431 MET C O 1
ATOM 11254 N N . THR C 1 432 ? 54.520 -15.700 -20.340 1.00 34.24 432 THR C N 1
ATOM 11255 C CA . THR C 1 432 ? 54.369 -15.810 -21.791 1.00 35.22 432 THR C CA 1
ATOM 11256 C C . THR C 1 432 ? 54.557 -14.417 -22.382 1.00 35.91 432 THR C C 1
ATOM 11257 O O . THR C 1 432 ? 54.529 -13.418 -21.657 1.00 35.94 432 THR C O 1
ATOM 11261 N N . GLU C 1 433 ? 54.732 -14.339 -23.697 1.00 36.83 433 GLU C N 1
ATOM 11262 C CA . GLU C 1 433 ? 54.829 -13.042 -24.354 1.00 37.67 433 GLU C CA 1
ATOM 11263 C C . GLU C 1 433 ? 53.490 -12.291 -24.283 1.00 37.37 433 GLU C C 1
ATOM 11264 O O . GLU C 1 433 ? 53.452 -11.056 -24.326 1.00 37.32 433 GLU C O 1
ATOM 11270 N N . GLU C 1 434 ? 52.402 -13.052 -24.163 1.00 37.14 434 GLU C N 1
ATOM 11271 C CA . GLU C 1 434 ? 51.053 -12.493 -24.069 1.00 37.04 434 GLU C CA 1
ATOM 11272 C C . GLU C 1 434 ? 50.889 -11.735 -22.749 1.00 36.26 434 GLU C C 1
ATOM 11273 O O . GLU C 1 434 ? 50.394 -10.596 -22.724 1.00 35.77 434 GLU C O 1
ATOM 11279 N N . GLU C 1 435 ? 51.328 -12.385 -21.669 1.00 35.26 435 GLU C N 1
ATOM 11280 C CA . GLU C 1 435 ? 51.297 -11.832 -20.320 1.00 34.53 435 GLU C CA 1
ATOM 11281 C C . GLU C 1 435 ? 52.226 -10.629 -20.157 1.00 33.94 435 GLU C C 1
ATOM 11282 O O . GLU C 1 435 ? 51.881 -9.663 -19.478 1.00 33.40 435 GLU C O 1
ATOM 11288 N N . GLN C 1 436 ? 53.392 -10.689 -20.796 1.00 33.61 436 GLN C N 1
ATOM 11289 C CA . GLN C 1 436 ? 54.355 -9.584 -20.760 1.00 33.33 436 GLN C CA 1
ATOM 11290 C C . GLN C 1 436 ? 53.839 -8.319 -21.454 1.00 33.55 436 GLN C C 1
ATOM 11291 O O . GLN C 1 436 ? 54.100 -7.204 -20.984 1.00 33.26 436 GLN C O 1
ATOM 11297 N N . MET C 1 437 ? 53.115 -8.493 -22.561 1.00 33.74 437 MET C N 1
ATOM 11298 C CA . MET C 1 437 ? 52.440 -7.371 -23.241 1.00 34.61 437 MET C CA 1
ATOM 11299 C C . MET C 1 437 ? 51.360 -6.763 -22.345 1.00 33.17 437 MET C C 1
ATOM 11300 O O . MET C 1 437 ? 51.232 -5.535 -22.251 1.00 33.37 437 MET C O 1
ATOM 11305 N N . ALA C 1 438 ? 50.588 -7.632 -21.692 1.00 32.01 438 ALA C N 1
ATOM 11306 C CA . ALA C 1 438 ? 49.564 -7.212 -20.734 1.00 31.09 438 ALA C CA 1
ATOM 11307 C C . ALA C 1 438 ? 50.168 -6.391 -19.589 1.00 30.23 438 ALA C C 1
ATOM 11308 O O . ALA C 1 438 ? 49.717 -5.289 -19.301 1.00 30.09 438 ALA C O 1
ATOM 11310 N N . LEU C 1 439 ? 51.204 -6.933 -18.958 1.00 29.69 439 LEU C N 1
ATOM 11311 C CA . LEU C 1 439 ? 51.924 -6.241 -17.903 1.00 29.17 439 LEU C CA 1
ATOM 11312 C C . LEU C 1 439 ? 52.314 -4.827 -18.315 1.00 28.84 439 LEU C C 1
ATOM 11313 O O . LEU C 1 439 ? 52.102 -3.889 -17.547 1.00 28.75 439 LEU C O 1
ATOM 11318 N N . LEU C 1 440 ? 52.854 -4.685 -19.530 1.00 28.70 440 LEU C N 1
ATOM 11319 C CA . LEU C 1 440 ? 53.273 -3.393 -20.098 1.00 28.22 440 LEU C CA 1
ATOM 11320 C C . LEU C 1 440 ? 52.120 -2.430 -20.309 1.00 28.09 440 LEU C C 1
ATOM 11321 O O . LEU C 1 440 ? 52.199 -1.277 -19.890 1.00 27.99 440 LEU C O 1
ATOM 11326 N N . ASN C 1 441 ? 51.055 -2.898 -20.963 1.00 28.22 441 ASN C N 1
ATOM 11327 C CA . ASN C 1 441 ? 49.856 -2.067 -21.166 1.00 28.27 441 ASN C CA 1
ATOM 11328 C C . ASN C 1 441 ? 49.292 -1.539 -19.845 1.00 27.31 441 ASN C C 1
ATOM 11329 O O . ASN C 1 441 ? 49.104 -0.331 -19.696 1.00 27.11 441 ASN C O 1
ATOM 11334 N N . ASN C 1 442 ? 49.044 -2.447 -18.898 1.00 26.18 442 ASN C N 1
ATOM 11335 C CA . ASN C 1 442 ? 48.526 -2.084 -17.575 1.00 25.58 442 ASN C CA 1
ATOM 11336 C C . ASN C 1 442 ? 49.475 -1.163 -16.797 1.00 25.19 442 ASN C C 1
ATOM 11337 O O . ASN C 1 442 ? 49.037 -0.149 -16.233 1.00 24.59 442 ASN C O 1
ATOM 11342 N N . LEU C 1 443 ? 50.768 -1.501 -16.788 1.00 24.75 443 LEU C N 1
ATOM 11343 C CA . LEU C 1 443 ? 51.759 -0.650 -16.122 1.00 25.00 443 LEU C CA 1
ATOM 11344 C C . LEU C 1 443 ? 51.749 0.765 -16.686 1.00 24.95 443 LEU C C 1
ATOM 11345 O O . LEU C 1 443 ? 51.658 1.732 -15.930 1.00 24.60 443 LEU C O 1
ATOM 11350 N N . VAL C 1 444 ? 51.823 0.875 -18.012 1.00 25.12 444 VAL C N 1
ATOM 11351 C CA . VAL C 1 444 ? 51.858 2.175 -18.675 1.00 25.15 444 VAL C CA 1
ATOM 11352 C C . VAL C 1 444 ? 50.584 2.962 -18.387 1.00 25.54 444 VAL C C 1
ATOM 11353 O O . VAL C 1 444 ? 50.647 4.123 -17.984 1.00 25.36 444 VAL C O 1
ATOM 11357 N N . ASN C 1 445 ? 49.431 2.324 -18.550 1.00 26.42 445 ASN C N 1
ATOM 11358 C CA . ASN C 1 445 ? 48.158 2.998 -18.249 1.00 27.54 445 ASN C CA 1
ATOM 11359 C C . ASN C 1 445 ? 48.015 3.439 -16.776 1.00 27.38 445 ASN C C 1
ATOM 11360 O O . ASN C 1 445 ? 47.338 4.436 -16.471 1.00 27.70 445 ASN C O 1
ATOM 11365 N N . ASP C 1 446 ? 48.695 2.736 -15.878 1.00 26.87 446 ASP C N 1
ATOM 11366 C CA . ASP C 1 446 ? 48.710 3.143 -14.486 1.00 26.89 446 ASP C CA 1
ATOM 11367 C C . ASP C 1 446 ? 49.748 4.223 -14.208 1.00 26.61 446 ASP C C 1
ATOM 11368 O O . ASP C 1 446 ? 49.474 5.169 -13.468 1.00 26.53 446 ASP C O 1
ATOM 11373 N N . LEU C 1 447 ? 50.930 4.087 -14.804 1.00 26.58 447 LEU C N 1
ATOM 11374 C CA . LEU C 1 447 ? 51.985 5.087 -14.645 1.00 26.91 447 LEU C CA 1
ATOM 11375 C C . LEU C 1 447 ? 51.699 6.409 -15.341 1.00 27.37 447 LEU C C 1
ATOM 11376 O O . LEU C 1 447 ? 52.311 7.428 -15.010 1.00 27.89 447 LEU C O 1
ATOM 11381 N N . GLN C 1 448 ? 50.765 6.397 -16.289 1.00 27.83 448 GLN C N 1
ATOM 11382 C CA . GLN C 1 448 ? 50.349 7.609 -16.990 1.00 28.56 448 GLN C CA 1
ATOM 11383 C C . GLN C 1 448 ? 49.571 8.521 -16.057 1.00 28.56 448 GLN C C 1
ATOM 11384 O O . GLN C 1 448 ? 49.453 9.721 -16.310 1.00 28.15 448 GLN C O 1
ATOM 11390 N N . GLN C 1 449 ? 49.040 7.943 -14.976 1.00 28.84 449 GLN C N 1
ATOM 11391 C CA . GLN C 1 449 ? 48.231 8.700 -14.019 1.00 29.02 449 GLN C CA 1
ATOM 11392 C C . GLN C 1 449 ? 49.048 9.298 -12.857 1.00 28.54 449 GLN C C 1
ATOM 11393 O O . GLN C 1 449 ? 48.480 9.958 -11.974 1.00 28.81 449 GLN C O 1
ATOM 11399 N N . VAL C 1 450 ? 50.369 9.093 -12.877 1.00 27.52 450 VAL C N 1
ATOM 11400 C CA . VAL C 1 450 ? 51.264 9.606 -11.831 1.00 26.75 450 VAL C CA 1
ATOM 11401 C C . VAL C 1 450 ? 51.711 11.033 -12.195 1.00 26.67 450 VAL C C 1
ATOM 11402 O O . VAL C 1 450 ? 52.296 11.247 -13.254 1.00 27.07 450 VAL C O 1
ATOM 11406 N N . ARG C 1 451 ? 51.427 12.000 -11.325 1.00 26.37 451 ARG C N 1
ATOM 11407 C CA . ARG C 1 451 ? 51.685 13.423 -11.614 1.00 26.20 451 ARG C CA 1
ATOM 11408 C C . ARG C 1 451 ? 53.039 13.929 -11.103 1.00 26.49 451 ARG C C 1
ATOM 11409 O O . ARG C 1 451 ? 53.323 15.128 -11.159 1.00 26.31 451 ARG C O 1
ATOM 11417 N N . HIS C 1 452 ? 53.867 13.019 -10.598 1.00 26.68 452 HIS C N 1
ATOM 11418 C CA . HIS C 1 452 ? 55.186 13.375 -10.099 1.00 26.98 452 HIS C CA 1
ATOM 11419 C C . HIS C 1 452 ? 56.203 12.571 -10.879 1.00 28.29 452 HIS C C 1
ATOM 11420 O O . HIS C 1 452 ? 56.231 11.333 -10.813 1.00 28.31 452 HIS C O 1
ATOM 11427 N N . GLU C 1 453 ? 57.030 13.285 -11.637 1.00 29.39 453 GLU C N 1
ATOM 11428 C CA . GLU C 1 453 ? 57.870 12.646 -12.630 1.00 30.86 453 GLU C CA 1
ATOM 11429 C C . GLU C 1 453 ? 58.931 11.788 -11.940 1.00 30.34 453 GLU C C 1
ATOM 11430 O O . GLU C 1 453 ? 59.394 10.775 -12.475 1.00 30.41 453 GLU C O 1
ATOM 11436 N N . ASN C 1 454 ? 59.276 12.169 -10.721 1.00 30.31 454 ASN C N 1
ATOM 11437 C CA . ASN C 1 454 ? 60.277 11.405 -9.990 1.00 30.36 454 ASN C CA 1
ATOM 11438 C C . ASN C 1 454 ? 59.817 10.025 -9.521 1.00 29.56 454 ASN C C 1
ATOM 11439 O O . ASN C 1 454 ? 60.619 9.084 -9.468 1.00 29.60 454 ASN C O 1
ATOM 11444 N N . THR C 1 455 ? 58.537 9.925 -9.170 1.00 28.36 455 THR C N 1
ATOM 11445 C CA . THR C 1 455 ? 57.924 8.659 -8.837 1.00 27.75 455 THR C CA 1
ATOM 11446 C C . THR C 1 455 ? 57.955 7.745 -10.079 1.00 27.64 455 THR C C 1
ATOM 11447 O O . THR C 1 455 ? 58.398 6.593 -9.991 1.00 27.26 455 THR C O 1
ATOM 11451 N N . VAL C 1 456 ? 57.519 8.275 -11.226 1.00 27.41 456 VAL C N 1
ATOM 11452 C CA . VAL C 1 456 ? 57.604 7.573 -12.526 1.00 27.71 456 VAL C CA 1
ATOM 11453 C C . VAL C 1 456 ? 59.020 7.044 -12.851 1.00 27.88 456 VAL C C 1
ATOM 11454 O O . VAL C 1 456 ? 59.198 5.873 -13.197 1.00 27.89 456 VAL C O 1
ATOM 11458 N N . LEU C 1 457 ? 60.022 7.906 -12.730 1.00 27.96 457 LEU C N 1
ATOM 11459 C CA . LEU C 1 457 ? 61.398 7.484 -12.921 1.00 28.40 457 LEU C CA 1
ATOM 11460 C C . LEU C 1 457 ? 61.798 6.321 -12.025 1.00 28.12 457 LEU C C 1
ATOM 11461 O O . LEU C 1 457 ? 62.503 5.416 -12.460 1.00 27.98 457 LEU C O 1
ATOM 11466 N N . LEU C 1 458 ? 61.361 6.361 -10.768 1.00 28.05 458 LEU C N 1
ATOM 11467 C CA . LEU C 1 458 ? 61.704 5.311 -9.807 1.00 27.88 458 LEU C CA 1
ATOM 11468 C C . LEU C 1 458 ? 61.065 3.971 -10.145 1.00 27.26 458 LEU C C 1
ATOM 11469 O O . LEU C 1 458 ? 61.716 2.932 -10.083 1.00 26.84 458 LEU C O 1
ATOM 11474 N N . ALA C 1 459 ? 59.789 4.008 -10.493 1.00 26.99 459 ALA C N 1
ATOM 11475 C CA . ALA C 1 459 ? 59.105 2.826 -10.947 1.00 27.69 459 ALA C CA 1
ATOM 11476 C C . ALA C 1 459 ? 59.950 2.190 -12.047 1.00 28.06 459 ALA C C 1
ATOM 11477 O O . ALA C 1 459 ? 60.323 1.017 -11.951 1.00 27.60 459 ALA C O 1
ATOM 11479 N N . ILE C 1 460 ? 60.300 3.005 -13.049 1.00 29.09 460 ILE C N 1
ATOM 11480 C CA . ILE C 1 460 ? 61.062 2.571 -14.229 1.00 29.56 460 ILE C CA 1
ATOM 11481 C C . ILE C 1 460 ? 62.407 1.936 -13.892 1.00 29.88 460 ILE C C 1
ATOM 11482 O O . ILE C 1 460 ? 62.743 0.887 -14.449 1.00 30.08 460 ILE C O 1
ATOM 11487 N N . CYS C 1 461 ? 63.163 2.568 -12.992 1.00 30.15 461 CYS C N 1
ATOM 11488 C CA . CYS C 1 461 ? 64.427 2.023 -12.495 1.00 30.63 461 CYS C CA 1
ATOM 11489 C C . CYS C 1 461 ? 64.249 0.697 -11.801 1.00 29.99 461 CYS C C 1
ATOM 11490 O O . CYS C 1 461 ? 65.064 -0.208 -11.969 1.00 30.55 461 CYS C O 1
ATOM 11493 N N . ASN C 1 462 ? 63.194 0.588 -11.001 1.00 29.44 462 ASN C N 1
ATOM 11494 C CA . ASN C 1 462 ? 62.955 -0.619 -10.228 1.00 28.91 462 ASN C CA 1
ATOM 11495 C C . ASN C 1 462 ? 62.634 -1.785 -11.156 1.00 28.37 462 ASN C C 1
ATOM 11496 O O . ASN C 1 462 ? 63.185 -2.865 -11.026 1.00 27.95 462 ASN C O 1
ATOM 11501 N N . PHE C 1 463 ? 61.762 -1.548 -12.119 1.00 28.32 463 PHE C N 1
ATOM 11502 C CA . PHE C 1 463 ? 61.454 -2.576 -13.085 1.00 28.59 463 PHE C CA 1
ATOM 11503 C C . PHE C 1 463 ? 62.705 -2.898 -13.900 1.00 29.33 463 PHE C C 1
ATOM 11504 O O . PHE C 1 463 ? 62.933 -4.057 -14.232 1.00 29.17 463 PHE C O 1
ATOM 11512 N N . TYR C 1 464 ? 63.529 -1.873 -14.164 1.00 30.32 464 TYR C N 1
ATOM 11513 C CA . TYR C 1 464 ? 64.770 -2.015 -14.926 1.00 31.12 464 TYR C CA 1
ATOM 11514 C C . TYR C 1 464 ? 65.750 -2.943 -14.237 1.00 31.02 464 TYR C C 1
ATOM 11515 O O . TYR C 1 464 ? 66.294 -3.845 -14.878 1.00 31.07 464 TYR C O 1
ATOM 11524 N N . ARG C 1 465 ? 65.985 -2.708 -12.946 1.00 30.92 465 ARG C N 1
ATOM 11525 C CA . ARG C 1 465 ? 66.875 -3.562 -12.135 1.00 31.34 465 ARG C CA 1
ATOM 11526 C C . ARG C 1 465 ? 66.396 -5.016 -12.134 1.00 30.40 465 ARG C C 1
ATOM 11527 O O . ARG C 1 465 ? 67.200 -5.945 -12.100 1.00 29.71 465 ARG C O 1
ATOM 11535 N N . ALA C 1 466 ? 65.080 -5.189 -12.204 1.00 30.13 466 ALA C N 1
ATOM 11536 C CA . ALA C 1 466 ? 64.469 -6.505 -12.303 1.00 30.56 466 ALA C CA 1
ATOM 11537 C C . ALA C 1 466 ? 64.719 -7.149 -13.675 1.00 30.88 466 ALA C C 1
ATOM 11538 O O . ALA C 1 466 ? 65.311 -8.231 -13.765 1.00 30.49 466 ALA C O 1
ATOM 11540 N N . ASP C 1 467 ? 64.256 -6.473 -14.727 1.00 31.32 467 ASP C N 1
ATOM 11541 C CA . ASP C 1 467 ? 64.481 -6.885 -16.103 1.00 32.09 467 ASP C CA 1
ATOM 11542 C C . ASP C 1 467 ? 64.722 -5.667 -16.988 1.00 32.50 467 ASP C C 1
ATOM 11543 O O . ASP C 1 467 ? 63.815 -4.837 -17.186 1.00 32.46 467 ASP C O 1
ATOM 11548 N N . ALA C 1 468 ? 65.935 -5.588 -17.543 1.00 32.70 468 ALA C N 1
ATOM 11549 C CA . ALA C 1 468 ? 66.364 -4.455 -18.372 1.00 32.52 468 ALA C CA 1
ATOM 11550 C C . ALA C 1 468 ? 65.485 -4.219 -19.611 1.00 32.56 468 ALA C C 1
ATOM 11551 O O . ALA C 1 468 ? 65.219 -3.077 -19.972 1.00 32.69 468 ALA C O 1
ATOM 11553 N N . SER C 1 469 ? 65.024 -5.294 -20.250 1.00 32.69 469 SER C N 1
ATOM 11554 C CA . SER C 1 469 ? 64.119 -5.162 -21.389 1.00 32.80 469 SER C CA 1
ATOM 11555 C C . SER C 1 469 ? 62.758 -4.536 -21.017 1.00 32.68 469 SER C C 1
ATOM 11556 O O . SER C 1 469 ? 62.297 -3.619 -21.705 1.00 32.98 469 SER C O 1
ATOM 11559 N N . LEU C 1 470 ? 62.131 -5.000 -19.930 1.00 32.10 470 LEU C N 1
ATOM 11560 C CA . LEU C 1 470 ? 60.883 -4.367 -19.439 1.00 31.73 470 LEU C CA 1
ATOM 11561 C C . LEU C 1 470 ? 61.076 -2.887 -19.080 1.00 31.75 470 LEU C C 1
ATOM 11562 O O . LEU C 1 470 ? 60.227 -2.042 -19.402 1.00 31.20 470 LEU C O 1
ATOM 11567 N N . GLY C 1 471 ? 62.199 -2.585 -18.427 1.00 31.87 471 GLY C N 1
ATOM 11568 C CA . GLY C 1 471 ? 62.562 -1.210 -18.092 1.00 32.61 471 GLY C CA 1
ATOM 11569 C C . GLY C 1 471 ? 62.583 -0.281 -19.301 1.00 33.18 471 GLY C C 1
ATOM 11570 O O . GLY C 1 471 ? 61.864 0.724 -19.334 1.00 32.98 471 GLY C O 1
ATOM 11571 N N . GLU C 1 472 ? 63.402 -0.623 -20.299 1.00 33.57 472 GLU C N 1
ATOM 11572 C CA . GLU C 1 472 ? 63.526 0.186 -21.518 1.00 33.86 472 GLU C CA 1
ATOM 11573 C C . GLU C 1 472 ? 62.189 0.321 -22.273 1.00 33.41 472 GLU C C 1
ATOM 11574 O O . GLU C 1 472 ? 61.866 1.399 -22.783 1.00 33.41 472 GLU C O 1
ATOM 11580 N N . LYS C 1 473 ? 61.407 -0.760 -22.315 1.00 33.15 473 LYS C N 1
ATOM 11581 C CA . LYS C 1 473 ? 60.059 -0.716 -22.904 1.00 33.21 473 LYS C CA 1
ATOM 11582 C C . LYS C 1 473 ? 59.155 0.295 -22.188 1.00 33.38 473 LYS C C 1
ATOM 11583 O O . LYS C 1 473 ? 58.430 1.046 -22.841 1.00 33.17 473 LYS C O 1
ATOM 11589 N N . LEU C 1 474 ? 59.199 0.302 -20.852 1.00 33.65 474 LEU C N 1
ATOM 11590 C CA . LEU C 1 474 ? 58.437 1.271 -20.051 1.00 34.31 474 LEU C CA 1
ATOM 11591 C C . LEU C 1 474 ? 58.887 2.685 -20.352 1.00 34.96 474 LEU C C 1
ATOM 11592 O O . LEU C 1 474 ? 58.070 3.585 -20.543 1.00 34.52 474 LEU C O 1
ATOM 11597 N N . SER C 1 475 ? 60.207 2.851 -20.385 1.00 36.30 475 SER C N 1
ATOM 11598 C CA . SER C 1 475 ? 60.859 4.111 -20.706 1.00 37.66 475 SER C CA 1
ATOM 11599 C C . SER C 1 475 ? 60.412 4.616 -22.084 1.00 38.80 475 SER C C 1
ATOM 11600 O O . SER C 1 475 ? 59.938 5.748 -22.215 1.00 38.58 475 SER C O 1
ATOM 11603 N N . GLU C 1 476 ? 60.535 3.759 -23.098 1.00 40.49 476 GLU C N 1
ATOM 11604 C CA . GLU C 1 476 ? 60.121 4.108 -24.462 1.00 42.32 476 GLU C CA 1
ATOM 11605 C C . GLU C 1 476 ? 58.672 4.592 -24.526 1.00 42.91 476 GLU C C 1
ATOM 11606 O O . GLU C 1 476 ? 58.393 5.628 -25.118 1.00 43.14 476 GLU C O 1
ATOM 11612 N N . ALA C 1 477 ? 57.767 3.854 -23.883 1.00 44.04 477 ALA C N 1
ATOM 11613 C CA . ALA C 1 477 ? 56.333 4.163 -23.895 1.00 44.88 477 ALA C CA 1
ATOM 11614 C C . ALA C 1 477 ? 55.901 5.391 -23.058 1.00 45.61 477 ALA C C 1
ATOM 11615 O O . ALA C 1 477 ? 54.822 5.933 -23.278 1.00 45.58 477 ALA C O 1
ATOM 11617 N N . LEU C 1 478 ? 56.733 5.842 -22.123 1.00 46.81 478 LEU C N 1
ATOM 11618 C CA . LEU C 1 478 ? 56.265 6.811 -21.114 1.00 48.18 478 LEU C CA 1
ATOM 11619 C C . LEU C 1 478 ? 56.258 8.337 -21.373 1.00 49.25 478 LEU C C 1
ATOM 11620 O O . LEU C 1 478 ? 55.366 9.005 -20.869 1.00 49.75 478 LEU C O 1
ATOM 11625 N N . ASN C 1 479 ? 57.209 8.927 -22.094 1.00 50.70 479 ASN C N 1
ATOM 11626 C CA . ASN C 1 479 ? 58.452 8.327 -22.528 1.00 51.99 479 ASN C CA 1
ATOM 11627 C C . ASN C 1 479 ? 59.584 9.132 -21.910 1.00 52.90 479 ASN C C 1
ATOM 11628 O O . ASN C 1 479 ? 59.739 10.326 -22.181 1.00 52.90 479 ASN C O 1
ATOM 11633 N N . VAL C 1 480 ? 60.346 8.474 -21.044 1.00 54.04 480 VAL C N 1
ATOM 11634 C CA . VAL C 1 480 ? 61.371 9.123 -20.245 1.00 55.08 480 VAL C CA 1
ATOM 11635 C C . VAL C 1 480 ? 62.617 8.264 -20.337 1.00 55.82 480 VAL C C 1
ATOM 11636 O O . VAL C 1 480 ? 62.704 7.247 -19.647 1.00 56.45 480 VAL C O 1
ATOM 11640 N N . ASP C 1 481 ? 63.583 8.648 -21.170 1.00 56.56 481 ASP C N 1
ATOM 11641 C CA . ASP C 1 481 ? 64.803 7.839 -21.297 1.00 57.22 481 ASP C CA 1
ATOM 11642 C C . ASP C 1 481 ? 65.544 7.708 -19.946 1.00 57.52 481 ASP C C 1
ATOM 11643 O O . ASP C 1 481 ? 65.373 8.539 -19.041 1.00 57.37 481 ASP C O 1
ATOM 11648 N N . ILE C 1 482 ? 66.332 6.643 -19.810 1.00 57.95 482 ILE C N 1
ATOM 11649 C CA . ILE C 1 482 ? 66.917 6.269 -18.513 1.00 58.11 482 ILE C CA 1
ATOM 11650 C C . ILE C 1 482 ? 68.454 6.218 -18.476 1.00 58.34 482 ILE C C 1
ATOM 11651 O O . ILE C 1 482 ? 69.047 5.419 -17.735 1.00 58.46 482 ILE C O 1
ATOM 11656 N N . LYS C 1 483 ? 69.092 7.082 -19.263 1.00 58.34 483 LYS C N 1
ATOM 11657 C CA . LYS C 1 483 ? 70.552 7.159 -19.284 1.00 58.20 483 LYS C CA 1
ATOM 11658 C C . LYS C 1 483 ? 71.144 7.869 -18.049 1.00 57.95 483 LYS C C 1
ATOM 11659 O O . LYS C 1 483 ? 72.133 7.388 -17.479 1.00 58.19 483 LYS C O 1
ATOM 11665 N N . PRO C 1 484 ? 70.549 9.001 -17.615 1.00 57.45 484 PRO C N 1
ATOM 11666 C CA . PRO C 1 484 ? 71.090 9.558 -16.366 1.00 56.99 484 PRO C CA 1
ATOM 11667 C C . PRO C 1 484 ? 70.543 8.848 -15.100 1.00 56.49 484 PRO C C 1
ATOM 11668 O O . PRO C 1 484 ? 71.008 7.748 -14.749 1.00 56.42 484 PRO C O 1
ATOM 11672 N N . PHE C 1 485 ? 69.564 9.475 -14.436 1.00 53.66 485 PHE C N 1
ATOM 11673 C CA . PHE C 1 485 ? 68.933 8.947 -13.214 1.00 52.69 485 PHE C CA 1
ATOM 11674 C C . PHE C 1 485 ? 67.914 9.974 -12.662 1.00 51.66 485 PHE C C 1
ATOM 11675 O O . PHE C 1 485 ? 67.988 11.187 -12.986 1.00 49.81 485 PHE C O 1
ATOM 11683 N N . LYS D 1 6 ? 59.093 18.110 10.954 1.00 20.79 6 LYS D N 1
ATOM 11684 C CA . LYS D 1 6 ? 58.164 17.314 11.819 1.00 20.90 6 LYS D CA 1
ATOM 11685 C C . LYS D 1 6 ? 58.757 15.951 12.155 1.00 19.88 6 LYS D C 1
ATOM 11686 O O . LYS D 1 6 ? 59.126 15.201 11.265 1.00 19.87 6 LYS D O 1
ATOM 11692 N N . LYS D 1 7 ? 58.851 15.643 13.443 1.00 18.71 7 LYS D N 1
ATOM 11693 C CA . LYS D 1 7 ? 59.252 14.318 13.885 1.00 17.74 7 LYS D CA 1
ATOM 11694 C C . LYS D 1 7 ? 58.014 13.412 13.896 1.00 16.56 7 LYS D C 1
ATOM 11695 O O . LYS D 1 7 ? 56.979 13.823 14.404 1.00 16.52 7 LYS D O 1
ATOM 11701 N N . LEU D 1 8 ? 58.126 12.211 13.311 1.00 14.76 8 LEU D N 1
ATOM 11702 C CA . LEU D 1 8 ? 57.091 11.170 13.373 1.00 13.38 8 LEU D CA 1
ATOM 11703 C C . LEU D 1 8 ? 57.005 10.646 14.794 1.00 13.15 8 LEU D C 1
ATOM 11704 O O . LEU D 1 8 ? 58.041 10.354 15.405 1.00 12.88 8 LEU D O 1
ATOM 11709 N N . THR D 1 9 ? 55.786 10.538 15.332 1.00 12.58 9 THR D N 1
ATOM 11710 C CA . THR D 1 9 ? 55.603 10.123 16.749 1.00 12.10 9 THR D CA 1
ATOM 11711 C C . THR D 1 9 ? 54.526 9.053 16.938 1.00 12.15 9 THR D C 1
ATOM 11712 O O . THR D 1 9 ? 53.605 8.930 16.115 1.00 12.83 9 THR D O 1
ATOM 11716 N N . THR D 1 10 ? 54.616 8.308 18.036 1.00 11.07 10 THR D N 1
ATOM 11717 C CA . THR D 1 10 ? 53.488 7.481 18.473 1.00 10.68 10 THR D CA 1
ATOM 11718 C C . THR D 1 10 ? 52.368 8.402 18.969 1.00 10.68 10 THR D C 1
ATOM 11719 O O . THR D 1 10 ? 52.556 9.638 19.073 1.00 10.64 10 THR D O 1
ATOM 11723 N N . ASN D 1 11 ? 51.221 7.817 19.323 1.00 10.25 11 ASN D N 1
ATOM 11724 C CA . ASN D 1 11 ? 50.128 8.601 19.948 1.00 9.52 11 ASN D CA 1
ATOM 11725 C C . ASN D 1 11 ? 50.474 9.109 21.342 1.00 9.00 11 ASN D C 1
ATOM 11726 O O . ASN D 1 11 ? 49.727 9.900 21.919 1.00 8.84 11 ASN D O 1
ATOM 11731 N N . GLN D 1 12 ? 51.584 8.617 21.888 1.00 8.79 12 GLN D N 1
ATOM 11732 C CA . GLN D 1 12 ? 52.109 9.054 23.195 1.00 8.15 12 GLN D CA 1
ATOM 11733 C C . GLN D 1 12 ? 53.073 10.238 23.065 1.00 8.12 12 GLN D C 1
ATOM 11734 O O . GLN D 1 12 ? 53.561 10.742 24.050 1.00 8.10 12 GLN D O 1
ATOM 11740 N N . GLY D 1 13 ? 53.344 10.679 21.844 1.00 7.95 13 GLY D N 1
ATOM 11741 C CA . GLY D 1 13 ? 54.241 11.800 21.648 1.00 8.06 13 GLY D CA 1
ATOM 11742 C C . GLY D 1 13 ? 55.698 11.424 21.669 1.00 7.72 13 GLY D C 1
ATOM 11743 O O . GLY D 1 13 ? 56.535 12.298 21.693 1.00 7.10 13 GLY D O 1
ATOM 11744 N N . VAL D 1 14 ? 55.995 10.122 21.632 1.00 8.65 14 VAL D N 1
ATOM 11745 C CA . VAL D 1 14 ? 57.383 9.619 21.576 1.00 8.98 14 VAL D CA 1
ATOM 11746 C C . VAL D 1 14 ? 57.893 9.634 20.140 1.00 9.65 14 VAL D C 1
ATOM 11747 O O . VAL D 1 14 ? 57.226 9.085 19.248 1.00 10.79 14 VAL D O 1
ATOM 11751 N N . PRO D 1 15 ? 59.056 10.280 19.896 1.00 9.76 15 PRO D N 1
ATOM 11752 C CA . PRO D 1 15 ? 59.613 10.241 18.555 1.00 9.39 15 PRO D CA 1
ATOM 11753 C C . PRO D 1 15 ? 60.022 8.810 18.190 1.00 9.97 15 PRO D C 1
ATOM 11754 O O . PRO D 1 15 ? 60.645 8.113 19.015 1.00 10.30 15 PRO D O 1
ATOM 11758 N N . ILE D 1 16 ? 59.647 8.401 16.962 1.00 9.66 16 ILE D N 1
ATOM 11759 C CA . ILE D 1 16 ? 59.811 7.062 16.423 1.00 8.71 16 ILE D CA 1
ATOM 11760 C C . ILE D 1 16 ? 61.125 6.996 15.636 1.00 9.54 16 ILE D C 1
ATOM 11761 O O . ILE D 1 16 ? 61.325 7.778 14.702 1.00 8.96 16 ILE D O 1
ATOM 11766 N N . GLY D 1 17 ? 62.018 6.071 16.019 1.00 9.77 17 GLY D N 1
ATOM 11767 C CA . GLY D 1 17 ? 63.293 5.905 15.325 1.00 9.69 17 GLY D CA 1
ATOM 11768 C C . GLY D 1 17 ? 63.173 5.133 14.015 1.00 9.96 17 GLY D C 1
ATOM 11769 O O . GLY D 1 17 ? 63.788 5.490 13.016 1.00 10.64 17 GLY D O 1
ATOM 11770 N N . ASP D 1 18 ? 62.374 4.079 14.007 1.00 10.20 18 ASP D N 1
ATOM 11771 C CA . ASP D 1 18 ? 62.344 3.153 12.888 1.00 11.02 18 ASP D CA 1
ATOM 11772 C C . ASP D 1 18 ? 60.895 2.735 12.631 1.00 10.82 18 ASP D C 1
ATOM 11773 O O . ASP D 1 18 ? 60.329 1.948 13.378 1.00 11.47 18 ASP D O 1
ATOM 11778 N N . ASN D 1 19 ? 60.330 3.281 11.554 1.00 10.54 19 ASN D N 1
ATOM 11779 C CA . ASN D 1 19 ? 58.976 3.047 11.125 1.00 10.27 19 ASN D CA 1
ATOM 11780 C C . ASN D 1 19 ? 58.866 1.973 10.056 1.00 10.38 19 ASN D C 1
ATOM 11781 O O . ASN D 1 19 ? 57.846 1.890 9.375 1.00 10.58 19 ASN D O 1
ATOM 11786 N N . GLN D 1 20 ? 59.902 1.158 9.896 1.00 10.91 20 GLN D N 1
ATOM 11787 C CA . GLN D 1 20 ? 59.952 0.178 8.802 1.00 11.07 20 GLN D CA 1
ATOM 11788 C C . GLN D 1 20 ? 60.067 -1.248 9.315 1.00 11.09 20 GLN D C 1
ATOM 11789 O O . GLN D 1 20 ? 59.667 -2.194 8.621 1.00 10.52 20 GLN D O 1
ATOM 11795 N N . ASN D 1 21 ? 60.630 -1.408 10.520 1.00 11.12 21 ASN D N 1
ATOM 11796 C CA . ASN D 1 21 ? 60.871 -2.748 11.053 1.00 10.97 21 ASN D CA 1
ATOM 11797 C C . ASN D 1 21 ? 60.202 -3.035 12.395 1.00 11.37 21 ASN D C 1
ATOM 11798 O O . ASN D 1 21 ? 60.312 -2.249 13.350 1.00 11.49 21 ASN D O 1
ATOM 11803 N N . SER D 1 22 ? 59.539 -4.188 12.471 1.00 10.92 22 SER D N 1
ATOM 11804 C CA . SER D 1 22 ? 59.004 -4.691 13.735 1.00 10.55 22 SER D CA 1
ATOM 11805 C C . SER D 1 22 ? 60.170 -5.122 14.629 1.00 10.98 22 SER D C 1
ATOM 11806 O O . SER D 1 22 ? 61.269 -5.411 14.125 1.00 10.95 22 SER D O 1
ATOM 11809 N N . ARG D 1 23 ? 59.941 -5.141 15.941 1.00 10.76 23 ARG D N 1
ATOM 11810 C CA . ARG D 1 23 ? 60.932 -5.624 16.880 1.00 11.30 23 ARG D CA 1
ATOM 11811 C C . ARG D 1 23 ? 60.788 -7.140 17.027 1.00 11.69 23 ARG D C 1
ATOM 11812 O O . ARG D 1 23 ? 59.748 -7.650 17.468 1.00 12.08 23 ARG D O 1
ATOM 11820 N N . THR D 1 24 ? 61.849 -7.843 16.650 1.00 11.46 24 THR D N 1
ATOM 11821 C CA . THR D 1 24 ? 61.812 -9.281 16.568 1.00 11.50 24 THR D CA 1
ATOM 11822 C C . THR D 1 24 ? 62.859 -9.899 17.490 1.00 11.82 24 THR D C 1
ATOM 11823 O O . THR D 1 24 ? 63.864 -9.257 17.810 1.00 12.10 24 THR D O 1
ATOM 11827 N N . ALA D 1 25 ? 62.588 -11.119 17.937 1.00 11.40 25 ALA D N 1
ATOM 11828 C CA . ALA D 1 25 ? 63.520 -11.905 18.722 1.00 11.72 25 ALA D CA 1
ATOM 11829 C C . ALA D 1 25 ? 64.581 -12.475 17.764 1.00 12.34 25 ALA D C 1
ATOM 11830 O O . ALA D 1 25 ? 64.574 -13.669 17.405 1.00 11.34 25 ALA D O 1
ATOM 11832 N N . GLY D 1 26 ? 65.476 -11.585 17.331 1.00 12.68 26 GLY D N 1
ATOM 11833 C CA . GLY D 1 26 ? 66.409 -11.901 16.265 1.00 13.01 26 GLY D CA 1
ATOM 11834 C C . GLY D 1 26 ? 65.998 -11.368 14.910 1.00 13.17 26 GLY D C 1
ATOM 11835 O O . GLY D 1 26 ? 64.808 -11.224 14.606 1.00 12.23 26 GLY D O 1
ATOM 11836 N N . ARG D 1 27 ? 67.017 -11.101 14.091 1.00 14.18 27 ARG D N 1
ATOM 11837 C CA . ARG D 1 27 ? 66.855 -10.656 12.708 1.00 14.44 27 ARG D CA 1
ATOM 11838 C C . ARG D 1 27 ? 65.845 -11.462 11.925 1.00 14.83 27 ARG D C 1
ATOM 11839 O O . ARG D 1 27 ? 65.122 -10.899 11.083 1.00 15.55 27 ARG D O 1
ATOM 11847 N N . ARG D 1 28 ? 65.780 -12.764 12.185 1.00 15.01 28 ARG D N 1
ATOM 11848 C CA . ARG D 1 28 ? 64.803 -13.618 11.478 1.00 15.24 28 ARG D CA 1
ATOM 11849 C C . ARG D 1 28 ? 63.893 -14.347 12.463 1.00 14.78 28 ARG D C 1
ATOM 11850 O O . ARG D 1 28 ? 63.316 -15.401 12.143 1.00 15.29 28 ARG D O 1
ATOM 11858 N N . GLY D 1 29 ? 63.762 -13.776 13.656 1.00 13.57 29 GLY D N 1
ATOM 11859 C CA . GLY D 1 29 ? 62.927 -14.359 14.710 1.00 12.97 29 GLY D CA 1
ATOM 11860 C C . GLY D 1 29 ? 61.513 -13.794 14.779 1.00 12.18 29 GLY D C 1
ATOM 11861 O O . GLY D 1 29 ? 61.202 -12.813 14.101 1.00 12.33 29 GLY D O 1
ATOM 11862 N N . PRO D 1 30 ? 60.648 -14.411 15.608 1.00 11.46 30 PRO D N 1
ATOM 11863 C CA . PRO D 1 30 ? 59.254 -13.997 15.784 1.00 10.69 30 PRO D CA 1
ATOM 11864 C C . PRO D 1 30 ? 59.103 -12.613 16.448 1.00 10.02 30 PRO D C 1
ATOM 11865 O O . PRO D 1 30 ? 59.975 -12.175 17.181 1.00 9.33 30 PRO D O 1
ATOM 11869 N N . THR D 1 31 ? 57.992 -11.945 16.166 1.00 10.27 31 THR D N 1
ATOM 11870 C CA . THR D 1 31 ? 57.732 -10.569 16.633 1.00 10.05 31 THR D CA 1
ATOM 11871 C C . THR D 1 31 ? 57.373 -10.512 18.129 1.00 9.90 31 THR D C 1
ATOM 11872 O O . THR D 1 31 ? 56.656 -11.383 18.660 1.00 9.16 31 THR D O 1
ATOM 11876 N N . LEU D 1 32 ? 57.846 -9.451 18.775 1.00 9.64 32 LEU D N 1
ATOM 11877 C CA . LEU D 1 32 ? 57.718 -9.275 20.224 1.00 9.66 32 LEU D CA 1
ATOM 11878 C C . LEU D 1 32 ? 56.452 -8.552 20.619 1.00 9.89 32 LEU D C 1
ATOM 11879 O O . LEU D 1 32 ? 56.132 -7.527 20.036 1.00 10.14 32 LEU D O 1
ATOM 11884 N N . LEU D 1 33 ? 55.752 -9.084 21.626 1.00 9.43 33 LEU D N 1
ATOM 11885 C CA . LEU D 1 33 ? 54.570 -8.439 22.186 1.00 9.00 33 LEU D CA 1
ATOM 11886 C C . LEU D 1 33 ? 54.901 -7.062 22.791 1.00 9.08 33 LEU D C 1
ATOM 11887 O O . LEU D 1 33 ? 54.024 -6.229 22.981 1.00 9.97 33 LEU D O 1
ATOM 11892 N N . GLU D 1 34 ? 56.166 -6.821 23.096 1.00 8.96 34 GLU D N 1
ATOM 11893 C CA . GLU D 1 34 ? 56.581 -5.513 23.628 1.00 8.23 34 GLU D CA 1
ATOM 11894 C C . GLU D 1 34 ? 56.803 -4.427 22.562 1.00 8.09 34 GLU D C 1
ATOM 11895 O O . GLU D 1 34 ? 57.112 -3.269 22.892 1.00 8.88 34 GLU D O 1
ATOM 11901 N N . ASP D 1 35 ? 56.645 -4.769 21.288 1.00 7.50 35 ASP D N 1
ATOM 11902 C CA . ASP D 1 35 ? 56.652 -3.726 20.253 1.00 7.37 35 ASP D CA 1
ATOM 11903 C C . ASP D 1 35 ? 55.414 -2.780 20.353 1.00 7.24 35 ASP D C 1
ATOM 11904 O O . ASP D 1 35 ? 54.440 -2.922 19.599 1.00 6.08 35 ASP D O 1
ATOM 11909 N N . TYR D 1 36 ? 55.460 -1.836 21.301 1.00 7.55 36 TYR D N 1
ATOM 11910 C CA . TYR D 1 36 ? 54.328 -0.942 21.563 1.00 8.24 36 TYR D CA 1
ATOM 11911 C C . TYR D 1 36 ? 53.975 -0.168 20.325 1.00 8.79 36 TYR D C 1
ATOM 11912 O O . TYR D 1 36 ? 52.799 -0.011 19.990 1.00 9.27 36 TYR D O 1
ATOM 11921 N N . GLN D 1 37 ? 55.009 0.346 19.662 1.00 9.54 37 GLN D N 1
ATOM 11922 C CA . GLN D 1 37 ? 54.855 1.145 18.452 1.00 9.24 37 GLN D CA 1
ATOM 11923 C C . GLN D 1 37 ? 54.076 0.387 17.385 1.00 8.91 37 GLN D C 1
ATOM 11924 O O . GLN D 1 37 ? 53.123 0.927 16.801 1.00 9.44 37 GLN D O 1
ATOM 11930 N N . LEU D 1 38 ? 54.488 -0.851 17.115 1.00 8.18 38 LEU D N 1
ATOM 11931 C CA . LEU D 1 38 ? 53.757 -1.711 16.177 1.00 7.76 38 LEU D CA 1
ATOM 11932 C C . LEU D 1 38 ? 52.290 -1.877 16.581 1.00 7.40 38 LEU D C 1
ATOM 11933 O O . LEU D 1 38 ? 51.367 -1.602 15.803 1.00 7.15 38 LEU D O 1
ATOM 11938 N N . ILE D 1 39 ? 52.093 -2.321 17.808 1.00 7.46 39 ILE D N 1
ATOM 11939 C CA . ILE D 1 39 ? 50.771 -2.675 18.290 1.00 8.07 39 ILE D CA 1
ATOM 11940 C C . ILE D 1 39 ? 49.847 -1.462 18.371 1.00 8.56 39 ILE D C 1
ATOM 11941 O O . ILE D 1 39 ? 48.673 -1.558 18.031 1.00 8.30 39 ILE D O 1
ATOM 11946 N N . GLU D 1 40 ? 50.382 -0.313 18.772 1.00 9.30 40 GLU D N 1
ATOM 11947 C CA . GLU D 1 40 ? 49.556 0.899 18.817 1.00 9.64 40 GLU D CA 1
ATOM 11948 C C . GLU D 1 40 ? 49.049 1.240 17.420 1.00 9.64 40 GLU D C 1
ATOM 11949 O O . GLU D 1 40 ? 47.878 1.581 17.252 1.00 10.30 40 GLU D O 1
ATOM 11955 N N . LYS D 1 41 ? 49.945 1.123 16.437 1.00 9.56 41 LYS D N 1
ATOM 11956 C CA . LYS D 1 41 ? 49.709 1.527 15.045 1.00 9.35 41 LYS D CA 1
ATOM 11957 C C . LYS D 1 41 ? 48.722 0.570 14.357 1.00 8.52 41 LYS D C 1
ATOM 11958 O O . LYS D 1 41 ? 47.752 0.988 13.731 1.00 7.77 41 LYS D O 1
ATOM 11964 N N . ILE D 1 42 ? 48.981 -0.723 14.501 1.00 8.54 42 ILE D N 1
ATOM 11965 C CA . ILE D 1 42 ? 48.084 -1.766 13.999 1.00 7.97 42 ILE D CA 1
ATOM 11966 C C . ILE D 1 42 ? 46.717 -1.681 14.681 1.00 7.39 42 ILE D C 1
ATOM 11967 O O . ILE D 1 42 ? 45.675 -1.712 14.013 1.00 6.99 42 ILE D O 1
ATOM 11972 N N . ALA D 1 43 ? 46.710 -1.573 16.009 1.00 7.05 43 ALA D N 1
ATOM 11973 C CA . ALA D 1 43 ? 45.439 -1.586 16.743 1.00 7.03 43 ALA D CA 1
ATOM 11974 C C . ALA D 1 43 ? 44.568 -0.400 16.324 1.00 7.15 43 ALA D C 1
ATOM 11975 O O . ALA D 1 43 ? 43.356 -0.524 16.248 1.00 7.16 43 ALA D O 1
ATOM 11977 N N . HIS D 1 44 ? 45.186 0.738 16.033 1.00 6.99 44 HIS D N 1
ATOM 11978 C CA . HIS D 1 44 ? 44.409 1.866 15.574 1.00 7.61 44 HIS D CA 1
ATOM 11979 C C . HIS D 1 44 ? 43.885 1.672 14.145 1.00 7.78 44 HIS D C 1
ATOM 11980 O O . HIS D 1 44 ? 42.713 1.979 13.856 1.00 8.53 44 HIS D O 1
ATOM 11987 N N . PHE D 1 45 ? 44.741 1.163 13.263 1.00 7.68 45 PHE D N 1
ATOM 11988 C CA . PHE D 1 45 ? 44.341 0.780 11.922 1.00 7.45 45 PHE D CA 1
ATOM 11989 C C . PHE D 1 45 ? 43.173 -0.191 11.996 1.00 7.51 45 PHE D C 1
ATOM 11990 O O . PHE D 1 45 ? 42.244 -0.116 11.193 1.00 7.82 45 PHE D O 1
ATOM 11998 N N . ASP D 1 46 ? 43.233 -1.109 12.953 1.00 7.70 46 ASP D N 1
ATOM 11999 C CA . ASP D 1 46 ? 42.176 -2.124 13.168 1.00 8.22 46 ASP D CA 1
ATOM 12000 C C . ASP D 1 46 ? 40.818 -1.528 13.558 1.00 8.35 46 ASP D C 1
ATOM 12001 O O . ASP D 1 46 ? 39.783 -2.214 13.493 1.00 7.67 46 ASP D O 1
ATOM 12006 N N . ARG D 1 47 ? 40.834 -0.248 13.931 1.00 8.39 47 ARG D N 1
ATOM 12007 C CA . ARG D 1 47 ? 39.653 0.428 14.449 1.00 9.06 47 ARG D CA 1
ATOM 12008 C C . ARG D 1 47 ? 39.228 1.647 13.622 1.00 9.12 47 ARG D C 1
ATOM 12009 O O . ARG D 1 47 ? 38.387 2.433 14.068 1.00 9.70 47 ARG D O 1
ATOM 12017 N N . GLU D 1 48 ? 39.787 1.805 12.418 1.00 8.81 48 GLU D N 1
ATOM 12018 C CA . GLU D 1 48 ? 39.518 3.001 11.612 1.00 8.24 48 GLU D CA 1
ATOM 12019 C C . GLU D 1 48 ? 38.054 3.141 11.217 1.00 8.36 48 GLU D C 1
ATOM 12020 O O . GLU D 1 48 ? 37.536 4.268 11.151 1.00 7.61 48 GLU D O 1
ATOM 12026 N N . ARG D 1 49 ? 37.401 1.998 10.963 1.00 8.09 49 ARG D N 1
ATOM 12027 C CA . ARG D 1 49 ? 36.056 1.961 10.393 1.00 8.28 49 ARG D CA 1
ATOM 12028 C C . ARG D 1 49 ? 34.948 2.064 11.410 1.00 8.02 49 ARG D C 1
ATOM 12029 O O . ARG D 1 49 ? 35.025 1.493 12.493 1.00 8.19 49 ARG D O 1
ATOM 12037 N N . VAL D 1 50 ? 33.909 2.800 11.029 1.00 7.99 50 VAL D N 1
ATOM 12038 C CA . VAL D 1 50 ? 32.675 2.923 11.799 1.00 8.07 50 VAL D CA 1
ATOM 12039 C C . VAL D 1 50 ? 31.508 2.452 10.906 1.00 8.40 50 VAL D C 1
ATOM 12040 O O . VAL D 1 50 ? 31.695 2.222 9.720 1.00 7.40 50 VAL D O 1
ATOM 12044 N N . PRO D 1 51 ? 30.311 2.259 11.482 1.00 9.13 51 PRO D N 1
ATOM 12045 C CA . PRO D 1 51 ? 29.224 1.848 10.602 1.00 9.53 51 PRO D CA 1
ATOM 12046 C C . PRO D 1 51 ? 28.893 2.945 9.575 1.00 10.39 51 PRO D C 1
ATOM 12047 O O . PRO D 1 51 ? 28.965 4.160 9.876 1.00 9.96 51 PRO D O 1
ATOM 12051 N N . GLU D 1 52 ? 28.571 2.497 8.364 1.00 9.96 52 GLU D N 1
ATOM 12052 C CA . GLU D 1 52 ? 28.145 3.384 7.305 1.00 10.59 52 GLU D CA 1
ATOM 12053 C C . GLU D 1 52 ? 26.647 3.658 7.578 1.00 10.27 52 GLU D C 1
ATOM 12054 O O . GLU D 1 52 ? 26.024 2.967 8.395 1.00 9.99 52 GLU D O 1
ATOM 12060 N N . ARG D 1 53 ? 26.101 4.690 6.935 1.00 9.94 53 ARG D N 1
ATOM 12061 C CA . ARG D 1 53 ? 24.725 5.095 7.137 1.00 9.62 53 ARG D CA 1
ATOM 12062 C C . ARG D 1 53 ? 23.782 3.985 6.691 1.00 9.97 53 ARG D C 1
ATOM 12063 O O . ARG D 1 53 ? 24.051 3.284 5.712 1.00 9.81 53 ARG D O 1
ATOM 12071 N N . VAL D 1 54 ? 22.668 3.825 7.399 1.00 10.43 54 VAL D N 1
ATOM 12072 C CA . VAL D 1 54 ? 21.807 2.669 7.145 1.00 11.03 54 VAL D CA 1
ATOM 12073 C C . VAL D 1 54 ? 21.164 2.835 5.779 1.00 11.50 54 VAL D C 1
ATOM 12074 O O . VAL D 1 54 ? 20.923 1.865 5.085 1.00 11.70 54 VAL D O 1
ATOM 12078 N N . VAL D 1 55 ? 20.901 4.095 5.414 1.00 12.80 55 VAL D N 1
ATOM 12079 C CA . VAL D 1 55 ? 20.592 4.537 4.041 1.00 12.42 55 VAL D CA 1
ATOM 12080 C C . VAL D 1 55 ? 21.397 5.816 3.699 1.00 12.94 55 VAL D C 1
ATOM 12081 O O . VAL D 1 55 ? 21.846 6.545 4.600 1.00 13.07 55 VAL D O 1
ATOM 12085 N N . HIS D 1 56 ? 21.592 6.068 2.400 1.00 13.29 56 HIS D N 1
ATOM 12086 C CA . HIS D 1 56 ? 22.419 7.185 1.907 1.00 13.61 56 HIS D CA 1
ATOM 12087 C C . HIS D 1 56 ? 23.891 7.071 2.290 1.00 13.63 56 HIS D C 1
ATOM 12088 O O . HIS D 1 56 ? 24.584 8.088 2.467 1.00 14.12 56 HIS D O 1
ATOM 12095 N N . ALA D 1 57 ? 24.374 5.838 2.401 1.00 13.43 57 ALA D N 1
ATOM 12096 C CA . ALA D 1 57 ? 25.786 5.577 2.700 1.00 13.28 57 ALA D CA 1
ATOM 12097 C C . ALA D 1 57 ? 26.730 6.279 1.714 1.00 13.09 57 ALA D C 1
ATOM 12098 O O . ALA D 1 57 ? 27.744 6.877 2.112 1.00 12.83 57 ALA D O 1
ATOM 12100 N N . ARG D 1 58 ? 26.387 6.199 0.431 1.00 13.39 58 ARG D N 1
ATOM 12101 C CA . ARG D 1 58 ? 27.228 6.748 -0.615 1.00 13.63 58 ARG D CA 1
ATOM 12102 C C . ARG D 1 58 ? 26.901 8.226 -0.763 1.00 14.04 58 ARG D C 1
ATOM 12103 O O . ARG D 1 58 ? 25.721 8.601 -0.855 1.00 14.36 58 ARG D O 1
ATOM 12111 N N . GLY D 1 59 ? 27.936 9.067 -0.761 1.00 14.05 59 GLY D N 1
ATOM 12112 C CA . GLY D 1 59 ? 27.727 10.509 -0.747 1.00 13.76 59 GLY D CA 1
ATOM 12113 C C . GLY D 1 59 ? 28.964 11.383 -0.823 1.00 13.72 59 GLY D C 1
ATOM 12114 O O . GLY D 1 59 ? 30.088 10.910 -0.755 1.00 13.03 59 GLY D O 1
ATOM 12115 N N . PHE D 1 60 ? 28.724 12.683 -0.954 1.00 14.01 60 PHE D N 1
ATOM 12116 C CA . PHE D 1 60 ? 29.764 13.675 -1.136 1.00 14.38 60 PHE D CA 1
ATOM 12117 C C . PHE D 1 60 ? 29.371 14.923 -0.324 1.00 14.07 60 PHE D C 1
ATOM 12118 O O . PHE D 1 60 ? 28.220 15.354 -0.345 1.00 15.00 60 PHE D O 1
ATOM 12126 N N . GLY D 1 61 ? 30.313 15.500 0.401 1.00 13.83 61 GLY D N 1
ATOM 12127 C CA . GLY D 1 61 ? 30.045 16.733 1.147 1.00 13.10 61 GLY D CA 1
ATOM 12128 C C . GLY D 1 61 ? 30.931 17.903 0.754 1.00 12.66 61 GLY D C 1
ATOM 12129 O O . GLY D 1 61 ? 32.040 17.704 0.275 1.00 12.02 61 GLY D O 1
ATOM 12130 N N . ALA D 1 62 ? 30.445 19.124 0.957 1.00 12.53 62 ALA D N 1
ATOM 12131 C CA . ALA D 1 62 ? 31.287 20.316 0.791 1.00 12.99 62 ALA D CA 1
ATOM 12132 C C . ALA D 1 62 ? 30.818 21.519 1.646 1.00 13.47 62 ALA D C 1
ATOM 12133 O O . ALA D 1 62 ? 29.650 21.601 2.042 1.00 12.99 62 ALA D O 1
ATOM 12135 N N . HIS D 1 63 ? 31.744 22.441 1.923 1.00 14.06 63 HIS D N 1
ATOM 12136 C CA . HIS D 1 63 ? 31.431 23.653 2.671 1.00 15.07 63 HIS D CA 1
ATOM 12137 C C . HIS D 1 63 ? 31.020 24.792 1.739 1.00 16.07 63 HIS D C 1
ATOM 12138 O O . HIS D 1 63 ? 31.389 24.830 0.554 1.00 16.54 63 HIS D O 1
ATOM 12145 N N . GLY D 1 64 ? 30.272 25.734 2.291 1.00 16.69 64 GLY D N 1
ATOM 12146 C CA . GLY D 1 64 ? 29.795 26.861 1.529 1.00 17.18 64 GLY D CA 1
ATOM 12147 C C . GLY D 1 64 ? 29.067 27.881 2.376 1.00 17.48 64 GLY D C 1
ATOM 12148 O O . GLY D 1 64 ? 29.228 27.927 3.604 1.00 17.19 64 GLY D O 1
ATOM 12149 N N . VAL D 1 65 ? 28.260 28.699 1.704 1.00 17.99 65 VAL D N 1
ATOM 12150 C CA . VAL D 1 65 ? 27.592 29.818 2.350 1.00 18.92 65 VAL D CA 1
ATOM 12151 C C . VAL D 1 65 ? 26.157 29.911 1.867 1.00 19.12 65 VAL D C 1
ATOM 12152 O O . VAL D 1 65 ? 25.868 29.635 0.702 1.00 19.22 65 VAL D O 1
ATOM 12156 N N . PHE D 1 66 ? 25.249 30.236 2.783 1.00 19.55 66 PHE D N 1
ATOM 12157 C CA . PHE D 1 66 ? 23.922 30.651 2.379 1.00 20.15 66 PHE D CA 1
ATOM 12158 C C . PHE D 1 66 ? 23.795 32.164 2.480 1.00 20.95 66 PHE D C 1
ATOM 12159 O O . PHE D 1 66 ? 24.128 32.757 3.506 1.00 20.59 66 PHE D O 1
ATOM 12167 N N . LYS D 1 67 ? 23.326 32.790 1.408 1.00 22.07 67 LYS D N 1
ATOM 12168 C CA . LYS D 1 67 ? 23.041 34.219 1.460 1.00 23.53 67 LYS D CA 1
ATOM 12169 C C . LYS D 1 67 ? 21.531 34.444 1.342 1.00 23.62 67 LYS D C 1
ATOM 12170 O O . LYS D 1 67 ? 20.909 33.997 0.390 1.00 23.42 67 LYS D O 1
ATOM 12176 N N . VAL D 1 68 ? 20.940 35.108 2.328 1.00 24.54 68 VAL D N 1
ATOM 12177 C CA . VAL D 1 68 ? 19.522 35.420 2.243 1.00 25.86 68 VAL D CA 1
ATOM 12178 C C . VAL D 1 68 ? 19.304 36.693 1.415 1.00 26.76 68 VAL D C 1
ATOM 12179 O O . VAL D 1 68 ? 19.931 37.727 1.655 1.00 26.58 68 VAL D O 1
ATOM 12183 N N . LYS D 1 69 ? 18.425 36.583 0.424 1.00 27.98 69 LYS D N 1
ATOM 12184 C CA . LYS D 1 69 ? 18.126 37.680 -0.491 1.00 29.25 69 LYS D CA 1
ATOM 12185 C C . LYS D 1 69 ? 16.788 38.371 -0.162 1.00 28.98 69 LYS D C 1
ATOM 12186 O O . LYS D 1 69 ? 16.657 39.584 -0.284 1.00 29.34 69 LYS D O 1
ATOM 12192 N N . ASN D 1 70 ? 15.806 37.604 0.280 1.00 28.91 70 ASN D N 1
ATOM 12193 C CA . ASN D 1 70 ? 14.515 38.175 0.642 1.00 28.76 70 ASN D CA 1
ATOM 12194 C C . ASN D 1 70 ? 14.164 37.828 2.075 1.00 28.66 70 ASN D C 1
ATOM 12195 O O . ASN D 1 70 ? 14.115 36.647 2.430 1.00 28.73 70 ASN D O 1
ATOM 12200 N N . SER D 1 71 ? 13.941 38.862 2.887 1.00 28.33 71 SER D N 1
ATOM 12201 C CA . SER D 1 71 ? 13.504 38.730 4.271 1.00 27.93 71 SER D CA 1
ATOM 12202 C C . SER D 1 71 ? 12.275 37.834 4.359 1.00 28.36 71 SER D C 1
ATOM 12203 O O . SER D 1 71 ? 11.345 37.985 3.562 1.00 28.46 71 SER D O 1
ATOM 12206 N N . MET D 1 72 ? 12.275 36.905 5.318 1.00 28.39 72 MET D N 1
ATOM 12207 C CA . MET D 1 72 ? 11.127 36.007 5.510 1.00 28.73 72 MET D CA 1
ATOM 12208 C C . MET D 1 72 ? 10.344 36.320 6.790 1.00 28.66 72 MET D C 1
ATOM 12209 O O . MET D 1 72 ? 9.541 35.499 7.257 1.00 28.32 72 MET D O 1
ATOM 12214 N N . LYS D 1 73 ? 10.558 37.523 7.327 1.00 28.80 73 LYS D N 1
ATOM 12215 C CA . LYS D 1 73 ? 9.957 37.938 8.597 1.00 29.52 73 LYS D CA 1
ATOM 12216 C C . LYS D 1 73 ? 8.427 37.842 8.645 1.00 28.86 73 LYS D C 1
ATOM 12217 O O . LYS D 1 73 ? 7.856 37.605 9.705 1.00 29.09 73 LYS D O 1
ATOM 12223 N N . LYS D 1 74 ? 7.757 38.008 7.514 1.00 28.27 74 LYS D N 1
ATOM 12224 C CA . LYS D 1 74 ? 6.300 37.875 7.533 1.00 28.26 74 LYS D CA 1
ATOM 12225 C C . LYS D 1 74 ? 5.850 36.428 7.846 1.00 26.89 74 LYS D C 1
ATOM 12226 O O . LYS D 1 74 ? 4.776 36.230 8.400 1.00 26.72 74 LYS D O 1
ATOM 12232 N N . TYR D 1 75 ? 6.698 35.446 7.526 1.00 25.60 75 TYR D N 1
ATOM 12233 C CA . TYR D 1 75 ? 6.362 34.019 7.662 1.00 24.63 75 TYR D CA 1
ATOM 12234 C C . TYR D 1 75 ? 7.018 33.305 8.847 1.00 23.80 75 TYR D C 1
ATOM 12235 O O . TYR D 1 75 ? 6.493 32.315 9.353 1.00 23.95 75 TYR D O 1
ATOM 12244 N N . THR D 1 76 ? 8.167 33.807 9.277 1.00 22.88 76 THR D N 1
ATOM 12245 C CA . THR D 1 76 ? 8.920 33.186 10.356 1.00 21.61 76 THR D CA 1
ATOM 12246 C C . THR D 1 76 ? 9.789 34.190 11.096 1.00 21.24 76 THR D C 1
ATOM 12247 O O . THR D 1 76 ? 10.330 35.132 10.502 1.00 21.21 76 THR D O 1
ATOM 12251 N N . LYS D 1 77 ? 9.908 33.969 12.397 1.00 20.68 77 LYS D N 1
ATOM 12252 C CA . LYS D 1 77 ? 10.804 34.731 13.256 1.00 20.31 77 LYS D CA 1
ATOM 12253 C C . LYS D 1 77 ? 12.223 34.136 13.337 1.00 19.74 77 LYS D C 1
ATOM 12254 O O . LYS D 1 77 ? 13.016 34.556 14.181 1.00 19.68 77 LYS D O 1
ATOM 12260 N N . ALA D 1 78 ? 12.541 33.183 12.455 1.00 19.23 78 ALA D N 1
ATOM 12261 C CA . ALA D 1 78 ? 13.886 32.593 12.373 1.00 19.12 78 ALA D CA 1
ATOM 12262 C C . ALA D 1 78 ? 14.951 33.676 12.152 1.00 19.22 78 ALA D C 1
ATOM 12263 O O . ALA D 1 78 ? 14.956 34.356 11.107 1.00 18.93 78 ALA D O 1
ATOM 12265 N N . ALA D 1 79 ? 15.834 33.832 13.141 1.00 18.83 79 ALA D N 1
ATOM 12266 C CA . ALA D 1 79 ? 16.767 34.968 13.187 1.00 19.20 79 ALA D CA 1
ATOM 12267 C C . ALA D 1 79 ? 17.510 35.207 11.881 1.00 19.13 79 ALA D C 1
ATOM 12268 O O . ALA D 1 79 ? 17.552 36.330 11.392 1.00 18.48 79 ALA D O 1
ATOM 12270 N N . PHE D 1 80 ? 18.072 34.149 11.309 1.00 19.68 80 PHE D N 1
ATOM 12271 C CA . PHE D 1 80 ? 18.964 34.295 10.157 1.00 20.47 80 PHE D CA 1
ATOM 12272 C C . PHE D 1 80 ? 18.224 34.735 8.900 1.00 20.95 80 PHE D C 1
ATOM 12273 O O . PHE D 1 80 ? 18.834 35.177 7.941 1.00 21.10 80 PHE D O 1
ATOM 12281 N N . LEU D 1 81 ? 16.904 34.594 8.936 1.00 21.86 81 LEU D N 1
ATOM 12282 C CA . LEU D 1 81 ? 16.019 34.863 7.812 1.00 22.43 81 LEU D CA 1
ATOM 12283 C C . LEU D 1 81 ? 15.367 36.267 7.872 1.00 23.11 81 LEU D C 1
ATOM 12284 O O . LEU D 1 81 ? 14.561 36.619 7.004 1.00 22.66 81 LEU D O 1
ATOM 12289 N N . GLN D 1 82 ? 15.728 37.051 8.894 1.00 24.13 82 GLN D N 1
ATOM 12290 C CA . GLN D 1 82 ? 15.143 38.380 9.137 1.00 25.56 82 GLN D CA 1
ATOM 12291 C C . GLN D 1 82 ? 15.643 39.473 8.167 1.00 26.75 82 GLN D C 1
ATOM 12292 O O . GLN D 1 82 ? 14.849 40.255 7.637 1.00 26.73 82 GLN D O 1
ATOM 12298 N N . GLU D 1 83 ? 16.956 39.517 7.947 1.00 28.05 83 GLU D N 1
ATOM 12299 C CA . GLU D 1 83 ? 17.573 40.587 7.175 1.00 29.16 83 GLU D CA 1
ATOM 12300 C C . GLU D 1 83 ? 18.103 40.084 5.844 1.00 29.65 83 GLU D C 1
ATOM 12301 O O . GLU D 1 83 ? 18.853 39.110 5.802 1.00 29.49 83 GLU D O 1
ATOM 12307 N N . GLU D 1 84 ? 17.709 40.750 4.759 1.00 30.21 84 GLU D N 1
ATOM 12308 C CA . GLU D 1 84 ? 18.315 40.512 3.459 1.00 31.13 84 GLU D CA 1
ATOM 12309 C C . GLU D 1 84 ? 19.787 40.848 3.606 1.00 30.26 84 GLU D C 1
ATOM 12310 O O . GLU D 1 84 ? 20.140 41.875 4.192 1.00 30.45 84 GLU D O 1
ATOM 12316 N N . GLY D 1 85 ? 20.648 39.957 3.141 1.00 29.49 85 GLY D N 1
ATOM 12317 C CA . GLY D 1 85 ? 22.081 40.176 3.281 1.00 28.98 85 GLY D CA 1
ATOM 12318 C C . GLY D 1 85 ? 22.804 39.254 4.250 1.00 28.39 85 GLY D C 1
ATOM 12319 O O . GLY D 1 85 ? 24.018 39.055 4.115 1.00 28.13 85 GLY D O 1
ATOM 12320 N N . THR D 1 86 ? 22.091 38.690 5.229 1.00 27.51 86 THR D N 1
ATOM 12321 C CA . THR D 1 86 ? 22.765 37.769 6.159 1.00 27.13 86 THR D CA 1
ATOM 12322 C C . THR D 1 86 ? 23.299 36.503 5.475 1.00 26.03 86 THR D C 1
ATOM 12323 O O . THR D 1 86 ? 22.638 35.904 4.634 1.00 25.66 86 THR D O 1
ATOM 12327 N N . GLU D 1 87 ? 24.535 36.161 5.822 1.00 25.34 87 GLU D N 1
ATOM 12328 C CA . GLU D 1 87 ? 25.193 34.950 5.365 1.00 24.69 87 GLU D CA 1
ATOM 12329 C C . GLU D 1 87 ? 25.256 33.958 6.504 1.00 23.36 87 GLU D C 1
ATOM 12330 O O . GLU D 1 87 ? 25.570 34.320 7.646 1.00 23.29 87 GLU D O 1
ATOM 12336 N N . VAL D 1 88 ? 24.961 32.703 6.202 1.00 22.04 88 VAL D N 1
ATOM 12337 C CA . VAL D 1 88 ? 25.212 31.638 7.169 1.00 20.85 88 VAL D CA 1
ATOM 12338 C C . VAL D 1 88 ? 26.146 30.578 6.559 1.00 19.52 88 VAL D C 1
ATOM 12339 O O . VAL D 1 88 ? 25.967 30.189 5.401 1.00 18.62 88 VAL D O 1
ATOM 12343 N N . PRO D 1 89 ? 27.163 30.129 7.336 1.00 18.48 89 PRO D N 1
ATOM 12344 C CA . PRO D 1 89 ? 28.009 29.037 6.870 1.00 17.36 89 PRO D CA 1
ATOM 12345 C C . PRO D 1 89 ? 27.162 27.777 6.768 1.00 16.62 89 PRO D C 1
ATOM 12346 O O . PRO D 1 89 ? 26.272 27.548 7.618 1.00 16.06 89 PRO D O 1
ATOM 12350 N N . VAL D 1 90 ? 27.411 26.990 5.724 1.00 15.11 90 VAL D N 1
ATOM 12351 C CA . VAL D 1 90 ? 26.707 25.728 5.538 1.00 14.16 90 VAL D CA 1
ATOM 12352 C C . VAL D 1 90 ? 27.675 24.577 5.299 1.00 13.45 90 VAL D C 1
ATOM 12353 O O . VAL D 1 90 ? 28.803 24.789 4.855 1.00 12.83 90 VAL D O 1
ATOM 12357 N N . PHE D 1 91 ? 27.232 23.365 5.628 1.00 12.94 91 PHE D N 1
ATOM 12358 C CA . PHE D 1 91 ? 27.866 22.147 5.129 1.00 12.96 91 PHE D CA 1
ATOM 12359 C C . PHE D 1 91 ? 26.765 21.283 4.500 1.00 12.91 91 PHE D C 1
ATOM 12360 O O . PHE D 1 91 ? 25.699 21.074 5.093 1.00 13.74 91 PHE D O 1
ATOM 12368 N N . ALA D 1 92 ? 27.027 20.802 3.296 1.00 12.29 92 ALA D N 1
ATOM 12369 C CA . ALA D 1 92 ? 26.044 20.057 2.531 1.00 11.99 92 ALA D CA 1
ATOM 12370 C C . ALA D 1 92 ? 26.586 18.693 2.177 1.00 11.60 92 ALA D C 1
ATOM 12371 O O . ALA D 1 92 ? 27.789 18.539 1.960 1.00 11.90 92 ALA D O 1
ATOM 12373 N N . ARG D 1 93 ? 25.702 17.704 2.120 1.00 11.02 93 ARG D N 1
ATOM 12374 C CA . ARG D 1 93 ? 26.092 16.362 1.708 1.00 10.98 93 ARG D CA 1
ATOM 12375 C C . ARG D 1 93 ? 25.026 15.835 0.768 1.00 11.03 93 ARG D C 1
ATOM 12376 O O . ARG D 1 93 ? 23.828 15.944 1.065 1.00 10.26 93 ARG D O 1
ATOM 12384 N N . PHE D 1 94 ? 25.488 15.269 -0.356 1.00 10.56 94 PHE D N 1
ATOM 12385 C CA . PHE D 1 94 ? 24.628 14.749 -1.397 1.00 10.73 94 PHE D CA 1
ATOM 12386 C C . PHE D 1 94 ? 24.878 13.261 -1.470 1.00 11.25 94 PHE D C 1
ATOM 12387 O O . PHE D 1 94 ? 25.994 12.819 -1.173 1.00 11.86 94 PHE D O 1
ATOM 12395 N N . SER D 1 95 ? 23.857 12.490 -1.855 1.00 10.90 95 SER D N 1
ATOM 12396 C CA . SER D 1 95 ? 23.923 11.044 -1.761 1.00 11.60 95 SER D CA 1
ATOM 12397 C C . SER D 1 95 ? 22.918 10.325 -2.640 1.00 12.45 95 SER D C 1
ATOM 12398 O O . SER D 1 95 ? 21.885 10.893 -3.026 1.00 12.99 95 SER D O 1
ATOM 12401 N N . THR D 1 96 ? 23.226 9.058 -2.927 1.00 12.66 96 THR D N 1
ATOM 12402 C CA . THR D 1 96 ? 22.244 8.095 -3.402 1.00 12.55 96 THR D CA 1
ATOM 12403 C C . THR D 1 96 ? 21.550 7.518 -2.153 1.00 13.35 96 THR D C 1
ATOM 12404 O O . THR D 1 96 ? 21.687 8.078 -1.064 1.00 13.50 96 THR D O 1
ATOM 12408 N N . VAL D 1 97 ? 20.812 6.412 -2.279 1.00 13.91 97 VAL D N 1
ATOM 12409 C CA . VAL D 1 97 ? 20.012 5.954 -1.144 1.00 14.09 97 VAL D CA 1
ATOM 12410 C C . VAL D 1 97 ? 20.330 4.561 -0.657 1.00 14.18 97 VAL D C 1
ATOM 12411 O O . VAL D 1 97 ? 20.702 4.386 0.510 1.00 14.13 97 VAL D O 1
ATOM 12415 N N . ILE D 1 98 ? 20.188 3.589 -1.561 1.00 13.90 98 ILE D N 1
ATOM 12416 C CA . ILE D 1 98 ? 20.092 2.170 -1.218 1.00 13.14 98 ILE D CA 1
ATOM 12417 C C . ILE D 1 98 ? 21.425 1.436 -1.001 1.00 13.76 98 ILE D C 1
ATOM 12418 O O . ILE D 1 98 ? 21.557 0.687 -0.026 1.00 13.70 98 ILE D O 1
ATOM 12423 N N . HIS D 1 99 ? 22.408 1.622 -1.879 1.00 14.06 99 HIS D N 1
ATOM 12424 C CA . HIS D 1 99 ? 23.650 0.836 -1.722 1.00 15.07 99 HIS D CA 1
ATOM 12425 C C . HIS D 1 99 ? 24.729 1.518 -0.871 1.00 15.25 99 HIS D C 1
ATOM 12426 O O . HIS D 1 99 ? 24.611 2.692 -0.510 1.00 15.13 99 HIS D O 1
ATOM 12433 N N . GLY D 1 100 ? 25.779 0.756 -0.574 1.00 15.88 100 GLY D N 1
ATOM 12434 C CA . GLY D 1 100 ? 26.761 1.135 0.409 1.00 17.17 100 GLY D CA 1
ATOM 12435 C C . GLY D 1 100 ? 27.863 2.034 -0.103 1.00 19.01 100 GLY D C 1
ATOM 12436 O O . GLY D 1 100 ? 27.866 2.521 -1.258 1.00 19.23 100 GLY D O 1
ATOM 12437 N N . THR D 1 101 ? 28.814 2.270 0.786 1.00 19.90 101 THR D N 1
ATOM 12438 C CA . THR D 1 101 ? 29.991 3.039 0.459 1.00 21.02 101 THR D CA 1
ATOM 12439 C C . THR D 1 101 ? 30.715 2.469 -0.830 1.00 21.30 101 THR D C 1
ATOM 12440 O O . THR D 1 101 ? 30.871 1.245 -1.008 1.00 21.18 101 THR D O 1
ATOM 12444 N N . HIS D 1 102 ? 31.121 3.356 -1.737 1.00 21.05 102 HIS D N 1
ATOM 12445 C CA . HIS D 1 102 ? 31.872 2.930 -2.934 1.00 20.69 102 HIS D CA 1
ATOM 12446 C C . HIS D 1 102 ? 30.976 2.183 -3.951 1.00 19.94 102 HIS D C 1
ATOM 12447 O O . HIS D 1 102 ? 31.416 1.426 -4.785 1.00 19.93 102 HIS D O 1
ATOM 12454 N N . SER D 1 103 ? 29.692 2.425 -3.838 1.00 19.54 103 SER D N 1
ATOM 12455 C CA . SER D 1 103 ? 28.713 1.956 -4.760 1.00 19.06 103 SER D CA 1
ATOM 12456 C C . SER D 1 103 ? 28.688 2.932 -5.927 1.00 18.89 103 SER D C 1
ATOM 12457 O O . SER D 1 103 ? 28.960 4.119 -5.731 1.00 18.83 103 SER D O 1
ATOM 12460 N N . PRO D 1 104 ? 28.344 2.455 -7.146 1.00 18.82 104 PRO D N 1
ATOM 12461 C CA . PRO D 1 104 ? 28.241 3.396 -8.278 1.00 18.33 104 PRO D CA 1
ATOM 12462 C C . PRO D 1 104 ? 27.245 4.536 -8.046 1.00 18.56 104 PRO D C 1
ATOM 12463 O O . PRO D 1 104 ? 26.144 4.327 -7.492 1.00 18.48 104 PRO D O 1
ATOM 12467 N N . GLU D 1 105 ? 27.646 5.733 -8.467 1.00 18.55 105 GLU D N 1
ATOM 12468 C CA . GLU D 1 105 ? 26.773 6.909 -8.457 1.00 18.68 105 GLU D CA 1
ATOM 12469 C C . GLU D 1 105 ? 25.908 7.016 -9.740 1.00 19.30 105 GLU D C 1
ATOM 12470 O O . GLU D 1 105 ? 25.250 8.024 -9.992 1.00 19.51 105 GLU D O 1
ATOM 12476 N N . THR D 1 106 ? 25.911 5.952 -10.532 1.00 19.48 106 THR D N 1
ATOM 12477 C CA . THR D 1 106 ? 25.145 5.860 -11.772 1.00 19.93 106 THR D CA 1
ATOM 12478 C C . THR D 1 106 ? 23.785 5.157 -11.578 1.00 20.59 106 THR D C 1
ATOM 12479 O O . THR D 1 106 ? 23.002 5.016 -12.542 1.00 21.18 106 THR D O 1
ATOM 12483 N N . LEU D 1 107 ? 23.511 4.708 -10.349 1.00 20.32 107 LEU D N 1
ATOM 12484 C CA . LEU D 1 107 ? 22.356 3.863 -10.085 1.00 20.46 107 LEU D CA 1
ATOM 12485 C C . LEU D 1 107 ? 21.044 4.642 -9.941 1.00 20.78 107 LEU D C 1
ATOM 12486 O O . LEU D 1 107 ? 21.027 5.806 -9.492 1.00 20.83 107 LEU D O 1
ATOM 12491 N N . ARG D 1 108 ? 19.948 3.990 -10.321 1.00 20.68 108 ARG D N 1
ATOM 12492 C CA . ARG D 1 108 ? 18.631 4.579 -10.144 1.00 20.90 108 ARG D CA 1
ATOM 12493 C C . ARG D 1 108 ? 18.356 4.679 -8.637 1.00 20.92 108 ARG D C 1
ATOM 12494 O O . ARG D 1 108 ? 18.386 3.671 -7.903 1.00 19.66 108 ARG D O 1
ATOM 12502 N N . ASP D 1 109 ? 18.137 5.920 -8.207 1.00 20.45 109 ASP D N 1
ATOM 12503 C CA . ASP D 1 109 ? 17.892 6.268 -6.820 1.00 20.52 109 ASP D CA 1
ATOM 12504 C C . ASP D 1 109 ? 17.514 7.721 -6.737 1.00 19.99 109 ASP D C 1
ATOM 12505 O O . ASP D 1 109 ? 18.071 8.558 -7.446 1.00 20.74 109 ASP D O 1
ATOM 12510 N N . PRO D 1 110 ? 16.592 8.039 -5.838 1.00 19.54 110 PRO D N 1
ATOM 12511 C CA . PRO D 1 110 ? 16.463 9.443 -5.477 1.00 19.20 110 PRO D CA 1
ATOM 12512 C C . PRO D 1 110 ? 17.814 9.914 -4.936 1.00 19.23 110 PRO D C 1
ATOM 12513 O O . PRO D 1 110 ? 18.642 9.084 -4.524 1.00 19.07 110 PRO D O 1
ATOM 12517 N N . ARG D 1 111 ? 18.058 11.224 -4.975 1.00 19.12 111 ARG D N 1
ATOM 12518 C CA . ARG D 1 111 ? 19.297 11.782 -4.427 1.00 18.07 111 ARG D CA 1
ATOM 12519 C C . ARG D 1 111 ? 19.067 12.659 -3.195 1.00 17.76 111 ARG D C 1
ATOM 12520 O O . ARG D 1 111 ? 18.219 13.581 -3.195 1.00 17.14 111 ARG D O 1
ATOM 12528 N N . GLY D 1 112 ? 19.826 12.352 -2.143 1.00 16.84 112 GLY D N 1
ATOM 12529 C CA . GLY D 1 112 ? 19.758 13.091 -0.897 1.00 15.15 112 GLY D CA 1
ATOM 12530 C C . GLY D 1 112 ? 20.323 14.471 -1.077 1.00 14.53 112 GLY D C 1
ATOM 12531 O O . GLY D 1 112 ? 21.246 14.664 -1.849 1.00 14.67 112 GLY D O 1
ATOM 12532 N N . PHE D 1 113 ? 19.762 15.424 -0.348 1.00 14.06 113 PHE D N 1
ATOM 12533 C CA . PHE D 1 113 ? 20.129 16.825 -0.436 1.00 14.17 113 PHE D CA 1
ATOM 12534 C C . PHE D 1 113 ? 20.041 17.345 0.993 1.00 14.14 113 PHE D C 1
ATOM 12535 O O . PHE D 1 113 ? 18.951 17.678 1.476 1.00 13.36 113 PHE D O 1
ATOM 12543 N N . SER D 1 114 ? 21.187 17.381 1.675 1.00 13.80 114 SER D N 1
ATOM 12544 C CA . SER D 1 114 ? 21.225 17.743 3.089 1.00 14.00 114 SER D CA 1
ATOM 12545 C C . SER D 1 114 ? 22.100 18.956 3.312 1.00 13.50 114 SER D C 1
ATOM 12546 O O . SER D 1 114 ? 23.191 19.038 2.768 1.00 12.95 114 SER D O 1
ATOM 12549 N N . VAL D 1 115 ? 21.613 19.894 4.121 1.00 13.33 115 VAL D N 1
ATOM 12550 C CA . VAL D 1 115 ? 22.316 21.140 4.365 1.00 12.91 115 VAL D CA 1
ATOM 12551 C C . VAL D 1 115 ? 22.207 21.516 5.825 1.00 13.42 115 VAL D C 1
ATOM 12552 O O . VAL D 1 115 ? 21.100 21.713 6.341 1.00 14.30 115 VAL D O 1
ATOM 12556 N N . LYS D 1 116 ? 23.357 21.624 6.487 1.00 13.44 116 LYS D N 1
ATOM 12557 C CA . LYS D 1 116 ? 23.438 22.108 7.865 1.00 13.25 116 LYS D CA 1
ATOM 12558 C C . LYS D 1 116 ? 23.702 23.615 7.827 1.00 13.10 116 LYS D C 1
ATOM 12559 O O . LYS D 1 116 ? 24.670 24.058 7.203 1.00 13.25 116 LYS D O 1
ATOM 12565 N N . PHE D 1 117 ? 22.843 24.390 8.477 1.00 12.84 117 PHE D N 1
ATOM 12566 C CA . PHE D 1 117 ? 23.005 25.848 8.571 1.00 12.85 117 PHE D CA 1
ATOM 12567 C C . PHE D 1 117 ? 23.513 26.173 9.957 1.00 12.31 117 PHE D C 1
ATOM 12568 O O . PHE D 1 117 ? 22.825 25.907 10.938 1.00 12.20 117 PHE D O 1
ATOM 12576 N N . TYR D 1 118 ? 24.710 26.737 10.054 1.00 12.50 118 TYR D N 1
ATOM 12577 C CA . TYR D 1 118 ? 25.243 27.122 11.366 1.00 12.82 118 TYR D CA 1
ATOM 12578 C C . TYR D 1 118 ? 24.810 28.544 11.711 1.00 13.56 118 TYR D C 1
ATOM 12579 O O . TYR D 1 118 ? 25.511 29.542 11.434 1.00 13.75 118 TYR D O 1
ATOM 12588 N N . THR D 1 119 ? 23.647 28.609 12.342 1.00 13.97 119 THR D N 1
ATOM 12589 C CA . THR D 1 119 ? 22.931 29.846 12.604 1.00 14.74 119 THR D CA 1
ATOM 12590 C C . THR D 1 119 ? 23.304 30.431 13.960 1.00 15.36 119 THR D C 1
ATOM 12591 O O . THR D 1 119 ? 23.761 29.706 14.840 1.00 15.59 119 THR D O 1
ATOM 12595 N N . GLU D 1 120 ? 23.072 31.737 14.117 1.00 16.13 120 GLU D N 1
ATOM 12596 C CA . GLU D 1 120 ? 23.242 32.476 15.374 1.00 17.17 120 GLU D CA 1
ATOM 12597 C C . GLU D 1 120 ? 22.362 31.948 16.524 1.00 16.89 120 GLU D C 1
ATOM 12598 O O . GLU D 1 120 ? 22.639 32.211 17.704 1.00 16.73 120 GLU D O 1
ATOM 12604 N N . GLU D 1 121 ? 21.284 31.244 16.179 1.00 16.16 121 GLU D N 1
ATOM 12605 C CA . GLU D 1 121 ? 20.358 30.678 17.168 1.00 16.18 121 GLU D CA 1
ATOM 12606 C C . GLU D 1 121 ? 20.265 29.139 17.085 1.00 15.76 121 GLU D C 1
ATOM 12607 O O . GLU D 1 121 ? 19.216 28.556 17.399 1.00 16.16 121 GLU D O 1
ATOM 12613 N N . GLY D 1 122 ? 21.337 28.492 16.625 1.00 14.87 122 GLY D N 1
ATOM 12614 C CA . GLY D 1 122 ? 21.398 27.037 16.584 1.00 14.23 122 GLY D CA 1
ATOM 12615 C C . GLY D 1 122 ? 21.612 26.451 15.209 1.00 13.96 122 GLY D C 1
ATOM 12616 O O . GLY D 1 122 ? 21.517 27.149 14.214 1.00 14.02 122 GLY D O 1
ATOM 12617 N N . ASN D 1 123 ? 21.908 25.159 15.141 1.00 13.53 123 ASN D N 1
ATOM 12618 C CA . ASN D 1 123 ? 21.963 24.495 13.839 1.00 13.57 123 ASN D CA 1
ATOM 12619 C C . ASN D 1 123 ? 20.566 24.196 13.283 1.00 13.64 123 ASN D C 1
ATOM 12620 O O . ASN D 1 123 ? 19.655 23.810 14.027 1.00 13.38 123 ASN D O 1
ATOM 12625 N N . TRP D 1 124 ? 20.401 24.423 11.985 1.00 14.24 124 TRP D N 1
ATOM 12626 C CA . TRP D 1 124 ? 19.209 23.986 11.264 1.00 15.46 124 TRP D CA 1
ATOM 12627 C C . TRP D 1 124 ? 19.660 23.034 10.176 1.00 15.56 124 TRP D C 1
ATOM 12628 O O . TRP D 1 124 ? 20.551 23.367 9.398 1.00 16.43 124 TRP D O 1
ATOM 12639 N N . ASP D 1 125 ? 19.067 21.848 10.141 1.00 15.09 125 ASP D N 1
ATOM 12640 C CA . ASP D 1 125 ? 19.385 20.850 9.134 1.00 14.92 125 ASP D CA 1
ATOM 12641 C C . ASP D 1 125 ? 18.209 20.746 8.161 1.00 14.79 125 ASP D C 1
ATOM 12642 O O . ASP D 1 125 ? 17.060 20.516 8.578 1.00 14.24 125 ASP D O 1
ATOM 12647 N N . PHE D 1 126 ? 18.498 20.953 6.877 1.00 14.28 126 PHE D N 1
ATOM 12648 C CA . PHE D 1 126 ? 17.535 20.698 5.824 1.00 13.42 126 PHE D CA 1
ATOM 12649 C C . PHE D 1 126 ? 17.923 19.336 5.328 1.00 13.01 126 PHE D C 1
ATOM 12650 O O . PHE D 1 126 ? 19.072 19.140 4.959 1.00 13.09 126 PHE D O 1
ATOM 12658 N N . VAL D 1 127 ? 16.984 18.391 5.328 1.00 12.31 127 VAL D N 1
ATOM 12659 C CA . VAL D 1 127 ? 17.288 17.033 4.892 1.00 12.02 127 VAL D CA 1
ATOM 12660 C C . VAL D 1 127 ? 16.231 16.581 3.900 1.00 12.73 127 VAL D C 1
ATOM 12661 O O . VAL D 1 127 ? 15.186 16.038 4.270 1.00 13.01 127 VAL D O 1
ATOM 12665 N N . GLY D 1 128 ? 16.518 16.844 2.631 1.00 13.29 128 GLY D N 1
ATOM 12666 C CA . GLY D 1 128 ? 15.632 16.498 1.535 1.00 13.93 128 GLY D CA 1
ATOM 12667 C C . GLY D 1 128 ? 16.254 15.572 0.501 1.00 14.36 128 GLY D C 1
ATOM 12668 O O . GLY D 1 128 ? 17.353 15.034 0.695 1.00 13.31 128 GLY D O 1
ATOM 12669 N N . ASN D 1 129 ? 15.496 15.377 -0.578 1.00 15.13 129 ASN D N 1
ATOM 12670 C CA . ASN D 1 129 ? 15.881 14.602 -1.755 1.00 16.13 129 ASN D CA 1
ATOM 12671 C C . ASN D 1 129 ? 15.683 15.510 -2.968 1.00 16.47 129 ASN D C 1
ATOM 12672 O O . ASN D 1 129 ? 15.091 16.589 -2.848 1.00 15.87 129 ASN D O 1
ATOM 12677 N N . ASN D 1 130 ? 16.146 15.077 -4.139 1.00 17.32 130 ASN D N 1
ATOM 12678 C CA . ASN D 1 130 ? 15.853 15.811 -5.373 1.00 18.32 130 ASN D CA 1
ATOM 12679 C C . ASN D 1 130 ? 14.369 15.695 -5.757 1.00 19.15 130 ASN D C 1
ATOM 12680 O O . ASN D 1 130 ? 13.693 16.704 -6.039 1.00 19.27 130 ASN D O 1
ATOM 12685 N N . LEU D 1 131 ? 13.867 14.461 -5.718 1.00 19.07 131 LEU D N 1
ATOM 12686 C CA . LEU D 1 131 ? 12.466 14.162 -6.026 1.00 18.84 131 LEU D CA 1
ATOM 12687 C C . LEU D 1 131 ? 11.545 14.747 -4.944 1.00 18.63 131 LEU D C 1
ATOM 12688 O O . LEU D 1 131 ? 11.880 14.678 -3.759 1.00 18.38 131 LEU D O 1
ATOM 12693 N N . PRO D 1 132 ? 10.416 15.379 -5.367 1.00 18.54 132 PRO D N 1
ATOM 12694 C CA . PRO D 1 132 ? 9.500 16.123 -4.494 1.00 18.06 132 PRO D CA 1
ATOM 12695 C C . PRO D 1 132 ? 8.488 15.284 -3.702 1.00 17.52 132 PRO D C 1
ATOM 12696 O O . PRO D 1 132 ? 7.808 15.821 -2.826 1.00 17.30 132 PRO D O 1
ATOM 12700 N N . VAL D 1 133 ? 8.378 13.996 -4.006 1.00 16.89 133 VAL D N 1
ATOM 12701 C CA . VAL D 1 133 ? 7.496 13.119 -3.226 1.00 16.33 133 VAL D CA 1
ATOM 12702 C C . VAL D 1 133 ? 8.232 11.869 -2.720 1.00 16.06 133 VAL D C 1
ATOM 12703 O O . VAL D 1 133 ? 9.428 11.698 -2.969 1.00 14.32 133 VAL D O 1
ATOM 12707 N N . PHE D 1 134 ? 7.503 11.020 -1.990 1.00 16.21 134 PHE D N 1
ATOM 12708 C CA . PHE D 1 134 ? 8.071 9.797 -1.420 1.00 16.83 134 PHE D CA 1
ATOM 12709 C C . PHE D 1 134 ? 7.128 8.606 -1.562 1.00 16.70 134 PHE D C 1
ATOM 12710 O O . PHE D 1 134 ? 5.926 8.779 -1.748 1.00 16.60 134 PHE D O 1
ATOM 12718 N N . PHE D 1 135 ? 7.700 7.407 -1.471 1.00 16.71 135 PHE D N 1
ATOM 12719 C CA . PHE D 1 135 ? 7.002 6.133 -1.709 1.00 16.13 135 PHE D CA 1
ATOM 12720 C C . PHE D 1 135 ? 5.889 5.834 -0.720 1.00 15.66 135 PHE D C 1
ATOM 12721 O O . PHE D 1 135 ? 4.989 5.064 -1.040 1.00 16.03 135 PHE D O 1
ATOM 12729 N N . ILE D 1 136 ? 5.966 6.396 0.489 1.00 14.69 136 ILE D N 1
ATOM 12730 C CA . ILE D 1 136 ? 5.065 6.000 1.580 1.00 14.05 136 ILE D CA 1
ATOM 12731 C C . ILE D 1 136 ? 4.752 7.221 2.420 1.00 13.95 136 ILE D C 1
ATOM 12732 O O . ILE D 1 136 ? 5.404 8.244 2.255 1.00 14.34 136 ILE D O 1
ATOM 12737 N N . ARG D 1 137 ? 3.776 7.139 3.321 1.00 13.92 137 ARG D N 1
ATOM 12738 C CA . ARG D 1 137 ? 3.405 8.336 4.102 1.00 14.39 137 ARG D CA 1
ATOM 12739 C C . ARG D 1 137 ? 3.395 8.163 5.614 1.00 14.06 137 ARG D C 1
ATOM 12740 O O . ARG D 1 137 ? 2.913 9.025 6.351 1.00 14.02 137 ARG D O 1
ATOM 12748 N N . ASP D 1 138 ? 3.928 7.043 6.074 1.00 13.87 138 ASP D N 1
ATOM 12749 C CA . ASP D 1 138 ? 4.005 6.800 7.486 1.00 13.78 138 ASP D CA 1
ATOM 12750 C C . ASP D 1 138 ? 5.324 6.137 7.798 1.00 13.32 138 ASP D C 1
ATOM 12751 O O . ASP D 1 138 ? 5.664 5.116 7.212 1.00 13.47 138 ASP D O 1
ATOM 12756 N N . ALA D 1 139 ? 6.051 6.705 8.752 1.00 13.28 139 ALA D N 1
ATOM 12757 C CA . ALA D 1 139 ? 7.332 6.149 9.175 1.00 12.88 139 ALA D CA 1
ATOM 12758 C C . ALA D 1 139 ? 7.276 4.638 9.522 1.00 12.83 139 ALA D C 1
ATOM 12759 O O . ALA D 1 139 ? 8.233 3.927 9.270 1.00 12.49 139 ALA D O 1
ATOM 12761 N N . MET D 1 140 ? 6.150 4.161 10.073 1.00 13.19 140 MET D N 1
ATOM 12762 C CA . MET D 1 140 ? 5.899 2.719 10.346 1.00 13.06 140 MET D CA 1
ATOM 12763 C C . MET D 1 140 ? 6.298 1.778 9.188 1.00 13.79 140 MET D C 1
ATOM 12764 O O . MET D 1 140 ? 6.644 0.599 9.414 1.00 13.85 140 MET D O 1
ATOM 12769 N N . LYS D 1 141 ? 6.260 2.299 7.959 1.00 13.58 141 LYS D N 1
ATOM 12770 C CA . LYS D 1 141 ? 6.553 1.481 6.777 1.00 13.19 141 LYS D CA 1
ATOM 12771 C C . LYS D 1 141 ? 8.011 1.541 6.295 1.00 12.93 141 LYS D C 1
ATOM 12772 O O . LYS D 1 141 ? 8.416 0.753 5.427 1.00 12.46 141 LYS D O 1
ATOM 12778 N N . PHE D 1 142 ? 8.793 2.458 6.863 1.00 12.85 142 PHE D N 1
ATOM 12779 C CA . PHE D 1 142 ? 10.155 2.749 6.357 1.00 12.84 142 PHE D CA 1
ATOM 12780 C C . PHE D 1 142 ? 11.121 1.581 6.385 1.00 12.47 142 PHE D C 1
ATOM 12781 O O . PHE D 1 142 ? 11.828 1.393 5.419 1.00 12.78 142 PHE D O 1
ATOM 12789 N N . PRO D 1 143 ? 11.181 0.805 7.488 1.00 12.55 143 PRO D N 1
ATOM 12790 C CA . PRO D 1 143 ? 12.110 -0.354 7.431 1.00 12.72 143 PRO D CA 1
ATOM 12791 C C . PRO D 1 143 ? 11.712 -1.378 6.367 1.00 12.54 143 PRO D C 1
ATOM 12792 O O . PRO D 1 143 ? 12.562 -1.873 5.633 1.00 11.94 143 PRO D O 1
ATOM 12796 N N . ASP D 1 144 ? 10.416 -1.682 6.298 1.00 12.92 144 ASP D N 1
ATOM 12797 C CA . ASP D 1 144 ? 9.879 -2.542 5.258 1.00 12.03 144 ASP D CA 1
ATOM 12798 C C . ASP D 1 144 ? 10.232 -1.986 3.860 1.00 11.83 144 ASP D C 1
ATOM 12799 O O . ASP D 1 144 ? 10.656 -2.737 2.982 1.00 11.51 144 ASP D O 1
ATOM 12804 N N . MET D 1 145 ? 10.078 -0.676 3.654 1.00 12.09 145 MET D N 1
ATOM 12805 C CA . MET D 1 145 ? 10.338 -0.110 2.315 1.00 12.55 145 MET D CA 1
ATOM 12806 C C . MET D 1 145 ? 11.809 -0.229 1.925 1.00 12.18 145 MET D C 1
ATOM 12807 O O . MET D 1 145 ? 12.125 -0.657 0.794 1.00 12.96 145 MET D O 1
ATOM 12812 N N . VAL D 1 146 ? 12.688 0.174 2.845 1.00 10.74 146 VAL D N 1
ATOM 12813 C CA . VAL D 1 146 ? 14.125 0.014 2.694 1.00 9.86 146 VAL D CA 1
ATOM 12814 C C . VAL D 1 146 ? 14.527 -1.460 2.450 1.00 10.41 146 VAL D C 1
ATOM 12815 O O . VAL D 1 146 ? 15.220 -1.747 1.478 1.00 10.03 146 VAL D O 1
ATOM 12819 N N . HIS D 1 147 ? 14.118 -2.373 3.337 1.00 10.71 147 HIS D N 1
ATOM 12820 C CA . HIS D 1 147 ? 14.466 -3.801 3.231 1.00 11.14 147 HIS D CA 1
ATOM 12821 C C . HIS D 1 147 ? 14.129 -4.401 1.856 1.00 11.36 147 HIS D C 1
ATOM 12822 O O . HIS D 1 147 ? 14.938 -5.159 1.297 1.00 11.28 147 HIS D O 1
ATOM 12829 N N . SER D 1 148 ? 12.947 -4.062 1.318 1.00 10.96 148 SER D N 1
ATOM 12830 C CA . SER D 1 148 ? 12.533 -4.551 0.011 1.00 11.39 148 SER D CA 1
ATOM 12831 C C . SER D 1 148 ? 13.445 -4.045 -1.086 1.00 11.34 148 SER D C 1
ATOM 12832 O O . SER D 1 148 ? 13.723 -4.781 -2.012 1.00 11.33 148 SER D O 1
ATOM 12835 N N . LEU D 1 149 ? 13.892 -2.790 -0.960 1.00 11.87 149 LEU D N 1
ATOM 12836 C CA . LEU D 1 149 ? 14.770 -2.103 -1.936 1.00 12.67 149 LEU D CA 1
ATOM 12837 C C . LEU D 1 149 ? 16.246 -2.463 -1.808 1.00 13.11 149 LEU D C 1
ATOM 12838 O O . LEU D 1 149 ? 16.992 -2.445 -2.801 1.00 13.42 149 LEU D O 1
ATOM 12843 N N . LYS D 1 150 ? 16.666 -2.772 -0.579 1.00 13.43 150 LYS D N 1
ATOM 12844 C CA . LYS D 1 150 ? 18.043 -3.183 -0.290 1.00 13.54 150 LYS D CA 1
ATOM 12845 C C . LYS D 1 150 ? 18.364 -4.519 -0.951 1.00 14.18 150 LYS D C 1
ATOM 12846 O O . LYS D 1 150 ? 17.453 -5.294 -1.236 1.00 13.99 150 LYS D O 1
ATOM 12852 N N . PRO D 1 151 ? 19.658 -4.809 -1.167 1.00 14.72 151 PRO D N 1
ATOM 12853 C CA . PRO D 1 151 ? 20.010 -6.137 -1.629 1.00 15.69 151 PRO D CA 1
ATOM 12854 C C . PRO D 1 151 ? 19.249 -7.251 -0.923 1.00 16.49 151 PRO D C 1
ATOM 12855 O O . PRO D 1 151 ? 19.065 -7.212 0.292 1.00 17.00 151 PRO D O 1
ATOM 12859 N N . ASP D 1 152 ? 18.817 -8.234 -1.702 1.00 17.05 152 ASP D N 1
ATOM 12860 C CA . ASP D 1 152 ? 18.240 -9.468 -1.179 1.00 17.77 152 ASP D CA 1
ATOM 12861 C C . ASP D 1 152 ? 19.155 -10.025 -0.101 1.00 17.57 152 ASP D C 1
ATOM 12862 O O . ASP D 1 152 ? 20.344 -10.171 -0.339 1.00 18.31 152 ASP D O 1
ATOM 12867 N N . PRO D 1 153 ? 18.610 -10.335 1.095 1.00 18.03 153 PRO D N 1
ATOM 12868 C CA . PRO D 1 153 ? 19.497 -10.684 2.236 1.00 17.67 153 PRO D CA 1
ATOM 12869 C C . PRO D 1 153 ? 20.282 -11.987 2.076 1.00 17.48 153 PRO D C 1
ATOM 12870 O O . PRO D 1 153 ? 21.191 -12.245 2.860 1.00 17.69 153 PRO D O 1
ATOM 12874 N N . ARG D 1 154 ? 19.955 -12.775 1.051 1.00 17.58 154 ARG D N 1
ATOM 12875 C CA . ARG D 1 154 ? 20.751 -13.955 0.671 1.00 17.59 154 ARG D CA 1
ATOM 12876 C C . ARG D 1 154 ? 21.800 -13.739 -0.469 1.00 16.88 154 ARG D C 1
ATOM 12877 O O . ARG D 1 154 ? 22.960 -14.162 -0.341 1.00 16.02 154 ARG D O 1
ATOM 12885 N N . THR D 1 155 ? 21.397 -13.102 -1.573 1.00 16.42 155 THR D N 1
ATOM 12886 C CA . THR D 1 155 ? 22.283 -12.955 -2.750 1.00 15.80 155 THR D CA 1
ATOM 12887 C C . THR D 1 155 ? 23.208 -11.749 -2.646 1.00 15.64 155 THR D C 1
ATOM 12888 O O . THR D 1 155 ? 24.309 -11.739 -3.204 1.00 15.35 155 THR D O 1
ATOM 12892 N N . ASN D 1 156 ? 22.752 -10.735 -1.917 1.00 15.77 156 ASN D N 1
ATOM 12893 C CA . ASN D 1 156 ? 23.468 -9.455 -1.771 1.00 15.85 156 ASN D CA 1
ATOM 12894 C C . ASN D 1 156 ? 23.393 -8.648 -3.058 1.00 15.56 156 ASN D C 1
ATOM 12895 O O . ASN D 1 156 ? 24.284 -7.876 -3.384 1.00 15.11 156 ASN D O 1
ATOM 12900 N N . ILE D 1 157 ? 22.297 -8.846 -3.779 1.00 15.89 157 ILE D N 1
ATOM 12901 C CA . ILE D 1 157 ? 22.022 -8.102 -4.991 1.00 16.00 157 ILE D CA 1
ATOM 12902 C C . ILE D 1 157 ? 20.572 -7.646 -4.969 1.00 16.04 157 ILE D C 1
ATOM 12903 O O . ILE D 1 157 ? 19.661 -8.415 -4.622 1.00 15.81 157 ILE D O 1
ATOM 12908 N N . GLN D 1 158 ? 20.365 -6.381 -5.333 1.00 16.27 158 GLN D N 1
ATOM 12909 C CA . GLN D 1 158 ? 19.027 -5.805 -5.390 1.00 16.26 158 GLN D CA 1
ATOM 12910 C C . GLN D 1 158 ? 18.193 -6.554 -6.427 1.00 16.39 158 GLN D C 1
ATOM 12911 O O . GLN D 1 158 ? 18.686 -6.914 -7.512 1.00 15.99 158 GLN D O 1
ATOM 12917 N N . ASP D 1 159 ? 16.933 -6.769 -6.086 1.00 16.15 159 ASP D N 1
ATOM 12918 C CA . ASP D 1 159 ? 16.055 -7.576 -6.886 1.00 16.41 159 ASP D CA 1
ATOM 12919 C C . ASP D 1 159 ? 14.729 -6.843 -7.075 1.00 16.37 159 ASP D C 1
ATOM 12920 O O . ASP D 1 159 ? 13.993 -6.652 -6.110 1.00 16.52 159 ASP D O 1
ATOM 12925 N N . PRO D 1 160 ? 14.423 -6.399 -8.313 1.00 16.51 160 PRO D N 1
ATOM 12926 C CA . PRO D 1 160 ? 13.086 -5.816 -8.568 1.00 16.35 160 PRO D CA 1
ATOM 12927 C C . PRO D 1 160 ? 11.896 -6.707 -8.158 1.00 16.58 160 PRO D C 1
ATOM 12928 O O . PRO D 1 160 ? 10.831 -6.202 -7.766 1.00 16.82 160 PRO D O 1
ATOM 12932 N N . ASP D 1 161 ? 12.064 -8.019 -8.200 1.00 16.46 161 ASP D N 1
ATOM 12933 C CA . ASP D 1 161 ? 10.980 -8.866 -7.760 1.00 16.65 161 ASP D CA 1
ATOM 12934 C C . ASP D 1 161 ? 10.524 -8.579 -6.302 1.00 16.46 161 ASP D C 1
ATOM 12935 O O . ASP D 1 161 ? 9.357 -8.808 -5.940 1.00 16.59 161 ASP D O 1
ATOM 12940 N N . ARG D 1 162 ? 11.434 -8.061 -5.478 1.00 15.78 162 ARG D N 1
ATOM 12941 C CA . ARG D 1 162 ? 11.151 -7.852 -4.060 1.00 14.78 162 ARG D CA 1
ATOM 12942 C C . ARG D 1 162 ? 10.503 -6.517 -3.838 1.00 13.80 162 ARG D C 1
ATOM 12943 O O . ARG D 1 162 ? 9.476 -6.421 -3.186 1.00 13.01 162 ARG D O 1
ATOM 12951 N N . TYR D 1 163 ? 11.095 -5.476 -4.397 1.00 14.10 163 TYR D N 1
ATOM 12952 C CA . TYR D 1 163 ? 10.599 -4.133 -4.130 1.00 14.39 163 TYR D CA 1
ATOM 12953 C C . TYR D 1 163 ? 9.285 -3.772 -4.814 1.00 14.08 163 TYR D C 1
ATOM 12954 O O . TYR D 1 163 ? 8.459 -3.084 -4.216 1.00 13.24 163 TYR D O 1
ATOM 12963 N N . TRP D 1 164 ? 9.065 -4.296 -6.019 1.00 14.45 164 TRP D N 1
ATOM 12964 C CA . TRP D 1 164 ? 7.743 -4.222 -6.640 1.00 14.98 164 TRP D CA 1
ATOM 12965 C C . TRP D 1 164 ? 6.691 -4.921 -5.771 1.00 15.53 164 TRP D C 1
ATOM 12966 O O . TRP D 1 164 ? 5.545 -4.426 -5.638 1.00 15.88 164 TRP D O 1
ATOM 12977 N N . ASP D 1 165 ? 7.076 -6.048 -5.165 1.00 15.31 165 ASP D N 1
ATOM 12978 C CA . ASP D 1 165 ? 6.177 -6.780 -4.262 1.00 15.72 165 ASP D CA 1
ATOM 12979 C C . ASP D 1 165 ? 5.655 -5.834 -3.194 1.00 15.06 165 ASP D C 1
ATOM 12980 O O . ASP D 1 165 ? 4.453 -5.721 -2.994 1.00 14.53 165 ASP D O 1
ATOM 12985 N N . PHE D 1 166 ? 6.577 -5.129 -2.544 1.00 15.28 166 PHE D N 1
ATOM 12986 C CA . PHE D 1 166 ? 6.235 -4.122 -1.542 1.00 15.22 166 PHE D CA 1
ATOM 12987 C C . PHE D 1 166 ? 5.484 -2.932 -2.142 1.00 15.79 166 PHE D C 1
ATOM 12988 O O . PHE D 1 166 ? 4.443 -2.536 -1.619 1.00 16.35 166 PHE D O 1
ATOM 12996 N N . MET D 1 167 ? 6.021 -2.343 -3.210 1.00 15.88 167 MET D N 1
ATOM 12997 C CA . MET D 1 167 ? 5.393 -1.166 -3.794 1.00 16.54 167 MET D CA 1
ATOM 12998 C C . MET D 1 167 ? 3.972 -1.424 -4.322 1.00 16.98 167 MET D C 1
ATOM 12999 O O . MET D 1 167 ? 3.074 -0.627 -4.114 1.00 16.31 167 MET D O 1
ATOM 13004 N N . THR D 1 168 ? 3.762 -2.544 -5.006 1.00 17.93 168 THR D N 1
ATOM 13005 C CA . THR D 1 168 ? 2.412 -2.846 -5.478 1.00 18.38 168 THR D CA 1
ATOM 13006 C C . THR D 1 168 ? 1.454 -3.018 -4.309 1.00 18.98 168 THR D C 1
ATOM 13007 O O . THR D 1 168 ? 0.286 -2.643 -4.394 1.00 19.26 168 THR D O 1
ATOM 13011 N N . LEU D 1 169 ? 1.944 -3.586 -3.211 1.00 19.47 169 LEU D N 1
ATOM 13012 C CA . LEU D 1 169 ? 1.051 -3.901 -2.101 1.00 19.66 169 LEU D CA 1
ATOM 13013 C C . LEU D 1 169 ? 0.765 -2.659 -1.277 1.00 20.09 169 LEU D C 1
ATOM 13014 O O . LEU D 1 169 ? -0.218 -2.607 -0.508 1.00 19.92 169 LEU D O 1
ATOM 13019 N N . ARG D 1 170 ? 1.613 -1.652 -1.495 1.00 20.35 170 ARG D N 1
ATOM 13020 C CA . ARG D 1 170 ? 1.489 -0.358 -0.859 1.00 20.94 170 ARG D CA 1
ATOM 13021 C C . ARG D 1 170 ? 1.290 0.736 -1.920 1.00 21.08 170 ARG D C 1
ATOM 13022 O O . ARG D 1 170 ? 2.199 1.554 -2.162 1.00 21.66 170 ARG D O 1
ATOM 13030 N N . PRO D 1 171 ? 0.086 0.764 -2.546 1.00 20.85 171 PRO D N 1
ATOM 13031 C CA . PRO D 1 171 ? -0.178 1.548 -3.773 1.00 20.32 171 PRO D CA 1
ATOM 13032 C C . PRO D 1 171 ? -0.039 3.062 -3.650 1.00 19.93 171 PRO D C 1
ATOM 13033 O O . PRO D 1 171 ? -0.008 3.736 -4.684 1.00 20.10 171 PRO D O 1
ATOM 13037 N N . GLU D 1 172 ? 0.081 3.593 -2.430 1.00 19.02 172 GLU D N 1
ATOM 13038 C CA . GLU D 1 172 ? 0.440 5.023 -2.253 1.00 18.76 172 GLU D CA 1
ATOM 13039 C C . GLU D 1 172 ? 1.786 5.396 -2.917 1.00 18.34 172 GLU D C 1
ATOM 13040 O O . GLU D 1 172 ? 2.070 6.573 -3.173 1.00 18.23 172 GLU D O 1
ATOM 13046 N N . SER D 1 173 ? 2.588 4.373 -3.202 1.00 18.35 173 SER D N 1
ATOM 13047 C CA . SER D 1 173 ? 3.901 4.511 -3.833 1.00 18.31 173 SER D CA 1
ATOM 13048 C C . SER D 1 173 ? 3.856 4.976 -5.279 1.00 18.45 173 SER D C 1
ATOM 13049 O O . SER D 1 173 ? 4.854 5.468 -5.797 1.00 18.69 173 SER D O 1
ATOM 13052 N N . THR D 1 174 ? 2.700 4.798 -5.921 1.00 18.64 174 THR D N 1
ATOM 13053 C CA . THR D 1 174 ? 2.509 5.011 -7.367 1.00 18.15 174 THR D CA 1
ATOM 13054 C C . THR D 1 174 ? 3.090 6.343 -7.867 1.00 17.92 174 THR D C 1
ATOM 13055 O O . THR D 1 174 ? 3.878 6.375 -8.815 1.00 16.78 174 THR D O 1
ATOM 13059 N N . ASN D 1 175 ? 2.737 7.434 -7.185 1.00 18.41 175 ASN D N 1
ATOM 13060 C CA . ASN D 1 175 ? 3.240 8.759 -7.556 1.00 18.87 175 ASN D CA 1
ATOM 13061 C C . ASN D 1 175 ? 4.776 8.850 -7.609 1.00 19.32 175 ASN D C 1
ATOM 13062 O O . ASN D 1 175 ? 5.338 9.437 -8.544 1.00 19.37 175 ASN D O 1
ATOM 13067 N N . MET D 1 176 ? 5.439 8.247 -6.620 1.00 19.80 176 MET D N 1
ATOM 13068 C CA . MET D 1 176 ? 6.901 8.215 -6.545 1.00 19.82 176 MET D CA 1
ATOM 13069 C C . MET D 1 176 ? 7.508 7.381 -7.665 1.00 19.75 176 MET D C 1
ATOM 13070 O O . MET D 1 176 ? 8.546 7.740 -8.221 1.00 19.56 176 MET D O 1
ATOM 13075 N N . LEU D 1 177 ? 6.863 6.273 -8.002 1.00 19.94 177 LEU D N 1
ATOM 13076 C CA . LEU D 1 177 ? 7.282 5.478 -9.161 1.00 20.05 177 LEU D CA 1
ATOM 13077 C C . LEU D 1 177 ? 7.260 6.298 -10.481 1.00 20.63 177 LEU D C 1
ATOM 13078 O O . LEU D 1 177 ? 8.182 6.197 -11.286 1.00 20.57 177 LEU D O 1
ATOM 13083 N N . MET D 1 178 ? 6.229 7.125 -10.668 1.00 21.07 178 MET D N 1
ATOM 13084 C CA . MET D 1 178 ? 6.149 8.036 -11.815 1.00 21.66 178 MET D CA 1
ATOM 13085 C C . MET D 1 178 ? 7.381 8.920 -11.918 1.00 21.86 178 MET D C 1
ATOM 13086 O O . MET D 1 178 ? 7.808 9.258 -13.018 1.00 21.61 178 MET D O 1
ATOM 13091 N N . HIS D 1 179 ? 7.945 9.299 -10.768 1.00 21.87 179 HIS D N 1
ATOM 13092 C CA . HIS D 1 179 ? 9.067 10.248 -10.729 1.00 21.29 179 HIS D CA 1
ATOM 13093 C C . HIS D 1 179 ? 10.400 9.548 -10.889 1.00 21.65 179 HIS D C 1
ATOM 13094 O O . HIS D 1 179 ? 11.227 9.927 -11.718 1.00 21.94 179 HIS D O 1
ATOM 13101 N N . ILE D 1 180 ? 10.590 8.507 -10.088 1.00 22.09 180 ILE D N 1
ATOM 13102 C CA . ILE D 1 180 ? 11.856 7.789 -10.008 1.00 22.34 180 ILE D CA 1
ATOM 13103 C C . ILE D 1 180 ? 12.164 6.997 -11.278 1.00 22.62 180 ILE D C 1
ATOM 13104 O O . ILE D 1 180 ? 13.328 6.679 -11.547 1.00 22.73 180 ILE D O 1
ATOM 13109 N N . PHE D 1 181 ? 11.131 6.691 -12.062 1.00 23.07 181 PHE D N 1
ATOM 13110 C CA . PHE D 1 181 ? 11.334 5.967 -13.314 1.00 23.59 181 PHE D CA 1
ATOM 13111 C C . PHE D 1 181 ? 11.375 6.840 -14.586 1.00 23.92 181 PHE D C 1
ATOM 13112 O O . PHE D 1 181 ? 11.480 6.316 -15.706 1.00 23.95 181 PHE D O 1
ATOM 13120 N N . THR D 1 182 ? 11.331 8.163 -14.416 1.00 24.05 182 THR D N 1
ATOM 13121 C CA . THR D 1 182 ? 11.809 9.045 -15.482 1.00 24.25 182 THR D CA 1
ATOM 13122 C C . THR D 1 182 ? 13.341 9.001 -15.491 1.00 24.58 182 THR D C 1
ATOM 13123 O O . THR D 1 182 ? 13.961 8.240 -14.739 1.00 25.21 182 THR D O 1
ATOM 13127 N N . ASP D 1 183 ? 13.960 9.795 -16.344 1.00 24.74 183 ASP D N 1
ATOM 13128 C CA . ASP D 1 183 ? 15.412 9.900 -16.323 1.00 25.10 183 ASP D CA 1
ATOM 13129 C C . ASP D 1 183 ? 15.939 10.685 -15.106 1.00 24.86 183 ASP D C 1
ATOM 13130 O O . ASP D 1 183 ? 17.138 10.637 -14.804 1.00 24.27 183 ASP D O 1
ATOM 13135 N N . GLU D 1 184 ? 15.037 11.367 -14.397 1.00 24.30 184 GLU D N 1
ATOM 13136 C CA . GLU D 1 184 ? 15.415 12.057 -13.177 1.00 24.30 184 GLU D CA 1
ATOM 13137 C C . GLU D 1 184 ? 15.821 11.084 -12.053 1.00 24.07 184 GLU D C 1
ATOM 13138 O O . GLU D 1 184 ? 16.385 11.507 -11.045 1.00 24.36 184 GLU D O 1
ATOM 13144 N N . GLY D 1 185 ? 15.572 9.787 -12.248 1.00 23.66 185 GLY D N 1
ATOM 13145 C CA . GLY D 1 185 ? 16.015 8.757 -11.298 1.00 23.21 185 GLY D CA 1
ATOM 13146 C C . GLY D 1 185 ? 17.522 8.555 -11.289 1.00 23.26 185 GLY D C 1
ATOM 13147 O O . GLY D 1 185 ? 18.062 7.893 -10.397 1.00 23.87 185 GLY D O 1
ATOM 13148 N N . ILE D 1 186 ? 18.199 9.108 -12.299 1.00 22.94 186 ILE D N 1
ATOM 13149 C CA . ILE D 1 186 ? 19.659 9.062 -12.431 1.00 22.18 186 ILE D CA 1
ATOM 13150 C C . ILE D 1 186 ? 20.217 10.452 -12.743 1.00 21.97 186 ILE D C 1
ATOM 13151 O O . ILE D 1 186 ? 20.550 10.722 -13.897 1.00 23.05 186 ILE D O 1
ATOM 13156 N N . PRO D 1 187 ? 20.308 11.352 -11.750 1.00 21.46 187 PRO D N 1
ATOM 13157 C CA . PRO D 1 187 ? 20.950 12.647 -12.056 1.00 21.38 187 PRO D CA 1
ATOM 13158 C C . PRO D 1 187 ? 22.375 12.549 -12.640 1.00 21.39 187 PRO D C 1
ATOM 13159 O O . PRO D 1 187 ? 23.160 11.646 -12.279 1.00 21.29 187 PRO D O 1
ATOM 13163 N N . ALA D 1 188 ? 22.692 13.470 -13.553 1.00 21.03 188 ALA D N 1
ATOM 13164 C CA . ALA D 1 188 ? 23.997 13.477 -14.214 1.00 20.93 188 ALA D CA 1
ATOM 13165 C C . ALA D 1 188 ? 25.111 13.719 -13.203 1.00 20.88 188 ALA D C 1
ATOM 13166 O O . ALA D 1 188 ? 26.233 13.263 -13.406 1.00 20.47 188 ALA D O 1
ATOM 13168 N N . SER D 1 189 ? 24.777 14.457 -12.135 1.00 20.94 189 SER D N 1
ATOM 13169 C CA . SER D 1 189 ? 25.602 14.602 -10.945 1.00 21.42 189 SER D CA 1
ATOM 13170 C C . SER D 1 189 ? 24.895 15.463 -9.894 1.00 21.48 189 SER D C 1
ATOM 13171 O O . SER D 1 189 ? 23.847 16.067 -10.154 1.00 21.88 189 SER D O 1
ATOM 13174 N N . TYR D 1 190 ? 25.503 15.517 -8.709 1.00 21.02 190 TYR D N 1
ATOM 13175 C CA . TYR D 1 190 ? 24.994 16.247 -7.565 1.00 20.15 190 TYR D CA 1
ATOM 13176 C C . TYR D 1 190 ? 24.785 17.739 -7.809 1.00 20.62 190 TYR D C 1
ATOM 13177 O O . TYR D 1 190 ? 23.857 18.338 -7.255 1.00 21.06 190 TYR D O 1
ATOM 13186 N N . ARG D 1 191 ? 25.629 18.346 -8.632 1.00 20.87 191 ARG D N 1
ATOM 13187 C CA . ARG D 1 191 ? 25.478 19.780 -8.933 1.00 21.51 191 ARG D CA 1
ATOM 13188 C C . ARG D 1 191 ? 24.327 20.049 -9.913 1.00 21.62 191 ARG D C 1
ATOM 13189 O O . ARG D 1 191 ? 23.848 21.178 -10.034 1.00 21.79 191 ARG D O 1
ATOM 13197 N N . LYS D 1 192 ? 23.871 18.989 -10.581 1.00 21.77 192 LYS D N 1
ATOM 13198 C CA . LYS D 1 192 ? 22.922 19.104 -11.686 1.00 21.71 192 LYS D CA 1
ATOM 13199 C C . LYS D 1 192 ? 21.582 18.491 -11.316 1.00 21.09 192 LYS D C 1
ATOM 13200 O O . LYS D 1 192 ? 20.935 17.817 -12.118 1.00 20.77 192 LYS D O 1
ATOM 13206 N N . MET D 1 193 ? 21.176 18.748 -10.081 1.00 20.62 193 MET D N 1
ATOM 13207 C CA . MET D 1 193 ? 19.922 18.247 -9.553 1.00 19.81 193 MET D CA 1
ATOM 13208 C C . MET D 1 193 ? 19.239 19.300 -8.678 1.00 19.89 193 MET D C 1
ATOM 13209 O O . MET D 1 193 ? 19.878 20.249 -8.183 1.00 19.25 193 MET D O 1
ATOM 13214 N N . ARG D 1 194 ? 17.930 19.126 -8.503 1.00 20.05 194 ARG D N 1
ATOM 13215 C CA . ARG D 1 194 ? 17.149 19.990 -7.630 1.00 19.93 194 ARG D CA 1
ATOM 13216 C C . ARG D 1 194 ? 17.169 19.407 -6.225 1.00 19.74 194 ARG D C 1
ATOM 13217 O O . ARG D 1 194 ? 17.796 18.364 -5.985 1.00 19.82 194 ARG D O 1
ATOM 13225 N N . GLY D 1 195 ? 16.506 20.102 -5.304 1.00 19.49 195 GLY D N 1
ATOM 13226 C CA . GLY D 1 195 ? 16.282 19.607 -3.944 1.00 18.57 195 GLY D CA 1
ATOM 13227 C C . GLY D 1 195 ? 14.855 19.916 -3.516 1.00 17.93 195 GLY D C 1
ATOM 13228 O O . GLY D 1 195 ? 14.258 20.902 -3.964 1.00 17.87 195 GLY D O 1
ATOM 13229 N N . SER D 1 196 ? 14.304 19.062 -2.658 1.00 17.04 196 SER D N 1
ATOM 13230 C CA . SER D 1 196 ? 12.932 19.216 -2.163 1.00 16.43 196 SER D CA 1
ATOM 13231 C C . SER D 1 196 ? 12.905 18.915 -0.667 1.00 16.22 196 SER D C 1
ATOM 13232 O O . SER D 1 196 ? 13.573 18.002 -0.208 1.00 16.36 196 SER D O 1
ATOM 13235 N N . SER D 1 197 ? 12.114 19.665 0.084 1.00 15.99 197 SER D N 1
ATOM 13236 C CA . SER D 1 197 ? 11.833 19.293 1.459 1.00 16.07 197 SER D CA 1
ATOM 13237 C C . SER D 1 197 ? 10.988 18.023 1.494 1.00 16.25 197 SER D C 1
ATOM 13238 O O . SER D 1 197 ? 11.039 17.272 2.479 1.00 16.74 197 SER D O 1
ATOM 13241 N N . VAL D 1 198 ? 10.252 17.769 0.406 1.00 15.92 198 VAL D N 1
ATOM 13242 C CA . VAL D 1 198 ? 9.235 16.696 0.322 1.00 15.43 198 VAL D CA 1
ATOM 13243 C C . VAL D 1 198 ? 8.093 16.939 1.329 1.00 15.83 198 VAL D C 1
ATOM 13244 O O . VAL D 1 198 ? 6.937 17.115 0.916 1.00 15.89 198 VAL D O 1
ATOM 13248 N N . HIS D 1 199 ? 8.407 16.981 2.626 1.00 15.32 199 HIS D N 1
ATOM 13249 C CA . HIS D 1 199 ? 7.400 17.305 3.635 1.00 15.86 199 HIS D CA 1
ATOM 13250 C C . HIS D 1 199 ? 7.152 18.801 3.687 1.00 16.78 199 HIS D C 1
ATOM 13251 O O . HIS D 1 199 ? 8.039 19.596 3.324 1.00 16.53 199 HIS D O 1
ATOM 13258 N N . SER D 1 200 ? 5.948 19.174 4.144 1.00 17.24 200 SER D N 1
ATOM 13259 C CA . SER D 1 200 ? 5.695 20.526 4.629 1.00 17.80 200 SER D CA 1
ATOM 13260 C C . SER D 1 200 ? 6.212 20.651 6.060 1.00 17.96 200 SER D C 1
ATOM 13261 O O . SER D 1 200 ? 6.342 19.650 6.776 1.00 18.47 200 SER D O 1
ATOM 13264 N N . PHE D 1 201 ? 6.513 21.880 6.462 1.00 17.23 201 PHE D N 1
ATOM 13265 C CA . PHE D 1 201 ? 6.965 22.169 7.810 1.00 16.98 201 PHE D CA 1
ATOM 13266 C C . PHE D 1 201 ? 6.133 23.346 8.239 1.00 17.18 201 PHE D C 1
ATOM 13267 O O . PHE D 1 201 ? 5.368 23.879 7.433 1.00 17.47 201 PHE D O 1
ATOM 13275 N N . LYS D 1 202 ? 6.277 23.748 9.496 1.00 17.18 202 LYS D N 1
ATOM 13276 C CA . LYS D 1 202 ? 5.590 24.918 10.009 1.00 17.27 202 LYS D CA 1
ATOM 13277 C C . LYS D 1 202 ? 6.571 26.056 10.254 1.00 17.47 202 LYS D C 1
ATOM 13278 O O . LYS D 1 202 ? 7.593 25.875 10.926 1.00 17.10 202 LYS D O 1
ATOM 13284 N N . TRP D 1 203 ? 6.263 27.224 9.701 1.00 17.52 203 TRP D N 1
ATOM 13285 C CA . TRP D 1 203 ? 6.975 28.437 10.067 1.00 18.14 203 TRP D CA 1
ATOM 13286 C C . TRP D 1 203 ? 6.071 29.311 10.926 1.00 18.46 203 TRP D C 1
ATOM 13287 O O . TRP D 1 203 ? 4.906 29.501 10.596 1.00 18.94 203 TRP D O 1
ATOM 13298 N N . VAL D 1 204 ? 6.607 29.816 12.033 1.00 18.96 204 VAL D N 1
ATOM 13299 C CA . VAL D 1 204 ? 5.856 30.606 13.016 1.00 19.46 204 VAL D CA 1
ATOM 13300 C C . VAL D 1 204 ? 6.495 31.998 13.129 1.00 20.47 204 VAL D C 1
ATOM 13301 O O . VAL D 1 204 ? 7.721 32.096 13.299 1.00 20.35 204 VAL D O 1
ATOM 13305 N N . ASN D 1 205 ? 5.677 33.059 13.034 1.00 21.35 205 ASN D N 1
ATOM 13306 C CA . ASN D 1 205 ? 6.186 34.443 13.061 1.00 21.90 205 ASN D CA 1
ATOM 13307 C C . ASN D 1 205 ? 6.196 35.083 14.443 1.00 23.06 205 ASN D C 1
ATOM 13308 O O . ASN D 1 205 ? 5.834 34.433 15.429 1.00 23.44 205 ASN D O 1
ATOM 13313 N N . ALA D 1 206 ? 6.620 36.347 14.505 1.00 24.09 206 ALA D N 1
ATOM 13314 C CA . ALA D 1 206 ? 6.807 37.040 15.770 1.00 25.55 206 ALA D CA 1
ATOM 13315 C C . ALA D 1 206 ? 5.480 37.360 16.434 1.00 26.61 206 ALA D C 1
ATOM 13316 O O . ALA D 1 206 ? 5.399 37.474 17.657 1.00 26.93 206 ALA D O 1
ATOM 13318 N N . HIS D 1 207 ? 4.440 37.504 15.624 1.00 27.77 207 HIS D N 1
ATOM 13319 C CA . HIS D 1 207 ? 3.104 37.700 16.158 1.00 29.08 207 HIS D CA 1
ATOM 13320 C C . HIS D 1 207 ? 2.386 36.378 16.467 1.00 28.62 207 HIS D C 1
ATOM 13321 O O . HIS D 1 207 ? 1.310 36.382 17.068 1.00 28.72 207 HIS D O 1
ATOM 13328 N N . GLY D 1 208 ? 3.002 35.252 16.100 1.00 27.98 208 GLY D N 1
ATOM 13329 C CA . GLY D 1 208 ? 2.508 33.929 16.510 1.00 26.92 208 GLY D CA 1
ATOM 13330 C C . GLY D 1 208 ? 1.592 33.240 15.511 1.00 26.42 208 GLY D C 1
ATOM 13331 O O . GLY D 1 208 ? 0.836 32.337 15.868 1.00 25.84 208 GLY D O 1
ATOM 13332 N N . ASN D 1 209 ? 1.663 33.673 14.259 1.00 25.81 209 ASN D N 1
ATOM 13333 C CA . ASN D 1 209 ? 0.934 33.040 13.177 1.00 25.73 209 ASN D CA 1
ATOM 13334 C C . ASN D 1 209 ? 1.809 32.004 12.514 1.00 24.85 209 ASN D C 1
ATOM 13335 O O . ASN D 1 209 ? 2.993 32.250 12.243 1.00 25.02 209 ASN D O 1
ATOM 13340 N N . THR D 1 210 ? 1.224 30.844 12.257 1.00 23.42 210 THR D N 1
ATOM 13341 C CA . THR D 1 210 ? 1.966 29.771 11.632 1.00 22.63 210 THR D CA 1
ATOM 13342 C C . THR D 1 210 ? 1.389 29.435 10.274 1.00 22.35 210 THR D C 1
ATOM 13343 O O . THR D 1 210 ? 0.179 29.527 10.051 1.00 22.00 210 THR D O 1
ATOM 13347 N N . VAL D 1 211 ? 2.290 29.110 9.356 1.00 21.95 211 VAL D N 1
ATOM 13348 C CA . VAL D 1 211 ? 1.917 28.674 8.024 1.00 21.74 211 VAL D CA 1
ATOM 13349 C C . VAL D 1 211 ? 2.618 27.350 7.703 1.00 21.92 211 VAL D C 1
ATOM 13350 O O . VAL D 1 211 ? 3.713 27.064 8.200 1.00 22.28 211 VAL D O 1
ATOM 13354 N N . TYR D 1 212 ? 1.967 26.525 6.903 1.00 22.02 212 TYR D N 1
ATOM 13355 C CA . TYR D 1 212 ? 2.620 25.363 6.343 1.00 21.99 212 TYR D CA 1
ATOM 13356 C C . TYR D 1 212 ? 3.541 25.829 5.228 1.00 22.07 212 TYR D C 1
ATOM 13357 O O . TYR D 1 212 ? 3.193 26.733 4.447 1.00 22.36 212 TYR D O 1
ATOM 13366 N N . ILE D 1 213 ? 4.726 25.230 5.161 1.00 21.46 213 ILE D N 1
ATOM 13367 C CA . ILE D 1 213 ? 5.702 25.619 4.164 1.00 20.76 213 ILE D CA 1
ATOM 13368 C C . ILE D 1 213 ? 6.323 24.394 3.518 1.00 20.74 213 ILE D C 1
ATOM 13369 O O . ILE D 1 213 ? 6.398 23.323 4.134 1.00 20.58 213 ILE D O 1
ATOM 13374 N N . LYS D 1 214 ? 6.766 24.570 2.274 1.00 20.16 214 LYS D N 1
ATOM 13375 C CA . LYS D 1 214 ? 7.579 23.583 1.587 1.00 19.94 214 LYS D CA 1
ATOM 13376 C C . LYS D 1 214 ? 8.824 24.307 1.080 1.00 19.59 214 LYS D C 1
ATOM 13377 O O . LYS D 1 214 ? 8.776 25.506 0.792 1.00 18.66 214 LYS D O 1
ATOM 13383 N N . LEU D 1 215 ? 9.934 23.574 1.011 1.00 19.39 215 LEU D N 1
ATOM 13384 C CA . LEU D 1 215 ? 11.220 24.132 0.606 1.00 19.33 215 LEU D CA 1
ATOM 13385 C C . LEU D 1 215 ? 11.725 23.555 -0.702 1.00 19.47 215 LEU D C 1
ATOM 13386 O O . LEU D 1 215 ? 11.524 22.383 -1.010 1.00 19.14 215 LEU D O 1
ATOM 13391 N N . ARG D 1 216 ? 12.420 24.389 -1.464 1.00 20.40 216 ARG D N 1
ATOM 13392 C CA . ARG D 1 216 ? 12.666 24.082 -2.855 1.00 20.74 216 ARG D CA 1
ATOM 13393 C C . ARG D 1 216 ? 14.034 24.618 -3.284 1.00 20.90 216 ARG D C 1
ATOM 13394 O O . ARG D 1 216 ? 14.288 25.817 -3.163 1.00 21.17 216 ARG D O 1
ATOM 13402 N N . TRP D 1 217 ? 14.911 23.724 -3.763 1.00 21.03 217 TRP D N 1
ATOM 13403 C CA . TRP D 1 217 ? 16.240 24.100 -4.297 1.00 21.17 217 TRP D CA 1
ATOM 13404 C C . TRP D 1 217 ? 16.326 23.982 -5.827 1.00 21.52 217 TRP D C 1
ATOM 13405 O O . TRP D 1 217 ? 16.066 22.920 -6.391 1.00 21.84 217 TRP D O 1
ATOM 13416 N N . VAL D 1 218 ? 16.715 25.069 -6.489 1.00 22.21 218 VAL D N 1
ATOM 13417 C CA . VAL D 1 218 ? 16.856 25.093 -7.953 1.00 22.44 218 VAL D CA 1
ATOM 13418 C C . VAL D 1 218 ? 18.335 25.284 -8.332 1.00 23.05 218 VAL D C 1
ATOM 13419 O O . VAL D 1 218 ? 18.967 26.261 -7.900 1.00 22.91 218 VAL D O 1
ATOM 13423 N N . PRO D 1 219 ? 18.901 24.336 -9.108 1.00 23.52 219 PRO D N 1
ATOM 13424 C CA . PRO D 1 219 ? 20.315 24.442 -9.534 1.00 24.57 219 PRO D CA 1
ATOM 13425 C C . PRO D 1 219 ? 20.569 25.519 -10.593 1.00 25.60 219 PRO D C 1
ATOM 13426 O O . PRO D 1 219 ? 19.870 25.566 -11.611 1.00 25.73 219 PRO D O 1
ATOM 13430 N N . LYS D 1 220 ? 21.569 26.363 -10.344 1.00 26.82 220 LYS D N 1
ATOM 13431 C CA . LYS D 1 220 ? 22.052 27.336 -11.321 1.00 28.69 220 LYS D CA 1
ATOM 13432 C C . LYS D 1 220 ? 22.526 26.640 -12.609 1.00 29.22 220 LYS D C 1
ATOM 13433 O O . LYS D 1 220 ? 22.440 27.207 -13.702 1.00 29.32 220 LYS D O 1
ATOM 13439 N N . GLU D 1 221 ? 22.993 25.400 -12.464 1.00 29.80 221 GLU D N 1
ATOM 13440 C CA . GLU D 1 221 ? 23.468 24.571 -13.587 1.00 30.27 221 GLU D CA 1
ATOM 13441 C C . GLU D 1 221 ? 22.357 23.880 -14.394 1.00 29.90 221 GLU D C 1
ATOM 13442 O O . GLU D 1 221 ? 22.639 23.206 -15.392 1.00 30.07 221 GLU D O 1
ATOM 13448 N N . GLY D 1 222 ? 21.108 24.019 -13.949 1.00 29.27 222 GLY D N 1
ATOM 13449 C CA . GLY D 1 222 ? 19.992 23.272 -14.534 1.00 28.19 222 GLY D CA 1
ATOM 13450 C C . GLY D 1 222 ? 19.908 21.839 -14.014 1.00 27.71 222 GLY D C 1
ATOM 13451 O O . GLY D 1 222 ? 20.847 21.316 -13.404 1.00 27.30 222 GLY D O 1
ATOM 13452 N N . VAL D 1 223 ? 18.759 21.213 -14.238 1.00 27.12 223 VAL D N 1
ATOM 13453 C CA . VAL D 1 223 ? 18.563 19.809 -13.932 1.00 26.57 223 VAL D CA 1
ATOM 13454 C C . VAL D 1 223 ? 19.013 19.019 -15.171 1.00 26.82 223 VAL D C 1
ATOM 13455 O O . VAL D 1 223 ? 18.534 19.265 -16.286 1.00 26.34 223 VAL D O 1
ATOM 13459 N N . HIS D 1 224 ? 19.969 18.109 -14.974 1.00 26.95 224 HIS D N 1
ATOM 13460 C CA . HIS D 1 224 ? 20.466 17.235 -16.040 1.00 27.13 224 HIS D CA 1
ATOM 13461 C C . HIS D 1 224 ? 20.488 15.788 -15.583 1.00 27.13 224 HIS D C 1
ATOM 13462 O O . HIS D 1 224 ? 20.893 15.492 -14.460 1.00 27.21 224 HIS D O 1
ATOM 13469 N N . ASN D 1 225 ? 20.051 14.890 -16.462 1.00 27.25 225 ASN D N 1
ATOM 13470 C CA . ASN D 1 225 ? 19.854 13.485 -16.108 1.00 27.00 225 ASN D CA 1
ATOM 13471 C C . ASN D 1 225 ? 20.576 12.520 -17.056 1.00 26.83 225 ASN D C 1
ATOM 13472 O O . ASN D 1 225 ? 21.097 12.920 -18.102 1.00 26.55 225 ASN D O 1
ATOM 13477 N N . LEU D 1 226 ? 20.618 11.249 -16.667 1.00 26.34 226 LEU D N 1
ATOM 13478 C CA . LEU D 1 226 ? 21.203 10.213 -17.498 1.00 25.77 226 LEU D CA 1
ATOM 13479 C C . LEU D 1 226 ? 20.146 9.169 -17.878 1.00 25.61 226 LEU D C 1
ATOM 13480 O O . LEU D 1 226 ? 19.348 8.754 -17.034 1.00 25.76 226 LEU D O 1
ATOM 13485 N N . SER D 1 227 ? 20.125 8.774 -19.149 1.00 25.11 227 SER D N 1
ATOM 13486 C CA . SER D 1 227 ? 19.334 7.615 -19.584 1.00 25.24 227 SER D CA 1
ATOM 13487 C C . SER D 1 227 ? 20.026 6.352 -19.075 1.00 25.22 227 SER D C 1
ATOM 13488 O O . SER D 1 227 ? 21.230 6.384 -18.764 1.00 25.14 227 SER D O 1
ATOM 13491 N N . ALA D 1 228 ? 19.280 5.249 -19.027 1.00 25.18 228 ALA D N 1
ATOM 13492 C CA . ALA D 1 228 ? 19.816 3.953 -18.612 1.00 25.64 228 ALA D CA 1
ATOM 13493 C C . ALA D 1 228 ? 21.113 3.606 -19.347 1.00 26.02 228 ALA D C 1
ATOM 13494 O O . ALA D 1 228 ? 22.101 3.200 -18.722 1.00 25.72 228 ALA D O 1
ATOM 13496 N N . ASP D 1 229 ? 21.098 3.784 -20.671 1.00 26.79 229 ASP D N 1
ATOM 13497 C CA . ASP D 1 229 ? 22.270 3.518 -21.519 1.00 27.39 229 ASP D CA 1
ATOM 13498 C C . ASP D 1 229 ? 23.427 4.475 -21.232 1.00 27.26 229 ASP D C 1
ATOM 13499 O O . ASP D 1 229 ? 24.574 4.043 -21.175 1.00 26.68 229 ASP D O 1
ATOM 13504 N N . GLU D 1 230 ? 23.118 5.760 -21.032 1.00 27.60 230 GLU D N 1
ATOM 13505 C CA . GLU D 1 230 ? 24.133 6.748 -20.611 1.00 28.34 230 GLU D CA 1
ATOM 13506 C C . GLU D 1 230 ? 24.750 6.430 -19.230 1.00 27.52 230 GLU D C 1
ATOM 13507 O O . GLU D 1 230 ? 25.971 6.461 -19.063 1.00 26.84 230 GLU D O 1
ATOM 13513 N N . ALA D 1 231 ? 23.893 6.101 -18.262 1.00 27.33 231 ALA D N 1
ATOM 13514 C CA . ALA D 1 231 ? 24.328 5.689 -16.922 1.00 26.95 231 ALA D CA 1
ATOM 13515 C C . ALA D 1 231 ? 25.222 4.443 -16.965 1.00 26.98 231 ALA D C 1
ATOM 13516 O O . ALA D 1 231 ? 26.172 4.322 -16.186 1.00 26.51 231 ALA D O 1
ATOM 13518 N N . THR D 1 232 ? 24.894 3.527 -17.880 1.00 27.13 232 THR D N 1
ATOM 13519 C CA . THR D 1 232 ? 25.625 2.278 -18.089 1.00 27.12 232 THR D CA 1
ATOM 13520 C C . THR D 1 232 ? 27.023 2.522 -18.654 1.00 27.68 232 THR D C 1
ATOM 13521 O O . THR D 1 232 ? 27.984 1.884 -18.219 1.00 27.50 232 THR D O 1
ATOM 13525 N N . GLU D 1 233 ? 27.121 3.437 -19.626 1.00 27.96 233 GLU D N 1
ATOM 13526 C CA . GLU D 1 233 ? 28.400 3.834 -20.201 1.00 28.71 233 GLU D CA 1
ATOM 13527 C C . GLU D 1 233 ? 29.255 4.553 -19.153 1.00 27.62 233 GLU D C 1
ATOM 13528 O O . GLU D 1 233 ? 30.454 4.260 -19.030 1.00 27.76 233 GLU D O 1
ATOM 13534 N N . VAL D 1 234 ? 28.652 5.475 -18.404 1.00 26.45 234 VAL D N 1
ATOM 13535 C CA . VAL D 1 234 ? 29.389 6.157 -17.320 1.00 26.01 234 VAL D CA 1
ATOM 13536 C C . VAL D 1 234 ? 29.949 5.152 -16.296 1.00 25.64 234 VAL D C 1
ATOM 13537 O O . VAL D 1 234 ? 31.143 5.183 -15.951 1.00 25.41 234 VAL D O 1
ATOM 13541 N N . GLN D 1 235 ? 29.081 4.239 -15.865 1.00 25.23 235 GLN D N 1
ATOM 13542 C CA . GLN D 1 235 ? 29.395 3.277 -14.828 1.00 24.86 235 GLN D CA 1
ATOM 13543 C C . GLN D 1 235 ? 30.646 2.466 -15.140 1.00 25.18 235 GLN D C 1
ATOM 13544 O O . GLN D 1 235 ? 31.467 2.235 -14.244 1.00 25.66 235 GLN D O 1
ATOM 13550 N N . GLY D 1 236 ? 30.799 2.061 -16.406 1.00 25.29 236 GLY D N 1
ATOM 13551 C CA . GLY D 1 236 ? 31.946 1.261 -16.837 1.00 24.79 236 GLY D CA 1
ATOM 13552 C C . GLY D 1 236 ? 33.268 1.965 -16.582 1.00 24.80 236 GLY D C 1
ATOM 13553 O O . GLY D 1 236 ? 34.280 1.325 -16.283 1.00 24.96 236 GLY D O 1
ATOM 13554 N N . LYS D 1 237 ? 33.248 3.292 -16.661 1.00 24.68 237 LYS D N 1
ATOM 13555 C CA . LYS D 1 237 ? 34.477 4.081 -16.656 1.00 25.08 237 LYS D CA 1
ATOM 13556 C C . LYS D 1 237 ? 34.811 4.699 -15.316 1.00 24.65 237 LYS D C 1
ATOM 13557 O O . LYS D 1 237 ? 35.973 4.896 -14.993 1.00 24.66 237 LYS D O 1
ATOM 13563 N N . ASP D 1 238 ? 33.780 5.006 -14.542 1.00 24.49 238 ASP D N 1
ATOM 13564 C CA . ASP D 1 238 ? 33.942 5.761 -13.313 1.00 24.00 238 ASP D CA 1
ATOM 13565 C C . ASP D 1 238 ? 32.735 5.514 -12.414 1.00 23.43 238 ASP D C 1
ATOM 13566 O O . ASP D 1 238 ? 31.632 5.979 -12.719 1.00 22.90 238 ASP D O 1
ATOM 13571 N N . PHE D 1 239 ? 32.954 4.782 -11.318 1.00 22.79 239 PHE D N 1
ATOM 13572 C CA . PHE D 1 239 ? 31.898 4.509 -10.337 1.00 22.34 239 PHE D CA 1
ATOM 13573 C C . PHE D 1 239 ? 31.770 5.590 -9.251 1.00 21.93 239 PHE D C 1
ATOM 13574 O O . PHE D 1 239 ? 30.872 5.528 -8.396 1.00 22.15 239 PHE D O 1
ATOM 13582 N N . ASN D 1 240 ? 32.653 6.584 -9.315 1.00 21.01 240 ASN D N 1
ATOM 13583 C CA . ASN D 1 240 ? 32.622 7.732 -8.420 1.00 20.57 240 ASN D CA 1
ATOM 13584 C C . ASN D 1 240 ? 32.302 9.010 -9.194 1.00 20.59 240 ASN D C 1
ATOM 13585 O O . ASN D 1 240 ? 32.785 10.075 -8.857 1.00 19.96 240 ASN D O 1
ATOM 13590 N N . HIS D 1 241 ? 31.475 8.911 -10.225 1.00 21.25 241 HIS D N 1
ATOM 13591 C CA . HIS D 1 241 ? 31.451 9.984 -11.228 1.00 22.21 241 HIS D CA 1
ATOM 13592 C C . HIS D 1 241 ? 30.923 11.330 -10.690 1.00 22.20 241 HIS D C 1
ATOM 13593 O O . HIS D 1 241 ? 31.491 12.388 -11.001 1.00 21.78 241 HIS D O 1
ATOM 13600 N N . ALA D 1 242 ? 29.856 11.280 -9.879 1.00 22.02 242 ALA D N 1
ATOM 13601 C CA . ALA D 1 242 ? 29.234 12.501 -9.336 1.00 21.79 242 ALA D CA 1
ATOM 13602 C C . ALA D 1 242 ? 30.083 13.161 -8.232 1.00 21.76 242 ALA D C 1
ATOM 13603 O O . ALA D 1 242 ? 30.199 14.396 -8.181 1.00 21.82 242 ALA D O 1
ATOM 13605 N N . SER D 1 243 ? 30.668 12.346 -7.355 1.00 20.96 243 SER D N 1
ATOM 13606 C CA . SER D 1 243 ? 31.623 12.858 -6.385 1.00 20.99 243 SER 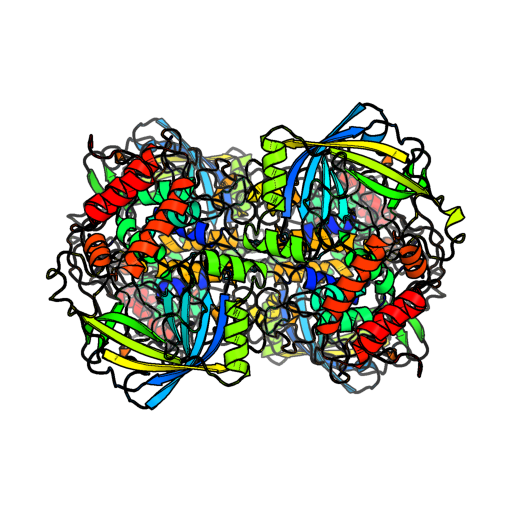D CA 1
ATOM 13607 C C . SER D 1 243 ? 32.818 13.495 -7.084 1.00 20.94 243 SER D C 1
ATOM 13608 O O . SER D 1 243 ? 33.316 14.519 -6.640 1.00 20.36 243 SER D O 1
ATOM 13611 N N . ASN D 1 244 ? 33.275 12.867 -8.167 1.00 21.15 244 ASN D N 1
ATOM 13612 C CA . ASN D 1 244 ? 34.413 13.340 -8.922 1.00 21.79 244 ASN D CA 1
ATOM 13613 C C . ASN D 1 244 ? 34.124 14.694 -9.574 1.00 22.13 244 ASN D C 1
ATOM 13614 O O . ASN D 1 244 ? 34.911 15.642 -9.465 1.00 21.88 244 ASN D O 1
ATOM 13619 N N . ASP D 1 245 ? 32.965 14.762 -10.227 1.00 22.46 245 ASP D N 1
ATOM 13620 C CA . ASP D 1 245 ? 32.485 15.958 -10.887 1.00 22.17 245 ASP D CA 1
ATOM 13621 C C . ASP D 1 245 ? 32.353 17.113 -9.914 1.00 21.98 245 ASP D C 1
ATOM 13622 O O . ASP D 1 245 ? 32.877 18.192 -10.169 1.00 21.85 245 ASP D O 1
ATOM 13627 N N . THR D 1 246 ? 31.655 16.887 -8.798 1.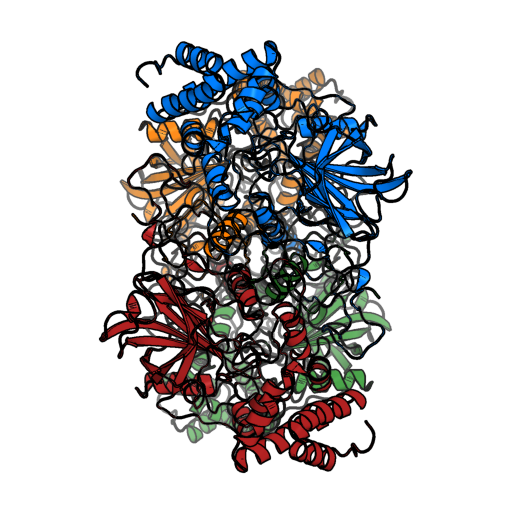00 21.68 246 THR D N 1
ATOM 13628 C CA . THR D 1 246 ? 31.385 17.977 -7.868 1.00 21.09 246 THR D CA 1
ATOM 13629 C C . THR D 1 246 ? 32.658 18.446 -7.153 1.00 20.80 246 THR D C 1
ATOM 13630 O O . THR D 1 246 ? 32.819 19.652 -6.919 1.00 20.40 246 THR D O 1
ATOM 13634 N N . PHE D 1 247 ? 33.559 17.509 -6.834 1.00 20.22 247 PHE D N 1
ATOM 13635 C CA . PHE D 1 247 ? 34.864 17.868 -6.255 1.00 19.94 247 PHE D CA 1
ATOM 13636 C C . PHE D 1 247 ? 35.654 18.778 -7.197 1.00 19.86 247 PHE D C 1
ATOM 13637 O O . PHE D 1 247 ? 36.096 19.853 -6.788 1.00 19.09 247 PHE D O 1
ATOM 13645 N N . GLN D 1 248 ? 35.846 18.318 -8.436 1.00 20.37 248 GLN D N 1
ATOM 13646 C CA . GLN D 1 248 ? 36.597 19.069 -9.471 1.00 21.35 248 GLN D CA 1
ATOM 13647 C C . GLN D 1 248 ? 35.972 20.446 -9.746 1.00 21.28 248 GLN D C 1
ATOM 13648 O O . GLN D 1 248 ? 36.676 21.445 -9.798 1.00 20.86 248 GLN D O 1
ATOM 13654 N N . ALA D 1 249 ? 34.647 20.486 -9.868 1.00 21.35 249 ALA D N 1
ATOM 13655 C CA . ALA D 1 249 ? 33.926 21.735 -10.061 1.00 22.15 249 ALA D CA 1
ATOM 13656 C C . ALA D 1 249 ? 34.321 22.808 -9.036 1.00 22.60 249 ALA D C 1
ATOM 13657 O O . ALA D 1 249 ? 34.510 23.973 -9.394 1.00 22.13 249 ALA D O 1
ATOM 13659 N N . ILE D 1 250 ? 34.454 22.408 -7.771 1.00 23.41 250 ILE D N 1
ATOM 13660 C CA . ILE D 1 250 ? 34.802 23.346 -6.701 1.00 24.24 250 ILE D CA 1
ATOM 13661 C C . ILE D 1 250 ? 36.280 23.783 -6.753 1.00 24.93 250 ILE D C 1
ATOM 13662 O O . ILE D 1 250 ? 36.587 24.968 -6.560 1.00 24.89 250 ILE D O 1
ATOM 13667 N N . GLU D 1 251 ? 37.180 22.832 -7.019 1.00 25.46 251 GLU D N 1
ATOM 13668 C CA . GLU D 1 251 ? 38.605 23.131 -7.220 1.00 25.89 251 GLU D CA 1
ATOM 13669 C C . GLU D 1 251 ? 38.835 24.058 -8.420 1.00 25.84 251 GLU D C 1
ATOM 13670 O O . GLU D 1 251 ? 39.747 24.879 -8.402 1.00 26.07 251 GLU D O 1
ATOM 13676 N N . ASN D 1 252 ? 38.009 23.908 -9.456 1.00 25.69 252 ASN D N 1
ATOM 13677 C CA . ASN D 1 252 ? 38.121 24.684 -10.685 1.00 25.62 252 ASN D CA 1
ATOM 13678 C C . ASN D 1 252 ? 37.471 26.068 -10.577 1.00 25.82 252 ASN D C 1
ATOM 13679 O O . ASN D 1 252 ? 37.584 26.882 -11.502 1.00 26.56 252 ASN D O 1
ATOM 13684 N N . GLY D 1 253 ? 36.760 26.318 -9.477 1.00 25.40 253 GLY D N 1
ATOM 13685 C CA . GLY D 1 253 ? 36.032 27.569 -9.285 1.00 24.73 253 GLY D CA 1
ATOM 13686 C C . GLY D 1 253 ? 34.677 27.648 -9.968 1.00 24.90 253 GLY D C 1
ATOM 13687 O O . GLY D 1 253 ? 34.080 28.731 -10.040 1.00 25.04 253 GLY D O 1
ATOM 13688 N N . ASP D 1 254 ? 34.195 26.520 -10.493 1.00 24.48 254 ASP D N 1
ATOM 13689 C CA . ASP D 1 254 ? 32.819 26.411 -10.999 1.00 24.52 254 ASP D CA 1
ATOM 13690 C C . ASP D 1 254 ? 31.899 26.019 -9.822 1.00 24.26 254 ASP D C 1
ATOM 13691 O O . ASP D 1 254 ? 31.473 24.862 -9.704 1.00 24.22 254 ASP D O 1
ATOM 13696 N N . PHE D 1 255 ? 31.622 26.983 -8.942 1.00 23.80 255 PHE D N 1
ATOM 13697 C CA . PHE D 1 255 ? 30.954 26.696 -7.668 1.00 23.43 255 PHE D CA 1
ATOM 13698 C C . PHE D 1 255 ? 29.496 26.293 -7.839 1.00 23.31 255 PHE D C 1
ATOM 13699 O O . PHE D 1 255 ? 28.685 27.095 -8.309 1.00 23.30 255 PHE D O 1
ATOM 13707 N N . PRO D 1 256 ? 29.156 25.051 -7.449 1.00 23.12 256 PRO D N 1
ATOM 13708 C CA . PRO D 1 256 ? 27.769 24.597 -7.401 1.00 22.93 256 PRO D CA 1
ATOM 13709 C C . PRO D 1 256 ? 26.893 25.564 -6.600 1.00 22.98 256 PRO D C 1
ATOM 13710 O O . PRO D 1 256 ? 27.210 25.898 -5.461 1.00 22.89 256 PRO D O 1
ATOM 13714 N N . GLU D 1 257 ? 25.819 26.036 -7.223 1.00 23.12 257 GLU D N 1
ATOM 13715 C CA . GLU D 1 257 ? 24.920 27.020 -6.613 1.00 23.10 257 GLU D CA 1
ATOM 13716 C C . GLU D 1 257 ? 23.490 26.559 -6.749 1.00 22.18 257 GLU D C 1
ATOM 13717 O O . GLU D 1 257 ? 23.147 25.869 -7.706 1.00 22.42 257 GLU D O 1
ATOM 13723 N N . TRP D 1 258 ? 22.662 26.933 -5.782 1.00 21.34 258 TRP D N 1
ATOM 13724 C CA . TRP D 1 258 ? 21.237 26.671 -5.853 1.00 20.38 258 TRP D CA 1
ATOM 13725 C C . TRP D 1 258 ? 20.518 27.842 -5.279 1.00 20.66 258 TRP D C 1
ATOM 13726 O O . TRP D 1 258 ? 20.963 28.437 -4.278 1.00 20.58 258 TRP D O 1
ATOM 13737 N N . ASP D 1 259 ? 19.383 28.162 -5.889 1.00 20.68 259 ASP D N 1
ATOM 13738 C CA . ASP D 1 259 ? 18.475 29.106 -5.284 1.00 21.08 259 ASP D CA 1
ATOM 13739 C C . ASP D 1 259 ? 17.477 28.374 -4.401 1.00 21.09 259 ASP D C 1
ATOM 13740 O O . ASP D 1 259 ? 16.939 27.309 -4.777 1.00 20.90 259 ASP D O 1
ATOM 13745 N N . LEU D 1 260 ? 17.244 28.939 -3.220 1.00 21.12 260 LEU D N 1
ATOM 13746 C CA . LEU D 1 260 ? 16.221 28.434 -2.315 1.00 21.02 260 LEU D CA 1
ATOM 13747 C C . LEU D 1 260 ? 14.909 29.205 -2.489 1.00 21.76 260 LEU D C 1
ATOM 13748 O O . LEU D 1 260 ? 14.905 30.443 -2.513 1.00 21.84 260 LEU D O 1
ATOM 13753 N N . PHE D 1 261 ? 13.817 28.443 -2.602 1.00 22.12 261 PHE D N 1
ATOM 13754 C CA . PHE D 1 261 ? 12.451 28.940 -2.744 1.00 22.53 261 PHE D CA 1
ATOM 13755 C C . PHE D 1 261 ? 11.530 28.332 -1.682 1.00 22.84 261 PHE D C 1
ATOM 13756 O O . PHE D 1 261 ? 11.634 27.141 -1.352 1.00 22.80 261 PHE D O 1
ATOM 13764 N N . VAL D 1 262 ? 10.608 29.145 -1.173 1.00 23.20 262 VAL D N 1
ATOM 13765 C CA . VAL D 1 262 ? 9.597 28.677 -0.225 1.00 23.34 262 VAL D CA 1
ATOM 13766 C C . VAL D 1 262 ? 8.171 28.765 -0.794 1.00 23.77 262 VAL D C 1
ATOM 13767 O O . VAL D 1 262 ? 7.785 29.792 -1.365 1.00 23.82 262 VAL D O 1
ATOM 13771 N N . GLN D 1 263 ? 7.414 27.675 -0.641 1.00 24.17 263 GLN D N 1
ATOM 13772 C CA . GLN D 1 263 ? 5.983 27.621 -0.952 1.00 24.43 263 GLN D CA 1
ATOM 13773 C C . GLN D 1 263 ? 5.167 27.747 0.332 1.00 24.58 263 GLN D C 1
ATOM 13774 O O . GLN D 1 263 ? 5.398 27.007 1.283 1.00 24.88 263 GLN D O 1
ATOM 13780 N N . VAL D 1 264 ? 4.203 28.661 0.370 1.00 24.89 264 VAL D N 1
ATOM 13781 C CA . VAL D 1 264 ? 3.443 28.904 1.609 1.00 25.41 264 VAL D CA 1
ATOM 13782 C C . VAL D 1 264 ? 1.951 28.477 1.562 1.00 25.66 264 VAL D C 1
ATOM 13783 O O . VAL D 1 264 ? 1.253 28.676 0.555 1.00 25.91 264 VAL D O 1
ATOM 13787 N N . LEU D 1 265 ? 1.482 27.872 2.654 1.00 25.56 265 LEU D N 1
ATOM 13788 C CA . LEU D 1 265 ? 0.079 27.460 2.774 1.00 25.88 265 LEU D CA 1
ATOM 13789 C C . LEU D 1 265 ? -0.515 27.740 4.144 1.00 26.05 265 LEU D C 1
ATOM 13790 O O . LEU D 1 265 ? 0.009 27.314 5.176 1.00 25.57 265 LEU D O 1
ATOM 13795 N N . ASP D 1 266 ? -1.631 28.456 4.138 1.00 26.79 266 ASP D N 1
ATOM 13796 C CA . ASP D 1 266 ? -2.353 28.729 5.361 1.00 27.63 266 ASP D CA 1
ATOM 13797 C C . ASP D 1 266 ? -2.993 27.443 5.882 1.00 27.33 266 ASP D C 1
ATOM 13798 O O . ASP D 1 266 ? -3.551 26.683 5.090 1.00 27.25 266 ASP D O 1
ATOM 13803 N N . PRO D 1 267 ? -2.864 27.175 7.204 1.00 27.36 267 PRO D N 1
ATOM 13804 C CA . PRO D 1 267 ? -3.550 26.057 7.877 1.00 27.66 267 PRO D CA 1
ATOM 13805 C C . PRO D 1 267 ? -5.059 26.085 7.658 1.00 28.00 267 PRO D C 1
ATOM 13806 O O . PRO D 1 267 ? -5.705 25.058 7.808 1.00 28.56 267 PRO D O 1
ATOM 13810 N N . ALA D 1 268 ? -5.602 27.249 7.304 1.00 28.32 268 ALA D N 1
ATOM 13811 C CA . ALA D 1 268 ? -7.022 27.378 6.997 1.00 28.85 268 ALA D CA 1
ATOM 13812 C C . ALA D 1 268 ? -7.413 26.772 5.647 1.00 29.09 268 ALA D C 1
ATOM 13813 O O . ALA D 1 268 ? -8.550 26.353 5.469 1.00 29.56 268 ALA D O 1
ATOM 13815 N N . ASP D 1 269 ? -6.475 26.706 4.710 1.00 29.25 269 ASP D N 1
ATOM 13816 C CA . ASP D 1 269 ? -6.771 26.223 3.360 1.00 29.86 269 ASP D CA 1
ATOM 13817 C C . ASP D 1 269 ? -6.411 24.742 3.087 1.00 29.90 269 ASP D C 1
ATOM 13818 O O . ASP D 1 269 ? -6.363 24.332 1.917 1.00 30.06 269 ASP D O 1
ATOM 13823 N N . VAL D 1 270 ? -6.183 23.943 4.138 1.00 29.86 270 VAL D N 1
ATOM 13824 C CA . VAL D 1 270 ? -5.735 22.534 3.984 1.00 29.33 270 VAL D CA 1
ATOM 13825 C C . VAL D 1 270 ? -6.781 21.573 3.379 1.00 29.83 270 VAL D C 1
ATOM 13826 O O . VAL D 1 270 ? -6.418 20.495 2.883 1.00 30.06 270 VAL D O 1
ATOM 13830 N N . GLU D 1 271 ? -8.066 21.941 3.442 1.00 29.86 271 GLU D N 1
ATOM 13831 C CA . GLU D 1 271 ? -9.150 21.058 2.966 1.00 29.94 271 GLU D CA 1
ATOM 13832 C C . GLU D 1 271 ? -9.587 21.332 1.515 1.00 29.93 271 GLU D C 1
ATOM 13833 O O . GLU D 1 271 ? -10.400 20.591 0.969 1.00 29.95 271 GLU D O 1
ATOM 13839 N N . ASN D 1 272 ? -9.014 22.374 0.896 1.00 29.74 272 ASN D N 1
ATOM 13840 C CA . ASN D 1 272 ? -9.383 22.849 -0.445 1.00 29.11 272 ASN D CA 1
ATOM 13841 C C . ASN D 1 272 ? -8.654 22.159 -1.599 1.00 28.96 272 ASN D C 1
ATOM 13842 O O . ASN D 1 272 ? -8.584 22.715 -2.710 1.00 28.43 272 ASN D O 1
ATOM 13847 N N . PHE D 1 273 ? -8.109 20.966 -1.344 1.00 28.26 273 PHE D N 1
ATOM 13848 C CA . PHE D 1 273 ? -7.362 20.224 -2.362 1.00 27.52 273 PHE D CA 1
ATOM 13849 C C . PHE D 1 273 ? -7.901 18.810 -2.479 1.00 26.56 273 PHE D C 1
ATOM 13850 O O . PHE D 1 273 ? -8.571 18.335 -1.574 1.00 26.18 273 PHE D O 1
ATOM 13858 N N . ASP D 1 274 ? -7.599 18.131 -3.583 1.00 26.52 274 ASP D N 1
ATOM 13859 C CA . ASP D 1 274 ? -8.010 16.722 -3.781 1.00 26.44 274 ASP D CA 1
ATOM 13860 C C . ASP D 1 274 ? -7.066 15.708 -3.085 1.00 26.34 274 ASP D C 1
ATOM 13861 O O . ASP D 1 274 ? -7.187 14.483 -3.259 1.00 26.41 274 ASP D O 1
ATOM 13866 N N . PHE D 1 275 ? -6.141 16.245 -2.293 1.00 26.06 275 PHE D N 1
ATOM 13867 C CA . PHE D 1 275 ? -5.118 15.483 -1.574 1.00 25.17 275 PHE D CA 1
ATOM 13868 C C . PHE D 1 275 ? -4.904 16.127 -0.199 1.00 24.58 275 PHE D C 1
ATOM 13869 O O . PHE D 1 275 ? -5.332 17.264 0.037 1.00 24.58 275 PHE D O 1
ATOM 13877 N N . ASP D 1 276 ? -4.257 15.392 0.704 1.00 23.53 276 ASP D N 1
ATOM 13878 C CA . ASP D 1 276 ? -3.902 15.917 2.010 1.00 22.70 276 ASP D CA 1
ATOM 13879 C C . ASP D 1 276 ? -2.540 16.593 1.879 1.00 21.83 276 ASP D C 1
ATOM 13880 O O . ASP D 1 276 ? -1.572 15.938 1.538 1.00 21.35 276 ASP D O 1
ATOM 13885 N N . PRO D 1 277 ? -2.462 17.900 2.169 1.00 21.46 277 PRO D N 1
ATOM 13886 C CA . PRO D 1 277 ? -1.212 18.625 2.012 1.00 21.46 277 PRO D CA 1
ATOM 13887 C C . PRO D 1 277 ? -0.061 17.999 2.760 1.00 21.49 277 PRO D C 1
ATOM 13888 O O . PRO D 1 277 ? 1.086 18.193 2.371 1.00 21.45 277 PRO D O 1
ATOM 13892 N N . LEU D 1 278 ? -0.380 17.248 3.815 1.00 21.45 278 LEU D N 1
ATOM 13893 C CA . LEU D 1 278 ? 0.612 16.697 4.734 1.00 21.09 278 LEU D CA 1
ATOM 13894 C C . LEU D 1 278 ? 0.979 15.262 4.398 1.00 20.76 278 LEU D C 1
ATOM 13895 O O . LEU D 1 278 ? 1.703 14.603 5.138 1.00 20.93 278 LEU D O 1
ATOM 13900 N N . ASP D 1 279 ? 0.476 14.791 3.263 1.00 20.42 279 ASP D N 1
ATOM 13901 C CA . ASP D 1 279 ? 0.789 13.470 2.753 1.00 19.49 279 ASP D CA 1
ATOM 13902 C C . ASP D 1 279 ? 2.072 13.546 1.915 1.00 18.88 279 ASP D C 1
ATOM 13903 O O . ASP D 1 279 ? 2.083 14.147 0.830 1.00 19.29 279 ASP D O 1
ATOM 13908 N N . ALA D 1 280 ? 3.141 12.932 2.424 1.00 18.35 280 ALA D N 1
ATOM 13909 C CA . ALA D 1 280 ? 4.459 12.868 1.754 1.00 18.51 280 ALA D CA 1
ATOM 13910 C C . ALA D 1 280 ? 4.468 12.255 0.346 1.00 18.59 280 ALA D C 1
ATOM 13911 O O . ALA D 1 280 ? 5.477 12.359 -0.348 1.00 18.49 280 ALA D O 1
ATOM 13913 N N . THR D 1 281 ? 3.371 11.605 -0.060 1.00 18.71 281 THR D N 1
ATOM 13914 C CA . THR D 1 281 ? 3.248 11.060 -1.407 1.00 18.20 281 THR D CA 1
ATOM 13915 C C . THR D 1 281 ? 2.721 12.118 -2.420 1.00 19.12 281 THR D C 1
ATOM 13916 O O . THR D 1 281 ? 2.529 11.804 -3.617 1.00 18.43 281 THR D O 1
ATOM 13920 N N . LYS D 1 282 ? 2.517 13.359 -1.942 1.00 18.87 282 LYS D N 1
ATOM 13921 C CA . LYS D 1 282 ? 1.915 14.432 -2.735 1.00 19.20 282 LYS D CA 1
ATOM 13922 C C . LYS D 1 282 ? 2.810 15.662 -2.888 1.00 19.22 282 LYS D C 1
ATOM 13923 O O . LYS D 1 282 ? 3.413 16.136 -1.934 1.00 19.26 282 LYS D O 1
ATOM 13929 N N . ASP D 1 283 ? 2.851 16.195 -4.099 1.00 19.62 283 ASP D N 1
ATOM 13930 C CA . ASP D 1 283 ? 3.651 17.365 -4.446 1.00 19.74 283 ASP D CA 1
ATOM 13931 C C . ASP D 1 283 ? 2.742 18.565 -4.247 1.00 20.01 283 ASP D C 1
ATOM 13932 O O . ASP D 1 283 ? 1.520 18.426 -4.301 1.00 19.90 283 ASP D O 1
ATOM 13937 N N . TRP D 1 284 ? 3.331 19.720 -3.946 1.00 20.39 284 TRP D N 1
ATOM 13938 C CA . TRP D 1 284 ? 2.648 21.005 -4.064 1.00 20.86 284 TRP D CA 1
ATOM 13939 C C . TRP D 1 284 ? 3.114 21.604 -5.391 1.00 21.82 284 TRP D C 1
ATOM 13940 O O . TRP D 1 284 ? 4.224 22.159 -5.467 1.00 21.52 284 TRP D O 1
ATOM 13951 N N . PHE D 1 285 ? 2.282 21.467 -6.431 1.00 23.07 285 PHE D N 1
ATOM 13952 C CA . PHE D 1 285 ? 2.580 22.011 -7.772 1.00 24.06 285 PHE D CA 1
ATOM 13953 C C . PHE D 1 285 ? 2.853 23.506 -7.725 1.00 24.28 285 PHE D C 1
ATOM 13954 O O . PHE D 1 285 ? 2.125 24.261 -7.069 1.00 23.65 285 PHE D O 1
ATOM 13962 N N . GLU D 1 286 ? 3.916 23.904 -8.422 1.00 25.18 286 GLU D N 1
ATOM 13963 C CA . GLU D 1 286 ? 4.310 25.304 -8.530 1.00 26.60 286 GLU D CA 1
ATOM 13964 C C . GLU D 1 286 ? 3.126 26.152 -8.971 1.00 27.29 286 GLU D C 1
ATOM 13965 O O . GLU D 1 286 ? 2.840 27.180 -8.358 1.00 27.36 286 GLU D O 1
ATOM 13971 N N . ASP D 1 287 ? 2.412 25.684 -9.996 1.00 28.28 287 ASP D N 1
ATOM 13972 C CA . ASP D 1 287 ? 1.260 26.423 -10.529 1.00 29.60 287 ASP D CA 1
ATOM 13973 C C . ASP D 1 287 ? 0.033 26.466 -9.616 1.00 29.69 287 ASP D C 1
ATOM 13974 O O . ASP D 1 287 ? -0.941 27.133 -9.963 1.00 29.99 287 ASP D O 1
ATOM 13979 N N . VAL D 1 288 ? 0.074 25.764 -8.470 1.00 29.68 288 VAL D N 1
ATOM 13980 C CA . VAL D 1 288 ? -1.006 25.846 -7.469 1.00 29.02 288 VAL D CA 1
ATOM 13981 C C . VAL D 1 288 ? -0.588 26.569 -6.187 1.00 28.41 288 VAL D C 1
ATOM 13982 O O . VAL D 1 288 ? -1.370 27.348 -5.650 1.00 28.24 288 VAL D O 1
ATOM 13986 N N . ILE D 1 289 ? 0.631 26.305 -5.704 1.00 27.70 289 ILE D N 1
ATOM 13987 C CA . ILE D 1 289 ? 1.269 27.114 -4.647 1.00 27.07 289 ILE D CA 1
ATOM 13988 C C . ILE D 1 289 ? 2.632 27.669 -5.147 1.00 26.91 289 ILE D C 1
ATOM 13989 O O . ILE D 1 289 ? 3.587 26.915 -5.363 1.00 26.67 289 ILE D O 1
ATOM 13994 N N . PRO D 1 290 ? 2.721 28.995 -5.328 1.00 26.55 290 PRO D N 1
ATOM 13995 C CA . PRO D 1 290 ? 3.888 29.574 -6.008 1.00 26.53 290 PRO D CA 1
ATOM 13996 C C . PRO D 1 290 ? 5.181 29.575 -5.177 1.00 26.15 290 PRO D C 1
ATOM 13997 O O . PRO D 1 290 ? 5.135 29.733 -3.952 1.00 26.25 290 PRO D O 1
ATOM 14001 N N . PHE D 1 291 ? 6.314 29.406 -5.853 1.00 25.61 291 PHE D N 1
ATOM 14002 C CA . PHE D 1 291 ? 7.627 29.500 -5.231 1.00 25.24 291 PHE D CA 1
ATOM 14003 C C . PHE D 1 291 ? 7.916 30.970 -4.887 1.00 25.51 291 PHE D C 1
ATOM 14004 O O . PHE D 1 291 ? 7.809 31.840 -5.756 1.00 26.09 291 PHE D O 1
ATOM 14012 N N . GLN D 1 292 ? 8.272 31.254 -3.632 1.00 25.26 292 GLN D N 1
ATOM 14013 C CA . GLN D 1 292 ? 8.795 32.577 -3.260 1.00 24.83 292 GLN D CA 1
ATOM 14014 C C . GLN D 1 292 ? 10.280 32.486 -2.917 1.00 24.98 292 GLN D C 1
ATOM 14015 O O . GLN D 1 292 ? 10.702 31.600 -2.167 1.00 24.94 292 GLN D O 1
ATOM 14021 N N . HIS D 1 293 ? 11.067 33.412 -3.463 1.00 24.80 293 HIS D N 1
ATOM 14022 C CA . HIS D 1 293 ? 12.530 33.352 -3.379 1.00 24.26 293 HIS D CA 1
ATOM 14023 C C . HIS D 1 293 ? 13.060 33.719 -2.002 1.00 23.55 293 HIS D C 1
ATOM 14024 O O . HIS D 1 293 ? 12.575 34.653 -1.381 1.00 23.53 293 HIS D O 1
ATOM 14031 N N . VAL D 1 294 ? 14.071 32.985 -1.545 1.00 22.87 294 VAL D N 1
ATOM 14032 C CA . VAL D 1 294 ? 14.629 33.189 -0.215 1.00 22.13 294 VAL D CA 1
ATOM 14033 C C . VAL D 1 294 ? 16.082 33.648 -0.274 1.00 21.75 294 VAL D C 1
ATOM 14034 O O . VAL D 1 294 ? 16.469 34.626 0.370 1.00 21.88 294 VAL D O 1
ATOM 14038 N N . GLY D 1 295 ? 16.887 32.934 -1.044 1.00 21.13 295 GLY D N 1
ATOM 14039 C CA . GLY D 1 295 ? 18.308 33.174 -1.044 1.00 20.64 295 GLY D CA 1
ATOM 14040 C C . GLY D 1 295 ? 19.024 32.161 -1.898 1.00 20.63 295 GLY D C 1
ATOM 14041 O O . GLY D 1 295 ? 18.395 31.336 -2.563 1.00 20.42 295 GLY D O 1
ATOM 14042 N N . THR D 1 296 ? 20.346 32.234 -1.899 1.00 20.50 296 THR D N 1
ATOM 14043 C CA . THR D 1 296 ? 21.129 31.332 -2.722 1.00 20.98 296 THR D CA 1
ATOM 14044 C C . THR D 1 296 ? 22.209 30.652 -1.878 1.00 20.39 296 THR D C 1
ATOM 14045 O O . THR D 1 296 ? 22.798 31.271 -0.982 1.00 20.35 296 THR D O 1
ATOM 14049 N N . MET D 1 297 ? 22.433 29.374 -2.146 1.00 19.58 297 MET D N 1
ATOM 14050 C CA . MET D 1 297 ? 23.540 28.652 -1.542 1.00 19.35 297 MET D CA 1
ATOM 14051 C C . MET D 1 297 ? 24.646 28.466 -2.572 1.00 18.82 297 MET D C 1
ATOM 14052 O O . MET D 1 297 ? 24.389 28.039 -3.702 1.00 18.34 297 MET D O 1
ATOM 14057 N N . THR D 1 298 ? 25.870 28.791 -2.165 1.00 18.39 298 THR D N 1
ATOM 14058 C CA . THR D 1 298 ? 27.058 28.554 -2.971 1.00 18.35 298 THR D CA 1
ATOM 14059 C C . THR D 1 298 ? 28.010 27.612 -2.239 1.00 18.36 298 THR D C 1
ATOM 14060 O O . THR D 1 298 ? 28.335 27.825 -1.059 1.00 18.39 298 THR D O 1
ATOM 14064 N N . LEU D 1 299 ? 28.466 26.576 -2.934 1.00 18.23 299 LEU D N 1
ATOM 14065 C CA . LEU D 1 299 ? 29.446 25.666 -2.352 1.00 18.44 299 LEU D CA 1
ATOM 14066 C C . LEU D 1 299 ? 30.843 25.977 -2.896 1.00 18.68 299 LEU D C 1
ATOM 14067 O O . LEU D 1 299 ? 31.163 25.684 -4.046 1.00 18.36 299 LEU D O 1
ATOM 14072 N N . ASN D 1 300 ? 31.665 26.579 -2.041 1.00 19.12 300 ASN D N 1
ATOM 14073 C CA . ASN D 1 300 ? 32.920 27.143 -2.473 1.00 19.84 300 ASN D CA 1
ATOM 14074 C C . ASN D 1 300 ? 34.150 26.519 -1.837 1.00 20.21 300 ASN D C 1
ATOM 14075 O O . ASN D 1 300 ? 35.265 26.999 -2.087 1.00 20.88 300 ASN D O 1
ATOM 14080 N N . LYS D 1 301 ? 33.973 25.481 -1.015 1.00 19.65 301 LYS D N 1
ATOM 14081 C CA . LYS D 1 301 ? 35.134 24.830 -0.410 1.00 19.77 301 LYS D CA 1
ATOM 14082 C C . LYS D 1 301 ? 34.936 23.347 -0.160 1.00 19.25 301 LYS D C 1
ATOM 14083 O O . LYS D 1 301 ? 33.962 22.925 0.484 1.00 19.40 301 LYS D O 1
ATOM 14089 N N . ASN D 1 302 ? 35.887 22.575 -0.682 1.00 18.46 302 ASN D N 1
ATOM 14090 C CA . ASN D 1 302 ? 35.983 21.148 -0.465 1.00 17.58 302 ASN D CA 1
ATOM 14091 C C . ASN D 1 302 ? 36.453 20.851 0.953 1.00 16.86 302 ASN D C 1
ATOM 14092 O O . ASN D 1 302 ? 37.068 21.697 1.605 1.00 16.55 302 ASN D O 1
ATOM 14097 N N . VAL D 1 303 ? 36.176 19.626 1.397 1.00 15.91 303 VAL D N 1
ATOM 14098 C CA . VAL D 1 303 ? 36.582 19.140 2.708 1.00 14.67 303 VAL D CA 1
ATOM 14099 C C . VAL D 1 303 ? 38.103 19.039 2.815 1.00 14.87 303 VAL D C 1
ATOM 14100 O O . VAL D 1 303 ? 38.789 18.820 1.817 1.00 14.93 303 VAL D O 1
ATOM 14104 N N . ASP D 1 304 ? 38.624 19.243 4.022 1.00 14.59 304 ASP D N 1
ATOM 14105 C CA . ASP D 1 304 ? 40.007 18.921 4.320 1.00 14.65 304 ASP D CA 1
ATOM 14106 C C . ASP D 1 304 ? 40.170 17.415 4.460 1.00 14.32 304 ASP D C 1
ATOM 14107 O O . ASP D 1 304 ? 41.165 16.846 4.033 1.00 14.37 304 ASP D O 1
ATOM 14112 N N . ASN D 1 305 ? 39.169 16.770 5.048 1.00 13.71 305 ASN D N 1
ATOM 14113 C CA . ASN D 1 305 ? 39.220 15.346 5.282 1.00 13.13 305 ASN D CA 1
ATOM 14114 C C . ASN D 1 305 ? 37.807 14.766 5.197 1.00 12.80 305 ASN D C 1
ATOM 14115 O O . ASN D 1 305 ? 36.899 15.206 5.897 1.00 12.58 305 ASN D O 1
ATOM 14120 N N . TYR D 1 306 ? 37.636 13.785 4.316 1.00 12.70 306 TYR D N 1
ATOM 14121 C CA . TYR D 1 306 ? 36.356 13.104 4.113 1.00 12.14 306 TYR D CA 1
ATOM 14122 C C . TYR D 1 306 ? 35.803 12.477 5.388 1.00 11.71 306 TYR D C 1
ATOM 14123 O O . TYR D 1 306 ? 34.657 12.715 5.725 1.00 12.09 306 TYR D O 1
ATOM 14132 N N . PHE D 1 307 ? 36.602 11.666 6.086 1.00 11.56 307 PHE D N 1
ATOM 14133 C CA . PHE D 1 307 ? 36.101 10.957 7.268 1.00 11.47 307 PHE D CA 1
ATOM 14134 C C . PHE D 1 307 ? 35.538 11.890 8.338 1.00 11.91 307 PHE D C 1
ATOM 14135 O O . PHE D 1 307 ? 34.386 11.727 8.765 1.00 12.25 307 PHE D O 1
ATOM 14143 N N . ALA D 1 308 ? 36.331 12.885 8.735 1.00 11.80 308 ALA D N 1
ATOM 14144 C CA . ALA D 1 308 ? 35.984 13.743 9.867 1.00 11.94 308 ALA D CA 1
ATOM 14145 C C . ALA D 1 308 ? 34.897 14.749 9.511 1.00 12.39 308 ALA D C 1
ATOM 14146 O O . ALA D 1 308 ? 34.339 15.389 10.400 1.00 12.35 308 ALA D O 1
ATOM 14148 N N . GLU D 1 309 ? 34.583 14.867 8.222 1.00 12.59 309 GLU D N 1
ATOM 14149 C CA . GLU D 1 309 ? 33.604 15.866 7.761 1.00 13.11 309 GLU D CA 1
ATOM 14150 C C . GLU D 1 309 ? 32.362 15.203 7.148 1.00 12.54 309 GLU D C 1
ATOM 14151 O O . GLU D 1 309 ? 31.288 15.145 7.773 1.00 12.02 309 GLU D O 1
ATOM 14157 N N . THR D 1 310 ? 32.531 14.682 5.933 1.00 12.36 310 THR D N 1
ATOM 14158 C CA . THR D 1 310 ? 31.453 14.086 5.163 1.00 11.39 310 THR D CA 1
ATOM 14159 C C . THR D 1 310 ? 31.005 12.787 5.783 1.00 10.82 310 THR D C 1
ATOM 14160 O O . THR D 1 310 ? 29.799 12.542 5.887 1.00 10.54 310 THR D O 1
ATOM 14164 N N . GLU D 1 311 ? 31.944 11.948 6.218 1.00 9.83 311 GLU D N 1
ATOM 14165 C CA . GLU D 1 311 ? 31.498 10.696 6.842 1.00 9.64 311 GLU D CA 1
ATOM 14166 C C . GLU D 1 311 ? 30.834 10.983 8.210 1.00 9.46 311 GLU D C 1
ATOM 14167 O O . GLU D 1 311 ? 29.730 10.496 8.479 1.00 9.47 311 GLU D O 1
ATOM 14173 N N . SER D 1 312 ? 31.470 11.828 9.024 1.00 8.50 312 SER D N 1
ATOM 14174 C CA . SER D 1 312 ? 31.065 11.981 10.403 1.00 8.05 312 SER D CA 1
ATOM 14175 C C . SER D 1 312 ? 29.918 12.956 10.668 1.00 8.58 312 SER D C 1
ATOM 14176 O O . SER D 1 312 ? 29.436 13.042 11.808 1.00 9.39 312 SER D O 1
ATOM 14179 N N . VAL D 1 313 ? 29.447 13.666 9.652 1.00 8.24 313 VAL D N 1
ATOM 14180 C CA . VAL D 1 313 ? 28.332 14.583 9.877 1.00 7.57 313 VAL D CA 1
ATOM 14181 C C . VAL D 1 313 ? 26.995 13.883 10.124 1.00 8.04 313 VAL D C 1
ATOM 14182 O O . VAL D 1 313 ? 26.724 12.830 9.557 1.00 7.96 313 VAL D O 1
ATOM 14186 N N . GLY D 1 314 ? 26.166 14.486 10.973 1.00 8.24 314 GLY D N 1
ATOM 14187 C CA . GLY D 1 314 ? 24.787 14.037 11.168 1.00 9.26 314 GLY D CA 1
ATOM 14188 C C . GLY D 1 314 ? 23.790 15.150 10.859 1.00 9.78 314 GLY D C 1
ATOM 14189 O O . GLY D 1 314 ? 23.982 16.276 11.278 1.00 9.84 314 GLY D O 1
ATOM 14190 N N . PHE D 1 315 ? 22.747 14.841 10.094 1.00 10.21 315 PHE D N 1
ATOM 14191 C CA . PHE D 1 315 ? 21.651 15.790 9.881 1.00 10.75 315 PHE D CA 1
ATOM 14192 C C . PHE D 1 315 ? 20.372 15.168 10.433 1.00 11.23 315 PHE D C 1
ATOM 14193 O O . PHE D 1 315 ? 20.269 13.959 10.581 1.00 11.14 315 PHE D O 1
ATOM 14201 N N . ASN D 1 316 ? 19.402 16.013 10.748 1.00 11.63 316 ASN D N 1
ATOM 14202 C CA . ASN D 1 316 ? 18.087 15.549 11.120 1.00 11.93 316 ASN D CA 1
ATOM 14203 C C . ASN D 1 316 ? 17.144 16.660 10.702 1.00 12.31 316 ASN D C 1
ATOM 14204 O O . ASN D 1 316 ? 17.333 17.805 11.108 1.00 12.81 316 ASN D O 1
ATOM 14209 N N . PRO D 1 317 ? 16.125 16.332 9.888 1.00 12.83 317 PRO D N 1
ATOM 14210 C CA . PRO D 1 317 ? 15.104 17.324 9.460 1.00 12.53 317 PRO D CA 1
ATOM 14211 C C . PRO D 1 317 ? 14.373 17.936 10.661 1.00 12.98 317 PRO D C 1
ATOM 14212 O O . PRO D 1 317 ? 13.744 19.008 10.527 1.00 13.18 317 PRO D O 1
ATOM 14216 N N . GLY D 1 318 ? 14.455 17.262 11.821 1.00 12.52 318 GLY D N 1
ATOM 14217 C CA . GLY D 1 318 ? 13.845 17.755 13.054 1.00 11.84 318 GLY D CA 1
ATOM 14218 C C . GLY D 1 318 ? 14.742 18.687 13.840 1.00 12.38 318 GLY D C 1
ATOM 14219 O O . GLY D 1 318 ? 14.364 19.176 14.910 1.00 12.44 318 GLY D O 1
ATOM 14220 N N . VAL D 1 319 ? 15.946 18.930 13.324 1.00 12.91 319 VAL D N 1
ATOM 14221 C CA . VAL D 1 319 ? 16.845 19.910 13.931 1.00 13.08 319 VAL D CA 1
ATOM 14222 C C . VAL D 1 319 ? 16.559 21.283 13.326 1.00 13.89 319 VAL D C 1
ATOM 14223 O O . VAL D 1 319 ? 17.021 21.629 12.232 1.00 14.53 319 VAL D O 1
ATOM 14227 N N . LEU D 1 320 ? 15.756 22.044 14.067 1.00 14.17 320 LEU D N 1
ATOM 14228 C CA . LEU D 1 320 ? 15.138 23.268 13.595 1.00 13.93 320 LEU D CA 1
ATOM 14229 C C . LEU D 1 320 ? 15.487 24.431 14.517 1.00 14.31 320 LEU D C 1
ATOM 14230 O O . LEU D 1 320 ? 15.704 24.233 15.719 1.00 14.41 320 LEU D O 1
ATOM 14235 N N . VAL D 1 321 ? 15.533 25.641 13.961 1.00 13.97 321 VAL D N 1
ATOM 14236 C CA . VAL D 1 321 ? 15.806 26.833 14.754 1.00 14.18 321 VAL D CA 1
ATOM 14237 C C . VAL D 1 321 ? 14.473 27.495 15.172 1.00 14.36 321 VAL D C 1
ATOM 14238 O O . VAL D 1 321 ? 13.431 27.201 14.564 1.00 14.22 321 VAL D O 1
ATOM 14242 N N . PRO D 1 322 ? 14.490 28.363 16.222 1.00 14.18 322 PRO D N 1
ATOM 14243 C CA . PRO D 1 322 ? 13.260 29.074 16.596 1.00 14.39 322 PRO D CA 1
ATOM 14244 C C . PRO D 1 322 ? 12.643 29.765 15.391 1.00 14.54 322 PRO D C 1
ATOM 14245 O O . PRO D 1 322 ? 13.362 30.368 14.577 1.00 14.83 322 PRO D O 1
ATOM 14249 N N . GLY D 1 323 ? 11.325 29.652 15.275 1.00 14.67 323 GLY D N 1
ATOM 14250 C CA . GLY D 1 323 ? 10.613 30.090 14.081 1.00 14.78 323 GLY D CA 1
ATOM 14251 C C . GLY D 1 323 ? 10.163 28.917 13.233 1.00 15.11 323 GLY D C 1
ATOM 14252 O O . GLY D 1 323 ? 9.355 29.086 12.311 1.00 15.12 323 GLY D O 1
ATOM 14253 N N . MET D 1 324 ? 10.694 27.727 13.524 1.00 14.98 324 MET D N 1
ATOM 14254 C CA . MET D 1 324 ? 10.369 26.550 12.737 1.00 14.73 324 MET D CA 1
ATOM 14255 C C . MET D 1 324 ? 9.944 25.393 13.611 1.00 14.85 324 MET D C 1
ATOM 14256 O O . MET D 1 324 ? 10.478 25.196 14.702 1.00 14.79 324 MET D O 1
ATOM 14261 N N . LEU D 1 325 ? 8.978 24.630 13.107 1.00 14.64 325 LEU D N 1
ATOM 14262 C CA . LEU D 1 325 ? 8.378 23.513 13.812 1.00 13.98 325 LEU D CA 1
ATOM 14263 C C . LEU D 1 325 ? 8.042 22.456 12.783 1.00 14.05 325 LEU D C 1
ATOM 14264 O O . LEU D 1 325 ? 7.835 22.786 11.620 1.00 13.98 325 LEU D O 1
ATOM 14269 N N . PRO D 1 326 ? 8.001 21.170 13.195 1.00 13.91 326 PRO D N 1
ATOM 14270 C CA . PRO D 1 326 ? 7.596 20.133 12.227 1.00 13.31 326 PRO D CA 1
ATOM 14271 C C . PRO D 1 326 ? 6.074 20.127 11.993 1.00 13.32 326 PRO D C 1
ATOM 14272 O O . PRO D 1 326 ? 5.299 20.503 12.877 1.00 12.64 326 PRO D O 1
ATOM 14276 N N . SER D 1 327 ? 5.655 19.716 10.802 1.00 13.39 327 SER D N 1
ATOM 14277 C CA . SER D 1 327 ? 4.247 19.439 10.563 1.00 13.32 327 SER D CA 1
ATOM 14278 C C . SER D 1 327 ? 3.905 18.045 11.059 1.00 13.42 327 SER D C 1
ATOM 14279 O O . SER D 1 327 ? 4.780 17.293 11.482 1.00 13.30 327 SER D O 1
ATOM 14282 N N . GLU D 1 328 ? 2.622 17.708 10.976 1.00 13.33 328 GLU D N 1
ATOM 14283 C CA . GLU D 1 328 ? 2.105 16.439 11.460 1.00 13.02 328 GLU D CA 1
ATOM 14284 C C . GLU D 1 328 ? 2.280 15.300 10.448 1.00 12.95 328 GLU D C 1
ATOM 14285 O O . GLU D 1 328 ? 1.797 14.186 10.660 1.00 13.30 328 GLU D O 1
ATOM 14291 N N . ASP D 1 329 ? 3.012 15.575 9.373 1.00 12.55 329 ASP D N 1
ATOM 14292 C CA . ASP D 1 329 ? 3.313 14.589 8.349 1.00 12.24 329 ASP D CA 1
ATOM 14293 C C . ASP D 1 329 ? 3.857 13.296 9.032 1.00 12.04 329 ASP D C 1
ATOM 14294 O O . ASP D 1 329 ? 4.933 13.292 9.628 1.00 12.77 329 ASP D O 1
ATOM 14299 N N . LYS D 1 330 ? 3.070 12.227 8.970 1.00 11.35 330 LYS D N 1
ATOM 14300 C CA . LYS D 1 330 ? 3.350 10.950 9.619 1.00 10.84 330 LYS D CA 1
ATOM 14301 C C . LYS D 1 330 ? 4.677 10.270 9.231 1.00 11.15 330 LYS D C 1
ATOM 14302 O O . LYS D 1 330 ? 5.195 9.414 9.973 1.00 10.68 330 LYS D O 1
ATOM 14308 N N . LEU D 1 331 ? 5.223 10.637 8.071 1.00 11.28 331 LEU D N 1
ATOM 14309 C CA . LEU D 1 331 ? 6.543 10.143 7.663 1.00 10.46 331 LEU D CA 1
ATOM 14310 C C . LEU D 1 331 ? 7.651 10.979 8.322 1.00 10.74 331 LEU D C 1
ATOM 14311 O O . LEU D 1 331 ? 8.690 10.432 8.751 1.00 10.58 331 LEU D O 1
ATOM 14316 N N . LEU D 1 332 ? 7.416 12.291 8.374 1.00 10.42 332 LEU D N 1
ATOM 14317 C CA . LEU D 1 332 ? 8.365 13.264 8.899 1.00 11.02 332 LEU D CA 1
ATOM 14318 C C . LEU D 1 332 ? 8.581 13.027 10.393 1.00 11.77 332 LEU D C 1
ATOM 14319 O O . LEU D 1 332 ? 9.709 13.121 10.916 1.00 11.89 332 LEU D O 1
ATOM 14324 N N . GLN D 1 333 ? 7.472 12.721 11.066 1.00 11.83 333 GLN D N 1
ATOM 14325 C CA . GLN D 1 333 ? 7.434 12.579 12.502 1.00 11.85 333 GLN D CA 1
ATOM 14326 C C . GLN D 1 333 ? 8.318 11.438 13.003 1.00 11.40 333 GLN D C 1
ATOM 14327 O O . GLN D 1 333 ? 8.873 11.522 14.094 1.00 10.84 333 GLN D O 1
ATOM 14333 N N . GLY D 1 334 ? 8.448 10.390 12.190 1.00 11.22 334 GLY D N 1
ATOM 14334 C CA . GLY D 1 334 ? 9.355 9.292 12.487 1.00 11.55 334 GLY D CA 1
ATOM 14335 C C . GLY D 1 334 ? 10.802 9.694 12.249 1.00 11.56 334 GLY D C 1
ATOM 14336 O O . GLY D 1 334 ? 11.698 9.286 12.998 1.00 12.08 334 GLY D O 1
ATOM 14337 N N . ARG D 1 335 ? 11.032 10.498 11.208 1.00 11.13 335 ARG D N 1
ATOM 14338 C CA . ARG D 1 335 ? 12.366 11.021 10.908 1.00 10.45 335 ARG D CA 1
ATOM 14339 C C . ARG D 1 335 ? 12.912 11.862 12.065 1.00 10.86 335 ARG D C 1
ATOM 14340 O O . ARG D 1 335 ? 14.104 11.776 12.348 1.00 10.63 335 ARG D O 1
ATOM 14348 N N . LEU D 1 336 ? 12.042 12.660 12.721 1.00 10.41 336 LEU D N 1
ATOM 14349 C CA . LEU D 1 336 ? 12.413 13.484 13.887 1.00 10.04 336 LEU D CA 1
ATOM 14350 C C . LEU D 1 336 ? 13.212 12.634 14.896 1.00 10.76 336 LEU D C 1
ATOM 14351 O O . LEU D 1 336 ? 14.262 13.075 15.418 1.00 10.13 336 LEU D O 1
ATOM 14356 N N . PHE D 1 337 ? 12.715 11.407 15.127 1.00 10.24 337 PHE D N 1
ATOM 14357 C CA . PHE D 1 337 ? 13.341 10.475 16.041 1.00 10.52 337 PHE D CA 1
ATOM 14358 C C . PHE D 1 337 ? 14.560 9.803 15.439 1.00 10.38 337 PHE D C 1
ATOM 14359 O O . PHE D 1 337 ? 15.633 9.803 16.036 1.00 10.34 337 PHE D O 1
ATOM 14367 N N . SER D 1 338 ? 14.357 9.237 14.261 1.00 10.32 338 SER D N 1
ATOM 14368 C CA . SER D 1 338 ? 15.277 8.325 13.612 1.00 10.99 338 SER D CA 1
ATOM 14369 C C . SER D 1 338 ? 16.706 8.836 13.484 1.00 11.77 338 SER D C 1
ATOM 14370 O O . SER D 1 338 ? 17.664 8.124 13.798 1.00 12.99 338 SER D O 1
ATOM 14373 N N . TYR D 1 339 ? 16.870 10.063 12.999 1.00 12.19 339 TYR D N 1
ATOM 14374 C CA . TYR D 1 339 ? 18.185 10.510 12.567 1.00 12.15 339 TYR D CA 1
ATOM 14375 C C . TYR D 1 339 ? 19.133 10.626 13.748 1.00 11.80 339 TYR D C 1
ATOM 14376 O O . TYR D 1 339 ? 20.212 10.029 13.759 1.00 11.31 339 TYR D O 1
ATOM 14385 N N . SER D 1 340 ? 18.704 11.369 14.761 1.00 11.32 340 SER D N 1
ATOM 14386 C CA . SER D 1 340 ? 19.543 11.581 15.918 1.00 10.88 340 SER D CA 1
ATOM 14387 C C . SER D 1 340 ? 19.798 10.237 16.594 1.00 10.59 340 SER D C 1
ATOM 14388 O O . SER D 1 340 ? 20.918 9.928 16.986 1.00 10.01 340 SER D O 1
ATOM 14391 N N . ASP D 1 341 ? 18.748 9.429 16.683 1.00 10.76 341 ASP D N 1
ATOM 14392 C CA . ASP D 1 341 ? 18.850 8.089 17.237 1.00 9.81 341 ASP D CA 1
ATOM 14393 C C . ASP D 1 341 ? 19.988 7.308 16.578 1.00 9.32 341 ASP D C 1
ATOM 14394 O O . ASP D 1 341 ? 20.872 6.812 17.286 1.00 8.68 341 ASP D O 1
ATOM 14399 N N . THR D 1 342 ? 19.966 7.215 15.239 1.00 8.82 342 THR D N 1
ATOM 14400 C CA . THR D 1 342 ? 20.949 6.401 14.514 1.00 8.13 342 THR D CA 1
ATOM 14401 C C . THR D 1 342 ? 22.355 6.972 14.640 1.00 8.38 342 THR D C 1
ATOM 14402 O O . THR D 1 342 ? 23.332 6.203 14.710 1.00 8.53 342 THR D O 1
ATOM 14406 N N . GLN D 1 343 ? 22.451 8.303 14.689 1.00 7.85 343 GLN D N 1
ATOM 14407 C CA . GLN D 1 343 ? 23.736 8.990 14.848 1.00 8.33 343 GLN D CA 1
ATOM 14408 C C . GLN D 1 343 ? 24.433 8.704 16.189 1.00 8.42 343 GLN D C 1
ATOM 14409 O O . GLN D 1 343 ? 25.677 8.637 16.241 1.00 8.96 343 GLN D O 1
ATOM 14415 N N . ARG D 1 344 ? 23.651 8.547 17.262 1.00 8.37 344 ARG D N 1
ATOM 14416 C CA . ARG D 1 344 ? 24.196 8.220 18.601 1.00 8.61 344 ARG D CA 1
ATOM 14417 C C . ARG D 1 344 ? 24.881 6.842 18.547 1.00 8.96 344 ARG D C 1
ATOM 14418 O O . ARG D 1 344 ? 25.948 6.628 19.149 1.00 9.23 344 ARG D O 1
ATOM 14426 N N . HIS D 1 345 ? 24.263 5.927 17.806 1.00 8.76 345 HIS D N 1
ATOM 14427 C CA . HIS D 1 345 ? 24.869 4.645 17.468 1.00 9.34 345 HIS D CA 1
ATOM 14428 C C . HIS D 1 345 ? 26.009 4.745 16.449 1.00 9.20 345 HIS D C 1
ATOM 14429 O O . HIS D 1 345 ? 27.093 4.218 16.693 1.00 9.18 345 HIS D O 1
ATOM 14436 N N . ARG D 1 346 ? 25.768 5.412 15.311 1.00 9.02 346 ARG D N 1
ATOM 14437 C CA . ARG D 1 346 ? 26.724 5.406 14.195 1.00 8.71 346 ARG D CA 1
ATOM 14438 C C . ARG D 1 346 ? 27.998 6.223 14.450 1.00 9.05 346 ARG D C 1
ATOM 14439 O O . ARG D 1 346 ? 29.117 5.783 14.147 1.00 8.77 346 ARG D O 1
ATOM 14447 N N . ILE D 1 347 ? 27.800 7.438 14.940 1.00 9.41 347 ILE D N 1
ATOM 14448 C CA . ILE D 1 347 ? 28.878 8.380 15.194 1.00 9.40 347 ILE D CA 1
ATOM 14449 C C . ILE D 1 347 ? 29.325 8.270 16.657 1.00 9.74 347 ILE D C 1
ATOM 14450 O O . ILE D 1 347 ? 30.529 8.223 16.932 1.00 10.13 347 ILE D O 1
ATOM 14455 N N . GLY D 1 348 ? 28.363 8.251 17.585 1.00 9.34 348 GLY D N 1
ATOM 14456 C CA . GLY D 1 348 ? 28.686 8.116 19.005 1.00 9.08 348 GLY D CA 1
ATOM 14457 C C . GLY D 1 348 ? 27.761 8.967 19.874 1.00 9.43 348 GLY D C 1
ATOM 14458 O O . GLY D 1 348 ? 27.180 9.942 19.388 1.00 9.93 348 GLY D O 1
ATOM 14459 N N . PRO D 1 349 ? 27.604 8.601 21.161 1.00 8.29 349 PRO D N 1
ATOM 14460 C CA . PRO D 1 349 ? 26.823 9.431 22.053 1.00 7.70 349 PRO D CA 1
ATOM 14461 C C . PRO D 1 349 ? 27.155 10.924 22.021 1.00 6.94 349 PRO D C 1
ATOM 14462 O O . PRO D 1 349 ? 26.233 11.740 22.146 1.00 5.71 349 PRO D O 1
ATOM 14466 N N . ASN D 1 350 ? 28.432 11.273 21.866 1.00 5.85 350 ASN D N 1
ATOM 14467 C CA . ASN D 1 350 ? 28.831 12.685 21.848 1.00 6.09 350 ASN D CA 1
ATOM 14468 C C . ASN D 1 350 ? 29.109 13.275 20.447 1.00 6.67 350 ASN D C 1
ATOM 14469 O O . ASN D 1 350 ? 29.967 14.165 20.291 1.00 6.53 350 ASN D O 1
ATOM 14474 N N . TYR D 1 351 ? 28.344 12.800 19.449 1.00 6.75 351 TYR D N 1
ATOM 14475 C CA . TYR D 1 351 ? 28.501 13.175 18.038 1.00 6.89 351 TYR D CA 1
ATOM 14476 C C . TYR D 1 351 ? 28.381 14.706 17.809 1.00 7.67 351 TYR D C 1
ATOM 14477 O O . TYR D 1 351 ? 29.092 15.281 16.976 1.00 7.21 351 TYR D O 1
ATOM 14486 N N . GLN D 1 352 ? 27.492 15.346 18.575 1.00 8.95 352 GLN D N 1
ATOM 14487 C CA . GLN D 1 352 ? 27.289 16.808 18.531 1.00 9.88 352 GLN D CA 1
ATOM 14488 C C . GLN D 1 352 ? 28.492 17.641 18.994 1.00 10.49 352 GLN D C 1
ATOM 14489 O O . GLN D 1 352 ? 28.536 18.863 18.772 1.00 11.13 352 GLN D O 1
ATOM 14495 N N . GLN D 1 353 ? 29.456 16.982 19.634 1.00 10.67 353 GLN D N 1
ATOM 14496 C CA . GLN D 1 353 ? 30.683 17.650 20.067 1.00 10.98 353 GLN D CA 1
ATOM 14497 C C . GLN D 1 353 ? 31.758 17.687 18.978 1.00 11.52 353 GLN D C 1
ATOM 14498 O O . GLN D 1 353 ? 32.726 18.437 19.106 1.00 12.46 353 GLN D O 1
ATOM 14504 N N . LEU D 1 354 ? 31.605 16.883 17.923 1.00 11.90 354 LEU D N 1
ATOM 14505 C CA . LEU D 1 354 ? 32.553 16.885 16.797 1.00 11.75 354 LEU D CA 1
ATOM 14506 C C . LEU D 1 354 ? 32.474 18.173 16.027 1.00 11.88 354 LEU D C 1
ATOM 14507 O O . LEU D 1 354 ? 31.378 18.647 15.778 1.00 11.55 354 LEU D O 1
ATOM 14512 N N . PRO D 1 355 ? 33.640 18.730 15.618 1.00 12.47 355 PRO D N 1
ATOM 14513 C CA . PRO D 1 355 ? 33.701 20.003 14.861 1.00 12.54 355 PRO D CA 1
ATOM 14514 C C . PRO D 1 355 ? 32.667 20.134 13.738 1.00 12.29 355 PRO D C 1
ATOM 14515 O O . PRO D 1 355 ? 32.019 21.178 13.623 1.00 12.51 355 PRO D O 1
ATOM 14519 N N . ILE D 1 356 ? 32.515 19.098 12.922 1.00 12.09 356 ILE D N 1
ATOM 14520 C CA . ILE D 1 356 ? 31.578 19.163 11.804 1.00 11.99 356 ILE D CA 1
ATOM 14521 C C . ILE D 1 356 ? 30.104 19.341 12.263 1.00 12.67 356 ILE D C 1
ATOM 14522 O O . ILE D 1 356 ? 29.285 19.904 11.530 1.00 12.50 356 ILE D O 1
ATOM 14527 N N . ASN D 1 357 ? 29.784 18.881 13.479 1.00 13.03 357 ASN D N 1
ATOM 14528 C CA . ASN D 1 357 ? 28.402 18.896 13.970 1.00 13.68 357 ASN D CA 1
ATOM 14529 C C . ASN D 1 357 ? 28.181 20.015 14.951 1.00 13.90 357 ASN D C 1
ATOM 14530 O O . ASN D 1 357 ? 27.043 20.374 15.278 1.00 13.63 357 ASN D O 1
ATOM 14535 N N . CYS D 1 358 ? 29.289 20.545 15.430 1.00 14.74 358 CYS D N 1
ATOM 14536 C CA . CYS D 1 358 ? 29.279 21.568 16.440 1.00 15.36 358 CYS D CA 1
ATOM 14537 C C . CYS D 1 358 ? 28.552 22.823 15.939 1.00 15.20 358 CYS D C 1
ATOM 14538 O O . CYS D 1 358 ? 28.773 23.248 14.804 1.00 15.46 358 CYS D O 1
ATOM 14541 N N . PRO D 1 359 ? 27.651 23.389 16.762 1.00 15.19 359 PRO D N 1
ATOM 14542 C CA . PRO D 1 359 ? 27.010 24.671 16.427 1.00 15.59 359 PRO D CA 1
ATOM 14543 C C . PRO D 1 359 ? 27.977 25.851 16.395 1.00 16.11 359 PRO D C 1
ATOM 14544 O O . PRO D 1 359 ? 29.024 25.825 17.054 1.00 16.50 359 PRO D O 1
ATOM 14548 N N . PHE D 1 360 ? 27.627 26.872 15.622 1.00 16.76 360 PHE D N 1
ATOM 14549 C CA . PHE D 1 360 ? 28.248 28.188 15.744 1.00 17.48 360 PHE D CA 1
ATOM 14550 C C . PHE D 1 360 ? 27.854 28.836 17.081 1.00 17.24 360 PHE D C 1
ATOM 14551 O O . PHE D 1 360 ? 28.710 29.375 17.785 1.00 16.81 360 PHE D O 1
ATOM 14559 N N . ALA D 1 361 ? 26.561 28.795 17.421 1.00 17.03 361 ALA D N 1
ATOM 14560 C CA . ALA D 1 361 ? 26.093 29.283 18.723 1.00 16.98 361 ALA D CA 1
ATOM 14561 C C . ALA D 1 361 ? 26.709 28.424 19.823 1.00 17.31 361 ALA D C 1
ATOM 14562 O O . ALA D 1 361 ? 27.015 27.243 19.609 1.00 17.74 361 ALA D O 1
ATOM 14564 N N . GLN D 1 362 ? 26.915 29.011 20.992 1.00 17.10 362 GLN D N 1
ATOM 14565 C CA . GLN D 1 362 ? 27.544 28.267 22.059 1.00 17.48 362 GLN D CA 1
ATOM 14566 C C . GLN D 1 362 ? 26.545 27.284 22.689 1.00 16.55 362 GLN D C 1
ATOM 14567 O O . GLN D 1 362 ? 25.330 27.531 22.721 1.00 16.37 362 GLN D O 1
ATOM 14573 N N . VAL D 1 363 ? 27.076 26.152 23.141 1.00 15.09 363 VAL D N 1
ATOM 14574 C CA . VAL D 1 363 ? 26.297 25.147 23.821 1.00 13.61 363 VAL D CA 1
ATOM 14575 C C . VAL D 1 363 ? 26.551 25.304 25.311 1.00 12.89 363 VAL D C 1
ATOM 14576 O O . VAL D 1 363 ? 27.688 25.254 25.746 1.00 13.02 363 VAL D O 1
ATOM 14580 N N . ASN D 1 364 ? 25.483 25.508 26.074 1.00 11.90 364 ASN D N 1
ATOM 14581 C CA . ASN D 1 364 ? 25.550 25.657 27.526 1.00 11.08 364 ASN D CA 1
ATOM 14582 C C . ASN D 1 364 ? 24.369 24.946 28.149 1.00 10.61 364 ASN D C 1
ATOM 14583 O O . ASN D 1 364 ? 23.250 25.461 28.098 1.00 9.82 364 ASN D O 1
ATOM 14588 N N . ASN D 1 365 ? 24.613 23.777 28.743 1.00 9.65 365 ASN D N 1
ATOM 14589 C CA . ASN D 1 365 ? 23.540 23.047 29.409 1.00 9.20 365 ASN D CA 1
ATOM 14590 C C . ASN D 1 365 ? 24.023 22.126 30.525 1.00 8.95 365 ASN D C 1
ATOM 14591 O O . ASN D 1 365 ? 25.148 22.220 30.981 1.00 9.04 365 ASN D O 1
ATOM 14596 N N . TYR D 1 366 ? 23.137 21.244 30.962 1.00 9.11 366 TYR D N 1
ATOM 14597 C CA . TYR D 1 366 ? 23.380 20.404 32.110 1.00 9.07 366 TYR D CA 1
ATOM 14598 C C . TYR D 1 366 ? 23.615 18.922 31.762 1.00 8.78 366 TYR D C 1
ATOM 14599 O O . TYR D 1 366 ? 23.717 18.090 32.656 1.00 8.59 366 TYR D O 1
ATOM 14608 N N . GLN D 1 367 ? 23.741 18.626 30.467 1.00 8.69 367 GLN D N 1
ATOM 14609 C CA . GLN D 1 367 ? 24.102 17.290 29.991 1.00 9.22 367 GLN D CA 1
ATOM 14610 C C . GLN D 1 367 ? 25.571 17.014 30.284 1.00 9.49 367 GLN D C 1
ATOM 14611 O O . GLN D 1 367 ? 26.384 17.950 30.305 1.00 10.06 367 GLN D O 1
ATOM 14617 N N . ARG D 1 368 ? 25.926 15.744 30.491 1.00 9.48 368 ARG D N 1
ATOM 14618 C CA . ARG D 1 368 ? 27.295 15.399 30.846 1.00 9.51 368 ARG D CA 1
ATOM 14619 C C . ARG D 1 368 ? 27.720 13.977 30.575 1.00 9.87 368 ARG D C 1
ATOM 14620 O O . ARG D 1 368 ? 26.898 13.053 30.512 1.00 10.59 368 ARG D O 1
ATOM 14628 N N . ASP D 1 369 ? 29.036 13.797 30.475 1.00 9.85 369 ASP D N 1
ATOM 14629 C CA . ASP D 1 369 ? 29.651 12.483 30.363 1.00 9.03 369 ASP D CA 1
ATOM 14630 C C . ASP D 1 369 ? 29.317 11.889 28.985 1.00 8.84 369 ASP D C 1
ATOM 14631 O O . ASP D 1 369 ? 29.205 12.615 27.992 1.00 8.73 369 ASP D O 1
ATOM 14636 N N . GLY D 1 370 ? 29.157 10.573 28.922 1.00 8.16 370 GLY D N 1
ATOM 14637 C CA . GLY D 1 370 ? 29.067 9.890 27.652 1.00 7.22 370 GLY D CA 1
ATOM 14638 C C . GLY D 1 370 ? 30.463 9.602 27.159 1.00 6.94 370 GLY D C 1
ATOM 14639 O O . GLY D 1 370 ? 31.408 10.340 27.454 1.00 6.53 370 GLY D O 1
ATOM 14640 N N . ALA D 1 371 ? 30.580 8.527 26.398 1.00 7.41 371 ALA D N 1
ATOM 14641 C CA . ALA D 1 371 ? 31.822 8.118 25.753 1.00 8.06 371 ALA D CA 1
ATOM 14642 C C . ALA D 1 371 ? 32.480 9.257 24.970 1.00 8.03 371 ALA D C 1
ATOM 14643 O O . ALA D 1 371 ? 31.789 10.119 24.376 1.00 7.49 371 ALA D O 1
ATOM 14645 N N . MET D 1 372 ? 33.816 9.232 24.985 1.00 8.19 372 MET D N 1
ATOM 14646 C CA . MET D 1 372 ? 34.678 10.245 24.346 1.00 9.03 372 MET D CA 1
ATOM 14647 C C . MET D 1 372 ? 34.285 11.714 24.619 1.00 9.14 372 MET D C 1
ATOM 14648 O O . MET D 1 372 ? 34.032 12.477 23.706 1.00 8.60 372 MET D O 1
ATOM 14653 N N . PRO D 1 373 ? 34.262 12.110 25.894 1.00 9.97 373 PRO D N 1
ATOM 14654 C CA . PRO D 1 373 ? 33.664 13.396 26.238 1.00 10.53 373 PRO D CA 1
ATOM 14655 C C . PRO D 1 373 ? 34.661 14.556 26.006 1.00 10.91 373 PRO D C 1
ATOM 14656 O O . PRO D 1 373 ? 35.037 15.261 26.939 1.00 10.92 373 PRO D O 1
ATOM 14660 N N . PHE D 1 374 ? 35.067 14.751 24.759 1.00 12.04 374 PHE D N 1
ATOM 14661 C CA . PHE D 1 374 ? 36.105 15.739 24.423 1.00 13.15 374 PHE D CA 1
ATOM 14662 C C . PHE D 1 374 ? 35.762 17.158 24.878 1.00 13.32 374 PHE D C 1
ATOM 14663 O O . PHE D 1 374 ? 36.625 17.883 25.377 1.00 12.74 374 PHE D O 1
ATOM 14671 N N . LYS D 1 375 ? 34.492 17.539 24.726 1.00 13.83 375 LYS D N 1
ATOM 14672 C CA . LYS D 1 375 ? 34.052 18.886 25.094 1.00 13.96 375 LYS D CA 1
ATOM 14673 C C . LYS D 1 375 ? 33.204 18.932 26.371 1.00 13.77 375 LYS D C 1
ATOM 14674 O O . LYS D 1 375 ? 32.296 19.732 26.484 1.00 14.24 375 LYS D O 1
ATOM 14680 N N . GLN D 1 376 ? 33.532 18.077 27.334 1.00 13.73 376 GLN D N 1
ATOM 14681 C CA . GLN D 1 376 ? 32.852 18.030 28.640 1.00 13.29 376 GLN D CA 1
ATOM 14682 C C . GLN D 1 376 ? 32.734 19.401 29.323 1.00 13.61 376 GLN D C 1
ATOM 14683 O O . GLN D 1 376 ? 33.738 20.098 29.506 1.00 13.80 376 GLN D O 1
ATOM 14689 N N . GLN D 1 377 ? 31.523 19.779 29.729 1.00 13.67 377 GLN D N 1
ATOM 14690 C CA . GLN D 1 377 ? 31.359 21.033 30.466 1.00 13.28 377 GLN D CA 1
ATOM 14691 C C . GLN D 1 377 ? 31.797 20.831 31.917 1.00 13.37 377 GLN D C 1
ATOM 14692 O O . GLN D 1 377 ? 31.369 19.885 32.580 1.00 13.70 377 GLN D O 1
ATOM 14698 N N . THR D 1 378 ? 32.655 21.715 32.412 1.00 13.27 378 THR D N 1
ATOM 14699 C CA . THR D 1 378 ? 33.390 21.446 33.649 1.00 13.44 378 THR D CA 1
ATOM 14700 C C . THR D 1 378 ? 32.681 21.865 34.930 1.00 13.27 378 THR D C 1
ATOM 14701 O O . THR D 1 378 ? 32.967 21.309 35.981 1.00 13.54 378 THR D O 1
ATOM 14705 N N . SER D 1 379 ? 31.751 22.822 34.855 1.00 12.89 379 SER D N 1
ATOM 14706 C CA . SER D 1 379 ? 31.031 23.298 36.056 1.00 12.67 379 SER D CA 1
ATOM 14707 C C . SER D 1 379 ? 30.378 22.140 36.827 1.00 12.87 379 SER D C 1
ATOM 14708 O O . SER D 1 379 ? 29.656 21.327 36.249 1.00 12.89 379 SER D O 1
ATOM 14711 N N . SER D 1 380 ? 30.622 22.079 38.127 1.00 12.51 380 SER D N 1
ATOM 14712 C CA . SER D 1 380 ? 30.051 21.029 38.963 1.00 13.07 380 SER D CA 1
ATOM 14713 C C . SER D 1 380 ? 28.508 21.113 39.070 1.00 12.26 380 SER D C 1
ATOM 14714 O O . SER D 1 380 ? 27.849 20.168 39.517 1.00 11.56 380 SER D O 1
ATOM 14717 N N . VAL D 1 381 ? 27.954 22.256 38.664 1.00 11.83 381 VAL D N 1
ATOM 14718 C CA . VAL D 1 381 ? 26.508 22.471 38.657 1.00 11.32 381 VAL D CA 1
ATOM 14719 C C . VAL D 1 381 ? 25.896 21.903 37.383 1.00 10.82 381 VAL D C 1
ATOM 14720 O O . VAL D 1 381 ? 25.745 22.586 36.377 1.00 10.50 381 VAL D O 1
ATOM 14724 N N . ASN D 1 382 ? 25.534 20.630 37.473 1.00 10.59 382 ASN D N 1
ATOM 14725 C CA . ASN D 1 382 ? 25.015 19.848 36.358 1.00 10.14 382 ASN D CA 1
ATOM 14726 C C . ASN D 1 382 ? 23.515 19.554 36.470 1.00 9.58 382 ASN D C 1
ATOM 14727 O O . ASN D 1 382 ? 23.038 18.581 35.894 1.00 9.63 382 ASN D O 1
ATOM 14732 N N . TYR D 1 383 ? 22.787 20.402 37.202 1.00 9.12 383 TYR D N 1
ATOM 14733 C CA . TYR D 1 383 ? 21.350 20.230 37.442 1.00 9.07 383 TYR D CA 1
ATOM 14734 C C . TYR D 1 383 ? 20.599 21.564 37.392 1.00 9.52 383 TYR D C 1
ATOM 14735 O O . TYR D 1 383 ? 21.123 22.617 37.772 1.00 9.69 383 TYR D O 1
ATOM 14744 N N . GLU D 1 384 ? 19.361 21.529 36.924 1.00 10.07 384 GLU D N 1
ATOM 14745 C CA . GLU D 1 384 ? 18.561 22.748 36.836 1.00 10.37 384 GLU D CA 1
ATOM 14746 C C . GLU D 1 384 ? 17.145 22.367 37.188 1.00 10.58 384 GLU D C 1
ATOM 14747 O O . GLU D 1 384 ? 16.643 21.385 36.657 1.00 10.81 384 GLU D O 1
ATOM 14753 N N . PRO D 1 385 ? 16.471 23.159 38.048 1.00 11.15 385 PRO D N 1
ATOM 14754 C CA . PRO D 1 385 ? 16.927 24.447 38.613 1.00 11.35 385 PRO D CA 1
ATOM 14755 C C . PRO D 1 385 ? 18.041 24.331 39.675 1.00 11.54 385 PRO D C 1
ATOM 14756 O O . PRO D 1 385 ? 18.222 23.276 40.289 1.00 11.49 385 PRO D O 1
ATOM 14760 N N . ASN D 1 386 ? 18.782 25.427 39.836 1.00 11.78 386 ASN D N 1
ATOM 14761 C CA . ASN D 1 386 ? 19.873 25.556 40.791 1.00 11.81 386 ASN D CA 1
ATOM 14762 C C . ASN D 1 386 ? 19.928 27.008 41.336 1.00 12.35 386 ASN D C 1
ATOM 14763 O O . ASN D 1 386 ? 19.317 27.912 40.773 1.00 12.17 386 ASN D O 1
ATOM 14768 N N . ARG D 1 387 ? 20.656 27.209 42.428 1.00 12.98 387 ARG D N 1
ATOM 14769 C CA . ARG D 1 387 ? 20.724 28.495 43.116 1.00 13.61 387 ARG D CA 1
ATOM 14770 C C . ARG D 1 387 ? 21.655 29.532 42.463 1.00 14.50 387 ARG D C 1
ATOM 14771 O O . ARG D 1 387 ? 21.830 30.622 43.006 1.00 14.55 387 ARG D O 1
ATOM 14779 N N . TYR D 1 388 ? 22.234 29.215 41.309 1.00 15.63 388 TYR D N 1
ATOM 14780 C CA . TYR D 1 388 ? 23.330 30.030 40.754 1.00 16.78 388 TYR D CA 1
ATOM 14781 C C . TYR D 1 388 ? 22.897 30.887 39.574 1.00 18.12 388 TYR D C 1
ATOM 14782 O O . TYR D 1 388 ? 22.536 30.365 38.515 1.00 18.19 388 TYR D O 1
ATOM 14791 N N . GLN D 1 389 ? 22.958 32.205 39.770 1.00 19.61 389 GLN D N 1
ATOM 14792 C CA . GLN D 1 389 ? 22.533 33.202 38.775 1.00 21.23 389 GLN D CA 1
ATOM 14793 C C . GLN D 1 389 ? 23.278 33.087 37.439 1.00 21.01 389 GLN D C 1
ATOM 14794 O O . GLN D 1 389 ? 22.717 33.362 36.377 1.00 20.47 389 GLN D O 1
ATOM 14800 N N . ASP D 1 390 ? 24.536 32.669 37.508 1.00 20.86 390 ASP D N 1
ATOM 14801 C CA . ASP D 1 390 ? 25.415 32.703 36.348 1.00 21.57 390 ASP D CA 1
ATOM 14802 C C . ASP D 1 390 ? 25.569 31.376 35.605 1.00 20.51 390 ASP D C 1
ATOM 14803 O O . ASP D 1 390 ? 26.306 31.297 34.619 1.00 20.60 390 ASP D O 1
ATOM 14808 N N . GLU D 1 391 ? 24.882 30.343 36.076 1.00 19.05 391 GLU D N 1
ATOM 14809 C CA . GLU D 1 391 ? 24.823 29.091 35.326 1.00 17.95 391 GLU D CA 1
ATOM 14810 C C . GLU D 1 391 ? 23.734 29.211 34.268 1.00 16.84 391 GLU D C 1
ATOM 14811 O O . GLU D 1 391 ? 22.930 30.144 34.330 1.00 16.53 391 GLU D O 1
ATOM 14817 N N . PRO D 1 392 ? 23.712 28.298 33.275 1.00 16.22 392 PRO D N 1
ATOM 14818 C CA . PRO D 1 392 ? 22.715 28.452 32.194 1.00 15.56 392 PRO D CA 1
ATOM 14819 C C . PRO D 1 392 ? 21.272 28.517 32.687 1.00 14.68 392 PRO D C 1
ATOM 14820 O O . PRO D 1 392 ? 20.898 27.766 33.583 1.00 14.76 392 PRO D O 1
ATOM 14824 N N . LYS D 1 393 ? 20.477 29.422 32.117 1.00 13.95 393 LYS D N 1
ATOM 14825 C CA . LYS D 1 393 ? 19.063 29.576 32.524 1.00 13.59 393 LYS D CA 1
ATOM 14826 C C . LYS D 1 393 ? 18.190 29.545 31.290 1.00 13.33 393 LYS D C 1
ATOM 14827 O O . LYS D 1 393 ? 18.627 29.939 30.207 1.00 13.29 393 LYS D O 1
ATOM 14833 N N . GLN D 1 394 ? 16.962 29.071 31.443 1.00 13.27 394 GLN D N 1
ATOM 14834 C CA . GLN D 1 394 ? 16.042 29.044 30.319 1.00 14.11 394 GLN D CA 1
ATOM 14835 C C . GLN D 1 394 ? 15.650 30.482 29.923 1.00 13.88 394 GLN D C 1
ATOM 14836 O O . GLN D 1 394 ? 15.683 31.396 30.747 1.00 13.06 394 GLN D O 1
ATOM 14842 N N . THR D 1 395 ? 15.290 30.660 28.657 1.00 14.32 395 THR D N 1
ATOM 14843 C CA . THR D 1 395 ? 14.853 31.960 28.143 1.00 14.81 395 THR D CA 1
ATOM 14844 C C . THR D 1 395 ? 13.448 31.796 27.554 1.00 15.54 395 THR D C 1
ATOM 14845 O O . THR D 1 395 ? 13.297 31.417 26.395 1.00 14.88 395 THR D O 1
ATOM 14849 N N . PRO D 1 396 ? 12.416 32.054 28.376 1.00 17.00 396 PRO D N 1
ATOM 14850 C CA . PRO D 1 396 ? 11.007 31.733 28.060 1.00 18.13 396 PRO D CA 1
ATOM 14851 C C . PRO D 1 396 ? 10.492 32.211 26.697 1.00 19.67 396 PRO D C 1
ATOM 14852 O O . PRO D 1 396 ? 9.671 31.511 26.084 1.00 20.01 396 PRO D O 1
ATOM 14856 N N . GLU D 1 397 ? 10.962 33.363 26.214 1.00 21.12 397 GLU D N 1
ATOM 14857 C CA . GLU D 1 397 ? 10.507 33.886 24.911 1.00 23.29 397 GLU D CA 1
ATOM 14858 C C . GLU D 1 397 ? 10.895 32.950 23.769 1.00 22.88 397 GLU D C 1
ATOM 14859 O O . GLU D 1 397 ? 10.464 33.141 22.623 1.00 22.99 397 GLU D O 1
ATOM 14865 N N . TYR D 1 398 ? 11.719 31.947 24.092 1.00 22.58 398 TYR D N 1
ATOM 14866 C CA . TYR D 1 398 ? 12.125 30.930 23.133 1.00 21.89 398 TYR D CA 1
ATOM 14867 C C . TYR D 1 398 ? 11.290 29.658 23.220 1.00 21.54 398 TYR D C 1
ATOM 14868 O O . TYR D 1 398 ? 11.530 28.714 22.475 1.00 21.74 398 TYR D O 1
ATOM 14877 N N . THR D 1 399 ? 10.300 29.633 24.109 1.00 21.42 399 THR D N 1
ATOM 14878 C CA . THR D 1 399 ? 9.431 28.453 24.247 1.00 21.11 399 THR D CA 1
ATOM 14879 C C . THR D 1 399 ? 8.637 28.237 22.957 1.00 21.42 399 THR D C 1
ATOM 14880 O O . THR D 1 399 ? 7.897 29.131 22.528 1.00 21.21 399 THR D O 1
ATOM 14884 N N . GLU D 1 400 ? 8.805 27.068 22.334 1.00 21.88 400 GLU D N 1
ATOM 14885 C CA . GLU D 1 400 ? 8.029 26.714 21.139 1.00 22.55 400 GLU D CA 1
ATOM 14886 C C . GLU D 1 400 ? 6.545 26.905 21.473 1.00 23.10 400 GLU D C 1
ATOM 14887 O O . GLU D 1 400 ? 6.042 26.323 22.435 1.00 23.21 400 GLU D O 1
ATOM 14893 N N . ASP D 1 401 ? 5.840 27.747 20.726 1.00 23.60 401 ASP D N 1
ATOM 14894 C CA . ASP D 1 401 ? 4.452 28.016 21.104 1.00 24.70 401 ASP D CA 1
ATOM 14895 C C . ASP D 1 401 ? 3.509 26.847 20.767 1.00 23.86 401 ASP D C 1
ATOM 14896 O O . ASP D 1 401 ? 3.865 25.924 20.021 1.00 23.84 401 ASP D O 1
ATOM 14901 N N . THR D 1 402 ? 2.320 26.903 21.356 1.00 22.71 402 THR D N 1
ATOM 14902 C CA . THR D 1 402 ? 1.258 25.924 21.163 1.00 21.52 402 THR D CA 1
ATOM 14903 C C . THR D 1 402 ? 0.815 25.807 19.700 1.00 20.93 402 THR D C 1
ATOM 14904 O O . THR D 1 402 ? 0.974 26.745 18.923 1.00 20.52 402 THR D O 1
ATOM 14908 N N . GLN D 1 403 ? 0.297 24.631 19.342 1.00 20.36 403 GLN D N 1
ATOM 14909 C CA . GLN D 1 403 ? -0.243 24.327 18.007 1.00 19.84 403 GLN D CA 1
ATOM 14910 C C . GLN D 1 403 ? -1.581 23.609 18.150 1.00 19.64 403 GLN D C 1
ATOM 14911 O O . GLN D 1 403 ? -1.746 22.790 19.035 1.00 19.44 403 GLN D O 1
ATOM 14917 N N . PRO D 1 404 ? -2.541 23.903 17.265 1.00 20.05 404 PRO D N 1
ATOM 14918 C CA . PRO D 1 404 ? -3.878 23.334 17.399 1.00 20.23 404 PRO D CA 1
ATOM 14919 C C . PRO D 1 404 ? -3.881 21.797 17.378 1.00 20.88 404 PRO D C 1
ATOM 14920 O O . PRO D 1 404 ? -3.071 21.190 16.703 1.00 20.49 404 PRO D O 1
ATOM 14924 N N . LEU D 1 405 ? -4.779 21.185 18.149 1.00 21.64 405 LEU D N 1
ATOM 14925 C CA . LEU D 1 405 ? -5.121 19.771 17.977 1.00 21.99 405 LEU D CA 1
ATOM 14926 C C . LEU D 1 405 ? -6.555 19.695 17.467 1.00 21.53 405 LEU D C 1
ATOM 14927 O O . LEU D 1 405 ? -7.433 20.321 18.046 1.00 21.17 405 LEU D O 1
ATOM 14932 N N . HIS D 1 406 ? -6.800 18.911 16.421 1.00 21.66 406 HIS D N 1
ATOM 14933 C CA . HIS D 1 406 ? -8.143 18.853 15.790 1.00 22.16 406 HIS D CA 1
ATOM 14934 C C . HIS D 1 406 ? -8.928 17.546 15.919 1.00 22.30 406 HIS D C 1
ATOM 14935 O O . HIS D 1 406 ? -9.846 17.329 15.124 1.00 23.68 406 HIS D O 1
ATOM 14942 N N . ASP D 1 407 ? -8.597 16.677 16.875 1.00 21.42 407 ASP D N 1
ATOM 14943 C CA . ASP D 1 407 ? -9.288 15.385 16.995 1.00 20.39 407 ASP D CA 1
ATOM 14944 C C . ASP D 1 407 ? -9.584 15.158 18.467 1.00 19.95 407 ASP D C 1
ATOM 14945 O O . ASP D 1 407 ? -9.033 15.846 19.324 1.00 20.42 407 ASP D O 1
ATOM 14950 N N . ASP D 1 408 ? -10.446 14.200 18.766 1.00 18.83 408 ASP D N 1
ATOM 14951 C CA . ASP D 1 408 ? -10.761 13.894 20.137 1.00 18.04 408 ASP D CA 1
ATOM 14952 C C . ASP D 1 408 ? -10.354 12.460 20.566 1.00 17.47 408 ASP D C 1
ATOM 14953 O O . ASP D 1 408 ? -10.814 11.936 21.579 1.00 17.67 408 ASP D O 1
ATOM 14958 N N . ILE D 1 409 ? -9.487 11.831 19.773 1.00 16.52 409 ILE D N 1
ATOM 14959 C CA . ILE D 1 409 ? -8.926 10.537 20.084 1.00 15.16 409 ILE D CA 1
ATOM 14960 C C . ILE D 1 409 ? -7.471 10.486 19.609 1.00 15.70 409 ILE D C 1
ATOM 14961 O O . ILE D 1 409 ? -7.124 11.112 18.595 1.00 16.47 409 ILE D O 1
ATOM 14966 N N . HIS D 1 410 ? -6.611 9.754 20.317 1.00 14.76 410 HIS D N 1
ATOM 14967 C CA . HIS D 1 410 ? -5.347 9.341 19.704 1.00 14.43 410 HIS D CA 1
ATOM 14968 C C . HIS D 1 410 ? -5.407 7.850 19.364 1.00 14.54 410 HIS D C 1
ATOM 14969 O O . HIS D 1 410 ? -6.211 7.133 19.955 1.00 14.09 410 HIS D O 1
ATOM 14976 N N . GLY D 1 411 ? -4.591 7.404 18.394 1.00 14.72 411 GLY D N 1
ATOM 14977 C CA . GLY D 1 411 ? -4.569 5.999 17.983 1.00 14.75 411 GLY D CA 1
ATOM 14978 C C . GLY D 1 411 ? -3.991 5.743 16.607 1.00 15.39 411 GLY D C 1
ATOM 14979 O O . GLY D 1 411 ? -3.538 6.668 15.934 1.00 15.82 411 GLY D O 1
ATOM 14980 N N . ARG D 1 412 ? -4.025 4.478 16.185 1.00 15.64 412 ARG D N 1
ATOM 14981 C CA . ARG D 1 412 ? -3.565 4.054 14.853 1.00 15.53 412 ARG D CA 1
ATOM 14982 C C . ARG D 1 412 ? -4.631 4.324 13.803 1.00 15.67 412 ARG D C 1
ATOM 14983 O O . ARG D 1 412 ? -5.546 3.532 13.602 1.00 14.88 412 ARG D O 1
ATOM 14991 N N . LEU D 1 413 ? -4.518 5.471 13.142 1.00 16.97 413 LEU D N 1
ATOM 14992 C CA . LEU D 1 413 ? -5.624 5.989 12.311 1.00 17.21 413 LEU D CA 1
ATOM 14993 C C . LEU D 1 413 ? -5.149 6.556 10.985 1.00 17.77 413 LEU D C 1
ATOM 14994 O O . LEU D 1 413 ? -4.648 7.681 10.916 1.00 17.99 413 LEU D O 1
ATOM 14999 N N . GLU D 1 414 ? -5.317 5.781 9.928 1.00 18.80 414 GLU D N 1
ATOM 15000 C CA . GLU D 1 414 ? -5.006 6.254 8.582 1.00 20.59 414 GLU D CA 1
ATOM 15001 C C . GLU D 1 414 ? -5.792 7.526 8.194 1.00 20.52 414 GLU D C 1
ATOM 15002 O O . GLU D 1 414 ? -6.976 7.656 8.503 1.00 20.07 414 GLU D O 1
ATOM 15008 N N . ILE D 1 415 ? -5.106 8.451 7.531 1.00 21.43 415 ILE D N 1
ATOM 15009 C CA . ILE D 1 415 ? -5.721 9.634 6.908 1.00 22.51 415 ILE D CA 1
ATOM 15010 C C . ILE D 1 415 ? -6.818 9.297 5.892 1.00 23.98 415 ILE D C 1
ATOM 15011 O O . ILE D 1 415 ? -6.737 8.275 5.194 1.00 24.04 415 ILE D O 1
ATOM 15016 N N . GLU D 1 416 ? -7.808 10.193 5.800 1.00 25.51 416 GLU D N 1
ATOM 15017 C CA . GLU D 1 416 ? -8.899 10.139 4.824 1.00 26.61 416 GLU D CA 1
ATOM 15018 C C . GLU D 1 416 ? -8.486 10.215 3.352 1.00 27.46 416 GLU D C 1
ATOM 15019 O O . GLU D 1 416 ? -8.656 9.225 2.599 1.00 27.92 416 GLU D O 1
ATOM 15025 N N . LYS D 1 417 ? -8.001 11.383 2.912 1.00 27.42 417 LYS D N 1
ATOM 15026 C CA . LYS D 1 417 ? -7.787 11.585 1.467 1.00 27.65 417 LYS D CA 1
ATOM 15027 C C . LYS D 1 417 ? -6.488 10.950 0.958 1.00 27.04 417 LYS D C 1
ATOM 15028 O O . LYS D 1 417 ? -5.503 11.645 0.673 1.00 26.57 417 LYS D O 1
ATOM 15034 N N . THR D 1 418 ? -6.494 9.633 0.828 1.00 26.47 418 THR D N 1
ATOM 15035 C CA . THR D 1 418 ? -5.322 8.929 0.321 1.00 26.05 418 THR D CA 1
ATOM 15036 C C . THR D 1 418 ? -4.979 9.364 -1.103 1.00 26.03 418 THR D C 1
ATOM 15037 O O . THR D 1 418 ? -3.856 9.830 -1.360 1.00 26.41 418 THR D O 1
ATOM 15041 N N . ASN D 1 419 ? -5.949 9.242 -2.016 1.00 25.40 419 ASN D N 1
ATOM 15042 C CA . ASN D 1 419 ? -5.785 9.692 -3.401 1.00 24.38 419 ASN D CA 1
ATOM 15043 C C . ASN D 1 419 ? -4.490 9.091 -3.894 1.00 24.03 419 ASN D C 1
ATOM 15044 O O . ASN D 1 419 ? -3.563 9.800 -4.274 1.00 24.02 419 ASN D O 1
ATOM 15049 N N . ASN D 1 420 ? -4.447 7.764 -3.873 1.00 23.57 420 ASN D N 1
ATOM 15050 C CA . ASN D 1 420 ? -3.249 7.036 -4.205 1.00 23.84 420 ASN D CA 1
ATOM 15051 C C . ASN D 1 420 ? -2.866 7.101 -5.692 1.00 24.30 420 ASN D C 1
ATOM 15052 O O . ASN D 1 420 ? -1.708 6.888 -6.051 1.00 24.48 420 ASN D O 1
ATOM 15057 N N . PHE D 1 421 ? -3.834 7.392 -6.556 1.00 24.84 421 PHE D N 1
ATOM 15058 C CA . PHE D 1 421 ? -3.607 7.318 -8.003 1.00 25.15 421 PHE D CA 1
ATOM 15059 C C . PHE D 1 421 ? -3.830 8.648 -8.731 1.00 25.16 421 PHE D C 1
ATOM 15060 O O . PHE D 1 421 ? -3.229 8.880 -9.792 1.00 25.10 421 PHE D O 1
ATOM 15068 N N . GLY D 1 422 ? -4.674 9.506 -8.148 1.00 25.08 422 GLY D N 1
ATOM 15069 C CA . GLY D 1 422 ? -5.097 10.765 -8.770 1.00 25.49 422 GLY D CA 1
ATOM 15070 C C . GLY D 1 422 ? -3.957 11.657 -9.228 1.00 25.86 422 GLY D C 1
ATOM 15071 O O . GLY D 1 422 ? -3.771 11.878 -10.432 1.00 25.95 422 GLY D O 1
ATOM 15072 N N . GLN D 1 423 ? -3.182 12.144 -8.256 1.00 25.94 423 GLN D N 1
ATOM 15073 C CA . GLN D 1 423 ? -2.055 13.037 -8.503 1.00 25.73 423 GLN D CA 1
ATOM 15074 C C . GLN D 1 423 ? -0.915 12.363 -9.267 1.00 25.64 423 GLN D C 1
ATOM 15075 O O . GLN D 1 423 ? -0.179 13.014 -10.006 1.00 25.66 423 GLN D O 1
ATOM 15081 N N . ALA D 1 424 ? -0.788 11.054 -9.101 1.00 25.58 424 ALA D N 1
ATOM 15082 C CA . ALA D 1 424 ? 0.146 10.269 -9.897 1.00 25.49 424 ALA D CA 1
ATOM 15083 C C . ALA D 1 424 ? -0.157 10.398 -11.402 1.00 25.35 424 ALA D C 1
ATOM 15084 O O . ALA D 1 424 ? 0.755 10.486 -12.228 1.00 24.35 424 ALA D O 1
ATOM 15086 N N . GLY D 1 425 ? -1.443 10.442 -11.731 1.00 25.63 425 GLY D N 1
ATOM 15087 C CA . GLY D 1 425 ? -1.887 10.632 -13.116 1.00 26.32 425 GLY D CA 1
ATOM 15088 C C . GLY D 1 425 ? -1.644 12.042 -13.616 1.00 26.32 425 GLY D C 1
ATOM 15089 O O . GLY D 1 425 ? -1.092 12.233 -14.708 1.00 26.44 425 GLY D O 1
ATOM 15090 N N . GLU D 1 426 ? -2.078 13.018 -12.819 1.00 26.42 426 GLU D N 1
ATOM 15091 C CA . GLU D 1 426 ? -1.708 14.420 -12.990 1.00 26.90 426 GLU D CA 1
ATOM 15092 C C . GLU D 1 426 ? -0.220 14.598 -13.325 1.00 27.54 426 GLU D C 1
ATOM 15093 O O . GLU D 1 426 ? 0.126 15.247 -14.312 1.00 27.40 426 GLU D O 1
ATOM 15099 N N . VAL D 1 427 ? 0.650 14.013 -12.491 1.00 28.59 427 VAL D N 1
ATOM 15100 C CA . VAL D 1 427 ? 2.109 14.060 -12.678 1.00 28.84 427 VAL D CA 1
ATOM 15101 C C . VAL D 1 427 ? 2.481 13.521 -14.056 1.00 29.10 427 VAL D C 1
ATOM 15102 O O . VAL D 1 427 ? 3.172 14.199 -14.810 1.00 29.19 427 VAL D O 1
ATOM 15106 N N . TYR D 1 428 ? 2.003 12.320 -14.389 1.00 29.74 428 TYR D N 1
ATOM 15107 C CA . TYR D 1 428 ? 2.281 11.705 -15.694 1.00 30.30 428 TYR D CA 1
ATOM 15108 C C . TYR D 1 428 ? 1.839 12.584 -16.875 1.00 31.06 428 TYR D C 1
ATOM 15109 O O . TYR D 1 428 ? 2.541 12.671 -17.877 1.00 31.48 428 TYR D O 1
ATOM 15118 N N . ARG D 1 429 ? 0.688 13.240 -16.750 1.00 31.77 429 ARG D N 1
ATOM 15119 C CA . ARG D 1 429 ? 0.182 14.084 -17.836 1.00 32.50 429 ARG D CA 1
ATOM 15120 C C . ARG D 1 429 ? 0.857 15.465 -17.922 1.00 33.14 429 ARG D C 1
ATOM 15121 O O . ARG D 1 429 ? 0.727 16.152 -18.937 1.00 33.68 429 ARG D O 1
ATOM 15129 N N . ARG D 1 430 ? 1.586 15.857 -16.876 1.00 33.42 430 ARG D N 1
ATOM 15130 C CA . ARG D 1 430 ? 2.415 17.070 -16.896 1.00 33.81 430 ARG D CA 1
ATOM 15131 C C . ARG D 1 430 ? 3.755 16.852 -17.596 1.00 34.55 430 ARG D C 1
ATOM 15132 O O . ARG D 1 430 ? 4.481 17.811 -17.895 1.00 34.46 430 ARG D O 1
ATOM 15140 N N . MET D 1 431 ? 4.083 15.589 -17.850 1.00 35.36 431 MET D N 1
ATOM 15141 C CA . MET D 1 431 ? 5.338 15.238 -18.495 1.00 36.33 431 MET D CA 1
ATOM 15142 C C . MET D 1 431 ? 5.312 15.592 -19.978 1.00 37.14 431 MET D C 1
ATOM 15143 O O . MET D 1 431 ? 4.243 15.692 -20.575 1.00 37.25 431 MET D O 1
ATOM 15148 N N . THR D 1 432 ? 6.493 15.790 -20.559 1.00 37.99 432 THR D N 1
ATOM 15149 C CA . THR D 1 432 ? 6.632 15.933 -22.002 1.00 38.81 432 THR D CA 1
ATOM 15150 C C . THR D 1 432 ? 6.499 14.551 -22.627 1.00 39.55 432 THR D C 1
ATOM 15151 O O . THR D 1 432 ? 6.449 13.545 -21.915 1.00 39.73 432 THR D O 1
ATOM 15155 N N . GLU D 1 433 ? 6.427 14.499 -23.953 1.00 40.29 433 GLU D N 1
ATOM 15156 C CA . GLU D 1 433 ? 6.429 13.225 -24.661 1.00 41.39 433 GLU D CA 1
ATOM 15157 C C . GLU D 1 433 ? 7.744 12.461 -24.418 1.00 41.27 433 GLU D C 1
ATOM 15158 O O . GLU D 1 433 ? 7.737 11.231 -24.318 1.00 41.39 433 GLU D O 1
ATOM 15164 N N . GLU D 1 434 ? 8.854 13.203 -24.323 1.00 41.40 434 GLU D N 1
ATOM 15165 C CA . GLU D 1 434 ? 10.178 12.645 -24.002 1.00 41.63 434 GLU D CA 1
ATOM 15166 C C . GLU D 1 434 ? 10.142 11.847 -22.696 1.00 40.90 434 GLU D C 1
ATOM 15167 O O . GLU D 1 434 ? 10.519 10.666 -22.657 1.00 40.61 434 GLU D O 1
ATOM 15173 N N . GLU D 1 435 ? 9.668 12.519 -21.646 1.00 40.23 435 GLU D N 1
ATOM 15174 C CA . GLU D 1 435 ? 9.596 11.977 -20.287 1.00 39.56 435 GLU D CA 1
ATOM 15175 C C . GLU D 1 435 ? 8.688 10.753 -20.192 1.00 39.14 435 GLU D C 1
ATOM 15176 O O . GLU D 1 435 ? 9.054 9.753 -19.562 1.00 38.72 435 GLU D O 1
ATOM 15182 N N . GLN D 1 436 ? 7.523 10.827 -20.841 1.00 38.65 436 GLN D N 1
ATOM 15183 C CA . GLN D 1 436 ? 6.574 9.709 -20.879 1.00 37.98 436 GLN D CA 1
ATOM 15184 C C . GLN D 1 436 ? 7.146 8.485 -21.597 1.00 37.90 436 GLN D C 1
ATOM 15185 O O . GLN D 1 436 ? 6.821 7.338 -21.239 1.00 37.80 436 GLN D O 1
ATOM 15191 N N . MET D 1 437 ? 7.982 8.734 -22.610 1.00 37.55 437 MET D N 1
ATOM 15192 C CA . MET D 1 437 ? 8.683 7.668 -23.341 1.00 37.79 437 MET D CA 1
ATOM 15193 C C . MET D 1 437 ? 9.750 7.024 -22.459 1.00 35.97 437 MET D C 1
ATOM 15194 O O . MET D 1 437 ? 9.878 5.802 -22.425 1.00 35.33 437 MET D O 1
ATOM 15199 N N . ALA D 1 438 ? 10.504 7.859 -21.751 1.00 34.90 438 ALA D N 1
ATOM 15200 C CA . ALA D 1 438 ? 11.590 7.391 -20.883 1.00 34.18 438 ALA D CA 1
ATOM 15201 C C . ALA D 1 438 ? 11.048 6.604 -19.692 1.00 33.40 438 ALA D C 1
ATOM 15202 O O . ALA D 1 438 ? 11.585 5.546 -19.347 1.00 33.81 438 ALA D O 1
ATOM 15204 N N . LEU D 1 439 ? 9.976 7.119 -19.095 1.00 32.35 439 LEU D N 1
ATOM 15205 C CA . LEU D 1 439 ? 9.210 6.413 -18.073 1.00 31.61 439 LEU D CA 1
ATOM 15206 C C . LEU D 1 439 ? 8.793 5.017 -18.510 1.00 31.43 439 LEU D C 1
ATOM 15207 O O . LEU D 1 439 ? 9.003 4.043 -17.769 1.00 31.20 439 LEU D O 1
ATOM 15212 N N . LEU D 1 440 ? 8.205 4.929 -19.706 1.00 31.11 440 LEU D N 1
ATOM 15213 C CA . LEU D 1 440 ? 7.731 3.658 -20.250 1.00 30.82 440 LEU D CA 1
ATOM 15214 C C . LEU D 1 440 ? 8.869 2.662 -20.387 1.00 30.96 440 LEU D C 1
ATOM 15215 O O . LEU D 1 440 ? 8.750 1.515 -19.977 1.00 31.30 440 LEU D O 1
ATOM 15220 N N . ASN D 1 441 ? 9.980 3.121 -20.941 1.00 31.38 441 ASN D N 1
ATOM 15221 C CA . ASN D 1 441 ? 11.143 2.275 -21.159 1.00 31.98 441 ASN D CA 1
ATOM 15222 C C . ASN D 1 441 ? 11.750 1.738 -19.866 1.00 31.45 441 ASN D C 1
ATOM 15223 O O . ASN D 1 441 ? 12.069 0.545 -19.766 1.00 31.11 441 ASN D O 1
ATOM 15228 N N . ASN D 1 442 ? 11.923 2.634 -18.892 1.00 30.71 442 ASN D N 1
ATOM 15229 C CA . ASN D 1 442 ? 12.522 2.276 -17.610 1.00 30.11 442 ASN D CA 1
ATOM 15230 C C . ASN D 1 442 ? 11.624 1.351 -16.798 1.00 29.68 442 ASN D C 1
ATOM 15231 O O . ASN D 1 442 ? 12.094 0.326 -16.293 1.00 29.22 442 ASN D O 1
ATOM 15236 N N . LEU D 1 443 ? 10.335 1.708 -16.701 1.00 29.43 443 LEU D N 1
ATOM 15237 C CA . LEU D 1 443 ? 9.319 0.832 -16.099 1.00 28.89 443 LEU D CA 1
ATOM 15238 C C . LEU D 1 443 ? 9.337 -0.558 -16.730 1.00 28.70 443 LEU D C 1
ATOM 15239 O O . LEU D 1 443 ? 9.502 -1.548 -16.012 1.00 28.78 443 LEU D O 1
ATOM 15244 N N . VAL D 1 444 ? 9.172 -0.637 -18.056 1.00 28.21 444 VAL D N 1
ATOM 15245 C CA . VAL D 1 444 ? 9.138 -1.939 -18.744 1.00 28.19 444 VAL D CA 1
ATOM 15246 C C . VAL D 1 444 ? 10.390 -2.752 -18.419 1.00 28.53 444 VAL D C 1
ATOM 15247 O O . VAL D 1 444 ? 10.283 -3.925 -18.016 1.00 28.53 444 VAL D O 1
ATOM 15251 N N . ASN D 1 445 ? 11.559 -2.121 -18.574 1.00 28.78 445 ASN D N 1
ATOM 15252 C CA . ASN D 1 445 ? 12.844 -2.754 -18.254 1.00 29.64 445 ASN D CA 1
ATOM 15253 C C . ASN D 1 445 ? 12.903 -3.249 -16.815 1.00 29.33 445 ASN D C 1
ATOM 15254 O O . ASN D 1 445 ? 13.447 -4.339 -16.547 1.00 29.46 445 ASN D O 1
ATOM 15259 N N . ASP D 1 446 ? 12.343 -2.461 -15.895 1.00 28.73 446 ASP D N 1
ATOM 15260 C CA . ASP D 1 446 ? 12.267 -2.892 -14.498 1.00 28.79 446 ASP D CA 1
ATOM 15261 C C . ASP D 1 446 ? 11.240 -4.013 -14.292 1.00 28.53 446 ASP D C 1
ATOM 15262 O O . ASP D 1 446 ? 11.524 -5.005 -13.608 1.00 28.07 446 ASP D O 1
ATOM 15267 N N . LEU D 1 447 ? 10.063 -3.866 -14.899 1.00 28.22 447 LEU D N 1
ATOM 15268 C CA . LEU D 1 447 ? 8.999 -4.850 -14.706 1.00 28.42 447 LEU D CA 1
ATOM 15269 C C . LEU D 1 447 ? 9.296 -6.170 -15.405 1.00 28.46 447 LEU D C 1
ATOM 15270 O O . LEU D 1 447 ? 8.707 -7.199 -15.073 1.00 28.45 447 LEU D O 1
ATOM 15275 N N . GLN D 1 448 ? 10.236 -6.147 -16.342 1.00 28.90 448 GLN D N 1
ATOM 15276 C CA . GLN D 1 448 ? 10.677 -7.381 -16.993 1.00 29.67 448 GLN D CA 1
ATOM 15277 C C . GLN D 1 448 ? 11.526 -8.284 -16.091 1.00 29.74 448 GLN D C 1
ATOM 15278 O O . GLN D 1 448 ? 11.706 -9.475 -16.402 1.00 29.56 448 GLN D O 1
ATOM 15284 N N . GLN D 1 449 ? 12.040 -7.706 -14.991 1.00 29.78 449 GLN D N 1
ATOM 15285 C CA . GLN D 1 449 ? 12.902 -8.400 -14.022 1.00 29.56 449 GLN D CA 1
ATOM 15286 C C . GLN D 1 449 ? 12.114 -8.984 -12.835 1.00 29.44 449 GLN D C 1
ATOM 15287 O O . GLN D 1 449 ? 12.694 -9.677 -11.991 1.00 29.36 449 GLN D O 1
ATOM 15293 N N . VAL D 1 450 ? 10.803 -8.715 -12.788 1.00 28.76 450 VAL D N 1
ATOM 15294 C CA . VAL D 1 450 ? 9.902 -9.301 -11.787 1.00 28.29 450 VAL D CA 1
ATOM 15295 C C . VAL D 1 450 ? 9.566 -10.717 -12.220 1.00 28.29 450 VAL D C 1
ATOM 15296 O O . VAL D 1 450 ? 9.269 -10.947 -13.382 1.00 28.85 450 VAL D O 1
ATOM 15300 N N . ARG D 1 451 ? 9.607 -11.669 -11.292 1.00 28.47 451 ARG D N 1
ATOM 15301 C CA . ARG D 1 451 ? 9.414 -13.096 -11.630 1.00 28.07 451 ARG D CA 1
ATOM 15302 C C . ARG D 1 451 ? 8.060 -13.658 -11.204 1.00 28.06 451 ARG D C 1
ATOM 15303 O O . ARG D 1 451 ? 7.802 -14.852 -11.373 1.00 28.01 451 ARG D O 1
ATOM 15311 N N . HIS D 1 452 ? 7.200 -12.796 -10.658 1.00 28.25 452 HIS D N 1
ATOM 15312 C CA . HIS D 1 452 ? 5.899 -13.211 -10.125 1.00 28.51 452 HIS D CA 1
ATOM 15313 C C . HIS D 1 452 ? 4.780 -12.512 -10.870 1.00 29.70 452 HIS D C 1
ATOM 15314 O O . HIS D 1 452 ? 4.750 -11.277 -10.968 1.00 30.45 452 HIS D O 1
ATOM 15321 N N . GLU D 1 453 ? 3.857 -13.319 -11.390 1.00 30.35 453 GLU D N 1
ATOM 15322 C CA . GLU D 1 453 ? 2.797 -12.844 -12.270 1.00 30.99 453 GLU D CA 1
ATOM 15323 C C . GLU D 1 453 ? 1.942 -11.733 -11.644 1.00 30.04 453 GLU D C 1
ATOM 15324 O O . GLU D 1 453 ? 1.870 -10.623 -12.181 1.00 29.91 453 GLU D O 1
ATOM 15330 N N . ASN D 1 454 ? 1.319 -12.024 -10.506 1.00 29.64 454 ASN D N 1
ATOM 15331 C CA . ASN D 1 454 ? 0.342 -11.093 -9.899 1.00 29.19 454 ASN D CA 1
ATOM 15332 C C . ASN D 1 454 ? 0.932 -9.767 -9.372 1.00 27.90 454 ASN D C 1
ATOM 15333 O O . ASN D 1 454 ? 0.214 -8.800 -9.160 1.00 27.74 454 ASN D O 1
ATOM 15338 N N . THR D 1 455 ? 2.248 -9.722 -9.202 1.00 27.12 455 THR D N 1
ATOM 15339 C CA . THR D 1 455 ? 2.917 -8.482 -8.832 1.00 25.99 455 THR D CA 1
ATOM 15340 C C . THR D 1 455 ? 2.952 -7.564 -10.061 1.00 26.16 455 THR D C 1
ATOM 15341 O O . THR D 1 455 ? 2.555 -6.413 -9.972 1.00 26.15 455 THR D O 1
ATOM 15345 N N . VAL D 1 456 ? 3.396 -8.091 -11.202 1.00 26.45 456 VAL D N 1
ATOM 15346 C CA . VAL D 1 456 ? 3.378 -7.354 -12.479 1.00 26.73 456 VAL D CA 1
ATOM 15347 C C . VAL D 1 456 ? 1.971 -6.845 -12.846 1.00 26.92 456 VAL D C 1
ATOM 15348 O O . VAL D 1 456 ? 1.791 -5.666 -13.148 1.00 26.54 456 VAL D O 1
ATOM 15352 N N . LEU D 1 457 ? 0.989 -7.743 -12.796 1.00 27.54 457 LEU D N 1
ATOM 15353 C CA . LEU D 1 457 ? -0.417 -7.408 -13.010 1.00 28.11 457 LEU D CA 1
ATOM 15354 C C . LEU D 1 457 ? -0.837 -6.230 -12.150 1.00 28.18 457 LEU D C 1
ATOM 15355 O O . LEU D 1 457 ? -1.386 -5.259 -12.660 1.00 28.69 457 LEU D O 1
ATOM 15360 N N . LEU D 1 458 ? -0.562 -6.318 -10.846 1.00 28.27 458 LEU D N 1
ATOM 15361 C CA . LEU D 1 458 ? -0.858 -5.240 -9.887 1.00 28.12 458 LEU D CA 1
ATOM 15362 C C . LEU D 1 458 ? -0.197 -3.904 -10.224 1.00 28.19 458 LEU D C 1
ATOM 15363 O O . LEU D 1 458 ? -0.808 -2.830 -10.076 1.00 27.68 458 LEU D O 1
ATOM 15368 N N . ALA D 1 459 ? 1.060 -3.980 -10.649 1.00 28.04 459 ALA D N 1
ATOM 15369 C CA . ALA D 1 459 ? 1.805 -2.803 -11.008 1.00 28.70 459 ALA D CA 1
ATOM 15370 C C . ALA D 1 459 ? 1.107 -2.102 -12.171 1.00 29.41 459 ALA D C 1
ATOM 15371 O O . ALA D 1 459 ? 0.881 -0.888 -12.127 1.00 29.24 459 ALA D O 1
ATOM 15373 N N . ILE D 1 460 ? 0.735 -2.881 -13.192 1.00 30.52 460 ILE D N 1
ATOM 15374 C CA . ILE D 1 460 ? 0.052 -2.336 -14.373 1.00 31.11 460 ILE D CA 1
ATOM 15375 C C . ILE D 1 460 ? -1.308 -1.741 -13.998 1.00 31.46 460 ILE D C 1
ATOM 15376 O O . ILE D 1 460 ? -1.647 -0.659 -14.477 1.00 31.78 460 ILE D O 1
ATOM 15381 N N . CYS D 1 461 ? -2.059 -2.421 -13.130 1.00 31.57 461 CYS D N 1
ATOM 15382 C CA . CYS D 1 461 ? -3.321 -1.879 -12.619 1.00 32.38 461 CYS D CA 1
ATOM 15383 C C . CYS D 1 461 ? -3.166 -0.576 -11.854 1.00 32.16 461 CYS D C 1
ATOM 15384 O O . CYS D 1 461 ? -3.909 0.383 -12.110 1.00 32.11 461 CYS D O 1
ATOM 15387 N N . ASN D 1 462 ? -2.209 -0.537 -10.922 1.00 32.07 462 ASN D N 1
ATOM 15388 C CA . ASN D 1 462 ? -1.884 0.706 -10.216 1.00 31.78 462 ASN D CA 1
ATOM 15389 C C . ASN D 1 462 ? -1.554 1.829 -11.218 1.00 31.57 462 ASN D C 1
ATOM 15390 O O . ASN D 1 462 ? -2.059 2.950 -11.094 1.00 31.30 462 ASN D O 1
ATOM 15395 N N . PHE D 1 463 ? -0.735 1.537 -12.225 1.00 31.23 463 PHE D N 1
ATOM 15396 C CA . PHE D 1 463 ? -0.417 2.578 -13.194 1.00 31.53 463 PHE D CA 1
ATOM 15397 C C . PHE D 1 463 ? -1.641 2.915 -14.056 1.00 31.79 463 PHE D C 1
ATOM 15398 O O . PHE D 1 463 ? -1.877 4.090 -14.367 1.00 31.52 463 PHE D O 1
ATOM 15406 N N . TYR D 1 464 ? -2.429 1.888 -14.392 1.00 31.94 464 TYR D N 1
ATOM 15407 C CA . TYR D 1 464 ? -3.670 2.059 -15.163 1.00 32.23 464 TYR D CA 1
ATOM 15408 C C . TYR D 1 464 ? -4.653 3.010 -14.478 1.00 31.85 464 TYR D C 1
ATOM 15409 O O . TYR D 1 464 ? -5.131 3.954 -15.099 1.00 31.69 464 TYR D O 1
ATOM 15418 N N . ARG D 1 465 ? -4.939 2.747 -13.205 1.00 31.69 465 ARG D N 1
ATOM 15419 C CA . ARG D 1 465 ? -5.757 3.627 -12.373 1.00 31.76 465 ARG D CA 1
ATOM 15420 C C . ARG D 1 465 ? -5.268 5.076 -12.371 1.00 31.44 465 ARG D C 1
ATOM 15421 O O . ARG D 1 465 ? -6.071 6.003 -12.322 1.00 31.82 465 ARG D O 1
ATOM 15429 N N . ALA D 1 466 ? -3.957 5.270 -12.406 1.00 31.12 466 ALA D N 1
ATOM 15430 C CA . ALA D 1 466 ? -3.390 6.606 -12.489 1.00 31.24 466 ALA D CA 1
ATOM 15431 C C . ALA D 1 466 ? -3.653 7.251 -13.871 1.00 31.41 466 ALA D C 1
ATOM 15432 O O . ALA D 1 466 ? -4.132 8.380 -13.961 1.00 31.21 466 ALA D O 1
ATOM 15434 N N . ASP D 1 467 ? -3.355 6.509 -14.934 1.00 31.44 467 ASP D N 1
ATOM 15435 C CA . ASP D 1 467 ? -3.582 6.948 -16.297 1.00 31.65 467 ASP D CA 1
ATOM 15436 C C . ASP D 1 467 ? -3.808 5.758 -17.221 1.00 31.56 467 ASP D C 1
ATOM 15437 O O . ASP D 1 467 ? -2.930 4.889 -17.355 1.00 31.52 467 ASP D O 1
ATOM 15442 N N . ALA D 1 468 ? -4.968 5.753 -17.881 1.00 31.36 468 ALA D N 1
ATOM 15443 C CA . ALA D 1 468 ? -5.416 4.623 -18.704 1.00 31.07 468 ALA D CA 1
ATOM 15444 C C . ALA D 1 468 ? -4.483 4.335 -19.872 1.00 31.01 468 ALA D C 1
ATOM 15445 O O . ALA D 1 468 ? -4.189 3.170 -20.162 1.00 31.60 468 ALA D O 1
ATOM 15447 N N . SER D 1 469 ? -4.011 5.390 -20.532 1.00 30.56 469 SER D N 1
ATOM 15448 C CA . SER D 1 469 ? -3.135 5.231 -21.679 1.00 30.23 469 SER D CA 1
ATOM 15449 C C . SER D 1 469 ? -1.789 4.595 -21.281 1.00 29.89 469 SER D C 1
ATOM 15450 O O . SER D 1 469 ? -1.370 3.608 -21.896 1.00 30.03 469 SER D O 1
ATOM 15453 N N . LEU D 1 470 ? -1.136 5.134 -20.245 1.00 29.13 470 LEU D N 1
ATOM 15454 C CA . LEU D 1 470 ? 0.113 4.549 -19.726 1.00 28.20 470 LEU D CA 1
ATOM 15455 C C . LEU D 1 470 ? -0.108 3.103 -19.288 1.00 27.97 470 LEU D C 1
ATOM 15456 O O . LEU D 1 470 ? 0.698 2.227 -19.601 1.00 27.87 470 LEU D O 1
ATOM 15461 N N . GLY D 1 471 ? -1.200 2.873 -18.565 1.00 27.93 471 GLY D N 1
ATOM 15462 C CA . GLY D 1 471 ? -1.665 1.532 -18.243 1.00 28.65 471 GLY D CA 1
ATOM 15463 C C . GLY D 1 471 ? -1.718 0.603 -19.445 1.00 29.17 471 GLY D C 1
ATOM 15464 O O . GLY D 1 471 ? -1.134 -0.473 -19.414 1.00 28.97 471 GLY D O 1
ATOM 15465 N N . GLU D 1 472 ? -2.409 1.021 -20.506 1.00 30.04 472 GLU D N 1
ATOM 15466 C CA . GLU D 1 472 ? -2.475 0.236 -21.759 1.00 31.15 472 GLU D CA 1
ATOM 15467 C C . GLU D 1 472 ? -1.092 -0.048 -22.375 1.00 30.96 472 GLU D C 1
ATOM 15468 O O . GLU D 1 472 ? -0.799 -1.194 -22.733 1.00 30.58 472 GLU D O 1
ATOM 15474 N N . LYS D 1 473 ? -0.261 0.995 -22.480 1.00 31.07 473 LYS D N 1
ATOM 15475 C CA . LYS D 1 473 ? 1.085 0.902 -23.056 1.00 31.70 473 LYS D CA 1
ATOM 15476 C C . LYS D 1 473 ? 2.014 -0.063 -22.321 1.00 32.49 473 LYS D C 1
ATOM 15477 O O . LYS D 1 473 ? 2.748 -0.812 -22.964 1.00 32.60 473 LYS D O 1
ATOM 15483 N N . LEU D 1 474 ? 1.981 -0.038 -20.986 1.00 33.75 474 LEU D N 1
ATOM 15484 C CA . LEU D 1 474 ? 2.712 -1.019 -20.153 1.00 34.81 474 LEU D CA 1
ATOM 15485 C C . LEU D 1 474 ? 2.153 -2.422 -20.337 1.00 35.63 474 LEU D C 1
ATOM 15486 O O . LEU D 1 474 ? 2.903 -3.399 -20.414 1.00 35.39 474 LEU D O 1
ATOM 15491 N N . SER D 1 475 ? 0.827 -2.504 -20.388 1.00 36.84 475 SER D N 1
ATOM 15492 C CA . SER D 1 475 ? 0.129 -3.751 -20.668 1.00 38.70 475 SER D CA 1
ATOM 15493 C C . SER D 1 475 ? 0.596 -4.308 -22.018 1.00 39.89 475 SER D C 1
ATOM 15494 O O . SER D 1 475 ? 1.017 -5.468 -22.112 1.00 39.65 475 SER D O 1
ATOM 15497 N N . GLU D 1 476 ? 0.550 -3.450 -23.041 1.00 41.66 476 GLU D N 1
ATOM 15498 C CA . GLU D 1 476 ? 0.968 -3.794 -24.394 1.00 43.70 476 GLU D CA 1
ATOM 15499 C C . GLU D 1 476 ? 2.403 -4.319 -24.434 1.00 44.18 476 GLU D C 1
ATOM 15500 O O . GLU D 1 476 ? 2.653 -5.396 -24.975 1.00 44.34 476 GLU D O 1
ATOM 15506 N N . ALA D 1 477 ? 3.330 -3.574 -23.830 1.00 45.00 477 ALA D N 1
ATOM 15507 C CA . ALA D 1 477 ? 4.757 -3.910 -23.890 1.00 45.86 477 ALA D CA 1
ATOM 15508 C C . ALA D 1 477 ? 5.218 -5.127 -23.065 1.00 46.48 477 ALA D C 1
ATOM 15509 O O . ALA D 1 477 ? 6.299 -5.662 -23.316 1.00 46.45 477 ALA D O 1
ATOM 15511 N N . LEU D 1 478 ? 4.400 -5.583 -22.118 1.00 47.48 478 LEU D N 1
ATOM 15512 C CA . LEU D 1 478 ? 4.893 -6.478 -21.050 1.00 48.55 478 LEU D CA 1
ATOM 15513 C C . LEU D 1 478 ? 5.022 -8.004 -21.211 1.00 49.53 478 LEU D C 1
ATOM 15514 O O . LEU D 1 478 ? 6.018 -8.556 -20.737 1.00 49.79 478 LEU D O 1
ATOM 15519 N N . ASN D 1 479 ? 4.076 -8.715 -21.826 1.00 50.67 479 ASN D N 1
ATOM 15520 C CA . ASN D 1 479 ? 2.859 -8.195 -22.426 1.00 51.77 479 ASN D CA 1
ATOM 15521 C C . ASN D 1 479 ? 1.667 -9.014 -21.949 1.00 52.58 479 ASN D C 1
ATOM 15522 O O . ASN D 1 479 ? 1.402 -10.113 -22.441 1.00 52.56 479 ASN D O 1
ATOM 15527 N N . VAL D 1 480 ? 0.972 -8.483 -20.952 1.00 53.58 480 VAL D N 1
ATOM 15528 C CA . VAL D 1 480 ? -0.232 -9.108 -20.442 1.00 54.57 480 VAL D CA 1
ATOM 15529 C C . VAL D 1 480 ? -1.415 -8.221 -20.800 1.00 55.33 480 VAL D C 1
ATOM 15530 O O . VAL D 1 480 ? -1.374 -7.007 -20.589 1.00 55.30 480 VAL D O 1
ATOM 15534 N N . ASP D 1 481 ? -2.462 -8.826 -21.354 1.00 56.34 481 ASP D N 1
ATOM 15535 C CA . ASP D 1 481 ? -3.724 -8.121 -21.546 1.00 57.28 481 ASP D CA 1
ATOM 15536 C C . ASP D 1 481 ? -4.342 -7.867 -20.169 1.00 57.57 481 ASP D C 1
ATOM 15537 O O . ASP D 1 481 ? -4.178 -8.670 -19.241 1.00 57.50 481 ASP D O 1
ATOM 15542 N N . ILE D 1 482 ? -5.034 -6.741 -20.042 1.00 58.08 482 ILE D N 1
ATOM 15543 C CA . ILE D 1 482 ? -5.620 -6.336 -18.764 1.00 58.56 482 ILE D CA 1
ATOM 15544 C C . ILE D 1 482 ? -7.150 -6.280 -18.822 1.00 58.73 482 ILE D C 1
ATOM 15545 O O . ILE D 1 482 ? -7.792 -5.624 -17.994 1.00 58.85 482 ILE D O 1
ATOM 15550 N N . LYS D 1 483 ? -7.722 -6.982 -19.801 1.00 58.92 483 LYS D N 1
ATOM 15551 C CA . LYS D 1 483 ? -9.177 -7.021 -19.997 1.00 58.88 483 LYS D CA 1
ATOM 15552 C C . LYS D 1 483 ? -9.967 -7.493 -18.766 1.00 58.41 483 LYS D C 1
ATOM 15553 O O . LYS D 1 483 ? -10.941 -6.839 -18.389 1.00 58.71 483 LYS D O 1
ATOM 15559 N N . PRO D 1 484 ? -9.560 -8.612 -18.130 1.00 58.01 484 PRO D N 1
ATOM 15560 C CA . PRO D 1 484 ? -10.207 -8.902 -16.845 1.00 57.66 484 PRO D CA 1
ATOM 15561 C C . PRO D 1 484 ? -9.616 -8.049 -15.699 1.00 57.46 484 PRO D C 1
ATOM 15562 O O . PRO D 1 484 ? -9.910 -6.840 -15.599 1.00 57.49 484 PRO D O 1
ATOM 15566 N N . PHE D 1 485 ? -8.786 -8.683 -14.858 1.00 54.65 485 PHE D N 1
ATOM 15567 C CA . PHE D 1 485 ? -8.153 -8.055 -13.682 1.00 54.04 485 PHE D CA 1
ATOM 15568 C C . PHE D 1 485 ? -7.410 -9.134 -12.870 1.00 53.60 485 PHE D C 1
ATOM 15569 O O . PHE D 1 485 ? -7.126 -10.235 -13.377 1.00 52.69 485 PHE D O 1
#

Organism: NCBI:txid223958

Radius of gyration: 35.72 Å; Cα contacts (8 Å, |Δi|>4): 4872; chains: 4; bounding box: 91×81×91 Å

Foldseek 3Di:
DFDAQVVRHGDDDPDDADAPDPPHHGDPPRPRVCSVVVVVVVVDFDAPPWQSAKFKFKWKWFWQDAPQVAFAFPQRHDGGRIWIKMWMKGFTQDHYLFFLLDFGFIWTWIWTQDQQWIAIQTWTLDLFAQFQAQVCVVVLNCQQHQDPVPRHGFLLRNLVVSLVSLLRLLVLLCRLFLLRRWQAPLQTKTWSLAWWWFAHPVGFIWTKIKIKAWPNYHHGAFPVRSVVCCVVDSCRRNVVQVVCLVVVVWIKIWMWMWTGHPVCQVVDLARNLGSSDGDDCVNTPTHTTTMITRRGGDPDCCLAVRLDFGANQRRGQRIHGDPRNSNVVSNCPRVVVSCRRNHVVSCPRPNNDRPHDDFALDADGPPPPPGDPPPPNDPPDDDPPGDDDDVSRDHDDDDDDDPDDDDDDDDNSPSQAVSLVSLVVDDPSRNVSSLVSVLVSLLRNDDVVSLLSSLVSNCSNPVVSSCSSCVSNVNDNPVD/DFDDQPVRHGDDDPDDADAPDPPHHGDPPRPRVCSVVVVVVVVDFDAPPWQSAKFKFKWKWFWQDAPLVAFPFPQRHDGGRIWIKMWMKGFTQDHYLAFLLAQGWIWIWMWTQGQQWIAIQTWTLDQFAQFQAQVCVVVLNCQQHQDPVVRHGFLLRNLVVSLVSLLRLLVLLVSLFQLSFWQAPLQTKTWSLAWWWFAHLVGFIWTKIKIKAKPNYTHGAFPVRSVVVCVVDSCRRNVVQVVCLVVVVWIKIWMWMWTGHPVCQVVDLARNLGSSDGCDCVNTPTHTTTMITGRGGDPDCCLAVRLDFGANQRRGHRIGGDPRNNNVVSNVPRVVVSCRRRHVVSCVRPNNDHPHDDFAQDADGPPPPPGDPDPPNDPPDDDPPHDDDDVSRDDDDDDDDDPDDDDDDDDSSPSQAVSLVSLVPDDPSSNVSSLVSVLVSLLSNDDLVSLLSSLVSNCSNPVVSSCSSCVSNVHDNPVD/DFDDQPVRHGDDDPDDADAPDPPHHGDPPRPSVCSVVVVVVVVDFDADQWQSEKFKFKWKWFWQAAPQVAFAFPQRHDGGRMWIKMWMKGFTQDHYLAFLLAQGWMWIWMWTQDQQKIAIQIWTLDQFAQFQAQVCVVVLNCQQHQDPVPRHGFLQRNLLVSLVSLLRLLVLLCSLFQLSGWPAPLQTKTWSLAWWWFAHLVGFIWTKIKIKAKPNYHHGAFPVRSVVCCVPDRCRRNVVQVVCLVVVVWIKIWMWMWTGHPVCQVVDLAGNLGSSDGDDCVNTPTHTTTMITGRGHDPDCCLAVRLDFGANCRRGHRIGGDVRNSNVVSNVPRVVVSCRRNHVVSCPRPNNDHPHDDFALDADGPPRPPGDDDPPNDPPDDDPPGDDDDVSSPHDDDDDDDDDDDDDDDDNSCSAAVSLVSLVVDDVSRNVSSLVSVLVSLLSHPDVVSSLSSLVSNCSNPVVSSCSSCVSNPNDDPPD/DFDDQPVRHGDDDPDDADAPDPPHHGDPPRCRVCSVVVVVVVVDFDADQWQSEKFKFKWKWFWQDAPQVAFPFPQRHDHGRMWIKMWMKGFTQDHYLAFLLDQGWMWIWMWTQDQQFIAIQIWTLDLFAQFQAQVCVVVQNQQQHQDPPPRHGFLQRNLLVSLVSLLRLLVLLVSLFQLSGWPAPLQTKTWSLFWWWFAHPVGFIWTKIKIKAKPNYHHGAFPVRSVVCCVPDRCRRNVVQVVCLVVVVWRKIWMWMFIGHPVCQVVDLAGNRGRSDGCDCVNTPTHTTTMITGRGHDPDCCLAVRLDFGANCRHGHRIGGDPRNSNVVSNVPRVVVSCRRNHVVSCVRPNNDHPHDDAALDADGPPPVPGDDDPPNDPPDPDPPHDDDDVSRPRDDDDDDDDDDDDDDDDSSCSQAVSLVSLVVDDPSRVVSSLVSVLVSLLSHDDDVSSLSSLVSNCSNPVVSSCSSCVSNPHDNVDD

CATH classification: 2.40.180.10

Sequence (1920 aa):
KKLTTNQGVPIGDNQNSRTAGRRGPTLLEDYQLIEKIAHFDRERVPERVVHARGFGAHGVFKVKNSMKKYTKAAFLQEEGTEVPVFARFSTVIHGTHSPETLRDPRGFSVKFYTEEGNWDFVGNNLPVFFIRDAMKFPDMVHSLKPDPRTNIQDPDRYWDFMTLRPESTNMLMHIFTDEGIPASYRKMRGSSVHSFKWVNAHGNTVYIKLRWVPKEGVHNLSADEATEVQGKDFNHASNDTFQAIENGDFPEWDLFVQVLDPADVENFDFDPLDATKDWFEDVIPFQHVGTMTLNKNVDNYFAETESVGFNPGVLVPGMLPSEDKLLQGRLFSYSDTQRHRIGPNYQQLPINCPFAQVNNYQRDGAMPFKQQTSSVNYEPNRYQDEPKQTPEYTEDTQPLHDDIHGRLEIEKTNNFGQAGEVYRRMTEEEQMALLNNLVNDLQQVRHENTVLLAICNFYRADASLGEKLSEALNVDIKPFKKLTTNQGVPIGDNQNSRTAGRRGPTLLEDYQLIEKIAHFDRERVPERVVHARGFGAHGVFKVKNSMKKYTKAAFLQEEGTEVPVFARFSTVIHGTHSPETLRDPRGFSVKFYTEEGNWDFVGNNLPVFFIRDAMKFPDMVHSLKPDPRTNIQDPDRYWDFMTLRPESTNMLMHIFTDEGIPASYRKMRGSSVHSFKWVNAHGNTVYIKLRWVPKEGVHNLSADEATEVQGKDFNHASNDTFQAIENGDFPEWDLFVQVLDPADVENFDFDPLDATKDWFEDVIPFQHVGTMTLNKNVDNYFAETESVGFNPGVLVPGMLPSEDKLLQGRLFSYSDTQRHRIGPNYQQLPINCPFAQVNNYQRDGAMPFKQQTSSVNYEPNRYQDEPKQTPEYTEDTQPLHDDIHGRLEIEKTNNFGQAGEVYRRMTEEEQMALLNNLVNDLQQVRHENTVLLAICNFYRADASLGEKLSEALNVDIKPFKKLTTNQGVPIGDNQNSRTAGRRGPTLLEDYQLIEKIAHFDRERVPERVVHARGFGAHGVFKVKNSMKKYTKAAFLQEEGTEVPVFARFSTVIHGTHSPETLRDPRGFSVKFYTEEGNWDFVGNNLPVFFIRDAMKFPDMVHSLKPDPRTNIQDPDRYWDFMTLRPESTNMLMHIFTDEGIPASYRKMRGSSVHSFKWVNAHGNTVYIKLRWVPKEGVHNLSADEATEVQGKDFNHASNDTFQAIENGDFPEWDLFVQVLDPADVENFDFDPLDATKDWFEDVIPFQHVGTMTLNKNVDNYFAETESVGFNPGVLVPGMLPSEDKLLQGRLFSYSDTQRHRIGPNYQQLPINCPFAQVNNYQRDGAMPFKQQTSSVNYEPNRYQDEPKQTPEYTEDTQPLHDDIHGRLEIEKTNNFGQAGEVYRRMTEEEQMALLNNLVNDLQQVRHENTVLLAICNFYRADASLGEKLSEALNVDIKPFKKLTTNQGVPIGDNQNSRTAGRRGPTLLEDYQLIEKIAHFDRERVPERVVHARGFGAHGVFKVKNSMKKYTKAAFLQEEGTEVPVFARFSTVIHGTHSPETLRDPRGFSVKFYTEEGNWDFVGNNLPVFFIRDAMKFPDMVHSLKPDPRTNIQDPDRYWDFMTLRPESTNMLMHIFTDEGIPASYRKMRGSSVHSFKWVNAHGNTVYIKLRWVPKEGVHNLSADEATEVQGKDFNHASNDTFQAIENGDFPEWDLFVQVLDPADVENFDFDPLDATKDWFEDVIPFQHVGTMTLNKNVDNYFAETESVGFNPGVLVPGMLPSEDKLLQGRLFSYSDTQRHRIGPNYQQLPINCPFAQVNNYQRDGAMPFKQQTSSVNYEPNRYQDEPKQTPEYTEDTQPLHDDIHGRLEIEKTNNFGQAGEVYRRMTEEEQMALLNNLVNDLQQVRHENTVLLAICNFYRADASLGEKLSEALNVDIKPF

Nearest PDB structures (foldseek):
  2j2m-assembly1_A  TM=1.002E+00  e=1.055E-88  Exiguobacterium oxidotolerans
  4qol-assembly1_B  TM=9.954E-01  e=1.046E-68  Bacillus pumilus
  3hb6-assembly1_A  TM=9.719E-01  e=6.818E-52  Proteus mirabilis
  1m85-assembly1_A  TM=9.713E-01  e=1.928E-51  Proteus mirabilis
  6pt7-assembly1_A  TM=9.553E-01  e=2.030E-51  Acinetobacter sp. Ver3

B-factor: mean 15.64, std 8.29, range [2.0, 62.44]

Secondary structure (DSSP, 8-state):
-B-B-TT-PBPS-SS--EESSTTSPBBTT-HHHHHHHHHHTT---BPPSS--SEEEEEEEEEE-S--TTT---GGGSSTT-EEEEEEEEE-SSS-TT--TTS-S--EEEEEEEETTEEEEEEEESSSS-S-SSGGGHHHHHHHHS--TTT-S--HHHHHHHHHHSGGGHHHHHHHTSGGGSBS-GGG--EE--S-EEEE-TT--EEEEEEEEEETT---B--HHHHHHHHHH-TTHHHHHHHHHHHTT---EEEEEEEEE-GGGGGGSSS-TT-TT----TTTS--EEEEEEEEEEE-S-TIIIIIT----TT---TTEEE-S-HHHHHHHHHHHHHHHHHT-TTGGGSTTT--SSPP--S----SS-TT----S--SSS-S-TTS-B--GGGSPPPEE---SEEEE---S---TTHHHHHHHHHS-HHHHHHHHHHHHHHHTT---HHHHHHHHHHHHHH-HHHHHHHHHHTT---TT-/-B-B-TTSPBPS-SS--EESSTTSPBBTT-HHHHHHHHHHTT---BPPSS--SEEEEEEEEEE-S--TTT---GGGSSTT-EEEEEEEEE-SSS-TT--SSS-S--EEEEEEEETTEEEEEEEESSSS-S-SSGGGHHHHHHHHS--TTT-S--HHHHHHHHHHSGGGHHHHHHHTSGGGSBS-GGG--EE--S-EEEE-TTS-EEEEEEEEEETT---B--HHHHHHHHHH-TTHHHHHHHHHHHTT---EEEEEEEEE-GGGGGGSSS-TT-TT----TTTS--EEEEEEEEEEE-S-TIIIIIT----TT---TTEEE---HHHHHHHHHHHHHHHHHT-TTGGGSTTT--SSPP--S----SS-TT----S--SSS-S-TTS-B--GGGSPPPEE---SEEEE---S---TTHHHHHHHHHS-HHHHHHHHHHHHHHHTT---HHHHHHHHHHHHHH-HHHHHHHHHHHT---TT-/-B-B-TTSPBPS-SS--EESSTTSPBBTT-HHHHHHHHHHTT---PPPSS--SEEEEEEEEEE-S--TTT---GGGSSTT-EEEEEEEEE-SSS-TT--TTS----EEEEEEEETTEEEEEEEESSSS-S-S-GGGHHHHHHHHS--TTT-S--HHHHHHHHHHSGGGHHHHHHHTSGGGSBS-GGG--EE--S-EEEE-TTS-EEEEEEEEEETT---B--HHHHHHHHHH-TTHHHHHHHHHHHTT---EEEEEEEEE-GGGTTSSSS-TT-TT----TTTS--EEEEEEEEEEE-S-HIIIIIT----TT---TTEEE---HHHHHHHHHHHHHHHHHT-TTGGGSTTT--SSPP--S----SS-TT----S--SSS-S-TTS-B--GGGSPPPEE---SEEEE---S---TTHHHHHHHHHS-HHHHHHHHHHHHHHHTT---HHHHHHHHHHHHHH-HHHHHHHHHHHT---S--/-B-B-TTSPBPS-SS--EESSTTSPBBTT-HHHHHHHHHHTT---PPPSS--SEEEEEEEEEE-S--TTT---GGGSSTT-EEEEEEEEE-SSS-TT--TTSS---EEEEEEEETTEEEEEEEESSSS-S-S-GGGHHHHHHHHS--TTTSS--HHHHHHHHHHSGGGHHHHHHHTSGGGSBS-GGG--EE--S-EEEE-TTS-EEEEEEEEEETT---B--HHHHHHHHHH-TTHHHHHHHHHHHTT---EEEEEEEEE-GGGTTSSSS-TT-TT----TTTS-EEEEEEEEEEEE-S-HIIIIIT----TT---TTEEE---TTHHHHHHHHHHHHHHHT-TTGGGSTTT--SSPP--S----SS-TT----S--SSS-S-TTS-B--GGGSPPPEE---SEEEE---S---TTHHHHHHHHHS-HHHHHHHHHHHHHHHTT---HHHHHHHHHHHHHH-HHHHHHHHHHHT---S--

Solvent-accessible surface area: 60589 Å² total; per-residue (Å²): 157,105,4,6,7,24,6,1,23,11,10,3,16,2,23,25,0,5,0,1,0,75,79,8,2,1,0,2,20,1,38,10,1,9,7,18,5,0,16,5,2,6,7,37,26,14,30,22,17,21,39,2,3,0,8,1,0,50,10,39,0,81,1,119,62,32,10,127,145,25,0,66,0,36,13,1,47,115,121,32,43,105,5,70,2,0,0,8,0,4,4,10,2,11,0,27,15,0,1,1,3,29,53,8,5,3,2,0,13,0,0,0,26,2,136,32,0,0,7,3,7,18,8,15,0,0,3,0,23,8,0,25,9,4,0,2,41,6,1,1,0,9,0,18,22,14,18,21,69,39,23,39,53,19,13,4,14,21,2,1,0,2,4,67,44,37,6,1,1,3,0,10,0,15,10,9,14,37,22,0,6,3,22,3,1,22,60,2,62,1,2,3,9,4,1,17,6,3,3,24,88,185,37,84,21,10,13,0,4,3,15,1,64,10,144,42,26,66,91,50,21,38,47,119,86,5,43,122,40,12,7,156,38,16,11,20,3,3,54,48,0,10,81,7,7,92,116,46,70,77,0,52,0,37,1,45,0,0,29,8,62,48,88,60,18,144,106,44,90,12,6,4,12,4,1,0,3,12,1,22,104,118,69,12,88,48,64,38,0,0,32,0,22,0,63,106,4,3,63,2,24,24,22,24,0,16,6,0,3,13,1,2,11,3,25,1,19,5,9,20,14,0,11,2,17,8,0,0,2,41,11,5,17,59,3,1,17,6,14,53,14,12,9,25,5,9,15,35,3,86,10,0,39,13,129,17,126,30,24,8,9,24,10,22,0,30,8,5,35,110,22,51,70,40,39,18,10,2,10,20,9,63,71,177,104,24,10,63,57,30,94,133,40,42,53,47,58,7,59,10,152,40,100,52,4,0,21,15,79,16,149,84,36,38,28,33,32,2,1,0,58,13,6,135,119,24,71,143,130,78,36,116,22,0,23,87,13,0,18,87,15,2,119,84,14,164,69,133,108,7,14,25,48,0,0,25,10,2,87,156,7,13,48,51,0,0,93,100,0,15,137,47,30,133,25,90,20,188,100,166,148,99,3,6,9,23,5,2,22,12,13,2,17,2,22,23,0,5,0,1,1,75,78,8,0,0,0,2,18,1,38,12,2,8,8,20,5,0,17,5,2,6,6,39,26,15,27,21,15,22,39,2,4,0,8,2,0,48,10,43,0,102,1,104,62,38,11,128,147,26,0,72,0,35,12,2,46,119,109,34,43,110,5,74,2,0,0,9,0,4,3,10,1,12,0,28,16,0,1,2,3,33,55,8,6,3,1,0,13,0,1,0,28,1,140,30,0,0,7,3,7,17,8,14,0,0,2,0,23,8,0,24,9,5,0,2,44,6,1,2,0,9,0,18,24,13,19,23,73,35,22,38,53,19,14,3,15,20,2,1,0,2,3,63,44,36,7,1,1,3,0,9,0,16,9,8,15,39,22,0,7,3,22,5,2,22,50,1,62,1,1,3,9,4,1,18,6,3,2,24,84,177,40,86,22,11,12,0,4,4,16,2,63,9,140,47,25,66,85,50,22,36,47,119,91,5,45,127,40,12,7,160,33,17,11,21,3,2,54,46,0,10,84,7,7,88,116,46,70,72,0,54,0,39,2,44,0,0,29,8,66,52,89,57,19,148,108,46,92,11,6,3,13,3,1,0,3,12,1,21,100,103,65,11,92,48,62,50,0,0,40,0,23,0,63,116,4,3,63,3,28,24,23,24,0,19,7,0,3,14,2,1,10,3,23,2,19,5,9,17,13,0,15,3,13,8,0,0,3,41,13,4,18,59,3,0,18,8,12,52,13,12,7,26,4,9,15,35,4,87,8,0,37,13,134,17,124,32,27,6,7,21,10,24,0,30,9,5,19,106,23,49,74,42,40,16,8,2,10,19,9,61,75,174,111,29,8,62,56,27,90,134,45,43,53,39,60,6,59,9,152,46,98,51,5,0,20,15,83,18,143,84,34,40,29,36,31,1,0,0,57,12,7,135,120,26,70,122,119,79,38,122,20,0,35,98,12,0,18,89,16,3,118,81,14,164,67,141,109,6,13,24,50,1,0,27,9,1,91,159,8,14,46,52,0,0,83,94,0,15,121,48,28,132,26,86,22,184,102,164,160,103,3,6,8,23,5,1,24,9,11,3,15,2,23,24,0,6,0,1,0,89,72,7,1,1,0,3,21,1,37,10,2,7,8,16,5,0,14,5,3,6,5,40,26,14,27,21,11,24,40,5,3,0,7,1,0,54,10,40,0,83,1,120,51,45,9,145,145,38,0,70,0,32,0,2,42,115,114,32,42,108,2,72,1,0,0,9,0,4,2,11,1,13,0,31,17,0,0,0,4,30,57,9,6,3,2,0,12,0,1,0,27,0,90,32,0,0,9,3,8,17,7,15,0,0,3,0,22,8,0,24,7,5,0,1,45,5,1,2,0,9,0,18,22,14,18,20,76,37,19,42,50,21,12,3,14,19,2,1,0,2,6,62,42,39,6,0,2,3,0,9,0,15,8,7,14,38,23,0,8,4,20,5,2,22,58,2,58,1,3,3,9,5,0,20,7,4,2,20,92,155,44,81,25,19,12,0,4,4,18,1,62,10,161,51,27,68,92,50,22,38,47,114,94,6,43,144,52,12,8,159,38,17,10,21,2,2,50,48,0,10,83,8,7,91,116,44,73,85,0,48,1,48,2,41,0,0,30,10,69,48,88,62,14,105,111,47,90,11,2,2,14,3,1,0,3,12,1,21,100,105,71,10,84,47,54,53,0,0,32,0,23,0,64,113,2,3,70,1,27,23,20,22,0,23,6,0,3,14,1,1,9,3,24,2,21,6,7,17,13,0,16,2,17,8,0,0,2,40,13,4,21,58,3,0,18,8,13,51,12,10,9,25,6,9,16,33,2,84,11,0,27,13,144,17,129,33,18,6,10,23,14,24,0,28,9,6,36,86,24,50,78,42,38,18,9,2,11,19,10,64,73,172,122,34,9,62,57,27,93,137,44,42,52,37,62,6,60,12,149,47,100,55,5,0,18,17,82,18,151,65,32,38,27,35,33,1,1,0,56,12,6,136,121,26,71,134,134,81,35,126,18,0,34,81,13,0,16,83,21,3,114,104,16,161,65,140,97,5,13,31,56,1,0,35,11,2,80,163,8,12,48,59,0,0,62,92,0,5,126,53,36,119,49,90,33,150,98,206,144,106,4,6,8,23,6,2,23,9,11,2,17,2,26,24,0,4,0,1,0,81,66,8,2,0,0,2,18,1,37,11,2,8,7,18,6,0,14,5,3,5,4,39,26,15,29,22,13,23,42,2,4,0,8,2,0,52,11,34,0,84,1,128,50,37,10,123,142,27,0,64,0,28,1,2,45,114,130,37,35,100,1,71,2,0,0,9,0,4,4,11,2,15,0,23,16,0,1,1,3,29,55,8,5,4,2,0,12,0,0,0,26,0,90,31,0,0,8,2,7,17,7,14,0,0,3,0,25,8,0,23,8,4,0,1,42,6,1,2,0,8,0,18,23,15,20,20,69,34,18,36,53,21,13,2,14,20,3,1,0,2,4,62,38,36,5,1,2,3,0,10,0,17,12,7,14,40,22,0,8,2,24,4,2,23,58,1,58,1,1,4,8,3,1,19,5,3,4,23,87,180,39,95,24,20,10,0,4,5,18,2,63,7,126,44,30,68,90,49,21,36,46,111,93,6,33,126,42,12,8,155,40,16,10,21,2,4,50,46,0,9,84,6,9,90,113,45,65,73,0,46,0,40,3,45,0,0,27,10,68,50,82,60,15,110,106,48,87,10,8,2,14,4,1,0,3,12,1,18,100,105,71,9,85,47,55,50,0,0,43,0,24,0,70,121,3,4,68,2,26,22,22,22,0,19,6,0,3,14,1,2,9,3,24,3,18,5,9,17,13,0,16,2,16,9,0,0,3,38,13,4,17,60,3,0,19,8,11,54,12,10,8,28,4,9,15,35,3,91,9,0,26,14,145,17,126,28,26,6,8,21,13,24,0,31,8,5,54,92,22,48,81,40,38,17,10,2,11,20,9,60,72,169,116,38,8,63,57,29,89,139,42,40,57,48,61,6,58,12,156,47,102,54,3,0,20,15,75,20,140,72,34,37,28,41,32,2,1,0,62,11,4,134,121,27,74,130,128,76,42,130,23,0,40,108,13,0,18,89,17,3,110,86,15,164,67,134,112,9,18,32,65,1,0,34,15,2,89,170,8,14,48,49,0,0,87,85,0,9,133,47,30,119,50,82,35,173,96,205

InterPro domains:
  IPR002226 Catalase haem-binding site [PS00437] (335-343)
  IPR010582 Catalase immune-responsive domain [PF06628] (415-478)
  IPR011614 Catalase core domain [PF00199] (9-389)
  IPR011614 Catalase core domain [SM01060] (9-392)
  IPR018028 Catalase, mono-functional, haem-containing [PR00067] (22-45)
  IPR018028 Catalase, mono-functional, haem-containing [PR00067] (85-103)
  IPR018028 Catalase, mono-functional, haem-containing [PR00067] (106-123)
  IPR018028 Catalase, mono-functional, haem-containing [PR00067] (125-143)
  IPR018028 Catalase, mono-functional, haem-containing [PR00067] (290-317)
  IPR018028 Catalase, mono-functional, haem-containing [PR00067] (322-348)
  IPR018028 Catalase, mono-functional, haem-containing [PS51402] (5-484)
  IPR018028 Catalase, mono-functional, haem-containing [PTHR11465] (3-479)
  IPR020835 Catalase superfamily [SSF56634] (2-487)
  IPR024708 Catalase active site [PS00438] (45-61)
  IPR024711 Catalase, mono-functional, haem-containing, clades 1 and 3 [PIRSF038928] (3-479)